Protein 5LTV (pdb70)

Foldseek 3Di:
DVVQVVVLVVQVVLLVQLLVLVVVQLVVQVVLLVVQLPDPDNDDVVNLVSQAPVVQVVNFVKKWWQFDPFQDIHIPVDDDADPPDRCCVDPLFVVQVVVQAWAKDFWDADRRPRAIKIKIKHWHAHPRHTGGMIMTIHGLVVSLCSSAVDCGKFKAFQVQATRHDPPVVSHRPGQCVVPCHDHDDAGWDWEVTWIKHWDWRPDHPPTTMTMIRTD/DVVLVVFVVLLAQLLVLVVVQVVVQVVLLVVCQPDPDNDPVVNLVSQADVVQVVNFVKKWWQFDPFQDIHIPVDDDADPPDRCCVDCLFVVQVVVQAWAKDQWDADRRPRAIKIKIKHWHAHPNHTGGIIIGMHGLVVSCCSSPVPVKFKAFLVAATRHDPPPVSHRPGQCVVDPPDGDHDDAQWVKTKGWAWRPDHPPTTMTMIDIGD/DVQVVVVVVQVVLLVVVLVLVVVVVVVQVVLQAVVLADDPDDLVNNVVSQPPVVNVVFFPKKWWQFDPFQDIDMPVDDDDDPPDRPCVDCLFVVQVVVQAKAKDQWDADPVPRFTKIKIKHWHHHPNHTGGMMMTMGTCVVSLVSQQVPCVVPQKGKFKAFQQAATRHGVPSVRHRPGQCVVQVPDGDHQDAGWDWDDSVIWIWHWAWRPDHPPTTMTMIMID/DVLVVVVVVQVVLLQVVLVLVVVVVVVQVVLLVVVLADDPDDPVVNQVSQPDVVQVPFFVKKWWFFDPFQDIDMPPDDDDDPPDRCCPDCLFVVQVVVQAKDKDFWDADVVPRWTKIKIKHWHHHPNHTGGMIMTMGTCVVSLVSQQVPCVVVFKGKFKAFLVFATRHGVPSVRHRPGQCVVFVVDGDHDDAGWDWDCTNNDIWIWHWAWNPDHPPTTMTMIMIGD/DVQVVVLVVQVVLLVVVQVLVVVVVVVQVVLLVVVLADDPDDPVRNVVSQPDVVQVVFFPKKKWFFDPFQDIDMPVDDDDDPPDRCCPDCLFVVQVVVQGKAKDFWDADPVPRFTKIKIKHWHHHPRHTGGMIMTIGTDVVSLVSQQVPCVVVFWGKFKAFQQFATRHDVPSVRHRPGQCVVFCHDHQDAGWDWDQTNNGIWIWHWDWNPDHPPTTMTIIIIGD/DVQVVVVVVFVVLLQVVLVLVVVVVVVQVVLLVVCLPDPDNDPVVNQVSQPDVVQVVFFVKKWWQFDPFRDIHMPVDDDDPPPDRCCPDCLFVVQVVVQAKAKDFWDDVQTKIKIKHWHAHPNHTGGMIMTMGHCVVSLVSQQVPCVVPFKGKFKAFLVQATRHGVPVVRHRPGQCVVLVPDGDRPDAGWDQDPSNWIWHWAWNPDHPPTTMTMIMIGD/DLVPVLVVFVVLLVVVQVLVVVVLVVQVVLLVVQLVDPDDDDVVNQVSQPDPVQVVAFVKKKWQFDPFQDIDMPPDDDDPPVDRVCPDCLFVVQVVVQAWAWAFDDPFIKIKHFRAYPRHTGGMIMTGHDDVVSLVSQAVCGKFKAFLQQQTRGDPPPVRHRHGQCVVCVVDGDHQDDGDVWHWAWRPDHPPTTMTMIRD

Sequence (1516 aa):
TDTENYLGEEIGTLTASNIQSWLEGRMHLVEGLASQLALLDQPDEANIARQLEQPVFSRNFASVYLGEAASGTFTMRPYDAMPEGYDPRTRAWYKDALAADRLIVTEPFVDAGTGEQILAMSLPVRRHAGQLLGVAAGDMKKLEETLTAILNSLGYAFLVSDAGKKILLHPDSGLVLKTLAEAYPAPNIVPGVHEEVSSQFVSFTPVKKGLPGVTWYVALVLNYLGEIGTLTASNIQSWLEGRMHLVEGLASQLALLDQPDEANIARRQLEQPVFSRNFASVYLGEAASGTFTMRPYDAMPEGYDPRTRAWYKDALAADRLIVTEPFVDAGTGEQILAMSLPVRRHAGQLLGVAAGDMKLEETLTAILNSLYAFLVSDAGKILLHPDSSGLVLKTLAEAYPKGAPNIVPGVSQFVSFTPVKGLPGVTWYVALVLDDTENYLGEIGTLTASNIQSWLEGRMHLVEGLASQLALLDQPDEEANIARQLEQPVFSRNFASVYLGEAASGTFTMRPYDAMPEGYDPRTRRAWYKDALAADRLIVTEPFVDAGTGEQQILAMSLPVRRHAGQLLGVAAGDMKKLETLTAILNSLKFDGAGYAFLVSDAGKILLHPDSGLVLKTLAEAYPKGAPNIVPGVHEVELSSQFVSFTPVKKGLPGVTWYVALVLDTENYLGEIGTLTASNIQSSWLEGRMHLVEGLASQLALLDQPDDEANIARQLEQPVFSSRRNFASVYLGEAASGTFTMMRPYDAMPEGYDPRTRRAWYKDALAADRLIVTEPFVDAGTGEQILAMSLPVRRHAGQLLGVAAGDMKLETLTAILNSLKFDGAGYAFLVSDAGKILLHPDSGLVLKKTLAEAYPKGAPNIVPGVHEVEELDGSSQFVSFTPVKGLPGVTWYVALVLDDTENYLGEIGTLTASNIQSWLEGRMHLVEGLASQLALLDQPDEANIARQLEQPVFSRRNFASVYLGEAASGTFTMRPYDAMPEGYDPRTRAWYKDALAADRLIVTEPFVDAGTGEQILAMSLPVRHAGQQLLGVAAGDMKLETLTAILNSLKFDGAGYAFLVSDAGKILLHPDSGLVLKTLAEAYPAPNIVPGVHEVELDGSSQFVSFTPVKKGLPGVTWYVALVLDDTENYLGEIGTLTASNIQSWLEGRMHLVEGLASQLALLDQPDEANIARRQLEQPVFSRNFASVYLGEAASGTFTMRPYDAMPEEGYDPRTRRAWYKDALAADRLIVTEPFVDEQILAMSLPVRRHAGQLLGVAAGDMKLEETLTAILNSLKFDGAGYAFLVSDAGKILLHPDSGLVLKTLAEAYPKGAPNIVPGVHHEVELSQFVSFTPVKGLPGVTWYVALVLDTENYLGEEIGTLTASNIQSWLEGRMHLVEGLASSQLALLDQPDEANIARQLEQPVFSRRNFASVYLGEAASGTFTMRPYDAMPEGYDPRTRRAWYKDALAADRRLIVTEPFVILAMSLPVRRHAGQLLGVAAGDMKLETLTAILNSGYAFLVSDAGKILLHPDSGLVLKTLAEAYPKKGAPNIVPGVFVSFTPVKGLPGVTWYVALV

Nearest PDB structures (foldseek):
  5ltv-assembly2_B  TM=1.005E+00  e=6.282E-46  Pseudomonas aeruginosa
  5ltv-assembly1_A  TM=9.917E-01  e=1.191E-40  Pseudomonas aeruginosa
  5ltv-assembly4_D  TM=9.246E-01  e=8.955E-38  Pseudomonas aeruginosa
  5ltv-assembly3_C  TM=9.299E-01  e=1.379E-36  Pseudomonas aeruginosa
  5ltv-assembly5_E  TM=9.167E-01  e=3.038E-36  Pseudomonas aeruginosa

Radius of gyration: 39.46 Å; Cα contacts (8 Å, |Δi|>4): 3206; chains: 7; bounding box: 87×90×112 Å

Organism: Pseudomonas aeruginosa (strain ATCC 15692 / DSM 22644 / CIP 104116 / JCM 14847 / LMG 12228 / 1C / PRS 101 / PAO1) (NCBI:txid208964)

Secondary structure (DSSP, 8-state):
--HHHHHHHHHHHHHHHHHHHHHHHHHHHHHHHHHHHT-SS--HHHHHHHHT-HHHHHH-SEEEEEETTT--EEEES-----TT--GGGSHHHHHHHHHTS-EEPPPEE-TTT--EEEEEEEEEEETTEEEEEEEEEEEHHHHHHHHT---EEEEEETTSBEEE-SSGGGTT-BHHHH-------SEEEE----EEEEEEPTT-TT--EEEEEE-/-HHHHHHHHHHHHHHHHHHHHHHHHHHHHHHHHH-SS--HHHHHHHHT-HHHHHHSSEEEEEETTT--EEEES-----TT--GGGSHHHHHHHHHTS-EEPPPEE-TTT--EEEEEEEEEEETTEEEEEEEEEEEHHHHHHHHT---EEEEETTSBEEE-SSGGGTT-BHHHHSTT-PPP-SSB---EEEEEEPPS-TT--EEEEEEE-/-HHHHHHHHHHHHHHHHHHHHHHHHHHHHHHHHHHHH-SS--HHHHHHHHT-HHHHHH-SEEEEEETTT--EEEES--PPPTT--GGGSHHHHHHHHHTS-EEPPPEE-TTT--EEEEEEEEEEETTEEEEEEEEEEE-HHHHHHHHT--GGGT-EEEEEETTSBEEE-SSGGGTT-BHHHHSTT------SEEEEEE--EEEEEEEEPTT-TT--EEEEEE-/-HHHHHHHHHHHHHHHHHHHHHHHHHHHHHHHHHHHTSSS--HHHHHHHHT-HHHHHH-SEEEEEETTT--EEEES--PPPTT--GGGSHHHHHHHHHTS-EEPPPEE-TTT--EEEEEEEEEEETTEEEEEEEEEEE-HHHHHHHHT--GGGTEEEEEEETTSBEEE-SSGGGTT-BHHHH-TT-PPP--SEEEEEE-SSSEEEEEEEE-TT-TT--EEEEEEE-/-HHHHHHHHHHHHHHHHHHHHHHHHHHHHHHHHHHHHSSS--HHHHHHHHT-HHHHHH-SEEEEEETTT--EEEES--PPPTT--GGGSHHHHHHHHHTS-EEPPPEE-TTT--EEEEEEEEEEETTEEEEEEEEEEE-HHHHHHHHT--GGGTEEEEEEETTSBEEE-SSGGGTT-BHHHH-------SEEEEEE-SSSEEEEEEEEPTT-TT--EEEEEEE-/-HHHHHHHHHHHHHHHHHHHHHHHHHHHHHHHHHHHT-SS--HHHHHHHHT-HHHHHH-SEEEEEETTT--EEEES-----TT--GGGSHHHHHHHHHTS-EEPPPEE--EEEEEEEEEEETTEEEEEEEEEEE-HHHHHHHHT--GGGTEEEEEEETTSBEEE-SSGGGTT-BHHHH-TT-PPP--SEEEEE---EEEEEEEPTT-TT--EEEEEEE-/-HHHHHHHHHHHHHHHHHHHHHHHHHHHHHHHHHHH-SS--HHHHHHHHT-HHHHHH-SEEEEEETTT--EEEES--PPPTT--GGGSHHHHHHHHHTS-EEPPP---EEEEEEEEETTEEEEEEEEEE--HHHHHHHH---EEEEETTSBEEE-SSGGGTT-BHHHH-TT-PPP--SB---EEEEPTT-TT--EEEEE-

InterPro domains:
  IPR000727 Target SNARE coiled-coil homology domain [PS50192] (547-609)
  IPR003660 HAMP domain [PF00672] (299-352)
  IPR003660 HAMP domain [PS50885] (301-355)
  IPR003660 HAMP domain [SM00304] (301-355)
  IPR003660 HAMP domain [SM00304] (390-450)
  IPR004089 Methyl-accepting chemotaxis protein (MCP) signalling domain [PF00015] (414-597)
  IPR004089 Methyl-accepting chemotaxis protein (MCP) signalling domain [PS50111] (360-596)
  IPR004089 Methyl-accepting chemotaxis protein (MCP) signalling domain [SM00283] (370-631)
  IPR029151 Periplasmic sensor-like domain superfamily [SSF103190] (93-184)
  IPR033479 Double Cache domain 1 [PF02743] (39-262)

GO terms:
  GO:0016597 amino acid binding (F, IDA)
  GO:0043200 response to amino acid (P, IMP)
  GO:0006935 chemotaxis (P, IMP)

Structure (mmCIF, N/CA/C/O backbone):
data_5LTV
#
_entry.id   5LTV
#
_cell.length_a   209.765
_cell.length_b   209.765
_cell.length_c   68.885
_cell.angle_alpha   90.000
_cell.angle_beta   90.000
_cell.angle_gamma   120.000
#
_symmetry.space_group_name_H-M   'P 64'
#
loop_
_entity.id
_entity.type
_entity.pdbx_description
1 polymer 'Chemotactic transducer PctC'
2 non-polymer 'GAMMA-AMINO-BUTANOIC ACID'
3 non-polymer 'SULFATE ION'
4 non-polymer GLYCEROL
5 non-polymer 'ACETATE ION'
6 water water
#
loop_
_atom_site.group_PDB
_atom_site.id
_atom_site.type_symbol
_atom_site.label_atom_id
_atom_site.label_alt_id
_atom_site.label_comp_id
_atom_site.label_asym_id
_atom_site.label_entity_id
_atom_site.label_seq_id
_atom_site.pdbx_PDB_ins_code
_atom_site.Cartn_x
_atom_site.Cartn_y
_atom_site.Cartn_z
_atom_site.occupancy
_atom_site.B_iso_or_equiv
_atom_site.auth_seq_id
_atom_site.auth_comp_id
_atom_site.auth_asym_id
_atom_site.auth_atom_id
_atom_site.pdbx_PDB_model_num
ATOM 1 N N . THR A 1 32 ? 28.739 76.007 28.676 1.00 77.09 40 THR A N 1
ATOM 2 C CA . THR A 1 32 ? 27.309 76.187 28.948 1.00 74.75 40 THR A CA 1
ATOM 3 C C . THR A 1 32 ? 26.608 74.861 29.280 1.00 70.53 40 THR A C 1
ATOM 4 O O . THR A 1 32 ? 25.584 74.834 29.948 1.00 65.61 40 THR A O 1
ATOM 8 N N . ASP A 1 33 ? 27.173 73.757 28.802 1.00 75.71 41 ASP A N 1
ATOM 9 C CA . ASP A 1 33 ? 26.648 72.435 29.107 1.00 77.94 41 ASP A CA 1
ATOM 10 C C . ASP A 1 33 ? 27.377 71.779 30.275 1.00 79.21 41 ASP A C 1
ATOM 11 O O . ASP A 1 33 ? 26.731 71.373 31.242 1.00 78.33 41 ASP A O 1
ATOM 16 N N . THR A 1 34 ? 28.709 71.672 30.216 1.00 81.50 42 THR A N 1
ATOM 17 C CA . THR A 1 34 ? 29.447 71.166 31.365 1.00 83.78 42 THR A CA 1
ATOM 18 C C . THR A 1 34 ? 29.294 72.103 32.559 1.00 84.91 42 THR A C 1
ATOM 19 O O . THR A 1 34 ? 29.410 71.661 33.712 1.00 87.20 42 THR A O 1
ATOM 23 N N . GLU A 1 35 ? 28.958 73.370 32.313 1.00 80.74 43 GLU A N 1
ATOM 24 C CA . GLU A 1 35 ? 28.588 74.260 33.405 1.00 78.24 43 GLU A CA 1
ATOM 25 C C . GLU A 1 35 ? 27.246 73.872 34.020 1.00 77.61 43 GLU A C 1
ATOM 26 O O . GLU A 1 35 ? 27.089 73.892 35.246 1.00 80.38 43 GLU A O 1
ATOM 32 N N . ASN A 1 36 ? 26.258 73.532 33.188 1.00 74.53 44 ASN A N 1
ATOM 33 C CA . ASN A 1 36 ? 24.972 73.064 33.700 1.00 69.94 44 ASN A CA 1
ATOM 34 C C . ASN A 1 36 ? 25.120 71.795 34.524 1.00 64.22 44 ASN A C 1
ATOM 35 O O . ASN A 1 36 ? 24.409 71.605 35.514 1.00 61.49 44 ASN A O 1
ATOM 40 N N . TYR A 1 37 ? 26.013 70.900 34.103 1.00 62.77 45 TYR A N 1
ATOM 41 C CA . TYR A 1 37 ? 26.151 69.603 34.746 1.00 61.12 45 TYR A CA 1
ATOM 42 C C . TYR A 1 37 ? 26.825 69.733 36.101 1.00 60.86 45 TYR A C 1
ATOM 43 O O . TYR A 1 37 ? 26.397 69.108 37.073 1.00 63.08 45 TYR A O 1
ATOM 52 N N . LEU A 1 38 ? 27.885 70.537 36.186 1.00 59.51 46 LEU A N 1
ATOM 53 C CA . LEU A 1 38 ? 28.514 70.803 37.476 1.00 55.94 46 LEU A CA 1
ATOM 54 C C . LEU A 1 38 ? 27.557 71.560 38.403 1.00 56.10 46 LEU A C 1
ATOM 55 O O . LEU A 1 38 ? 27.549 71.338 39.622 1.00 50.97 46 LEU A O 1
ATOM 60 N N . GLY A 1 39 ? 26.744 72.468 37.837 1.00 56.18 47 GLY A N 1
ATOM 61 C CA . GLY A 1 39 ? 25.756 73.173 38.639 1.00 56.86 47 GLY A CA 1
ATOM 62 C C . GLY A 1 39 ? 24.713 72.246 39.244 1.00 58.89 47 GLY A C 1
ATOM 63 O O . GLY A 1 39 ? 24.229 72.486 40.355 1.00 60.17 47 GLY A O 1
ATOM 64 N N A GLU A 1 40 ? 24.387 71.162 38.544 0.49 58.02 48 GLU A N 1
ATOM 65 N N B GLU A 1 40 ? 24.355 71.179 38.528 0.51 57.99 48 GLU A N 1
ATOM 66 C CA A GLU A 1 40 ? 23.378 70.218 39.002 0.49 57.54 48 GLU A CA 1
ATOM 67 C CA B GLU A 1 40 ? 23.379 70.225 39.035 0.51 57.55 48 GLU A CA 1
ATOM 68 C C A GLU A 1 40 ? 23.944 69.201 39.989 0.49 56.15 48 GLU A C 1
ATOM 69 C C B GLU A 1 40 ? 23.987 69.301 40.081 0.51 56.20 48 GLU A C 1
ATOM 70 O O A GLU A 1 40 ? 23.220 68.735 40.875 0.49 55.70 48 GLU A O 1
ATOM 71 O O B GLU A 1 40 ? 23.338 68.977 41.081 0.51 55.98 48 GLU A O 1
ATOM 82 N N . ILE A 1 41 ? 25.227 68.866 39.866 1.00 54.80 49 ILE A N 1
ATOM 83 C CA . ILE A 1 41 ? 25.876 67.997 40.839 1.00 49.94 49 ILE A CA 1
ATOM 84 C C . ILE A 1 41 ? 26.187 68.756 42.110 1.00 48.16 49 ILE A C 1
ATOM 85 O O . ILE A 1 41 ? 26.061 68.220 43.211 1.00 47.66 49 ILE A O 1
ATOM 90 N N . GLY A 1 42 ? 26.626 70.004 41.979 1.00 50.03 50 GLY A N 1
ATOM 91 C CA . GLY A 1 42 ? 26.872 70.814 43.159 1.00 47.24 50 GLY A CA 1
ATOM 92 C C . GLY A 1 42 ? 25.619 71.030 43.983 1.00 42.48 50 GLY A C 1
ATOM 93 O O . GLY A 1 42 ? 25.663 70.996 45.212 1.00 41.61 50 GLY A O 1
ATOM 94 N N . THR A 1 43 ? 24.487 71.246 43.312 1.00 41.57 51 THR A N 1
ATOM 95 C CA . THR A 1 43 ? 23.223 71.423 44.007 1.00 43.01 51 THR A CA 1
ATOM 96 C C . THR A 1 43 ? 22.842 70.164 44.774 1.00 47.20 51 THR A C 1
ATOM 97 O O . THR A 1 43 ? 22.540 70.221 45.972 1.00 48.28 51 THR A O 1
ATOM 101 N N . LEU A 1 44 ? 22.865 69.017 44.099 1.00 44.11 52 LEU A N 1
ATOM 102 C CA . LEU A 1 44 ? 22.530 67.767 44.760 1.00 42.42 52 LEU A CA 1
ATOM 103 C C . LEU A 1 44 ? 23.551 67.407 45.832 1.00 40.85 52 LEU A C 1
ATOM 104 O O . LEU A 1 44 ? 23.204 66.728 46.801 1.00 35.34 52 LEU A O 1
ATOM 109 N N . THR A 1 45 ? 24.821 67.807 45.655 1.00 40.17 53 THR A N 1
ATOM 110 C CA . THR A 1 45 ? 25.839 67.491 46.661 1.00 36.02 53 THR A CA 1
ATOM 111 C C . THR A 1 45 ? 25.611 68.315 47.915 1.00 35.96 53 THR A C 1
ATOM 112 O O . THR A 1 45 ? 25.705 67.795 49.031 1.00 36.64 53 THR A O 1
ATOM 116 N N . ALA A 1 46 ? 25.224 69.583 47.732 1.00 36.39 54 ALA A N 1
ATOM 117 C CA . ALA A 1 46 ? 24.945 70.465 48.852 1.00 37.70 54 ALA A CA 1
ATOM 118 C C . ALA A 1 46 ? 23.686 70.038 49.588 1.00 37.37 54 ALA A C 1
ATOM 119 O O . ALA A 1 46 ? 23.652 70.031 50.823 1.00 38.51 54 ALA A O 1
ATOM 121 N N . SER A 1 47 ? 22.640 69.688 48.858 1.00 36.59 55 SER A N 1
ATOM 122 C CA . SER A 1 47 ? 21.429 69.327 49.571 1.00 38.21 55 SER A CA 1
ATOM 123 C C . SER A 1 47 ? 21.603 67.992 50.294 1.00 37.08 55 SER A C 1
ATOM 124 O O . SER A 1 47 ? 20.922 67.751 51.296 1.00 37.56 55 SER A O 1
ATOM 127 N N . ASN A 1 48 ? 22.547 67.154 49.853 1.00 35.38 56 ASN A N 1
ATOM 128 C CA . ASN A 1 48 ? 22.831 65.920 50.579 1.00 34.97 56 ASN A CA 1
ATOM 129 C C . ASN A 1 48 ? 23.544 66.207 51.903 1.00 33.45 56 ASN A C 1
ATOM 130 O O . ASN A 1 48 ? 23.091 65.787 52.974 1.00 36.08 56 ASN A O 1
ATOM 135 N N . ILE A 1 49 ? 24.659 66.925 51.856 1.00 30.46 57 ILE A N 1
ATOM 136 C CA . ILE A 1 49 ? 25.327 67.265 53.103 1.00 29.55 57 ILE A CA 1
ATOM 137 C C . ILE A 1 49 ? 24.415 68.116 53.984 1.00 29.71 57 ILE A C 1
ATOM 138 O O . ILE A 1 49 ? 24.450 67.993 55.214 1.00 32.71 57 ILE A O 1
ATOM 143 N N . GLN A 1 50 ? 23.523 68.931 53.390 1.00 30.32 58 GLN A N 1
ATOM 144 C CA . GLN A 1 50 ? 22.554 69.697 54.198 1.00 29.78 58 GLN A CA 1
ATOM 145 C C . GLN A 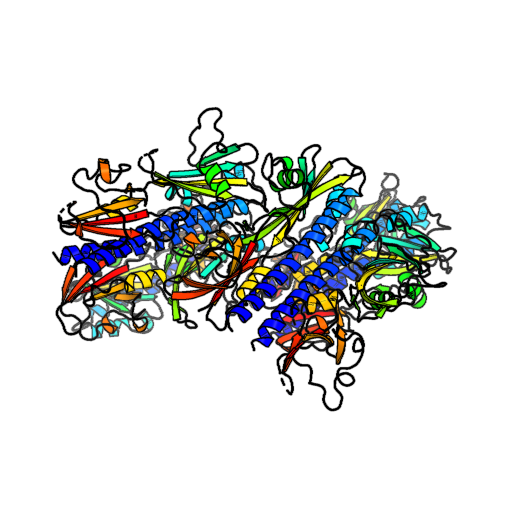1 50 ? 21.633 68.776 54.988 1.00 31.96 58 GLN A C 1
ATOM 146 O O . GLN A 1 50 ? 21.460 68.938 56.211 1.00 36.05 58 GLN A O 1
ATOM 152 N N . SER A 1 51 ? 21.013 67.811 54.300 1.00 32.34 59 SER A N 1
ATOM 153 C CA . SER A 1 51 ? 20.133 66.867 54.990 1.00 32.53 59 SER A CA 1
ATOM 154 C C . SER A 1 51 ? 20.881 66.101 56.070 1.00 30.64 59 SER A C 1
ATOM 155 O O . SER A 1 51 ? 20.367 65.904 57.180 1.00 30.57 59 SER A O 1
ATOM 158 N N . TRP A 1 52 ? 22.095 65.648 55.760 1.00 29.23 60 TRP A N 1
ATOM 159 C CA . TRP A 1 52 ? 22.850 64.878 56.737 1.00 26.92 60 TRP A CA 1
ATOM 160 C C . TRP A 1 52 ? 23.143 65.704 57.981 1.00 27.69 60 TRP A C 1
ATOM 161 O O . TRP A 1 52 ? 22.868 65.260 59.098 1.00 26.30 60 TRP A O 1
ATOM 172 N N . LEU A 1 53 ? 23.722 66.902 57.809 1.00 32.30 61 LEU A N 1
ATOM 173 C CA . LEU A 1 53 ? 23.990 67.809 58.944 1.00 29.20 61 LEU A CA 1
ATOM 174 C C . LEU A 1 53 ? 22.703 68.192 59.689 1.00 29.36 61 LEU A C 1
ATOM 175 O O . LEU A 1 53 ? 22.689 68.252 60.929 1.00 29.99 61 LEU A O 1
ATOM 180 N N . GLU A 1 54 ? 21.608 68.441 58.953 1.00 24.08 62 GLU A N 1
ATOM 181 C CA . GLU A 1 54 ? 20.365 68.842 59.617 1.00 25.80 62 GLU A CA 1
ATOM 182 C C . GLU A 1 54 ? 19.848 67.746 60.545 1.00 27.02 62 GLU A C 1
ATOM 183 O O . GLU A 1 54 ? 19.360 68.041 61.645 1.00 23.42 62 GLU A O 1
ATOM 189 N N . GLY A 1 55 ? 19.967 66.474 60.126 1.00 23.03 63 GLY A N 1
ATOM 190 C CA . GLY A 1 55 ? 19.580 65.371 60.993 1.00 22.46 63 GLY A CA 1
ATOM 191 C C . GLY A 1 55 ? 20.401 65.354 62.271 1.00 28.73 63 GLY A C 1
ATOM 192 O O . GLY A 1 55 ? 19.860 65.193 63.374 1.00 29.66 63 GLY A O 1
ATOM 193 N N . ARG A 1 56 ? 21.717 65.564 62.143 1.00 26.41 64 ARG A N 1
ATOM 194 C CA . ARG A 1 56 ? 22.543 65.657 63.342 1.00 27.34 64 ARG A CA 1
ATOM 195 C C . ARG A 1 56 ? 22.142 66.859 64.204 1.00 27.98 64 ARG A C 1
ATOM 196 O O . ARG A 1 56 ? 22.044 66.752 65.432 1.00 30.51 64 ARG A O 1
ATOM 204 N N . MET A 1 57 ? 21.868 68.001 63.578 1.00 22.23 65 MET A N 1
ATOM 205 C CA . MET A 1 57 ? 21.384 69.158 64.329 1.00 30.74 65 MET A CA 1
ATOM 206 C C . MET A 1 57 ? 20.141 68.811 65.146 1.00 26.45 65 MET A C 1
ATOM 207 O O . MET A 1 57 ? 20.047 69.151 66.332 1.00 27.82 65 MET A O 1
ATOM 212 N N . HIS A 1 58 ? 19.168 68.149 64.515 1.00 23.90 66 HIS A N 1
ATOM 213 C CA . HIS A 1 58 ? 17.926 67.829 65.192 1.00 24.61 66 HIS A CA 1
ATOM 214 C C . HIS A 1 58 ? 18.188 66.980 66.423 1.00 25.56 66 HIS A C 1
ATOM 215 O O . HIS A 1 58 ? 17.552 67.172 67.469 1.00 21.90 66 HIS A O 1
ATOM 222 N N . LEU A 1 59 ? 19.119 66.027 66.311 1.00 21.60 67 LEU A N 1
ATOM 223 C CA . LEU A 1 59 ? 19.411 65.158 67.446 1.00 27.88 67 LEU A CA 1
ATOM 224 C C . LEU A 1 59 ? 19.993 65.964 68.590 1.00 26.32 67 LEU A C 1
ATOM 225 O O . LEU A 1 59 ? 19.667 65.723 69.757 1.00 28.79 67 LEU A O 1
ATOM 230 N N . VAL A 1 60 ? 20.836 66.955 68.265 1.00 28.44 68 VAL A N 1
ATOM 231 C CA . VAL A 1 60 ? 21.453 67.790 69.300 1.00 26.83 68 VAL A CA 1
ATOM 232 C C . VAL A 1 60 ? 20.408 68.707 69.922 1.00 27.59 68 VAL A C 1
ATOM 233 O O . VAL A 1 60 ? 20.334 68.858 71.159 1.00 29.52 68 VAL A O 1
ATOM 237 N N . GLU A 1 61 ? 19.523 69.250 69.083 1.00 22.50 69 GLU A N 1
ATOM 238 C CA . GLU A 1 61 ? 18.383 69.981 69.596 1.00 23.57 69 GLU A CA 1
ATOM 239 C C . GLU A 1 61 ? 17.554 69.112 70.528 1.00 25.53 69 GLU A C 1
ATOM 240 O O . GLU A 1 61 ? 17.078 69.587 71.574 1.00 23.06 69 GLU A O 1
ATOM 246 N N . GLY A 1 62 ? 17.339 67.846 70.160 1.00 21.99 70 GLY A N 1
ATOM 247 C CA . GLY A 1 62 ? 16.490 67.012 71.002 1.00 21.77 70 GLY A CA 1
ATOM 248 C C . GLY A 1 62 ? 17.173 66.619 72.296 1.00 27.80 70 GLY A C 1
ATOM 249 O O . GLY A 1 62 ? 16.507 66.373 73.317 1.00 26.26 70 GLY A O 1
ATOM 250 N N . LEU A 1 63 ? 18.518 66.558 72.278 1.00 26.72 71 LEU A N 1
ATOM 251 C CA . LEU A 1 63 ? 19.280 66.264 73.485 1.00 22.83 71 LEU A CA 1
ATOM 252 C C . LEU A 1 63 ? 19.115 67.395 74.482 1.00 24.15 71 LEU A C 1
ATOM 253 O O . LEU A 1 63 ? 18.896 67.167 75.669 1.00 28.52 71 LEU A O 1
ATOM 258 N N . ALA A 1 64 ? 19.210 68.634 73.996 1.00 28.89 72 ALA A N 1
ATOM 259 C CA . ALA A 1 64 ? 18.975 69.790 74.856 1.00 31.89 72 ALA A CA 1
ATOM 260 C C . ALA A 1 64 ? 17.567 69.796 75.430 1.00 30.50 72 ALA A C 1
ATOM 261 O O . ALA A 1 64 ? 17.388 70.032 76.635 1.00 30.32 72 ALA A O 1
ATOM 263 N N . SER A 1 65 ? 16.545 69.572 74.595 1.00 26.00 73 SER A N 1
ATOM 264 C CA . SER A 1 65 ? 15.186 69.550 75.151 1.00 27.07 73 SER A CA 1
ATOM 265 C C . SER A 1 65 ? 14.999 68.397 76.140 1.00 24.84 73 SER A C 1
ATOM 266 O O . SER A 1 65 ? 14.383 68.583 77.190 1.00 26.86 73 SER A O 1
ATOM 269 N N . GLN A 1 66 ? 15.531 67.208 75.841 1.00 21.78 74 GLN A N 1
ATOM 270 C CA . GLN A 1 66 ? 15.473 66.118 76.816 1.00 29.68 74 GLN A CA 1
ATOM 271 C C . GLN A 1 66 ? 16.061 66.515 78.157 1.00 28.81 74 GLN A C 1
ATOM 272 O O . GLN A 1 66 ? 15.513 66.154 79.203 1.00 28.24 74 GLN A O 1
ATOM 278 N N . LEU A 1 67 ? 17.226 67.185 78.144 1.00 28.14 75 LEU A N 1
ATOM 279 C CA . LEU A 1 67 ? 17.895 67.542 79.398 1.00 27.72 75 LEU A CA 1
ATOM 280 C C . LEU A 1 67 ? 17.146 68.641 80.140 1.00 26.90 75 LEU A C 1
ATOM 281 O O . LEU A 1 67 ? 17.047 68.591 81.371 1.00 26.45 75 LEU A O 1
ATOM 286 N N . ALA A 1 68 ? 16.604 69.641 79.415 1.00 22.88 76 ALA A N 1
ATOM 287 C CA . ALA A 1 68 ? 15.772 70.652 80.069 1.00 24.84 76 ALA A CA 1
ATOM 288 C C . ALA A 1 68 ? 14.537 70.035 80.733 1.00 29.94 76 ALA A C 1
ATOM 289 O O . ALA A 1 68 ? 13.971 70.626 81.663 1.00 32.00 76 ALA A O 1
ATOM 291 N N . LEU A 1 69 ? 14.071 68.887 80.233 1.00 28.84 77 LEU A N 1
ATOM 292 C CA . LEU A 1 69 ? 12.861 68.267 80.762 1.00 29.87 77 LEU A CA 1
ATOM 293 C C . LEU A 1 69 ? 13.108 67.433 82.001 1.00 29.25 77 LEU A C 1
ATOM 294 O O . LEU A 1 69 ? 12.129 67.003 82.616 1.00 32.66 77 LEU A O 1
ATOM 299 N N . LEU A 1 70 ? 14.358 67.125 82.335 1.00 27.55 78 LEU A N 1
ATOM 300 C CA . LEU A 1 70 ? 14.650 66.374 83.570 1.00 32.29 78 LEU A CA 1
ATOM 301 C C . LEU A 1 70 ? 14.128 67.141 84.757 1.00 33.14 78 LEU A C 1
ATOM 302 O O . LEU A 1 70 ? 14.524 68.291 84.974 1.00 38.18 78 LEU A O 1
ATOM 307 N N . ASP A 1 71 ? 13.256 66.510 85.534 1.00 39.07 79 ASP A N 1
ATOM 308 C CA . ASP A 1 71 ? 12.807 67.113 86.786 1.00 40.72 79 ASP A CA 1
ATOM 309 C C . ASP A 1 71 ? 13.940 67.250 87.794 1.00 38.74 79 ASP A C 1
ATOM 310 O O . ASP A 1 71 ? 13.971 68.217 88.559 1.00 40.50 79 ASP A O 1
ATOM 315 N N . GLN A 1 72 ? 14.893 66.323 87.787 1.00 40.01 80 GLN A N 1
ATOM 316 C CA . GLN A 1 72 ? 16.032 66.354 88.698 1.00 42.66 80 GLN A CA 1
ATOM 317 C C . GLN A 1 72 ? 17.283 66.206 87.843 1.00 44.43 80 GLN A C 1
ATOM 318 O O . GLN A 1 72 ? 17.707 65.082 87.521 1.00 46.16 80 GLN A O 1
ATOM 324 N N . PRO A 1 73 ? 17.856 67.220 87.494 1.00 41.91 81 PRO A N 1
ATOM 325 C CA . PRO A 1 73 ? 19.042 67.128 86.624 1.00 38.35 81 PRO A CA 1
ATOM 326 C C . PRO A 1 73 ? 20.344 66.980 87.404 1.00 34.79 81 PRO A C 1
ATOM 327 O O . PRO A 1 73 ? 21.202 67.850 87.366 1.00 35.04 81 PRO A O 1
ATOM 331 N N . ASP A 1 74 ? 20.482 65.867 88.127 1.00 35.22 82 ASP A N 1
ATOM 332 C CA . ASP A 1 74 ? 21.715 65.475 88.787 1.00 33.82 82 ASP A CA 1
ATOM 333 C C . ASP A 1 74 ? 22.573 64.650 87.825 1.00 34.13 82 ASP A C 1
ATOM 334 O O . ASP A 1 74 ? 22.157 64.365 86.701 1.00 38.04 82 ASP A O 1
ATOM 339 N N . GLU A 1 75 ? 23.764 64.221 88.287 1.00 35.89 83 GLU A N 1
ATOM 340 C CA . GLU A 1 75 ? 24.749 63.593 87.410 1.00 37.18 83 GLU A CA 1
ATOM 341 C C . GLU A 1 75 ? 24.261 62.267 86.856 1.00 33.10 83 GLU A C 1
ATOM 342 O O . GLU A 1 75 ? 24.535 61.918 85.696 1.00 34.81 83 GLU A O 1
ATOM 348 N N . ALA A 1 76 ? 23.615 61.476 87.696 1.00 33.35 84 ALA A N 1
ATOM 349 C CA . ALA A 1 76 ? 23.200 60.146 87.283 1.00 33.55 84 ALA A CA 1
ATOM 350 C C . ALA A 1 76 ? 22.095 60.223 86.233 1.00 35.66 84 ALA A C 1
ATOM 351 O O . ALA A 1 76 ? 22.094 59.451 85.270 1.00 44.23 84 ALA A O 1
ATOM 353 N N . ASN A 1 77 ? 21.174 61.179 86.377 1.00 34.19 85 ASN A N 1
ATOM 354 C CA . ASN A 1 77 ? 20.109 61.346 85.394 1.00 31.41 85 ASN A CA 1
ATOM 355 C C . ASN A 1 77 ? 20.629 61.888 84.060 1.00 34.48 85 ASN A C 1
ATOM 356 O O . ASN A 1 77 ? 20.133 61.490 82.992 1.00 33.37 85 ASN A O 1
ATOM 361 N N . ILE A 1 78 ? 21.591 62.818 84.107 1.00 32.15 86 ILE A N 1
ATOM 362 C CA . ILE A 1 78 ? 22.198 63.338 82.889 1.00 33.56 86 ILE A CA 1
ATOM 363 C C . ILE A 1 78 ? 22.928 62.218 82.148 1.00 31.40 86 ILE A C 1
ATOM 364 O O . ILE A 1 78 ? 22.803 62.071 80.925 1.00 29.88 86 ILE A O 1
ATOM 369 N N . ALA A 1 79 ? 23.703 61.413 82.886 1.00 29.55 87 ALA A N 1
ATOM 370 C CA . ALA A 1 79 ? 24.470 60.349 82.247 1.00 29.97 87 ALA A CA 1
ATOM 371 C C . ALA A 1 79 ? 23.541 59.330 81.609 1.00 30.06 87 ALA A C 1
ATOM 372 O O . ALA A 1 79 ? 23.795 58.866 80.495 1.00 30.80 87 ALA A O 1
ATOM 374 N N . ARG A 1 80 ? 22.430 59.025 82.282 1.00 31.05 88 ARG A N 1
ATOM 375 C CA . ARG A 1 80 ? 21.454 58.068 81.766 1.00 32.68 88 ARG A CA 1
ATOM 376 C C . ARG A 1 80 ? 20.882 58.555 80.449 1.00 27.94 88 ARG A C 1
ATOM 377 O O . ARG A 1 80 ? 20.837 57.804 79.474 1.00 29.11 88 ARG A O 1
ATOM 385 N N . GLN A 1 81 ? 20.458 59.825 80.396 1.00 25.34 89 GLN A N 1
ATOM 386 C CA . GLN A 1 81 ? 19.995 60.421 79.137 1.00 26.46 89 GLN A CA 1
ATOM 387 C C . GLN A 1 81 ? 21.069 60.351 78.029 1.00 27.43 89 GLN A C 1
ATOM 388 O O . GLN A 1 81 ? 20.760 60.020 76.880 1.00 23.56 89 GLN A O 1
ATOM 394 N N . LEU A 1 82 ? 22.347 60.601 78.364 1.00 23.70 90 LEU A N 1
ATOM 395 C CA . LEU A 1 82 ? 23.415 60.593 77.359 1.00 24.28 90 LEU A CA 1
ATOM 396 C C . LEU A 1 82 ? 23.775 59.188 76.898 1.00 26.58 90 LEU A C 1
ATOM 397 O O . LEU A 1 82 ? 24.322 59.027 75.797 1.00 27.36 90 LEU A O 1
ATOM 402 N N . GLU A 1 83 ? 23.429 58.169 77.675 1.00 24.83 91 GLU A N 1
ATOM 403 C CA . GLU A 1 83 ? 23.808 56.808 77.327 1.00 25.48 91 GLU A CA 1
ATOM 404 C C . GLU A 1 83 ? 22.899 56.162 76.283 1.00 28.82 91 GLU A C 1
ATOM 405 O O . GLU A 1 83 ? 23.143 55.006 75.919 1.00 29.40 91 GLU A O 1
ATOM 411 N N . GLN A 1 84 ? 21.887 56.869 75.779 1.00 27.29 92 GLN A N 1
ATOM 412 C CA . GLN A 1 84 ? 21.022 56.292 74.748 1.00 27.81 92 GLN A CA 1
ATOM 413 C C . GLN A 1 84 ? 21.810 55.879 73.499 1.00 27.59 92 GLN A C 1
ATOM 414 O O . GLN A 1 84 ? 22.648 56.658 72.999 1.00 27.26 92 GLN A O 1
ATOM 420 N N . PRO A 1 85 ? 21.580 54.679 72.960 1.00 24.86 93 PRO A N 1
ATOM 421 C CA . PRO A 1 85 ? 22.406 54.212 71.840 1.00 22.12 93 PRO A CA 1
ATOM 422 C C . PRO A 1 85 ? 22.255 55.049 70.572 1.00 26.12 93 PRO A C 1
ATOM 423 O O . PRO A 1 85 ? 23.170 55.055 69.733 1.00 23.86 93 PRO A O 1
ATOM 427 N N . VAL A 1 86 ? 21.145 55.775 70.401 1.00 24.66 94 VAL A N 1
ATOM 428 C CA . VAL A 1 86 ? 21.004 56.595 69.194 1.00 23.31 94 VAL A CA 1
ATOM 429 C C . VAL A 1 86 ? 22.128 57.629 69.109 1.00 22.98 94 VAL A C 1
ATOM 430 O O . VAL A 1 86 ? 22.577 57.968 68.013 1.00 22.96 94 VAL A O 1
ATOM 434 N N . PHE A 1 87 ? 22.614 58.119 70.260 1.00 22.09 95 PHE A N 1
ATOM 435 C CA . PHE A 1 87 ? 23.701 59.091 70.276 1.00 21.83 95 PHE A CA 1
ATOM 436 C C . PHE A 1 87 ? 25.031 58.463 69.859 1.00 21.29 95 PHE A C 1
ATOM 437 O O . PHE A 1 87 ? 25.765 59.040 69.056 1.00 24.07 95 PHE A O 1
ATOM 445 N N . SER A 1 88 ? 25.346 57.271 70.352 1.00 19.16 96 SER A N 1
ATOM 446 C CA . SER A 1 88 ? 26.625 56.673 69.980 1.00 26.03 96 SER A CA 1
ATOM 447 C C . SER A 1 88 ? 26.597 56.149 68.544 1.00 25.43 96 SER A C 1
ATOM 448 O O . SER A 1 88 ? 27.626 56.139 67.878 1.00 21.96 96 SER A O 1
ATOM 451 N N . ARG A 1 89 ? 25.427 55.786 68.034 1.00 22.91 97 ARG A N 1
ATOM 452 C CA . ARG A 1 89 ? 25.316 55.390 66.641 1.00 26.37 97 ARG A CA 1
ATOM 453 C C . ARG A 1 89 ? 25.529 56.569 65.686 1.00 28.78 97 ARG A C 1
ATOM 454 O O . ARG A 1 89 ? 25.936 56.366 64.538 1.00 24.39 97 ARG A O 1
ATOM 462 N N . ASN A 1 90 ? 25.224 57.799 66.101 1.00 27.51 98 ASN A N 1
ATOM 463 C CA . ASN A 1 90 ? 25.200 58.857 65.113 1.00 28.78 98 ASN A CA 1
ATOM 464 C C . ASN A 1 90 ? 26.199 59.964 65.379 1.00 26.48 98 ASN A C 1
ATOM 465 O O . ASN A 1 90 ? 26.348 60.840 64.529 1.00 26.29 98 ASN A O 1
ATOM 470 N N . PHE A 1 91 ? 26.875 59.957 66.527 1.00 25.91 99 PHE A N 1
ATOM 471 C CA . PHE A 1 91 ? 27.933 60.908 66.827 1.00 25.30 99 PHE A CA 1
ATOM 472 C C . PHE A 1 91 ? 29.189 60.140 67.198 1.00 27.55 99 PHE A C 1
ATOM 473 O O . PHE A 1 91 ? 29.131 58.957 67.553 1.00 24.95 99 PHE A O 1
ATOM 481 N N . ALA A 1 92 ? 30.337 60.813 67.060 1.00 24.61 100 ALA A N 1
ATOM 482 C CA . ALA A 1 92 ? 31.527 60.333 67.729 1.00 22.86 100 ALA A CA 1
ATOM 483 C C . ALA A 1 92 ? 31.316 60.377 69.240 1.00 24.44 100 ALA A C 1
ATOM 484 O O . ALA A 1 92 ? 31.651 59.436 69.958 1.00 23.95 100 ALA A O 1
ATOM 486 N N . SER A 1 93 ? 30.734 61.460 69.734 1.00 20.57 101 SER A N 1
ATOM 487 C CA . SER A 1 93 ? 30.334 61.516 71.128 1.00 23.31 101 SER A CA 1
ATOM 488 C C . SER A 1 93 ? 29.370 62.676 71.298 1.00 26.96 101 SER A C 1
ATOM 489 O O . SER A 1 93 ? 29.323 63.610 70.474 1.00 22.47 101 SER A O 1
ATOM 492 N N . VAL A 1 94 ? 28.598 62.582 72.387 1.00 24.41 102 VAL A N 1
ATOM 493 C CA . VAL A 1 94 ? 27.708 63.628 72.858 1.00 22.80 102 VAL A CA 1
ATOM 494 C C . VAL A 1 94 ? 28.119 63.940 74.286 1.00 25.42 102 VAL A C 1
ATOM 495 O O . VAL A 1 94 ? 28.734 63.109 74.976 1.00 22.05 102 VAL A O 1
ATOM 499 N N . TYR A 1 95 ? 27.787 65.161 74.728 1.00 25.19 103 TYR A N 1
ATOM 500 C CA . TYR A 1 95 ? 28.329 65.601 76.004 1.00 27.82 103 TYR A CA 1
ATOM 501 C C . TYR A 1 95 ? 27.640 66.864 76.494 1.00 27.06 103 TYR A C 1
ATOM 502 O O . TYR A 1 95 ? 27.053 67.629 75.724 1.00 26.55 103 TYR A O 1
ATOM 511 N N . LEU A 1 96 ? 27.730 67.050 77.808 1.00 25.53 104 LEU A N 1
ATOM 512 C CA . LEU A 1 96 ? 27.214 68.210 78.518 1.00 23.73 104 LEU A CA 1
ATOM 513 C C . LEU A 1 96 ? 28.346 68.779 79.355 1.00 26.18 104 LEU A C 1
ATOM 514 O O . LEU A 1 96 ? 28.875 68.091 80.234 1.00 25.71 104 LEU A O 1
ATOM 519 N N . GLY A 1 97 ? 28.718 70.030 79.088 1.00 28.67 105 GLY A N 1
ATOM 520 C CA . GLY A 1 97 ? 29.629 70.752 79.940 1.00 25.43 105 GLY A CA 1
ATOM 521 C C . GLY A 1 97 ? 28.754 71.614 80.820 1.00 29.06 105 GLY A C 1
ATOM 522 O O . GLY A 1 97 ? 27.928 72.383 80.319 1.00 30.35 105 GLY A O 1
ATOM 523 N N . GLU A 1 98 ? 28.902 71.446 82.141 1.00 29.30 106 GLU A N 1
ATOM 524 C CA . GLU A 1 98 ? 28.048 72.115 83.124 1.00 30.54 106 GLU A CA 1
ATOM 525 C C . GLU A 1 98 ? 28.650 73.438 83.589 1.00 26.28 106 GLU A C 1
ATOM 526 O O . GLU A 1 98 ? 29.852 73.540 83.796 1.00 29.33 106 GLU A O 1
ATOM 532 N N . ALA A 1 99 ? 27.783 74.431 83.806 1.00 25.69 107 ALA A N 1
ATOM 533 C CA . ALA A 1 99 ? 28.222 75.795 84.127 1.00 23.29 107 ALA A CA 1
ATOM 534 C C . ALA A 1 99 ? 28.736 75.915 85.560 1.00 27.20 107 ALA A C 1
ATOM 535 O O . ALA A 1 99 ? 29.702 76.642 85.808 1.00 34.57 107 ALA A O 1
ATOM 537 N N . ALA A 1 100 ? 28.130 75.205 86.522 1.00 26.07 108 ALA A N 1
ATOM 538 C CA . ALA A 1 100 ? 28.464 75.456 87.932 1.00 31.36 108 ALA A CA 1
ATOM 539 C C . ALA A 1 100 ? 29.947 75.202 88.227 1.00 35.80 108 ALA A C 1
ATOM 540 O O . ALA A 1 100 ? 30.609 76.014 88.868 1.00 39.76 108 ALA A O 1
ATOM 542 N N . SER A 1 101 ? 30.482 74.071 87.789 1.00 38.84 109 SER A N 1
ATOM 543 C CA . SER A 1 101 ? 31.868 73.773 88.158 1.00 38.50 109 SER A CA 1
ATOM 544 C C . SER A 1 101 ? 32.630 73.017 87.069 1.00 38.16 109 SER A C 1
ATOM 545 O O . SER A 1 101 ? 33.641 72.377 87.379 1.00 38.44 109 SER A O 1
ATOM 548 N N . GLY A 1 102 ? 32.163 73.042 85.815 1.00 36.96 110 GLY A N 1
ATOM 549 C CA . GLY A 1 102 ? 32.881 72.423 84.720 1.00 34.04 110 GLY A CA 1
ATOM 550 C C . GLY A 1 102 ? 32.733 70.921 84.583 1.00 30.98 110 GLY A C 1
ATOM 551 O O . GLY A 1 102 ? 33.430 70.325 83.756 1.00 31.40 110 GLY A O 1
ATOM 552 N N . THR A 1 103 ? 31.878 70.291 85.383 1.00 29.24 111 THR A N 1
ATOM 553 C CA . THR A 1 103 ? 31.605 68.864 85.273 1.00 27.09 111 THR A CA 1
ATOM 554 C C . THR A 1 103 ? 31.282 68.505 83.829 1.00 28.35 111 THR A C 1
ATOM 555 O O . THR A 1 103 ? 30.479 69.169 83.179 1.00 32.51 111 THR A O 1
ATOM 559 N N . PHE A 1 104 ? 31.949 67.486 83.312 1.00 27.49 112 PHE A N 1
ATOM 560 C CA . PHE A 1 104 ? 31.900 67.146 81.905 1.00 23.88 112 PHE A CA 1
ATOM 561 C C . PHE A 1 104 ? 31.446 65.693 81.806 1.00 29.97 112 PHE A C 1
ATOM 562 O O . PHE A 1 104 ? 32.153 64.786 82.271 1.00 26.28 112 PHE A O 1
ATOM 570 N N . THR A 1 105 ? 30.269 65.466 81.217 1.00 25.68 113 THR A N 1
ATOM 571 C CA . THR A 1 105 ? 29.742 64.116 81.023 1.00 24.89 113 THR A CA 1
ATOM 572 C C . THR A 1 105 ? 29.672 63.832 79.532 1.00 26.15 113 THR A C 1
ATOM 573 O O . THR A 1 105 ? 28.939 64.498 78.805 1.00 25.86 113 THR A O 1
ATOM 577 N N . MET A 1 106 ? 30.427 62.846 79.087 1.00 24.90 114 MET A N 1
ATOM 578 C CA . MET A 1 106 ? 30.550 62.488 77.694 1.00 21.96 114 MET A CA 1
ATOM 579 C C . MET A 1 106 ? 30.204 61.014 77.497 1.00 24.97 114 MET A C 1
ATOM 580 O O . MET A 1 106 ? 30.671 60.166 78.266 1.00 26.25 114 MET A O 1
ATOM 585 N N . ARG A 1 107 ? 29.412 60.717 76.448 1.00 22.20 115 ARG A N 1
ATOM 586 C CA . ARG A 1 107 ? 29.097 59.322 76.086 1.00 24.32 115 ARG A CA 1
ATOM 587 C C . ARG A 1 107 ? 29.218 59.192 74.576 1.00 24.41 115 ARG A C 1
ATOM 588 O O . ARG A 1 107 ? 28.856 60.121 73.884 1.00 22.70 115 ARG A O 1
ATOM 596 N N . PRO A 1 108 ? 29.849 58.083 74.077 1.00 30.31 116 PRO A N 1
ATOM 597 C CA . PRO A 1 108 ? 30.622 57.119 74.879 1.00 28.06 116 PRO A CA 1
ATOM 598 C C . PRO A 1 108 ? 31.777 57.800 75.610 1.00 28.25 116 PRO A C 1
ATOM 599 O O . PRO A 1 108 ? 32.359 58.775 75.085 1.00 29.43 116 PRO A O 1
ATOM 603 N N . TYR A 1 109 ? 32.110 57.278 76.783 1.00 25.27 117 TYR A N 1
ATOM 604 C CA . TYR A 1 109 ? 33.074 57.899 77.667 1.00 25.02 117 TYR A CA 1
ATOM 605 C C . TYR A 1 109 ? 34.506 57.473 77.306 1.00 28.39 117 TYR A C 1
ATOM 606 O O . TYR A 1 109 ? 34.791 56.292 77.114 1.00 26.13 117 TYR A O 1
ATOM 615 N N . ASP A 1 110 ? 35.410 58.441 77.228 1.00 29.64 118 ASP A N 1
ATOM 616 C CA . ASP A 1 110 ? 36.830 58.149 77.279 1.00 29.53 118 ASP A CA 1
ATOM 617 C C . ASP A 1 110 ? 37.483 59.291 78.046 1.00 30.22 118 ASP A C 1
ATOM 618 O O . ASP A 1 110 ? 36.821 60.259 78.422 1.00 29.30 118 ASP A O 1
ATOM 623 N N . ALA A 1 111 ? 38.788 59.167 78.311 1.00 33.58 119 ALA A N 1
ATOM 624 C CA . ALA A 1 111 ? 39.449 60.122 79.199 1.00 36.50 119 ALA A CA 1
ATOM 625 C C . ALA A 1 111 ? 39.677 61.464 78.513 1.00 34.07 119 ALA A C 1
ATOM 626 O O . ALA A 1 111 ? 39.803 61.557 77.288 1.00 31.63 119 ALA A O 1
ATOM 628 N N . MET A 1 112 ? 39.761 62.506 79.324 1.00 34.03 120 MET A N 1
ATOM 629 C CA . MET A 1 112 ? 40.107 63.844 78.872 1.00 32.53 120 MET A CA 1
ATOM 630 C C . MET A 1 112 ? 41.398 64.237 79.563 1.00 32.40 120 MET A C 1
ATOM 631 O O . MET A 1 112 ? 41.786 63.617 80.560 1.00 34.34 120 MET A O 1
ATOM 636 N N . PRO A 1 113 ? 42.084 65.260 79.074 1.00 31.25 121 PRO A N 1
ATOM 637 C CA . PRO A 1 113 ? 43.347 65.653 79.712 1.00 34.41 121 PRO A CA 1
ATOM 638 C C . PRO A 1 113 ? 43.155 66.107 81.149 1.00 39.23 121 PRO A C 1
ATOM 639 O O . PRO A 1 113 ? 42.082 66.566 81.550 1.00 39.66 121 PRO A O 1
ATOM 643 N N . GLU A 1 114 ? 44.218 65.949 81.928 1.00 44.96 122 GLU A N 1
ATOM 644 C CA . GLU A 1 114 ? 44.250 66.471 83.282 1.00 52.58 122 GLU A CA 1
ATOM 645 C C . GLU A 1 114 ? 43.897 67.957 83.265 1.00 45.52 122 GLU A C 1
ATOM 646 O O . GLU A 1 114 ? 44.422 68.726 82.448 1.00 44.78 122 GLU A O 1
ATOM 652 N N . GLY A 1 115 ? 42.988 68.346 84.156 1.00 40.46 123 GLY A N 1
ATOM 653 C CA . GLY A 1 115 ? 42.543 69.723 84.264 1.00 38.46 123 GLY A CA 1
ATOM 654 C C . GLY A 1 115 ? 41.618 70.197 83.163 1.00 39.57 123 GLY A C 1
ATOM 655 O O . GLY A 1 115 ? 41.372 71.409 83.070 1.00 41.58 123 GLY A O 1
ATOM 656 N N . TYR A 1 116 ? 41.122 69.291 82.309 1.00 35.10 124 TYR A N 1
ATOM 657 C CA . TYR A 1 116 ? 40.161 69.673 81.280 1.00 32.13 124 TYR A CA 1
ATOM 658 C C . TYR A 1 116 ? 38.946 70.385 81.887 1.00 30.93 124 TYR A C 1
ATOM 659 O O . TYR A 1 116 ? 38.332 69.901 82.838 1.00 34.25 124 TYR A O 1
ATOM 668 N N . ASP A 1 117 ? 38.598 71.536 81.333 1.00 26.69 125 ASP A N 1
ATOM 669 C CA . ASP A 1 117 ? 37.450 72.307 81.799 1.00 28.22 125 ASP A CA 1
ATOM 670 C C . ASP A 1 117 ? 36.683 72.701 80.545 1.00 31.01 125 ASP A C 1
ATOM 671 O O . ASP A 1 117 ? 37.175 73.543 79.761 1.00 30.19 125 ASP A O 1
ATOM 676 N N . PRO A 1 118 ? 35.511 72.105 80.285 1.00 29.86 126 PRO A N 1
ATOM 677 C CA . PRO A 1 118 ? 34.835 72.377 79.005 1.00 27.37 126 PRO A CA 1
ATOM 678 C C . PRO A 1 118 ? 34.454 73.828 78.865 1.00 27.21 126 PRO A C 1
ATOM 679 O O . PRO A 1 118 ? 34.271 74.298 77.731 1.00 24.48 126 PRO A O 1
ATOM 683 N N . ARG A 1 119 ? 34.320 74.551 79.983 1.00 25.36 127 ARG A N 1
ATOM 684 C CA . ARG A 1 119 ? 33.920 75.953 79.883 1.00 27.94 127 ARG A CA 1
ATOM 685 C C . ARG A 1 119 ? 34.973 76.802 79.189 1.00 29.69 127 ARG A C 1
ATOM 686 O O . ARG A 1 119 ? 34.637 77.875 78.675 1.00 31.40 127 ARG A O 1
ATOM 694 N N . THR A 1 120 ? 36.216 76.325 79.096 1.00 28.80 128 THR A N 1
ATOM 695 C CA . THR A 1 120 ? 37.239 77.124 78.417 1.00 27.57 128 THR A CA 1
ATOM 696 C C . THR A 1 120 ? 37.277 76.890 76.915 1.00 32.47 128 THR A C 1
ATOM 697 O O . THR A 1 120 ? 38.151 77.451 76.247 1.00 38.74 128 THR A O 1
ATOM 701 N N . ARG A 1 121 ? 36.380 76.079 76.357 1.00 26.70 129 ARG A N 1
ATOM 702 C CA . ARG A 1 121 ? 36.542 75.640 74.985 1.00 27.16 129 ARG A CA 1
ATOM 703 C C . ARG A 1 121 ? 35.575 76.372 74.064 1.00 32.36 129 ARG A C 1
ATOM 704 O O . ARG A 1 121 ? 34.461 76.747 74.468 1.00 33.43 129 ARG A O 1
ATOM 712 N N . ALA A 1 122 ? 36.008 76.545 72.801 1.00 33.25 130 ALA A N 1
ATOM 713 C CA . ALA A 1 122 ? 35.247 77.344 71.837 1.00 29.66 130 ALA A CA 1
ATOM 714 C C . ALA A 1 122 ? 33.846 76.805 71.595 1.00 30.32 130 ALA A C 1
ATOM 715 O O . ALA A 1 122 ? 32.927 77.591 71.330 1.00 28.42 130 ALA A O 1
ATOM 717 N N . TRP A 1 123 ? 33.654 75.478 71.631 1.00 30.57 131 TRP A N 1
ATOM 718 C CA . TRP A 1 123 ? 32.308 74.971 71.365 1.00 27.43 131 TRP A CA 1
ATOM 719 C C . TRP A 1 123 ? 31.374 75.331 72.503 1.00 26.18 131 TRP A C 1
ATOM 720 O O . TRP A 1 123 ? 30.157 75.437 72.309 1.00 26.85 131 TRP A O 1
ATOM 731 N N . TYR A 1 124 ? 31.940 75.543 73.688 1.00 28.59 132 TYR A N 1
ATOM 732 C CA . TYR A 1 124 ? 31.165 75.958 74.847 1.00 31.21 132 TYR A CA 1
ATOM 733 C C . TYR A 1 124 ? 30.891 77.465 74.799 1.00 34.13 132 TYR A C 1
ATOM 734 O O . TYR A 1 124 ? 29.730 77.907 74.735 1.00 30.70 132 TYR A O 1
ATOM 743 N N . LYS A 1 125 ? 31.966 78.261 74.786 1.00 31.00 133 LYS A N 1
ATOM 744 C CA . LYS A 1 125 ? 31.831 79.708 74.832 1.00 32.96 133 LYS A CA 1
ATOM 745 C C . LYS A 1 125 ? 31.050 80.246 73.632 1.00 31.41 133 LYS A C 1
ATOM 746 O O . LYS A 1 125 ? 30.273 81.195 73.776 1.00 35.75 133 LYS A O 1
ATOM 752 N N . ASP A 1 126 ? 31.214 79.652 72.446 1.00 29.92 134 ASP A N 1
ATOM 753 C CA . ASP A 1 126 ? 30.425 80.122 71.291 1.00 29.49 134 ASP A CA 1
ATOM 754 C C . ASP A 1 126 ? 28.944 79.738 71.399 1.00 34.05 134 ASP A C 1
ATOM 755 O O . ASP A 1 126 ? 28.077 80.507 70.969 1.00 31.60 134 ASP A O 1
ATOM 760 N N . ALA A 1 127 ? 28.614 78.573 71.968 1.00 34.51 135 ALA A N 1
ATOM 761 C CA . ALA A 1 127 ? 27.194 78.295 72.188 1.00 33.80 135 ALA A CA 1
ATOM 762 C C . ALA A 1 127 ? 26.552 79.351 73.099 1.00 34.11 135 ALA A C 1
ATOM 763 O O . ALA A 1 127 ? 25.413 79.792 72.859 1.00 29.19 135 ALA A O 1
ATOM 765 N N . LEU A 1 128 ? 27.261 79.747 74.166 1.00 32.56 136 LEU A N 1
ATOM 766 C CA . LEU A 1 128 ? 26.692 80.712 75.091 1.00 33.13 136 LEU A CA 1
ATOM 767 C C . LEU A 1 128 ? 26.592 82.086 74.446 1.00 37.21 136 LEU A C 1
ATOM 768 O O . LEU A 1 128 ? 25.586 82.780 74.621 1.00 39.94 136 LEU A O 1
ATOM 773 N N . ALA A 1 129 ? 27.610 82.479 73.672 1.00 35.30 137 ALA A N 1
ATOM 774 C CA . ALA A 1 129 ? 27.587 83.793 73.037 1.00 33.11 137 ALA A CA 1
ATOM 775 C C . ALA A 1 129 ? 26.454 83.889 72.016 1.00 34.83 137 ALA A C 1
ATOM 776 O O . ALA A 1 129 ? 25.736 84.892 71.965 1.00 32.76 137 ALA A O 1
ATOM 778 N N . ALA A 1 130 ? 26.242 82.839 71.226 1.00 35.05 138 ALA A N 1
ATOM 779 C CA . ALA A 1 130 ? 25.159 82.868 70.256 1.00 32.61 138 ALA A CA 1
ATOM 780 C C . ALA A 1 130 ? 23.787 82.596 70.861 1.00 31.00 138 ALA A C 1
ATOM 781 O O . ALA A 1 130 ? 22.792 82.927 70.227 1.00 33.54 138 ALA A O 1
ATOM 783 N N . ASP A 1 131 ? 23.719 82.029 72.066 1.00 36.34 139 ASP A N 1
ATOM 784 C CA . ASP A 1 131 ? 22.475 81.564 72.744 1.00 36.60 139 ASP A CA 1
ATOM 785 C C . ASP A 1 131 ? 21.560 80.744 71.832 1.00 35.65 139 ASP A C 1
ATOM 786 O O . ASP A 1 131 ? 20.340 80.890 71.856 1.00 39.02 139 ASP A O 1
ATOM 791 N N . ARG A 1 132 ? 22.143 79.826 71.070 1.00 32.90 140 ARG A N 1
ATOM 792 C CA . ARG A 1 132 ? 21.393 79.021 70.115 1.00 33.63 140 ARG A CA 1
ATOM 793 C C . ARG A 1 132 ? 22.359 77.984 69.550 1.00 30.48 140 ARG A C 1
ATOM 794 O O . ARG A 1 132 ? 23.576 78.061 69.764 1.00 30.84 140 ARG A O 1
ATOM 802 N N . LEU A 1 133 ? 21.796 77.007 68.832 1.00 27.57 141 LEU A N 1
ATOM 803 C CA . LEU A 1 133 ? 22.611 75.996 68.171 1.00 26.99 141 LEU A CA 1
ATOM 804 C C . LEU A 1 133 ? 23.616 76.676 67.243 1.00 26.99 141 LEU A C 1
ATOM 805 O O . LEU A 1 133 ? 23.262 77.547 66.445 1.00 29.70 141 LEU A O 1
ATOM 810 N N . ILE A 1 134 ? 24.876 76.296 67.365 1.00 28.37 142 ILE A N 1
ATOM 811 C CA . ILE A 1 134 ? 25.888 76.662 66.386 1.00 28.41 142 ILE A CA 1
ATOM 812 C C . ILE A 1 134 ? 26.468 75.384 65.810 1.00 31.27 142 ILE A C 1
ATOM 813 O O . ILE A 1 134 ? 26.360 74.302 66.398 1.00 31.41 142 ILE A O 1
ATOM 818 N N . VAL A 1 135 ? 27.095 75.518 64.646 1.00 30.41 143 VAL A N 1
ATOM 819 C CA . VAL A 1 135 ? 27.941 74.481 64.090 1.00 31.21 143 VAL A CA 1
ATOM 820 C C . VAL A 1 135 ? 29.319 75.105 63.962 1.00 34.21 143 VAL A C 1
ATOM 821 O O . VAL A 1 135 ? 29.454 76.228 63.465 1.00 37.39 143 VAL A O 1
ATOM 825 N N . THR A 1 136 ? 30.310 74.443 64.532 1.00 28.65 144 THR A N 1
ATOM 826 C CA . THR A 1 136 ? 31.656 74.971 64.608 1.00 29.26 144 THR A CA 1
ATOM 827 C C . THR A 1 136 ? 32.432 74.626 63.340 1.00 33.47 144 THR A C 1
ATOM 828 O O . THR A 1 136 ? 32.098 73.691 62.597 1.00 32.19 144 THR A O 1
ATOM 832 N N . GLU A 1 137 ? 33.495 75.387 63.109 1.00 34.17 145 GLU A N 1
ATOM 833 C CA . GLU A 1 137 ? 34.502 74.959 62.153 1.00 35.29 145 GLU A CA 1
ATOM 834 C C . GLU A 1 137 ? 35.319 73.811 62.766 1.00 35.89 145 GLU A C 1
ATOM 835 O O . GLU A 1 137 ? 35.244 73.549 63.975 1.00 34.59 145 GLU A O 1
ATOM 841 N N . PRO A 1 138 ? 36.078 73.082 61.954 1.00 31.71 146 PRO A N 1
ATOM 842 C CA . PRO A 1 138 ? 36.875 71.974 62.514 1.00 27.53 146 PRO A CA 1
ATOM 843 C C . PRO A 1 138 ? 37.809 72.448 63.621 1.00 29.25 146 PRO A C 1
ATOM 844 O O . PRO A 1 138 ? 38.318 73.575 63.616 1.00 28.22 146 PRO A O 1
ATOM 848 N N . PHE A 1 139 ? 37.970 71.593 64.622 1.00 27.79 147 PHE A N 1
ATOM 849 C CA . PHE A 1 139 ? 39.003 71.764 65.620 1.00 27.18 147 PHE A CA 1
ATOM 850 C C . PHE A 1 139 ? 39.503 70.369 65.957 1.00 28.67 147 PHE A C 1
ATOM 851 O O . PHE A 1 139 ? 39.097 69.375 65.332 1.00 27.88 147 PHE A O 1
ATOM 859 N N . VAL A 1 140 ? 40.423 70.309 66.915 1.00 29.28 148 VAL A N 1
ATOM 860 C CA . VAL A 1 140 ? 41.085 69.077 67.328 1.00 28.02 148 VAL A CA 1
ATOM 861 C C . VAL A 1 140 ? 40.458 68.605 68.630 1.00 29.20 148 VAL A C 1
ATOM 862 O O . VAL A 1 140 ? 40.525 69.311 69.650 1.00 33.02 148 VAL A O 1
ATOM 866 N N . ASP A 1 141 ? 39.887 67.402 68.621 1.00 28.71 149 ASP A N 1
ATOM 867 C CA . ASP A 1 141 ? 39.333 66.803 69.846 1.00 27.57 149 ASP A CA 1
ATOM 868 C C . ASP A 1 141 ? 40.380 66.756 70.960 1.00 29.59 149 ASP A C 1
ATOM 869 O O . ASP A 1 141 ? 41.482 66.244 70.760 1.00 29.28 149 ASP A O 1
ATOM 874 N N . ALA A 1 142 ? 40.027 67.277 72.145 1.00 28.96 150 ALA A N 1
ATOM 875 C CA . ALA A 1 142 ? 40.991 67.362 73.235 1.00 28.70 150 ALA A CA 1
ATOM 876 C C . ALA A 1 142 ? 41.360 66.005 73.805 1.00 30.40 150 ALA A C 1
ATOM 877 O O . ALA A 1 142 ? 42.386 65.889 74.476 1.00 30.49 150 ALA A O 1
ATOM 879 N N . GLY A 1 143 ? 40.535 64.993 73.597 1.00 29.91 151 GLY A N 1
ATOM 880 C CA . GLY A 1 143 ? 40.816 63.692 74.154 1.00 27.10 151 GLY A CA 1
ATOM 881 C C . GLY A 1 143 ? 41.570 62.800 73.184 1.00 29.46 151 GLY A C 1
ATOM 882 O O . GLY A 1 143 ? 42.510 62.123 73.600 1.00 27.61 151 GLY A O 1
ATOM 883 N N . THR A 1 144 ? 41.170 62.772 71.898 1.00 30.45 152 THR A N 1
ATOM 884 C CA . THR A 1 144 ? 41.693 61.800 70.934 1.00 32.70 152 THR A CA 1
ATOM 885 C C . THR A 1 144 ? 42.704 62.368 69.945 1.00 32.23 152 THR A C 1
ATOM 886 O O . THR A 1 144 ? 43.352 61.592 69.232 1.00 31.69 152 THR A O 1
ATOM 890 N N . GLY A 1 145 ? 42.813 63.685 69.841 1.00 30.75 153 GLY A N 1
ATOM 891 C CA . GLY A 1 145 ? 43.599 64.320 68.816 1.00 31.53 153 GLY A CA 1
ATOM 892 C C . GLY A 1 145 ? 42.995 64.307 67.431 1.00 32.24 153 GLY A C 1
ATOM 893 O O . GLY A 1 145 ? 43.601 64.860 66.514 1.00 32.22 153 GLY A O 1
ATOM 894 N N . GLU A 1 146 ? 41.835 63.691 67.237 1.00 31.19 154 GLU A N 1
ATOM 895 C CA . GLU A 1 146 ? 41.237 63.661 65.915 1.00 28.55 154 GLU A CA 1
ATOM 896 C C . GLU A 1 146 ? 40.677 65.028 65.560 1.00 29.70 154 GLU A C 1
ATOM 897 O O . GLU A 1 146 ? 40.301 65.814 66.440 1.00 29.91 154 GLU A O 1
ATOM 903 N N . GLN A 1 147 ? 40.584 65.286 64.246 1.00 31.84 155 GLN A N 1
ATOM 904 C CA . GLN A 1 147 ? 39.907 66.468 63.714 1.00 31.61 155 GLN A CA 1
ATOM 905 C C . GLN A 1 147 ? 38.409 66.255 63.694 1.00 28.30 155 GLN A C 1
ATOM 906 O O . GLN A 1 147 ? 37.925 65.350 62.998 1.00 29.35 155 GLN A O 1
ATOM 912 N N . ILE A 1 148 ? 37.669 67.137 64.381 1.00 28.21 156 ILE A N 1
ATOM 913 C CA . ILE A 1 148 ? 36.216 67.034 64.513 1.00 27.15 156 ILE A CA 1
ATOM 914 C C . ILE A 1 148 ? 35.540 68.388 64.302 1.00 31.36 156 ILE A C 1
ATOM 915 O O . ILE A 1 148 ? 36.174 69.448 64.222 1.00 28.80 156 ILE A O 1
ATOM 920 N N . LEU A 1 149 ? 34.221 68.344 64.211 1.00 30.56 157 LEU A N 1
ATOM 921 C CA . LEU A 1 149 ? 33.430 69.547 64.368 1.00 27.87 157 LEU A CA 1
ATOM 922 C C . LEU A 1 149 ? 32.261 69.193 65.282 1.00 27.09 157 LEU A C 1
ATOM 923 O O . LEU A 1 149 ? 31.887 68.021 65.423 1.00 23.89 157 LEU A O 1
ATOM 928 N N . ALA A 1 150 ? 31.714 70.209 65.936 1.00 24.33 158 ALA A N 1
ATOM 929 C CA . ALA A 1 150 ? 30.668 69.987 66.917 1.00 27.19 158 ALA A CA 1
ATOM 930 C C . ALA A 1 150 ? 29.442 70.826 66.579 1.00 27.67 158 ALA A C 1
ATOM 931 O O . ALA A 1 150 ? 29.529 71.860 65.919 1.00 24.72 158 ALA A O 1
ATOM 933 N N . MET A 1 151 ? 28.299 70.363 67.048 1.00 29.22 159 MET A N 1
ATOM 934 C CA . MET A 1 151 ? 27.082 71.141 67.105 1.00 24.08 159 MET A CA 1
ATOM 935 C C . MET A 1 151 ? 26.724 71.305 68.563 1.00 25.21 159 MET A C 1
ATOM 936 O O . MET A 1 151 ? 26.661 70.309 69.291 1.00 27.10 159 MET A O 1
ATOM 941 N N . SER A 1 152 ? 26.522 72.551 69.010 1.00 24.77 160 SER A N 1
ATOM 942 C CA . SER A 1 152 ? 26.376 72.813 70.449 1.00 27.84 160 SER A CA 1
ATOM 943 C C . SER A 1 152 ? 25.333 73.901 70.700 1.00 29.31 160 SER A C 1
ATOM 944 O O . SER A 1 152 ? 25.072 74.753 69.838 1.00 22.82 160 SER A O 1
ATOM 947 N N . LEU A 1 153 ? 24.722 73.849 71.886 1.00 26.51 161 LEU A N 1
ATOM 948 C CA . LEU A 1 153 ? 23.728 74.846 72.242 1.00 28.13 161 LEU A CA 1
ATOM 949 C C . LEU A 1 153 ? 23.543 74.874 73.754 1.00 28.41 161 LEU A C 1
ATOM 950 O O . LEU A 1 153 ? 23.689 73.840 74.417 1.00 27.03 161 LEU A O 1
ATOM 955 N N . PRO A 1 154 ? 23.189 76.037 74.319 1.00 28.58 162 PRO A N 1
ATOM 956 C CA . PRO A 1 154 ? 22.934 76.117 75.762 1.00 26.78 162 PRO A CA 1
ATOM 957 C C . PRO A 1 154 ? 21.750 75.263 76.154 1.00 26.33 162 PRO A C 1
ATOM 958 O O . PRO A 1 154 ? 20.837 75.034 75.364 1.00 33.41 162 PRO A O 1
ATOM 962 N N . VAL A 1 155 ? 21.802 74.756 77.384 1.00 29.75 163 VAL A N 1
ATOM 963 C CA . VAL A 1 155 ? 20.717 74.018 78.042 1.00 28.94 163 VAL A CA 1
ATOM 964 C C . VAL A 1 155 ? 20.352 74.759 79.323 1.00 31.12 163 VAL A C 1
ATOM 965 O O . VAL A 1 155 ? 21.206 74.952 80.203 1.00 31.67 163 VAL A O 1
ATOM 969 N N A ARG A 1 156 ? 19.102 75.183 79.428 0.43 30.87 164 ARG A N 1
ATOM 970 N N B ARG A 1 156 ? 19.104 75.193 79.424 0.57 30.89 164 ARG A N 1
ATOM 971 C CA A ARG A 1 156 ? 18.592 75.789 80.646 0.43 30.65 164 ARG A CA 1
ATOM 972 C CA B ARG A 1 156 ? 18.584 75.798 80.640 0.57 30.67 164 ARG A CA 1
ATOM 973 C C A ARG A 1 156 ? 17.574 74.851 81.281 0.43 31.44 164 ARG A C 1
ATOM 974 C C B ARG A 1 156 ? 17.590 74.834 81.282 0.57 31.58 164 ARG A C 1
ATOM 975 O O A ARG A 1 156 ? 16.913 74.070 80.590 0.43 30.92 164 ARG A O 1
ATOM 976 O O B ARG A 1 156 ? 16.962 74.020 80.599 0.57 31.00 164 ARG A O 1
ATOM 991 N N . HIS A 1 157 ? 17.483 74.896 82.608 1.00 30.91 165 HIS A N 1
ATOM 992 C CA . HIS A 1 157 ? 16.463 74.156 83.332 1.00 32.02 165 HIS A CA 1
ATOM 993 C C . HIS A 1 157 ? 15.694 75.156 84.179 1.00 30.79 165 HIS A C 1
ATOM 994 O O . HIS A 1 157 ? 16.298 75.910 84.949 1.00 31.00 165 HIS A O 1
ATOM 1001 N N . ALA A 1 158 ? 14.374 75.215 83.982 1.00 30.31 166 ALA A N 1
ATOM 1002 C CA . ALA A 1 158 ? 13.538 76.216 84.655 1.00 29.50 166 ALA A CA 1
ATOM 1003 C C . ALA A 1 158 ? 14.118 77.630 84.508 1.00 32.75 166 ALA A C 1
ATOM 1004 O O . ALA A 1 158 ? 14.046 78.450 85.437 1.00 32.81 166 ALA A O 1
ATOM 1006 N N . GLY A 1 159 ? 14.735 77.912 83.345 1.00 31.71 167 GLY A N 1
ATOM 1007 C CA . GLY A 1 159 ? 15.238 79.251 83.062 1.00 32.08 167 GLY A CA 1
ATOM 1008 C C . GLY A 1 159 ? 16.658 79.552 83.528 1.00 31.86 167 GLY A C 1
ATOM 1009 O O . GLY A 1 159 ? 17.173 80.619 83.209 1.00 34.32 167 GLY A O 1
ATOM 1010 N N . GLN A 1 160 ? 17.290 78.644 84.257 1.00 23.35 168 GLN A N 1
ATOM 1011 C CA . GLN A 1 160 ? 18.659 78.767 84.758 1.00 25.29 168 GLN A CA 1
ATOM 1012 C C . GLN A 1 160 ? 19.621 77.866 83.959 1.00 30.67 168 GLN A C 1
ATOM 1013 O O . GLN A 1 160 ? 19.312 76.701 83.667 1.00 28.05 168 GLN A O 1
ATOM 1019 N N . LEU A 1 161 ? 20.792 78.417 83.613 1.00 31.97 169 LEU A N 1
ATOM 1020 C CA . LEU A 1 161 ? 21.762 77.708 82.786 1.00 30.81 169 LEU A CA 1
ATOM 1021 C C . LEU A 1 161 ? 22.244 76.411 83.436 1.00 33.85 169 LEU A C 1
ATOM 1022 O O . LEU A 1 161 ? 22.738 76.403 84.567 1.00 36.05 169 LEU A O 1
ATOM 1027 N N . LEU A 1 162 ? 22.040 75.295 82.728 1.00 33.10 170 LEU A N 1
ATOM 1028 C CA . LEU A 1 162 ? 22.638 74.027 83.107 1.00 28.67 170 LEU A CA 1
ATOM 1029 C C . LEU A 1 162 ? 24.054 73.917 82.531 1.00 25.84 170 LEU A C 1
ATOM 1030 O O . LEU A 1 162 ? 25.009 73.581 83.242 1.00 31.69 170 LEU A O 1
ATOM 1035 N N . GLY A 1 163 ? 24.204 74.203 81.254 1.00 25.24 171 GLY A N 1
ATOM 1036 C CA . GLY A 1 163 ? 25.519 74.214 80.640 1.00 26.47 171 GLY A CA 1
ATOM 1037 C C . GLY A 1 163 ? 25.358 74.293 79.143 1.00 26.84 171 GLY A C 1
ATOM 1038 O O . GLY A 1 163 ? 24.412 74.910 78.644 1.00 24.88 171 GLY A O 1
ATOM 1039 N N . VAL A 1 164 ? 26.276 73.622 78.441 1.00 25.15 172 VAL A N 1
ATOM 1040 C CA . VAL A 1 164 ? 26.215 73.506 76.990 1.00 27.18 172 VAL A CA 1
ATOM 1041 C C . VAL A 1 164 ? 26.210 72.035 76.598 1.00 27.07 172 VAL A C 1
ATOM 1042 O O . VAL A 1 164 ? 27.092 71.271 77.004 1.00 26.30 172 VAL A O 1
ATOM 1046 N N . ALA A 1 165 ? 25.231 71.642 75.787 1.00 25.40 173 ALA A N 1
ATOM 1047 C CA . ALA A 1 165 ? 25.160 70.289 75.265 1.00 24.46 173 ALA A CA 1
ATOM 1048 C C . ALA A 1 165 ? 25.666 70.298 73.831 1.00 27.54 173 ALA A C 1
ATOM 1049 O O . ALA A 1 165 ? 25.479 71.287 73.114 1.00 27.84 173 ALA A O 1
ATOM 1051 N N . ALA A 1 166 ? 26.380 69.234 73.449 1.00 26.73 174 ALA A N 1
ATOM 1052 C CA . ALA A 1 166 ? 26.949 69.127 72.107 1.00 28.27 174 ALA A CA 1
ATOM 1053 C C . ALA A 1 166 ? 26.991 67.673 71.631 1.00 29.94 174 ALA A C 1
ATOM 1054 O O . ALA A 1 166 ? 26.930 66.739 72.423 1.00 28.19 174 ALA A O 1
ATOM 1056 N N . GLY A 1 167 ? 27.093 67.518 70.311 1.00 27.82 175 GLY A N 1
ATOM 1057 C CA . GLY A 1 167 ? 27.646 66.304 69.723 1.00 24.86 175 GLY A CA 1
ATOM 1058 C C . GLY A 1 167 ? 28.699 66.637 68.693 1.00 23.46 175 GLY A C 1
ATOM 1059 O O . GLY A 1 167 ? 28.596 67.634 67.988 1.00 25.25 175 GLY A O 1
ATOM 1060 N N . ASP A 1 168 ? 29.723 65.801 68.606 1.00 26.58 176 ASP A N 1
ATOM 1061 C CA . ASP A 1 168 ? 30.710 66.050 67.574 1.00 27.37 176 ASP A CA 1
ATOM 1062 C C . ASP A 1 168 ? 30.809 64.852 66.621 1.00 29.41 176 ASP A C 1
ATOM 1063 O O . ASP A 1 168 ? 30.355 63.741 66.925 1.00 27.64 176 ASP A O 1
ATOM 1068 N N . MET A 1 169 ? 31.411 65.106 65.456 1.00 27.43 177 MET A N 1
ATOM 1069 C CA . MET A 1 169 ? 31.599 64.103 64.430 1.00 31.86 177 MET A CA 1
ATOM 1070 C C . MET A 1 169 ? 32.957 64.270 63.755 1.00 27.68 177 MET A C 1
ATOM 1071 O O . MET A 1 169 ? 33.433 65.387 63.568 1.00 28.26 177 MET A O 1
ATOM 1076 N N A LYS A 1 170 ? 33.575 63.147 63.411 0.43 28.79 178 LYS A N 1
ATOM 1077 N N B LYS A 1 170 ? 33.575 63.141 63.421 0.57 28.62 178 LYS A N 1
ATOM 1078 C CA A LYS A 1 170 ? 34.869 63.174 62.745 0.43 30.38 178 LYS A CA 1
ATOM 1079 C CA B LYS A 1 170 ? 34.852 63.143 62.713 0.57 30.37 178 LYS A CA 1
ATOM 1080 C C A LYS A 1 170 ? 34.747 63.724 61.329 0.43 31.24 178 LYS A C 1
ATOM 1081 C C B LYS A 1 170 ? 34.721 63.753 61.324 0.57 31.23 178 LYS A C 1
ATOM 1082 O O A LYS A 1 170 ? 33.784 63.441 60.608 0.43 31.98 178 LYS A O 1
ATOM 1083 O O B LYS A 1 170 ? 33.733 63.533 60.612 0.57 32.07 178 LYS A O 1
ATOM 1094 N N . LEU A 1 171 ? 35.736 64.530 60.942 1.00 32.78 179 LEU A N 1
ATOM 1095 C CA . LEU A 1 171 ? 35.751 65.131 59.616 1.00 35.98 179 LEU A CA 1
ATOM 1096 C C . LEU A 1 171 ? 35.767 64.086 58.507 1.00 38.00 179 LEU A C 1
ATOM 1097 O O . LEU A 1 171 ? 35.186 64.319 57.444 1.00 36.40 179 LEU A O 1
ATOM 1102 N N A GLU A 1 172 ? 36.445 62.946 58.723 0.49 40.31 180 GLU A N 1
ATOM 1103 N N B GLU A 1 172 ? 36.428 62.935 58.720 0.51 40.33 180 GLU A N 1
ATOM 1104 C CA A GLU A 1 172 ? 36.471 61.909 57.687 0.49 40.87 180 GLU A CA 1
ATOM 1105 C CA B GLU A 1 172 ? 36.462 61.933 57.650 0.51 40.89 180 GLU A CA 1
ATOM 1106 C C A GLU A 1 172 ? 35.061 61.419 57.379 0.49 39.54 180 GLU A C 1
ATOM 1107 C C B GLU A 1 172 ? 35.070 61.366 57.382 0.51 39.56 180 GLU A C 1
ATOM 1108 O O A GLU A 1 172 ? 34.719 61.181 56.213 0.49 38.86 180 GLU A O 1
ATOM 1109 O O B GLU A 1 172 ? 34.747 61.046 56.231 0.51 39.06 180 GLU A O 1
ATOM 1120 N N . THR A 1 173 ? 34.228 61.276 58.414 1.00 36.66 181 THR A N 1
ATOM 1121 C CA . THR A 1 173 ? 32.841 60.877 58.208 1.00 36.00 181 THR A CA 1
ATOM 1122 C C . THR A 1 173 ? 32.114 61.838 57.277 1.00 37.23 181 THR A C 1
ATOM 1123 O O . THR A 1 173 ? 31.383 61.417 56.366 1.00 39.81 181 THR A O 1
ATOM 1127 N N . LEU A 1 174 ? 32.270 63.144 57.518 1.00 36.54 182 LEU A N 1
ATOM 1128 C CA . LEU A 1 174 ? 31.617 64.135 56.670 1.00 38.93 182 LEU A CA 1
ATOM 1129 C C . LEU A 1 174 ? 32.224 64.143 55.286 1.00 38.48 182 LEU A C 1
ATOM 1130 O O . LEU A 1 174 ? 31.497 64.253 54.281 1.00 39.06 182 LEU A O 1
ATOM 1135 N N . THR A 1 175 ? 33.554 64.012 55.201 1.00 34.11 183 THR A N 1
ATOM 1136 C CA . THR A 1 175 ? 34.192 64.083 53.897 1.00 38.83 183 THR A CA 1
ATOM 1137 C C . THR A 1 175 ? 33.744 62.932 53.011 1.00 40.57 183 THR A C 1
ATOM 1138 O O . THR A 1 175 ? 33.483 63.125 51.815 1.00 43.85 183 THR A O 1
ATOM 1142 N N . ALA A 1 176 ? 33.601 61.741 53.587 1.00 39.51 184 ALA A N 1
ATOM 1143 C CA . ALA A 1 176 ? 33.024 60.603 52.877 1.00 41.30 184 ALA A CA 1
ATOM 1144 C C . ALA A 1 176 ? 31.636 60.915 52.315 1.00 41.11 184 ALA A C 1
ATOM 1145 O O . ALA A 1 176 ? 31.360 60.624 51.146 1.00 39.18 184 ALA A O 1
ATOM 1147 N N . ILE A 1 177 ? 30.730 61.469 53.146 1.00 42.06 185 ILE A N 1
ATOM 1148 C CA . ILE A 1 177 ? 29.399 61.851 52.658 1.00 42.29 185 ILE A CA 1
ATOM 1149 C C . ILE A 1 177 ? 29.518 62.757 51.440 1.00 45.37 185 ILE A C 1
ATOM 1150 O O . ILE A 1 177 ? 28.828 62.564 50.440 1.00 44.75 185 ILE A O 1
ATOM 1155 N N . LEU A 1 178 ? 30.392 63.772 51.528 1.00 47.72 186 LEU A N 1
ATOM 1156 C CA . LEU A 1 178 ? 30.558 64.769 50.470 1.00 46.69 186 LEU A CA 1
ATOM 1157 C C . LEU A 1 178 ? 31.013 64.145 49.158 1.00 50.41 186 LEU A C 1
ATOM 1158 O O . LEU A 1 178 ? 30.527 64.528 48.085 1.00 54.97 186 LEU A O 1
ATOM 1163 N N . ASN A 1 179 ? 31.947 63.191 49.221 1.00 51.13 187 ASN A N 1
ATOM 1164 C CA . ASN A 1 179 ? 32.543 62.538 48.055 1.00 52.09 187 ASN A CA 1
ATOM 1165 C C . ASN A 1 179 ? 31.959 61.156 47.783 1.00 58.49 187 ASN A C 1
ATOM 1166 O O . ASN A 1 179 ? 32.701 60.217 47.448 1.00 56.98 187 ASN A O 1
ATOM 1171 N N . SER A 1 180 ? 30.634 60.997 47.871 1.00 64.10 188 SER A N 1
ATOM 1172 C CA . SER A 1 180 ? 30.072 59.664 47.669 1.00 71.13 188 SER A CA 1
ATOM 1173 C C . SER A 1 180 ? 30.123 59.200 46.213 1.00 72.63 188 SER A C 1
ATOM 1174 O O . SER A 1 180 ? 29.819 58.032 45.950 1.00 72.78 188 SER A O 1
ATOM 1177 N N . LEU A 1 181 ? 30.517 60.059 45.273 1.00 74.55 189 LEU A N 1
ATOM 1178 C CA . LEU A 1 181 ? 30.686 59.645 43.881 1.00 74.71 189 LEU A CA 1
ATOM 1179 C C . LEU A 1 181 ? 32.140 59.547 43.463 1.00 75.29 189 LEU A C 1
ATOM 1180 O O . LEU A 1 181 ? 32.652 60.438 42.794 1.00 76.44 189 LEU A O 1
ATOM 1185 N N . GLY A 1 187 ? 38.174 63.990 39.301 1.00 80.80 195 GLY A N 1
ATOM 1186 C CA . GLY A 1 187 ? 37.593 65.111 40.024 1.00 80.85 195 GLY A CA 1
ATOM 1187 C C . GLY A 1 187 ? 37.213 64.797 41.468 1.00 79.43 195 GLY A C 1
ATOM 1188 O O . GLY A 1 187 ? 37.253 63.639 41.873 1.00 82.45 195 GLY A O 1
ATOM 1189 N N . TYR A 1 188 ? 36.831 65.810 42.246 1.00 73.34 196 TYR A N 1
ATOM 1190 C CA . TYR A 1 188 ? 36.582 65.625 43.672 1.00 64.11 196 TYR A CA 1
ATOM 1191 C C . TYR A 1 188 ? 35.799 66.818 44.220 1.00 57.79 196 TYR A C 1
ATOM 1192 O O . TYR A 1 188 ? 35.540 67.800 43.521 1.00 55.27 196 TYR A O 1
ATOM 1201 N N . ALA A 1 189 ? 35.416 66.721 45.494 1.00 55.32 197 ALA A N 1
ATOM 1202 C CA . ALA A 1 189 ? 34.636 67.771 46.140 1.00 51.45 197 ALA A CA 1
ATOM 1203 C C . ALA A 1 189 ? 35.209 68.112 47.513 1.00 47.09 197 ALA A C 1
ATOM 1204 O O . ALA A 1 189 ? 35.611 67.220 48.262 1.00 46.59 197 ALA A O 1
ATOM 1206 N N . PHE A 1 190 ? 35.249 69.400 47.855 1.00 42.77 198 PHE A N 1
ATOM 1207 C CA . PHE A 1 190 ? 35.615 69.762 49.219 1.00 36.84 198 PHE A CA 1
ATOM 1208 C C . PHE A 1 190 ? 34.634 70.816 49.748 1.00 36.75 198 PHE A C 1
ATOM 1209 O O . PHE A 1 190 ? 33.661 71.197 49.083 1.00 38.45 198 PHE A O 1
ATOM 1217 N N . LEU A 1 191 ? 34.849 71.229 50.990 1.00 34.56 199 LEU A N 1
ATOM 1218 C CA . LEU A 1 191 ? 33.970 72.175 51.656 1.00 33.67 199 LEU A CA 1
ATOM 1219 C C . LEU A 1 191 ? 34.807 73.339 52.162 1.00 34.09 199 LEU A C 1
ATOM 1220 O O . LEU A 1 191 ? 35.876 73.134 52.727 1.00 35.48 199 LEU A O 1
ATOM 1225 N N . VAL A 1 192 ? 34.319 74.556 51.950 1.00 36.52 200 VAL A N 1
ATOM 1226 C CA . VAL A 1 192 ? 35.093 75.763 52.204 1.00 36.39 200 VAL A CA 1
ATOM 1227 C C . VAL A 1 192 ? 34.136 76.849 52.678 1.00 38.05 200 VAL A C 1
ATOM 1228 O O . VAL A 1 192 ? 32.987 76.927 52.224 1.00 39.23 200 VAL A O 1
ATOM 1232 N N . SER A 1 193 ? 34.593 77.665 53.618 1.00 40.28 201 SER A N 1
ATOM 1233 C CA . SER A 1 193 ? 33.752 78.723 54.144 1.00 41.80 201 SER A CA 1
ATOM 1234 C C . SER A 1 193 ? 33.788 79.923 53.205 1.00 47.68 201 SER A C 1
ATOM 1235 O O . SER A 1 193 ? 34.642 80.030 52.317 1.00 47.84 201 SER A O 1
ATOM 1238 N N . ASP A 1 194 ? 32.843 80.840 53.425 1.00 47.34 202 ASP A N 1
ATOM 1239 C CA . ASP A 1 194 ? 32.756 82.047 52.608 1.00 51.06 202 ASP A CA 1
ATOM 1240 C C . ASP A 1 194 ? 34.019 82.891 52.694 1.00 48.54 202 ASP A C 1
ATOM 1241 O O . ASP A 1 194 ? 34.373 83.575 51.726 1.00 51.88 202 ASP A O 1
ATOM 1246 N N . ALA A 1 195 ? 34.713 82.850 53.828 1.00 45.79 203 ALA A N 1
ATOM 1247 C CA . ALA A 1 195 ? 35.956 83.594 53.993 1.00 46.36 203 ALA A CA 1
ATOM 1248 C C . ALA A 1 195 ? 37.156 82.926 53.332 1.00 41.67 203 ALA A C 1
ATOM 1249 O O . ALA A 1 195 ? 38.241 83.511 53.340 1.00 44.70 203 ALA A O 1
ATOM 1251 N N . GLY A 1 196 ? 37.007 81.713 52.808 1.00 42.38 204 GLY A N 1
ATOM 1252 C CA . GLY A 1 196 ? 38.107 80.980 52.200 1.00 41.35 204 GLY A CA 1
ATOM 1253 C C . GLY A 1 196 ? 38.755 79.889 53.022 1.00 42.85 204 GLY A C 1
ATOM 1254 O O . GLY A 1 196 ? 39.779 79.352 52.581 1.00 45.27 204 GLY A O 1
ATOM 1255 N N A LYS A 1 197 ? 38.186 79.536 54.180 0.36 43.64 205 LYS A N 1
ATOM 1256 N N B LYS A 1 197 ? 38.202 79.531 54.190 0.64 43.52 205 LYS A N 1
ATOM 1257 C CA A LYS A 1 197 ? 38.710 78.480 55.046 0.36 44.22 205 LYS A CA 1
ATOM 1258 C CA B LYS A 1 197 ? 38.775 78.493 55.056 0.64 44.24 205 LYS A CA 1
ATOM 1259 C C A LYS A 1 197 ? 38.280 77.105 54.548 0.36 42.13 205 LYS A C 1
ATOM 1260 C C B LYS A 1 197 ? 38.299 77.103 54.633 0.64 42.09 205 LYS A C 1
ATOM 1261 O O A LYS A 1 197 ? 37.080 76.832 54.433 0.36 41.28 205 LYS A O 1
ATOM 1262 O O B LYS A 1 197 ? 37.095 76.825 54.643 0.64 40.89 205 LYS A O 1
ATOM 1273 N N . ILE A 1 198 ? 39.245 76.226 54.294 1.00 39.71 206 ILE A N 1
ATOM 1274 C CA . ILE A 1 198 ? 38.931 74.849 53.924 1.00 38.09 206 ILE A CA 1
ATOM 1275 C C . ILE A 1 198 ? 38.507 74.065 55.167 1.00 35.44 206 ILE A C 1
ATOM 1276 O O . ILE A 1 198 ? 39.271 73.937 56.127 1.00 35.26 206 ILE A O 1
ATOM 1281 N N . LEU A 1 199 ? 37.315 73.474 55.115 1.00 32.06 207 LEU A N 1
ATOM 1282 C CA . LEU A 1 199 ? 36.677 72.791 56.235 1.00 31.36 207 LEU A CA 1
ATOM 1283 C C . LEU A 1 199 ? 36.719 71.284 56.099 1.00 35.11 207 LEU A C 1
ATOM 1284 O O . LEU A 1 199 ? 36.910 70.574 57.085 1.00 34.27 207 LEU A O 1
ATOM 1289 N N . LEU A 1 200 ? 36.479 70.784 54.899 1.00 36.48 208 LEU A N 1
ATOM 1290 C CA . LEU A 1 200 ? 36.601 69.375 54.599 1.00 30.26 208 LEU A CA 1
ATOM 1291 C C . LEU A 1 200 ? 37.334 69.275 53.288 1.00 32.37 208 LEU A C 1
ATOM 1292 O O . LEU A 1 200 ? 37.120 70.110 52.401 1.00 29.78 208 LEU A O 1
ATOM 1297 N N . HIS A 1 201 ? 38.157 68.235 53.144 1.00 33.59 209 HIS A N 1
ATOM 1298 C CA . HIS A 1 201 ? 38.949 68.024 51.929 1.00 37.23 209 HIS A CA 1
ATOM 1299 C C . HIS A 1 201 ? 39.494 66.599 51.884 1.00 38.83 209 HIS A C 1
ATOM 1300 O O . HIS A 1 201 ? 39.961 66.074 52.899 1.00 45.16 209 HIS A O 1
ATOM 1307 N N . PRO A 1 202 ? 39.435 65.933 50.737 1.00 38.65 210 PRO A N 1
ATOM 1308 C CA . PRO A 1 202 ? 39.996 64.573 50.658 1.00 39.71 210 PRO A CA 1
ATOM 1309 C C . PRO A 1 202 ? 41.492 64.520 50.989 1.00 45.17 210 PRO A C 1
ATOM 1310 O O . PRO A 1 202 ? 41.995 63.495 51.475 1.00 45.30 210 PRO A O 1
ATOM 1314 N N . ASP A 1 203 ? 42.213 65.610 50.767 1.00 47.47 211 ASP A N 1
ATOM 1315 C CA . ASP A 1 203 ? 43.566 65.782 51.292 1.00 49.96 211 ASP A CA 1
ATOM 1316 C C . ASP A 1 203 ? 43.479 66.410 52.689 1.00 45.79 211 ASP A C 1
ATOM 1317 O O . ASP A 1 203 ? 43.470 67.643 52.835 1.00 40.98 211 ASP A O 1
ATOM 1322 N N . SER A 1 204 ? 43.473 65.549 53.721 1.00 50.43 212 SER A N 1
ATOM 1323 C CA . SER A 1 204 ? 43.252 65.983 55.099 1.00 49.37 212 SER A CA 1
ATOM 1324 C C . SER A 1 204 ? 44.208 67.092 55.516 1.00 52.10 212 SER A C 1
ATOM 1325 O O . SER A 1 204 ? 43.842 67.947 56.332 1.00 52.85 212 SER A O 1
ATOM 1328 N N . GLY A 1 205 ? 45.435 67.096 54.983 1.00 50.91 213 GLY A N 1
ATOM 1329 C CA . GLY A 1 205 ? 46.371 68.171 55.277 1.00 52.07 213 GLY A CA 1
ATOM 1330 C C . GLY A 1 205 ? 45.876 69.550 54.878 1.00 54.16 213 GLY A C 1
ATOM 1331 O O . GLY A 1 205 ? 46.318 70.552 55.456 1.00 53.43 213 GLY A O 1
ATOM 1332 N N . LEU A 1 206 ? 44.964 69.631 53.904 1.00 52.97 214 LEU A N 1
ATOM 1333 C CA . LEU A 1 206 ? 44.485 70.939 53.480 1.00 50.02 214 LEU A CA 1
ATOM 1334 C C . LEU A 1 206 ? 43.358 71.461 54.361 1.00 45.37 214 LEU A C 1
ATOM 1335 O O . LEU A 1 206 ? 42.958 72.618 54.203 1.00 45.32 214 LEU A O 1
ATOM 1340 N N . VAL A 1 207 ? 42.873 70.651 55.307 1.00 42.77 215 VAL A N 1
ATOM 1341 C CA . VAL A 1 207 ? 41.847 71.117 56.229 1.00 43.11 215 VAL A CA 1
ATOM 1342 C C . VAL A 1 207 ? 42.386 72.255 57.085 1.00 39.44 215 VAL A C 1
ATOM 1343 O O . VAL A 1 207 ? 43.497 72.182 57.615 1.00 38.86 215 VAL A O 1
ATOM 1347 N N . LEU A 1 208 ? 41.587 73.318 57.211 1.00 41.66 216 LEU A N 1
ATOM 1348 C CA . LEU A 1 208 ? 41.865 74.549 57.955 1.00 45.35 216 LEU A CA 1
ATOM 1349 C C . LEU A 1 208 ? 42.923 75.419 57.293 1.00 49.02 216 LEU A C 1
ATOM 1350 O O . LEU A 1 208 ? 43.340 76.424 57.886 1.00 51.70 216 LEU A O 1
ATOM 1355 N N . LYS A 1 209 ? 43.374 75.071 56.093 1.00 49.64 217 LYS A N 1
ATOM 1356 C CA . LYS A 1 209 ? 44.155 76.014 55.320 1.00 51.31 217 LYS A CA 1
ATOM 1357 C C . LYS A 1 209 ? 43.225 76.977 54.583 1.00 50.74 217 LYS A C 1
ATOM 1358 O O . LYS A 1 209 ? 42.054 76.679 54.322 1.00 48.85 217 LYS A O 1
ATOM 1364 N N . THR A 1 210 ? 43.760 78.141 54.229 1.00 51.19 218 THR A N 1
ATOM 1365 C CA . THR A 1 210 ? 43.020 78.991 53.308 1.00 52.42 218 THR A CA 1
ATOM 1366 C C . THR A 1 210 ? 43.165 78.485 51.880 1.00 52.85 218 THR A C 1
ATOM 1367 O O . THR A 1 210 ? 44.056 77.687 51.562 1.00 54.21 218 THR A O 1
ATOM 1371 N N . LEU A 1 211 ? 42.266 78.951 51.008 1.00 54.90 219 LEU A N 1
ATOM 1372 C CA . LEU A 1 211 ? 42.380 78.566 49.606 1.00 59.52 219 LEU A CA 1
ATOM 1373 C C . LEU A 1 211 ? 43.666 79.089 49.001 1.00 64.94 219 LEU A C 1
ATOM 1374 O O . LEU A 1 211 ? 44.271 78.421 48.154 1.00 65.93 219 LEU A O 1
ATOM 1379 N N . ALA A 1 212 ? 44.109 80.272 49.436 1.00 68.19 220 ALA A N 1
ATOM 1380 C CA . ALA A 1 212 ? 45.375 80.816 48.959 1.00 70.91 220 ALA A CA 1
ATOM 1381 C C . ALA A 1 212 ? 46.550 79.945 49.388 1.00 72.73 220 ALA A C 1
ATOM 1382 O O . ALA A 1 212 ? 47.546 79.849 48.659 1.00 71.83 220 ALA A O 1
ATOM 1384 N N . GLU A 1 213 ? 46.452 79.299 50.559 1.00 76.71 221 GLU A N 1
ATOM 1385 C CA . GLU A 1 213 ? 47.474 78.345 50.985 1.00 81.74 221 GLU A CA 1
ATOM 1386 C C . GLU A 1 213 ? 47.401 77.038 50.195 1.00 86.07 221 GLU A C 1
ATOM 1387 O O . GLU A 1 213 ? 48.432 76.441 49.877 1.00 87.86 221 GLU A O 1
ATOM 1393 N N . ALA A 1 214 ? 46.189 76.580 49.885 1.00 88.75 222 ALA A N 1
ATOM 1394 C CA . ALA A 1 214 ? 46.034 75.300 49.201 1.00 90.30 222 ALA A CA 1
ATOM 1395 C C . ALA A 1 214 ? 46.433 75.386 47.730 1.00 91.47 222 ALA A C 1
ATOM 1396 O O . ALA A 1 214 ? 46.993 74.429 47.188 1.00 93.31 222 ALA A O 1
ATOM 1398 N N . TYR A 1 215 ? 46.140 76.509 47.063 1.00 91.50 223 TYR A N 1
ATOM 1399 C CA . TYR A 1 215 ? 46.387 76.674 45.626 1.00 92.02 223 TYR A CA 1
ATOM 1400 C C . TYR A 1 215 ? 47.152 77.965 45.365 1.00 89.84 223 TYR A C 1
ATOM 1401 O O . TYR A 1 215 ? 46.579 78.965 44.906 1.00 90.17 223 TYR A O 1
ATOM 1410 N N . PRO A 1 216 ? 48.470 77.968 45.615 1.00 86.91 224 PRO A N 1
ATOM 1411 C CA . PRO A 1 216 ? 49.337 79.147 45.479 1.00 85.90 224 PRO A CA 1
ATOM 1412 C C . PRO A 1 216 ? 49.504 79.629 44.035 1.00 83.88 224 PRO A C 1
ATOM 1413 O O . PRO A 1 216 ? 49.086 78.964 43.082 1.00 82.44 224 PRO A O 1
ATOM 1417 N N . ALA A 1 219 ? 44.487 80.956 43.396 1.00 95.03 227 ALA A N 1
ATOM 1418 C CA . ALA A 1 219 ? 43.247 80.515 44.033 1.00 92.53 227 ALA A CA 1
ATOM 1419 C C . ALA A 1 219 ? 42.024 81.093 43.336 1.00 90.69 227 ALA A C 1
ATOM 1420 O O . ALA A 1 219 ? 42.057 82.240 42.900 1.00 92.33 227 ALA A O 1
ATOM 1422 N N . PRO A 1 220 ? 40.952 80.305 43.233 1.00 88.85 228 PRO A N 1
ATOM 1423 C CA . PRO A 1 220 ? 39.705 80.819 42.657 1.00 88.83 228 PRO A CA 1
ATOM 1424 C C . PRO A 1 220 ? 38.937 81.658 43.660 1.00 92.59 228 PRO A C 1
ATOM 1425 O O . PRO A 1 220 ? 39.046 81.481 44.875 1.00 93.39 228 PRO A O 1
ATOM 1429 N N . ASN A 1 221 ? 38.159 82.593 43.134 1.00 94.46 229 ASN A N 1
ATOM 1430 C CA . ASN A 1 221 ? 37.373 83.479 43.974 1.00 95.48 229 ASN A CA 1
ATOM 1431 C C . ASN A 1 221 ? 36.037 82.810 44.265 1.00 88.25 229 ASN A C 1
ATOM 1432 O O . ASN A 1 221 ? 35.415 82.232 43.370 1.00 86.13 229 ASN A O 1
ATOM 1437 N N . ILE A 1 222 ? 35.607 82.870 45.518 1.00 82.47 230 ILE A N 1
ATOM 1438 C CA . ILE A 1 222 ? 34.397 82.158 45.898 1.00 76.28 230 ILE A CA 1
ATOM 1439 C C . ILE A 1 222 ? 33.172 82.933 45.432 1.00 77.24 230 ILE A C 1
ATOM 1440 O O . ILE A 1 222 ? 32.642 83.781 46.164 1.00 78.61 230 ILE A O 1
ATOM 1445 N N . VAL A 1 223 ? 32.711 82.641 44.221 1.00 76.87 231 VAL A N 1
ATOM 1446 C CA . VAL A 1 223 ? 31.440 83.135 43.701 1.00 76.16 231 VAL A CA 1
ATOM 1447 C C . VAL A 1 223 ? 30.588 81.940 43.298 1.00 78.44 231 VAL A C 1
ATOM 1448 O O . VAL A 1 223 ? 31.068 81.076 42.559 1.00 76.98 231 VAL A O 1
ATOM 1452 N N . PRO A 1 224 ? 29.300 81.852 43.758 1.00 80.75 232 PRO A N 1
ATOM 1453 C CA . PRO A 1 224 ? 28.394 80.798 43.258 1.00 81.13 232 PRO A CA 1
ATOM 1454 C C . PRO A 1 224 ? 28.410 80.684 41.731 1.00 82.19 232 PRO A C 1
ATOM 1455 O O . PRO A 1 224 ? 28.258 81.689 41.016 1.00 81.67 232 PRO A O 1
ATOM 1459 N N . GLY A 1 225 ? 28.639 79.458 41.223 1.00 84.16 233 GLY A N 1
ATOM 1460 C CA . GLY A 1 225 ? 28.703 79.172 39.805 1.00 87.04 233 GLY A CA 1
ATOM 1461 C C . GLY A 1 225 ? 30.003 78.484 39.416 1.00 87.91 233 GLY A C 1
ATOM 1462 O O . GLY A 1 225 ? 30.756 77.984 40.261 1.00 87.50 233 GLY A O 1
ATOM 1463 N N . VAL A 1 226 ? 30.272 78.458 38.108 1.00 85.42 234 VAL A N 1
ATOM 1464 C CA . VAL A 1 226 ? 31.316 77.616 37.536 1.00 85.19 234 VAL A CA 1
ATOM 1465 C C . VAL A 1 226 ? 32.328 78.496 36.831 1.00 87.05 234 VAL A C 1
ATOM 1466 O O . VAL A 1 226 ? 31.951 79.475 36.177 1.00 88.07 234 VAL A O 1
ATOM 1470 N N . HIS A 1 227 ? 33.613 78.156 36.975 1.00 87.62 235 HIS A N 1
ATOM 1471 C CA . HIS A 1 227 ? 34.668 79.005 36.441 1.00 91.34 235 HIS A CA 1
ATOM 1472 C C . HIS A 1 227 ? 35.928 78.196 36.138 1.00 90.04 235 HIS A C 1
ATOM 1473 O O . HIS A 1 227 ? 36.304 77.307 36.903 1.00 87.96 235 HIS A O 1
ATOM 1480 N N A GLU A 1 228 ? 36.569 78.521 35.018 0.57 91.38 236 GLU A N 1
ATOM 1481 N N B GLU A 1 228 ? 36.566 78.518 35.013 0.43 91.32 236 GLU A N 1
ATOM 1482 C CA A GLU A 1 228 ? 37.834 77.901 34.644 0.57 90.69 236 GLU A CA 1
ATOM 1483 C CA B GLU A 1 228 ? 37.829 77.894 34.635 0.43 90.69 236 GLU A CA 1
ATOM 1484 C C A GLU A 1 228 ? 38.964 78.523 35.454 0.57 90.86 236 GLU A C 1
ATOM 1485 C C B GLU A 1 228 ? 38.968 78.519 35.434 0.43 90.89 236 GLU A C 1
ATOM 1486 O O A GLU A 1 228 ? 39.026 79.743 35.622 0.57 92.72 236 GLU A O 1
ATOM 1487 O O B GLU A 1 228 ? 39.041 79.744 35.568 0.43 92.65 236 GLU A O 1
ATOM 1498 N N . VAL A 1 229 ? 39.850 77.678 35.970 1.00 88.09 237 VAL A N 1
ATOM 1499 C CA . VAL A 1 229 ? 40.963 78.160 36.791 1.00 87.12 237 VAL A CA 1
ATOM 1500 C C . VAL A 1 229 ? 42.284 77.471 36.448 1.00 86.49 237 VAL A C 1
ATOM 1501 O O . VAL A 1 229 ? 42.329 76.273 36.156 1.00 84.33 237 VAL A O 1
ATOM 1505 N N . SER A 1 234 ? 48.248 71.826 35.461 1.00 82.10 242 SER A N 1
ATOM 1506 C CA . SER A 1 234 ? 46.935 71.514 34.881 1.00 82.98 242 SER A CA 1
ATOM 1507 C C . SER A 1 234 ? 45.821 72.519 35.248 1.00 81.75 242 SER A C 1
ATOM 1508 O O . SER A 1 234 ? 45.736 72.971 36.396 1.00 81.80 242 SER A O 1
ATOM 1511 N N . SER A 1 235 ? 44.962 72.853 34.284 1.00 78.93 243 SER A N 1
ATOM 1512 C CA . SER A 1 235 ? 43.861 73.777 34.524 1.00 78.11 243 SER A CA 1
ATOM 1513 C C . SER A 1 235 ? 42.551 73.000 34.641 1.00 73.69 243 SER A C 1
ATOM 1514 O O . SER A 1 235 ? 42.365 71.952 34.008 1.00 71.65 243 SER A O 1
ATOM 1517 N N . GLN A 1 236 ? 41.651 73.510 35.483 1.00 69.40 244 GLN A N 1
ATOM 1518 C CA . GLN A 1 236 ? 40.463 72.766 35.875 1.00 65.85 244 GLN A CA 1
ATOM 1519 C C . GLN A 1 236 ? 39.255 73.681 36.007 1.00 63.23 244 GLN A C 1
ATOM 1520 O O . GLN A 1 236 ? 39.373 74.908 36.078 1.00 64.76 244 GLN A O 1
ATOM 1526 N N . PHE A 1 237 ? 38.083 73.051 36.017 1.00 62.34 245 PHE A N 1
ATOM 1527 C CA . PHE A 1 237 ? 36.830 73.709 36.356 1.00 63.47 245 PHE A CA 1
ATOM 1528 C C . PHE A 1 237 ? 36.614 73.602 37.856 1.00 62.50 245 PHE A C 1
ATOM 1529 O O . PHE A 1 237 ? 36.873 72.549 38.446 1.00 62.12 245 PHE A O 1
ATOM 1537 N N . VAL A 1 238 ? 36.132 74.682 38.472 1.00 60.73 246 VAL A N 1
ATOM 1538 C CA . VAL A 1 238 ? 35.798 74.648 39.885 1.00 60.70 246 VAL A CA 1
ATOM 1539 C C . VAL A 1 238 ? 34.498 75.405 40.113 1.00 61.65 246 VAL A C 1
ATOM 1540 O O . VAL A 1 238 ? 34.363 76.565 39.703 1.00 63.25 246 VAL A O 1
ATOM 1544 N N . SER A 1 239 ? 33.543 74.737 40.762 1.00 57.81 247 SER A N 1
ATOM 1545 C CA . SER A 1 239 ? 32.185 75.206 40.972 1.00 57.64 247 SER A CA 1
ATOM 1546 C C . SER A 1 239 ? 31.917 75.372 42.462 1.00 54.60 247 SER A C 1
ATOM 1547 O O . SER A 1 239 ? 32.282 74.506 43.261 1.00 52.59 247 SER A O 1
ATOM 1550 N N . PHE A 1 240 ? 31.268 76.478 42.834 1.00 53.41 248 PHE A N 1
ATOM 1551 C CA . PHE A 1 240 ? 30.852 76.722 44.214 1.00 51.73 248 PHE A CA 1
ATOM 1552 C C . PHE A 1 240 ? 29.332 76.720 44.317 1.00 53.55 248 PHE A C 1
ATOM 1553 O O . PHE A 1 240 ? 28.650 77.428 43.564 1.00 56.33 248 PHE A O 1
ATOM 1561 N N . THR A 1 241 ? 28.820 75.934 45.266 1.00 52.40 249 THR A N 1
ATOM 1562 C CA . THR A 1 241 ? 27.394 75.820 45.558 1.00 49.16 249 THR A CA 1
ATOM 1563 C C . THR A 1 241 ? 27.171 75.996 47.052 1.00 48.01 249 THR A C 1
ATOM 1564 O O . THR A 1 241 ? 27.728 75.218 47.853 1.00 47.73 249 THR A O 1
ATOM 1568 N N . PRO A 1 242 ? 26.367 76.962 47.473 1.00 48.46 250 PRO A N 1
ATOM 1569 C CA . PRO A 1 242 ? 26.129 77.145 48.908 1.00 46.96 250 PRO A CA 1
ATOM 1570 C C . PRO A 1 242 ? 25.366 75.983 49.521 1.00 42.74 250 PRO A C 1
ATOM 1571 O O . PRO A 1 242 ? 24.539 75.336 48.878 1.00 42.11 250 PRO A O 1
ATOM 1575 N N . VAL A 1 243 ? 25.687 75.700 50.777 1.00 44.03 251 VAL A N 1
ATOM 1576 C CA . VAL A 1 243 ? 24.909 74.766 51.579 1.00 41.45 251 VAL A CA 1
ATOM 1577 C C . VAL A 1 243 ? 23.836 75.553 52.308 1.00 45.79 251 VAL A C 1
ATOM 1578 O O . VAL A 1 243 ? 24.135 76.490 53.059 1.00 49.66 251 VAL A O 1
ATOM 1582 N N A LYS A 1 244 ? 22.585 75.189 52.077 0.48 45.21 252 LYS A N 1
ATOM 1583 N N B LYS A 1 244 ? 22.582 75.188 52.069 0.52 45.20 252 LYS A N 1
ATOM 1584 C CA A LYS A 1 244 ? 21.477 75.861 52.726 0.48 44.81 252 LYS A CA 1
ATOM 1585 C CA B LYS A 1 244 ? 21.463 75.844 52.714 0.52 44.76 252 LYS A CA 1
ATOM 1586 C C A LYS A 1 244 ? 21.210 75.221 54.080 0.48 43.92 252 LYS A C 1
ATOM 1587 C C B LYS A 1 244 ? 21.224 75.223 54.085 0.52 43.91 252 LYS A C 1
ATOM 1588 O O A LYS A 1 244 ? 21.592 74.076 54.338 0.48 43.34 252 LYS A O 1
ATOM 1589 O O B LYS A 1 244 ? 21.630 74.088 54.358 0.52 43.38 252 LYS A O 1
ATOM 1600 N N . GLY A 1 245 ? 20.567 75.991 54.956 1.00 43.59 253 GLY A N 1
ATOM 1601 C CA . GLY A 1 245 ? 20.085 75.496 56.228 1.00 43.35 253 GLY A CA 1
ATOM 1602 C C . GLY A 1 245 ? 21.077 75.481 57.372 1.00 46.46 253 GLY A C 1
ATOM 1603 O O . GLY A 1 245 ? 20.720 75.016 58.461 1.00 51.31 253 GLY A O 1
ATOM 1604 N N . LEU A 1 246 ? 22.298 75.972 57.177 1.00 43.28 254 LEU A N 1
ATOM 1605 C CA . LEU A 1 246 ? 23.254 75.853 58.273 1.00 40.35 254 LEU A CA 1
ATOM 1606 C C . LEU A 1 246 ? 23.266 77.108 59.120 1.00 45.83 254 LEU A C 1
ATOM 1607 O O . LEU A 1 246 ? 23.373 78.209 58.574 1.00 47.34 254 LEU A O 1
ATOM 1612 N N . PRO A 1 247 ? 23.189 76.987 60.451 1.00 45.14 255 PRO A N 1
ATOM 1613 C CA . PRO A 1 247 ? 23.004 78.183 61.284 1.00 44.79 255 PRO A CA 1
ATOM 1614 C C . PRO A 1 247 ? 24.309 78.943 61.451 1.00 48.27 255 PRO A C 1
ATOM 1615 O O . PRO A 1 247 ? 25.333 78.365 61.817 1.00 49.75 255 PRO A O 1
ATOM 1619 N N . GLY A 1 248 ? 24.257 80.248 61.197 1.00 48.06 256 GLY A N 1
ATOM 1620 C CA . GLY A 1 248 ? 25.363 81.125 61.512 1.00 49.64 256 GLY A CA 1
ATOM 1621 C C . GLY A 1 248 ? 26.551 81.070 60.580 1.00 49.76 256 GLY A C 1
ATOM 1622 O O . GLY A 1 248 ? 27.558 81.722 60.855 1.00 54.17 256 GLY A O 1
ATOM 1623 N N . VAL A 1 249 ? 26.488 80.310 59.490 1.00 45.53 257 VAL A N 1
ATOM 1624 C CA . VAL A 1 249 ? 27.635 80.140 58.602 1.00 44.05 257 VAL A CA 1
ATOM 1625 C C . VAL A 1 249 ? 27.156 80.192 57.161 1.00 47.50 257 VAL A C 1
ATOM 1626 O O . VAL A 1 249 ? 25.981 79.962 56.859 1.00 50.10 257 VAL A O 1
ATOM 1630 N N . THR A 1 250 ? 28.093 80.495 56.269 1.00 45.09 258 THR A N 1
ATOM 1631 C CA . THR A 1 250 ? 27.881 80.361 54.831 1.00 46.19 258 THR A CA 1
ATOM 1632 C C . THR A 1 250 ? 29.007 79.458 54.334 1.00 45.67 258 THR A C 1
ATOM 1633 O O . THR A 1 250 ? 30.166 79.871 54.273 1.00 46.90 258 THR A O 1
ATOM 1637 N N . TRP A 1 251 ? 28.676 78.226 54.011 1.00 41.74 259 TRP A N 1
ATOM 1638 C CA . TRP A 1 251 ? 29.664 77.270 53.588 1.00 38.87 259 TRP A CA 1
ATOM 1639 C C . TRP A 1 251 ? 29.290 76.759 52.212 1.00 40.20 259 TRP A C 1
ATOM 1640 O O . TRP A 1 251 ? 28.112 76.687 51.859 1.00 41.40 259 TRP A O 1
ATOM 1651 N N . TYR A 1 252 ? 30.311 76.442 51.429 1.00 33.36 260 TYR A N 1
ATOM 1652 C CA . TYR A 1 252 ? 30.105 76.073 50.042 1.00 36.33 260 TYR A CA 1
ATOM 1653 C C . TYR A 1 252 ? 30.662 74.688 49.791 1.00 40.24 260 TYR A C 1
ATOM 1654 O O . TYR A 1 252 ? 31.697 74.308 50.369 1.00 37.97 260 TYR A O 1
ATOM 1663 N N . VAL A 1 253 ? 29.943 73.945 48.951 1.00 38.44 261 VAL A N 1
ATOM 1664 C CA . VAL A 1 253 ? 30.478 72.772 48.277 1.00 37.87 261 VAL A CA 1
ATOM 1665 C C . VAL A 1 253 ? 31.304 73.243 47.092 1.00 43.00 261 VAL A C 1
ATOM 1666 O O . VAL A 1 253 ? 30.808 73.977 46.222 1.00 45.10 261 VAL A O 1
ATOM 1670 N N . ALA A 1 254 ? 32.569 72.846 47.061 1.00 43.89 262 ALA A N 1
ATOM 1671 C CA . ALA A 1 254 ? 33.440 73.116 45.920 1.00 46.13 262 ALA A CA 1
ATOM 1672 C C . ALA A 1 254 ? 33.621 71.823 45.143 1.00 44.74 262 ALA A C 1
ATOM 1673 O O . ALA A 1 254 ? 33.979 70.798 45.739 1.00 42.88 262 ALA A O 1
ATOM 1675 N N . LEU A 1 255 ? 33.349 71.863 43.834 1.00 41.52 263 LEU A N 1
ATOM 1676 C CA . LEU A 1 255 ? 33.586 70.738 42.938 1.00 44.25 263 LEU A CA 1
ATOM 1677 C C . LEU A 1 255 ? 34.757 71.063 42.024 1.00 48.05 263 LEU A C 1
ATOM 1678 O O . LEU A 1 255 ? 34.792 72.139 41.413 1.00 49.89 263 LEU A O 1
ATOM 1683 N N . VAL A 1 256 ? 35.692 70.123 41.902 1.00 45.70 264 VAL A N 1
ATOM 1684 C CA . VAL A 1 256 ? 36.870 70.299 41.070 1.00 48.68 264 VAL A CA 1
ATOM 1685 C C . VAL A 1 256 ? 36.816 69.237 39.982 1.00 52.81 264 VAL A C 1
ATOM 1686 O O . VAL A 1 256 ? 36.772 68.042 40.287 1.00 55.06 264 VAL A O 1
ATOM 1690 N N . LEU A 1 257 ? 36.812 69.662 38.724 1.00 51.98 265 LEU A N 1
ATOM 1691 C CA . LEU A 1 257 ? 36.860 68.709 37.625 1.00 54.86 265 LEU A CA 1
ATOM 1692 C C . LEU A 1 257 ? 37.984 69.019 36.631 1.00 52.39 265 LEU A C 1
ATOM 1693 O O . LEU A 1 257 ? 38.293 70.184 36.375 1.00 54.13 265 LEU A O 1
ATOM 1698 N N . ASN B 1 36 ? -14.994 54.807 8.920 1.00 98.12 44 ASN B N 1
ATOM 1699 C CA . ASN B 1 36 ? -14.754 54.913 10.355 1.00 97.11 44 ASN B CA 1
ATOM 1700 C C . ASN B 1 36 ? -15.612 56.013 10.948 1.00 93.07 44 ASN B C 1
ATOM 1701 O O . ASN B 1 36 ? -15.192 56.814 11.794 1.00 91.05 44 ASN B O 1
ATOM 1706 N N . TYR B 1 37 ? -16.841 56.031 10.449 1.00 90.35 45 TYR B N 1
ATOM 1707 C CA . TYR B 1 37 ? -17.913 56.713 11.142 1.00 88.00 45 TYR B CA 1
ATOM 1708 C C . TYR B 1 37 ? -18.143 56.100 12.524 1.00 83.86 45 TYR B C 1
ATOM 1709 O O . TYR B 1 37 ? -18.498 56.809 13.469 1.00 82.86 45 TYR B O 1
ATOM 1718 N N . LEU B 1 38 ? -17.934 54.789 12.657 1.00 79.43 46 LEU B N 1
ATOM 1719 C CA . LEU B 1 38 ? -17.977 54.158 13.972 1.00 76.09 46 LEU B CA 1
ATOM 1720 C C . LEU B 1 38 ? -16.806 54.580 14.856 1.00 71.61 46 LEU B C 1
ATOM 1721 O O . LEU B 1 38 ? -16.951 54.626 16.079 1.00 70.63 46 LEU B O 1
ATOM 1726 N N . GLY B 1 39 ? -15.639 54.863 14.275 1.00 67.93 47 GLY B N 1
ATOM 1727 C CA . GLY B 1 39 ? -14.518 55.295 15.093 1.00 67.58 47 GLY B CA 1
ATOM 1728 C C . GLY B 1 39 ? -14.751 56.665 15.703 1.00 68.15 47 GLY B C 1
ATOM 1729 O O . GLY B 1 39 ? -14.283 56.950 16.807 1.00 66.75 47 GLY B O 1
ATOM 1730 N N . GLU B 1 40 ? -15.472 57.530 14.982 1.00 69.49 48 GLU B N 1
ATOM 1731 C CA . GLU B 1 40 ? -15.885 58.827 15.509 1.00 71.65 48 GLU B CA 1
ATOM 1732 C C . GLU B 1 40 ? -16.882 58.665 16.648 1.00 65.85 48 GLU B C 1
ATOM 1733 O O . GLU B 1 40 ? -16.736 59.277 17.714 1.00 65.08 48 GLU B O 1
ATOM 1739 N N . ILE B 1 41 ? -17.918 57.855 16.428 1.00 58.81 49 ILE B N 1
ATOM 1740 C CA . ILE B 1 41 ? -18.923 57.638 17.458 1.00 54.58 49 ILE B CA 1
ATOM 1741 C C . ILE B 1 41 ? -18.295 57.007 18.697 1.00 47.89 49 ILE B C 1
ATOM 1742 O O . ILE B 1 41 ? -18.616 57.390 19.830 1.00 45.75 49 ILE B O 1
ATOM 1747 N N . GLY B 1 42 ? -17.398 56.034 18.500 1.00 47.14 50 GLY B N 1
ATOM 1748 C CA . GLY B 1 42 ? -16.808 55.329 19.632 1.00 45.66 50 GLY B CA 1
ATOM 1749 C C . GLY B 1 42 ? -15.913 56.234 20.455 1.00 45.43 50 GLY B C 1
ATOM 1750 O O . GLY B 1 42 ? -15.970 56.231 21.690 1.00 45.73 50 GLY B O 1
ATOM 1751 N N . THR B 1 43 ? -15.125 57.068 19.779 1.00 43.10 51 THR B N 1
ATOM 1752 C CA . THR B 1 43 ? -14.310 58.057 20.470 1.00 44.85 51 THR B CA 1
ATOM 1753 C C . THR B 1 43 ? -15.161 59.004 21.307 1.00 42.78 51 THR B C 1
ATOM 1754 O O . THR B 1 43 ? -14.865 59.252 22.486 1.00 44.51 51 THR B O 1
ATOM 1758 N N . LEU B 1 44 ? -16.217 59.555 20.714 1.00 41.99 52 LEU B N 1
ATOM 1759 C CA . LEU B 1 44 ? -17.056 60.492 21.454 1.00 41.71 52 LEU B CA 1
ATOM 1760 C C . LEU B 1 44 ? -17.835 59.786 22.554 1.00 40.94 52 LEU B C 1
ATOM 1761 O O . LEU B 1 44 ? -18.081 60.381 23.614 1.00 41.11 52 LEU B O 1
ATOM 1766 N N . THR B 1 45 ? -18.180 58.511 22.337 1.00 39.13 53 THR B N 1
ATOM 1767 C CA . THR B 1 45 ? -18.875 57.724 23.350 1.00 37.25 53 THR B CA 1
ATOM 1768 C C . THR B 1 45 ? -17.958 57.404 24.526 1.00 33.86 53 THR B C 1
ATOM 1769 O O . THR B 1 45 ? -18.345 57.576 25.688 1.00 35.75 53 THR B O 1
ATOM 1773 N N . ALA B 1 46 ? -16.721 56.991 24.240 1.00 31.45 54 ALA B N 1
ATOM 1774 C CA . ALA B 1 46 ? -15.748 56.805 25.301 1.00 29.67 54 ALA B CA 1
ATOM 1775 C C . ALA B 1 46 ? -15.442 58.121 26.045 1.00 32.13 54 ALA B C 1
ATOM 1776 O O . ALA B 1 46 ? -15.289 58.134 27.270 1.00 32.70 54 ALA B O 1
ATOM 1778 N N . SER B 1 47 ? -15.338 59.243 25.350 1.00 33.38 55 SER B N 1
ATOM 1779 C CA . SER B 1 47 ? -14.932 60.426 26.097 1.00 31.82 55 SER B CA 1
ATOM 1780 C C . SER B 1 47 ? -16.064 60.948 26.988 1.00 30.44 55 SER B C 1
ATOM 1781 O O . SER B 1 47 ? -15.808 61.596 28.013 1.00 28.98 55 SER B O 1
ATOM 1784 N N . ASN B 1 48 ? -17.311 60.669 26.626 1.00 29.62 56 ASN B N 1
ATOM 1785 C CA . ASN B 1 48 ? -18.438 61.084 27.454 1.00 27.50 56 ASN B CA 1
ATOM 1786 C C . ASN B 1 48 ? -18.543 60.246 28.735 1.00 31.66 56 ASN B C 1
ATOM 1787 O O . ASN B 1 48 ? -18.716 60.795 29.833 1.00 31.75 56 ASN B O 1
ATOM 1792 N N . ILE B 1 49 ? -18.472 58.909 28.612 1.00 31.49 57 ILE B N 1
ATOM 1793 C CA . ILE B 1 49 ? -18.511 58.068 29.798 1.00 34.87 57 ILE B CA 1
ATOM 1794 C C . ILE B 1 49 ? -17.285 58.345 30.659 1.00 34.92 57 ILE B C 1
ATOM 1795 O O . ILE B 1 49 ? -17.348 58.248 31.891 1.00 37.16 57 ILE B O 1
ATOM 1800 N N . GLN B 1 50 ? -16.177 58.768 30.043 1.00 36.03 58 GLN B N 1
ATOM 1801 C CA . GLN B 1 50 ? -15.000 59.111 30.831 1.00 34.46 58 GLN B CA 1
ATOM 1802 C C . GLN B 1 50 ? -15.285 60.324 31.709 1.00 33.29 58 GLN B C 1
ATOM 1803 O O . GLN B 1 50 ? -15.069 60.291 32.928 1.00 34.95 58 GLN B O 1
ATOM 1809 N N . SER B 1 51 ? -15.768 61.409 31.097 1.00 28.37 59 SER B N 1
ATOM 1810 C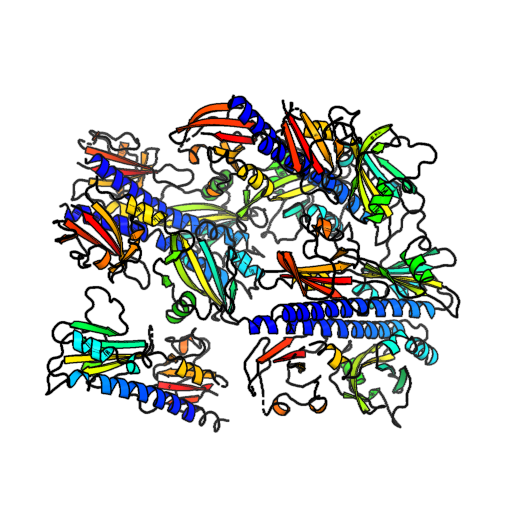 CA . SER B 1 51 ? -16.096 62.601 31.865 1.00 29.47 59 SER B CA 1
ATOM 1811 C C . SER B 1 51 ? -17.110 62.286 32.948 1.00 29.49 59 SER B C 1
ATOM 1812 O O . SER B 1 51 ? -16.926 62.676 34.102 1.00 27.61 59 SER B O 1
ATOM 1815 N N . TRP B 1 52 ? -18.166 61.554 32.593 1.00 26.19 60 TRP B N 1
ATOM 1816 C CA . TRP B 1 52 ? -19.174 61.178 33.567 1.00 29.46 60 TRP B CA 1
ATOM 1817 C C . TRP B 1 52 ? -18.553 60.418 34.735 1.00 28.63 60 TRP B C 1
ATOM 1818 O O . TRP B 1 52 ? -18.830 60.709 35.909 1.00 26.92 60 TRP B O 1
ATOM 1829 N N . LEU B 1 53 ? -17.688 59.454 34.436 1.00 27.94 61 LEU B N 1
ATOM 1830 C CA . LEU B 1 53 ? -17.172 58.618 35.515 1.00 27.03 61 LEU B CA 1
ATOM 1831 C C . LEU B 1 53 ? -16.153 59.388 36.347 1.00 28.97 61 LEU B C 1
ATOM 1832 O O . LEU B 1 53 ? -16.107 59.250 37.572 1.00 27.49 61 LEU B O 1
ATOM 1837 N N . GLU B 1 54 ? -15.334 60.218 35.692 1.00 28.73 62 GLU B N 1
ATOM 1838 C CA . GLU B 1 54 ? -14.381 61.028 36.417 1.00 26.14 62 GLU B CA 1
ATOM 1839 C C . GLU B 1 54 ? -15.096 62.030 37.315 1.00 29.14 62 GLU B C 1
ATOM 1840 O O . GLU B 1 54 ? -14.595 62.357 38.397 1.00 27.75 62 GLU B O 1
ATOM 1846 N N . GLY B 1 55 ? -16.265 62.522 36.894 1.00 28.38 63 GLY B N 1
ATOM 1847 C CA . GLY B 1 55 ? -17.018 63.434 37.742 1.00 24.82 63 GLY B CA 1
ATOM 1848 C C . GLY B 1 55 ? -17.436 62.790 39.051 1.00 24.40 63 GLY B C 1
ATOM 1849 O O . GLY B 1 55 ? -17.251 63.371 40.124 1.00 29.13 63 GLY B O 1
ATOM 1850 N N . ARG B 1 56 ? -18.015 61.576 38.982 1.00 23.76 64 ARG B N 1
ATOM 1851 C CA . ARG B 1 56 ? -18.287 60.795 40.190 1.00 27.99 64 ARG B CA 1
ATOM 1852 C C . ARG B 1 56 ? -17.011 60.449 40.960 1.00 21.69 64 ARG B C 1
ATOM 1853 O O . ARG B 1 56 ? -17.018 60.441 42.198 1.00 22.19 64 ARG B O 1
ATOM 1861 N N . MET B 1 57 ? -15.906 60.196 40.263 1.00 23.90 65 MET B N 1
ATOM 1862 C CA . MET B 1 57 ? -14.656 59.898 40.963 1.00 27.48 65 MET B CA 1
ATOM 1863 C C . MET B 1 57 ? -14.200 61.089 41.803 1.00 24.84 65 MET B C 1
ATOM 1864 O O . MET B 1 57 ? -13.686 60.913 42.915 1.00 26.09 65 MET B O 1
ATOM 1869 N N . HIS B 1 58 ? -14.363 62.305 41.288 1.00 23.72 66 HIS B N 1
ATOM 1870 C CA . HIS B 1 58 ? -13.950 63.487 42.052 1.00 29.84 66 HIS B CA 1
ATOM 1871 C C . HIS B 1 58 ? -14.810 63.672 43.307 1.00 27.05 66 HIS B C 1
ATOM 1872 O O . HIS B 1 58 ? -14.291 64.001 44.378 1.00 28.55 66 HIS B O 1
ATOM 1879 N N . LEU B 1 59 ? -16.108 63.404 43.201 1.00 23.12 67 LEU B N 1
ATOM 1880 C CA . LEU B 1 59 ? -16.994 63.507 44.353 1.00 26.95 67 LEU B CA 1
ATOM 1881 C C . LEU B 1 59 ? -16.620 62.509 45.436 1.00 27.38 67 LEU B C 1
ATOM 1882 O O . LEU B 1 59 ? -16.648 62.835 46.631 1.00 29.72 67 LEU B O 1
ATOM 1887 N N . VAL B 1 60 ? -16.269 61.284 45.037 1.00 29.64 68 VAL B N 1
ATOM 1888 C CA . VAL B 1 60 ? -15.823 60.289 46.007 1.00 25.50 68 VAL B CA 1
ATOM 1889 C C . VAL B 1 60 ? -14.499 60.712 46.616 1.00 23.49 68 VAL B C 1
ATOM 1890 O O . VAL B 1 60 ? -14.329 60.636 47.839 1.00 21.39 68 VAL B O 1
ATOM 1894 N N . GLU B 1 61 ? -13.570 61.236 45.797 1.00 26.00 69 GLU B N 1
ATOM 1895 C CA . GLU B 1 61 ? -12.323 61.767 46.372 1.00 30.87 69 GLU B CA 1
ATOM 1896 C C . GLU B 1 61 ? -12.623 62.882 47.351 1.00 31.91 69 GLU B C 1
ATOM 1897 O O . GLU B 1 61 ? -12.022 62.954 48.437 1.00 33.91 69 GLU B O 1
ATOM 1903 N N . GLY B 1 62 ? -13.588 63.738 47.006 1.00 29.46 70 GLY B N 1
ATOM 1904 C CA . GLY B 1 62 ? -13.915 64.848 47.886 1.00 25.47 70 GLY B CA 1
ATOM 1905 C C . GLY B 1 62 ? -14.574 64.414 49.180 1.00 26.53 70 GLY B C 1
ATOM 1906 O O . GLY B 1 62 ? -14.388 65.059 50.214 1.00 28.98 70 GLY B O 1
ATOM 1907 N N . LEU B 1 63 ? -15.368 63.331 49.143 1.00 26.26 71 LEU B N 1
ATOM 1908 C CA . LEU B 1 63 ? -15.942 62.801 50.379 1.00 27.28 71 LEU B CA 1
ATOM 1909 C C . LEU B 1 63 ? -14.838 62.318 51.312 1.00 29.02 71 LEU B C 1
ATOM 1910 O O . LEU B 1 63 ? -14.861 62.586 52.523 1.00 29.10 71 LEU B O 1
ATOM 1915 N N . ALA B 1 64 ? -13.856 61.601 50.759 1.00 27.31 72 ALA B N 1
ATOM 1916 C CA . ALA B 1 64 ? -12.791 61.073 51.585 1.00 29.65 72 ALA B CA 1
ATOM 1917 C C . ALA B 1 64 ? -12.013 62.209 52.232 1.00 31.63 72 ALA B C 1
ATOM 1918 O O . ALA B 1 64 ? -11.608 62.107 53.391 1.00 32.43 72 ALA B O 1
ATOM 1920 N N . SER B 1 65 ? -11.789 63.302 51.484 1.00 30.53 73 SER B N 1
ATOM 1921 C CA . SER B 1 65 ? -11.120 64.469 52.050 1.00 32.70 73 SER B CA 1
ATOM 1922 C C . SER B 1 65 ? -11.905 65.026 53.211 1.00 32.23 73 SER B C 1
ATOM 1923 O O . SER B 1 65 ? -11.340 65.293 54.274 1.00 34.25 73 SER B O 1
ATOM 1926 N N . GLN B 1 66 ? -13.221 65.192 53.023 1.00 30.05 74 GLN B N 1
ATOM 1927 C CA . GLN B 1 66 ? -14.081 65.703 54.089 1.00 30.70 74 GLN B CA 1
ATOM 1928 C C . GLN B 1 66 ? -14.042 64.812 55.324 1.00 30.97 74 GLN B C 1
ATOM 1929 O O . GLN B 1 66 ? -13.948 65.299 56.461 1.00 33.50 74 GLN B O 1
ATOM 1935 N N . LEU B 1 67 ? -14.153 63.497 55.127 1.00 29.41 75 LEU B N 1
ATOM 1936 C CA . LEU B 1 67 ? -14.120 62.592 56.271 1.00 30.95 75 LEU B CA 1
ATOM 1937 C C . LEU B 1 67 ? -12.754 62.607 56.960 1.00 34.05 75 LEU B C 1
ATOM 1938 O O . LEU B 1 67 ? -12.670 62.391 58.170 1.00 33.73 75 LEU B O 1
ATOM 1943 N N . ALA B 1 68 ? -11.676 62.888 56.222 1.00 30.30 76 ALA B N 1
ATOM 1944 C CA . ALA B 1 68 ? -10.371 62.913 56.857 1.00 30.52 76 ALA B CA 1
ATOM 1945 C C . ALA B 1 68 ? -10.199 64.163 57.710 1.00 35.05 76 ALA B C 1
ATOM 1946 O O . ALA B 1 68 ? -9.326 64.187 58.591 1.00 31.45 76 ALA B O 1
ATOM 1948 N N . LEU B 1 69 ? -11.009 65.200 57.457 1.00 34.85 77 LEU B N 1
ATOM 1949 C CA . LEU B 1 69 ? -10.849 66.484 58.122 1.00 34.11 77 LEU B CA 1
ATOM 1950 C C . LEU B 1 69 ? -11.751 66.654 59.342 1.00 34.80 77 LEU B C 1
ATOM 1951 O O . LEU B 1 69 ? -11.597 67.638 60.065 1.00 37.70 77 LEU B O 1
ATOM 1956 N N . LEU B 1 70 ? -12.698 65.740 59.570 1.00 38.02 78 LEU B N 1
ATOM 1957 C CA . LEU B 1 70 ? -13.568 65.805 60.734 1.00 38.55 78 LEU B CA 1
ATOM 1958 C C . LEU B 1 70 ? -12.750 65.842 62.020 1.00 40.63 78 LEU B C 1
ATOM 1959 O O . LEU B 1 70 ? -11.958 64.933 62.273 1.00 43.62 78 LEU B O 1
ATOM 1964 N N . ASP B 1 71 ? -12.951 66.890 62.827 1.00 44.01 79 ASP B N 1
ATOM 1965 C CA . ASP B 1 71 ? -12.248 67.001 64.102 1.00 51.49 79 ASP B CA 1
ATOM 1966 C C . ASP B 1 71 ? -12.587 65.833 65.011 1.00 50.34 79 ASP B C 1
ATOM 1967 O O . ASP B 1 71 ? -11.712 65.277 65.684 1.00 48.42 79 ASP B O 1
ATOM 1972 N N . GLN B 1 72 ? -13.855 65.441 65.041 1.00 51.05 80 GLN B N 1
ATOM 1973 C CA . GLN B 1 72 ? -14.313 64.336 65.875 1.00 52.25 80 GLN B CA 1
ATOM 1974 C C . GLN B 1 72 ? -15.018 63.321 64.978 1.00 50.72 80 GLN B C 1
ATOM 1975 O O . GLN B 1 72 ? -16.200 63.499 64.631 1.00 51.88 80 GLN B O 1
ATOM 1981 N N . PRO B 1 73 ? -14.316 62.223 64.547 1.00 47.72 81 PRO B N 1
ATOM 1982 C CA . PRO B 1 73 ? -14.927 61.292 63.576 1.00 43.34 81 PRO B CA 1
ATOM 1983 C C . PRO B 1 73 ? -15.772 60.207 64.243 1.00 37.42 81 PRO B C 1
ATOM 1984 O O . PRO B 1 73 ? -15.557 59.011 64.058 1.00 36.09 81 PRO B O 1
ATOM 1988 N N . ASP B 1 74 ? -16.751 60.632 65.027 1.00 36.25 82 ASP B N 1
ATOM 1989 C CA . ASP B 1 74 ? -17.726 59.709 65.568 1.00 38.11 82 ASP B CA 1
ATOM 1990 C C . ASP B 1 74 ? -18.847 59.476 64.539 1.00 36.59 82 ASP B C 1
ATOM 1991 O O . ASP B 1 74 ? -18.942 60.149 63.502 1.00 34.45 82 ASP B O 1
ATOM 1996 N N . GLU B 1 75 ? -19.721 58.517 64.856 1.00 37.76 83 GLU B N 1
ATOM 1997 C CA . GLU B 1 75 ? -20.719 58.092 63.891 1.00 40.41 83 GLU B CA 1
ATOM 1998 C C . GLU B 1 75 ? -21.691 59.222 63.549 1.00 36.75 83 GLU B C 1
ATOM 1999 O O . GLU B 1 75 ? -22.068 59.376 62.379 1.00 38.19 83 GLU B O 1
ATOM 2005 N N . ALA B 1 76 ? -22.096 60.027 64.540 1.00 32.66 84 ALA B N 1
ATOM 2006 C CA . ALA B 1 76 ? -23.019 61.130 64.255 1.00 31.75 84 ALA B CA 1
ATOM 2007 C C . ALA B 1 76 ? -22.430 62.101 63.233 1.00 30.15 84 ALA B C 1
ATOM 2008 O O . ALA B 1 76 ? -23.125 62.541 62.311 1.00 34.27 84 ALA B O 1
ATOM 2010 N N . ASN B 1 77 ? -21.149 62.439 63.371 1.00 34.95 85 ASN B N 1
ATOM 2011 C CA . ASN B 1 77 ? -20.508 63.380 62.460 1.00 27.90 85 ASN B CA 1
ATOM 2012 C C . ASN B 1 77 ? -20.220 62.753 61.102 1.00 31.94 85 ASN B C 1
ATOM 2013 O O . ASN B 1 77 ? -20.252 63.457 60.080 1.00 33.46 85 ASN B O 1
ATOM 2018 N N . ILE B 1 78 ? -19.959 61.443 61.056 1.00 31.11 86 ILE B N 1
ATOM 2019 C CA . ILE B 1 78 ? -19.810 60.787 59.766 1.00 31.99 86 ILE B CA 1
ATOM 2020 C C . ILE B 1 78 ? -21.141 60.783 59.032 1.00 28.04 86 ILE B C 1
ATOM 2021 O O . ILE B 1 78 ? -21.231 61.178 57.866 1.00 26.84 86 ILE B O 1
ATOM 2026 N N . ALA B 1 79 ? -22.202 60.387 59.732 1.00 27.31 87 ALA B N 1
ATOM 2027 C CA . ALA B 1 79 ? -23.545 60.409 59.158 1.00 28.97 87 ALA B CA 1
ATOM 2028 C C . ALA B 1 79 ? -23.922 61.805 58.661 1.00 29.64 87 ALA B C 1
ATOM 2029 O O . ALA B 1 79 ? -24.478 61.944 57.562 1.00 30.59 87 ALA B O 1
ATOM 2031 N N A ARG B 1 80 ? -23.615 62.842 59.461 0.63 30.21 88 ARG B N 1
ATOM 2032 N N B ARG B 1 80 ? -23.641 62.857 59.449 0.37 30.62 88 ARG B N 1
ATOM 2033 C CA A ARG B 1 80 ? -23.986 64.206 59.094 0.63 32.08 88 ARG B CA 1
ATOM 2034 C CA B ARG B 1 80 ? -24.049 64.198 59.019 0.37 31.89 88 ARG B CA 1
ATOM 2035 C C A ARG B 1 80 ? -23.294 64.621 57.812 0.63 29.83 88 ARG B C 1
ATOM 2036 C C B ARG B 1 80 ? -23.302 64.612 57.765 0.37 29.97 88 ARG B C 1
ATOM 2037 O O A ARG B 1 80 ? -23.906 65.249 56.939 0.63 29.67 88 ARG B O 1
ATOM 2038 O O B ARG B 1 80 ? -23.871 65.260 56.876 0.37 29.55 88 ARG B O 1
ATOM 2053 N N . GLN B 1 81 ? -22.030 64.221 57.666 1.00 28.48 89 GLN B N 1
ATOM 2054 C CA . GLN B 1 81 ? -21.251 64.465 56.460 1.00 23.96 89 GLN B CA 1
ATOM 2055 C C . GLN B 1 81 ? -21.791 63.675 55.260 1.00 27.79 89 GLN B C 1
ATOM 2056 O O . GLN B 1 81 ? -21.863 64.205 54.137 1.00 30.00 89 GLN B O 1
ATOM 2062 N N . LEU B 1 82 ? -22.160 62.401 55.461 1.00 23.32 90 LEU B N 1
ATOM 2063 C CA . LEU B 1 82 ? -22.726 61.615 54.366 1.00 26.58 90 LEU B CA 1
ATOM 2064 C C . LEU B 1 82 ? -24.140 62.058 53.973 1.00 28.40 90 LEU B C 1
ATOM 2065 O O . LEU B 1 82 ? -24.610 61.677 52.896 1.00 25.10 90 LEU B O 1
ATOM 2070 N N . GLU B 1 83 ? -24.822 62.857 54.795 1.00 25.87 91 GLU B N 1
ATOM 2071 C CA . GLU B 1 83 ? -26.195 63.218 54.498 1.00 29.54 91 GLU B CA 1
ATOM 2072 C C . GLU B 1 83 ? -26.334 64.468 53.643 1.00 31.32 91 GLU B C 1
ATOM 2073 O O . GLU B 1 83 ? -27.443 64.983 53.523 1.00 40.87 91 GLU B O 1
ATOM 2079 N N . GLN B 1 84 ? -25.259 64.967 53.042 1.00 30.25 92 GLN B N 1
ATOM 2080 C CA . GLN B 1 84 ? -25.389 66.097 52.127 1.00 31.69 92 GLN B CA 1
ATOM 2081 C C . GLN B 1 84 ? -26.142 65.684 50.866 1.00 31.14 92 GLN B C 1
ATOM 2082 O O . GLN B 1 84 ? -25.868 64.623 50.296 1.00 27.70 92 GLN B O 1
ATOM 2088 N N . PRO B 1 85 ? -27.112 66.494 50.437 1.00 34.73 93 PRO B N 1
ATOM 2089 C CA . PRO B 1 85 ? -27.895 66.176 49.229 1.00 31.43 93 PRO B CA 1
ATOM 2090 C C . PRO B 1 85 ? -27.085 65.928 47.964 1.00 29.29 93 PRO B C 1
ATOM 2091 O O . PRO B 1 85 ? -27.540 65.140 47.122 1.00 30.76 93 PRO B O 1
ATOM 2095 N N . VAL B 1 86 ? -25.917 66.566 47.797 1.00 27.93 94 VAL B N 1
ATOM 2096 C CA . VAL B 1 86 ? -25.105 66.396 46.588 1.00 26.52 94 VAL B CA 1
ATOM 2097 C C . VAL B 1 86 ? -24.703 64.943 46.411 1.00 27.07 94 VAL B C 1
ATOM 2098 O O . VAL B 1 86 ? -24.502 64.475 45.276 1.00 30.89 94 VAL B O 1
ATOM 2102 N N . PHE B 1 87 ? -24.567 64.202 47.513 1.00 23.94 95 PHE B N 1
ATOM 2103 C CA . PHE B 1 87 ? -24.188 62.800 47.388 1.00 25.75 95 PHE B CA 1
ATOM 2104 C C . PHE B 1 87 ? -25.372 61.928 46.967 1.00 26.22 95 PHE B C 1
ATOM 2105 O O . PHE B 1 87 ? -25.210 61.059 46.100 1.00 25.05 95 PHE B O 1
ATOM 2113 N N . SER B 1 88 ? -26.568 62.169 47.538 1.00 25.51 96 SER B N 1
ATOM 2114 C CA . SER B 1 88 ? -27.750 61.405 47.135 1.00 31.32 96 SER B CA 1
ATOM 2115 C C . SER B 1 88 ? -28.211 61.771 45.729 1.00 26.07 96 SER B C 1
ATOM 2116 O O . SER B 1 88 ? -28.820 60.940 45.048 1.00 28.46 96 SER B O 1
ATOM 2119 N N . ARG B 1 89 ? -27.931 62.994 45.268 1.00 23.81 97 ARG B N 1
ATOM 2120 C CA . ARG B 1 89 ? -28.270 63.364 43.892 1.00 25.82 97 ARG B CA 1
ATOM 2121 C C . ARG B 1 89 ? -27.366 62.694 42.846 1.00 26.96 97 ARG B C 1
ATOM 2122 O O . ARG B 1 89 ? -27.759 62.595 41.697 1.00 24.64 97 ARG B O 1
ATOM 2130 N N . ASN B 1 90 ? -26.161 62.228 43.201 1.00 28.70 98 ASN B N 1
ATOM 2131 C CA . ASN B 1 90 ? -25.210 61.812 42.185 1.00 21.65 98 ASN B CA 1
ATOM 2132 C C . ASN B 1 90 ? -24.774 60.361 42.315 1.00 29.79 98 ASN B C 1
ATOM 2133 O O . ASN B 1 90 ? -24.092 59.840 41.409 1.00 27.78 98 ASN B O 1
ATOM 2138 N N . PHE B 1 91 ? -25.223 59.661 43.354 1.00 21.21 99 PHE B N 1
ATOM 2139 C CA . PHE B 1 91 ? -24.958 58.257 43.549 1.00 23.58 99 PHE B CA 1
ATOM 2140 C C . PHE B 1 91 ? -26.238 57.586 44.012 1.00 24.06 99 PHE B C 1
ATOM 2141 O O . PHE B 1 91 ? -27.097 58.213 44.634 1.00 29.12 99 PHE B O 1
ATOM 2149 N N . ALA B 1 92 ? -26.332 56.285 43.761 1.00 24.10 100 ALA B N 1
ATOM 2150 C CA . ALA B 1 92 ? -27.318 55.467 44.455 1.00 24.93 100 ALA B CA 1
ATOM 2151 C C . ALA B 1 92 ? -27.127 55.580 45.975 1.00 26.66 100 ALA B C 1
ATOM 2152 O O . ALA B 1 92 ? -28.078 55.854 46.712 1.00 33.71 100 ALA B O 1
ATOM 2154 N N . SER B 1 93 ? -25.893 55.444 46.459 1.00 22.53 101 SER B N 1
ATOM 2155 C CA . SER B 1 93 ? -25.603 55.648 47.884 1.00 20.20 101 SER B CA 1
ATOM 2156 C C . SER B 1 93 ? -24.112 55.917 48.057 1.00 19.88 101 SER B C 1
ATOM 2157 O O . SER B 1 93 ? -23.296 55.624 47.168 1.00 19.78 101 SER B O 1
ATOM 2160 N N . VAL B 1 94 ? -23.787 56.562 49.179 1.00 21.15 102 VAL B N 1
ATOM 2161 C CA . VAL B 1 94 ? -22.418 56.786 49.628 1.00 24.47 102 VAL B CA 1
ATOM 2162 C C . VAL B 1 94 ? -22.303 56.199 51.026 1.00 22.67 102 VAL B C 1
ATOM 2163 O O . VAL B 1 94 ? -23.289 56.147 51.766 1.00 21.48 102 VAL B O 1
ATOM 2167 N N . TYR B 1 95 ? -21.107 55.727 51.380 1.00 22.62 103 TYR B N 1
ATOM 2168 C CA . TYR B 1 95 ? -20.981 54.968 52.613 1.00 24.43 103 TYR B CA 1
ATOM 2169 C C . TYR B 1 95 ? -19.534 54.857 53.077 1.00 26.62 103 TYR B C 1
ATOM 2170 O O . TYR B 1 95 ? -18.578 54.934 52.293 1.00 24.34 103 TYR B O 1
ATOM 2179 N N . LEU B 1 96 ? -19.404 54.612 54.374 1.00 22.79 104 LEU B N 1
ATOM 2180 C CA . LEU B 1 96 ? -18.124 54.371 55.012 1.00 23.84 104 LEU B CA 1
ATOM 2181 C C . LEU B 1 96 ? -18.216 53.037 55.746 1.00 28.99 104 LEU B C 1
ATOM 2182 O O . LEU B 1 96 ? -19.135 52.846 56.553 1.00 30.59 104 LEU B O 1
ATOM 2187 N N . GLY B 1 97 ? -17.297 52.119 55.446 1.00 27.11 105 GLY B N 1
ATOM 2188 C CA . GLY B 1 97 ? -17.090 50.938 56.251 1.00 30.09 105 GLY B CA 1
ATOM 2189 C C . GLY B 1 97 ? -15.897 51.185 57.152 1.00 36.07 105 GLY B C 1
ATOM 2190 O O . GLY B 1 97 ? -14.791 51.427 56.665 1.00 36.88 105 GLY B O 1
ATOM 2191 N N . GLU B 1 98 ? -16.131 51.174 58.475 1.00 32.79 106 GLU B N 1
ATOM 2192 C CA . GLU B 1 98 ? -15.067 51.510 59.417 1.00 33.22 106 GLU B CA 1
ATOM 2193 C C . GLU B 1 98 ? -14.232 50.282 59.772 1.00 33.89 106 GLU B C 1
ATOM 2194 O O . GLU B 1 98 ? -14.770 49.188 59.930 1.00 36.62 106 GLU B O 1
ATOM 2200 N N . ALA B 1 99 ? -12.908 50.484 59.916 1.00 39.70 107 ALA B N 1
ATOM 2201 C CA . ALA B 1 99 ? -11.977 49.383 60.150 1.00 34.19 107 ALA B CA 1
ATOM 2202 C C . ALA B 1 99 ? -12.062 48.817 61.570 1.00 34.07 107 ALA B C 1
ATOM 2203 O O . ALA B 1 99 ? -11.836 47.611 61.766 1.00 35.48 107 ALA B O 1
ATOM 2205 N N . ALA B 1 100 ? -12.378 49.643 62.569 1.00 33.26 108 ALA B N 1
ATOM 2206 C CA . ALA B 1 100 ? -12.152 49.202 63.942 1.00 36.75 108 ALA B CA 1
ATOM 2207 C C . ALA B 1 100 ? -13.109 48.076 64.320 1.00 41.16 108 ALA B C 1
ATOM 2208 O O . ALA B 1 100 ? -12.700 47.080 64.929 1.00 42.86 108 ALA B O 1
ATOM 2210 N N . SER B 1 101 ? -14.381 48.194 63.945 1.00 41.54 109 SER B N 1
ATOM 2211 C CA . SER B 1 101 ? -15.302 47.106 64.246 1.00 46.51 109 SER B CA 1
ATOM 2212 C C . SER B 1 101 ? -16.294 46.816 63.129 1.00 43.33 109 SER B C 1
ATOM 2213 O O . SER B 1 101 ? -17.281 46.106 63.372 1.00 44.29 109 SER B O 1
ATOM 2216 N N . GLY B 1 102 ? -16.089 47.353 61.933 1.00 37.75 110 GLY B N 1
ATOM 2217 C CA . GLY B 1 102 ? -17.001 47.080 60.836 1.00 34.31 110 GLY B CA 1
ATOM 2218 C C . GLY B 1 102 ? -18.269 47.911 60.825 1.00 35.28 110 GLY B C 1
ATOM 2219 O O . GLY B 1 102 ? -19.229 47.531 60.148 1.00 36.13 110 GLY B O 1
ATOM 2220 N N . THR B 1 103 ? -18.321 49.014 61.574 1.00 32.21 111 THR B N 1
ATOM 2221 C CA . THR B 1 103 ? -19.475 49.891 61.490 1.00 34.24 111 THR B CA 1
ATOM 2222 C C . THR B 1 103 ? -19.659 50.375 60.055 1.00 33.26 111 THR B C 1
ATOM 2223 O O . THR B 1 103 ? -18.705 50.795 59.395 1.00 31.09 111 THR B O 1
ATOM 2227 N N . PHE B 1 104 ? -20.901 50.316 59.583 1.00 29.87 112 PHE B N 1
ATOM 2228 C CA . PHE B 1 104 ? -21.252 50.650 58.213 1.00 27.42 112 PHE B CA 1
ATOM 2229 C C . PHE B 1 104 ? -22.262 51.791 58.230 1.00 27.48 112 PHE B C 1
ATOM 2230 O O . PHE B 1 104 ? -23.384 51.632 58.734 1.00 27.56 112 PHE B O 1
ATOM 2238 N N . THR B 1 105 ? -21.879 52.936 57.684 1.00 22.87 113 THR B N 1
ATOM 2239 C CA . THR B 1 105 ? -22.752 54.113 57.656 1.00 23.83 113 THR B CA 1
ATOM 2240 C C . THR B 1 105 ? -23.025 54.469 56.198 1.00 27.96 113 THR B C 1
ATOM 2241 O O . THR B 1 105 ? -22.114 54.899 55.480 1.00 27.79 113 THR B O 1
ATOM 2245 N N . MET B 1 106 ? -24.276 54.321 55.779 1.00 25.61 114 MET B N 1
ATOM 2246 C CA . MET B 1 106 ? -24.689 54.481 54.395 1.00 21.55 114 MET B CA 1
ATOM 2247 C C . MET B 1 106 ? -25.818 55.498 54.311 1.00 21.28 114 MET B C 1
ATOM 2248 O O . MET B 1 106 ? -26.781 55.436 55.094 1.00 21.53 114 MET B O 1
ATOM 2253 N N . ARG B 1 107 ? -25.704 56.413 53.356 1.00 24.52 115 ARG B N 1
ATOM 2254 C CA . ARG B 1 107 ? -26.761 57.392 53.077 1.00 25.18 115 ARG B CA 1
ATOM 2255 C C . ARG B 1 107 ? -26.983 57.480 51.566 1.00 24.01 115 ARG B C 1
ATOM 2256 O O . ARG B 1 107 ? -26.012 57.392 50.822 1.00 24.46 115 ARG B O 1
ATOM 2264 N N . PRO B 1 108 ? -28.258 57.561 51.109 1.00 22.46 116 PRO B N 1
ATOM 2265 C CA . PRO B 1 108 ? -29.481 57.386 51.905 1.00 23.22 116 PRO B CA 1
ATOM 2266 C C . PRO B 1 108 ? -29.479 56.008 52.600 1.00 25.48 116 PRO B C 1
ATOM 2267 O O . PRO B 1 108 ? -28.835 55.079 52.124 1.00 26.06 116 PRO B O 1
ATOM 2271 N N . TYR B 1 109 ? -30.128 55.884 53.738 1.00 24.04 117 TYR B N 1
ATOM 2272 C CA . TYR B 1 109 ? -29.947 54.694 54.544 1.00 23.99 117 TYR B CA 1
ATOM 2273 C C . TYR B 1 109 ? -31.022 53.675 54.183 1.00 28.33 117 TYR B C 1
ATOM 2274 O O . TYR B 1 109 ? -32.203 54.014 54.051 1.00 26.02 117 TYR B O 1
ATOM 2283 N N . ASP B 1 110 ? -30.614 52.420 54.047 1.00 30.71 118 ASP B N 1
ATOM 2284 C CA . ASP B 1 110 ? -31.579 51.333 54.066 1.00 28.33 118 ASP B CA 1
ATOM 2285 C C . ASP B 1 110 ? -30.898 50.116 54.694 1.00 30.70 118 ASP B C 1
ATOM 2286 O O . ASP B 1 110 ? -29.693 50.135 54.989 1.00 27.07 118 ASP B O 1
ATOM 2291 N N . ALA B 1 111 ? -31.679 49.055 54.916 1.00 30.35 119 ALA B N 1
ATOM 2292 C CA . ALA B 1 111 ? -31.214 47.960 55.756 1.00 32.72 119 ALA B CA 1
ATOM 2293 C C . ALA B 1 111 ? -30.200 47.101 55.012 1.00 33.99 119 ALA B C 1
ATOM 2294 O O . ALA B 1 111 ? -30.295 46.913 53.793 1.00 37.05 119 ALA B O 1
ATOM 2296 N N . MET B 1 112 ? -29.213 46.593 55.749 1.00 31.35 120 MET B N 1
ATOM 2297 C CA . MET B 1 112 ? -28.275 45.598 55.236 1.00 32.30 120 MET B CA 1
ATOM 2298 C C . MET B 1 112 ? -28.577 44.229 55.864 1.00 37.70 120 MET B C 1
ATOM 2299 O O . MET B 1 112 ? -29.225 44.149 56.912 1.00 34.58 120 MET B O 1
ATOM 2304 N N . PRO B 1 113 ? -28.143 43.127 55.239 1.00 37.67 121 PRO B N 1
ATOM 2305 C CA . PRO B 1 113 ? -28.455 41.812 55.810 1.00 39.79 121 PRO B CA 1
ATOM 2306 C C . PRO B 1 113 ? -27.879 41.679 57.204 1.00 42.86 121 PRO B C 1
ATOM 2307 O O . PRO B 1 113 ? -26.912 42.353 57.566 1.00 44.52 121 PRO B O 1
ATOM 2311 N N . GLU B 1 114 ? -28.524 40.821 57.993 1.00 46.66 122 GLU B N 1
ATOM 2312 C CA . GLU B 1 114 ? -28.039 40.456 59.321 1.00 50.46 122 GLU B CA 1
ATOM 2313 C C . GLU B 1 114 ? -26.599 39.938 59.253 1.00 44.87 122 GLU B C 1
ATOM 2314 O O . GLU B 1 114 ? -26.254 39.123 58.393 1.00 42.37 122 GLU B O 1
ATOM 2320 N N . GLY B 1 115 ? -25.754 40.444 60.147 1.00 43.26 123 GLY B N 1
ATOM 2321 C CA . GLY B 1 115 ? -24.352 40.082 60.146 1.00 43.07 123 GLY B CA 1
ATOM 2322 C C . GLY B 1 115 ? -23.485 40.750 59.097 1.00 38.85 123 GLY B C 1
ATOM 2323 O O . GLY B 1 115 ? -22.313 40.398 58.986 1.00 39.87 123 GLY B O 1
ATOM 2324 N N . TYR B 1 116 ? -24.018 41.673 58.301 1.00 38.20 124 TYR B N 1
ATOM 2325 C CA . TYR B 1 116 ? -23.203 42.313 57.271 1.00 34.83 124 TYR B CA 1
ATOM 2326 C C . TYR B 1 116 ? -21.962 42.942 57.894 1.00 34.37 124 TYR B C 1
ATOM 2327 O O . TYR B 1 116 ? -22.055 43.679 58.878 1.00 31.04 124 TYR B O 1
ATOM 2336 N N . ASP B 1 117 ? -20.806 42.609 57.334 1.00 36.20 125 ASP B N 1
ATOM 2337 C CA . ASP B 1 117 ? -19.544 43.231 57.706 1.00 37.21 125 ASP B CA 1
ATOM 2338 C C . ASP B 1 117 ? -18.959 43.802 56.436 1.00 36.55 125 ASP B C 1
ATOM 2339 O O . ASP B 1 117 ? -18.583 43.024 55.544 1.00 41.17 125 ASP B O 1
ATOM 2344 N N . PRO B 1 118 ? -18.866 45.132 56.290 1.00 34.62 126 PRO B N 1
ATOM 2345 C CA . PRO B 1 118 ? -18.341 45.691 55.025 1.00 30.08 126 PRO B CA 1
ATOM 2346 C C . PRO B 1 118 ? -16.908 45.286 54.765 1.00 33.78 126 PRO B C 1
ATOM 2347 O O . PRO B 1 118 ? -16.469 45.257 53.601 1.00 33.13 126 PRO B O 1
ATOM 2351 N N . ARG B 1 119 ? -16.159 44.989 55.837 1.00 29.86 127 ARG B N 1
ATOM 2352 C CA . ARG B 1 119 ? -14.758 44.659 55.688 1.00 29.00 127 ARG B CA 1
ATOM 2353 C C . ARG B 1 119 ? -14.559 43.358 54.924 1.00 36.12 127 ARG B C 1
ATOM 2354 O O . ARG B 1 119 ? -13.464 43.135 54.380 1.00 41.38 127 ARG B O 1
ATOM 2362 N N . THR B 1 120 ? -15.577 42.496 54.863 1.00 30.73 128 THR B N 1
ATOM 2363 C CA . THR B 1 120 ? -15.441 41.266 54.100 1.00 29.33 128 THR B CA 1
ATOM 2364 C C . THR B 1 120 ? -15.734 41.440 52.625 1.00 34.70 128 THR B C 1
ATOM 2365 O O . THR B 1 120 ? -15.652 40.443 51.900 1.00 37.83 128 THR B O 1
ATOM 2369 N N . ARG B 1 121 ? -16.099 42.654 52.161 1.00 30.49 129 ARG B N 1
ATOM 2370 C CA . ARG B 1 121 ? -16.564 42.889 50.791 1.00 28.78 129 ARG B CA 1
ATOM 2371 C C . ARG B 1 121 ? -15.437 43.404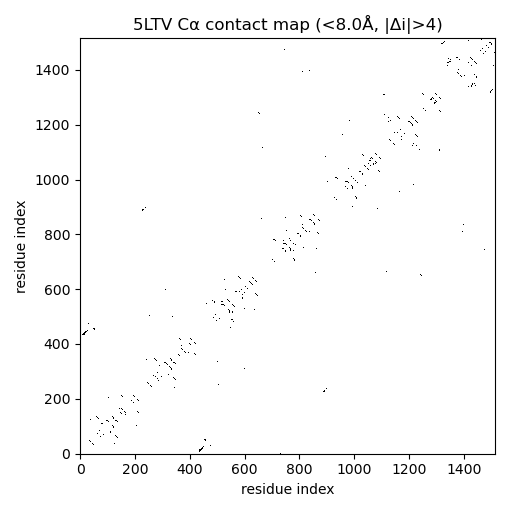 49.887 1.00 33.78 129 ARG B C 1
ATOM 2372 O O . ARG B 1 121 ? -14.587 44.205 50.301 1.00 36.87 129 ARG B O 1
ATOM 2380 N N . ALA B 1 122 ? -15.477 42.972 48.625 1.00 30.18 130 ALA B N 1
ATOM 2381 C CA . ALA B 1 122 ? -14.387 43.235 47.680 1.00 30.59 130 ALA B CA 1
ATOM 2382 C C . ALA B 1 122 ? -14.120 44.729 47.488 1.00 30.89 130 ALA B C 1
ATOM 2383 O O . ALA B 1 122 ? -12.956 45.131 47.329 1.00 30.42 130 ALA B O 1
ATOM 2385 N N . TRP B 1 123 ? -15.182 45.564 47.451 1.00 27.81 131 TRP B N 1
ATOM 2386 C CA . TRP B 1 123 ? -14.980 47.010 47.338 1.00 29.18 131 TRP B CA 1
ATOM 2387 C C . TRP B 1 123 ? -14.128 47.556 48.481 1.00 31.60 131 TRP B C 1
ATOM 2388 O O . TRP B 1 123 ? -13.317 48.463 48.261 1.00 32.19 131 TRP B O 1
ATOM 2399 N N . TYR B 1 124 ? -14.291 47.011 49.696 1.00 32.33 132 TYR B N 1
ATOM 2400 C CA . TYR B 1 124 ? -13.481 47.428 50.836 1.00 29.93 132 TYR B CA 1
ATOM 2401 C C . TYR B 1 124 ? -12.056 46.887 50.732 1.00 33.92 132 TYR B C 1
ATOM 2402 O O . TYR B 1 124 ? -11.074 47.638 50.852 1.00 34.06 132 TYR B O 1
ATOM 2411 N N . LYS B 1 125 ? -11.934 45.576 50.521 1.00 30.75 133 LYS B N 1
ATOM 2412 C CA . LYS B 1 125 ? -10.639 44.905 50.518 1.00 30.98 133 LYS B CA 1
ATOM 2413 C C . LYS B 1 125 ? -9.775 45.338 49.334 1.00 33.64 133 LYS B C 1
ATOM 2414 O O . LYS B 1 125 ? -8.561 45.556 49.498 1.00 35.15 133 LYS B O 1
ATOM 2420 N N . ASP B 1 126 ? -10.370 45.476 48.135 1.00 28.98 134 ASP B N 1
ATOM 2421 C CA . ASP B 1 126 ? -9.557 45.885 46.996 1.00 31.06 134 ASP B CA 1
ATOM 2422 C C . ASP B 1 126 ? -9.060 47.327 47.144 1.00 35.65 134 ASP B C 1
ATOM 2423 O O . ASP B 1 126 ? -7.950 47.655 46.689 1.00 33.98 134 ASP B O 1
ATOM 2428 N N . ALA B 1 127 ? -9.847 48.182 47.802 1.00 35.10 135 ALA B N 1
ATOM 2429 C CA . ALA B 1 127 ? -9.419 49.554 48.075 1.00 34.63 135 ALA B CA 1
ATOM 2430 C C . ALA B 1 127 ? -8.257 49.576 49.046 1.00 32.08 135 ALA B C 1
ATOM 2431 O O . ALA B 1 127 ? -7.299 50.334 48.847 1.00 34.16 135 ALA B O 1
ATOM 2433 N N . LEU B 1 128 ? -8.316 48.753 50.101 1.00 32.84 136 LEU B N 1
ATOM 2434 C CA . LEU B 1 128 ? -7.184 48.661 51.023 1.00 38.13 136 LEU B CA 1
ATOM 2435 C C . LEU B 1 128 ? -5.922 48.137 50.331 1.00 38.91 136 LEU B C 1
ATOM 2436 O O . LEU B 1 12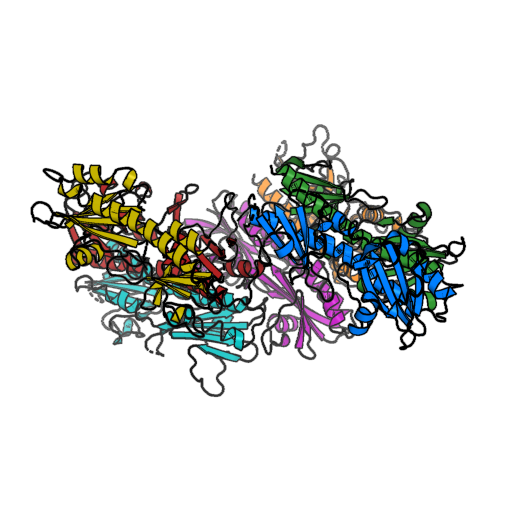8 ? -4.826 48.661 50.549 1.00 39.05 136 LEU B O 1
ATOM 2441 N N . ALA B 1 129 ? -6.046 47.077 49.528 1.00 40.46 137 ALA B N 1
ATOM 2442 C CA . ALA B 1 129 ? -4.864 46.497 48.886 1.00 41.66 137 ALA B CA 1
ATOM 2443 C C . ALA B 1 129 ? -4.233 47.470 47.887 1.00 44.40 137 ALA B C 1
ATOM 2444 O O . ALA B 1 129 ? -3.010 47.495 47.720 1.00 49.13 137 ALA B O 1
ATOM 2446 N N . ALA B 1 130 ? -5.052 48.282 47.221 1.00 39.39 138 ALA B N 1
ATOM 2447 C CA . ALA B 1 130 ? -4.534 49.264 46.301 1.00 35.02 138 ALA B CA 1
ATOM 2448 C C . ALA B 1 130 ? -4.010 50.498 47.017 1.00 37.19 138 ALA B C 1
ATOM 2449 O O . ALA B 1 130 ? -3.084 51.155 46.513 1.00 35.78 138 ALA B O 1
ATOM 2451 N N . ASP B 1 131 ? -4.597 50.829 48.170 1.00 44.74 139 ASP B N 1
ATOM 2452 C CA . ASP B 1 131 ? -4.340 52.083 48.894 1.00 47.06 139 ASP B CA 1
ATOM 2453 C C . ASP B 1 131 ? -4.554 53.332 48.028 1.00 42.22 139 ASP B C 1
ATOM 2454 O O . ASP B 1 131 ? -3.821 54.323 48.159 1.00 41.20 139 ASP B O 1
ATOM 2459 N N . ARG B 1 132 ? -5.580 53.303 47.164 1.00 35.34 140 ARG B N 1
ATOM 2460 C CA . ARG B 1 132 ? -5.920 54.430 46.296 1.00 36.93 140 ARG B CA 1
ATOM 2461 C C . ARG B 1 132 ? -7.354 54.229 45.792 1.00 35.40 140 ARG B C 1
ATOM 2462 O O . ARG B 1 132 ? -7.978 53.194 46.047 1.00 34.90 140 ARG B O 1
ATOM 2470 N N . LEU B 1 133 ? -7.882 55.217 45.073 1.00 32.33 141 LEU B N 1
ATOM 2471 C CA . LEU B 1 133 ? -9.240 55.050 44.549 1.00 32.25 141 LEU B CA 1
ATOM 2472 C C . LEU B 1 133 ? -9.234 53.926 43.530 1.00 35.14 141 LEU B C 1
ATOM 2473 O O . LEU B 1 133 ? -8.316 53.819 42.713 1.00 42.91 141 LEU B O 1
ATOM 2478 N N . ILE B 1 134 ? -10.232 53.061 43.609 1.00 30.39 142 ILE B N 1
ATOM 2479 C CA . ILE B 1 134 ? -10.439 52.040 42.602 1.00 30.18 142 ILE B CA 1
ATOM 2480 C C . ILE B 1 134 ? -11.848 52.223 42.050 1.00 34.57 142 ILE B C 1
ATOM 2481 O O . ILE B 1 134 ? -12.723 52.806 42.702 1.00 27.65 142 ILE B O 1
ATOM 2486 N N . VAL B 1 135 ? -12.048 51.715 40.831 1.00 32.58 143 VAL B N 1
ATOM 2487 C CA . VAL B 1 135 ? -13.352 51.540 40.201 1.00 31.59 143 VAL B CA 1
ATOM 2488 C C . VAL B 1 135 ? -13.535 50.039 40.046 1.00 34.98 143 VAL B C 1
ATOM 2489 O O . VAL B 1 135 ? -12.668 49.372 39.472 1.00 38.16 143 VAL B O 1
ATOM 2493 N N . THR B 1 136 ? -14.634 49.493 40.564 1.00 32.26 144 THR B N 1
ATOM 2494 C CA . THR B 1 136 ? -14.774 48.049 40.589 1.00 30.70 144 THR B CA 1
ATOM 2495 C C . THR B 1 136 ? -15.458 47.564 39.322 1.00 36.19 144 THR B C 1
ATOM 2496 O O . THR B 1 136 ? -16.253 48.274 38.691 1.00 31.72 144 THR B O 1
ATOM 2500 N N . GLU B 1 137 ? -15.200 46.312 38.986 1.00 38.29 145 GLU B N 1
ATOM 2501 C CA . GLU B 1 137 ? -16.104 45.677 38.055 1.00 42.14 145 GLU B CA 1
ATOM 2502 C C . GLU B 1 137 ? -17.453 45.495 38.757 1.00 39.68 145 GLU B C 1
ATOM 2503 O O . GLU B 1 137 ? -17.538 45.611 39.984 1.00 39.50 145 GLU B O 1
ATOM 2509 N N . PRO B 1 138 ? -18.528 45.287 37.997 1.00 39.55 146 PRO B N 1
ATOM 2510 C CA . PRO B 1 138 ? -19.873 45.257 38.594 1.00 37.63 146 PRO B CA 1
ATOM 2511 C C . PRO B 1 138 ? -20.049 44.153 39.628 1.00 37.43 146 PRO B C 1
ATOM 2512 O O . PRO B 1 138 ? -19.416 43.097 39.547 1.00 37.35 146 PRO B O 1
ATOM 2516 N N . PHE B 1 139 ? -20.952 44.390 40.589 1.00 32.99 147 PHE B N 1
ATOM 2517 C CA . PHE B 1 139 ? -21.278 43.356 41.567 1.00 33.01 147 PHE B CA 1
ATOM 2518 C C . PHE B 1 139 ? -22.717 43.537 42.047 1.00 34.18 147 PHE B C 1
ATOM 2519 O O . PHE B 1 139 ? -23.460 44.382 41.547 1.00 31.69 147 PHE B O 1
ATOM 2527 N N . VAL B 1 140 ? -23.145 42.677 42.968 1.00 33.73 148 VAL B N 1
ATOM 2528 C CA . VAL B 1 140 ? -24.533 42.668 43.429 1.00 34.08 148 VAL B CA 1
ATOM 2529 C C . VAL B 1 140 ? -24.586 43.398 44.761 1.00 32.41 148 VAL B C 1
ATOM 2530 O O . VAL B 1 140 ? -23.916 42.992 45.717 1.00 32.16 148 VAL B O 1
ATOM 2534 N N . ASP B 1 141 ? -25.413 44.440 44.835 1.00 31.51 149 ASP B N 1
ATOM 2535 C CA . ASP B 1 141 ? -25.545 45.242 46.049 1.00 31.33 149 ASP B CA 1
ATOM 2536 C C . ASP B 1 141 ? -26.098 44.355 47.176 1.00 34.30 149 ASP B C 1
ATOM 2537 O O . ASP B 1 141 ? -27.125 43.712 47.008 1.00 30.69 149 ASP B O 1
ATOM 2542 N N . ALA B 1 142 ? -25.419 44.326 48.328 1.00 37.28 150 ALA B N 1
ATOM 2543 C CA . ALA B 1 142 ? -25.800 43.375 49.371 1.00 33.34 150 ALA B CA 1
ATOM 2544 C C . ALA B 1 142 ? -27.148 43.722 50.005 1.00 33.49 150 ALA B C 1
ATOM 2545 O O . ALA B 1 142 ? -27.788 42.847 50.596 1.00 36.27 150 ALA B O 1
ATOM 2547 N N . GLY B 1 143 ? -27.588 44.971 49.930 1.00 30.57 151 GLY B N 1
ATOM 2548 C CA . GLY B 1 143 ? -28.834 45.362 50.561 1.00 31.30 151 GLY B CA 1
ATOM 2549 C C . GLY B 1 143 ? -30.052 45.306 49.650 1.00 36.93 151 GLY B C 1
ATOM 2550 O O . GLY B 1 143 ? -31.163 45.027 50.113 1.00 41.53 151 GLY B O 1
ATOM 2551 N N . THR B 1 144 ? -29.867 45.582 48.360 1.00 35.58 152 THR B N 1
ATOM 2552 C CA . THR B 1 144 ? -30.965 45.686 47.402 1.00 35.17 152 THR B CA 1
ATOM 2553 C C . THR B 1 144 ? -30.967 44.628 46.313 1.00 36.16 152 THR B C 1
ATOM 2554 O O . THR B 1 144 ? -31.968 44.527 45.591 1.00 34.29 152 THR B O 1
ATOM 2558 N N . GLY B 1 145 ? -29.892 43.864 46.139 1.00 27.93 153 GLY B N 1
ATOM 2559 C CA . GLY B 1 145 ? -29.875 42.894 45.068 1.00 30.46 153 GLY B CA 1
ATOM 2560 C C . GLY B 1 145 ? -29.710 43.475 43.677 1.00 35.76 153 GLY B C 1
ATOM 2561 O O . GLY B 1 145 ? -29.775 42.723 42.708 1.00 36.92 153 GLY B O 1
ATOM 2562 N N . GLU B 1 146 ? -29.481 44.780 43.549 1.00 29.21 154 GLU B N 1
ATOM 2563 C CA . GLU B 1 146 ? -29.211 45.404 42.263 1.00 32.13 154 GLU B CA 1
ATOM 2564 C C . GLU B 1 146 ? -27.780 45.166 41.778 1.00 33.02 154 GLU B C 1
ATOM 2565 O O . GLU B 1 146 ? -26.849 44.960 42.562 1.00 33.35 154 GLU B O 1
ATOM 2571 N N . GLN B 1 147 ? -27.610 45.213 40.462 1.00 34.75 155 GLN B N 1
ATOM 2572 C CA . GLN B 1 147 ? -26.278 45.220 39.860 1.00 35.64 155 GLN B CA 1
ATOM 2573 C C . GLN B 1 147 ? -25.705 46.635 39.904 1.00 37.13 155 GLN B C 1
ATOM 2574 O O . GLN B 1 147 ? -26.280 47.572 39.338 1.00 27.66 155 GLN B O 1
ATOM 2580 N N . ILE B 1 148 ? -24.564 46.798 40.557 1.00 27.34 156 ILE B N 1
ATOM 2581 C CA . ILE B 1 148 ? -23.997 48.123 40.743 1.00 29.61 156 ILE B CA 1
ATOM 2582 C C . ILE B 1 148 ? -22.514 48.078 40.419 1.00 28.56 156 ILE B C 1
ATOM 2583 O O . ILE B 1 148 ? -21.936 47.011 40.204 1.00 27.37 156 ILE B O 1
ATOM 2588 N N . LEU B 1 149 ? -21.902 49.263 40.382 1.00 24.73 157 LEU B N 1
ATOM 2589 C CA . LEU B 1 149 ? -20.461 49.339 40.544 1.00 30.94 157 LEU B CA 1
ATOM 2590 C C . LEU B 1 149 ? -20.117 50.487 41.497 1.00 28.35 157 LEU B C 1
ATOM 2591 O O . LEU B 1 149 ? -20.892 51.442 41.658 1.00 22.67 157 LEU B O 1
ATOM 2596 N N . ALA B 1 150 ? -18.946 50.366 42.141 1.00 26.07 158 ALA B N 1
ATOM 2597 C CA . ALA B 1 150 ? -18.518 51.268 43.201 1.00 26.27 158 ALA B CA 1
ATOM 2598 C C . ALA B 1 150 ? -17.184 51.936 42.867 1.00 29.54 158 ALA B C 1
ATOM 2599 O O . ALA B 1 150 ? -16.374 51.415 42.082 1.00 31.97 158 ALA B O 1
ATOM 2601 N N . MET B 1 151 ? -16.977 53.125 43.457 1.00 27.28 159 MET B N 1
ATOM 2602 C CA . MET B 1 151 ? -15.670 53.752 43.538 1.00 24.16 159 MET B CA 1
ATOM 2603 C C . MET B 1 151 ? -15.343 53.882 45.016 1.00 26.93 159 MET B C 1
ATOM 2604 O O . MET B 1 151 ? -16.141 54.438 45.790 1.00 24.01 159 MET B O 1
ATOM 2609 N N . SER B 1 152 ? -14.209 53.319 45.420 1.00 25.23 160 SER B N 1
ATOM 2610 C CA . SER B 1 152 ? -13.907 53.184 46.818 1.00 26.18 160 SER B CA 1
ATOM 2611 C C . SER B 1 152 ? -12.436 53.497 46.995 1.00 29.85 160 SER B C 1
ATOM 2612 O O . SER B 1 152 ? -11.647 53.409 46.048 1.00 27.57 160 SER B O 1
ATOM 2615 N N . LEU B 1 153 ? -12.086 53.895 48.223 1.00 29.47 161 LEU B N 1
ATOM 2616 C CA . LEU B 1 153 ? -10.752 54.360 48.550 1.00 29.50 161 LEU B CA 1
ATOM 2617 C C . LEU B 1 153 ? -10.587 54.373 50.060 1.00 28.97 161 LEU B C 1
ATOM 2618 O O . LEU B 1 153 ? -11.563 54.573 50.787 1.00 26.13 161 LEU B O 1
ATOM 2623 N N . PRO B 1 154 ? -9.381 54.117 50.559 1.00 34.69 162 PRO B N 1
ATOM 2624 C CA . PRO B 1 154 ? -9.151 54.178 52.002 1.00 34.31 162 PRO B CA 1
ATOM 2625 C C . PRO B 1 154 ? -9.269 55.617 52.474 1.00 31.88 162 PRO B C 1
ATOM 2626 O O . PRO B 1 154 ? -9.019 56.557 51.716 1.00 35.53 162 PRO B O 1
ATOM 2630 N N . VAL B 1 155 ? -9.653 55.780 53.737 1.00 27.90 163 VAL B N 1
ATOM 2631 C CA . VAL B 1 155 ? -9.743 57.079 54.391 1.00 26.76 163 VAL B CA 1
ATOM 2632 C C . VAL B 1 155 ? -8.953 56.980 55.672 1.00 30.43 163 VAL B C 1
ATOM 2633 O O . VAL B 1 155 ? -9.241 56.123 56.516 1.00 34.31 163 VAL B O 1
ATOM 2637 N N A ARG B 1 156 ? -7.967 57.856 55.828 0.51 29.44 164 ARG B N 1
ATOM 2638 N N B ARG B 1 156 ? -7.970 57.859 55.827 0.49 29.51 164 ARG B N 1
ATOM 2639 C CA A ARG B 1 156 ? -7.209 57.969 57.065 0.51 31.03 164 ARG B CA 1
ATOM 2640 C CA B ARG B 1 156 ? -7.213 57.980 57.062 0.49 31.00 164 ARG B CA 1
ATOM 2641 C C A ARG B 1 156 ? -7.531 59.296 57.742 0.51 30.58 164 ARG B C 1
ATOM 2642 C C B ARG B 1 156 ? -7.553 59.298 57.743 0.49 30.57 164 ARG B C 1
ATOM 2643 O O A ARG B 1 156 ? -7.796 60.302 57.071 0.51 29.57 164 ARG B O 1
ATOM 2644 O O B ARG B 1 156 ? -7.846 60.299 57.078 0.49 29.43 164 ARG B O 1
ATOM 2659 N N . HIS B 1 157 ? -7.537 59.281 59.074 1.00 31.53 165 HIS B N 1
ATOM 2660 C CA . HIS B 1 157 ? -7.735 60.472 59.890 1.00 25.26 165 HIS B CA 1
ATOM 2661 C C . HIS B 1 157 ? -6.505 60.649 60.769 1.00 28.49 165 HIS B C 1
ATOM 2662 O O . HIS B 1 157 ? -6.172 59.763 61.567 1.00 30.42 165 HIS B O 1
ATOM 2669 N N . ALA B 1 158 ? -5.837 61.787 60.622 1.00 28.45 166 ALA B N 1
ATOM 2670 C CA . ALA B 1 158 ? -4.580 62.045 61.312 1.00 30.92 166 ALA B CA 1
ATOM 2671 C C . ALA B 1 158 ? -3.609 60.862 61.192 1.00 32.92 166 ALA B C 1
ATOM 2672 O O . ALA B 1 158 ? -2.924 60.491 62.153 1.00 33.07 166 ALA B O 1
ATOM 2674 N N . GLY B 1 159 ? -3.544 60.271 59.988 1.00 32.67 167 GLY B N 1
ATOM 2675 C CA . GLY B 1 159 ? -2.623 59.195 59.678 1.00 29.10 167 GLY B CA 1
ATOM 2676 C C . GLY B 1 159 ? -3.115 57.807 60.015 1.00 29.93 167 GLY B C 1
ATOM 2677 O O . GLY B 1 159 ? -2.476 56.816 59.603 1.00 30.23 167 GLY B O 1
ATOM 2678 N N . GLN B 1 160 ? -4.214 57.686 60.761 1.00 30.41 168 GLN B N 1
ATOM 2679 C CA . GLN B 1 160 ? -4.733 56.384 61.183 1.00 27.45 168 GLN B CA 1
ATOM 2680 C C . GLN B 1 160 ? -5.949 55.972 60.354 1.00 29.12 168 GLN B C 1
ATOM 2681 O O . GLN B 1 160 ? -6.843 56.791 60.109 1.00 30.62 168 GLN B O 1
ATOM 2687 N N . LEU B 1 161 ? -5.945 54.709 59.880 1.00 29.82 169 LEU B N 1
ATOM 2688 C CA . LEU B 1 161 ? -6.999 54.190 58.994 1.00 28.81 169 LEU B CA 1
ATOM 2689 C C . LEU B 1 161 ? -8.370 54.316 59.640 1.00 31.06 169 LEU B C 1
ATOM 2690 O O . LEU B 1 161 ? -8.625 53.740 60.701 1.00 32.48 169 LEU B O 1
ATOM 2695 N N . LEU B 1 162 ? -9.249 55.079 59.001 1.00 32.50 170 LEU B N 1
ATOM 2696 C CA . LEU B 1 162 ? -10.635 55.167 59.445 1.00 33.73 170 LEU B CA 1
ATOM 2697 C C . LEU B 1 162 ? -11.461 54.018 58.858 1.00 33.26 170 LEU B C 1
ATOM 2698 O O . LEU B 1 162 ? -12.203 53.358 59.591 1.00 33.29 170 LEU B O 1
ATOM 2703 N N . GLY B 1 163 ? -11.288 53.742 57.561 1.00 32.25 171 GLY B N 1
ATOM 2704 C CA . GLY B 1 163 ? -11.920 52.645 56.836 1.00 30.83 171 GLY B CA 1
ATOM 2705 C C . GLY B 1 163 ? -11.870 52.940 55.346 1.00 30.07 171 GLY B C 1
ATOM 2706 O O . GLY B 1 163 ? -11.006 53.682 54.885 1.00 31.02 171 GLY B O 1
ATOM 2707 N N . VAL B 1 164 ? -12.852 52.401 54.610 1.00 28.40 172 VAL B N 1
ATOM 2708 C CA . VAL B 1 164 ? -12.995 52.655 53.180 1.00 29.31 172 VAL B CA 1
ATOM 2709 C C . VAL B 1 164 ? -14.313 53.398 52.914 1.00 30.75 172 VAL B C 1
ATOM 2710 O O . VAL B 1 164 ? -15.392 52.945 53.324 1.00 32.59 172 VAL B O 1
ATOM 2714 N N . ALA B 1 165 ? -14.226 54.536 52.235 1.00 27.39 173 ALA B N 1
ATOM 2715 C CA . ALA B 1 165 ? -15.387 55.270 51.755 1.00 23.75 173 ALA B CA 1
ATOM 2716 C C . ALA B 1 165 ? -15.649 54.942 50.281 1.00 25.63 173 ALA B C 1
ATOM 2717 O O . ALA B 1 165 ? -14.733 54.602 49.521 1.00 24.96 173 ALA B O 1
ATOM 2719 N N . ALA B 1 166 ? -16.919 55.035 49.888 1.00 25.58 174 ALA B N 1
ATOM 2720 C CA . ALA B 1 166 ? -17.330 54.681 48.536 1.00 24.08 174 ALA B CA 1
ATOM 2721 C C . ALA B 1 166 ? -18.593 55.417 48.165 1.00 23.96 174 ALA B C 1
ATOM 2722 O O . ALA B 1 166 ? -19.356 55.843 49.042 1.00 22.20 174 ALA B O 1
ATOM 2724 N N . GLY B 1 167 ? -18.788 55.584 46.852 1.00 24.37 175 GLY B N 1
ATOM 2725 C CA . GLY B 1 167 ? -20.108 55.728 46.278 1.00 23.32 175 GLY B CA 1
ATOM 2726 C C . GLY B 1 167 ? -20.368 54.634 45.259 1.00 23.68 175 GLY B C 1
ATOM 2727 O O . GLY B 1 167 ? -19.443 54.152 44.604 1.00 25.25 175 GLY B O 1
ATOM 2728 N N . ASP B 1 168 ? -21.646 54.254 45.099 1.00 24.17 176 ASP B N 1
ATOM 2729 C CA . ASP B 1 168 ? -21.951 53.292 44.060 1.00 24.98 176 ASP B CA 1
ATOM 2730 C C . ASP B 1 168 ? -23.068 53.786 43.149 1.00 25.45 176 ASP B C 1
ATOM 2731 O O . ASP B 1 168 ? -23.756 54.770 43.420 1.00 25.68 176 ASP B O 1
ATOM 2736 N N . MET B 1 169 ? -23.225 53.083 42.030 1.00 26.32 177 MET B N 1
ATOM 2737 C CA . MET B 1 169 ? -24.142 53.523 40.995 1.00 30.75 177 MET B CA 1
ATOM 2738 C C . MET B 1 169 ? -24.663 52.288 40.275 1.00 32.53 177 MET B C 1
ATOM 2739 O O . MET B 1 169 ? -23.965 51.269 40.174 1.00 29.40 177 MET B O 1
ATOM 2744 N N . LYS B 1 170 ? -25.921 52.370 39.831 1.00 35.39 178 LYS B N 1
ATOM 2745 C CA . LYS B 1 170 ? -26.570 51.236 39.179 1.00 32.71 178 LYS B CA 1
ATOM 2746 C C . LYS B 1 170 ? -26.048 51.059 37.755 1.00 35.05 178 LYS B C 1
ATOM 2747 O O . LYS B 1 170 ? -25.806 52.030 37.041 1.00 34.24 178 LYS B O 1
ATOM 2753 N N . LEU B 1 171 ? -25.896 49.810 37.330 1.00 33.34 179 LEU B N 1
ATOM 2754 C CA . LEU B 1 171 ? -25.456 49.580 35.965 1.00 33.28 179 LEU B CA 1
ATOM 2755 C C . LEU B 1 171 ? -26.393 50.225 34.955 1.00 36.86 179 LEU B C 1
ATOM 2756 O O . LEU B 1 171 ? -25.935 50.679 33.897 1.00 31.74 179 LEU B O 1
ATOM 2761 N N A GLU B 1 172 ? -27.696 50.295 35.248 0.55 41.83 180 GLU B N 1
ATOM 2762 N N B GLU B 1 172 ? -27.704 50.249 35.258 0.45 41.80 180 GLU B N 1
ATOM 2763 C CA A GLU B 1 172 ? -28.609 50.810 34.231 0.55 43.69 180 GLU B CA 1
ATOM 2764 C CA B GLU B 1 172 ? -28.684 50.827 34.339 0.45 43.69 180 GLU B CA 1
ATOM 2765 C C A GLU B 1 172 ? -28.420 52.305 34.026 0.55 42.45 180 GLU B C 1
ATOM 2766 C C B GLU B 1 172 ? -28.338 52.267 34.024 0.45 42.51 180 GLU B C 1
ATOM 2767 O O A GLU B 1 172 ? -28.699 52.809 32.934 0.55 44.27 180 GLU B O 1
ATOM 2768 O O B GLU B 1 172 ? -28.440 52.700 32.871 0.45 44.06 180 GLU B O 1
ATOM 2779 N N . THR B 1 173 ? -27.939 53.023 35.049 1.00 40.54 181 THR B N 1
ATOM 2780 C CA . THR B 1 173 ? -27.557 54.420 34.871 1.00 37.61 181 THR B CA 1
ATOM 2781 C C . THR B 1 173 ? -26.404 54.547 33.889 1.00 39.97 181 THR B C 1
ATOM 2782 O O . THR B 1 173 ? -26.412 55.411 33.006 1.00 44.23 181 THR B O 1
ATOM 2786 N N . LEU B 1 174 ? -25.373 53.729 34.069 1.00 39.22 182 LEU B N 1
ATOM 2787 C CA . LEU B 1 174 ? -24.203 53.801 33.192 1.00 40.64 182 LEU B CA 1
ATOM 2788 C C . LEU B 1 174 ? -24.546 53.347 31.775 1.00 42.01 182 LEU B C 1
ATOM 2789 O O . LEU B 1 174 ? -24.208 54.027 30.802 1.00 46.61 182 LEU B O 1
ATOM 2794 N N . THR B 1 175 ? -25.239 52.208 31.646 1.00 40.77 183 THR B N 1
ATOM 2795 C CA . THR B 1 175 ? -25.630 51.686 30.335 1.00 44.44 183 THR B CA 1
ATOM 2796 C C . THR B 1 175 ? -26.472 52.702 29.561 1.00 44.84 183 THR B C 1
ATOM 2797 O O . THR B 1 175 ? -26.340 52.840 28.334 1.00 41.94 183 THR B O 1
ATOM 2801 N N . ALA B 1 176 ? -27.326 53.443 30.265 1.00 44.97 184 ALA B N 1
ATOM 2802 C CA . ALA B 1 176 ? -28.107 54.467 29.589 1.00 42.68 184 ALA B CA 1
ATOM 2803 C C . ALA B 1 176 ? -27.239 55.641 29.156 1.00 45.87 184 ALA B C 1
ATOM 2804 O O . ALA B 1 176 ? -27.518 56.251 28.125 1.00 47.14 184 ALA B O 1
ATOM 2806 N N . ILE B 1 177 ? -26.169 55.962 29.893 1.00 49.48 185 ILE B N 1
ATOM 2807 C CA . ILE B 1 177 ? -25.240 56.986 29.407 1.00 50.61 185 ILE B CA 1
ATOM 2808 C C . ILE B 1 177 ? -24.566 56.511 28.126 1.00 49.94 185 ILE B C 1
ATOM 2809 O O . ILE B 1 177 ? -24.377 57.278 27.177 1.00 50.33 185 ILE B O 1
ATOM 2814 N N . LEU B 1 178 ? -24.190 55.231 28.091 1.00 49.38 186 LEU B N 1
ATOM 2815 C CA . LEU B 1 178 ? -23.459 54.667 26.968 1.00 47.06 186 LEU B CA 1
ATOM 2816 C C . LEU B 1 178 ? -24.319 54.591 25.721 1.00 46.04 186 LEU B C 1
ATOM 2817 O O . LEU B 1 178 ? -23.802 54.720 24.603 1.00 46.05 186 LEU B O 1
ATOM 2822 N N . ASN B 1 179 ? -25.619 54.371 25.882 1.00 55.71 187 ASN B N 1
ATOM 2823 C CA . ASN B 1 179 ? -26.513 54.149 24.753 1.00 54.62 187 ASN B CA 1
ATOM 2824 C C . ASN B 1 179 ? -27.478 55.308 24.537 1.00 56.34 187 ASN B C 1
ATOM 2825 O O . ASN B 1 179 ? -28.582 55.099 24.035 1.00 59.80 187 ASN B O 1
ATOM 2830 N N . SER B 1 180 ? -27.084 56.538 24.891 1.00 57.70 188 SER B N 1
ATOM 2831 C CA . SER B 1 180 ? -28.002 57.664 24.737 1.00 64.93 188 SER B CA 1
ATOM 2832 C C . SER B 1 180 ? -28.214 57.966 23.294 1.00 70.05 188 SER B C 1
ATOM 2833 O O . SER B 1 180 ? -28.922 58.918 22.910 1.00 69.24 188 SER B O 1
ATOM 2836 N N . LEU B 1 181 ? -27.634 57.109 22.469 1.00 75.86 189 LEU B N 1
ATOM 2837 C CA . LEU B 1 181 ? -28.192 57.047 21.131 1.00 78.14 189 LEU B CA 1
ATOM 2838 C C . LEU B 1 181 ? -28.550 55.741 20.473 1.00 80.34 189 LEU B C 1
ATOM 2839 O O . LEU B 1 181 ? -29.165 55.879 19.395 1.00 80.40 189 LEU B O 1
ATOM 2844 N N . TYR B 1 188 ? -26.152 49.012 18.700 1.00 60.45 196 TYR B N 1
ATOM 2845 C CA . TYR B 1 188 ? -26.043 49.331 20.127 1.00 59.94 196 TYR B CA 1
ATOM 2846 C C . TYR B 1 188 ? -24.588 49.465 20.644 1.00 56.03 196 TYR B C 1
ATOM 2847 O O . TYR B 1 188 ? -23.632 49.244 19.898 1.00 56.64 196 TYR B O 1
ATOM 2856 N N . ALA B 1 189 ? -24.442 49.837 21.928 1.00 51.02 197 ALA B N 1
ATOM 2857 C CA . ALA B 1 189 ? -23.152 49.947 22.611 1.00 43.76 197 ALA B CA 1
ATOM 2858 C C . ALA B 1 189 ? -23.112 49.075 23.868 1.00 44.64 197 ALA B C 1
ATOM 2859 O O . ALA B 1 189 ? -24.112 48.932 24.581 1.00 46.13 197 ALA B O 1
ATOM 2861 N N . PHE B 1 190 ? -21.957 48.481 24.141 1.00 40.90 198 PHE B N 1
ATOM 2862 C CA . PHE B 1 190 ? -21.735 47.849 25.436 1.00 40.54 198 PHE B CA 1
ATOM 2863 C C . PHE B 1 190 ? -20.305 48.166 25.868 1.00 40.18 198 PHE B C 1
ATOM 2864 O O . PHE B 1 190 ? -19.549 48.841 25.147 1.00 38.08 198 PHE B O 1
ATOM 2872 N N . LEU B 1 191 ? -19.960 47.742 27.086 1.00 39.48 199 LEU B N 1
ATOM 2873 C CA . LEU B 1 191 ? -18.665 48.030 27.705 1.00 35.61 199 LEU B CA 1
ATOM 2874 C C . LEU B 1 191 ? -18.024 46.701 28.093 1.00 36.37 199 LEU B C 1
ATOM 2875 O O . LEU B 1 191 ? -18.682 45.854 28.717 1.00 38.45 199 LEU B O 1
ATOM 2880 N N . VAL B 1 192 ? -16.756 46.507 27.715 1.00 34.08 200 VAL B N 1
ATOM 2881 C CA . VAL B 1 192 ? -16.057 45.255 27.979 1.00 37.81 200 VAL B CA 1
ATOM 2882 C C . VAL B 1 192 ? -14.648 45.554 28.488 1.00 42.53 200 VAL B C 1
ATOM 2883 O O . VAL B 1 192 ? -14.013 46.528 28.064 1.00 45.52 200 VAL B O 1
ATOM 2887 N N . SER B 1 193 ? -14.164 44.724 29.417 1.00 42.77 201 SER B N 1
ATOM 2888 C CA . SER B 1 193 ? -12.796 44.844 29.894 1.00 47.25 201 SER B CA 1
ATOM 2889 C C . SER B 1 193 ? -11.814 44.313 28.852 1.00 51.20 201 SER B C 1
ATOM 2890 O O . SER B 1 193 ? -12.184 43.622 27.903 1.00 51.72 201 SER B O 1
ATOM 2893 N N . ASP B 1 194 ? -10.535 44.638 29.057 1.00 55.02 202 ASP B N 1
ATOM 2894 C CA . ASP B 1 194 ? -9.478 44.160 28.166 1.00 60.24 202 ASP B CA 1
ATOM 2895 C C . ASP B 1 194 ? -9.374 42.641 28.175 1.00 58.96 202 ASP B C 1
ATOM 2896 O O . ASP B 1 194 ? -9.034 42.043 27.150 1.00 59.24 202 ASP B O 1
ATOM 2901 N N . ALA B 1 195 ? -9.672 42.004 29.313 1.00 59.79 203 ALA B N 1
ATOM 2902 C CA . ALA B 1 195 ? -9.668 40.549 29.445 1.00 59.53 203 ALA B CA 1
ATOM 2903 C C . ALA B 1 195 ? -10.872 39.880 28.790 1.00 59.04 203 ALA B C 1
ATOM 2904 O O . ALA B 1 195 ? -10.916 38.646 28.731 1.00 59.85 203 ALA B O 1
ATOM 2906 N N . GLY B 1 196 ? -11.849 40.654 28.322 1.00 59.06 204 GLY B N 1
ATOM 2907 C CA . GLY B 1 196 ? -13.030 40.117 27.675 1.00 59.14 204 GLY B CA 1
ATOM 2908 C C . GLY B 1 196 ? -14.266 39.956 28.542 1.00 58.56 204 GLY B C 1
ATOM 2909 O O . GLY B 1 196 ? -15.207 39.279 28.117 1.00 59.18 204 GLY B O 1
ATOM 2910 N N . LYS B 1 197 ? -14.303 40.542 29.736 1.00 55.32 205 LYS B N 1
ATOM 2911 C CA . LYS B 1 197 ? -15.492 40.451 30.574 1.00 57.72 205 LYS B CA 1
ATOM 2912 C C . LYS B 1 197 ? -16.414 41.630 30.284 1.00 56.14 205 LYS B C 1
ATOM 2913 O O . LYS B 1 197 ? -16.009 42.794 30.402 1.00 56.78 205 LYS B O 1
ATOM 2919 N N . ILE B 1 198 ? -17.652 41.320 29.901 1.00 52.20 206 ILE B N 1
ATOM 2920 C CA . ILE B 1 198 ? -18.670 42.338 29.657 1.00 46.80 206 ILE B CA 1
ATOM 2921 C C . ILE B 1 198 ? -19.059 42.982 30.979 1.00 45.06 206 ILE B C 1
ATOM 2922 O O . ILE B 1 198 ? -19.479 42.298 31.915 1.00 41.47 206 ILE B O 1
ATOM 2927 N N . LEU B 1 199 ? -18.929 44.303 31.053 1.00 43.95 207 LEU B N 1
ATOM 2928 C CA . LEU B 1 199 ? -19.242 45.047 32.256 1.00 38.60 207 LEU B CA 1
ATOM 2929 C C . LEU B 1 199 ? -20.595 45.726 32.178 1.00 38.25 207 LEU B C 1
ATOM 2930 O O . LEU B 1 199 ? -21.324 45.765 33.164 1.00 38.96 207 LEU B O 1
ATOM 2935 N N . LEU B 1 200 ? -20.928 46.299 31.033 1.00 40.99 208 LEU B N 1
ATOM 2936 C CA . LEU B 1 200 ? -22.226 46.922 30.790 1.00 43.24 208 LEU B CA 1
ATOM 2937 C C . LEU B 1 200 ? -22.787 46.363 29.490 1.00 45.30 208 LEU B C 1
ATOM 2938 O O . LEU B 1 200 ? -22.044 46.148 28.535 1.00 47.34 208 LEU B O 1
ATOM 2943 N N . HIS B 1 201 ? -24.097 46.143 29.446 1.00 48.88 209 HIS B N 1
ATOM 2944 C CA . HIS B 1 201 ? -24.705 45.602 28.237 1.00 51.65 209 HIS B CA 1
ATOM 2945 C C . HIS B 1 201 ? -26.192 45.902 28.256 1.00 51.19 209 HIS B C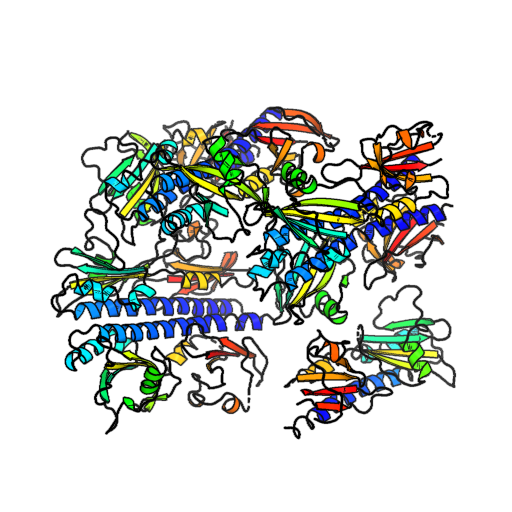 1
ATOM 2946 O O . HIS B 1 201 ? -26.818 45.780 29.317 1.00 53.14 209 HIS B O 1
ATOM 2953 N N . PRO B 1 202 ? -26.785 46.308 27.129 1.00 52.42 210 PRO B N 1
ATOM 2954 C CA . PRO B 1 202 ? -28.247 46.503 27.103 1.00 54.33 210 PRO B CA 1
ATOM 2955 C C . PRO B 1 202 ? -29.027 45.244 27.427 1.00 57.59 210 PRO B C 1
ATOM 2956 O O . PRO B 1 202 ? -30.098 45.330 28.039 1.00 59.53 210 PRO B O 1
ATOM 2960 N N . ASP B 1 203 ? -28.514 44.081 27.034 1.00 57.76 211 ASP B N 1
ATOM 2961 C CA . ASP B 1 203 ? -28.968 42.785 27.535 1.00 58.01 211 ASP B CA 1
ATOM 2962 C C . ASP B 1 203 ? -28.297 42.539 28.882 1.00 59.62 211 ASP B C 1
ATOM 2963 O O . ASP B 1 203 ? -27.131 42.131 28.937 1.00 55.99 211 ASP B O 1
ATOM 2968 N N A SER B 1 204 ? -29.032 42.771 29.977 0.41 61.40 212 SER B N 1
ATOM 2969 N N B SER B 1 204 ? -29.047 42.776 29.972 0.59 61.42 212 SER B N 1
ATOM 2970 C CA A SER B 1 204 ? -28.444 42.646 31.310 0.41 61.40 212 SER B CA 1
ATOM 2971 C CA B SER B 1 204 ? -28.508 42.638 31.327 0.59 61.37 212 SER B CA 1
ATOM 2972 C C A SER B 1 204 ? -28.026 41.221 31.638 0.41 62.09 212 SER B C 1
ATOM 2973 C C B SER B 1 204 ? -28.014 41.231 31.616 0.59 62.12 212 SER B C 1
ATOM 2974 O O A SER B 1 204 ? -27.242 41.018 32.573 0.41 62.19 212 SER B O 1
ATOM 2975 O O B SER B 1 204 ? -27.161 41.052 32.495 0.59 62.26 212 SER B O 1
ATOM 2980 N N . GLY B 1 205 ? -28.531 40.229 30.903 1.00 61.60 213 GLY B N 1
ATOM 2981 C CA . GLY B 1 205 ? -28.113 38.863 31.150 1.00 59.75 213 GLY B CA 1
ATOM 2982 C C . GLY B 1 205 ? -26.661 38.614 30.793 1.00 59.27 213 GLY B C 1
ATOM 2983 O O . GLY B 1 205 ? -26.023 37.720 31.364 1.00 58.84 213 GLY B O 1
ATOM 2984 N N . LEU B 1 206 ? -26.123 39.386 29.849 1.00 58.31 214 LEU B N 1
ATOM 2985 C CA . LEU B 1 206 ? -24.740 39.245 29.411 1.00 56.41 214 LEU B CA 1
ATOM 2986 C C . LEU B 1 206 ? -23.751 39.991 30.296 1.00 54.04 214 LEU B C 1
ATOM 2987 O O . LEU B 1 206 ? -22.536 39.823 30.116 1.00 53.96 214 LEU B O 1
ATOM 2992 N N . VAL B 1 207 ? -24.229 40.805 31.240 1.00 51.55 215 VAL B N 1
ATOM 2993 C CA . VAL B 1 207 ? -23.322 41.448 32.182 1.00 52.01 215 VAL B CA 1
ATOM 2994 C C . VAL B 1 207 ? -22.570 40.385 32.970 1.00 54.87 215 VAL B C 1
ATOM 2995 O O . VAL B 1 207 ? -23.153 39.389 33.416 1.00 56.27 215 VAL B O 1
ATOM 2999 N N . LEU B 1 208 ? -21.255 40.585 33.108 1.00 53.76 216 LEU B N 1
ATOM 3000 C CA . LEU B 1 208 ? -20.288 39.733 33.800 1.00 53.21 216 LEU B CA 1
ATOM 3001 C C . LEU B 1 208 ? -20.025 38.401 33.094 1.00 56.01 216 LEU B C 1
ATOM 3002 O O . LEU B 1 208 ? -19.297 37.558 33.635 1.00 54.79 216 LEU B O 1
ATOM 3007 N N . LYS B 1 209 ? -20.537 38.196 31.885 1.00 57.80 217 LYS B N 1
ATOM 3008 C CA . LYS B 1 209 ? -20.129 37.031 31.113 1.00 62.73 217 LYS B CA 1
ATOM 3009 C C . LYS B 1 209 ? -18.971 37.388 30.177 1.00 64.34 217 LYS B C 1
ATOM 3010 O O . LYS B 1 209 ? -18.647 38.560 29.960 1.00 63.50 217 LYS B O 1
ATOM 3016 N N . THR B 1 210 ? -18.336 36.356 29.621 1.00 65.33 218 THR B N 1
ATOM 3017 C CA . THR B 1 210 ? -17.241 36.555 28.676 1.00 66.89 218 THR B CA 1
ATOM 3018 C C . THR B 1 210 ? -17.762 36.935 27.293 1.00 65.84 218 THR B C 1
ATOM 3019 O O . THR B 1 210 ? -18.929 36.699 26.946 1.00 64.58 218 THR B O 1
ATOM 3023 N N . LEU B 1 211 ? -16.870 37.534 26.492 1.00 64.86 219 LEU B N 1
ATOM 3024 C CA . LEU B 1 211 ? -17.161 37.718 25.074 1.00 66.40 219 LEU B CA 1
ATOM 3025 C C . LEU B 1 211 ? -17.390 36.379 24.391 1.00 70.81 219 LEU B C 1
ATOM 3026 O O . LEU B 1 211 ? -18.265 36.259 23.523 1.00 72.87 219 LEU B O 1
ATOM 3031 N N . ALA B 1 212 ? -16.609 35.360 24.776 1.00 73.14 220 ALA B N 1
ATOM 3032 C CA . ALA B 1 212 ? -16.780 34.018 24.230 1.00 73.58 220 ALA B CA 1
ATOM 3033 C C . ALA B 1 212 ? -18.160 33.452 24.559 1.00 77.35 220 ALA B C 1
ATOM 3034 O O . ALA B 1 212 ? -18.791 32.812 23.709 1.00 79.41 220 ALA B O 1
ATOM 3036 N N . GLU B 1 213 ? -18.643 33.670 25.790 1.00 77.68 221 GLU B N 1
ATOM 3037 C CA . GLU B 1 213 ? -19.998 33.254 26.147 1.00 78.16 221 GLU B CA 1
ATOM 3038 C C . GLU B 1 213 ? -21.049 34.097 25.427 1.00 77.82 221 GLU B C 1
ATOM 3039 O O . GLU B 1 213 ? -22.122 33.591 25.085 1.00 76.95 221 GLU B O 1
ATOM 3045 N N . ALA B 1 214 ? -20.766 35.379 25.202 1.00 79.47 222 ALA B N 1
ATOM 3046 C CA . ALA B 1 214 ? -21.702 36.239 24.493 1.00 81.14 222 ALA B CA 1
ATOM 3047 C C . ALA B 1 214 ? -21.684 35.970 23.000 1.00 80.52 222 ALA B C 1
ATOM 3048 O O . ALA B 1 214 ? -22.697 36.160 22.318 1.00 81.38 222 ALA B O 1
ATOM 3050 N N . TYR B 1 215 ? -20.537 35.554 22.474 1.00 107.27 223 TYR B N 1
ATOM 3051 C CA . TYR B 1 215 ? -20.422 35.165 21.074 1.00 104.95 223 TYR B CA 1
ATOM 3052 C C . TYR B 1 215 ? -19.941 33.728 20.986 1.00 106.54 223 TYR B C 1
ATOM 3053 O O . TYR B 1 215 ? -18.749 33.449 20.807 1.00 107.00 223 TYR B O 1
ATOM 3062 N N . PRO B 1 216 ? -20.867 32.804 21.070 1.00 106.58 224 PRO B N 1
ATOM 3063 C CA . PRO B 1 216 ? -20.588 31.422 20.646 1.00 107.12 224 PRO B CA 1
ATOM 3064 C C . PRO B 1 216 ? -19.825 31.365 19.332 1.00 107.67 224 PRO B C 1
ATOM 3065 O O . PRO B 1 216 ? -20.006 32.266 18.502 1.00 106.25 224 PRO B O 1
ATOM 3069 N N . LYS B 1 217 ? -18.997 30.355 19.156 1.00 109.26 225 LYS B N 1
ATOM 3070 C CA . LYS B 1 217 ? -18.472 30.024 17.808 1.00 111.24 225 LYS B CA 1
ATOM 3071 C C . LYS B 1 217 ? -17.926 31.265 17.096 1.00 109.31 225 LYS B C 1
ATOM 3072 O O . LYS B 1 217 ? -18.212 31.504 15.922 1.00 110.49 225 LYS B O 1
ATOM 3078 N N . GLY B 1 218 ? -17.142 32.076 17.821 1.00 105.56 226 GLY B N 1
ATOM 3079 C CA . GLY B 1 218 ? -16.514 33.238 17.210 1.00 101.56 226 GLY B CA 1
ATOM 3080 C C . GLY B 1 218 ? -16.672 34.563 17.930 1.00 97.65 226 GLY B C 1
ATOM 3081 O O . GLY B 1 218 ? -17.638 35.296 17.697 1.00 96.69 226 GLY B O 1
ATOM 3082 N N . ALA B 1 219 ? -15.706 34.894 18.817 1.00 94.21 227 ALA B N 1
ATOM 3083 C CA . ALA B 1 219 ? -15.640 36.163 19.534 1.00 90.86 227 ALA B CA 1
ATOM 3084 C C . ALA B 1 219 ? -14.616 37.095 18.890 1.00 86.12 227 ALA B C 1
ATOM 3085 O O . ALA B 1 219 ? -13.486 36.676 18.611 1.00 83.95 227 ALA B O 1
ATOM 3087 N N . PRO B 1 220 ? -14.971 38.365 18.671 1.00 84.17 228 PRO B N 1
ATOM 3088 C CA . PRO B 1 220 ? -14.035 39.282 18.013 1.00 82.03 228 PRO B CA 1
ATOM 3089 C C . PRO B 1 220 ? -12.886 39.620 18.939 1.00 80.33 228 PRO B C 1
ATOM 3090 O O . PRO B 1 220 ? -13.076 39.866 20.131 1.00 78.51 228 PRO B O 1
ATOM 3094 N N . ASN B 1 221 ? -11.687 39.638 18.381 1.00 81.19 229 ASN B N 1
ATOM 3095 C CA . ASN B 1 221 ? -10.514 39.968 19.172 1.00 82.98 229 ASN B CA 1
ATOM 3096 C C . ASN B 1 221 ? -10.578 41.438 19.613 1.00 83.40 229 ASN B C 1
ATOM 3097 O O . ASN B 1 221 ? -10.876 42.321 18.802 1.00 82.67 229 ASN B O 1
ATOM 3102 N N . ILE B 1 222 ? -10.297 41.694 20.891 1.00 83.29 230 ILE B N 1
ATOM 3103 C CA . ILE B 1 222 ? -10.410 43.047 21.443 1.00 80.93 230 ILE B CA 1
ATOM 3104 C C . ILE B 1 222 ? -9.085 43.759 21.235 1.00 84.21 230 ILE B C 1
ATOM 3105 O O . ILE B 1 222 ? -8.125 43.567 21.979 1.00 85.15 230 ILE B O 1
ATOM 3110 N N . VAL B 1 223 ? -9.043 44.622 20.233 1.00 86.72 231 VAL B N 1
ATOM 3111 C CA . VAL B 1 223 ? -7.988 45.611 20.059 1.00 88.04 231 VAL B CA 1
ATOM 3112 C C . VAL B 1 223 ? -8.703 46.841 19.518 1.00 87.15 231 VAL B C 1
ATOM 3113 O O . VAL B 1 223 ? -9.791 46.705 18.938 1.00 87.98 231 VAL B O 1
ATOM 3117 N N . PRO B 1 224 ? -8.165 48.050 19.704 1.00 84.88 232 PRO B N 1
ATOM 3118 C CA . PRO B 1 224 ? -8.765 49.230 19.063 1.00 83.16 232 PRO B CA 1
ATOM 3119 C C . PRO B 1 224 ? -8.990 49.015 17.568 1.00 83.96 232 PRO B C 1
ATOM 3120 O O . PRO B 1 224 ? -8.271 48.248 16.911 1.00 83.28 232 PRO B O 1
ATOM 3124 N N . GLY B 1 225 ? -10.013 49.706 17.042 1.00 82.88 233 GLY B N 1
ATOM 3125 C CA . GLY B 1 225 ? -10.412 49.610 15.650 1.00 83.35 233 GLY B CA 1
ATOM 3126 C C . GLY B 1 225 ? -11.511 48.582 15.395 1.00 84.35 233 GLY B C 1
ATOM 3127 O O . GLY B 1 225 ? -11.931 47.823 16.275 1.00 87.83 233 GLY B O 1
ATOM 3128 N N . VAL B 1 226 ? -11.987 48.566 14.151 1.00 82.36 234 VAL B N 1
ATOM 3129 C CA . VAL B 1 226 ? -12.925 47.531 13.703 1.00 79.83 234 VAL B CA 1
ATOM 3130 C C . VAL B 1 226 ? -12.156 46.264 13.326 1.00 82.79 234 VAL B C 1
ATOM 3131 O O . VAL B 1 226 ? -12.674 45.148 13.438 1.00 84.86 234 VAL B O 1
ATOM 3135 N N . SER B 1 235 ? -21.569 39.025 10.251 1.00 118.68 243 SER B N 1
ATOM 3136 C CA . SER B 1 235 ? -22.714 39.767 9.730 1.00 118.04 243 SER B CA 1
ATOM 3137 C C . SER B 1 235 ? -22.701 41.228 10.211 1.00 116.28 243 SER B C 1
ATOM 3138 O O . SER B 1 235 ? -23.399 42.088 9.660 1.00 116.32 243 SER B O 1
ATOM 3141 N N . GLN B 1 236 ? -21.884 41.505 11.226 1.00 113.90 244 GLN B N 1
ATOM 3142 C CA . GLN B 1 236 ? -21.906 42.790 11.912 1.00 110.52 244 GLN B CA 1
ATOM 3143 C C . GLN B 1 236 ? -20.525 43.427 11.974 1.00 110.37 244 GLN B C 1
ATOM 3144 O O . GLN B 1 236 ? -19.496 42.743 11.944 1.00 111.53 244 GLN B O 1
ATOM 3150 N N . PHE B 1 237 ? -20.525 44.754 12.060 1.00 82.69 245 PHE B N 1
ATOM 3151 C CA . PHE B 1 237 ? -19.341 45.525 12.406 1.00 85.44 245 PHE B CA 1
ATOM 3152 C C . PHE B 1 237 ? -19.263 45.646 13.926 1.00 81.23 245 PHE B C 1
ATOM 3153 O O . PHE B 1 237 ? -20.284 45.841 14.592 1.00 81.25 245 PHE B O 1
ATOM 3161 N N . VAL B 1 238 ? -18.054 45.524 14.478 1.00 75.00 246 VAL B N 1
ATOM 3162 C CA . VAL B 1 238 ? -17.835 45.732 15.908 1.00 66.17 246 VAL B CA 1
ATOM 3163 C C . VAL B 1 238 ? -16.545 46.520 16.125 1.00 66.08 246 VAL B C 1
ATOM 3164 O O . VAL B 1 238 ? -15.476 46.127 15.648 1.00 67.79 246 VAL B O 1
ATOM 3168 N N . SER B 1 239 ? -16.644 47.613 16.880 1.00 64.14 247 SER B N 1
ATOM 3169 C CA . SER B 1 239 ? -15.586 48.592 17.058 1.00 61.42 247 SER B CA 1
ATOM 3170 C C . SER B 1 239 ? -15.261 48.716 18.540 1.00 59.38 247 SER B C 1
ATOM 3171 O O . SER B 1 239 ? -16.166 48.726 19.380 1.00 58.45 247 SER B O 1
ATOM 3174 N N . PHE B 1 240 ? -13.973 48.797 18.872 1.00 56.73 248 PHE B N 1
ATOM 3175 C CA . PHE B 1 240 ? -13.544 48.902 20.261 1.00 54.86 248 PHE B CA 1
ATOM 3176 C C . PHE B 1 240 ? -12.790 50.205 20.431 1.00 56.95 248 PHE B C 1
ATOM 3177 O O . PHE B 1 240 ? -11.813 50.456 19.720 1.00 61.27 248 PHE B O 1
ATOM 3185 N N . THR B 1 241 ? -13.249 51.027 21.370 1.00 53.53 249 THR B N 1
ATOM 3186 C CA . THR B 1 241 ? -12.587 52.272 21.719 1.00 49.41 249 THR B CA 1
ATOM 3187 C C . THR B 1 241 ? -12.208 52.216 23.194 1.00 48.45 249 THR B C 1
ATOM 3188 O O . THR B 1 241 ? -13.094 52.055 24.054 1.00 49.16 249 THR B O 1
ATOM 3192 N N . PRO B 1 242 ? -10.936 52.369 23.540 1.00 46.10 250 PRO B N 1
ATOM 3193 C CA . PRO B 1 242 ? -10.568 52.406 24.954 1.00 44.64 250 PRO B CA 1
ATOM 3194 C C . PRO B 1 242 ? -11.101 53.667 25.627 1.00 45.65 250 PRO B C 1
ATOM 3195 O O . PRO B 1 242 ? -11.165 54.744 25.023 1.00 45.91 250 PRO B O 1
ATOM 3199 N N . VAL B 1 243 ? -11.523 53.516 26.876 1.00 44.18 251 VAL B N 1
ATOM 3200 C CA . VAL B 1 243 ? -11.911 54.650 27.701 1.00 42.26 251 VAL B CA 1
ATOM 3201 C C . VAL B 1 243 ? -10.681 55.131 28.454 1.00 45.60 251 VAL B C 1
ATOM 3202 O O . VAL B 1 243 ? -10.059 54.369 29.201 1.00 47.37 251 VAL B O 1
ATOM 3206 N N . LYS B 1 244 ? -10.341 56.398 28.276 1.00 46.07 252 LYS B N 1
ATOM 3207 C CA . LYS B 1 244 ? -9.193 56.960 28.955 1.00 44.37 252 LYS B CA 1
ATOM 3208 C C . LYS B 1 244 ? -9.544 57.382 30.374 1.00 45.63 252 LYS B C 1
ATOM 3209 O O . LYS B 1 244 ? -10.716 57.535 30.744 1.00 45.95 252 LYS B O 1
ATOM 3215 N N . GLY B 1 245 ? -8.494 57.558 31.178 1.00 47.02 253 GLY B N 1
ATOM 3216 C CA . GLY B 1 245 ? -8.610 58.158 32.497 1.00 44.29 253 GLY B CA 1
ATOM 3217 C C . GLY B 1 245 ? -9.282 57.325 33.577 1.00 43.26 253 GLY B C 1
ATOM 3218 O O . GLY B 1 245 ? -9.732 57.887 34.579 1.00 46.35 253 GLY B O 1
ATOM 3219 N N . LEU B 1 246 ? -9.376 55.991 33.410 1.00 36.77 254 LEU B N 1
ATOM 3220 C CA . LEU B 1 246 ? -9.931 55.247 34.542 1.00 40.18 254 LEU B CA 1
ATOM 3221 C C . LEU B 1 246 ? -8.818 54.596 35.336 1.00 41.65 254 LEU B C 1
ATOM 3222 O O . LEU B 1 246 ? -7.926 53.991 34.735 1.00 45.01 254 LEU B O 1
ATOM 3227 N N . PRO B 1 247 ? -8.835 54.671 36.669 1.00 42.80 255 PRO B N 1
ATOM 3228 C CA . PRO B 1 247 ? -7.691 54.169 37.448 1.00 44.09 255 PRO B CA 1
ATOM 3229 C C . PRO B 1 247 ? -7.709 52.649 37.555 1.00 47.42 255 PRO B C 1
ATOM 3230 O O . PRO B 1 247 ? -8.701 52.055 37.985 1.00 48.24 255 PRO B O 1
ATOM 3234 N N . GLY B 1 248 ? -6.614 52.023 37.129 1.00 49.24 256 GLY B N 1
ATOM 3235 C CA . GLY B 1 248 ? -6.359 50.630 37.417 1.00 49.50 256 GLY B CA 1
ATOM 3236 C C . GLY B 1 248 ? -6.956 49.646 36.449 1.00 50.54 256 GLY B C 1
ATOM 3237 O O . GLY B 1 248 ? -6.758 48.437 36.627 1.00 51.65 256 GLY B O 1
ATOM 3238 N N . VAL B 1 249 ? -7.663 50.117 35.421 1.00 48.36 257 VAL B N 1
ATOM 3239 C CA . VAL B 1 249 ? -8.417 49.251 34.528 1.00 46.69 257 VAL B CA 1
ATOM 3240 C C . VAL B 1 249 ? -8.206 49.711 33.094 1.00 49.45 257 VAL B C 1
ATOM 3241 O O . VAL B 1 249 ? -7.794 50.843 32.821 1.00 50.24 257 VAL B O 1
ATOM 3245 N N . THR B 1 250 ? -8.503 48.804 32.172 1.00 49.66 258 THR B N 1
ATOM 3246 C CA . THR B 1 250 ? -8.498 49.089 30.743 1.00 48.54 258 THR B CA 1
ATOM 3247 C C . THR B 1 250 ? -9.848 48.643 30.208 1.00 46.60 258 THR B C 1
ATOM 3248 O O . THR B 1 250 ? -10.056 47.453 29.951 1.00 48.03 258 THR B O 1
ATOM 3252 N N . TRP B 1 251 ? -10.759 49.588 30.039 1.00 45.26 259 TRP B N 1
ATOM 3253 C CA . TRP B 1 251 ? -12.096 49.263 29.572 1.00 47.09 259 TRP B CA 1
ATOM 3254 C C . TRP B 1 251 ? -12.334 49.861 28.194 1.00 47.65 259 TRP B C 1
ATOM 3255 O O . TRP B 1 251 ? -11.823 50.940 27.870 1.00 49.89 259 TRP B O 1
ATOM 3266 N N . TYR B 1 252 ? -13.151 49.179 27.398 1.00 47.28 260 TYR B N 1
ATOM 3267 C CA . TYR B 1 252 ? -13.422 49.577 26.026 1.00 45.96 260 TYR B CA 1
ATOM 3268 C C . TYR B 1 252 ? -14.918 49.763 25.817 1.00 45.15 260 TYR B C 1
ATOM 3269 O O . TYR B 1 252 ? -15.722 48.974 26.310 1.00 44.87 260 TYR B O 1
ATOM 3278 N N . VAL B 1 253 ? -15.278 50.795 25.061 1.00 44.24 261 VAL B N 1
ATOM 3279 C CA . VAL B 1 253 ? -16.616 50.932 24.510 1.00 43.58 261 VAL B CA 1
ATOM 3280 C C . VAL B 1 253 ? -16.703 50.059 23.267 1.00 45.23 261 VAL B C 1
ATOM 3281 O O . VAL B 1 253 ? -15.900 50.201 22.340 1.00 48.74 261 VAL B O 1
ATOM 3285 N N . ALA B 1 254 ? -17.677 49.157 23.235 1.00 41.67 262 ALA B N 1
ATOM 3286 C CA . ALA B 1 254 ? -17.873 48.316 22.056 1.00 43.30 262 ALA B CA 1
ATOM 3287 C C . ALA B 1 254 ? -19.164 48.727 21.352 1.00 43.20 262 ALA B C 1
ATOM 3288 O O . ALA B 1 254 ? -20.240 48.706 21.955 1.00 46.31 262 ALA B O 1
ATOM 3290 N N . LEU B 1 255 ? -19.044 49.147 20.099 1.00 44.65 263 LEU B N 1
ATOM 3291 C CA . LEU B 1 255 ? -20.178 49.473 19.247 1.00 50.22 263 LEU B CA 1
ATOM 3292 C C . LEU B 1 255 ? -20.467 48.322 18.294 1.00 51.10 263 LEU B C 1
ATOM 3293 O O . LEU B 1 255 ? -19.541 47.744 17.718 1.00 49.78 263 LEU B O 1
ATOM 3298 N N . VAL B 1 256 ? -21.759 48.026 18.107 1.00 54.73 264 VAL B N 1
ATOM 3299 C CA . VAL B 1 256 ? -22.246 46.933 17.264 1.00 56.35 264 VAL B CA 1
ATOM 3300 C C . VAL B 1 256 ? -23.187 47.503 16.221 1.00 61.86 264 VAL B C 1
ATOM 3301 O O . VAL B 1 256 ? -24.113 48.243 16.562 1.00 61.02 264 VAL B O 1
ATOM 3305 N N . LEU B 1 257 ? -22.994 47.108 14.965 1.00 72.97 265 LEU B N 1
ATOM 3306 C CA . LEU B 1 257 ? -23.749 47.675 13.852 1.00 81.48 265 LEU B CA 1
ATOM 3307 C C . LEU B 1 257 ? -23.894 46.637 12.748 1.00 87.79 265 LEU B C 1
ATOM 3308 O O . LEU B 1 257 ? -22.942 45.914 12.443 1.00 88.61 265 LEU B O 1
ATOM 3313 N N . ASP B 1 258 ? -25.078 46.583 12.143 1.00 94.29 266 ASP B N 1
ATOM 3314 C CA . ASP B 1 258 ? -25.333 45.686 11.009 1.00 100.55 266 ASP B CA 1
ATOM 3315 C C . ASP B 1 258 ? -24.644 46.144 9.719 1.00 103.76 266 ASP B C 1
ATOM 3316 O O . ASP B 1 258 ? -24.490 45.366 8.769 1.00 105.73 266 ASP B O 1
ATOM 3321 N N . ASP C 1 33 ? 29.589 59.814 28.066 1.00 107.15 41 ASP C N 1
ATOM 3322 C CA . ASP C 1 33 ? 28.552 58.795 27.922 1.00 106.50 41 ASP C CA 1
ATOM 3323 C C . ASP C 1 33 ? 27.355 59.117 28.825 1.00 104.31 41 ASP C C 1
ATOM 3324 O O . ASP C 1 33 ? 27.519 59.411 30.008 1.00 104.18 41 ASP C O 1
ATOM 3329 N N . THR C 1 34 ? 26.149 59.062 28.253 1.00 101.91 42 THR C N 1
ATOM 3330 C CA . THR C 1 34 ? 24.956 59.459 28.997 1.00 99.51 42 THR C CA 1
ATOM 3331 C C . THR C 1 34 ? 24.649 58.486 30.128 1.00 101.00 42 THR C C 1
ATOM 3332 O O . THR C 1 34 ? 24.028 58.870 31.124 1.00 100.37 42 THR C O 1
ATOM 3336 N N . GLU C 1 35 ? 25.084 57.234 30.002 1.00 103.12 43 GLU C N 1
ATOM 3337 C CA . GLU C 1 35 ? 24.717 56.226 30.988 1.00 103.86 43 GLU C CA 1
ATOM 3338 C C . GLU C 1 35 ? 25.488 56.401 32.289 1.00 99.65 43 GLU C C 1
ATOM 3339 O O . GLU C 1 35 ? 24.962 56.089 33.362 1.00 98.97 43 GLU C O 1
ATOM 3345 N N . ASN C 1 36 ? 26.722 56.898 32.223 1.00 95.27 44 ASN C N 1
ATOM 3346 C CA . ASN C 1 36 ? 27.384 57.270 33.463 1.00 92.19 44 ASN C CA 1
ATOM 3347 C C . ASN C 1 36 ? 26.837 58.581 34.008 1.00 86.72 44 ASN C C 1
ATOM 3348 O O . ASN C 1 36 ? 26.920 58.821 35.213 1.00 86.11 44 ASN C O 1
ATOM 3353 N N . TYR C 1 37 ? 26.277 59.434 33.150 1.00 83.82 45 TYR C N 1
ATOM 3354 C CA . TYR C 1 37 ? 25.691 60.686 33.616 1.00 81.77 45 TYR C CA 1
ATOM 3355 C C . TYR C 1 37 ? 24.407 60.441 34.407 1.00 75.21 45 TYR C C 1
ATOM 3356 O O . TYR C 1 37 ? 24.180 61.059 35.454 1.00 74.29 45 TYR C O 1
ATOM 3365 N N . LEU C 1 38 ? 23.536 59.571 33.896 1.00 67.56 46 LEU C N 1
ATOM 3366 C CA . LEU C 1 38 ? 22.335 59.206 34.629 1.00 59.86 46 LEU C CA 1
ATOM 3367 C C . LEU C 1 38 ? 22.664 58.379 35.866 1.00 56.80 46 LEU C C 1
ATOM 3368 O O . LEU C 1 38 ? 22.022 58.544 36.908 1.00 56.61 46 LEU C O 1
ATOM 3373 N N . GLY C 1 39 ? 23.636 57.467 35.760 1.00 53.61 47 GLY C N 1
ATOM 3374 C CA . GLY C 1 39 ? 24.106 56.749 36.931 1.00 50.17 47 GLY C CA 1
ATOM 3375 C C . GLY C 1 39 ? 24.506 57.683 38.056 1.00 51.61 47 GLY C C 1
ATOM 3376 O O . GLY C 1 39 ? 24.164 57.448 39.219 1.00 50.66 47 GLY C O 1
ATOM 3377 N N . GLU C 1 40 ? 25.220 58.763 37.719 1.00 53.29 48 GLU C N 1
ATOM 3378 C CA . GLU C 1 40 ? 25.685 59.706 38.729 1.00 55.05 48 GLU C CA 1
ATOM 3379 C C . GLU C 1 40 ? 24.517 60.458 39.361 1.00 51.00 48 GLU C C 1
ATOM 3380 O O . GLU C 1 40 ? 24.454 60.605 40.586 1.00 47.64 48 GLU C O 1
ATOM 3386 N N . ILE C 1 41 ? 23.580 60.931 38.538 1.00 49.80 49 ILE C N 1
ATOM 3387 C CA . ILE C 1 41 ? 22.421 61.659 39.046 1.00 49.61 49 ILE C CA 1
ATOM 3388 C C . ILE C 1 41 ? 21.536 60.757 39.904 1.00 46.25 49 ILE C C 1
ATOM 3389 O O . ILE C 1 41 ? 21.112 61.152 40.993 1.00 46.23 49 ILE C O 1
ATOM 3394 N N . GLY C 1 42 ? 21.221 59.552 39.409 1.00 44.08 50 GLY C N 1
ATOM 3395 C CA . GLY C 1 42 ? 20.543 58.557 40.216 1.00 43.07 50 GLY C CA 1
ATOM 3396 C C . GLY C 1 42 ? 21.206 58.309 41.566 1.00 47.63 50 GLY C C 1
ATOM 3397 O O . GLY C 1 42 ? 20.524 58.251 42.589 1.00 48.20 50 GLY C O 1
ATOM 3398 N N . THR C 1 43 ? 22.543 58.161 41.592 1.00 45.16 51 THR C N 1
ATOM 3399 C CA . THR C 1 43 ? 23.232 57.855 42.854 1.00 42.20 51 THR C CA 1
ATOM 3400 C C . THR C 1 43 ? 23.128 59.005 43.847 1.00 42.15 51 THR C C 1
ATOM 3401 O O . THR C 1 43 ? 22.970 58.776 45.059 1.00 38.99 51 THR C O 1
ATOM 3405 N N . LEU C 1 44 ? 23.257 60.247 43.361 1.00 41.99 52 LEU C N 1
ATOM 3406 C CA . LEU C 1 44 ? 23.180 61.400 44.248 1.00 40.82 52 LEU C CA 1
ATOM 3407 C C . LEU C 1 44 ? 21.759 61.662 44.694 1.00 42.40 52 LEU C C 1
ATOM 3408 O O . LEU C 1 44 ? 21.544 62.216 45.774 1.00 44.92 52 LEU C O 1
ATOM 3413 N N . THR C 1 45 ? 20.784 61.309 43.859 1.00 40.34 53 THR C N 1
ATOM 3414 C CA . THR C 1 45 ? 19.390 61.518 44.215 1.00 35.95 53 THR C CA 1
ATOM 3415 C C . THR C 1 45 ? 18.958 60.469 45.223 1.00 37.17 53 THR C C 1
ATOM 3416 O O . THR C 1 45 ? 18.218 60.766 46.175 1.00 37.36 53 THR C O 1
ATOM 3420 N N . ALA C 1 46 ? 19.465 59.246 45.057 1.00 39.09 54 ALA C N 1
ATOM 3421 C CA . ALA C 1 46 ? 19.157 58.187 46.003 1.00 40.15 54 ALA C CA 1
ATOM 3422 C C . ALA C 1 46 ? 19.732 58.514 47.369 1.00 36.03 54 ALA C C 1
ATOM 3423 O O . ALA C 1 46 ? 19.079 58.295 48.388 1.00 30.91 54 ALA C O 1
ATOM 3425 N N . SER C 1 47 ? 20.946 59.064 47.404 1.00 39.46 55 SER C N 1
ATOM 3426 C CA . SER C 1 47 ? 21.579 59.333 48.686 1.00 42.03 55 SER C CA 1
ATOM 3427 C C . SER C 1 47 ? 20.955 60.555 49.353 1.00 39.74 55 SER C C 1
ATOM 3428 O O . SER C 1 47 ? 20.912 60.628 50.588 1.00 43.30 55 SER C O 1
ATOM 3431 N N . ASN C 1 48 ? 20.419 61.484 48.559 1.00 35.88 56 ASN C N 1
ATOM 3432 C CA . ASN C 1 48 ? 19.616 62.575 49.105 1.00 34.51 56 ASN C CA 1
ATOM 3433 C C . ASN C 1 48 ? 18.420 62.052 49.893 1.00 33.24 56 ASN C C 1
ATOM 3434 O O . ASN C 1 48 ? 18.144 62.516 51.001 1.00 34.74 56 ASN C O 1
ATOM 3439 N N . ILE C 1 49 ? 17.705 61.087 49.323 1.00 32.83 57 ILE C N 1
ATOM 3440 C CA . ILE C 1 49 ? 16.531 60.511 49.944 1.00 30.46 57 ILE C CA 1
ATOM 3441 C C . ILE C 1 49 ? 16.936 59.710 51.162 1.00 36.91 57 ILE C C 1
ATOM 3442 O O . ILE C 1 49 ? 16.283 59.778 52.225 1.00 34.94 57 ILE C O 1
ATOM 3447 N N . GLN C 1 50 ? 18.047 58.969 51.039 1.00 35.67 58 GLN C N 1
ATOM 3448 C CA . GLN C 1 50 ? 18.550 58.188 52.157 1.00 32.04 58 GLN C CA 1
ATOM 3449 C C . GLN C 1 50 ? 18.940 59.093 53.325 1.00 28.80 58 GLN C C 1
ATOM 3450 O O . GLN C 1 50 ? 18.581 58.828 54.477 1.00 25.11 58 GLN C O 1
ATOM 3456 N N . SER C 1 51 ? 19.683 60.169 53.047 1.00 28.39 59 SER C N 1
ATOM 3457 C CA . SER C 1 51 ? 20.102 61.066 54.123 1.00 27.71 59 SER C CA 1
ATOM 3458 C C . SER C 1 51 ? 18.909 61.651 54.859 1.00 31.00 59 SER C C 1
ATOM 3459 O O . SER C 1 51 ? 18.904 61.721 56.098 1.00 32.22 59 SER C O 1
ATOM 3462 N N . TRP C 1 52 ? 17.880 62.061 54.106 1.00 29.38 60 TRP C N 1
ATOM 3463 C CA . TRP C 1 52 ? 16.726 62.701 54.718 1.00 30.09 60 TRP C CA 1
ATOM 3464 C C . TRP C 1 52 ? 15.913 61.693 55.532 1.00 29.08 60 TRP C C 1
ATOM 3465 O O . TRP C 1 52 ? 15.612 61.931 56.705 1.00 31.60 60 TRP C O 1
ATOM 3476 N N . LEU C 1 53 ? 15.602 60.533 54.949 1.00 32.86 61 LEU C N 1
ATOM 3477 C CA . LEU C 1 53 ? 14.802 59.540 55.670 1.00 32.24 61 LEU C CA 1
ATOM 3478 C C . LEU C 1 53 ? 15.548 58.993 56.888 1.00 30.61 61 LEU C C 1
ATOM 3479 O O . LEU C 1 53 ? 14.943 58.816 57.960 1.00 30.88 61 LEU C O 1
ATOM 3484 N N . GLU C 1 54 ? 16.861 58.760 56.762 1.00 27.46 62 GLU C N 1
ATOM 3485 C CA . GLU C 1 54 ? 17.629 58.306 57.930 1.00 30.55 62 GLU C CA 1
ATOM 3486 C C . GLU C 1 54 ? 17.608 59.331 59.070 1.00 28.81 62 GLU C C 1
ATOM 3487 O O . GLU C 1 54 ? 17.542 58.963 60.257 1.00 27.89 62 GLU C O 1
ATOM 3493 N N . GLY C 1 55 ? 17.688 60.618 58.732 1.00 27.72 63 GLY C N 1
ATOM 3494 C CA . GLY C 1 55 ? 17.596 61.641 59.751 1.00 29.06 63 GLY C CA 1
ATOM 3495 C C . GLY C 1 55 ? 16.303 61.556 60.538 1.00 29.22 63 GLY C C 1
ATOM 3496 O O . GLY C 1 55 ? 16.314 61.704 61.756 1.00 33.44 63 GLY C O 1
ATOM 3497 N N . ARG C 1 56 ? 15.175 61.283 59.853 1.00 28.10 64 ARG C N 1
ATOM 3498 C CA . ARG C 1 56 ? 13.915 61.075 60.570 1.00 23.39 64 ARG C CA 1
ATOM 3499 C C . ARG C 1 56 ? 13.924 59.747 61.324 1.00 25.37 64 ARG C C 1
ATOM 3500 O O . ARG C 1 56 ? 13.397 59.670 62.439 1.00 25.31 64 ARG C O 1
ATOM 3508 N N . MET C 1 57 ? 14.529 58.694 60.741 1.00 29.05 65 MET C N 1
ATOM 3509 C CA . MET C 1 57 ? 14.667 57.422 61.461 1.00 29.71 65 MET C CA 1
ATOM 3510 C C . MET C 1 57 ? 15.335 57.620 62.829 1.00 26.90 65 MET C C 1
ATOM 3511 O O . MET C 1 57 ? 14.857 57.106 63.854 1.00 26.55 65 MET C O 1
ATOM 3516 N N . HIS C 1 58 ? 16.463 58.337 62.860 1.00 23.13 66 HIS C N 1
ATOM 3517 C CA . HIS C 1 58 ? 17.190 58.470 64.118 1.00 21.09 66 HIS C CA 1
ATOM 3518 C C . HIS C 1 58 ? 16.334 59.187 65.157 1.00 23.77 66 HIS C C 1
ATOM 3519 O O . HIS C 1 58 ? 16.340 58.809 66.336 1.00 23.06 66 HIS C O 1
ATOM 3526 N N . LEU C 1 59 ? 15.527 60.170 64.712 1.00 23.60 67 LEU C N 1
ATOM 3527 C CA . LEU C 1 59 ? 14.632 60.882 65.616 1.00 22.60 67 LEU C CA 1
ATOM 3528 C C . LEU C 1 59 ? 13.595 59.949 66.217 1.00 24.87 67 LEU C C 1
ATOM 3529 O O . LEU C 1 59 ? 13.359 59.967 67.439 1.00 23.54 67 LEU C O 1
ATOM 3534 N N . VAL C 1 60 ? 12.973 59.105 65.382 1.00 21.36 68 VAL C N 1
ATOM 3535 C CA . VAL C 1 60 ? 12.002 58.168 65.930 1.00 20.87 68 VAL C CA 1
ATOM 3536 C C . VAL C 1 60 ? 12.685 57.142 66.847 1.00 22.89 68 VAL C C 1
ATOM 3537 O O . VAL C 1 60 ? 12.135 56.774 67.889 1.00 25.06 68 VAL C O 1
ATOM 3541 N N . GLU C 1 61 ? 13.875 56.644 66.467 1.00 25.40 69 GLU C N 1
ATOM 3542 C CA . GLU C 1 61 ? 14.637 55.780 67.368 1.00 25.50 69 GLU C CA 1
ATOM 3543 C C . GLU C 1 61 ? 14.887 56.464 68.714 1.00 29.71 69 GLU C C 1
ATOM 3544 O O . GLU C 1 61 ? 14.800 55.815 69.769 1.00 30.53 69 GLU C O 1
ATOM 3550 N N . GLY C 1 62 ? 15.232 57.765 68.698 1.00 23.96 70 GLY C N 1
ATOM 3551 C CA . GLY C 1 62 ? 15.455 58.477 69.949 1.00 22.96 70 GLY C CA 1
ATOM 3552 C C . GLY C 1 62 ? 14.183 58.714 70.750 1.00 24.94 70 GLY C C 1
ATOM 3553 O O . GLY C 1 62 ? 14.215 58.798 72.004 1.00 22.79 70 GLY C O 1
ATOM 3554 N N . LEU C 1 63 ? 13.040 58.827 70.060 1.00 25.34 71 LEU C N 1
ATOM 3555 C CA . LEU C 1 63 ? 11.771 58.941 70.801 1.00 29.56 71 LEU C CA 1
ATOM 3556 C C . LEU C 1 63 ? 11.485 57.657 71.566 1.00 27.41 71 LEU C C 1
ATOM 3557 O O . LEU C 1 63 ? 11.107 57.683 72.737 1.00 28.34 71 LEU C O 1
ATOM 3562 N N . ALA C 1 64 ? 11.747 56.518 70.946 1.00 27.59 72 ALA C N 1
ATOM 3563 C CA . ALA C 1 64 ? 11.468 55.260 71.617 1.00 27.30 72 ALA C CA 1
ATOM 3564 C C . ALA C 1 64 ? 12.381 55.049 72.832 1.00 25.67 72 ALA C C 1
ATOM 3565 O O . ALA C 1 64 ? 11.918 54.612 73.907 1.00 27.57 72 ALA C O 1
ATOM 3567 N N . SER C 1 65 ? 13.677 55.355 72.706 1.00 20.67 73 SER C N 1
ATOM 3568 C CA . SER C 1 65 ? 14.536 55.156 73.878 1.00 26.70 73 SER C CA 1
ATOM 3569 C C . SER C 1 65 ? 14.242 56.190 74.967 1.00 26.54 73 SER C C 1
ATOM 3570 O O . SER C 1 65 ? 14.325 55.877 76.158 1.00 25.89 73 SER C O 1
ATOM 3573 N N . GLN C 1 66 ? 13.913 57.429 74.582 1.00 28.66 74 GLN C N 1
ATOM 3574 C CA . GLN C 1 66 ? 13.442 58.410 75.563 1.00 31.26 74 GLN C CA 1
ATOM 3575 C C . GLN C 1 66 ? 12.265 57.879 76.350 1.00 28.00 74 GLN C C 1
ATOM 3576 O O . GLN C 1 66 ? 12.214 58.015 77.576 1.00 27.04 74 GLN C O 1
ATOM 3582 N N . LEU C 1 67 ? 11.283 57.299 75.653 1.00 25.51 75 LEU C N 1
ATOM 3583 C CA . LEU C 1 67 ? 10.096 56.797 76.354 1.00 27.64 75 LEU C CA 1
ATOM 3584 C C . LEU C 1 67 ? 10.443 55.600 77.236 1.00 28.08 75 LEU C C 1
ATOM 3585 O O . LEU C 1 67 ? 9.868 55.431 78.324 1.00 29.14 75 LEU C O 1
ATOM 3590 N N . ALA C 1 68 ? 11.389 54.766 76.781 1.00 30.20 76 ALA C N 1
ATOM 3591 C CA . ALA C 1 68 ? 11.808 53.596 77.555 1.00 34.41 76 ALA C CA 1
ATOM 3592 C C . ALA C 1 68 ? 12.442 53.992 78.874 1.00 36.24 76 ALA C C 1
ATOM 3593 O O . ALA C 1 68 ? 12.402 53.211 79.826 1.00 36.20 76 ALA C O 1
ATOM 3595 N N . LEU C 1 69 ? 13.036 55.190 78.957 1.00 36.59 77 LEU C N 1
ATOM 3596 C CA . LEU C 1 69 ? 13.645 55.634 80.220 1.00 36.00 77 LEU C CA 1
ATOM 3597 C C . LEU C 1 69 ? 12.616 56.053 81.264 1.00 42.42 77 LEU C C 1
ATOM 3598 O O . LEU C 1 69 ? 12.942 56.078 82.454 1.00 43.56 77 LEU C O 1
ATOM 3603 N N . LEU C 1 70 ? 11.384 56.363 80.854 1.00 44.15 78 LEU C N 1
ATOM 3604 C CA . LEU C 1 70 ? 10.409 56.935 81.776 1.00 42.87 78 LEU C CA 1
ATOM 3605 C C . LEU C 1 70 ? 9.909 55.896 82.781 1.00 48.93 78 LEU C C 1
ATOM 3606 O O . LEU C 1 70 ? 9.575 54.758 82.432 1.00 46.88 78 LEU C O 1
ATOM 3611 N N . ASP C 1 71 ? 9.838 56.300 84.039 1.00 57.99 79 ASP C N 1
ATOM 3612 C CA . ASP C 1 71 ? 9.488 55.378 85.097 1.00 67.48 79 ASP C CA 1
ATOM 3613 C C . ASP C 1 71 ? 7.989 55.465 85.359 1.00 69.42 79 ASP C C 1
ATOM 3614 O O . ASP C 1 71 ? 7.481 56.531 85.718 1.00 68.81 79 ASP C O 1
ATOM 3619 N N . GLN C 1 72 ? 7.281 54.356 85.141 1.00 72.88 80 GLN C N 1
ATOM 3620 C CA . GLN C 1 72 ? 5.827 54.276 85.251 1.00 77.86 80 GLN C CA 1
ATOM 3621 C C . GLN C 1 72 ? 5.183 55.545 84.664 1.00 75.38 80 GLN C C 1
ATOM 3622 O O . GLN C 1 72 ? 4.534 56.302 85.386 1.00 78.83 80 GLN C O 1
ATOM 3628 N N . PRO C 1 73 ? 5.379 55.810 83.350 1.00 69.35 81 PRO C N 1
ATOM 3629 C CA . PRO C 1 73 ? 4.927 57.089 82.774 1.00 63.54 81 PRO C CA 1
ATOM 3630 C C . PRO C 1 73 ? 3.409 57.263 82.686 1.00 61.02 81 PRO C C 1
ATOM 3631 O O . PRO C 1 73 ? 2.707 56.572 81.930 1.00 53.88 81 PRO C O 1
ATOM 3635 N N . ASP C 1 74 ? 2.891 58.223 83.446 1.00 62.07 82 ASP C N 1
ATOM 3636 C CA . ASP C 1 74 ? 1.500 58.606 83.280 1.00 62.74 82 ASP C CA 1
ATOM 3637 C C . ASP C 1 74 ? 1.263 59.124 81.855 1.00 60.06 82 ASP C C 1
ATOM 3638 O O . ASP C 1 74 ? 2.191 59.301 81.058 1.00 59.19 82 ASP C O 1
ATOM 3643 N N A GLU C 1 75 ? -0.011 59.379 81.539 0.58 57.75 83 GLU C N 1
ATOM 3644 N N B GLU C 1 75 ? -0.003 59.393 81.548 0.42 57.84 83 GLU C N 1
ATOM 3645 C CA A GLU C 1 75 ? -0.324 59.973 80.243 0.58 56.87 83 GLU C CA 1
ATOM 3646 C CA B GLU C 1 75 ? -0.307 59.968 80.246 0.42 56.81 83 GLU C CA 1
ATOM 3647 C C A GLU C 1 75 ? 0.203 61.399 80.134 0.58 55.11 83 GLU C C 1
ATOM 3648 C C B GLU C 1 75 ? 0.198 61.401 80.132 0.42 55.14 83 GLU C C 1
ATOM 3649 O O A GLU C 1 75 ? 0.541 61.849 79.033 0.58 55.23 83 GLU C O 1
ATOM 3650 O O B GLU C 1 75 ? 0.527 61.853 79.030 0.42 55.25 83 GLU C O 1
ATOM 3661 N N . ALA C 1 76 ? 0.276 62.128 81.246 1.00 51.72 84 ALA C N 1
ATOM 3662 C CA . ALA C 1 76 ? 0.819 63.481 81.191 1.00 46.85 84 ALA C CA 1
ATOM 3663 C C . ALA C 1 76 ? 2.324 63.499 80.918 1.00 42.62 84 ALA C C 1
ATOM 3664 O O . ALA C 1 76 ? 2.808 64.439 80.290 1.00 40.94 84 ALA C O 1
ATOM 3666 N N . ASN C 1 77 ? 3.080 62.500 81.399 1.00 43.97 85 ASN C N 1
ATOM 3667 C CA . ASN C 1 77 ? 4.515 62.471 81.137 1.00 47.99 85 ASN C CA 1
ATOM 3668 C C . ASN C 1 77 ? 4.775 62.105 79.692 1.00 41.35 85 ASN C C 1
ATOM 3669 O O . ASN C 1 77 ? 5.672 62.666 79.054 1.00 41.12 85 ASN C O 1
ATOM 3674 N N . ILE C 1 78 ? 4.015 61.153 79.167 1.00 37.61 86 ILE C N 1
ATOM 3675 C CA . ILE C 1 78 ? 4.156 60.813 77.756 1.00 35.33 86 ILE C CA 1
ATOM 3676 C C . ILE C 1 78 ? 3.950 62.060 76.914 1.00 32.56 86 ILE C C 1
ATOM 3677 O O . ILE C 1 78 ? 4.818 62.456 76.131 1.00 28.34 86 ILE C O 1
ATOM 3682 N N . ALA C 1 79 ? 2.851 62.773 77.166 1.00 37.58 87 ALA C N 1
ATOM 3683 C CA . ALA C 1 79 ? 2.519 63.926 76.336 1.00 33.24 87 ALA C CA 1
ATOM 3684 C C . ALA C 1 79 ? 3.652 64.950 76.327 1.00 32.74 87 ALA C C 1
ATOM 3685 O O . ALA C 1 79 ? 4.008 65.477 75.266 1.00 33.00 87 ALA C O 1
ATOM 3687 N N . ARG C 1 80 ? 4.249 65.247 77.484 1.00 33.20 88 ARG C N 1
ATOM 3688 C CA . ARG C 1 80 ? 5.214 66.344 77.430 1.00 38.24 88 ARG C CA 1
ATOM 3689 C C . ARG C 1 80 ? 6.531 65.917 76.774 1.00 40.63 88 ARG C C 1
ATOM 3690 O O . ARG C 1 80 ? 7.264 66.766 76.254 1.00 39.80 88 ARG C O 1
ATOM 3698 N N . GLN C 1 81 ? 6.810 64.613 76.739 1.00 35.59 89 GLN C N 1
ATOM 3699 C CA . GLN C 1 81 ? 7.892 64.095 75.923 1.00 34.65 89 GLN C CA 1
ATOM 3700 C C . GLN C 1 81 ? 7.576 64.243 74.424 1.00 35.64 89 GLN C C 1
ATOM 3701 O O . GLN C 1 81 ? 8.429 64.687 73.644 1.00 32.84 89 GLN C O 1
ATOM 3707 N N . LEU C 1 82 ? 6.343 63.907 74.010 1.00 29.59 90 LEU C N 1
ATOM 3708 C CA . LEU C 1 82 ? 5.946 63.989 72.608 1.00 27.28 90 LEU C CA 1
ATOM 3709 C C . LEU C 1 82 ? 5.848 65.421 72.095 1.00 32.19 90 LEU C C 1
ATOM 3710 O O . LEU C 1 82 ? 5.997 65.631 70.889 1.00 31.00 90 LEU C O 1
ATOM 3715 N N . GLU C 1 83 ? 5.624 66.408 72.970 1.00 30.84 91 GLU C N 1
ATOM 3716 C CA . GLU C 1 83 ? 5.426 67.797 72.565 1.00 28.79 91 GLU C CA 1
ATOM 3717 C C . GLU C 1 83 ? 6.732 68.587 72.450 1.00 25.96 91 GLU C C 1
ATOM 3718 O O . GLU C 1 83 ? 6.681 69.798 72.251 1.00 35.57 91 GLU C O 1
ATOM 3724 N N . GLN C 1 84 ? 7.882 67.959 72.606 1.00 24.93 92 GLN C N 1
ATOM 3725 C CA . GLN C 1 84 ? 9.140 68.659 72.414 1.00 24.45 92 GLN C CA 1
ATOM 3726 C C . GLN C 1 84 ? 9.219 69.266 71.014 1.00 27.97 92 GLN C C 1
ATOM 3727 O O . GLN C 1 84 ? 8.750 68.656 70.032 1.00 26.96 92 GLN C O 1
ATOM 3733 N N . PRO C 1 85 ? 9.746 70.485 70.893 1.00 28.58 93 PRO C N 1
ATOM 3734 C CA . PRO C 1 85 ? 9.796 71.148 69.574 1.00 30.65 93 PRO C CA 1
ATOM 3735 C C . PRO C 1 85 ? 10.467 70.338 68.468 1.00 28.98 93 PRO C C 1
ATOM 3736 O O . PRO C 1 85 ? 10.007 70.388 67.312 1.00 29.84 93 PRO C O 1
ATOM 3740 N N . VAL C 1 86 ? 11.513 69.577 68.771 1.00 23.64 94 VAL C N 1
ATOM 3741 C CA . VAL C 1 86 ? 12.116 68.794 67.698 1.00 26.13 94 VAL C CA 1
ATOM 3742 C C . VAL C 1 86 ? 11.081 67.856 67.062 1.00 26.00 94 VAL C C 1
ATOM 3743 O O . VAL C 1 86 ? 11.151 67.571 65.844 1.00 23.98 94 VAL C O 1
ATOM 3747 N N . PHE C 1 87 ? 10.066 67.405 67.836 1.00 21.80 95 PHE C N 1
ATOM 3748 C CA . PHE C 1 87 ? 9.066 66.532 67.201 1.00 26.73 95 PHE C CA 1
ATOM 3749 C C . PHE C 1 87 ? 7.972 67.325 66.478 1.00 28.44 95 PHE C C 1
ATOM 3750 O O . PHE C 1 87 ? 7.503 66.889 65.414 1.00 27.59 95 PHE C O 1
ATOM 3758 N N . SER C 1 88 ? 7.573 68.491 67.020 1.00 26.48 96 SER C N 1
ATOM 3759 C CA . SER C 1 88 ? 6.616 69.360 66.325 1.00 28.92 96 SER C CA 1
ATOM 3760 C C . SER C 1 88 ? 7.102 69.757 64.945 1.00 29.00 96 SER C C 1
ATOM 3761 O O . SER C 1 88 ? 6.317 69.782 63.995 1.00 28.31 96 SER C O 1
ATOM 3764 N N . ARG C 1 89 ? 8.375 70.144 64.835 1.00 32.64 97 ARG C N 1
ATOM 3765 C CA . ARG C 1 89 ? 8.870 70.715 63.582 1.00 34.00 97 ARG C CA 1
ATOM 3766 C C . ARG C 1 89 ? 9.140 69.652 62.526 1.00 35.68 97 ARG C C 1
ATOM 3767 O O . ARG C 1 89 ? 9.066 69.953 61.331 1.00 38.24 97 ARG C O 1
ATOM 3775 N N . ASN C 1 90 ? 9.506 68.425 62.926 1.00 35.67 98 ASN C N 1
ATOM 3776 C CA . ASN C 1 90 ? 10.019 67.454 61.956 1.00 33.69 98 ASN C CA 1
ATOM 3777 C C . ASN C 1 90 ? 9.042 66.325 61.635 1.00 31.72 98 ASN C C 1
ATOM 3778 O O . ASN C 1 90 ? 9.348 65.496 60.771 1.00 29.61 98 ASN C O 1
ATOM 3783 N N . PHE C 1 91 ? 7.864 66.294 62.267 1.00 29.35 99 PHE C N 1
ATOM 3784 C CA . PHE C 1 91 ? 6.864 65.262 62.040 1.00 25.05 99 PHE C CA 1
ATOM 3785 C C . PHE C 1 91 ? 5.489 65.910 61.987 1.00 28.50 99 PHE C C 1
ATOM 3786 O O . PHE C 1 91 ? 5.268 66.963 62.593 1.00 33.32 99 PHE C O 1
ATOM 3794 N N . ALA C 1 92 ? 4.588 65.322 61.183 1.00 24.71 100 ALA C N 1
ATOM 3795 C CA . ALA C 1 92 ? 3.183 65.710 61.257 1.00 27.57 100 ALA C CA 1
ATOM 3796 C C . ALA C 1 92 ? 2.618 65.319 62.619 1.00 32.44 100 ALA C C 1
ATOM 3797 O O . ALA C 1 92 ? 1.911 66.111 63.242 1.00 36.27 100 ALA C O 1
ATOM 3799 N N . SER C 1 93 ? 2.969 64.127 63.117 1.00 29.37 101 SER C N 1
ATOM 3800 C CA . SER C 1 93 ? 2.671 63.760 64.491 1.00 30.64 101 SER C CA 1
ATOM 3801 C C . SER C 1 93 ? 3.626 62.662 64.971 1.00 29.58 101 SER C C 1
ATOM 3802 O O . SER C 1 93 ? 4.248 61.955 64.174 1.00 29.01 101 SER C O 1
ATOM 3805 N N . VAL C 1 94 ? 3.734 62.534 66.300 1.00 24.50 102 VAL C N 1
ATOM 3806 C CA . VAL C 1 94 ? 4.401 61.413 66.951 1.00 22.81 102 VAL C CA 1
ATOM 3807 C C . VAL C 1 94 ? 3.413 60.791 67.934 1.00 30.01 102 VAL C C 1
ATOM 3808 O O . VAL C 1 94 ? 2.525 61.464 68.478 1.00 29.34 102 VAL C O 1
ATOM 3812 N N . TYR C 1 95 ? 3.514 59.481 68.122 1.00 27.83 103 TYR C N 1
ATOM 3813 C CA . TYR C 1 95 ? 2.516 58.836 68.959 1.00 27.25 103 TYR C CA 1
ATOM 3814 C C . TYR C 1 95 ? 3.077 57.548 69.580 1.00 28.16 103 TYR C C 1
ATOM 3815 O O . TYR C 1 95 ? 4.146 57.030 69.210 1.00 27.47 103 TYR C O 1
ATOM 3824 N N . LEU C 1 96 ? 2.327 57.041 70.541 1.00 28.67 104 LEU C N 1
ATOM 3825 C CA . LEU C 1 96 ? 2.675 55.840 71.282 1.00 29.00 104 LEU C CA 1
ATOM 3826 C C . LEU C 1 96 ? 1.416 54.996 71.485 1.00 30.49 104 LEU C C 1
ATOM 3827 O O . LEU C 1 96 ? 0.399 55.498 71.969 1.00 29.55 104 LEU C O 1
ATOM 3832 N N . GLY C 1 97 ? 1.470 53.734 71.062 1.00 33.15 105 GLY C N 1
ATOM 3833 C CA . GLY C 1 97 ? 0.470 52.752 71.412 1.00 34.71 105 GLY C CA 1
ATOM 3834 C C . GLY C 1 97 ? 0.986 51.856 72.520 1.00 39.37 105 GLY C C 1
ATOM 3835 O O . GLY C 1 97 ? 2.034 51.212 72.371 1.00 37.64 105 GLY C O 1
ATOM 3836 N N . GLU C 1 98 ? 0.263 51.828 73.641 1.00 39.97 106 GLU C N 1
ATOM 3837 C CA . GLU C 1 98 ? 0.672 51.061 74.819 1.00 44.11 106 GLU C CA 1
ATOM 3838 C C . GLU C 1 98 ? 0.060 49.662 74.832 1.00 40.66 106 GLU C C 1
ATOM 3839 O O . GLU C 1 98 ? -1.124 49.476 74.521 1.00 38.33 106 GLU C O 1
ATOM 3845 N N . ALA C 1 99 ? 0.888 48.684 75.202 1.00 40.94 107 ALA C N 1
ATOM 3846 C CA . ALA C 1 99 ? 0.513 47.274 75.089 1.00 43.94 107 ALA C CA 1
ATOM 3847 C C . ALA C 1 99 ? -0.483 46.853 76.164 1.00 46.16 107 ALA C C 1
ATOM 3848 O O . ALA C 1 99 ? -1.344 46.005 75.907 1.00 51.99 107 ALA C O 1
ATOM 3850 N N . ALA C 1 100 ? -0.368 47.418 77.373 1.00 46.98 108 ALA C N 1
ATOM 3851 C CA . ALA C 1 100 ? -1.158 46.946 78.512 1.00 51.32 108 ALA C CA 1
ATOM 3852 C C . ALA C 1 100 ? -2.644 46.994 78.207 1.00 56.14 108 ALA C C 1
ATOM 3853 O O . ALA C 1 100 ? -3.361 46.004 78.403 1.00 58.41 108 ALA C O 1
ATOM 3855 N N . SER C 1 101 ? -3.131 48.142 77.708 1.00 55.97 109 SER C N 1
ATOM 3856 C CA . SER C 1 101 ? -4.557 48.244 77.422 1.00 57.13 109 SER C CA 1
ATOM 3857 C C . SER C 1 101 ? -4.839 49.044 76.154 1.00 54.13 109 SER C C 1
ATOM 3858 O O . SER C 1 101 ? -5.976 49.462 75.939 1.00 55.06 109 SER C O 1
ATOM 3861 N N . GLY C 1 102 ? -3.843 49.257 75.302 1.00 52.38 110 GLY C N 1
ATOM 3862 C CA . GLY C 1 102 ? -4.095 49.947 74.060 1.00 47.30 110 GLY C CA 1
ATOM 3863 C C . GLY C 1 102 ? -4.228 51.443 74.177 1.00 42.94 110 GLY C C 1
ATOM 3864 O O . GLY C 1 102 ? -4.661 52.066 73.211 1.00 41.29 110 GLY C O 1
ATOM 3865 N N . THR C 1 103 ? -3.867 52.039 75.324 1.00 41.66 111 THR C N 1
ATOM 3866 C CA . THR C 1 103 ? -3.812 53.497 75.467 1.00 39.05 111 THR C CA 1
ATOM 3867 C C . THR C 1 103 ? -2.980 54.136 74.355 1.00 39.37 111 THR C C 1
ATOM 3868 O O . THR C 1 103 ? -1.855 53.699 74.079 1.00 39.12 111 THR C O 1
ATOM 3872 N N . PHE C 1 104 ? -3.520 55.205 73.750 1.00 37.54 112 PHE C N 1
ATOM 3873 C CA . PHE C 1 104 ? -2.936 55.851 72.567 1.00 34.53 112 PHE C CA 1
ATOM 3874 C C . PHE C 1 104 ? -2.751 57.348 72.816 1.00 32.55 112 PHE C C 1
ATOM 3875 O O . PHE C 1 104 ? -3.728 58.072 73.021 1.00 37.83 112 PHE C O 1
ATOM 3883 N N . THR C 1 105 ? -1.507 57.816 72.791 1.00 30.64 113 THR C N 1
ATOM 3884 C CA . THR C 1 105 ? -1.202 59.240 72.947 1.00 29.48 113 THR C CA 1
ATOM 3885 C C . THR C 1 105 ? -0.503 59.752 71.692 1.00 28.91 113 THR C C 1
ATOM 3886 O O . THR C 1 105 ? 0.596 59.294 71.346 1.00 33.03 113 THR C O 1
ATOM 3890 N N . MET C 1 106 ? -1.137 60.708 71.034 1.00 25.54 114 MET C N 1
ATOM 3891 C CA . MET C 1 106 ? -0.655 61.372 69.833 1.00 27.81 114 MET C CA 1
ATOM 3892 C C . MET C 1 106 ? -0.476 62.862 70.122 1.00 29.76 114 MET C C 1
ATOM 3893 O O . MET C 1 106 ? -1.299 63.470 70.816 1.00 28.67 114 MET C O 1
ATOM 3898 N N . ARG C 1 107 ? 0.605 63.437 69.596 1.00 28.33 115 ARG C N 1
ATOM 3899 C CA . ARG C 1 107 ? 0.798 64.890 69.543 1.00 28.43 115 ARG C CA 1
ATOM 3900 C C . ARG C 1 107 ? 1.315 65.338 68.181 1.00 31.54 115 ARG C C 1
ATOM 3901 O O . ARG C 1 107 ? 2.197 64.690 67.611 1.00 32.45 115 ARG C O 1
ATOM 3909 N N . PRO C 1 108 ? 0.759 66.440 67.627 1.00 30.39 116 PRO C N 1
ATOM 3910 C CA . PRO C 1 108 ? -0.401 67.216 68.103 1.00 28.66 116 PRO C CA 1
ATOM 3911 C C . PRO C 1 108 ? -1.647 66.336 68.170 1.00 32.15 116 PRO C C 1
ATOM 3912 O O . PRO C 1 108 ? -1.758 65.422 67.343 1.00 33.16 116 PRO C O 1
ATOM 3916 N N . TYR C 1 109 ? -2.525 66.600 69.147 1.00 29.83 117 TYR C N 1
ATOM 3917 C CA . TYR C 1 109 ? -3.676 65.746 69.419 1.00 32.33 117 TYR C CA 1
ATOM 3918 C C . TYR C 1 109 ? -4.704 65.697 68.275 1.00 34.85 117 TYR C C 1
ATOM 3919 O O . TYR C 1 109 ? -5.025 66.701 67.627 1.00 34.48 117 TYR C O 1
ATOM 3928 N N . ASP C 1 110 ? -5.246 64.513 68.052 1.00 37.26 118 ASP C N 1
ATOM 3929 C CA . ASP C 1 110 ? -6.393 64.356 67.177 1.00 37.64 118 ASP C CA 1
ATOM 3930 C C . ASP C 1 110 ? -7.231 63.229 67.753 1.00 39.34 118 ASP C C 1
ATOM 3931 O O . ASP C 1 110 ? -6.698 62.283 68.324 1.00 42.09 118 ASP C O 1
ATOM 3936 N N . ALA C 1 111 ? -8.541 63.361 67.655 1.00 40.53 119 ALA C N 1
ATOM 3937 C CA . ALA C 1 111 ? -9.418 62.307 68.118 1.00 36.33 119 ALA C CA 1
ATOM 3938 C C . ALA C 1 111 ? -9.380 61.126 67.148 1.00 38.87 119 ALA C C 1
ATOM 3939 O O . ALA C 1 111 ? -9.305 61.300 65.924 1.00 36.76 119 ALA C O 1
ATOM 3941 N N . MET C 1 112 ? -9.389 59.900 67.706 1.00 35.17 120 MET C N 1
ATOM 3942 C CA . MET C 1 112 ? -9.435 58.686 66.902 1.00 33.75 120 MET C CA 1
ATOM 3943 C C . MET C 1 112 ? -10.874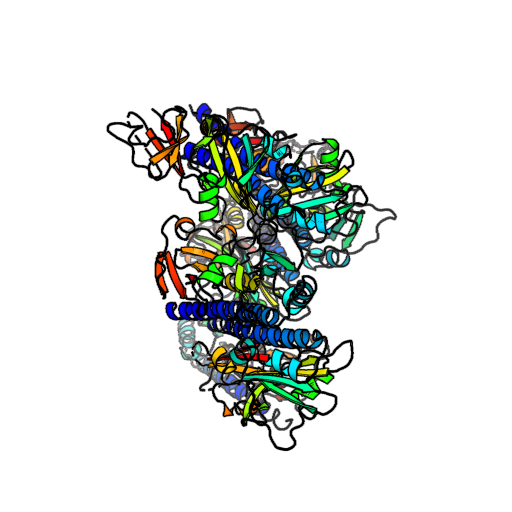 58.159 66.798 1.00 39.22 120 MET C C 1
ATOM 3944 O O . MET C 1 112 ? -11.726 58.482 67.637 1.00 39.48 120 MET C O 1
ATOM 3949 N N . PRO C 1 113 ? -11.171 57.316 65.797 1.00 36.93 121 PRO C N 1
ATOM 3950 C CA . PRO C 1 113 ? -12.538 56.795 65.634 1.00 38.57 121 PRO C CA 1
ATOM 3951 C C . PRO C 1 113 ? -12.950 55.867 66.775 1.00 37.87 121 PRO C C 1
ATOM 3952 O O . PRO C 1 113 ? -12.122 55.288 67.487 1.00 38.10 121 PRO C O 1
ATOM 3956 N N . GLU C 1 114 ? -14.259 55.686 66.895 1.00 39.09 122 GLU C N 1
ATOM 3957 C CA . GLU C 1 114 ? -14.805 54.776 67.887 1.00 43.47 122 GLU C CA 1
ATOM 3958 C C . GLU C 1 114 ? -14.190 53.380 67.751 1.00 39.01 122 GLU C C 1
ATOM 3959 O O . GLU C 1 114 ? -14.050 52.841 66.644 1.00 35.50 122 GLU C O 1
ATOM 3965 N N . GLY C 1 115 ? -13.765 52.819 68.884 1.00 37.29 123 GLY C N 1
ATOM 3966 C CA . GLY C 1 115 ? -13.206 51.488 68.871 1.00 38.43 123 GLY C CA 1
ATOM 3967 C C . GLY C 1 115 ? -11.753 51.404 68.466 1.00 41.85 123 GLY C C 1
ATOM 3968 O O . GLY C 1 115 ? -11.219 50.290 68.387 1.00 42.26 123 GLY C O 1
ATOM 3969 N N . TYR C 1 116 ? -11.097 52.540 68.197 1.00 41.09 124 TYR C N 1
ATOM 3970 C CA . TYR C 1 116 ? -9.697 52.509 67.786 1.00 42.29 124 TYR C CA 1
ATOM 3971 C C . TYR C 1 116 ? -8.839 51.820 68.827 1.00 41.55 124 TYR C C 1
ATOM 3972 O O . TYR C 1 116 ? -8.871 52.172 70.010 1.00 42.88 124 TYR C O 1
ATOM 3981 N N . ASP C 1 117 ? -8.078 50.837 68.367 1.00 40.96 125 ASP C N 1
ATOM 3982 C CA . ASP C 1 117 ? -7.134 50.105 69.198 1.00 38.90 125 ASP C CA 1
ATOM 3983 C C . ASP C 1 117 ? -5.835 50.066 68.412 1.00 38.35 125 ASP C C 1
ATOM 3984 O O . ASP C 1 117 ? -5.763 49.337 67.398 1.00 38.79 125 ASP C O 1
ATOM 3989 N N . PRO C 1 118 ? -4.789 50.780 68.854 1.00 34.32 126 PRO C N 1
ATOM 3990 C CA . PRO C 1 118 ? -3.552 50.815 68.073 1.00 31.16 126 PRO C CA 1
ATOM 3991 C C . PRO C 1 118 ? -2.902 49.459 67.944 1.00 33.71 126 PRO C C 1
ATOM 3992 O O . PRO C 1 118 ? -2.179 49.247 66.968 1.00 34.05 126 PRO C O 1
ATOM 3996 N N . ARG C 1 119 ? -3.132 48.527 68.885 1.0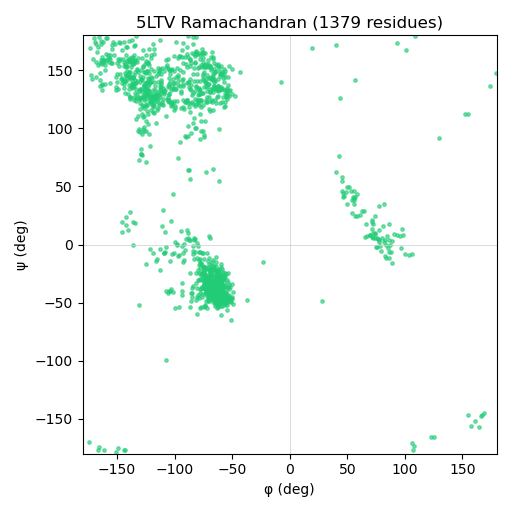0 31.54 127 ARG C N 1
ATOM 3997 C CA . ARG C 1 119 ? -2.528 47.198 68.759 1.00 34.46 127 ARG C CA 1
ATOM 3998 C C . ARG C 1 119 ? -3.045 46.424 67.546 1.00 38.86 127 ARG C C 1
ATOM 3999 O O . ARG C 1 119 ? -2.348 45.535 67.053 1.00 42.10 127 ARG C O 1
ATOM 4007 N N . THR C 1 120 ? -4.210 46.761 67.010 1.00 40.02 128 THR C N 1
ATOM 4008 C CA . THR C 1 120 ? -4.711 46.012 65.860 1.00 41.64 128 THR C CA 1
ATOM 4009 C C . THR C 1 120 ? -4.181 46.526 64.536 1.00 42.41 128 THR C C 1
ATOM 4010 O O . THR C 1 120 ? -4.513 45.951 63.501 1.00 41.48 128 THR C O 1
ATOM 4014 N N A ARG C 1 121 ? -3.374 47.585 64.540 0.54 43.96 129 ARG C N 1
ATOM 4015 N N B ARG C 1 121 ? -3.359 47.569 64.541 0.46 43.97 129 ARG C N 1
ATOM 4016 C CA A ARG C 1 121 ? -2.919 48.237 63.322 0.54 44.28 129 ARG C CA 1
ATOM 4017 C CA B ARG C 1 121 ? -2.919 48.222 63.320 0.46 44.35 129 ARG C CA 1
ATOM 4018 C C A ARG C 1 121 ? -1.538 47.725 62.923 0.54 43.69 129 ARG C C 1
ATOM 4019 C C B ARG C 1 121 ? -1.529 47.735 62.924 0.46 43.66 129 ARG C C 1
ATOM 4020 O O A ARG C 1 121 ? -0.779 47.212 63.749 0.54 43.95 129 ARG C O 1
ATOM 4021 O O B ARG C 1 121 ? -0.756 47.247 63.753 0.46 43.84 129 ARG C O 1
ATOM 4036 N N . ALA C 1 122 ? -1.223 47.858 61.627 1.00 41.81 130 ALA C N 1
ATOM 4037 C CA . ALA C 1 122 ? -0.017 47.217 61.083 1.00 41.22 130 ALA C CA 1
ATOM 4038 C C . ALA C 1 122 ? 1.267 47.859 61.582 1.00 41.42 130 ALA C C 1
ATOM 4039 O O . ALA C 1 122 ? 2.273 47.167 61.755 1.00 38.55 130 ALA C O 1
ATOM 4041 N N . TRP C 1 123 ? 1.280 49.182 61.761 1.00 41.81 131 TRP C N 1
ATOM 4042 C CA . TRP C 1 123 ? 2.500 49.821 62.234 1.00 35.32 131 TRP C CA 1
ATOM 4043 C C . TRP C 1 123 ? 2.865 49.307 63.622 1.00 38.45 131 TRP C C 1
ATOM 4044 O O . TRP C 1 123 ? 4.050 49.188 63.960 1.00 39.56 131 TRP C O 1
ATOM 4055 N N . TYR C 1 124 ? 1.861 48.956 64.422 1.00 40.14 132 TYR C N 1
ATOM 4056 C CA . TYR C 1 124 ? 2.103 48.360 65.728 1.00 40.55 132 TYR C CA 1
ATOM 4057 C C . TYR C 1 124 ? 2.569 46.914 65.595 1.00 44.45 132 TYR C C 1
ATOM 4058 O O . TYR C 1 124 ? 3.628 46.529 66.134 1.00 42.52 132 TYR C O 1
ATOM 4067 N N . LYS C 1 125 ? 1.795 46.104 64.860 1.00 43.68 133 LYS C N 1
ATOM 4068 C CA . LYS C 1 125 ? 2.061 44.669 64.812 1.00 44.95 133 LYS C CA 1
ATOM 4069 C C . LYS C 1 125 ? 3.343 44.361 64.043 1.00 43.91 133 LYS C C 1
ATOM 4070 O O . LYS C 1 125 ? 4.123 43.499 64.462 1.00 44.59 133 LYS C O 1
ATOM 4076 N N . ASP C 1 126 ? 3.586 45.048 62.914 1.00 40.81 134 ASP C N 1
ATOM 4077 C CA . ASP C 1 126 ? 4.819 44.767 62.171 1.00 41.61 134 ASP C CA 1
ATOM 4078 C C . ASP C 1 126 ? 6.058 45.165 62.969 1.00 43.11 134 ASP C C 1
ATOM 4079 O O . ASP C 1 126 ? 7.081 44.485 62.878 1.00 45.37 134 ASP C O 1
ATOM 4084 N N . ALA C 1 127 ? 5.981 46.231 63.775 1.00 42.14 135 ALA C N 1
ATOM 4085 C CA . ALA C 1 127 ? 7.122 46.627 64.604 1.00 36.17 135 ALA C CA 1
ATOM 4086 C C . ALA C 1 127 ? 7.468 45.551 65.626 1.00 39.36 135 ALA C C 1
ATOM 4087 O O . ALA C 1 127 ? 8.637 45.179 65.772 1.00 42.06 135 ALA C O 1
ATOM 4089 N N . LEU C 1 128 ? 6.465 45.047 66.355 1.00 43.07 136 LEU C N 1
ATOM 4090 C CA . LEU C 1 128 ? 6.690 43.920 67.266 1.00 46.38 136 LEU C CA 1
ATOM 4091 C C . LEU C 1 128 ? 7.194 42.688 66.529 1.00 50.46 136 LEU C C 1
ATOM 4092 O O . LEU C 1 128 ? 8.112 42.013 67.006 1.00 50.64 136 LEU C O 1
ATOM 4097 N N . ALA C 1 129 ? 6.578 42.349 65.388 1.00 49.05 137 ALA C N 1
ATOM 4098 C CA . ALA C 1 129 ? 6.943 41.105 64.721 1.00 48.24 137 ALA C CA 1
ATOM 4099 C C . ALA C 1 129 ? 8.381 41.162 64.216 1.00 48.92 137 ALA C C 1
ATOM 4100 O O . ALA C 1 129 ? 9.136 40.200 64.383 1.00 53.03 137 ALA C O 1
ATOM 4102 N N . ALA C 1 130 ? 8.789 42.292 63.628 1.00 46.28 138 ALA C N 1
ATOM 4103 C CA . ALA C 1 130 ? 10.172 42.480 63.203 1.00 43.23 138 ALA C CA 1
ATOM 4104 C C . ALA C 1 130 ? 11.107 42.805 64.368 1.00 46.28 138 ALA C C 1
ATOM 4105 O O . ALA C 1 130 ? 12.299 42.508 64.280 1.00 48.81 138 ALA C O 1
ATOM 4107 N N . ASP C 1 131 ? 10.589 43.387 65.449 1.00 51.21 139 ASP C N 1
ATOM 4108 C CA . ASP C 1 131 ? 11.380 43.891 66.573 1.00 52.16 139 ASP C CA 1
ATOM 4109 C C . ASP C 1 131 ? 12.503 44.821 66.117 1.00 51.36 139 ASP C C 1
ATOM 4110 O O . ASP C 1 131 ? 13.656 44.705 66.538 1.00 52.21 139 ASP C O 1
ATOM 4115 N N . ARG C 1 132 ? 12.149 45.786 65.282 1.00 48.06 140 ARG C N 1
ATOM 4116 C CA . ARG C 1 132 ? 13.094 46.796 64.826 1.00 45.67 140 ARG C CA 1
ATOM 4117 C C . ARG C 1 132 ? 12.258 47.904 64.193 1.00 38.26 140 ARG C C 1
ATOM 4118 O O . ARG C 1 132 ? 11.033 47.795 64.114 1.00 36.60 140 ARG C O 1
ATOM 4126 N N . LEU C 1 133 ? 12.919 48.960 63.727 1.00 35.24 141 LEU C N 1
ATOM 4127 C CA . LEU C 1 133 ? 12.197 50.046 63.089 1.00 39.44 141 LEU C CA 1
ATOM 4128 C C . LEU C 1 133 ? 11.708 49.615 61.703 1.00 41.07 141 LEU C C 1
ATOM 4129 O O . LEU C 1 133 ? 12.436 48.995 60.931 1.00 41.42 141 LEU C O 1
ATOM 4134 N N . ILE C 1 134 ? 10.466 49.945 61.383 1.00 37.62 142 ILE C N 1
ATOM 4135 C CA . ILE C 1 134 ? 9.893 49.613 60.088 1.00 40.27 142 ILE C CA 1
ATOM 4136 C C . ILE C 1 134 ? 9.456 50.901 59.415 1.00 37.09 142 ILE C C 1
ATOM 4137 O O . ILE C 1 134 ? 8.938 51.810 60.070 1.00 34.30 142 ILE C O 1
ATOM 4142 N N . VAL C 1 135 ? 9.690 50.984 58.106 1.00 40.17 143 VAL C N 1
ATOM 4143 C CA . VAL C 1 135 ? 9.261 52.094 57.262 1.00 38.49 143 VAL C CA 1
ATOM 4144 C C . VAL C 1 135 ? 8.080 51.624 56.433 1.00 40.83 143 VAL C C 1
ATOM 4145 O O . VAL C 1 135 ? 8.153 50.565 55.804 1.00 46.60 143 VAL C O 1
ATOM 4149 N N . THR C 1 136 ? 6.997 52.393 56.434 1.00 40.47 144 THR C N 1
ATOM 4150 C CA . THR C 1 136 ? 5.892 52.117 55.534 1.00 40.57 144 THR C CA 1
ATOM 4151 C C . THR C 1 136 ? 6.053 52.914 54.240 1.00 38.26 144 THR C C 1
ATOM 4152 O O . THR C 1 136 ? 6.708 53.965 54.212 1.00 37.99 144 THR C O 1
ATOM 4156 N N . GLU C 1 137 ? 5.430 52.407 53.163 1.00 33.23 145 GLU C N 1
ATOM 4157 C CA . GLU C 1 137 ? 5.308 53.170 51.914 1.00 32.89 145 GLU C CA 1
ATOM 4158 C C . GLU C 1 137 ? 4.463 54.421 52.156 1.00 33.42 145 GLU C C 1
ATOM 4159 O O . GLU C 1 137 ? 3.655 54.453 53.080 1.00 35.23 145 GLU C O 1
ATOM 4165 N N . PRO C 1 138 ? 4.632 55.480 51.372 1.00 31.57 146 PRO C N 1
ATOM 4166 C CA . PRO C 1 138 ? 3.818 56.676 51.632 1.00 32.86 146 PRO C CA 1
ATOM 4167 C C . PRO C 1 138 ? 2.357 56.430 51.281 1.00 32.32 146 PRO C C 1
ATOM 4168 O O . PRO C 1 138 ? 2.030 55.558 50.471 1.00 37.34 146 PRO C O 1
ATOM 4172 N N . PHE C 1 139 ? 1.482 57.173 51.942 1.00 31.83 147 PHE C N 1
ATOM 4173 C CA . PHE C 1 139 ? 0.099 57.400 51.524 1.00 36.23 147 PHE C CA 1
ATOM 4174 C C . PHE C 1 139 ? -0.041 58.893 51.270 1.00 38.86 147 PHE C C 1
ATOM 4175 O O . PHE C 1 139 ? 0.857 59.677 51.593 1.00 41.67 147 PHE C O 1
ATOM 4183 N N . VAL C 1 140 ? -1.141 59.299 50.649 1.00 42.82 148 VAL C N 1
ATOM 4184 C CA . VAL C 1 140 ? -1.414 60.716 50.458 1.00 42.22 148 VAL C CA 1
ATOM 4185 C C . VAL C 1 140 ? -2.496 61.096 51.441 1.00 40.47 148 VAL C C 1
ATOM 4186 O O . VAL C 1 140 ? -3.425 60.317 51.694 1.00 39.69 148 VAL C O 1
ATOM 4190 N N . ASP C 1 141 ? -2.298 62.226 52.098 1.00 43.29 149 ASP C N 1
ATOM 4191 C CA . ASP C 1 141 ? -3.262 62.750 53.045 1.00 44.79 149 ASP C CA 1
ATOM 4192 C C . ASP C 1 141 ? -4.456 63.275 52.261 1.00 41.22 149 ASP C C 1
ATOM 4193 O O . ASP C 1 141 ? -4.291 64.133 51.385 1.00 40.34 149 ASP C O 1
ATOM 4198 N N . ALA C 1 142 ? -5.657 62.762 52.554 1.00 38.45 150 ALA C N 1
ATOM 4199 C CA . ALA C 1 142 ? -6.794 63.155 51.728 1.00 35.89 150 ALA C CA 1
ATOM 4200 C C . ALA C 1 142 ? -7.183 64.607 51.986 1.00 33.20 150 ALA C C 1
ATOM 4201 O O . ALA C 1 142 ? -7.686 65.288 51.089 1.00 34.64 150 ALA C O 1
ATOM 4203 N N . GLY C 1 143 ? -6.919 65.116 53.181 1.00 33.90 151 GLY C N 1
ATOM 4204 C CA . GLY C 1 143 ? -7.312 66.481 53.484 1.00 38.26 151 GLY C CA 1
ATOM 4205 C C . GLY C 1 143 ? -6.440 67.531 52.824 1.00 43.47 151 GLY C C 1
ATOM 4206 O O . GLY C 1 143 ? -6.937 68.595 52.412 1.00 38.79 151 GLY C O 1
ATOM 4207 N N . THR C 1 144 ? -5.142 67.246 52.699 1.00 40.00 152 THR C N 1
ATOM 4208 C CA . THR C 1 144 ? -4.172 68.202 52.211 1.00 36.96 152 THR C CA 1
ATOM 4209 C C . THR C 1 144 ? -3.524 67.791 50.900 1.00 38.55 152 THR C C 1
ATOM 4210 O O . THR C 1 144 ? -2.890 68.635 50.268 1.00 43.26 152 THR C O 1
ATOM 4214 N N . GLY C 1 145 ? -3.648 66.531 50.472 1.00 37.31 153 GLY C N 1
ATOM 4215 C CA . GLY C 1 145 ? -2.897 66.044 49.320 1.00 37.52 153 GLY C CA 1
ATOM 4216 C C . GLY C 1 145 ? -1.409 65.747 49.547 1.00 40.22 153 GLY C C 1
ATOM 4217 O O . GLY C 1 145 ? -0.741 65.287 48.613 1.00 43.13 153 GLY C O 1
ATOM 4218 N N . GLU C 1 146 ? -0.872 65.977 50.742 1.00 40.90 154 GLU C N 1
ATOM 4219 C CA . GLU C 1 146 ? 0.541 65.721 50.991 1.00 46.48 154 GLU C CA 1
ATOM 4220 C C . GLU C 1 146 ? 0.863 64.227 51.091 1.00 43.66 154 GLU C C 1
ATOM 4221 O O . GLU C 1 146 ? 0.059 63.417 51.558 1.00 41.90 154 GLU C O 1
ATOM 4227 N N A GLN C 1 147 ? 2.070 63.872 50.653 0.33 42.70 155 GLN C N 1
ATOM 4228 N N B GLN C 1 147 ? 2.064 63.862 50.637 0.67 42.54 155 GLN C N 1
ATOM 4229 C CA A GLN C 1 147 ? 2.590 62.522 50.807 0.33 42.39 155 GLN C CA 1
ATOM 4230 C CA B GLN C 1 147 ? 2.564 62.504 50.802 0.67 42.43 155 GLN C CA 1
ATOM 4231 C C A GLN C 1 147 ? 3.153 62.342 52.214 0.33 39.54 155 GLN C C 1
ATOM 4232 C C B GLN C 1 147 ? 3.159 62.329 52.196 0.67 39.60 155 GLN C C 1
ATOM 4233 O O A GLN C 1 147 ? 3.983 63.138 52.662 0.33 38.86 155 GLN C O 1
ATOM 4234 O O B GLN C 1 147 ? 4.015 63.114 52.615 0.67 38.80 155 GLN C O 1
ATOM 4245 N N . ILE C 1 148 ? 2.707 61.292 52.903 1.00 35.10 156 ILE C N 1
ATOM 4246 C CA . ILE C 1 148 ? 3.057 61.037 54.300 1.00 29.70 156 ILE C CA 1
ATOM 4247 C C . ILE C 1 148 ? 3.580 59.619 54.379 1.00 30.84 156 ILE C C 1
ATOM 4248 O O . ILE C 1 148 ? 3.025 58.714 53.743 1.00 32.69 156 ILE C O 1
ATOM 4253 N N . LEU C 1 149 ? 4.610 59.405 55.192 1.00 29.67 157 LEU C N 1
ATOM 4254 C CA . LEU C 1 149 ? 4.963 58.057 55.577 1.00 26.15 157 LEU C CA 1
ATOM 4255 C C . LEU C 1 149 ? 5.233 57.976 57.075 1.00 26.35 157 LEU C C 1
ATOM 4256 O O . LEU C 1 149 ? 5.618 58.946 57.730 1.00 24.40 157 LEU C O 1
ATOM 4261 N N . ALA C 1 150 ? 5.108 56.760 57.573 1.00 23.85 158 ALA C N 1
ATOM 4262 C CA . ALA C 1 150 ? 5.241 56.411 58.979 1.00 31.51 158 ALA C CA 1
ATOM 4263 C C . ALA C 1 150 ? 6.461 55.530 59.229 1.00 27.44 158 ALA C C 1
ATOM 4264 O O . ALA C 1 150 ? 6.853 54.706 58.389 1.00 27.21 158 ALA C O 1
ATOM 4266 N N . MET C 1 151 ? 7.025 55.695 60.432 1.00 24.79 159 MET C N 1
ATOM 4267 C CA . MET C 1 151 ? 8.087 54.862 60.969 1.00 26.12 159 MET C CA 1
ATOM 4268 C C . MET C 1 151 ? 7.661 54.440 62.364 1.00 27.92 159 MET C C 1
ATOM 4269 O O . MET C 1 151 ? 7.112 55.254 63.109 1.00 29.58 159 MET C O 1
ATOM 4274 N N . SER C 1 152 ? 7.922 53.185 62.732 1.00 28.70 160 SER C N 1
ATOM 4275 C CA . SER C 1 152 ? 7.516 52.741 64.053 1.00 30.94 160 SER C CA 1
ATOM 4276 C C . SER C 1 152 ? 8.505 51.698 64.580 1.00 33.30 160 SER C C 1
ATOM 4277 O O . SER C 1 152 ? 9.248 51.073 63.816 1.00 36.52 160 SER C O 1
ATOM 4280 N N . LEU C 1 153 ? 8.537 51.543 65.901 1.00 29.45 161 LEU C N 1
ATOM 4281 C CA . LEU C 1 153 ? 9.474 50.623 66.528 1.00 34.22 161 LEU C CA 1
ATOM 4282 C C . LEU C 1 153 ? 9.074 50.383 67.993 1.00 35.52 161 LEU C C 1
ATOM 4283 O O . LEU C 1 153 ? 8.462 51.259 68.620 1.00 34.73 161 LEU C O 1
ATOM 4288 N N . PRO C 1 154 ? 9.446 49.240 68.570 1.00 32.21 162 PRO C N 1
ATOM 4289 C CA . PRO C 1 154 ? 9.013 48.908 69.938 1.00 29.86 162 PRO C CA 1
ATOM 4290 C C . PRO C 1 154 ? 9.685 49.764 71.009 1.00 29.91 162 PRO C C 1
ATOM 4291 O O . PRO C 1 154 ? 10.768 50.335 70.833 1.00 28.86 162 PRO C O 1
ATOM 4295 N N . VAL C 1 155 ? 8.990 49.863 72.136 1.00 31.80 163 VAL C N 1
ATOM 4296 C CA . VAL C 1 155 ? 9.474 50.561 73.326 1.00 35.45 163 VAL C CA 1
ATOM 4297 C C . VAL C 1 155 ? 9.472 49.547 74.472 1.00 43.63 163 VAL C C 1
ATOM 4298 O O . VAL C 1 155 ? 8.408 49.053 74.862 1.00 45.36 163 VAL C O 1
ATOM 4302 N N A ARG C 1 156 ? 10.659 49.227 74.992 0.64 48.83 164 ARG C N 1
ATOM 4303 N N B ARG C 1 156 ? 10.654 49.231 74.998 0.36 48.83 164 ARG C N 1
ATOM 4304 C CA A ARG C 1 156 ? 10.821 48.323 76.131 0.64 50.95 164 ARG C CA 1
ATOM 4305 C CA B ARG C 1 156 ? 10.799 48.332 76.137 0.36 50.92 164 ARG C CA 1
ATOM 4306 C C A ARG C 1 156 ? 11.516 49.026 77.288 0.64 52.87 164 ARG C C 1
ATOM 4307 C C B ARG C 1 156 ? 11.504 49.037 77.288 0.36 52.87 164 ARG C C 1
ATOM 4308 O O A ARG C 1 156 ? 12.575 49.632 77.100 0.64 51.20 164 ARG C O 1
ATOM 4309 O O B ARG C 1 156 ? 12.545 49.671 77.096 0.36 51.55 164 ARG C O 1
ATOM 4324 N N . HIS C 1 157 ? 10.938 48.895 78.487 1.00 59.97 165 HIS C N 1
ATOM 4325 C CA . HIS C 1 157 ? 11.444 49.506 79.718 1.00 71.59 165 HIS C CA 1
ATOM 4326 C C . HIS C 1 157 ? 11.883 48.393 80.666 1.00 80.80 165 HIS C C 1
ATOM 4327 O O . HIS C 1 157 ? 11.041 47.643 81.183 1.00 82.65 165 HIS C O 1
ATOM 4334 N N . ALA C 1 158 ? 13.198 48.281 80.891 1.00 85.63 166 ALA C N 1
ATOM 4335 C CA . ALA C 1 158 ? 13.771 47.217 81.735 1.00 89.06 166 ALA C CA 1
ATOM 4336 C C . ALA C 1 158 ? 13.377 45.824 81.234 1.00 87.09 166 ALA C C 1
ATOM 4337 O O . ALA C 1 158 ? 13.071 44.926 82.014 1.00 87.41 166 ALA C O 1
ATOM 4339 N N . GLY C 1 159 ? 13.389 45.640 79.912 1.00 82.77 167 GLY C N 1
ATOM 4340 C CA . GLY C 1 159 ? 13.036 44.374 79.312 1.00 78.63 167 GLY C CA 1
ATOM 4341 C C . GLY C 1 159 ? 11.552 44.111 79.129 1.00 73.33 167 GLY C C 1
ATOM 4342 O O . GLY C 1 159 ? 11.193 43.135 78.457 1.00 72.91 167 GLY C O 1
ATOM 4343 N N . GLN C 1 160 ? 10.677 44.934 79.699 1.00 68.03 168 GLN C N 1
ATOM 4344 C CA . GLN C 1 160 ? 9.235 44.762 79.559 1.00 64.71 168 GLN C CA 1
ATOM 4345 C C . GLN C 1 160 ? 8.693 45.712 78.490 1.00 53.48 168 GLN C C 1
ATOM 4346 O O . GLN C 1 160 ? 9.006 46.907 78.485 1.00 48.98 168 GLN C O 1
ATOM 4352 N N . LEU C 1 161 ? 7.861 45.169 77.608 1.00 48.71 169 LEU C N 1
ATOM 4353 C CA . LEU C 1 161 ? 7.310 45.913 76.485 1.00 42.81 169 LEU C CA 1
ATOM 4354 C C . LEU C 1 161 ? 6.360 47.014 76.975 1.00 38.02 169 LEU C C 1
ATOM 4355 O O . LEU C 1 161 ? 5.343 46.725 77.615 1.00 35.20 169 LEU C O 1
ATOM 4360 N N . LEU C 1 162 ? 6.714 48.285 76.728 1.00 32.26 170 LEU C N 1
ATOM 4361 C CA . LEU C 1 162 ? 5.747 49.355 76.952 1.00 33.31 170 LEU C CA 1
ATOM 4362 C C . LEU C 1 162 ? 4.757 49.454 75.792 1.00 33.50 170 LEU C C 1
ATOM 4363 O O . LEU C 1 162 ? 3.551 49.588 76.016 1.00 34.12 170 LEU C O 1
ATOM 4368 N N . GLY C 1 163 ? 5.235 49.370 74.556 1.00 33.93 171 GLY C N 1
ATOM 4369 C CA . GLY C 1 163 ? 4.353 49.550 73.401 1.00 32.93 171 GLY C CA 1
ATOM 4370 C C . GLY C 1 163 ? 5.158 49.755 72.125 1.00 34.49 171 GLY C C 1
ATOM 4371 O O . GLY C 1 163 ? 6.260 49.214 71.971 1.00 34.80 171 GLY C O 1
ATOM 4372 N N . VAL C 1 164 ? 4.590 50.547 71.217 1.00 31.88 172 VAL C N 1
ATOM 4373 C CA . VAL C 1 164 ? 5.252 50.883 69.967 1.00 29.73 172 VAL C CA 1
ATOM 4374 C C . VAL C 1 164 ? 5.111 52.376 69.732 1.00 34.48 172 VAL C C 1
ATOM 4375 O O . VAL C 1 164 ? 4.009 52.933 69.845 1.00 33.46 172 VAL C O 1
ATOM 4379 N N . ALA C 1 165 ? 6.228 53.025 69.433 1.00 30.51 173 ALA C N 1
ATOM 4380 C CA . ALA C 1 165 ? 6.242 54.451 69.164 1.00 27.28 173 ALA C CA 1
ATOM 4381 C C . ALA C 1 165 ? 6.438 54.701 67.673 1.00 28.39 173 ALA C C 1
ATOM 4382 O O . ALA C 1 165 ? 7.011 53.874 66.953 1.00 31.45 173 ALA C O 1
ATOM 4384 N N . ALA C 1 166 ? 5.959 55.857 67.212 1.00 23.73 174 ALA C N 1
ATOM 4385 C CA . ALA C 1 166 ? 5.967 56.093 65.782 1.00 22.54 174 ALA C CA 1
ATOM 4386 C C . ALA C 1 166 ? 5.917 57.581 65.485 1.00 26.50 174 ALA C C 1
ATOM 4387 O O . ALA C 1 166 ? 5.554 58.400 66.328 1.00 27.24 174 ALA C O 1
ATOM 4389 N N . GLY C 1 167 ? 6.272 57.906 64.254 1.00 25.43 175 GLY C N 1
ATOM 4390 C CA . GLY C 1 167 ? 6.159 59.261 63.765 1.00 22.07 175 GLY C CA 1
ATOM 4391 C C . GLY C 1 167 ? 5.739 59.212 62.321 1.00 26.33 175 GLY C C 1
ATOM 4392 O O . GLY C 1 167 ? 6.046 58.257 61.598 1.00 25.03 175 GLY C O 1
ATOM 4393 N N . ASP C 1 168 ? 4.966 60.237 61.921 1.00 27.27 176 ASP C N 1
ATOM 4394 C CA . ASP C 1 168 ? 4.561 60.488 60.533 1.00 24.52 176 ASP C CA 1
ATOM 4395 C C . ASP C 1 168 ? 5.236 61.762 60.035 1.00 26.33 176 ASP C C 1
ATOM 4396 O O . ASP C 1 168 ? 5.302 62.771 60.756 1.00 32.80 176 ASP C O 1
ATOM 4401 N N . MET C 1 169 ? 5.677 61.745 58.799 1.00 24.75 177 MET C N 1
ATOM 4402 C CA . MET C 1 169 ? 6.399 62.871 58.231 1.00 28.02 177 MET C CA 1
ATOM 4403 C C . MET C 1 169 ? 5.920 63.157 56.820 1.00 27.51 177 MET C C 1
ATOM 4404 O O . MET C 1 169 ? 5.645 62.237 56.043 1.00 27.17 177 MET C O 1
ATOM 4409 N N A LYS C 1 170 ? 5.835 64.445 56.509 0.43 29.71 178 LYS C N 1
ATOM 4410 N N B LYS C 1 170 ? 5.780 64.441 56.509 0.57 29.57 178 LYS C N 1
ATOM 4411 C CA A LYS C 1 170 ? 5.566 64.918 55.159 0.43 31.39 178 LYS C CA 1
ATOM 4412 C CA B LYS C 1 170 ? 5.525 64.875 55.141 0.57 31.36 178 LYS C CA 1
ATOM 4413 C C A LYS C 1 170 ? 6.800 64.747 54.275 0.43 32.10 178 LYS C C 1
ATOM 4414 C C B LYS C 1 170 ? 6.781 64.709 54.289 0.57 32.17 178 LYS C C 1
ATOM 4415 O O A LYS C 1 170 ? 7.934 64.970 54.717 0.43 31.01 178 LYS C O 1
ATOM 4416 O O B LYS C 1 170 ? 7.910 64.905 54.760 0.57 30.85 178 LYS C O 1
ATOM 4427 N N . LEU C 1 171 ? 6.572 64.357 53.013 1.00 33.04 179 LEU C N 1
ATOM 4428 C CA . LEU C 1 171 ? 7.647 64.070 52.070 1.00 31.50 179 LEU C CA 1
ATOM 4429 C C . LEU C 1 171 ? 7.842 65.163 51.025 1.00 32.89 179 LEU C C 1
ATOM 4430 O O . LEU C 1 171 ? 8.436 64.890 49.971 1.00 31.23 179 LEU C O 1
ATOM 4435 N N . GLU C 1 172 ? 7.375 66.387 51.315 1.00 34.61 180 GLU C N 1
ATOM 4436 C CA . GLU C 1 172 ? 7.490 67.539 50.410 1.00 38.49 180 GLU C CA 1
ATOM 4437 C C . GLU C 1 172 ? 8.918 67.766 49.907 1.00 37.44 180 GLU C C 1
ATOM 4438 O O . GLU C 1 172 ? 9.141 67.985 48.708 1.00 43.28 180 GLU C O 1
ATOM 4444 N N . THR C 1 173 ? 9.881 67.788 50.831 1.00 33.75 181 THR C N 1
ATOM 4445 C CA . THR C 1 173 ? 11.291 67.984 50.505 1.00 34.19 181 THR C CA 1
ATOM 4446 C C . THR C 1 173 ? 11.800 66.946 49.514 1.00 38.28 181 THR C C 1
ATOM 4447 O O . THR C 1 173 ? 12.602 67.272 48.635 1.00 47.04 181 THR C O 1
ATOM 4451 N N . LEU C 1 174 ? 11.345 65.692 49.621 1.00 37.55 182 LEU C N 1
ATOM 4452 C CA . LEU C 1 174 ? 11.816 64.671 48.677 1.00 37.23 182 LEU C CA 1
ATOM 4453 C C . LEU C 1 174 ? 11.158 64.813 47.308 1.00 39.92 182 LEU C C 1
ATOM 4454 O O . LEU C 1 174 ? 11.825 64.672 46.273 1.00 40.88 182 LEU C O 1
ATOM 4459 N N . THR C 1 175 ? 9.851 65.074 47.275 1.00 39.53 183 THR C N 1
ATOM 4460 C CA . THR C 1 175 ? 9.208 65.308 45.989 1.00 44.87 183 THR C CA 1
ATOM 4461 C C . THR C 1 175 ? 9.776 66.560 45.305 1.00 45.26 183 THR C C 1
ATOM 4462 O O . THR C 1 175 ? 9.913 66.585 44.078 1.00 41.10 183 THR C O 1
ATOM 4466 N N . ALA C 1 176 ? 10.175 67.576 46.083 1.00 44.00 184 ALA C N 1
ATOM 4467 C CA . ALA C 1 176 ? 10.801 68.768 45.506 1.00 41.12 184 ALA C CA 1
ATOM 4468 C C . ALA C 1 176 ? 12.154 68.446 44.859 1.00 43.82 184 ALA C C 1
ATOM 4469 O O . ALA C 1 176 ? 12.487 68.996 43.797 1.00 42.47 184 ALA C O 1
ATOM 4471 N N . ILE C 1 177 ? 12.965 67.584 45.497 1.00 40.01 185 ILE C N 1
ATOM 4472 C CA . ILE C 1 177 ? 14.211 67.133 44.870 1.00 37.99 185 ILE C CA 1
ATOM 4473 C C . ILE C 1 177 ? 13.917 66.388 43.572 1.00 40.08 185 ILE C C 1
ATOM 4474 O O . ILE C 1 177 ? 14.495 66.689 42.518 1.00 43.31 185 ILE C O 1
ATOM 4479 N N . LEU C 1 178 ? 12.993 65.421 43.614 1.00 40.99 186 LEU C N 1
ATOM 4480 C CA . LEU C 1 178 ? 12.657 64.698 42.396 1.00 41.91 186 LEU C CA 1
ATOM 4481 C C . LEU C 1 178 ? 12.125 65.635 41.320 1.00 49.26 186 LEU C C 1
ATOM 4482 O O . LEU C 1 178 ? 12.400 65.438 40.131 1.00 55.77 186 LEU C O 1
ATOM 4487 N N . ASN C 1 179 ? 11.390 66.674 41.713 1.00 54.76 187 ASN C N 1
ATOM 4488 C CA . ASN C 1 179 ? 10.809 67.575 40.733 1.00 56.39 187 ASN C CA 1
ATOM 4489 C C . ASN C 1 179 ? 11.848 68.489 40.097 1.00 52.61 187 ASN C C 1
ATOM 4490 O O . ASN C 1 179 ? 11.604 69.014 39.008 1.00 54.92 187 ASN C O 1
ATOM 4495 N N . SER C 1 180 ? 12.991 68.688 40.737 1.00 49.88 188 SER C N 1
ATOM 4496 C CA . SER C 1 180 ? 13.991 69.580 40.181 1.00 53.70 188 SER C CA 1
ATOM 4497 C C . SER C 1 180 ? 14.790 68.944 39.046 1.00 56.80 188 SER C C 1
ATOM 4498 O O . SER C 1 180 ? 15.575 69.641 38.398 1.00 58.21 188 SER C O 1
ATOM 4501 N N . LEU C 1 181 ? 14.596 67.651 38.785 1.00 58.70 189 LEU C N 1
ATOM 4502 C CA . LEU C 1 181 ? 15.391 66.891 37.823 1.00 58.01 189 LEU C CA 1
ATOM 4503 C C . LEU C 1 181 ? 14.642 66.840 36.492 1.00 63.19 189 LEU C C 1
ATOM 4504 O O . LEU C 1 181 ? 14.080 65.818 36.087 1.00 62.40 189 LEU C O 1
ATOM 4509 N N . LYS C 1 182 ? 14.661 67.970 35.790 1.00 68.47 190 LYS C N 1
ATOM 4510 C CA . LYS C 1 182 ? 13.988 68.064 34.506 1.00 73.09 190 LYS C CA 1
ATOM 4511 C C . LYS C 1 182 ? 14.894 67.743 33.320 1.00 78.03 190 LYS C C 1
ATOM 4512 O O . LYS C 1 182 ? 14.378 67.481 32.224 1.00 79.25 190 LYS C O 1
ATOM 4518 N N . PHE C 1 183 ? 16.217 67.725 33.513 1.00 81.44 191 PHE C N 1
ATOM 4519 C CA . PHE C 1 183 ? 17.166 67.359 32.453 1.00 86.72 191 PHE C CA 1
ATOM 4520 C C . PHE C 1 183 ? 17.031 68.273 31.231 1.00 91.77 191 PHE C C 1
ATOM 4521 O O . PHE C 1 183 ? 17.019 67.813 30.086 1.00 92.42 191 PHE C O 1
ATOM 4529 N N . ASP C 1 184 ? 16.911 69.578 31.479 1.00 93.60 192 ASP C N 1
ATOM 4530 C CA . ASP C 1 184 ? 16.708 70.589 30.445 1.00 95.90 192 ASP C CA 1
ATOM 4531 C C . ASP C 1 184 ? 15.441 70.345 29.618 1.00 93.62 192 ASP C C 1
ATOM 4532 O O . ASP C 1 184 ? 15.344 70.807 28.484 1.00 96.49 192 ASP C O 1
ATOM 4537 N N . GLY C 1 185 ? 14.445 69.646 30.160 1.00 88.66 193 GLY C N 1
ATOM 4538 C CA . GLY C 1 185 ? 13.196 69.424 29.465 1.00 84.35 193 GLY C CA 1
ATOM 4539 C C . GLY C 1 185 ? 13.030 68.044 28.867 1.00 82.13 193 GLY C C 1
ATOM 4540 O O . GLY C 1 185 ? 11.921 67.708 28.430 1.00 81.72 193 GLY C O 1
ATOM 4541 N N . ALA C 1 186 ? 14.083 67.226 28.866 1.00 80.27 194 ALA C N 1
ATOM 4542 C CA . ALA C 1 186 ? 14.094 65.946 28.163 1.00 78.96 194 ALA C CA 1
ATOM 4543 C C . ALA C 1 186 ? 13.833 64.733 29.057 1.00 77.06 194 ALA C C 1
ATOM 4544 O O . ALA C 1 186 ? 13.879 63.599 28.556 1.00 76.98 194 ALA C O 1
ATOM 4546 N N . GLY C 1 187 ? 13.576 64.931 30.351 1.00 73.23 195 GLY C N 1
ATOM 4547 C CA . GLY C 1 187 ? 13.427 63.810 31.265 1.00 70.97 195 GLY C CA 1
ATOM 4548 C C . GLY C 1 187 ? 12.898 64.235 32.621 1.00 67.28 195 GLY C C 1
ATOM 4549 O O . GLY C 1 187 ? 12.673 65.422 32.882 1.00 66.87 195 GLY C O 1
ATOM 4550 N N . TYR C 1 188 ? 12.703 63.234 33.489 1.00 64.70 196 TYR C N 1
ATOM 4551 C CA . TYR C 1 188 ? 12.058 63.421 34.792 1.00 59.33 196 TYR C CA 1
ATOM 4552 C C . TYR C 1 188 ? 12.453 62.257 35.700 1.00 56.08 196 TYR C C 1
ATOM 4553 O O . TYR C 1 188 ? 13.131 61.317 35.274 1.00 56.76 196 TYR C O 1
ATOM 4562 N N . ALA C 1 189 ? 11.986 62.310 36.951 1.00 51.01 197 ALA C N 1
ATOM 4563 C CA . ALA C 1 189 ? 12.502 61.481 38.033 1.00 45.25 197 ALA C CA 1
ATOM 4564 C C . ALA C 1 189 ? 11.383 61.102 38.995 1.00 47.41 197 ALA C C 1
ATOM 4565 O O . ALA C 1 189 ? 10.544 61.942 39.336 1.00 50.86 197 ALA C O 1
ATOM 4567 N N . PHE C 1 190 ? 11.368 59.852 39.458 1.00 45.00 198 PHE C N 1
ATOM 4568 C CA . PHE C 1 190 ? 10.370 59.480 40.453 1.00 40.14 198 PHE C CA 1
ATOM 4569 C C . PHE C 1 190 ? 10.921 58.354 41.322 1.00 41.32 198 PHE C C 1
ATOM 4570 O O . PHE C 1 190 ? 12.007 57.829 41.067 1.00 41.84 198 PHE C O 1
ATOM 4578 N N . LEU C 1 191 ? 10.177 58.018 42.385 1.00 41.55 199 LEU C N 1
ATOM 4579 C CA . LEU C 1 191 ? 10.543 56.969 43.343 1.00 39.30 199 LEU C CA 1
ATOM 4580 C C . LEU C 1 191 ? 9.552 55.808 43.225 1.00 37.96 199 LEU C C 1
ATOM 4581 O O . LEU C 1 191 ? 8.340 56.035 43.178 1.00 37.64 199 LEU C O 1
ATOM 4586 N N . VAL C 1 192 ? 10.059 54.570 43.175 1.00 35.31 200 VAL C N 1
ATOM 4587 C CA . VAL C 1 192 ? 9.214 53.417 42.906 1.00 36.89 200 VAL C CA 1
ATOM 4588 C C . VAL C 1 192 ? 9.724 52.221 43.704 1.00 42.18 200 VAL C C 1
ATOM 4589 O O . VAL C 1 192 ? 10.938 52.036 43.877 1.00 44.17 200 VAL C O 1
ATOM 4593 N N . SER C 1 193 ? 8.787 51.418 44.219 1.00 41.02 201 SER C N 1
ATOM 4594 C CA . SER C 1 193 ? 9.153 50.200 44.925 1.00 41.62 201 SER C CA 1
ATOM 4595 C C . SER C 1 193 ? 9.567 49.107 43.941 1.00 44.10 201 SER C C 1
ATOM 4596 O O . SER C 1 193 ? 9.303 49.168 42.730 1.00 44.00 201 SER C O 1
ATOM 4599 N N . ASP C 1 194 ? 10.212 48.083 44.507 1.00 44.14 202 ASP C N 1
ATOM 4600 C CA . ASP C 1 194 ? 10.672 46.935 43.734 1.00 49.00 202 ASP C CA 1
ATOM 4601 C C . ASP C 1 194 ? 9.512 46.183 43.088 1.00 52.47 202 ASP C C 1
ATOM 4602 O O . ASP C 1 194 ? 9.700 45.532 42.057 1.00 54.23 202 ASP C O 1
ATOM 4607 N N . ALA C 1 195 ? 8.311 46.255 43.674 1.00 49.18 203 ALA C N 1
ATOM 4608 C CA . ALA C 1 195 ? 7.137 45.633 43.089 1.00 48.79 203 ALA C CA 1
ATOM 4609 C C . ALA C 1 195 ? 6.490 46.509 42.038 1.00 49.35 203 ALA C C 1
ATOM 4610 O O . ALA C 1 195 ? 5.422 46.153 41.520 1.00 53.91 203 ALA C O 1
ATOM 4612 N N . GLY C 1 196 ? 7.089 47.651 41.734 1.00 48.89 204 GLY C N 1
ATOM 4613 C CA . GLY C 1 196 ? 6.573 48.520 40.698 1.00 49.25 204 GLY C CA 1
ATOM 4614 C C . GLY C 1 196 ? 5.576 49.575 41.123 1.00 48.74 204 GLY C C 1
ATOM 4615 O O . GLY C 1 196 ? 5.001 50.234 40.251 1.00 47.86 204 GLY C O 1
ATOM 4616 N N . LYS C 1 197 ? 5.361 49.784 42.421 1.00 50.81 205 LYS C N 1
ATOM 4617 C CA . LYS C 1 197 ? 4.447 50.833 42.862 1.00 52.10 205 LYS C CA 1
ATOM 4618 C C . LYS C 1 197 ? 5.165 52.185 42.917 1.00 50.63 205 LYS C C 1
ATOM 4619 O O . LYS C 1 197 ? 6.244 52.311 43.508 1.00 52.07 205 LYS C O 1
ATOM 4625 N N . ILE C 1 198 ? 4.559 53.198 42.314 1.00 45.38 206 ILE C N 1
ATOM 4626 C CA . ILE C 1 198 ? 5.114 54.550 42.317 1.00 44.18 206 ILE C CA 1
ATOM 4627 C C . ILE C 1 198 ? 4.849 55.184 43.689 1.00 44.22 206 ILE C C 1
ATOM 4628 O O . ILE C 1 198 ? 3.698 55.317 44.116 1.00 42.78 206 ILE C O 1
ATOM 4633 N N . LEU C 1 199 ? 5.923 55.532 44.403 1.00 43.13 207 LEU C N 1
ATOM 4634 C CA . LEU C 1 199 ? 5.806 56.077 45.754 1.00 40.83 207 LEU C CA 1
ATOM 4635 C C . LEU C 1 199 ? 5.777 57.599 45.772 1.00 37.54 207 LEU C C 1
ATOM 4636 O O . LEU C 1 199 ? 5.033 58.193 46.555 1.00 36.44 207 LEU C O 1
ATOM 4641 N N . LEU C 1 200 ? 6.588 58.229 44.937 1.00 36.37 208 LEU C N 1
ATOM 4642 C CA . LEU C 1 200 ? 6.614 59.673 44.796 1.00 39.62 208 LEU C CA 1
ATOM 4643 C C . LEU C 1 200 ? 6.823 60.013 43.332 1.00 40.91 208 LEU C C 1
ATOM 4644 O O . LEU C 1 200 ? 7.540 59.319 42.625 1.00 40.95 208 LEU C O 1
ATOM 4649 N N . HIS C 1 201 ? 6.207 61.108 42.896 1.00 43.45 209 HIS C N 1
ATOM 4650 C CA . HIS C 1 201 ? 6.230 61.421 41.473 1.00 48.29 209 HIS C CA 1
ATOM 4651 C C . HIS C 1 201 ? 5.845 62.879 41.302 1.00 47.55 209 HIS C C 1
ATOM 4652 O O . HIS C 1 201 ? 4.919 63.342 41.983 1.00 40.13 209 HIS C O 1
ATOM 4659 N N . PRO C 1 202 ? 6.540 63.632 40.438 1.00 54.30 210 PRO C N 1
ATOM 4660 C CA . PRO C 1 202 ? 6.184 65.051 40.231 1.00 56.01 210 PRO C CA 1
ATOM 4661 C C . PRO C 1 202 ? 4.765 65.261 39.727 1.00 56.52 210 PRO C C 1
ATOM 4662 O O . PRO C 1 202 ? 4.146 66.296 40.028 1.00 55.41 210 PRO C O 1
ATOM 4666 N N . ASP C 1 203 ? 4.245 64.305 38.967 1.00 56.89 211 ASP C N 1
ATOM 4667 C CA . ASP C 1 203 ? 2.831 64.232 38.620 1.00 57.03 211 ASP C CA 1
ATOM 4668 C C . ASP C 1 203 ? 2.094 63.540 39.763 1.00 56.22 211 ASP C C 1
ATOM 4669 O O . ASP C 1 203 ? 2.157 62.316 39.909 1.00 55.67 211 ASP C O 1
ATOM 4674 N N . SER C 1 204 ? 1.371 64.319 40.568 1.00 56.23 212 SER C N 1
ATOM 4675 C CA . SER C 1 204 ? 0.665 63.741 41.710 1.00 56.82 212 SER C CA 1
ATOM 4676 C C . SER C 1 204 ? -0.426 62.749 41.291 1.00 55.59 212 SER C C 1
ATOM 4677 O O . SER C 1 204 ? -0.885 61.959 42.123 1.00 55.62 212 SER C O 1
ATOM 4680 N N . GLY C 1 205 ? -0.826 62.745 40.018 1.00 57.39 213 GLY C N 1
ATOM 4681 C CA . GLY C 1 205 ? -1.820 61.800 39.527 1.00 56.41 213 GLY C CA 1
ATOM 4682 C C . GLY C 1 205 ? -1.317 60.381 39.346 1.00 58.17 213 GLY C C 1
ATOM 4683 O O . GLY C 1 205 ? -2.141 59.475 39.167 1.00 57.92 213 GLY C O 1
ATOM 4684 N N . LEU C 1 206 ? 0.007 60.170 39.389 1.00 57.88 214 LEU C N 1
ATOM 4685 C CA . LEU C 1 206 ? 0.607 58.848 39.247 1.00 57.61 214 LEU C CA 1
ATOM 4686 C C . LEU C 1 206 ? 1.061 58.238 40.574 1.00 53.98 214 LEU C C 1
ATOM 4687 O O . LEU C 1 206 ? 1.435 57.066 40.600 1.00 55.72 214 LEU C O 1
ATOM 4692 N N . VAL C 1 207 ? 1.036 58.996 41.670 1.00 51.01 215 VAL C N 1
ATOM 4693 C CA . VAL C 1 207 ? 1.426 58.454 42.966 1.00 49.78 215 VAL C CA 1
ATOM 4694 C C . VAL C 1 207 ? 0.511 57.296 43.346 1.00 48.98 215 VAL C C 1
ATOM 4695 O O . VAL C 1 207 ? -0.714 57.383 43.223 1.00 49.37 215 VAL C O 1
ATOM 4699 N N . LEU C 1 208 ? 1.112 56.192 43.790 1.00 49.60 216 LEU C N 1
ATOM 4700 C CA . LEU C 1 208 ? 0.457 54.955 44.199 1.00 46.61 216 LEU C CA 1
ATOM 4701 C C . LEU C 1 208 ? -0.166 54.192 43.031 1.00 49.04 216 LEU C C 1
ATOM 4702 O O . LEU C 1 208 ? -0.859 53.192 43.245 1.00 50.85 216 LEU C O 1
ATOM 4707 N N . LYS C 1 209 ? 0.077 54.615 41.801 1.00 48.08 217 LYS C N 1
ATOM 4708 C CA . LYS C 1 209 ? -0.226 53.789 40.648 1.00 54.01 217 LYS C CA 1
ATOM 4709 C C . LYS C 1 209 ? 0.977 52.914 40.330 1.00 58.37 217 LYS C C 1
ATOM 4710 O O . LYS C 1 209 ? 2.117 53.274 40.625 1.00 58.18 217 LYS C O 1
ATOM 4716 N N . THR C 1 210 ? 0.719 51.756 39.727 1.00 63.36 218 THR C N 1
ATOM 4717 C CA . THR C 1 210 ? 1.801 50.860 39.361 1.00 65.87 218 THR C CA 1
ATOM 4718 C C . THR C 1 210 ? 2.520 51.387 38.116 1.00 67.95 218 THR C C 1
ATOM 4719 O O . THR C 1 210 ? 2.052 52.307 37.436 1.00 68.09 218 THR C O 1
ATOM 4723 N N . LEU C 1 211 ? 3.678 50.782 37.820 1.00 67.73 219 LEU C N 1
ATOM 4724 C CA . LEU C 1 211 ? 4.407 51.117 36.602 1.00 69.24 219 LEU C CA 1
ATOM 4725 C C . LEU C 1 211 ? 3.625 50.739 35.355 1.00 72.72 219 LEU C C 1
ATOM 4726 O O . LEU C 1 211 ? 3.712 51.439 34.337 1.00 72.32 219 LEU C O 1
ATOM 4731 N N . ALA C 1 212 ? 2.873 49.632 35.412 1.00 74.95 220 ALA C N 1
ATOM 4732 C CA . ALA C 1 212 ? 2.072 49.219 34.263 1.00 79.74 220 ALA C CA 1
ATOM 4733 C C . ALA C 1 212 ? 1.027 50.270 33.895 1.00 79.26 220 ALA C C 1
ATOM 4734 O O . ALA C 1 212 ? 0.734 50.471 32.714 1.00 81.76 220 ALA C O 1
ATOM 4736 N N . GLU C 1 213 ? 0.455 50.958 34.880 1.00 78.06 221 GLU C N 1
ATOM 4737 C CA . GLU C 1 213 ? -0.578 51.932 34.547 1.00 77.84 221 GLU C CA 1
ATOM 4738 C C . GLU C 1 213 ? -0.004 53.296 34.218 1.00 74.60 221 GLU C C 1
ATOM 4739 O O . GLU C 1 213 ? -0.643 54.083 33.502 1.00 72.01 221 GLU C O 1
ATOM 4745 N N . ALA C 1 214 ? 1.190 53.593 34.732 1.00 73.95 222 ALA C N 1
ATOM 4746 C CA . ALA C 1 214 ? 1.855 54.831 34.347 1.00 74.83 222 ALA C CA 1
ATOM 4747 C C . ALA C 1 214 ? 2.291 54.775 32.894 1.00 76.75 222 ALA C C 1
ATOM 4748 O O . ALA C 1 214 ? 2.335 55.806 32.209 1.00 75.46 222 ALA C O 1
ATOM 4750 N N . TYR C 1 215 ? 2.597 53.572 32.417 1.00 79.13 223 TYR C N 1
ATOM 4751 C CA . TYR C 1 215 ? 3.067 53.324 31.057 1.00 80.55 223 TYR C CA 1
ATOM 4752 C C . TYR C 1 215 ? 2.202 52.219 30.462 1.00 83.37 223 TYR C C 1
ATOM 4753 O O . TYR C 1 215 ? 2.583 51.037 30.470 1.00 79.34 223 TYR C O 1
ATOM 4762 N N . PRO C 1 216 ? 1.018 52.567 29.942 1.00 91.08 224 PRO C N 1
ATOM 4763 C CA . PRO C 1 216 ? 0.094 51.517 29.489 1.00 97.09 224 PRO C CA 1
ATOM 4764 C C . PRO C 1 216 ? 0.607 50.806 28.265 1.00 103.75 224 PRO C C 1
ATOM 4765 O O . PRO C 1 216 ? 0.257 49.635 28.052 1.00 101.56 224 PRO C O 1
ATOM 4769 N N . LYS C 1 217 ? 1.449 51.489 27.473 1.00 113.74 225 LYS C N 1
ATOM 4770 C CA . LYS C 1 217 ? 2.058 50.918 26.282 1.00 123.92 225 LYS C CA 1
ATOM 4771 C C . LYS C 1 217 ? 3.004 49.778 26.628 1.00 129.79 225 LYS C C 1
ATOM 4772 O O . LYS C 1 217 ? 3.087 48.788 25.901 1.00 131.22 225 LYS C O 1
ATOM 4778 N N . GLY C 1 218 ? 3.741 49.936 27.708 1.00 138.58 226 GLY C N 1
ATOM 4779 C CA . GLY C 1 218 ? 4.780 49.005 28.088 1.00 132.55 226 GLY C CA 1
ATOM 4780 C C . GLY C 1 218 ? 5.527 49.546 29.282 1.00 125.37 226 GLY C C 1
ATOM 4781 O O . GLY C 1 218 ? 5.847 50.735 29.337 1.00 128.61 226 GLY C O 1
ATOM 4782 N N . ALA C 1 219 ? 5.798 48.683 30.242 1.00 112.49 227 ALA C N 1
ATOM 4783 C CA . ALA C 1 219 ? 6.395 49.101 31.490 1.00 101.21 227 ALA C CA 1
ATOM 4784 C C . ALA C 1 219 ? 7.829 48.615 31.579 1.00 89.50 227 ALA C C 1
ATOM 4785 O O . ALA C 1 219 ? 8.086 47.419 31.388 1.00 86.20 227 ALA C O 1
ATOM 4787 N N . PRO C 1 220 ? 8.775 49.493 31.895 1.00 81.93 228 PRO C N 1
ATOM 4788 C CA . PRO C 1 220 ? 10.176 49.070 31.946 1.00 78.42 228 PRO C CA 1
ATOM 4789 C C . PRO C 1 220 ? 10.415 48.114 33.104 1.00 76.51 228 PRO C C 1
ATOM 4790 O O . PRO C 1 220 ? 9.840 48.255 34.184 1.00 76.26 228 PRO C O 1
ATOM 4794 N N . ASN C 1 221 ? 11.257 47.124 32.864 1.00 78.00 229 ASN C N 1
ATOM 4795 C CA . ASN C 1 221 ? 11.638 46.204 33.925 1.00 78.31 229 ASN C CA 1
ATOM 4796 C C . ASN C 1 221 ? 12.504 46.904 34.959 1.00 75.64 229 ASN C C 1
ATOM 4797 O O . ASN C 1 221 ? 13.453 47.616 34.621 1.00 76.37 229 ASN C O 1
ATOM 4802 N N . ILE C 1 222 ? 12.183 46.685 36.231 1.00 71.62 230 ILE C N 1
ATOM 4803 C CA . ILE C 1 222 ? 12.974 47.246 37.320 1.00 67.33 230 ILE C CA 1
ATOM 4804 C C . ILE C 1 222 ? 14.253 46.418 37.423 1.00 67.04 230 ILE C C 1
ATOM 4805 O O . ILE C 1 222 ? 14.260 45.332 38.007 1.00 67.51 230 ILE C O 1
ATOM 4810 N N . VAL C 1 223 ? 15.329 46.923 36.820 1.00 65.68 231 VAL C N 1
ATOM 4811 C CA . VAL C 1 223 ? 16.666 46.342 36.913 1.00 65.80 231 VAL C CA 1
ATOM 4812 C C . VAL C 1 223 ? 17.644 47.471 37.227 1.00 62.64 231 VAL C C 1
ATOM 4813 O O . VAL C 1 223 ? 17.618 48.518 36.564 1.00 57.94 231 VAL C O 1
ATOM 4817 N N . PRO C 1 224 ? 18.500 47.328 38.238 1.00 67.60 232 PRO C N 1
ATOM 4818 C CA . PRO C 1 224 ? 19.482 48.386 38.524 1.00 68.58 232 PRO C CA 1
ATOM 4819 C C . PRO C 1 224 ? 20.415 48.621 37.343 1.00 69.17 232 PRO C C 1
ATOM 4820 O O . PRO C 1 224 ? 20.730 47.708 36.578 1.00 71.73 232 PRO C O 1
ATOM 4824 N N . GLY C 1 225 ? 20.828 49.871 37.179 1.00 70.12 233 GLY C N 1
ATOM 4825 C CA . GLY C 1 225 ? 21.611 50.291 36.031 1.00 72.03 233 GLY C CA 1
ATOM 4826 C C . GLY C 1 225 ? 20.794 51.131 35.060 1.00 72.97 233 GLY C C 1
ATOM 4827 O O . GLY C 1 225 ? 19.625 51.457 35.290 1.00 71.07 233 GLY C O 1
ATOM 4828 N N . VAL C 1 226 ? 21.454 51.477 33.950 1.00 76.03 234 VAL C N 1
ATOM 4829 C CA . VAL C 1 226 ? 20.874 52.285 32.875 1.00 77.77 234 VAL C CA 1
ATOM 4830 C C . VAL C 1 226 ? 20.713 51.411 31.638 1.00 82.04 234 VAL C C 1
ATOM 4831 O O . VAL C 1 226 ? 21.645 50.693 31.254 1.00 83.72 234 VAL C O 1
ATOM 4835 N N . HIS C 1 227 ? 19.538 51.472 31.011 1.00 84.11 235 HIS C N 1
ATOM 4836 C CA . HIS C 1 227 ? 19.264 50.649 29.841 1.00 87.90 235 HIS C CA 1
ATOM 4837 C C . HIS C 1 227 ? 18.337 51.383 28.880 1.00 90.74 235 HIS C C 1
ATOM 4838 O O . HIS C 1 227 ? 17.449 52.136 29.299 1.00 89.56 235 HIS C O 1
ATOM 4845 N N . GLU C 1 228 ? 18.545 51.138 27.579 1.00 92.37 236 GLU C N 1
ATOM 4846 C CA . GLU C 1 228 ? 17.641 51.640 26.550 1.00 93.48 236 GLU C CA 1
ATOM 4847 C C . GLU C 1 228 ? 16.406 50.755 26.479 1.00 91.75 236 GLU C C 1
ATOM 4848 O O . GLU C 1 228 ? 16.511 49.530 26.489 1.00 89.66 236 GLU C O 1
ATOM 4854 N N . VAL C 1 229 ? 15.229 51.380 26.420 1.00 94.30 237 VAL C N 1
ATOM 4855 C CA . VAL C 1 229 ? 13.973 50.654 26.298 1.00 98.11 237 VAL C CA 1
ATOM 4856 C C . VAL C 1 229 ? 13.017 51.431 25.416 1.00 100.08 237 VAL C C 1
ATOM 4857 O O . VAL C 1 229 ? 13.117 52.650 25.261 1.00 98.67 237 VAL C O 1
ATOM 4861 N N . GLU C 1 230 ? 12.076 50.697 24.846 1.00 103.89 238 GLU C N 1
ATOM 4862 C CA . GLU C 1 230 ? 10.914 51.320 24.237 1.00 109.61 238 GLU C CA 1
ATOM 4863 C C . GLU C 1 230 ? 9.964 51.711 25.344 1.00 107.69 238 GLU C C 1
ATOM 4864 O O . GLU C 1 230 ? 9.406 50.827 26.024 1.00 107.05 238 GLU C O 1
ATOM 4870 N N . LEU C 1 231 ? 9.781 53.007 25.553 1.00 105.14 239 LEU C N 1
ATOM 4871 C CA . LEU C 1 231 ? 8.996 53.487 26.677 1.00 101.96 239 LEU C CA 1
ATOM 4872 C C . LEU C 1 231 ? 8.050 54.617 26.270 1.00 102.21 239 LEU C C 1
ATOM 4873 O O . LEU C 1 231 ? 8.479 55.651 25.740 1.00 102.23 239 LEU C O 1
ATOM 4878 N N . SER C 1 234 ? 8.374 55.621 22.131 1.00 104.04 242 SER C N 1
ATOM 4879 C CA . SER C 1 234 ? 9.581 56.434 21.995 1.00 105.17 242 SER C CA 1
ATOM 4880 C C . SER C 1 234 ? 10.752 55.847 22.803 1.00 107.17 242 SER C C 1
ATOM 4881 O O . SER C 1 234 ? 10.636 55.618 24.007 1.00 110.78 242 SER C O 1
ATOM 4884 N N . SER C 1 235 ? 11.883 55.616 22.138 1.00 105.38 243 SER C N 1
ATOM 4885 C CA . SER C 1 235 ? 13.029 54.971 22.777 1.00 102.68 243 SER C CA 1
ATOM 4886 C C . SER C 1 235 ? 13.707 55.919 23.767 1.00 99.58 243 SER C C 1
ATOM 4887 O O . SER C 1 235 ? 14.125 57.024 23.397 1.00 99.78 243 SER C O 1
ATOM 4890 N N . GLN C 1 236 ? 13.842 55.477 25.019 1.00 95.98 244 GLN C N 1
ATOM 4891 C CA . GLN C 1 236 ? 14.375 56.323 26.079 1.00 91.68 244 GLN C CA 1
ATOM 4892 C C . GLN C 1 236 ? 15.385 55.561 26.933 1.00 86.89 244 GLN C C 1
ATOM 4893 O O . GLN C 1 236 ? 15.469 54.331 26.902 1.00 86.56 244 GLN C O 1
ATOM 4899 N N . PHE C 1 237 ? 16.167 56.326 27.687 1.00 82.46 245 PHE C N 1
ATOM 4900 C CA . PHE C 1 237 ? 17.011 55.780 28.737 1.00 79.90 245 PHE C CA 1
ATOM 4901 C C . PHE C 1 237 ? 16.224 55.673 30.031 1.00 73.64 245 PHE C C 1
ATOM 4902 O O . PHE C 1 237 ? 15.504 56.605 30.417 1.00 70.10 245 PHE C O 1
ATOM 4910 N N . VAL C 1 238 ? 16.345 54.521 30.687 1.00 70.07 246 VAL C N 1
ATOM 4911 C CA . VAL C 1 238 ? 15.710 54.290 31.974 1.00 67.66 246 VAL C CA 1
ATOM 4912 C C . VAL C 1 238 ? 16.753 53.814 32.970 1.00 62.10 246 VAL C C 1
ATOM 4913 O O . VAL C 1 238 ? 17.455 52.825 32.726 1.00 62.52 246 VAL C O 1
ATOM 4917 N N . SER C 1 239 ? 16.826 54.516 34.100 1.00 55.67 247 SER C N 1
ATOM 4918 C CA . SER C 1 239 ? 17.800 54.264 35.158 1.00 52.54 247 SER C CA 1
ATOM 4919 C C . SER C 1 239 ? 17.071 53.965 36.464 1.00 51.14 247 SER C C 1
ATOM 4920 O O . SER C 1 239 ? 16.230 54.764 36.901 1.00 50.39 247 SER C O 1
ATOM 4923 N N . PHE C 1 240 ? 17.396 52.828 37.087 1.00 49.28 248 PHE C N 1
ATOM 4924 C CA . PHE C 1 240 ? 16.903 52.496 38.421 1.00 52.77 248 PHE C CA 1
ATOM 4925 C C . PHE C 1 240 ? 18.076 52.429 39.398 1.00 53.29 248 PHE C C 1
ATOM 4926 O O . PHE C 1 240 ? 18.994 51.624 39.208 1.00 53.47 248 PHE C O 1
ATOM 4934 N N . THR C 1 241 ? 18.012 53.230 40.469 1.00 48.87 249 THR C N 1
ATOM 4935 C CA . THR C 1 241 ? 19.039 53.259 41.508 1.00 45.05 249 THR C CA 1
ATOM 4936 C C . THR C 1 241 ? 18.439 52.898 42.858 1.00 44.98 249 THR C C 1
ATOM 4937 O O . THR C 1 241 ? 17.528 53.595 43.334 1.00 40.86 249 THR C O 1
ATOM 4941 N N . PRO C 1 242 ? 18.916 51.848 43.522 1.00 45.60 250 PRO C N 1
ATOM 4942 C CA . PRO C 1 242 ? 18.351 51.502 44.827 1.00 44.18 250 PRO C CA 1
ATOM 4943 C C . PRO C 1 242 ? 18.699 52.564 45.854 1.00 44.44 250 PRO C C 1
ATOM 4944 O O . PRO C 1 242 ? 19.778 53.168 45.810 1.00 45.60 250 PRO C O 1
ATOM 4948 N N . VAL C 1 243 ? 17.752 52.815 46.757 1.00 37.58 251 VAL C N 1
ATOM 4949 C CA . VAL C 1 243 ? 17.960 53.729 47.874 1.00 37.47 251 VAL C CA 1
ATOM 4950 C C . VAL C 1 243 ? 18.540 52.905 49.002 1.00 39.61 251 VAL C C 1
ATOM 4951 O O . VAL C 1 243 ? 17.908 51.956 49.480 1.00 38.84 251 VAL C O 1
ATOM 4955 N N A LYS C 1 244 ? 19.757 53.235 49.413 0.45 41.93 252 LYS C N 1
ATOM 4956 N N B LYS C 1 244 ? 19.753 53.245 49.417 0.55 41.99 252 LYS C N 1
ATOM 4957 C CA A LYS C 1 244 ? 20.381 52.442 50.457 0.45 42.42 252 LYS C CA 1
ATOM 4958 C CA B LYS C 1 244 ? 20.384 52.472 50.472 0.55 42.37 252 LYS C CA 1
ATOM 4959 C C A LYS C 1 244 ? 19.864 52.876 51.832 0.45 41.14 252 LYS C C 1
ATOM 4960 C C B LYS C 1 244 ? 19.826 52.872 51.838 0.55 41.15 252 LYS C C 1
ATOM 4961 O O A LYS C 1 244 ? 19.302 53.963 52.006 0.45 39.53 252 LYS C O 1
ATOM 4962 O O B LYS C 1 244 ? 19.218 53.935 52.016 0.55 39.31 252 LYS C O 1
ATOM 4973 N N . GLY C 1 245 ? 20.024 51.988 52.808 1.00 41.63 253 GLY C N 1
ATOM 4974 C CA . GLY C 1 245 ? 19.790 52.341 54.189 1.00 43.70 253 GLY C CA 1
ATOM 4975 C C . GLY C 1 245 ? 18.356 52.342 54.664 1.00 45.04 253 GLY C C 1
ATOM 4976 O O . GLY C 1 245 ? 18.079 52.890 55.736 1.00 44.00 253 GLY C O 1
ATOM 4977 N N . LEU C 1 246 ? 17.436 51.742 53.925 1.00 43.72 254 LEU C N 1
ATOM 4978 C CA . LEU C 1 246 ? 16.058 51.676 54.411 1.00 44.27 254 LEU C CA 1
ATOM 4979 C C . LEU C 1 246 ? 15.714 50.266 54.871 1.00 43.05 254 LEU C C 1
ATOM 4980 O O . LEU C 1 246 ? 15.838 49.304 54.104 1.00 46.96 254 LEU C O 1
ATOM 4985 N N . PRO C 1 247 ? 15.255 50.093 56.097 1.00 41.99 255 PRO C N 1
ATOM 4986 C CA . PRO C 1 247 ? 15.075 48.733 56.623 1.00 46.46 255 PRO C CA 1
ATOM 4987 C C . PRO C 1 247 ? 13.831 48.066 56.045 1.00 47.78 255 PRO C C 1
ATOM 4988 O O . PRO C 1 247 ? 12.739 48.634 56.046 1.00 49.90 255 PRO C O 1
ATOM 4992 N N . GLY C 1 248 ? 13.999 46.846 55.560 1.00 45.88 256 GLY C N 1
ATOM 4993 C CA . GLY C 1 248 ? 12.846 46.077 55.176 1.00 46.16 256 GLY C CA 1
ATOM 4994 C C . GLY C 1 248 ? 12.241 46.417 53.833 1.00 45.11 256 GLY C C 1
ATOM 4995 O O . GLY C 1 248 ? 11.322 45.721 53.407 1.00 46.48 256 GLY C O 1
ATOM 4996 N N . VAL C 1 249 ? 12.711 47.453 53.139 1.00 42.18 257 VAL C N 1
ATOM 4997 C CA . VAL C 1 249 ? 12.135 47.789 51.843 1.00 44.56 257 VAL C CA 1
ATOM 4998 C C . VAL C 1 249 ? 13.225 47.916 50.790 1.00 47.34 257 VAL C C 1
ATOM 4999 O O . VAL C 1 249 ? 14.403 48.124 51.087 1.00 50.31 257 VAL C O 1
ATOM 5003 N N . THR C 1 250 ? 12.798 47.811 49.540 1.00 46.53 258 THR C N 1
ATOM 5004 C CA . THR C 1 250 ? 13.668 48.012 48.392 1.00 48.43 258 THR C CA 1
ATOM 5005 C C . THR C 1 250 ? 12.989 49.032 47.500 1.00 46.41 258 THR C C 1
ATOM 5006 O O . THR C 1 250 ? 11.937 48.742 46.915 1.00 47.71 258 THR C O 1
ATOM 5010 N N . TRP C 1 251 ? 13.570 50.230 47.435 1.00 43.05 259 TRP C N 1
ATOM 5011 C CA . TRP C 1 251 ? 13.026 51.356 46.700 1.00 36.05 259 TRP C CA 1
ATOM 5012 C C . TRP C 1 251 ? 14.069 51.893 45.733 1.00 39.77 259 TRP C C 1
ATOM 5013 O O . TRP C 1 251 ? 15.275 51.840 45.990 1.00 41.60 259 TRP C O 1
ATOM 5024 N N . TYR C 1 252 ? 13.590 52.408 44.612 1.00 40.18 260 TYR C N 1
ATOM 5025 C CA . TYR C 1 252 ? 14.457 52.830 43.524 1.00 41.14 260 TYR C CA 1
ATOM 5026 C C . TYR C 1 252 ? 14.157 54.268 43.128 1.00 41.25 260 TYR C C 1
ATOM 5027 O O . TYR C 1 252 ? 12.992 54.668 43.008 1.00 37.97 260 TYR C O 1
ATOM 5036 N N . VAL C 1 253 ? 15.217 55.034 42.899 1.00 41.69 261 VAL C N 1
ATOM 5037 C CA . VAL C 1 253 ? 15.076 56.251 42.119 1.00 44.79 261 VAL C CA 1
ATOM 5038 C C . VAL C 1 253 ? 15.017 55.873 40.646 1.00 47.27 261 VAL C C 1
ATOM 5039 O O . VAL C 1 253 ? 15.843 55.095 40.149 1.00 46.25 261 VAL C O 1
ATOM 5043 N N . ALA C 1 254 ? 14.011 56.384 39.951 1.00 49.22 262 ALA C N 1
ATOM 5044 C CA . ALA C 1 254 ? 13.791 56.091 38.543 1.00 50.46 262 ALA C CA 1
ATOM 5045 C C . ALA C 1 254 ? 14.003 57.377 37.756 1.00 50.21 262 ALA C C 1
ATOM 5046 O O . ALA C 1 254 ? 13.333 58.387 38.014 1.00 49.89 262 ALA C O 1
ATOM 5048 N N . LEU C 1 255 ? 14.964 57.352 36.835 1.00 47.76 263 LEU C N 1
ATOM 5049 C CA . LEU C 1 255 ? 15.221 58.453 35.910 1.00 46.73 263 LEU C CA 1
ATOM 5050 C C . LEU C 1 255 ? 14.852 58.011 34.495 1.00 51.18 263 LEU C C 1
ATOM 5051 O O . LEU C 1 255 ? 15.042 56.855 34.118 1.00 52.32 263 LEU C O 1
ATOM 5056 N N . VAL C 1 256 ? 14.271 58.906 33.723 1.00 54.84 264 VAL C N 1
ATOM 5057 C CA . VAL C 1 256 ? 13.891 58.596 32.355 1.00 57.80 264 VAL C CA 1
ATOM 5058 C C . VAL C 1 256 ? 14.309 59.763 31.479 1.00 62.68 264 VAL C C 1
ATOM 5059 O O . VAL C 1 256 ? 13.939 60.912 31.751 1.00 66.05 264 VAL C O 1
ATOM 5063 N N . LEU C 1 257 ? 15.100 59.488 30.458 1.00 62.92 265 LEU C N 1
ATOM 5064 C CA . LEU C 1 257 ? 15.643 60.558 29.639 1.00 66.31 265 LEU C CA 1
ATOM 5065 C C . LEU C 1 257 ? 15.329 60.322 28.173 1.00 68.70 265 LEU C C 1
ATOM 5066 O O . LEU C 1 257 ? 15.297 59.182 27.726 1.00 70.33 265 LEU C O 1
ATOM 5071 N N . ASP D 1 33 ? 3.468 109.845 -15.866 1.00 100.30 41 ASP D N 1
ATOM 5072 C CA . ASP D 1 33 ? 2.102 109.459 -15.543 1.00 102.03 41 ASP D CA 1
ATOM 5073 C C . ASP D 1 33 ? 2.100 108.044 -14.948 1.00 99.45 41 ASP D C 1
ATOM 5074 O O . ASP D 1 33 ? 1.808 107.869 -13.765 1.00 99.86 41 ASP D O 1
ATOM 5079 N N . THR D 1 34 ? 2.385 107.034 -15.769 1.00 95.72 42 THR D N 1
ATOM 5080 C CA . THR D 1 34 ? 2.540 105.694 -15.207 1.00 92.76 42 THR D CA 1
ATOM 5081 C C . THR D 1 34 ? 3.690 105.650 -14.204 1.00 88.52 42 THR D C 1
ATOM 5082 O O . THR D 1 34 ? 3.720 104.765 -13.344 1.00 86.16 42 THR D O 1
ATOM 5086 N N . GLU D 1 35 ? 4.622 106.606 -14.283 1.00 87.56 43 GLU D N 1
ATOM 5087 C CA . GLU D 1 35 ? 5.656 106.719 -13.265 1.00 88.40 43 GLU D CA 1
ATOM 5088 C C . GLU D 1 35 ? 5.071 107.209 -11.953 1.00 83.02 43 GLU D C 1
ATOM 5089 O O . GLU D 1 35 ? 5.503 106.783 -10.877 1.00 81.30 43 GLU D O 1
ATOM 5095 N N . ASN D 1 36 ? 4.074 108.091 -12.016 1.00 79.88 44 ASN D N 1
ATOM 5096 C CA . ASN D 1 36 ? 3.416 108.505 -10.781 1.00 77.43 44 ASN D CA 1
ATOM 5097 C C . ASN D 1 36 ? 2.513 107.401 -10.226 1.00 68.61 44 ASN D C 1
ATOM 5098 O O . ASN D 1 36 ? 2.360 107.289 -9.005 1.00 65.19 44 ASN D O 1
ATOM 5103 N N . TYR D 1 37 ? 1.932 106.570 -11.100 1.00 65.51 45 TYR D N 1
ATOM 5104 C CA . TYR D 1 37 ? 1.124 105.436 -10.656 1.00 62.87 45 TYR D CA 1
ATOM 5105 C C . TYR D 1 37 ? 1.970 104.408 -9.897 1.00 52.94 45 TYR D C 1
ATOM 5106 O O . TYR D 1 37 ? 1.604 103.984 -8.797 1.00 50.87 45 TYR D O 1
ATOM 5115 N N . LEU D 1 38 ? 3.095 103.987 -10.486 1.00 47.97 46 LEU D N 1
ATOM 5116 C CA . LEU D 1 38 ? 3.991 103.045 -9.837 1.00 46.82 46 LEU D CA 1
ATOM 5117 C C . LEU D 1 38 ? 4.565 103.612 -8.548 1.00 43.56 46 LEU D C 1
ATOM 5118 O O . LEU D 1 38 ? 4.700 102.883 -7.555 1.00 44.16 46 LEU D O 1
ATOM 5123 N N . GLY D 1 39 ? 4.893 104.910 -8.548 1.00 39.56 47 GLY D N 1
ATOM 5124 C CA . GLY D 1 39 ? 5.379 105.572 -7.344 1.00 37.43 47 GLY D CA 1
ATOM 5125 C C . GLY D 1 39 ? 4.414 105.474 -6.175 1.00 38.91 47 GLY D C 1
ATOM 5126 O O . GLY D 1 39 ? 4.823 105.165 -5.050 1.00 41.33 47 GLY D O 1
ATOM 5127 N N . GLU D 1 40 ? 3.121 105.738 -6.422 1.00 38.95 48 GLU D N 1
ATOM 5128 C CA . GLU D 1 40 ? 2.118 105.620 -5.361 1.00 43.29 48 GLU D CA 1
ATOM 5129 C C . GLU D 1 40 ? 1.992 104.171 -4.878 1.00 42.80 48 GLU D C 1
ATOM 5130 O O . GLU D 1 40 ? 1.906 103.913 -3.670 1.00 42.58 48 GLU D O 1
ATOM 5136 N N . ILE D 1 41 ? 2.018 103.209 -5.800 1.00 38.45 49 ILE D N 1
ATOM 5137 C CA . ILE D 1 41 ? 1.903 101.813 -5.391 1.00 37.35 49 ILE D CA 1
ATOM 5138 C C . ILE D 1 41 ? 3.098 101.402 -4.534 1.00 34.48 49 ILE D C 1
ATOM 5139 O O . ILE D 1 41 ? 2.941 100.764 -3.482 1.00 33.82 49 ILE D O 1
ATOM 5144 N N . GLY D 1 42 ? 4.308 101.732 -4.987 1.00 29.91 50 GLY D N 1
ATOM 5145 C CA . GLY D 1 42 ? 5.489 101.405 -4.207 1.00 30.60 50 GLY D CA 1
ATOM 5146 C C . GLY D 1 42 ? 5.458 102.032 -2.820 1.00 32.52 50 GLY D C 1
ATOM 5147 O O . GLY D 1 42 ? 5.883 101.414 -1.829 1.00 32.95 50 GLY D O 1
ATOM 5148 N N . THR D 1 43 ? 4.929 103.255 -2.724 1.00 30.01 51 THR D N 1
ATOM 5149 C CA . THR D 1 43 ? 4.905 103.936 -1.424 1.00 34.08 51 THR D CA 1
ATOM 5150 C C . THR D 1 43 ? 3.902 103.282 -0.469 1.00 30.83 51 THR D C 1
ATOM 5151 O O . THR D 1 43 ? 4.236 102.996 0.683 1.00 34.07 51 THR D O 1
ATOM 5155 N N . LEU D 1 44 ? 2.690 103.005 -0.945 1.00 28.99 52 LEU D N 1
ATOM 5156 C CA . LEU D 1 44 ? 1.702 102.328 -0.128 1.00 34.08 52 LEU D CA 1
ATOM 5157 C C . LEU D 1 44 ? 2.168 100.936 0.280 1.00 31.05 52 LEU D C 1
ATOM 5158 O O . LEU D 1 44 ? 1.890 100.482 1.404 1.00 32.56 52 LEU D O 1
ATOM 5163 N N . THR D 1 45 ? 2.807 100.230 -0.649 1.00 25.44 53 THR D N 1
ATOM 5164 C CA . THR D 1 45 ? 3.289 98.880 -0.389 1.00 25.58 53 THR D CA 1
ATOM 5165 C C . THR D 1 45 ? 4.416 98.912 0.627 1.00 29.07 53 THR D C 1
ATOM 5166 O O . THR D 1 45 ? 4.435 98.121 1.580 1.00 27.27 53 THR D O 1
ATOM 5170 N N . ALA D 1 46 ? 5.304 99.890 0.502 1.00 28.45 54 ALA D N 1
ATOM 5171 C CA . ALA D 1 46 ? 6.367 99.986 1.472 1.00 27.85 54 ALA D CA 1
ATOM 5172 C C . ALA D 1 46 ? 5.812 100.366 2.842 1.00 28.39 54 ALA D C 1
ATOM 5173 O O . ALA D 1 46 ? 6.228 99.804 3.863 1.00 25.86 54 ALA D O 1
ATOM 5175 N N . SER D 1 47 ? 4.819 101.251 2.893 1.00 28.63 55 SER D N 1
ATOM 5176 C CA . SER D 1 47 ? 4.377 101.674 4.219 1.00 31.56 55 SER D CA 1
ATOM 5177 C C . SER D 1 47 ? 3.540 100.586 4.894 1.00 35.21 55 SER D C 1
ATOM 5178 O O . SER D 1 47 ? 3.527 100.491 6.134 1.00 30.21 55 SER D O 1
ATOM 5181 N N . ASN D 1 48 ? 2.886 99.725 4.096 1.00 33.91 56 ASN D N 1
ATOM 5182 C CA . ASN D 1 48 ? 2.219 98.557 4.667 1.00 32.57 56 ASN D CA 1
ATOM 5183 C C . ASN D 1 48 ? 3.220 97.599 5.320 1.00 31.91 56 ASN D C 1
ATOM 5184 O O . ASN D 1 48 ? 2.943 97.007 6.386 1.00 33.98 56 ASN D O 1
ATOM 5189 N N . ILE D 1 49 ? 4.387 97.440 4.696 1.00 24.70 57 ILE D N 1
ATOM 5190 C CA . ILE D 1 49 ? 5.418 96.566 5.240 1.00 25.73 57 ILE D CA 1
ATOM 5191 C C . ILE D 1 49 ? 6.059 97.216 6.458 1.00 29.61 57 ILE D C 1
ATOM 5192 O O . ILE D 1 49 ? 6.392 96.542 7.435 1.00 32.47 57 ILE D O 1
ATOM 5197 N N . GLN D 1 50 ? 6.235 98.540 6.414 1.00 28.67 58 GLN D N 1
ATOM 5198 C CA . GLN D 1 50 ? 6.796 99.260 7.544 1.00 28.12 58 GLN D CA 1
ATOM 5199 C C . GLN D 1 50 ? 5.871 99.197 8.779 1.00 25.92 58 GLN D C 1
ATOM 5200 O O . GLN D 1 50 ? 6.325 98.923 9.895 1.00 27.75 58 GLN D O 1
ATOM 5206 N N A SER D 1 51 ? 4.570 99.454 8.596 0.79 25.14 59 SER D N 1
ATOM 5207 N N B SER D 1 51 ? 4.572 99.430 8.586 0.21 25.74 59 SER D N 1
ATOM 5208 C CA A SER D 1 51 ? 3.649 99.383 9.738 0.79 26.79 59 SER D CA 1
ATOM 5209 C CA B SER D 1 51 ? 3.661 99.395 9.728 0.21 26.42 59 SER D CA 1
ATOM 5210 C C A SER D 1 51 ? 3.605 97.988 10.348 0.79 27.48 59 SER D C 1
ATOM 5211 C C B SER D 1 51 ? 3.584 98.000 10.342 0.21 27.25 59 SER D C 1
ATOM 5212 O O A SER D 1 51 ? 3.575 97.842 11.575 0.79 28.84 59 SER D O 1
ATOM 5213 O O B SER D 1 51 ? 3.533 97.865 11.570 0.21 27.90 59 SER D O 1
ATOM 5218 N N . TRP D 1 52 ? 3.583 96.952 9.513 1.00 26.42 60 TRP D N 1
ATOM 5219 C CA . TRP D 1 52 ? 3.511 95.607 10.054 1.00 29.04 60 TRP D CA 1
ATOM 5220 C C . TRP D 1 52 ? 4.778 95.266 10.832 1.00 30.64 60 TRP D C 1
ATOM 5221 O O . TRP D 1 52 ? 4.702 94.720 11.940 1.00 31.71 60 TRP D O 1
ATOM 5232 N N . LEU D 1 53 ? 5.947 95.647 10.301 1.00 26.37 61 LEU D N 1
ATOM 5233 C CA . LEU D 1 53 ? 7.209 95.358 10.978 1.00 25.03 61 LEU D CA 1
ATOM 5234 C C . LEU D 1 53 ? 7.414 96.232 12.210 1.00 26.91 61 LEU D C 1
ATOM 5235 O O . LEU D 1 53 ? 7.972 95.764 13.220 1.00 24.23 61 LEU D O 1
ATOM 5240 N N . GLU D 1 54 ? 6.980 97.506 12.144 1.00 20.42 62 GLU D N 1
ATOM 5241 C CA . GLU D 1 54 ? 7.085 98.387 13.293 1.00 23.24 62 GLU D CA 1
ATOM 5242 C C . GLU D 1 54 ? 6.181 97.905 14.429 1.00 25.55 62 GLU D C 1
ATOM 5243 O O . GLU D 1 54 ? 6.527 98.045 15.616 1.00 27.77 62 GLU D O 1
ATOM 5249 N N . GLY D 1 55 ? 5.033 97.304 14.093 1.00 26.62 63 GLY D N 1
ATOM 5250 C CA . GLY D 1 55 ? 4.188 96.711 15.128 1.00 21.00 63 GLY D CA 1
ATOM 5251 C C . GLY D 1 55 ? 4.920 95.638 15.915 1.00 24.23 63 GLY D C 1
ATOM 5252 O O . GLY D 1 55 ? 4.924 95.647 17.144 1.00 27.38 63 GLY D O 1
ATOM 5253 N N . ARG D 1 56 ? 5.600 94.731 15.207 1.00 24.94 64 ARG D N 1
ATOM 5254 C CA . ARG D 1 56 ? 6.359 93.687 15.883 1.00 20.08 64 ARG D CA 1
ATOM 5255 C C . ARG D 1 56 ? 7.552 94.273 16.632 1.00 20.13 64 ARG D C 1
ATOM 5256 O O . ARG D 1 56 ? 7.829 93.858 17.751 1.00 27.72 64 ARG D O 1
ATOM 5264 N N . MET D 1 57 ? 8.232 95.273 16.059 1.00 25.18 65 MET D N 1
ATOM 5265 C CA . MET D 1 57 ? 9.277 95.960 16.826 1.00 24.92 65 MET D CA 1
ATOM 5266 C C . MET D 1 57 ? 8.746 96.454 18.171 1.00 22.54 65 MET D C 1
ATOM 5267 O O . MET D 1 57 ? 9.390 96.270 19.219 1.00 20.77 65 MET D O 1
ATOM 5272 N N . HIS D 1 58 ? 7.556 97.059 18.169 1.00 21.96 66 HIS D N 1
ATOM 5273 C CA . HIS D 1 58 ? 7.048 97.617 19.423 1.00 21.42 66 HIS D CA 1
ATOM 5274 C C . HIS D 1 58 ? 6.808 96.520 20.441 1.00 25.26 66 HIS D C 1
ATOM 5275 O O . HIS D 1 58 ? 7.112 96.692 21.626 1.00 21.58 66 HIS D O 1
ATOM 5282 N N . LEU D 1 59 ? 6.286 95.371 19.980 1.00 21.08 67 LEU D N 1
ATOM 5283 C CA . LEU D 1 59 ? 6.100 94.227 20.859 1.00 21.68 67 LEU D CA 1
ATOM 5284 C C . LEU D 1 59 ? 7.418 93.724 21.398 1.00 25.40 67 LEU D C 1
ATOM 5285 O O . LEU D 1 59 ? 7.503 93.374 22.579 1.00 22.73 67 LEU D O 1
ATOM 5290 N N . VAL D 1 60 ? 8.464 93.703 20.563 1.00 25.70 68 VAL D N 1
ATOM 5291 C CA . VAL D 1 60 ? 9.751 93.206 21.051 1.00 27.09 68 VAL D CA 1
ATOM 5292 C C . VAL D 1 60 ? 10.348 94.188 22.051 1.00 25.83 68 VAL D C 1
ATOM 5293 O O . VAL D 1 60 ? 10.868 93.780 23.106 1.00 26.19 68 VAL D O 1
ATOM 5297 N N . GLU D 1 61 ? 10.258 95.505 21.764 1.00 25.35 69 GLU D N 1
ATOM 5298 C CA . GLU D 1 61 ? 10.684 96.505 22.758 1.00 27.28 69 GLU D CA 1
ATOM 5299 C C . GLU D 1 61 ? 9.914 96.387 24.081 1.00 32.01 69 GLU D C 1
ATOM 5300 O O . GLU D 1 61 ? 10.488 96.587 25.159 1.00 29.51 69 GLU D O 1
ATOM 5306 N N . GLY D 1 62 ? 8.603 96.086 24.024 1.00 28.48 70 GLY D N 1
ATOM 5307 C CA . GLY D 1 62 ? 7.836 95.907 25.248 1.00 24.96 70 GLY D CA 1
ATOM 5308 C C . GLY D 1 62 ? 8.208 94.641 25.994 1.00 27.26 70 GLY D C 1
ATOM 5309 O O . GLY D 1 62 ? 8.133 94.602 27.224 1.00 30.24 70 GLY D O 1
ATOM 5310 N N . LEU D 1 63 ? 8.630 93.595 25.277 1.00 26.74 71 LEU D N 1
ATOM 5311 C CA . LEU D 1 63 ? 9.133 92.398 25.947 1.00 27.22 71 LEU D CA 1
ATOM 5312 C C . LEU D 1 63 ? 10.397 92.716 26.743 1.00 28.75 71 LEU D C 1
ATOM 5313 O O . LEU D 1 63 ? 10.493 92.401 27.937 1.00 27.41 71 LEU D O 1
ATOM 5318 N N . ALA D 1 64 ? 11.365 93.378 26.102 1.00 21.28 72 ALA D N 1
ATOM 5319 C CA . ALA D 1 64 ? 12.569 93.776 26.810 1.00 21.44 72 ALA D CA 1
ATOM 5320 C C . ALA D 1 64 ? 12.221 94.691 27.979 1.00 25.39 72 ALA D C 1
ATOM 5321 O O . ALA D 1 64 ? 12.755 94.552 29.085 1.00 26.07 72 ALA D O 1
ATOM 5323 N N . SER D 1 65 ? 11.303 95.618 27.759 1.00 26.04 73 SER D N 1
ATOM 5324 C CA . SER D 1 65 ? 10.959 96.567 28.796 1.00 29.05 73 SER D CA 1
ATOM 5325 C C . SER D 1 65 ? 10.246 95.882 29.979 1.00 31.00 73 SER D C 1
ATOM 5326 O O . SER D 1 65 ? 10.485 96.243 31.140 1.00 31.79 73 SER D O 1
ATOM 5329 N N . GLN D 1 66 ? 9.343 94.918 29.713 1.00 30.06 74 GLN D N 1
ATOM 5330 C CA . GLN D 1 66 ? 8.667 94.202 30.807 1.00 29.77 74 GLN D CA 1
ATOM 5331 C C . GLN D 1 66 ? 9.652 93.377 31.620 1.00 27.33 74 GLN D C 1
ATOM 5332 O O . GLN D 1 66 ? 9.524 93.262 32.847 1.00 29.64 74 GLN D O 1
ATOM 5338 N N . LEU D 1 67 ? 10.591 92.718 30.933 1.00 24.06 75 LEU D N 1
ATOM 5339 C CA . LEU D 1 67 ? 11.543 91.869 31.624 1.00 25.59 75 LEU D CA 1
ATOM 5340 C C . LEU D 1 67 ? 12.483 92.704 32.465 1.00 29.74 75 LEU D C 1
ATOM 5341 O O . LEU D 1 67 ? 12.899 92.271 33.549 1.00 31.88 75 LEU D O 1
ATOM 5346 N N . ALA D 1 68 ? 12.828 93.897 31.972 1.00 30.60 76 ALA D N 1
ATOM 5347 C CA . ALA D 1 68 ? 13.695 94.797 32.714 1.00 32.72 76 ALA D CA 1
ATOM 5348 C C . ALA D 1 68 ? 13.088 95.226 34.036 1.00 32.99 76 ALA D C 1
ATOM 5349 O O . ALA D 1 68 ? 13.827 95.683 34.905 1.00 30.27 76 ALA D O 1
ATOM 5351 N N . LEU D 1 69 ? 11.759 95.142 34.190 1.00 37.18 77 LEU D N 1
ATOM 5352 C CA . LEU D 1 69 ? 11.101 95.611 35.409 1.00 37.30 77 LEU D CA 1
ATOM 5353 C C . LEU D 1 69 ? 10.954 94.519 36.446 1.00 41.52 77 LEU D C 1
ATOM 5354 O O . LEU D 1 69 ? 10.619 94.829 37.596 1.00 47.09 77 LEU D O 1
ATOM 5359 N N . LEU D 1 70 ? 11.160 93.259 36.055 1.00 41.59 78 LEU D N 1
ATOM 5360 C CA . LEU D 1 70 ? 11.133 92.161 37.004 1.00 43.68 78 LEU D CA 1
ATOM 5361 C C . LEU D 1 70 ? 12.251 92.325 38.033 1.00 49.25 78 LEU D C 1
ATOM 5362 O O . LEU D 1 70 ? 13.401 92.630 37.694 1.00 45.91 78 LEU D O 1
ATOM 5367 N N . ASP D 1 71 ? 11.910 92.164 39.306 1.00 60.54 79 ASP D N 1
ATOM 5368 C CA . ASP D 1 71 ? 12.915 92.259 40.348 1.00 71.53 79 ASP D CA 1
ATOM 5369 C C . ASP D 1 71 ? 13.452 90.860 40.596 1.00 72.45 79 ASP D C 1
ATOM 5370 O O . ASP D 1 71 ? 12.692 89.958 40.965 1.00 71.33 79 ASP D O 1
ATOM 5375 N N . GLN D 1 72 ? 14.744 90.675 40.327 1.00 76.23 80 GLN D N 1
ATOM 5376 C CA . GLN D 1 72 ? 15.425 89.389 40.408 1.00 80.85 80 GLN D CA 1
ATOM 5377 C C . GLN D 1 72 ? 14.549 88.289 39.812 1.00 76.00 80 GLN D C 1
ATOM 5378 O O . GLN D 1 72 ? 13.937 87.509 40.550 1.00 76.68 80 GLN D O 1
ATOM 5384 N N . PRO D 1 73 ? 14.453 88.207 38.484 1.00 71.51 81 PRO D N 1
ATOM 5385 C CA . PRO D 1 73 ? 13.538 87.248 37.847 1.00 67.84 81 PRO D CA 1
ATOM 5386 C C . PRO D 1 73 ? 14.153 85.856 37.739 1.00 64.98 81 PRO D C 1
ATOM 5387 O O . PRO D 1 73 ? 15.155 85.655 37.049 1.00 64.94 81 PRO D O 1
ATOM 5391 N N A ASP D 1 74 ? 13.540 84.890 38.412 0.34 63.35 82 ASP D N 1
ATOM 5392 N N B ASP D 1 74 ? 13.537 84.889 38.411 0.66 63.10 82 ASP D N 1
ATOM 5393 C CA A ASP D 1 74 ? 13.928 83.503 38.222 0.34 62.42 82 ASP D CA 1
ATOM 5394 C CA B ASP D 1 74 ? 13.912 83.498 38.222 0.66 62.29 82 ASP D CA 1
ATOM 5395 C C A ASP D 1 74 ? 13.331 82.971 36.922 0.34 59.52 82 ASP D C 1
ATOM 5396 C C B ASP D 1 74 ? 13.293 82.957 36.939 0.66 59.36 82 ASP D C 1
ATOM 5397 O O A ASP D 1 74 ? 12.593 83.662 36.215 0.34 59.23 82 ASP D O 1
ATOM 5398 O O B ASP D 1 74 ? 12.501 83.624 36.269 0.66 58.95 82 ASP D O 1
ATOM 5407 N N . GLU D 1 75 ? 13.643 81.708 36.617 1.00 56.76 83 GLU D N 1
ATOM 5408 C CA . GLU D 1 75 ? 13.261 81.138 35.330 1.00 53.71 83 GLU D CA 1
ATOM 5409 C C . GLU D 1 75 ? 11.765 80.928 35.203 1.00 49.45 83 GLU D C 1
ATOM 5410 O O . GLU D 1 75 ? 11.215 81.080 34.103 1.00 48.15 83 GLU D O 1
ATOM 5416 N N . ALA D 1 76 ? 11.091 80.597 36.304 1.00 47.43 84 ALA D N 1
ATOM 5417 C CA . ALA D 1 76 ? 9.640 80.467 36.275 1.00 44.61 84 ALA D CA 1
ATOM 5418 C C . ALA D 1 76 ? 8.965 81.786 35.901 1.00 40.74 84 ALA D C 1
ATOM 5419 O O . ALA D 1 76 ? 7.980 81.787 35.153 1.00 39.96 84 ALA D O 1
ATOM 5421 N N . ASN D 1 77 ? 9.466 82.918 36.416 1.00 37.09 85 ASN D N 1
ATOM 5422 C CA . ASN D 1 77 ? 8.803 84.177 36.092 1.00 41.33 85 ASN D CA 1
ATOM 5423 C C . ASN D 1 77 ? 9.094 84.605 34.647 1.00 36.34 85 ASN D C 1
ATOM 5424 O O . ASN D 1 77 ? 8.185 85.034 33.935 1.00 38.11 85 ASN D O 1
ATOM 5429 N N . ILE D 1 78 ? 10.334 84.464 34.190 1.00 33.13 86 ILE D N 1
ATOM 5430 C CA . ILE D 1 78 ? 10.665 84.760 32.793 1.00 34.26 86 ILE D CA 1
ATOM 5431 C C . ILE D 1 78 ? 9.751 83.983 31.846 1.00 33.95 86 ILE D C 1
ATOM 5432 O O . ILE D 1 78 ? 9.147 84.550 30.928 1.00 32.45 86 ILE D O 1
ATOM 5437 N N . ALA D 1 79 ? 9.554 82.696 32.129 1.00 34.49 87 ALA D N 1
ATOM 5438 C CA . ALA D 1 79 ? 8.770 81.853 31.231 1.00 34.03 87 ALA D CA 1
ATOM 5439 C C . ALA D 1 79 ? 7.314 82.319 31.198 1.00 38.51 87 ALA D C 1
ATOM 5440 O O . ALA D 1 79 ? 6.721 82.479 30.122 1.00 36.41 87 ALA D O 1
ATOM 5442 N N . ARG D 1 80 ? 6.743 82.576 32.380 1.00 38.21 88 ARG D N 1
ATOM 5443 C CA . ARG D 1 80 ? 5.420 83.176 32.487 1.00 40.34 88 ARG D CA 1
ATOM 5444 C C . ARG D 1 80 ? 5.311 84.430 31.619 1.00 34.21 88 ARG D C 1
ATOM 5445 O O . ARG D 1 80 ? 4.341 84.601 30.872 1.00 33.40 88 ARG D O 1
ATOM 5453 N N . GLN D 1 81 ? 6.308 85.311 31.696 1.00 29.93 89 GLN D N 1
ATOM 5454 C CA . GLN D 1 81 ? 6.332 86.509 30.859 1.00 28.83 89 GLN D CA 1
ATOM 5455 C C . GLN D 1 81 ? 6.341 86.162 29.363 1.00 27.00 89 GLN D C 1
ATOM 5456 O O . GLN D 1 81 ? 5.607 86.772 28.562 1.00 26.02 89 GLN D O 1
ATOM 5462 N N . LEU D 1 82 ? 7.152 85.172 28.958 1.00 26.05 90 LEU D N 1
ATOM 5463 C CA . LEU D 1 82 ? 7.199 84.822 27.525 1.00 27.81 90 LEU D CA 1
ATOM 5464 C C . LEU D 1 82 ? 5.910 84.159 27.034 1.00 27.10 90 LEU D C 1
ATOM 5465 O O . LEU D 1 82 ? 5.631 84.205 25.838 1.00 25.83 90 LEU D O 1
ATOM 5470 N N . GLU D 1 83 ? 5.101 83.570 27.921 1.00 30.92 91 GLU D N 1
ATOM 5471 C CA . GLU D 1 83 ? 3.924 82.794 27.509 1.00 32.46 91 GLU D CA 1
ATOM 5472 C C . GLU D 1 83 ? 2.659 83.633 27.330 1.00 32.03 91 GLU D C 1
ATOM 5473 O O . GLU D 1 83 ? 1.606 83.078 27.000 1.00 36.26 91 GLU D O 1
ATOM 5479 N N . GLN D 1 84 ? 2.742 84.948 27.477 1.00 31.20 92 GLN D N 1
ATOM 5480 C CA . GLN D 1 84 ? 1.569 85.798 27.282 1.00 34.88 92 GLN D CA 1
ATOM 5481 C C . GLN D 1 84 ? 0.991 85.619 25.878 1.00 32.37 92 GLN D C 1
ATOM 5482 O O . GLN D 1 84 ? 1.737 85.465 24.906 1.00 30.08 92 GLN D O 1
ATOM 5488 N N . PRO D 1 85 ? -0.332 85.661 25.740 1.00 30.50 93 PRO D N 1
ATOM 5489 C CA . PRO D 1 85 ? -0.940 85.389 24.441 1.00 31.93 93 PRO D CA 1
ATOM 5490 C C . PRO D 1 85 ? -0.493 86.348 23.380 1.00 32.76 93 PRO D C 1
ATOM 5491 O O . PRO D 1 85 ? -0.465 85.964 22.202 1.00 32.55 93 PRO D O 1
ATOM 5495 N N . VAL D 1 86 ? -0.182 87.601 23.740 1.00 30.96 94 VAL D N 1
ATOM 5496 C CA . VAL D 1 86 ? 0.203 88.545 22.698 1.00 30.93 94 VAL D CA 1
ATOM 5497 C C . VAL D 1 86 ? 1.493 88.061 22.024 1.00 29.48 94 VAL D C 1
ATOM 5498 O O . VAL D 1 86 ? 1.718 88.304 20.838 1.00 29.81 94 VAL D O 1
ATOM 5502 N N . PHE D 1 87 ? 2.316 87.311 22.734 1.00 26.65 95 PHE D N 1
ATOM 5503 C CA . PHE D 1 87 ? 3.527 86.807 22.124 1.00 26.60 95 PHE D CA 1
ATOM 5504 C C . PHE D 1 87 ? 3.266 85.512 21.343 1.00 30.02 95 PHE D C 1
ATOM 5505 O O . PHE D 1 87 ? 3.827 85.330 20.252 1.00 31.18 95 PHE D O 1
ATOM 5513 N N A SER D 1 88 ? 2.414 84.621 21.875 0.51 27.77 96 SER D N 1
ATOM 5514 N N B SER D 1 88 ? 2.427 84.614 21.875 0.49 27.80 96 SER D N 1
ATOM 5515 C CA A SER D 1 88 ? 2.061 83.403 21.142 0.51 28.55 96 SER D CA 1
ATOM 5516 C CA B SER D 1 88 ? 2.176 83.366 21.159 0.49 28.62 96 SER D CA 1
ATOM 5517 C C A SER D 1 88 ? 1.359 83.723 19.830 0.51 29.89 96 SER D C 1
ATOM 5518 C C B SER D 1 88 ? 1.385 83.594 19.878 0.49 29.89 96 SER D C 1
ATOM 5519 O O A SER D 1 88 ? 1.581 83.041 18.823 0.51 30.70 96 SER D O 1
ATOM 5520 O O B SER D 1 88 ? 1.505 82.800 18.943 0.49 30.24 96 SER D O 1
ATOM 5525 N N A ARG D 1 89 ? 0.509 84.751 19.819 0.51 31.37 97 ARG D N 1
ATOM 5526 N N B ARG D 1 89 ? 0.598 84.670 19.802 0.49 31.39 97 ARG D N 1
ATOM 5527 C CA A ARG D 1 89 ? -0.281 85.054 18.636 0.51 34.11 97 ARG D CA 1
ATOM 5528 C CA B ARG D 1 89 ? -0.177 84.935 18.593 0.49 34.16 97 ARG D CA 1
ATOM 5529 C C A ARG D 1 89 ? 0.515 85.777 17.553 0.51 31.41 97 ARG D C 1
ATOM 5530 C C B ARG D 1 89 ? 0.641 85.663 17.528 0.49 31.41 97 ARG D C 1
ATOM 5531 O O A ARG D 1 89 ? 0.231 85.589 16.376 0.51 31.71 97 ARG D O 1
ATOM 5532 O O B ARG D 1 89 ? 0.502 85.369 16.346 0.49 31.76 97 ARG D O 1
ATOM 5547 N N . ASN D 1 90 ? 1.492 86.612 17.923 1.00 28.72 98 ASN D N 1
ATOM 5548 C CA . ASN D 1 90 ? 2.174 87.477 16.961 1.00 27.11 98 ASN D CA 1
ATOM 5549 C C . ASN D 1 90 ? 3.625 87.092 16.651 1.00 27.67 98 ASN D C 1
ATOM 5550 O O . ASN D 1 90 ? 4.236 87.721 15.778 1.00 25.27 98 ASN D O 1
ATOM 5555 N N . PHE D 1 91 ? 4.166 86.047 17.273 1.00 26.99 99 PHE D N 1
ATOM 5556 C CA . PHE D 1 91 ? 5.513 85.568 17.013 1.00 20.39 99 PHE D CA 1
ATOM 5557 C C . PHE D 1 91 ? 5.451 84.060 16.835 1.00 22.10 99 PHE D C 1
ATOM 5558 O O . PHE D 1 91 ? 4.551 83.404 17.365 1.00 22.59 99 PHE D O 1
ATOM 5566 N N . ALA D 1 92 ? 6.359 83.523 16.020 1.00 23.58 100 ALA D N 1
ATOM 5567 C CA . ALA D 1 92 ? 6.567 82.079 16.047 1.00 26.80 100 ALA D CA 1
ATOM 5568 C C . ALA D 1 92 ? 7.125 81.662 17.396 1.00 31.18 100 ALA D C 1
ATOM 5569 O O . ALA D 1 92 ? 6.709 80.645 17.960 1.00 33.83 100 ALA D O 1
ATOM 5571 N N . SER D 1 93 ? 8.033 82.459 17.949 1.00 29.93 101 SER D N 1
ATOM 5572 C CA . SER D 1 93 ? 8.572 82.181 19.273 1.00 27.27 101 SER D CA 1
ATOM 5573 C C . SER D 1 93 ? 9.183 83.462 19.819 1.00 25.38 101 SER D C 1
ATOM 5574 O O . SER D 1 93 ? 9.517 84.380 19.059 1.00 23.80 101 SER D O 1
ATOM 5577 N N . VAL D 1 94 ? 9.242 83.549 21.139 1.00 21.29 102 VAL D N 1
ATOM 5578 C CA . VAL D 1 94 ? 9.988 84.603 21.794 1.00 24.18 102 VAL D CA 1
ATOM 5579 C C . VAL D 1 94 ? 10.979 83.893 22.708 1.00 24.73 102 VAL D C 1
ATOM 5580 O O . VAL D 1 94 ? 10.795 82.724 23.050 1.00 21.77 102 VAL D O 1
ATOM 5584 N N . TYR D 1 95 ? 12.069 84.579 23.043 1.00 24.21 103 TYR D N 1
ATOM 5585 C CA . TYR D 1 95 ? 13.102 83.938 23.843 1.00 25.25 103 TYR D CA 1
ATOM 5586 C C . TYR D 1 95 ? 14.038 84.972 24.461 1.00 27.96 103 TYR D C 1
ATOM 5587 O O . TYR D 1 95 ? 14.131 86.128 24.022 1.00 30.21 103 TYR D O 1
ATOM 5596 N N . LEU D 1 96 ? 14.745 84.519 25.485 1.00 25.56 104 LEU D N 1
ATOM 5597 C CA . LEU D 1 96 ? 15.696 85.345 26.188 1.00 27.47 104 LEU D CA 1
ATOM 5598 C C . LEU D 1 96 ? 16.958 84.532 26.424 1.00 29.50 104 LEU D C 1
ATOM 5599 O O . LEU D 1 96 ? 16.896 83.358 26.850 1.00 24.44 104 LEU D O 1
ATOM 5604 N N . GLY D 1 97 ? 18.102 85.159 26.175 1.00 27.43 105 GLY D N 1
ATOM 5605 C CA . GLY D 1 97 ? 19.379 84.598 26.541 1.00 29.06 105 GLY D CA 1
ATOM 5606 C C . GLY D 1 97 ? 20.023 85.476 27.599 1.00 32.18 105 GLY D C 1
ATOM 5607 O O . GLY D 1 97 ? 20.087 86.704 27.451 1.00 35.22 105 GLY D O 1
ATOM 5608 N N . GLU D 1 98 ? 20.484 84.841 28.656 1.00 25.75 106 GLU D N 1
ATOM 5609 C CA . GLU D 1 98 ? 20.941 85.580 29.821 1.00 29.86 106 GLU D CA 1
ATOM 5610 C C . GLU D 1 98 ? 22.464 85.672 29.849 1.00 33.51 106 GLU D C 1
ATOM 5611 O O . GLU D 1 98 ? 23.164 84.706 29.530 1.00 35.84 106 GLU D O 1
ATOM 5617 N N . ALA D 1 99 ? 22.974 86.850 30.210 1.00 37.17 107 ALA D N 1
ATOM 5618 C CA . ALA D 1 99 ? 24.416 87.082 30.171 1.00 36.88 107 ALA D CA 1
ATOM 5619 C C . ALA D 1 99 ? 25.168 86.294 31.243 1.00 40.04 107 ALA D C 1
ATOM 5620 O O . ALA D 1 99 ? 26.303 85.869 31.001 1.00 44.28 107 ALA D O 1
ATOM 5622 N N . ALA D 1 100 ? 24.558 86.080 32.412 1.00 41.01 108 ALA D N 1
ATOM 5623 C CA . ALA D 1 100 ? 25.314 85.608 33.572 1.00 46.61 108 ALA D CA 1
ATOM 5624 C C . ALA D 1 100 ? 25.931 84.234 33.317 1.00 53.34 108 ALA D C 1
ATOM 5625 O O . ALA D 1 100 ? 27.146 84.049 33.456 1.00 54.12 108 ALA D O 1
ATOM 5627 N N . SER D 1 101 ? 25.115 83.260 32.912 1.00 57.68 109 SER D N 1
ATOM 5628 C CA . SER D 1 101 ? 25.651 81.946 32.574 1.00 55.30 109 SER D CA 1
ATOM 5629 C C . SER D 1 101 ? 25.086 81.381 31.273 1.00 51.26 109 SER D C 1
ATOM 5630 O O . SER D 1 101 ? 25.122 80.158 31.078 1.00 52.80 109 SER D O 1
ATOM 5633 N N . GLY D 1 102 ? 24.512 82.218 30.415 1.00 45.67 110 GLY D N 1
ATOM 5634 C CA . GLY D 1 102 ? 23.942 81.734 29.174 1.00 43.19 110 GLY D CA 1
ATOM 5635 C C . GLY D 1 102 ? 22.625 80.994 29.289 1.00 38.76 110 GLY D C 1
ATOM 5636 O O . GLY D 1 102 ? 22.313 80.182 28.425 1.00 40.33 110 GLY D O 1
ATOM 5637 N N . THR D 1 103 ? 21.843 81.226 30.328 1.00 35.84 111 THR D N 1
ATOM 5638 C CA . THR D 1 103 ? 20.580 80.513 30.413 1.00 34.46 111 THR D CA 1
ATOM 5639 C C . THR D 1 103 ? 19.643 80.941 29.279 1.00 34.57 111 THR D C 1
ATOM 5640 O O . THR D 1 103 ? 19.527 82.128 28.963 1.00 38.43 111 THR D O 1
ATOM 5644 N N . PHE D 1 104 ? 18.976 79.971 28.656 1.00 31.12 112 PHE D N 1
ATOM 5645 C CA . PHE D 1 104 ? 18.163 80.221 27.470 1.00 26.87 112 PHE D CA 1
ATOM 5646 C C . PHE D 1 104 ? 16.738 79.726 27.674 1.00 26.46 112 PHE D C 1
ATOM 5647 O O . PHE D 1 104 ? 16.521 78.532 27.892 1.00 31.11 112 PHE D O 1
ATOM 5655 N N . THR D 1 105 ? 15.769 80.628 27.574 1.00 26.52 113 THR D N 1
ATOM 5656 C CA . THR D 1 105 ? 14.343 80.290 27.703 1.00 27.10 113 THR D CA 1
ATOM 5657 C C . THR D 1 105 ? 13.634 80.662 26.417 1.00 24.35 113 THR D C 1
ATOM 5658 O O . THR D 1 105 ? 13.703 81.808 25.999 1.00 24.51 113 THR D O 1
ATOM 5662 N N A MET D 1 106 ? 12.919 79.715 25.821 0.24 25.65 114 MET D N 1
ATOM 5663 N N B MET D 1 106 ? 12.914 79.712 25.823 0.76 24.99 114 MET D N 1
ATOM 5664 C CA A MET D 1 106 ? 12.175 79.993 24.603 0.24 27.12 114 MET D CA 1
ATOM 5665 C CA B MET D 1 106 ? 12.183 79.950 24.589 0.76 27.48 114 MET D CA 1
ATOM 5666 C C A MET D 1 106 ? 10.747 79.483 24.744 0.24 27.17 114 MET D C 1
ATOM 5667 C C B MET D 1 106 ? 10.739 79.493 24.771 0.76 27.44 114 MET D C 1
ATOM 5668 O O A MET D 1 106 ? 10.511 78.428 25.336 0.24 27.01 114 MET D O 1
ATOM 5669 O O B MET D 1 106 ? 10.483 78.479 25.414 0.76 27.15 114 MET D O 1
ATOM 5678 N N . ARG D 1 107 ? 9.799 80.241 24.202 1.00 26.63 115 ARG D N 1
ATOM 5679 C CA . ARG D 1 107 ? 8.400 79.840 24.216 1.00 27.70 115 ARG D CA 1
ATOM 5680 C C . ARG D 1 107 ? 7.794 80.103 22.858 1.00 26.67 115 ARG D C 1
ATOM 5681 O O . ARG D 1 107 ? 7.986 81.198 22.295 1.00 33.00 115 ARG D O 1
ATOM 5689 N N . PRO D 1 108 ? 7.103 79.119 22.290 1.00 27.21 116 PRO D N 1
ATOM 5690 C CA . PRO D 1 108 ? 6.990 77.733 22.749 1.00 31.76 116 PRO D CA 1
ATOM 5691 C C . PRO D 1 108 ? 8.326 77.017 22.765 1.00 36.08 116 PRO D C 1
ATOM 5692 O O . PRO D 1 108 ? 9.275 77.373 22.034 1.00 36.17 116 PRO D O 1
ATOM 5696 N N . TYR D 1 109 ? 8.383 76.001 23.617 1.00 33.37 117 TYR D N 1
ATOM 5697 C CA . TYR D 1 109 ? 9.635 75.331 23.910 1.00 28.86 117 TYR D CA 1
ATOM 5698 C C . TYR D 1 109 ? 10.103 74.464 22.738 1.00 28.69 117 TYR D C 1
ATOM 5699 O O . TYR D 1 109 ? 9.305 73.806 22.067 1.00 32.07 117 TYR D O 1
ATOM 5708 N N . ASP D 1 110 ? 11.403 74.502 22.477 1.00 29.41 118 ASP D N 1
ATOM 5709 C CA . ASP D 1 110 ? 12.091 73.541 21.630 1.00 32.35 118 ASP D CA 1
ATOM 5710 C C . ASP D 1 110 ? 13.452 73.250 22.253 1.00 32.41 118 ASP D C 1
ATOM 5711 O O . ASP D 1 110 ? 14.025 74.093 22.935 1.00 33.22 118 ASP D O 1
ATOM 5716 N N . ALA D 1 111 ? 13.937 72.036 22.048 1.00 32.93 119 ALA D N 1
ATOM 5717 C CA . ALA D 1 111 ? 15.259 71.639 22.505 1.00 35.81 119 ALA D CA 1
ATOM 5718 C C . ALA D 1 111 ? 16.318 72.200 21.570 1.00 37.13 119 ALA D C 1
ATOM 5719 O O . ALA D 1 111 ? 16.136 72.226 20.350 1.00 40.67 119 ALA D O 1
ATOM 5721 N N . MET D 1 112 ? 17.414 72.636 22.140 1.00 36.67 120 MET D N 1
ATOM 5722 C CA . MET D 1 112 ? 18.541 73.241 21.454 1.00 34.41 120 MET D CA 1
ATOM 5723 C C . MET D 1 112 ? 19.660 72.223 21.273 1.00 34.90 120 MET D C 1
ATOM 5724 O O . MET D 1 112 ? 19.676 71.182 21.919 1.00 32.90 120 MET D O 1
ATOM 5729 N N . PRO D 1 113 ? 20.598 72.476 20.371 1.00 39.95 121 PRO D N 1
ATOM 5730 C CA . PRO D 1 113 ? 21.714 71.545 20.173 1.00 40.92 121 PRO D CA 1
ATOM 5731 C C . PRO D 1 113 ? 22.621 71.477 21.387 1.00 39.59 121 PRO D C 1
ATOM 5732 O O . PRO D 1 113 ? 22.680 72.401 22.199 1.00 38.08 121 PRO D O 1
ATOM 5736 N N . GLU D 1 114 ? 23.379 70.375 21.460 1.00 40.13 122 GLU D N 1
ATOM 5737 C CA . GLU D 1 114 ? 24.420 70.204 22.475 1.00 41.69 122 GLU D CA 1
ATOM 5738 C C . GLU D 1 114 ? 25.428 71.348 22.452 1.00 41.67 122 GLU D C 1
ATOM 5739 O O . GLU D 1 114 ? 25.933 71.728 21.393 1.00 43.48 122 GLU D O 1
ATOM 5745 N N . GLY D 1 115 ? 25.732 71.890 23.630 1.00 39.46 123 GLY D N 1
ATOM 5746 C CA . GLY D 1 115 ? 26.655 73.000 23.751 1.00 34.02 123 GLY D CA 1
ATOM 5747 C C . GLY D 1 115 ? 26.095 74.353 23.385 1.00 32.38 123 GLY D C 1
ATOM 5748 O O . GLY D 1 115 ? 26.841 75.338 23.412 1.00 32.67 123 GLY D O 1
ATOM 5749 N N . TYR D 1 116 ? 24.810 74.440 23.034 1.00 33.17 124 TYR D N 1
ATOM 5750 C CA . TYR D 1 116 ? 24.194 75.724 22.685 1.00 31.14 124 TYR D CA 1
ATOM 5751 C C . TYR D 1 116 ? 24.388 76.754 23.799 1.00 31.53 124 TYR D C 1
ATOM 5752 O O . TYR D 1 116 ? 24.022 76.518 24.962 1.00 30.21 124 TYR D O 1
ATOM 5761 N N . ASP D 1 117 ? 24.952 77.906 23.432 1.00 32.54 125 ASP D N 1
ATOM 5762 C CA . ASP D 1 117 ? 25.046 79.075 24.310 1.00 30.65 125 ASP D CA 1
ATOM 5763 C C . ASP D 1 117 ? 24.521 80.271 23.521 1.00 31.42 125 ASP D C 1
ATOM 5764 O O . ASP D 1 117 ? 25.104 80.623 22.464 1.00 30.67 125 ASP D O 1
ATOM 5769 N N . PRO D 1 118 ? 23.416 80.900 23.955 1.00 30.33 126 PRO D N 1
ATOM 5770 C CA . PRO D 1 118 ? 22.883 82.053 23.212 1.00 26.80 126 PRO D CA 1
ATOM 5771 C C . PRO D 1 118 ? 23.875 83.191 23.093 1.00 29.45 126 PRO D C 1
ATOM 5772 O O . PRO D 1 118 ? 23.854 83.946 22.112 1.00 33.51 126 PRO D O 1
ATOM 5776 N N . ARG D 1 119 ? 24.770 83.331 24.056 1.00 27.92 127 ARG D N 1
ATOM 5777 C CA . ARG D 1 119 ? 25.697 84.459 24.030 1.00 32.48 127 ARG D CA 1
ATOM 5778 C C . ARG D 1 119 ? 26.649 84.429 22.842 1.00 33.87 127 ARG D C 1
ATOM 5779 O O . ARG D 1 119 ? 27.226 85.466 22.511 1.00 40.16 127 ARG D O 1
ATOM 5787 N N . THR D 1 120 ? 26.818 83.284 22.192 1.00 32.17 128 THR D N 1
ATOM 5788 C CA . THR D 1 120 ? 27.694 83.165 21.039 1.00 33.74 128 THR D CA 1
ATOM 5789 C C . THR D 1 120 ? 26.981 83.434 19.711 1.00 36.45 128 THR D C 1
ATOM 5790 O O . THR D 1 120 ? 27.640 83.453 18.669 1.00 35.17 128 THR D O 1
ATOM 5794 N N A ARG D 1 121 ? 25.662 83.635 19.715 0.79 38.60 129 ARG D N 1
ATOM 5795 N N B ARG D 1 121 ? 25.672 83.661 19.729 0.21 38.76 129 ARG D N 1
ATOM 5796 C CA A ARG D 1 121 ? 24.908 83.795 18.476 0.79 39.49 129 ARG D CA 1
ATOM 5797 C CA B ARG D 1 121 ? 24.899 83.831 18.509 0.21 39.76 129 ARG D CA 1
ATOM 5798 C C A ARG D 1 121 ? 24.782 85.272 18.104 0.79 39.42 129 ARG D C 1
ATOM 5799 C C B ARG D 1 121 ? 24.828 85.298 18.099 0.21 39.31 129 ARG D C 1
ATOM 5800 O O A ARG D 1 121 ? 24.860 86.163 18.960 0.79 40.91 129 ARG D O 1
ATOM 5801 O O B ARG D 1 121 ? 24.970 86.211 18.921 0.21 40.22 129 ARG D O 1
ATOM 5816 N N . ALA D 1 122 ? 24.598 85.517 16.799 1.00 36.30 130 ALA D N 1
ATOM 5817 C CA . ALA D 1 122 ? 24.636 86.880 16.263 1.00 36.02 130 ALA D CA 1
ATOM 5818 C C . ALA D 1 122 ? 23.442 87.718 16.714 1.00 36.29 130 ALA D C 1
ATOM 5819 O O . ALA D 1 122 ? 23.590 88.921 16.966 1.00 38.20 130 ALA D O 1
ATOM 5821 N N . TRP D 1 123 ? 22.242 87.123 16.813 1.00 33.95 131 TRP D N 1
ATOM 5822 C CA . TRP D 1 123 ? 21.129 87.903 17.371 1.00 33.31 131 TRP D CA 1
ATOM 5823 C C . TRP D 1 123 ? 21.469 88.427 18.760 1.00 33.58 131 TRP D C 1
ATOM 5824 O O . TRP D 1 123 ? 21.083 89.549 19.117 1.00 32.93 131 TRP D O 1
ATOM 5835 N N . TYR D 1 124 ? 22.221 87.662 19.546 1.00 28.65 132 TYR D N 1
ATOM 5836 C CA . TYR D 1 124 ? 22.576 88.186 20.858 1.00 31.70 132 TYR D CA 1
ATOM 5837 C C . TYR D 1 124 ? 23.713 89.214 20.753 1.00 32.62 132 TYR D C 1
ATOM 5838 O O . TYR D 1 124 ? 23.575 90.369 21.192 1.00 31.10 132 TYR D O 1
ATOM 5847 N N . LYS D 1 125 ? 24.833 88.817 20.139 1.00 36.04 133 LYS D N 1
ATOM 5848 C CA . LYS D 1 125 ? 26.013 89.687 20.085 1.00 38.56 133 LYS D CA 1
ATOM 5849 C C . LYS D 1 125 ? 25.752 90.973 19.299 1.00 40.86 133 LYS D C 1
ATOM 5850 O O . LYS D 1 125 ? 26.204 92.057 19.701 1.00 41.65 133 LYS D O 1
ATOM 5856 N N . ASP D 1 126 ? 25.011 90.883 18.185 1.00 40.87 134 ASP D N 1
ATOM 5857 C CA . ASP D 1 126 ? 24.767 92.086 17.394 1.00 42.33 134 ASP D CA 1
ATOM 5858 C C . ASP D 1 126 ? 23.920 93.084 18.162 1.00 38.58 134 ASP D C 1
ATOM 5859 O O . ASP D 1 126 ? 24.154 94.295 18.069 1.00 38.26 134 ASP D O 1
ATOM 5864 N N . ALA D 1 127 ? 22.931 92.606 18.925 1.00 35.25 135 ALA D N 1
ATOM 5865 C CA . ALA D 1 127 ? 22.108 93.551 19.682 1.00 31.86 135 ALA D CA 1
ATOM 5866 C C . ALA D 1 127 ? 22.910 94.211 20.807 1.00 33.81 135 ALA D C 1
ATOM 5867 O O . ALA D 1 127 ? 22.758 95.413 21.051 1.00 41.49 135 ALA D O 1
ATOM 5869 N N . LEU D 1 128 ? 23.799 93.465 21.475 1.00 35.49 136 LEU D N 1
ATOM 5870 C CA . LEU D 1 128 ? 24.686 94.076 22.470 1.00 42.27 136 LEU D CA 1
ATOM 5871 C C . LEU D 1 128 ? 25.673 95.059 21.848 1.00 47.13 136 LEU D C 1
ATOM 5872 O O . LEU D 1 128 ? 25.915 96.132 22.406 1.00 51.32 136 LEU D O 1
ATOM 5877 N N . ALA D 1 129 ? 26.321 94.673 20.741 1.00 49.56 137 ALA D N 1
ATOM 5878 C CA . ALA D 1 129 ? 27.282 95.566 20.092 1.00 46.41 137 ALA D CA 1
ATOM 5879 C C . ALA D 1 129 ? 26.625 96.875 19.677 1.00 46.18 137 ALA D C 1
ATOM 5880 O O . ALA D 1 129 ? 27.111 97.961 20.015 1.00 50.23 137 ALA D O 1
ATOM 5882 N N . ALA D 1 130 ? 25.522 96.800 18.929 1.00 42.33 138 ALA D N 1
ATOM 5883 C CA . ALA D 1 130 ? 24.885 98.040 18.504 1.00 37.84 138 ALA D CA 1
ATOM 5884 C C . ALA D 1 130 ? 24.094 98.683 19.634 1.00 38.46 138 ALA D C 1
ATOM 5885 O O . ALA D 1 130 ? 23.787 99.873 19.554 1.00 37.14 138 ALA D O 1
ATOM 5887 N N . ASP D 1 131 ? 23.805 97.942 20.700 1.00 40.74 139 ASP D N 1
ATOM 5888 C CA . ASP D 1 131 ? 22.932 98.415 21.765 1.00 40.09 139 ASP D CA 1
ATOM 5889 C C . ASP D 1 131 ? 21.670 99.072 21.190 1.00 38.75 139 ASP D C 1
ATOM 5890 O O . ASP D 1 131 ? 21.354 100.225 21.486 1.00 37.68 139 ASP D O 1
ATOM 5895 N N . ARG D 1 132 ? 20.964 98.323 20.333 1.00 34.31 140 ARG D N 1
ATOM 5896 C CA . ARG D 1 132 ? 19.648 98.699 19.831 1.00 32.00 140 ARG D CA 1
ATOM 5897 C C . ARG D 1 132 ? 18.965 97.456 19.279 1.00 30.49 140 ARG D C 1
ATOM 5898 O O . ARG D 1 132 ? 19.495 96.344 19.346 1.00 27.75 140 ARG D O 1
ATOM 5906 N N . LEU D 1 133 ? 17.778 97.660 18.723 1.00 28.10 141 LEU D N 1
ATOM 5907 C CA . LEU D 1 133 ? 17.017 96.583 18.118 1.00 28.65 141 LEU D CA 1
ATOM 5908 C C . LEU D 1 133 ? 17.633 96.212 16.774 1.00 27.05 141 LEU D C 1
ATOM 5909 O O . LEU D 1 133 ? 17.999 97.090 15.986 1.00 24.69 141 LEU D O 1
ATOM 5914 N N . ILE D 1 134 ? 17.759 94.905 16.545 1.00 26.53 142 ILE D N 1
ATOM 5915 C CA . ILE D 1 134 ? 18.292 94.296 15.335 1.00 26.92 142 ILE D CA 1
ATOM 5916 C C . ILE D 1 134 ? 17.146 93.626 14.613 1.00 27.95 142 ILE D C 1
ATOM 5917 O O . ILE D 1 134 ? 16.363 92.901 15.242 1.00 31.58 142 ILE D O 1
ATOM 5922 N N . VAL D 1 135 ? 17.033 93.881 13.309 1.00 25.45 143 VAL D N 1
ATOM 5923 C CA . VAL D 1 135 ? 16.133 93.155 12.420 1.00 27.91 143 VAL D CA 1
ATOM 5924 C C . VAL D 1 135 ? 17.003 92.357 11.466 1.00 32.03 143 VAL D C 1
ATOM 5925 O O . VAL D 1 135 ? 17.915 92.911 10.840 1.00 33.57 143 VAL D O 1
ATOM 5929 N N . THR D 1 136 ? 16.750 91.071 11.372 1.00 30.69 144 THR D N 1
ATOM 5930 C CA . THR D 1 136 ? 17.503 90.219 10.466 1.00 28.54 144 THR D CA 1
ATOM 5931 C C . THR D 1 136 ? 16.784 90.091 9.137 1.00 28.69 144 THR D C 1
ATOM 5932 O O . THR D 1 136 ? 15.561 90.315 9.036 1.00 30.64 144 THR D O 1
ATOM 5936 N N . GLU D 1 137 ? 17.540 89.670 8.123 1.00 24.57 145 GLU D N 1
ATOM 5937 C CA . GLU D 1 137 ? 16.916 89.293 6.861 1.00 23.62 145 GLU D CA 1
ATOM 5938 C C . GLU D 1 137 ? 16.158 87.989 7.065 1.00 22.87 145 GLU D C 1
ATOM 5939 O O . GLU D 1 137 ? 16.494 87.211 7.957 1.00 23.12 145 GLU D O 1
ATOM 5945 N N . PRO D 1 138 ? 15.112 87.759 6.282 1.00 25.23 146 PRO D N 1
ATOM 5946 C CA . PRO D 1 138 ? 14.377 86.492 6.388 1.00 25.06 146 PRO D CA 1
ATOM 5947 C C . PRO D 1 138 ? 15.285 85.307 6.131 1.00 25.59 146 PRO D C 1
ATOM 5948 O O . PRO D 1 138 ? 16.253 85.386 5.378 1.00 25.62 146 PRO D O 1
ATOM 5952 N N . PHE D 1 139 ? 14.998 84.219 6.825 1.00 25.86 147 PHE D N 1
ATOM 5953 C CA . PHE D 1 139 ? 15.569 82.922 6.516 1.00 29.73 147 PHE D CA 1
ATOM 5954 C C . PHE D 1 139 ? 14.391 81.995 6.270 1.00 33.24 147 PHE D C 1
ATOM 5955 O O . PHE D 1 139 ? 13.232 82.357 6.522 1.00 33.46 147 PHE D O 1
ATOM 5963 N N . VAL D 1 140 ? 14.684 80.817 5.729 1.00 33.55 148 VAL D N 1
ATOM 5964 C CA . VAL D 1 140 ? 13.664 79.864 5.321 1.00 32.75 148 VAL D CA 1
ATOM 5965 C C . VAL D 1 140 ? 13.825 78.677 6.248 1.00 36.69 148 VAL D C 1
ATOM 5966 O O . VAL D 1 140 ? 14.922 78.126 6.360 1.00 42.66 148 VAL D O 1
ATOM 5970 N N . ASP D 1 141 ? 12.768 78.335 6.975 1.00 37.31 149 ASP D N 1
ATOM 5971 C CA . ASP D 1 141 ? 12.806 77.168 7.847 1.00 37.76 149 ASP D CA 1
ATOM 5972 C C . ASP D 1 141 ? 12.832 75.895 7.011 1.00 33.90 149 ASP D C 1
ATOM 5973 O O . ASP D 1 141 ? 11.865 75.596 6.305 1.00 36.36 149 ASP D O 1
ATOM 5978 N N . ALA D 1 142 ? 13.922 75.129 7.111 1.00 30.56 150 ALA D N 1
ATOM 5979 C CA . ALA D 1 142 ? 14.147 74.028 6.181 1.00 31.09 150 ALA D CA 1
ATOM 5980 C C . ALA D 1 142 ? 13.056 72.961 6.258 1.00 30.77 150 ALA D C 1
ATOM 5981 O O . ALA D 1 142 ? 12.794 72.281 5.267 1.00 30.38 150 ALA D O 1
ATOM 5983 N N . GLY D 1 143 ? 12.436 72.775 7.422 1.00 31.24 151 GLY D N 1
ATOM 5984 C CA . GLY D 1 143 ? 11.504 71.675 7.582 1.00 33.75 151 GLY D CA 1
ATOM 5985 C C . GLY D 1 143 ? 10.134 71.930 6.990 1.00 39.40 151 GLY D C 1
ATOM 5986 O O . GLY D 1 143 ? 9.433 70.977 6.637 1.00 41.24 151 GLY D O 1
ATOM 5987 N N . THR D 1 144 ? 9.738 73.208 6.853 1.00 36.57 152 THR D N 1
ATOM 5988 C CA . THR D 1 144 ? 8.405 73.575 6.416 1.00 34.84 152 THR D CA 1
ATOM 5989 C C . THR D 1 144 ? 8.415 74.497 5.209 1.00 35.53 152 THR D C 1
ATOM 5990 O O . THR D 1 144 ? 7.387 74.606 4.532 1.00 37.10 152 THR D O 1
ATOM 5994 N N . GLY D 1 145 ? 9.543 75.137 4.899 1.00 36.36 153 GLY D N 1
ATOM 5995 C CA . GLY D 1 145 ? 9.607 76.132 3.850 1.00 30.98 153 GLY D CA 1
ATOM 5996 C C . GLY D 1 145 ? 9.176 77.517 4.263 1.00 33.99 153 GLY D C 1
ATOM 5997 O O . GLY D 1 145 ? 9.234 78.435 3.444 1.00 37.16 153 GLY D O 1
ATOM 5998 N N . GLU D 1 146 ? 8.766 77.726 5.505 1.00 37.61 154 GLU D N 1
ATOM 5999 C CA . GLU D 1 146 ? 8.266 79.045 5.873 1.00 40.90 154 GLU D CA 1
ATOM 6000 C C . GLU D 1 146 ? 9.374 80.106 5.943 1.00 37.19 154 GLU D C 1
ATOM 6001 O O . GLU D 1 146 ? 10.557 79.824 6.187 1.00 33.49 154 GLU D O 1
ATOM 6007 N N . GLN D 1 147 ? 8.975 81.351 5.730 1.00 33.78 155 GLN D N 1
ATOM 6008 C CA . GLN D 1 147 ? 9.915 82.459 5.737 1.00 33.11 155 GLN D CA 1
ATOM 6009 C C . GLN D 1 147 ? 9.722 83.214 7.042 1.00 33.08 155 GLN D C 1
ATOM 6010 O O . GLN D 1 147 ? 8.592 83.601 7.374 1.00 30.91 155 GLN D O 1
ATOM 6016 N N . ILE D 1 148 ? 10.816 83.362 7.805 1.00 28.86 156 ILE D N 1
ATOM 6017 C CA . ILE D 1 148 ? 10.787 83.861 9.176 1.00 24.77 156 ILE D CA 1
ATOM 6018 C C . ILE D 1 148 ? 11.862 84.939 9.306 1.00 24.82 156 ILE D C 1
ATOM 6019 O O . ILE D 1 148 ? 12.883 84.902 8.614 1.00 26.24 156 ILE D O 1
ATOM 6024 N N . LEU D 1 149 ? 11.618 85.935 10.157 1.00 23.24 157 LEU D N 1
ATOM 6025 C CA . LEU D 1 149 ? 12.705 86.834 10.551 1.00 24.36 157 LEU D CA 1
ATOM 6026 C C . LEU D 1 149 ? 12.700 87.061 12.057 1.00 23.66 157 LEU D C 1
ATOM 6027 O O . LEU D 1 149 ? 11.704 86.846 12.754 1.00 27.91 157 LEU D O 1
ATOM 6032 N N . ALA D 1 150 ? 13.850 87.466 12.552 1.00 22.83 158 ALA D N 1
ATOM 6033 C CA . ALA D 1 150 ? 14.071 87.655 13.983 1.00 25.63 158 ALA D CA 1
ATOM 6034 C C . ALA D 1 150 ? 14.326 89.133 14.282 1.00 26.34 158 ALA D C 1
ATOM 6035 O O . ALA D 1 150 ? 14.905 89.857 13.447 1.00 23.53 158 ALA D O 1
ATOM 6037 N N . MET D 1 151 ? 13.880 89.579 15.472 1.00 20.90 159 MET D N 1
ATOM 6038 C CA . MET D 1 151 ? 14.250 90.879 15.999 1.00 21.14 159 MET D CA 1
ATOM 6039 C C . MET D 1 151 ? 14.759 90.679 17.411 1.00 25.39 159 MET D C 1
ATOM 6040 O O . MET D 1 151 ? 14.228 89.841 18.146 1.00 27.86 159 MET D O 1
ATOM 6045 N N . SER D 1 152 ? 15.782 91.442 17.798 1.00 25.39 160 SER D N 1
ATOM 6046 C CA . SER D 1 152 ? 16.374 91.245 19.117 1.00 27.19 160 SER D CA 1
ATOM 6047 C C . SER D 1 152 ? 16.827 92.577 19.696 1.00 29.84 160 SER D C 1
ATOM 6048 O O . SER D 1 152 ? 17.110 93.528 18.971 1.00 29.40 160 SER D O 1
ATOM 6051 N N . LEU D 1 153 ? 16.980 92.606 21.018 1.00 27.69 161 LEU D N 1
ATOM 6052 C CA . LEU D 1 153 ? 17.161 93.847 21.746 1.00 28.55 161 LEU D CA 1
ATOM 6053 C C . LEU D 1 153 ? 17.678 93.571 23.158 1.00 26.64 161 LEU D C 1
ATOM 6054 O O . LEU D 1 153 ? 17.232 92.621 23.799 1.00 27.73 161 LEU D O 1
ATOM 6059 N N . PRO D 1 154 ? 18.585 94.390 23.690 1.00 28.87 162 PRO D N 1
ATOM 6060 C CA . PRO D 1 154 ? 19.144 94.110 25.029 1.00 29.68 162 PRO D CA 1
ATOM 6061 C C . PRO D 1 154 ? 18.165 94.397 26.155 1.00 29.37 162 PRO D C 1
ATOM 6062 O O . PRO D 1 154 ? 17.261 95.223 26.033 1.00 32.01 162 PRO D O 1
ATOM 6066 N N . VAL D 1 155 ? 18.346 93.684 27.264 1.00 32.98 163 VAL D N 1
ATOM 6067 C CA . VAL D 1 155 ? 17.526 93.856 28.461 1.00 33.36 163 VAL D CA 1
ATOM 6068 C C . VAL D 1 155 ? 18.446 94.275 29.597 1.00 39.32 163 VAL D C 1
ATOM 6069 O O . VAL D 1 155 ? 19.406 93.566 29.900 1.00 37.54 163 VAL D O 1
ATOM 6073 N N A ARG D 1 156 ? 18.153 95.419 30.222 0.49 45.37 164 ARG D N 1
ATOM 6074 N N B ARG D 1 156 ? 18.145 95.416 30.229 0.51 45.34 164 ARG D N 1
ATOM 6075 C CA A ARG D 1 156 ? 18.921 95.918 31.360 0.49 50.16 164 ARG D CA 1
ATOM 6076 C CA B ARG D 1 156 ? 18.919 95.921 31.362 0.51 50.17 164 ARG D CA 1
ATOM 6077 C C A ARG D 1 156 ? 18.011 96.181 32.547 0.49 54.02 164 ARG D C 1
ATOM 6078 C C B ARG D 1 156 ? 18.015 96.191 32.550 0.51 54.03 164 ARG D C 1
ATOM 6079 O O A ARG D 1 156 ? 16.942 96.773 32.399 0.49 53.47 164 ARG D O 1
ATOM 6080 O O B ARG D 1 156 ? 16.953 96.797 32.404 0.51 53.45 164 ARG D O 1
ATOM 6095 N N . HIS D 1 157 ? 18.460 95.755 33.724 1.00 61.58 165 HIS D N 1
ATOM 6096 C CA . HIS D 1 157 ? 17.703 95.869 34.969 1.00 74.48 165 HIS D CA 1
ATOM 6097 C C . HIS D 1 157 ? 18.489 96.779 35.909 1.00 80.98 165 HIS D C 1
ATOM 6098 O O . HIS D 1 157 ? 19.531 96.377 36.450 1.00 81.36 165 HIS D O 1
ATOM 6105 N N . ALA D 1 158 ? 18.003 98.010 36.076 1.00 84.15 166 ALA D N 1
ATOM 6106 C CA . ALA D 1 158 ? 18.663 99.000 36.922 1.00 88.07 166 ALA D CA 1
ATOM 6107 C C . ALA D 1 158 ? 20.108 99.217 36.485 1.00 89.88 166 ALA D C 1
ATOM 6108 O O . ALA D 1 158 ? 21.011 99.360 37.310 1.00 92.34 166 ALA D O 1
ATOM 6110 N N . GLY D 1 159 ? 20.338 99.219 35.173 1.00 87.02 167 GLY D N 1
ATOM 6111 C CA . GLY D 1 159 ? 21.661 99.446 34.635 1.00 84.39 167 GLY D CA 1
ATOM 6112 C C . GLY D 1 159 ? 22.526 98.204 34.450 1.00 80.36 167 GLY D C 1
ATOM 6113 O O . GLY D 1 159 ? 23.531 98.277 33.733 1.00 80.72 167 GLY D O 1
ATOM 6114 N N . GLN D 1 160 ? 22.170 97.070 35.063 1.00 74.12 168 GLN D N 1
ATOM 6115 C CA . GLN D 1 160 ? 22.896 95.818 34.867 1.00 68.59 168 GLN D CA 1
ATOM 6116 C C . GLN D 1 160 ? 22.233 94.948 33.782 1.00 57.22 168 GLN D C 1
ATOM 6117 O O . GLN D 1 160 ? 21.012 94.790 33.737 1.00 54.75 168 GLN D O 1
ATOM 6123 N N . LEU D 1 161 ? 23.070 94.376 32.925 1.00 50.70 169 LEU D N 1
ATOM 6124 C CA . LEU D 1 161 ? 22.580 93.640 31.768 1.00 46.59 169 LEU D CA 1
ATOM 6125 C C . LEU D 1 161 ? 22.022 92.274 32.194 1.00 44.44 169 LEU D C 1
ATOM 6126 O O . LEU D 1 161 ? 22.721 91.462 32.799 1.00 46.20 169 LEU D O 1
ATOM 6131 N N . LEU D 1 162 ? 20.733 92.055 31.909 1.00 38.71 170 LEU D N 1
ATOM 6132 C CA . LEU D 1 162 ? 20.142 90.745 32.107 1.00 36.43 170 LEU D CA 1
ATOM 6133 C C . LEU D 1 162 ? 20.491 89.829 30.939 1.00 37.21 170 LEU D C 1
ATOM 6134 O O . LEU D 1 162 ? 20.901 88.682 31.150 1.00 38.98 170 LEU D O 1
ATOM 6139 N N . GLY D 1 163 ? 20.375 90.326 29.709 1.00 33.15 171 GLY D N 1
ATOM 6140 C CA . GLY D 1 163 ? 20.567 89.497 28.538 1.00 30.76 171 GLY D CA 1
ATOM 6141 C C . GLY D 1 163 ? 20.021 90.194 27.305 1.00 31.21 171 GLY D C 1
ATOM 6142 O O . GLY D 1 163 ? 19.884 91.422 27.275 1.00 34.06 171 GLY D O 1
ATOM 6143 N N . VAL D 1 164 ? 19.698 89.377 26.300 1.00 28.26 172 VAL D N 1
ATOM 6144 C CA . VAL D 1 164 ? 19.081 89.848 25.069 1.00 30.26 172 VAL D CA 1
ATOM 6145 C C . VAL D 1 164 ? 17.765 89.085 24.901 1.00 29.90 172 VAL D C 1
ATOM 6146 O O . VAL D 1 164 ? 17.721 87.866 25.108 1.00 29.12 172 VAL D O 1
ATOM 6150 N N . ALA D 1 165 ? 16.692 89.815 24.582 1.00 28.46 173 ALA D N 1
ATOM 6151 C CA . ALA D 1 165 ? 15.363 89.276 24.303 1.00 21.03 173 ALA D CA 1
ATOM 6152 C C . ALA D 1 165 ? 15.096 89.388 22.807 1.00 25.20 173 ALA D C 1
ATOM 6153 O O . ALA D 1 165 ? 15.635 90.275 22.136 1.00 26.58 173 ALA D O 1
ATOM 6155 N N . ALA D 1 166 ? 14.252 88.494 22.285 1.00 25.47 174 ALA D N 1
ATOM 6156 C CA . ALA D 1 166 ? 14.057 88.390 20.846 1.00 22.61 174 ALA D CA 1
ATOM 6157 C C . ALA D 1 166 ? 12.757 87.655 20.543 1.00 26.15 174 ALA D C 1
ATOM 6158 O O . ALA D 1 166 ? 12.216 86.922 21.379 1.00 27.14 174 ALA D O 1
ATOM 6160 N N . GLY D 1 167 ? 12.262 87.881 19.323 1.00 25.81 175 GLY D N 1
ATOM 6161 C CA . GLY D 1 167 ? 11.134 87.166 18.770 1.00 26.72 175 GLY D CA 1
ATOM 6162 C C . GLY D 1 167 ? 11.331 86.805 17.302 1.00 27.68 175 GLY D C 1
ATOM 6163 O O . GLY D 1 167 ? 11.917 87.574 16.540 1.00 26.65 175 GLY D O 1
ATOM 6164 N N . ASP D 1 168 ? 10.836 85.641 16.895 1.00 25.17 176 ASP D N 1
ATOM 6165 C CA . ASP D 1 168 ? 10.777 85.228 15.492 1.00 26.66 176 ASP D CA 1
ATOM 6166 C C . ASP D 1 168 ? 9.335 85.344 14.991 1.00 26.98 176 ASP D C 1
ATOM 6167 O O . ASP D 1 168 ? 8.388 85.029 15.711 1.00 29.08 176 ASP D O 1
ATOM 6172 N N . MET D 1 169 ? 9.156 85.744 13.743 1.00 29.57 177 MET D N 1
ATOM 6173 C CA . MET D 1 169 ? 7.814 85.891 13.200 1.00 29.07 177 MET D CA 1
ATOM 6174 C C . MET D 1 169 ? 7.788 85.316 11.789 1.00 28.17 177 MET D C 1
ATOM 6175 O O . MET D 1 169 ? 8.736 85.505 11.021 1.00 29.59 177 MET D O 1
ATOM 6180 N N . LYS D 1 170 ? 6.710 84.610 11.452 1.00 31.50 178 LYS D N 1
ATOM 6181 C CA . LYS D 1 170 ? 6.455 84.220 10.055 1.00 33.27 178 LYS D CA 1
ATOM 6182 C C . LYS D 1 170 ? 5.986 85.413 9.227 1.00 30.07 178 LYS D C 1
ATOM 6183 O O . LYS D 1 170 ? 5.290 86.316 9.722 1.00 27.65 178 LYS D O 1
ATOM 6189 N N . LEU D 1 171 ? 6.343 85.385 7.942 1.00 25.89 179 LEU D N 1
ATOM 6190 C CA . LEU D 1 171 ? 6.213 86.519 7.046 1.00 26.89 179 LEU D CA 1
ATOM 6191 C C . LEU D 1 171 ? 5.144 86.332 5.977 1.00 28.39 179 LEU D C 1
ATOM 6192 O O . LEU D 1 171 ? 5.095 87.113 5.015 1.00 32.56 179 LEU D O 1
ATOM 6197 N N . GLU D 1 172 ? 4.243 85.365 6.133 1.00 31.04 180 GLU D N 1
ATOM 6198 C CA . GLU D 1 172 ? 3.320 85.120 5.027 1.00 34.35 180 GLU D CA 1
ATOM 6199 C C . GLU D 1 172 ? 2.334 86.268 4.813 1.00 30.10 180 GLU D C 1
ATOM 6200 O O . GLU D 1 172 ? 1.881 86.453 3.682 1.00 35.55 180 GLU D O 1
ATOM 6206 N N . THR D 1 173 ? 1.990 87.053 5.854 1.00 29.63 181 THR D N 1
ATOM 6207 C CA . THR D 1 173 ? 1.139 88.242 5.656 1.00 29.14 181 THR D CA 1
ATOM 6208 C C . THR D 1 173 ? 1.787 89.229 4.694 1.00 31.20 181 THR D C 1
ATOM 6209 O O . THR D 1 173 ? 1.125 89.742 3.791 1.00 31.06 181 THR D O 1
ATOM 6213 N N . LEU D 1 174 ? 3.087 89.515 4.887 1.00 31.27 182 LEU D N 1
ATOM 6214 C CA . LEU D 1 174 ? 3.807 90.405 3.983 1.00 28.16 182 LEU D CA 1
ATOM 6215 C C . LEU D 1 174 ? 3.912 89.815 2.579 1.00 29.29 182 LEU D C 1
ATOM 6216 O O . LEU D 1 174 ? 3.826 90.542 1.590 1.00 32.55 182 LEU D O 1
ATOM 6221 N N . THR D 1 175 ? 4.140 88.506 2.469 1.00 31.42 183 THR D N 1
ATOM 6222 C CA . THR D 1 175 ? 4.187 87.890 1.146 1.00 31.15 183 THR D CA 1
ATOM 6223 C C . THR D 1 175 ? 2.833 88.017 0.456 1.00 30.54 183 THR D C 1
ATOM 6224 O O . THR D 1 175 ? 2.758 88.329 -0.743 1.00 33.81 183 THR D O 1
ATOM 6228 N N . ALA D 1 176 ? 1.746 87.826 1.216 1.00 25.04 184 ALA D N 1
ATOM 6229 C CA . ALA D 1 176 ? 0.407 87.947 0.637 1.00 26.38 184 ALA D CA 1
ATOM 6230 C C . ALA D 1 176 ? 0.170 89.347 0.083 1.00 27.96 184 ALA D C 1
ATOM 6231 O O . ALA D 1 176 ? -0.431 89.501 -0.991 1.00 31.74 184 ALA D O 1
ATOM 6233 N N . ILE D 1 177 ? 0.652 90.381 0.792 1.00 27.06 185 ILE D N 1
ATOM 6234 C CA . ILE D 1 177 ? 0.575 91.737 0.259 1.00 32.04 185 ILE D CA 1
ATOM 6235 C C . ILE D 1 177 ? 1.299 91.836 -1.081 1.00 33.05 185 ILE D C 1
ATOM 6236 O O . ILE D 1 177 ? 0.784 92.405 -2.051 1.00 37.08 185 ILE D O 1
ATOM 6241 N N . LEU D 1 178 ? 2.516 91.321 -1.155 1.00 32.63 186 LEU D N 1
ATOM 6242 C CA . LEU D 1 178 ? 3.245 91.428 -2.424 1.00 31.98 186 LEU D CA 1
ATOM 6243 C C . LEU D 1 178 ? 2.590 90.599 -3.527 1.00 33.64 186 LEU D C 1
ATOM 6244 O O . LEU D 1 178 ? 2.532 91.022 -4.695 1.00 30.14 186 LEU D O 1
ATOM 6249 N N . ASN D 1 179 ? 2.083 89.423 -3.184 1.00 37.46 187 ASN D N 1
ATOM 6250 C CA . ASN D 1 179 ? 1.455 88.579 -4.191 1.00 39.02 187 ASN D CA 1
ATOM 6251 C C . ASN D 1 179 ? 0.164 89.177 -4.753 1.00 40.45 187 ASN D C 1
ATOM 6252 O O . ASN D 1 179 ? -0.238 88.813 -5.866 1.00 41.54 187 ASN D O 1
ATOM 6257 N N . SER D 1 180 ? -0.477 90.097 -4.027 1.00 37.51 188 SER D N 1
ATOM 6258 C CA . SER D 1 180 ? -1.741 90.680 -4.476 1.00 38.26 188 SER D CA 1
ATOM 6259 C C . SER D 1 180 ? -1.567 91.760 -5.539 1.00 41.36 188 SER D C 1
ATOM 6260 O O . SER D 1 180 ? -2.556 92.156 -6.159 1.00 42.45 188 SER D O 1
ATOM 6263 N N . LEU D 1 181 ? -0.348 92.262 -5.752 1.00 42.03 189 LEU D N 1
ATOM 6264 C CA . LEU D 1 181 ? -0.079 93.264 -6.786 1.00 42.05 189 LEU D CA 1
ATOM 6265 C C . LEU D 1 181 ? 0.280 92.525 -8.061 1.00 44.39 189 LEU D C 1
ATOM 6266 O O . LEU D 1 181 ? 1.437 92.185 -8.303 1.00 42.98 189 LEU D O 1
ATOM 6271 N N . LYS D 1 182 ? -0.725 92.264 -8.885 1.00 46.31 190 LYS D N 1
ATOM 6272 C CA . LYS D 1 182 ? -0.510 91.577 -10.145 1.00 50.74 190 LYS D CA 1
ATOM 6273 C C . LYS D 1 182 ? -0.675 92.486 -11.350 1.00 52.43 190 LYS D C 1
ATOM 6274 O O . LYS D 1 182 ? -0.359 92.058 -12.469 1.00 54.81 190 LYS D O 1
ATOM 6280 N N . PHE D 1 183 ? -1.125 93.731 -11.140 1.00 54.45 191 PHE D N 1
ATOM 6281 C CA . PHE D 1 183 ? -1.168 94.782 -12.168 1.00 59.23 191 PHE D CA 1
ATOM 6282 C C . PHE D 1 183 ? -1.950 94.324 -13.393 1.00 63.78 191 PHE D C 1
ATOM 6283 O O . PHE D 1 183 ? -1.505 94.488 -14.536 1.00 63.80 191 PHE D O 1
ATOM 6291 N N . ASP D 1 184 ? -3.118 93.719 -13.135 1.00 64.95 192 ASP D N 1
ATOM 6292 C CA . ASP D 1 184 ? -3.998 93.178 -14.166 1.00 68.38 192 ASP D CA 1
ATOM 6293 C C . ASP D 1 184 ? -3.265 92.195 -15.079 1.00 67.99 192 ASP D C 1
ATOM 6294 O O . ASP D 1 184 ? -3.637 92.012 -16.245 1.00 69.29 192 ASP D O 1
ATOM 6299 N N . GLY D 1 185 ? -2.225 91.542 -14.558 1.00 63.44 193 GLY D N 1
ATOM 6300 C CA . GLY D 1 185 ? -1.506 90.526 -15.301 1.00 57.29 193 GLY D CA 1
ATOM 6301 C C . GLY D 1 185 ? -0.254 90.998 -15.990 1.00 54.28 193 GLY D C 1
ATOM 6302 O O . GLY D 1 185 ? 0.453 90.172 -16.575 1.00 54.54 193 GLY D O 1
ATOM 6303 N N . ALA D 1 186 ? 0.058 92.289 -15.910 1.00 51.97 194 ALA D N 1
ATOM 6304 C CA . ALA D 1 186 ? 1.240 92.881 -16.541 1.00 53.02 194 ALA D CA 1
ATOM 6305 C C . ALA D 1 186 ? 2.452 93.064 -15.613 1.00 53.41 194 ALA D C 1
ATOM 6306 O O . ALA D 1 186 ? 3.495 93.563 -16.082 1.00 51.87 194 ALA D O 1
ATOM 6308 N N . GLY D 1 187 ? 2.361 92.704 -14.329 1.00 52.57 195 GLY D N 1
ATOM 6309 C CA . GLY D 1 187 ? 3.497 92.964 -13.457 1.00 51.40 195 GLY D CA 1
ATOM 6310 C C . GLY D 1 187 ? 3.427 92.239 -12.128 1.00 51.04 195 GLY D C 1
ATOM 6311 O O . GLY D 1 187 ? 2.508 91.464 -11.867 1.00 53.43 195 GLY D O 1
ATOM 6312 N N . TYR D 1 188 ? 4.420 92.510 -11.278 1.00 49.45 196 TYR D N 1
ATOM 6313 C CA . TYR D 1 188 ? 4.534 91.848 -9.978 1.00 44.63 196 TYR D CA 1
ATOM 6314 C C . TYR D 1 188 ? 5.406 92.688 -9.046 1.00 40.57 196 TYR D C 1
ATOM 6315 O O . TYR D 1 188 ? 5.963 93.723 -9.432 1.00 44.28 196 TYR D O 1
ATOM 6324 N N . ALA D 1 189 ? 5.538 92.211 -7.812 1.00 32.88 197 ALA D N 1
ATOM 6325 C CA . ALA D 1 189 ? 6.175 92.954 -6.738 1.00 30.02 197 ALA D CA 1
ATOM 6326 C C . ALA D 1 189 ? 6.944 91.996 -5.846 1.00 29.40 197 ALA D C 1
ATOM 6327 O O . ALA D 1 189 ? 6.603 90.814 -5.733 1.00 33.70 197 ALA D O 1
ATOM 6329 N N . PHE D 1 190 ? 7.966 92.529 -5.192 1.00 26.05 198 PHE D N 1
ATOM 6330 C CA . PHE D 1 190 ? 8.783 91.724 -4.308 1.00 27.21 198 PHE D CA 1
ATOM 6331 C C . PHE D 1 190 ? 9.647 92.672 -3.494 1.00 27.28 198 PHE D C 1
ATOM 6332 O O . PHE D 1 190 ? 9.730 93.853 -3.806 1.00 26.06 198 PHE D O 1
ATOM 6340 N N . LEU D 1 191 ? 10.251 92.132 -2.429 1.00 26.70 199 LEU D N 1
ATOM 6341 C CA . LEU D 1 191 ? 11.109 92.837 -1.476 1.00 26.67 199 LEU D CA 1
ATOM 6342 C C . LEU D 1 191 ? 12.558 92.414 -1.684 1.00 24.52 199 LEU D C 1
ATOM 6343 O O . LEU D 1 191 ? 12.847 91.210 -1.760 1.00 26.92 199 LEU D O 1
ATOM 6348 N N . VAL D 1 192 ? 13.468 93.387 -1.736 1.00 23.93 200 VAL D N 1
ATOM 6349 C CA . VAL D 1 192 ? 14.865 93.138 -2.106 1.00 23.56 200 VAL D CA 1
ATOM 6350 C C . VAL D 1 192 ? 15.759 94.031 -1.264 1.00 24.78 200 VAL D C 1
ATOM 6351 O O . VAL D 1 192 ? 15.415 95.187 -0.992 1.00 29.37 200 VAL D O 1
ATOM 6355 N N . SER D 1 193 ? 16.902 93.501 -0.831 1.00 25.17 201 SER D N 1
ATOM 6356 C CA . SER D 1 193 ? 17.784 94.361 -0.043 1.00 25.47 201 SER D CA 1
ATOM 6357 C C . SER D 1 193 ? 18.561 95.303 -0.970 1.00 25.12 201 SER D C 1
ATOM 6358 O O . SER D 1 193 ? 18.631 95.105 -2.193 1.00 22.92 201 SER D O 1
ATOM 6361 N N . ASP D 1 194 ? 19.152 96.336 -0.373 1.00 27.99 202 ASP D N 1
ATOM 6362 C CA . ASP D 1 194 ? 19.985 97.265 -1.128 1.00 30.84 202 ASP D CA 1
ATOM 6363 C C . ASP D 1 194 ? 21.187 96.586 -1.799 1.00 32.95 202 ASP D C 1
ATOM 6364 O O . ASP D 1 194 ? 21.787 97.175 -2.707 1.00 34.67 202 ASP D O 1
ATOM 6369 N N . ALA D 1 195 ? 21.561 95.366 -1.390 1.00 32.38 203 ALA D N 1
ATOM 6370 C CA . ALA D 1 195 ? 22.668 94.662 -2.041 1.00 33.55 203 ALA D CA 1
ATOM 6371 C C . ALA D 1 195 ? 22.209 93.723 -3.147 1.00 34.80 203 ALA D C 1
ATOM 6372 O O . ALA D 1 195 ? 23.053 93.083 -3.791 1.00 35.73 203 ALA D O 1
ATOM 6374 N N . GLY D 1 196 ? 20.906 93.621 -3.383 1.00 33.13 204 GLY D N 1
ATOM 6375 C CA . GLY D 1 196 ? 20.380 92.784 -4.434 1.00 29.77 204 GLY D CA 1
ATOM 6376 C C . GLY D 1 196 ? 19.882 91.417 -4.005 1.00 30.48 204 GLY D C 1
ATOM 6377 O O . GLY D 1 196 ? 19.576 90.600 -4.872 1.00 34.15 204 GLY D O 1
ATOM 6378 N N . LYS D 1 197 ? 19.798 91.137 -2.704 1.00 29.22 205 LYS D N 1
ATOM 6379 C CA . LYS D 1 197 ? 19.292 89.861 -2.208 1.00 29.79 205 LYS D CA 1
ATOM 6380 C C . LYS D 1 197 ? 17.767 89.910 -2.088 1.00 29.07 205 LYS D C 1
ATOM 6381 O O . LYS D 1 197 ? 17.211 90.742 -1.363 1.00 31.47 205 LYS D O 1
ATOM 6387 N N . ILE D 1 198 ? 17.095 89.013 -2.774 1.00 28.39 206 ILE D N 1
ATOM 6388 C CA . ILE D 1 198 ? 15.640 88.961 -2.714 1.00 32.65 206 ILE D CA 1
ATOM 6389 C C . ILE D 1 198 ? 15.217 88.417 -1.347 1.00 31.67 206 ILE D C 1
ATOM 6390 O O . ILE D 1 198 ? 15.682 87.353 -0.918 1.00 29.96 206 ILE D O 1
ATOM 6395 N N . LEU D 1 199 ? 14.350 89.155 -0.648 1.00 31.38 207 LEU D N 1
ATOM 6396 C CA . LEU D 1 199 ? 13.991 88.833 0.732 1.00 32.73 207 LEU D CA 1
ATOM 6397 C C . LEU D 1 199 ? 12.609 88.196 0.867 1.00 34.25 207 LEU D C 1
ATOM 6398 O O . LEU D 1 199 ? 12.416 87.285 1.687 1.00 30.47 207 LEU D O 1
ATOM 6403 N N . LEU D 1 200 ? 11.643 88.697 0.106 1.00 32.08 208 LEU D N 1
ATOM 6404 C CA . LEU D 1 200 ? 10.350 88.070 -0.083 1.00 31.31 208 LEU D CA 1
ATOM 6405 C C . LEU D 1 200 ? 9.960 88.212 -1.559 1.00 30.99 208 LEU D C 1
ATOM 6406 O O . LEU D 1 200 ? 10.324 89.187 -2.227 1.00 25.04 208 LEU D O 1
ATOM 6411 N N . HIS D 1 201 ? 9.223 87.215 -2.056 1.00 27.24 209 HIS D N 1
ATOM 6412 C CA . HIS D 1 201 ? 8.926 87.114 -3.482 1.00 31.12 209 HIS D CA 1
ATOM 6413 C C . HIS D 1 201 ? 7.767 86.152 -3.652 1.00 32.81 209 HIS D C 1
ATOM 6414 O O . HIS D 1 201 ? 7.805 85.064 -3.062 1.00 29.15 209 HIS D O 1
ATOM 6421 N N . PRO D 1 202 ? 6.747 86.495 -4.453 1.00 36.93 210 PRO D N 1
ATOM 6422 C CA . PRO D 1 202 ? 5.648 85.541 -4.727 1.00 36.63 210 PRO D CA 1
ATOM 6423 C C . PRO D 1 202 ? 6.117 84.168 -5.196 1.00 35.81 210 PRO D C 1
ATOM 6424 O O . PRO D 1 202 ? 5.516 83.150 -4.826 1.00 40.99 210 PRO D O 1
ATOM 6428 N N . ASP D 1 203 ? 7.181 84.117 -5.984 1.00 36.05 211 ASP D N 1
ATOM 6429 C CA . ASP D 1 203 ? 7.873 82.885 -6.352 1.00 38.60 211 ASP D CA 1
ATOM 6430 C C . ASP D 1 203 ? 8.826 82.476 -5.224 1.00 41.31 211 ASP D C 1
ATOM 6431 O O . ASP D 1 203 ? 9.941 82.998 -5.121 1.00 41.97 211 ASP D O 1
ATOM 6436 N N . SER D 1 204 ? 8.409 81.518 -4.384 1.00 41.62 212 SER D N 1
ATOM 6437 C CA . SER D 1 204 ? 9.248 81.127 -3.248 1.00 39.66 212 SER D CA 1
ATOM 6438 C C . SER D 1 204 ? 10.602 80.605 -3.698 1.00 37.07 212 SER D C 1
ATOM 6439 O O . SER D 1 204 ? 11.539 80.606 -2.903 1.00 35.75 212 SER D O 1
ATOM 6442 N N . GLY D 1 205 ? 10.731 80.185 -4.963 1.00 37.18 213 GLY D N 1
ATOM 6443 C CA . GLY D 1 205 ? 12.012 79.728 -5.455 1.00 36.38 213 GLY D CA 1
ATOM 6444 C C . GLY D 1 205 ? 13.041 80.830 -5.581 1.00 39.55 213 GLY D C 1
ATOM 6445 O O . GLY D 1 205 ? 14.242 80.550 -5.669 1.00 43.33 213 GLY D O 1
ATOM 6446 N N . LEU D 1 206 ? 12.608 82.078 -5.592 1.00 37.04 214 LEU D N 1
ATOM 6447 C CA . LEU D 1 206 ? 13.569 83.159 -5.745 1.00 35.78 214 LEU D CA 1
ATOM 6448 C C . LEU D 1 206 ? 13.993 83.787 -4.423 1.00 31.41 214 LEU D C 1
ATOM 6449 O O . LEU D 1 206 ? 14.942 84.570 -4.412 1.00 33.30 214 LEU D O 1
ATOM 6454 N N . VAL D 1 207 ? 13.325 83.452 -3.316 1.00 30.53 215 VAL D N 1
ATOM 6455 C CA . VAL D 1 207 ? 13.698 84.016 -2.033 1.00 33.92 215 VAL D CA 1
ATOM 6456 C C . VAL D 1 207 ? 15.145 83.650 -1.702 1.00 32.86 215 VAL D C 1
ATOM 6457 O O . VAL D 1 207 ? 15.587 82.518 -1.908 1.00 35.56 215 VAL D O 1
ATOM 6461 N N . LEU D 1 208 ? 15.893 84.637 -1.217 1.00 29.81 216 LEU D N 1
ATOM 6462 C CA . LEU D 1 208 ? 17.319 84.611 -0.873 1.00 35.18 216 LEU D CA 1
ATOM 6463 C C . LEU D 1 208 ? 18.264 84.500 -2.068 1.00 35.18 216 LEU D C 1
ATOM 6464 O O . LEU D 1 208 ? 19.477 84.579 -1.878 1.00 34.52 216 LEU D O 1
ATOM 6469 N N A LYS D 1 209 ? 17.731 84.348 -3.280 0.27 36.53 217 LYS D N 1
ATOM 6470 N N B LYS D 1 209 ? 17.745 84.329 -3.284 0.73 36.24 217 LYS D N 1
ATOM 6471 C CA A LYS D 1 209 ? 18.544 84.478 -4.481 0.27 38.67 217 LYS D CA 1
ATOM 6472 C CA B LYS D 1 209 ? 18.593 84.454 -4.459 0.73 38.49 217 LYS D CA 1
ATOM 6473 C C A LYS D 1 209 ? 18.859 85.951 -4.743 0.27 38.14 217 LYS D C 1
ATOM 6474 C C B LYS D 1 209 ? 18.838 85.930 -4.771 0.73 38.25 217 LYS D C 1
ATOM 6475 O O A LYS D 1 209 ? 18.195 86.857 -4.231 0.27 37.35 217 LYS D O 1
ATOM 6476 O O B LYS D 1 209 ? 18.108 86.817 -4.316 0.73 38.13 217 LYS D O 1
ATOM 6487 N N . THR D 1 210 ? 19.881 86.183 -5.561 1.00 38.13 218 THR D N 1
ATOM 6488 C CA . THR D 1 210 ? 20.283 87.539 -5.919 1.00 37.09 218 THR D CA 1
ATOM 6489 C C . THR D 1 210 ? 19.507 88.023 -7.141 1.00 34.83 218 THR D C 1
ATOM 6490 O O . THR D 1 210 ? 18.882 87.240 -7.858 1.00 37.34 218 THR D O 1
ATOM 6494 N N . LEU D 1 211 ? 19.552 89.334 -7.382 1.00 29.64 219 LEU D N 1
ATOM 6495 C CA . LEU D 1 211 ? 18.896 89.852 -8.574 1.00 31.43 219 LEU D CA 1
ATOM 6496 C C . LEU D 1 211 ? 19.513 89.247 -9.842 1.00 36.11 219 LEU D C 1
ATOM 6497 O O . LEU D 1 211 ? 18.800 88.970 -10.816 1.00 37.65 219 LEU D O 1
ATOM 6502 N N . ALA D 1 212 ? 20.829 89.000 -9.825 1.00 33.71 220 ALA D N 1
ATOM 6503 C CA . ALA D 1 212 ? 21.523 88.426 -10.979 1.00 37.57 220 ALA D CA 1
ATOM 6504 C C . ALA D 1 212 ? 21.075 87.005 -11.252 1.00 40.70 220 ALA D C 1
ATOM 6505 O O . ALA D 1 212 ? 21.039 86.581 -12.412 1.00 44.09 220 ALA D O 1
ATOM 6507 N N . GLU D 1 213 ? 20.735 86.253 -10.209 1.00 41.88 221 GLU D N 1
ATOM 6508 C CA . GLU D 1 213 ? 20.175 84.923 -10.436 1.00 48.69 221 GLU D CA 1
ATOM 6509 C C . GLU D 1 213 ? 18.737 84.984 -10.965 1.00 47.87 221 GLU D C 1
ATOM 6510 O O . GLU D 1 213 ? 18.332 84.141 -11.775 1.00 47.01 221 GLU D O 1
ATOM 6516 N N . ALA D 1 214 ? 17.951 85.957 -10.510 1.00 48.79 222 ALA D N 1
ATOM 6517 C CA . ALA D 1 214 ? 16.567 86.079 -10.937 1.00 44.80 222 ALA D CA 1
ATOM 6518 C C . ALA D 1 214 ? 16.431 86.640 -12.348 1.00 47.90 222 ALA D C 1
ATOM 6519 O O . ALA D 1 214 ? 15.399 86.431 -13.012 1.00 47.60 222 ALA D O 1
ATOM 6521 N N . TYR D 1 215 ? 17.418 87.399 -12.801 1.00 49.17 223 TYR D N 1
ATOM 6522 C CA . TYR D 1 215 ? 17.409 87.982 -14.138 1.00 50.06 223 TYR D CA 1
ATOM 6523 C C . TYR D 1 215 ? 18.754 87.684 -14.799 1.00 53.71 223 TYR D C 1
ATOM 6524 O O . TYR D 1 215 ? 19.605 88.572 -14.957 1.00 55.09 223 TYR D O 1
ATOM 6533 N N . PRO D 1 216 ? 18.979 86.432 -15.197 1.00 53.25 224 PRO D N 1
ATOM 6534 C CA . PRO D 1 216 ? 20.291 86.083 -15.777 1.00 57.39 224 PRO D CA 1
ATOM 6535 C C . PRO D 1 216 ? 20.636 86.862 -17.045 1.00 56.85 224 PRO D C 1
ATOM 6536 O O . PRO D 1 216 ? 21.819 87.085 -17.304 1.00 59.37 224 PRO D O 1
ATOM 6540 N N . LYS D 1 217 ? 19.657 87.305 -17.826 1.00 58.96 225 LYS D N 1
ATOM 6541 C CA . LYS D 1 217 ? 19.973 88.069 -19.026 1.00 64.72 225 LYS D CA 1
ATOM 6542 C C . LYS D 1 217 ? 20.340 89.511 -18.720 1.00 65.23 225 LYS D C 1
ATOM 6543 O O . LYS D 1 217 ? 20.875 90.197 -19.602 1.00 68.07 225 LYS D O 1
ATOM 6549 N N . GLY D 1 218 ? 20.087 89.975 -17.498 1.00 62.25 226 GLY D N 1
ATOM 6550 C CA . GLY D 1 218 ? 20.496 91.302 -17.081 1.00 60.24 226 GLY D CA 1
ATOM 6551 C C . GLY D 1 218 ? 19.652 91.865 -15.958 1.00 56.83 226 GLY D C 1
ATOM 6552 O O . GLY D 1 218 ? 18.465 92.154 -16.148 1.00 56.43 226 GLY D O 1
ATOM 6553 N N . ALA D 1 219 ? 20.243 92.027 -14.800 1.00 52.45 227 ALA D N 1
ATOM 6554 C CA . ALA D 1 219 ? 19.482 92.491 -13.646 1.00 49.27 227 ALA D CA 1
ATOM 6555 C C . ALA D 1 219 ? 19.385 94.011 -13.649 1.00 48.61 227 ALA D C 1
ATOM 6556 O O . ALA D 1 219 ? 20.301 94.696 -14.093 1.00 48.33 227 ALA D O 1
ATOM 6558 N N . PRO D 1 220 ? 18.296 94.590 -13.170 1.00 47.70 228 PRO D N 1
ATOM 6559 C CA . PRO D 1 220 ? 18.234 96.050 -13.078 1.00 47.17 228 PRO D CA 1
ATOM 6560 C C . PRO D 1 220 ? 19.047 96.541 -11.891 1.00 49.24 228 PRO D C 1
ATOM 6561 O O . PRO D 1 220 ? 19.247 95.830 -10.904 1.00 49.78 228 PRO D O 1
ATOM 6565 N N . ASN D 1 221 ? 19.531 97.772 -11.995 1.00 50.51 229 ASN D N 1
ATOM 6566 C CA . ASN D 1 221 ? 20.262 98.369 -10.887 1.00 48.97 229 ASN D CA 1
ATOM 6567 C C . ASN D 1 221 ? 19.289 98.955 -9.883 1.00 45.34 229 ASN D C 1
ATOM 6568 O O . ASN D 1 221 ? 18.270 99.551 -10.250 1.00 44.62 229 ASN D O 1
ATOM 6573 N N . ILE D 1 222 ? 19.607 98.789 -8.603 1.00 45.00 230 ILE D N 1
ATOM 6574 C CA . ILE D 1 222 ? 18.729 99.304 -7.563 1.00 45.58 230 ILE D CA 1
ATOM 6575 C C . ILE D 1 222 ? 18.973 100.806 -7.483 1.00 48.60 230 ILE D C 1
ATOM 6576 O O . ILE D 1 222 ? 20.020 101.248 -7.023 1.00 49.71 230 ILE D O 1
ATOM 6581 N N . VAL D 1 223 ? 18.025 101.592 -7.990 1.00 51.82 231 VAL D N 1
ATOM 6582 C CA . VAL D 1 223 ? 18.020 103.048 -7.820 1.00 54.78 231 VAL D CA 1
ATOM 6583 C C . VAL D 1 223 ? 16.606 103.453 -7.416 1.00 53.31 231 VAL D C 1
ATOM 6584 O O . VAL D 1 223 ? 15.623 102.959 -7.999 1.00 54.08 231 VAL D O 1
ATOM 6588 N N . PRO D 1 224 ? 16.447 104.300 -6.399 1.00 48.59 232 PRO D N 1
ATOM 6589 C CA . PRO D 1 224 ? 15.095 104.699 -5.999 1.00 46.54 232 PRO D CA 1
ATOM 6590 C C . PRO D 1 224 ? 14.388 105.402 -7.143 1.00 48.59 232 PRO D C 1
ATOM 6591 O O . PRO D 1 224 ? 15.018 106.065 -7.971 1.00 54.43 232 PRO D O 1
ATOM 6595 N N . GLY D 1 225 ? 13.086 105.186 -7.233 1.00 43.18 233 GLY D N 1
ATOM 6596 C CA . GLY D 1 225 ? 12.270 105.797 -8.264 1.00 46.13 233 GLY D CA 1
ATOM 6597 C C . GLY D 1 225 ? 11.852 104.813 -9.349 1.00 51.12 233 GLY D C 1
ATOM 6598 O O . GLY D 1 225 ? 12.038 103.591 -9.251 1.00 52.54 233 GLY D O 1
ATOM 6599 N N . VAL D 1 226 ? 11.274 105.381 -10.407 1.00 51.14 234 VAL D N 1
ATOM 6600 C CA . VAL D 1 226 ? 10.737 104.625 -11.532 1.00 53.54 234 VAL D CA 1
ATOM 6601 C C . VAL D 1 226 ? 11.635 104.861 -12.742 1.00 61.14 234 VAL D C 1
ATOM 6602 O O . VAL D 1 226 ? 12.055 105.997 -12.997 1.00 62.59 234 VAL D O 1
ATOM 6606 N N . HIS D 1 227 ? 11.969 103.783 -13.454 1.00 63.06 235 HIS D N 1
ATOM 6607 C CA . HIS D 1 227 ? 12.805 103.859 -14.642 1.00 66.93 235 HIS D CA 1
ATOM 6608 C C . HIS D 1 227 ? 12.398 102.757 -15.617 1.00 63.95 235 HIS D C 1
ATOM 6609 O O . HIS D 1 227 ? 11.848 101.724 -15.223 1.00 59.61 235 HIS D O 1
ATOM 6616 N N . GLU D 1 228 ? 12.652 103.006 -16.902 1.00 66.23 236 GLU D N 1
ATOM 6617 C CA . GLU D 1 228 ? 12.472 101.999 -17.942 1.00 69.20 236 GLU D CA 1
ATOM 6618 C C . GLU D 1 228 ? 13.791 101.302 -18.188 1.00 64.69 236 GLU D C 1
ATOM 6619 O O . GLU D 1 228 ? 14.805 101.963 -18.385 1.00 66.49 236 GLU D O 1
ATOM 6625 N N . VAL D 1 229 ? 13.777 99.971 -18.198 1.00 61.91 237 VAL D N 1
ATOM 6626 C CA . VAL D 1 229 ? 15.004 99.208 -18.374 1.00 61.27 237 VAL D CA 1
ATOM 6627 C C . VAL D 1 229 ? 14.748 98.006 -19.263 1.00 63.53 237 VAL D C 1
ATOM 6628 O O . VAL D 1 229 ? 13.616 97.537 -19.415 1.00 65.27 237 VAL D O 1
ATOM 6632 N N A GLU D 1 230 ? 15.820 97.505 -19.865 0.47 63.87 238 GLU D N 1
ATOM 6633 N N B GLU D 1 230 ? 15.836 97.508 -19.839 0.53 63.85 238 GLU D N 1
ATOM 6634 C CA A GLU D 1 230 ? 15.742 96.241 -20.582 0.47 64.34 238 GLU D CA 1
ATOM 6635 C CA B GLU D 1 230 ? 15.852 96.232 -20.538 0.53 64.32 238 GLU D CA 1
ATOM 6636 C C A GLU D 1 230 ? 15.860 95.115 -19.567 0.47 64.37 238 GLU D C 1
ATOM 6637 C C B GLU D 1 230 ? 15.861 95.123 -19.497 0.53 64.32 238 GLU D C 1
ATOM 6638 O O A GLU D 1 230 ? 16.873 95.002 -18.871 0.47 64.02 238 GLU D O 1
ATOM 6639 O O B GLU D 1 230 ? 16.804 95.024 -18.709 0.53 64.19 238 GLU D O 1
ATOM 6650 N N . LEU D 1 231 ? 14.819 94.293 -19.476 1.00 65.70 239 LEU D N 1
ATOM 6651 C CA . LEU D 1 231 ? 14.676 93.333 -18.389 1.00 68.89 239 LEU D CA 1
ATOM 6652 C C . LEU D 1 231 ? 13.905 92.103 -18.849 1.00 76.34 239 LEU D C 1
ATOM 6653 O O . LEU D 1 231 ? 12.779 92.221 -19.340 1.00 75.64 239 LEU D O 1
ATOM 6658 N N . ASP D 1 232 ? 14.507 90.923 -18.676 1.00 83.79 240 ASP D N 1
ATOM 6659 C CA . ASP D 1 232 ? 13.844 89.640 -18.937 1.00 91.20 240 ASP D CA 1
ATOM 6660 C C . ASP D 1 232 ? 13.460 89.493 -20.407 1.00 94.60 240 ASP D C 1
ATOM 6661 O O . ASP D 1 232 ? 12.489 88.810 -20.743 1.00 95.70 240 ASP D O 1
ATOM 6666 N N . GLY D 1 233 ? 14.216 90.140 -21.294 1.00 97.08 241 GLY D N 1
ATOM 6667 C CA . GLY D 1 233 ? 13.947 90.066 -22.716 1.00 98.17 241 GLY D CA 1
ATOM 6668 C C . GLY D 1 233 ? 12.874 91.001 -23.224 1.00 97.60 241 GLY D C 1
ATOM 6669 O O . GLY D 1 233 ? 12.155 90.648 -24.167 1.00 98.94 241 GLY D O 1
ATOM 6670 N N . SER D 1 234 ? 12.760 92.196 -22.651 1.00 94.19 242 SER D N 1
ATOM 6671 C CA . SER D 1 234 ? 11.639 93.092 -22.905 1.00 88.43 242 SER D CA 1
ATOM 6672 C C . SER D 1 234 ? 11.950 94.441 -22.264 1.00 83.48 242 SER D C 1
ATOM 6673 O O . SER D 1 234 ? 12.794 94.544 -21.369 1.00 83.69 242 SER D O 1
ATOM 6676 N N . SER D 1 235 ? 11.267 95.475 -22.739 1.00 78.16 243 SER D N 1
ATOM 6677 C CA . SER D 1 235 ? 11.348 96.802 -22.139 1.00 72.70 243 SER D CA 1
ATOM 6678 C C . SER D 1 235 ? 10.285 96.925 -21.050 1.00 67.12 243 SER D C 1
ATOM 6679 O O . SER D 1 235 ? 9.099 96.727 -21.320 1.00 67.61 243 SER D O 1
ATOM 6682 N N . GLN D 1 236 ? 10.699 97.260 -19.826 1.00 60.91 244 GLN D N 1
ATOM 6683 C CA . GLN D 1 236 ? 9.788 97.216 -18.686 1.00 55.99 244 GLN D CA 1
ATOM 6684 C C . GLN D 1 236 ? 10.028 98.382 -17.739 1.00 48.29 244 GLN D C 1
ATOM 6685 O O . GLN D 1 236 ? 11.128 98.927 -17.669 1.00 48.22 244 GLN D O 1
ATOM 6691 N N . PHE D 1 237 ? 8.985 98.765 -17.006 1.00 47.49 245 PHE D N 1
ATOM 6692 C CA . PHE D 1 237 ? 9.160 99.698 -15.887 1.00 48.57 245 PHE D CA 1
ATOM 6693 C C . PHE D 1 237 ? 9.656 98.951 -14.650 1.00 43.80 245 PHE D C 1
ATOM 6694 O O . PHE D 1 237 ? 9.174 97.859 -14.329 1.00 46.46 245 PHE D O 1
ATOM 6702 N N . VAL D 1 238 ? 10.640 99.532 -13.970 1.00 39.60 246 VAL D N 1
ATOM 6703 C CA . VAL D 1 238 ? 11.081 99.034 -12.670 1.00 39.90 246 VAL D CA 1
ATOM 6704 C C . VAL D 1 238 ? 11.034 100.176 -11.638 1.00 40.79 246 VAL D C 1
ATOM 6705 O O . VAL D 1 238 ? 11.533 101.291 -11.886 1.00 38.99 246 VAL D O 1
ATOM 6709 N N . SER D 1 239 ? 10.438 99.889 -10.477 1.00 34.96 247 SER D N 1
ATOM 6710 C CA . SER D 1 239 ? 10.326 100.862 -9.408 1.00 35.50 247 SER D CA 1
ATOM 6711 C C . SER D 1 239 ? 10.895 100.246 -8.135 1.00 36.80 247 SER D C 1
ATOM 6712 O O . SER D 1 239 ? 10.680 99.056 -7.859 1.00 31.44 247 SER D O 1
ATOM 6715 N N . PHE D 1 240 ? 11.686 101.054 -7.409 1.00 39.51 248 PHE D N 1
ATOM 6716 C CA . PHE D 1 240 ? 12.287 100.699 -6.128 1.00 31.35 248 PHE D CA 1
ATOM 6717 C C . PHE D 1 240 ? 11.887 101.754 -5.109 1.00 35.45 248 PHE D C 1
ATOM 6718 O O . PHE D 1 240 ? 12.239 102.926 -5.260 1.00 34.67 248 PHE D O 1
ATOM 6726 N N . THR D 1 241 ? 11.189 101.324 -4.055 1.00 33.92 249 THR D N 1
ATOM 6727 C CA . THR D 1 241 ? 10.737 102.195 -2.990 1.00 29.52 249 THR D CA 1
ATOM 6728 C C . THR D 1 241 ? 11.314 101.721 -1.662 1.00 32.51 249 THR D C 1
ATOM 6729 O O . THR D 1 241 ? 11.024 100.592 -1.230 1.00 29.05 249 THR D O 1
ATOM 6733 N N . PRO D 1 242 ? 12.051 102.565 -0.951 1.00 31.34 250 PRO D N 1
ATOM 6734 C CA . PRO D 1 242 ? 12.611 102.149 0.340 1.00 29.94 250 PRO D CA 1
ATOM 6735 C C . PRO D 1 242 ? 11.532 101.989 1.388 1.00 30.80 250 PRO D C 1
ATOM 6736 O O . PRO D 1 242 ? 10.551 102.745 1.420 1.00 31.68 250 PRO D O 1
ATOM 6740 N N . VAL D 1 243 ? 11.716 100.984 2.245 1.00 29.42 251 VAL D N 1
ATOM 6741 C CA . VAL D 1 243 ? 10.858 100.757 3.407 1.00 31.34 251 VAL D CA 1
ATOM 6742 C C . VAL D 1 243 ? 11.410 101.591 4.566 1.00 32.83 251 VAL D C 1
ATOM 6743 O O . VAL D 1 243 ? 12.522 101.350 5.041 1.00 35.35 251 VAL D O 1
ATOM 6747 N N . LYS D 1 244 ? 10.650 102.590 5.013 1.00 31.71 252 LYS D N 1
ATOM 6748 C CA . LYS D 1 244 ? 11.165 103.468 6.068 1.00 31.20 252 LYS D CA 1
ATOM 6749 C C . LYS D 1 244 ? 11.139 102.774 7.419 1.00 28.85 252 LYS D C 1
ATOM 6750 O O . LYS D 1 244 ? 10.368 101.848 7.653 1.00 34.25 252 LYS D O 1
ATOM 6756 N N . GLY D 1 245 ? 11.975 103.248 8.321 1.00 28.09 253 GLY D N 1
ATOM 6757 C CA . GLY D 1 245 ? 11.752 102.987 9.729 1.00 27.66 253 GLY D CA 1
ATOM 6758 C C . GLY D 1 245 ? 12.389 101.722 10.237 1.00 31.16 253 GLY D C 1
ATOM 6759 O O . GLY D 1 245 ? 12.215 101.394 11.423 1.00 30.78 253 GLY D O 1
ATOM 6760 N N . LEU D 1 246 ? 13.130 101.014 9.385 1.00 28.73 254 LEU D N 1
ATOM 6761 C CA . LEU D 1 246 ? 13.797 99.772 9.781 1.00 28.52 254 LEU D CA 1
ATOM 6762 C C . LEU D 1 246 ? 15.226 100.060 10.251 1.00 27.70 254 LEU D C 1
ATOM 6763 O O . LEU D 1 246 ? 16.013 100.667 9.500 1.00 25.39 254 LEU D O 1
ATOM 6768 N N . PRO D 1 247 ? 15.598 99.658 11.457 1.00 26.79 255 PRO D N 1
ATOM 6769 C CA . PRO D 1 247 ? 16.932 99.987 11.979 1.00 30.47 255 PRO D CA 1
ATOM 6770 C C . PRO D 1 247 ? 18.002 99.069 11.406 1.00 35.32 255 PRO D C 1
ATOM 6771 O O . PRO D 1 247 ? 17.848 97.840 11.364 1.00 35.51 255 PRO D O 1
ATOM 6775 N N . GLY D 1 248 ? 19.090 99.693 10.956 1.00 37.27 256 GLY D N 1
ATOM 6776 C CA . GLY D 1 248 ? 20.250 99.014 10.439 1.00 31.81 256 GLY D CA 1
ATOM 6777 C C . GLY D 1 248 ? 20.131 98.360 9.073 1.00 33.64 256 GLY D C 1
ATOM 6778 O O . GLY D 1 248 ? 21.078 97.689 8.681 1.00 32.27 256 GLY D O 1
ATOM 6779 N N . VAL D 1 249 ? 19.028 98.511 8.325 1.00 33.29 257 VAL D N 1
ATOM 6780 C CA . VAL D 1 249 ? 18.888 97.858 7.015 1.00 33.41 257 VAL D CA 1
ATOM 6781 C C . VAL D 1 249 ? 18.270 98.819 6.001 1.00 32.08 257 VAL D C 1
ATOM 6782 O O . VAL D 1 249 ? 17.500 99.716 6.339 1.00 32.70 257 VAL D O 1
ATOM 6786 N N . THR D 1 250 ? 18.577 98.609 4.735 1.00 32.41 258 THR D N 1
ATOM 6787 C CA . THR D 1 250 ? 17.908 99.349 3.671 1.00 31.12 258 THR D CA 1
ATOM 6788 C C . THR D 1 250 ? 17.290 98.309 2.749 1.00 27.35 258 THR D C 1
ATOM 6789 O O . THR D 1 250 ? 17.997 97.645 1.999 1.00 28.17 258 THR D O 1
ATOM 6793 N N . TRP D 1 251 ? 15.986 98.136 2.851 1.00 24.51 259 TRP D N 1
ATOM 6794 C CA . TRP D 1 251 ? 15.225 97.237 2.008 1.00 24.29 259 TRP D CA 1
ATOM 6795 C C . TRP D 1 251 ? 14.325 98.053 1.085 1.00 28.86 259 TRP D C 1
ATOM 6796 O O . TRP D 1 251 ? 13.913 99.166 1.437 1.00 24.56 259 TRP D O 1
ATOM 6807 N N . TYR D 1 252 ? 14.022 97.487 -0.098 1.00 26.38 260 TYR D N 1
ATOM 6808 C CA . TYR D 1 252 ? 13.186 98.127 -1.102 1.00 26.83 260 TYR D CA 1
ATOM 6809 C C . TYR D 1 252 ? 12.055 97.213 -1.559 1.00 27.74 260 TYR D C 1
ATOM 6810 O O . TYR D 1 252 ? 12.239 96.006 -1.762 1.00 30.26 260 TYR D O 1
ATOM 6819 N N . VAL D 1 253 ? 10.895 97.826 -1.777 1.00 28.66 261 VAL D N 1
ATOM 6820 C CA . VAL D 1 253 ? 9.842 97.209 -2.566 1.00 28.22 261 VAL D CA 1
ATOM 6821 C C . VAL D 1 253 ? 10.200 97.394 -4.034 1.00 28.51 261 VAL D C 1
ATOM 6822 O O . VAL D 1 253 ? 10.441 98.531 -4.486 1.00 23.75 261 VAL D O 1
ATOM 6826 N N . ALA D 1 254 ? 10.265 96.274 -4.775 1.00 27.95 262 ALA D N 1
ATOM 6827 C CA . ALA D 1 254 ? 10.512 96.266 -6.210 1.00 26.77 262 ALA D CA 1
ATOM 6828 C C . ALA D 1 254 ? 9.212 95.974 -6.953 1.00 31.02 262 ALA D C 1
ATOM 6829 O O . ALA D 1 254 ? 8.564 94.952 -6.699 1.00 34.78 262 ALA D O 1
ATOM 6831 N N . LEU D 1 255 ? 8.817 96.880 -7.845 1.00 31.00 263 LEU D N 1
ATOM 6832 C CA . LEU D 1 255 ? 7.690 96.669 -8.744 1.00 31.42 263 LEU D CA 1
ATOM 6833 C C . LEU D 1 255 ? 8.193 96.551 -10.174 1.00 36.01 263 LEU D C 1
ATOM 6834 O O . LEU D 1 255 ? 9.062 97.319 -10.605 1.00 35.94 263 LEU D O 1
ATOM 6839 N N . VAL D 1 256 ? 7.624 95.605 -10.916 1.00 34.70 264 VAL D N 1
ATOM 6840 C CA . VAL D 1 256 ? 7.997 95.388 -12.305 1.00 35.04 264 VAL D CA 1
ATOM 6841 C C . VAL D 1 256 ? 6.729 95.428 -13.150 1.00 40.31 264 VAL D C 1
ATOM 6842 O O . VAL D 1 256 ? 5.747 94.754 -12.834 1.00 43.19 264 VAL D O 1
ATOM 6846 N N . LEU D 1 257 ? 6.733 96.229 -14.204 1.00 38.96 265 LEU D N 1
ATOM 6847 C CA . LEU D 1 257 ? 5.507 96.383 -14.978 1.00 44.77 265 LEU D CA 1
ATOM 6848 C C . LEU D 1 257 ? 5.852 96.426 -16.456 1.00 45.29 265 LEU D C 1
ATOM 6849 O O . LEU D 1 257 ? 6.740 97.183 -16.858 1.00 43.43 265 LEU D O 1
ATOM 6854 N N . ASP D 1 258 ? 5.159 95.610 -17.251 1.00 54.58 266 ASP D N 1
ATOM 6855 C CA . ASP D 1 258 ? 5.268 95.656 -18.732 1.00 60.34 266 ASP D CA 1
ATOM 6856 C C . ASP D 1 258 ? 4.415 96.766 -19.406 1.00 51.37 266 ASP D C 1
ATOM 6857 O O . ASP D 1 258 ? 3.185 96.706 -19.476 1.00 48.35 266 ASP D O 1
ATOM 6862 N N . ASP E 1 33 ? -27.970 59.409 5.107 1.00 100.79 41 ASP E N 1
ATOM 6863 C CA . ASP E 1 33 ? -28.201 60.839 4.949 1.00 99.14 41 ASP E CA 1
ATOM 6864 C C . ASP E 1 33 ? -27.244 61.615 5.854 1.00 98.10 41 ASP E C 1
ATOM 6865 O O . ASP E 1 33 ? -27.064 61.267 7.022 1.00 98.83 41 ASP E O 1
ATOM 6870 N N . THR E 1 34 ? -26.618 62.659 5.303 1.00 96.02 42 THR E N 1
ATOM 6871 C CA . THR E 1 34 ? -25.673 63.457 6.078 1.00 92.96 42 THR E CA 1
ATOM 6872 C C . THR E 1 34 ? -26.355 64.260 7.183 1.00 89.64 42 THR E C 1
ATOM 6873 O O . THR E 1 34 ? -25.703 64.606 8.171 1.00 84.84 42 THR E O 1
ATOM 6877 N N . GLU E 1 35 ? -27.650 64.557 7.040 1.00 92.51 43 GLU E N 1
ATOM 6878 C CA . GLU E 1 35 ? -28.364 65.275 8.088 1.00 93.34 43 GLU E CA 1
ATOM 6879 C C . GLU E 1 35 ? -28.529 64.407 9.332 1.00 87.30 43 GLU E C 1
ATOM 6880 O O . GLU E 1 35 ? -28.431 64.902 10.461 1.00 85.71 43 GLU E O 1
ATOM 6886 N N . ASN E 1 36 ? -28.776 63.111 9.146 1.00 83.54 44 ASN E N 1
ATOM 6887 C CA . ASN E 1 36 ? -28.766 62.199 10.277 1.00 79.93 44 ASN E CA 1
ATOM 6888 C C . ASN E 1 36 ? -27.386 62.142 10.925 1.00 76.61 44 ASN E C 1
ATOM 6889 O O . ASN E 1 36 ? -27.265 62.117 12.156 1.00 75.28 44 ASN E O 1
ATOM 6894 N N . TYR E 1 37 ? -26.335 62.146 10.113 1.00 71.19 45 TYR E N 1
ATOM 6895 C CA . TYR E 1 37 ? -24.991 61.951 10.637 1.00 66.38 45 TYR E CA 1
ATOM 6896 C C . TYR E 1 37 ? -24.538 63.147 11.466 1.00 62.57 45 TYR E C 1
ATOM 6897 O O . TYR E 1 37 ? -23.947 62.982 12.536 1.00 60.18 45 TYR E O 1
ATOM 6906 N N . LEU E 1 38 ? -24.789 64.361 10.980 1.00 57.84 46 LEU E N 1
ATOM 6907 C CA . LEU E 1 38 ? -24.407 65.534 11.742 1.00 55.20 46 LEU E CA 1
ATOM 6908 C C . LEU E 1 38 ? -25.253 65.697 12.997 1.00 55.33 46 LEU E C 1
ATOM 6909 O O . LEU E 1 38 ? -24.751 66.211 14.007 1.00 55.05 46 LEU E O 1
ATOM 6914 N N . GLY E 1 39 ? -26.525 65.290 12.958 1.00 53.86 47 GLY E N 1
ATOM 6915 C CA . GLY E 1 39 ? -27.352 65.419 14.145 1.00 54.76 47 GLY E CA 1
ATOM 6916 C C . GLY E 1 39 ? -26.842 64.503 15.224 1.00 53.31 47 GLY E C 1
ATOM 6917 O O . GLY E 1 39 ? -26.792 64.849 16.414 1.00 48.57 47 GLY E O 1
ATOM 6918 N N . GLU E 1 40 ? -26.380 63.330 14.807 1.00 57.05 48 GLU E N 1
ATOM 6919 C CA . GLU E 1 40 ? -25.775 62.371 15.704 1.00 61.79 48 GLU E CA 1
ATOM 6920 C C . GLU E 1 40 ? -24.506 62.940 16.337 1.00 54.19 48 GLU E C 1
ATOM 6921 O O . GLU E 1 40 ? -24.359 62.948 17.557 1.00 53.59 48 GLU E O 1
ATOM 6927 N N . ILE E 1 41 ? -23.596 63.439 15.516 1.00 49.86 49 ILE E N 1
ATOM 6928 C CA . ILE E 1 41 ? -22.351 64.025 16.036 1.00 48.91 49 ILE E CA 1
ATOM 6929 C C . ILE E 1 41 ? -22.637 65.241 16.932 1.00 47.02 49 ILE E C 1
ATOM 6930 O O . ILE E 1 41 ? -22.003 65.431 17.988 1.00 46.49 49 ILE E O 1
ATOM 6935 N N . GLY E 1 42 ? -23.550 66.110 16.508 1.00 44.64 50 GLY E N 1
ATOM 6936 C CA . GLY E 1 42 ? -23.923 67.238 17.342 1.00 46.54 50 GLY E CA 1
ATOM 6937 C C . GLY E 1 42 ? -24.464 66.818 18.698 1.00 43.92 50 GLY E C 1
ATOM 6938 O O . GLY E 1 42 ? -24.102 67.396 19.725 1.00 41.73 50 GLY E O 1
ATOM 6939 N N . THR E 1 43 ? -25.314 65.790 18.719 1.00 41.44 51 THR E N 1
ATOM 6940 C CA . THR E 1 43 ? -25.906 65.335 19.967 1.00 43.22 51 THR E CA 1
ATOM 6941 C C . THR E 1 43 ? -24.845 64.793 20.909 1.00 42.20 51 THR E C 1
ATOM 6942 O O . THR E 1 43 ? -24.845 65.106 22.103 1.00 37.79 51 THR E O 1
ATOM 6946 N N . LEU E 1 44 ? -23.932 63.981 20.380 1.00 43.76 52 LEU E N 1
ATOM 6947 C CA . LEU E 1 44 ? -22.896 63.390 21.211 1.00 44.88 52 LEU E CA 1
ATOM 6948 C C . LEU E 1 44 ? -21.897 64.440 21.688 1.00 40.57 52 LEU E C 1
ATOM 6949 O O . LEU E 1 44 ? -21.438 64.394 22.833 1.00 37.11 52 LEU E O 1
ATOM 6954 N N . THR E 1 45 ? -21.523 65.371 20.815 1.00 40.20 53 THR E N 1
ATOM 6955 C CA . THR E 1 45 ? -20.606 66.437 21.210 1.00 36.11 53 THR E CA 1
ATOM 6956 C C . THR E 1 45 ? -21.203 67.298 22.326 1.00 35.35 53 THR E C 1
ATOM 6957 O O . THR E 1 45 ? -20.507 67.660 23.283 1.00 37.82 53 THR E O 1
ATOM 6961 N N . ALA E 1 46 ? -22.484 67.658 22.202 1.00 30.55 54 ALA E N 1
ATOM 6962 C CA . ALA E 1 46 ? -23.150 68.405 23.263 1.00 32.88 54 ALA E CA 1
ATOM 6963 C C . ALA E 1 46 ? -23.215 67.600 24.561 1.00 30.86 54 ALA E C 1
ATOM 6964 O O . ALA E 1 46 ? -23.086 68.170 25.653 1.00 27.07 54 ALA E O 1
ATOM 6966 N N . SER E 1 47 ? -23.396 66.275 24.469 1.00 28.08 55 SER E N 1
ATOM 6967 C CA . SER E 1 47 ? -23.412 65.465 25.688 1.00 31.84 55 SER E CA 1
ATOM 6968 C C . SER E 1 47 ? -22.070 65.504 26.397 1.00 32.92 55 SER E C 1
ATOM 6969 O O . SER E 1 47 ? -22.015 65.567 27.632 1.00 35.97 55 SER E O 1
ATOM 6972 N N . ASN E 1 48 ? -20.985 65.421 25.620 1.00 28.64 56 ASN E N 1
ATOM 6973 C CA . ASN E 1 48 ? -19.629 65.503 26.139 1.00 31.96 56 ASN E CA 1
ATOM 6974 C C . ASN E 1 48 ? -19.427 66.782 26.935 1.00 29.17 56 ASN E C 1
ATOM 6975 O O . ASN E 1 48 ? -18.876 66.755 28.031 1.00 33.05 56 ASN E O 1
ATOM 6980 N N . ILE E 1 49 ? -19.876 67.912 26.381 1.00 26.93 57 ILE E N 1
ATOM 6981 C CA . ILE E 1 49 ? -19.791 69.194 27.064 1.00 31.62 57 ILE E CA 1
ATOM 6982 C C . ILE E 1 49 ? -20.688 69.199 28.293 1.00 33.11 57 ILE E C 1
ATOM 6983 O O . ILE E 1 49 ? -20.315 69.737 29.341 1.00 33.54 57 ILE E O 1
ATOM 6988 N N . GLN E 1 50 ? -21.874 68.582 28.191 1.00 32.41 58 GLN E N 1
ATOM 6989 C CA . GLN E 1 50 ? -22.790 68.542 29.323 1.00 32.03 58 GLN E CA 1
ATOM 6990 C C . GLN E 1 50 ? -22.215 67.734 30.480 1.00 30.79 58 GLN E C 1
ATOM 6991 O O . GLN E 1 50 ? -22.239 68.178 31.639 1.00 32.94 58 GLN E O 1
ATOM 6997 N N . SER E 1 51 ? -21.722 66.530 30.191 1.00 28.62 59 SER E N 1
ATOM 6998 C CA . SER E 1 51 ? -21.142 65.698 31.236 1.00 27.65 59 SER E CA 1
ATOM 6999 C C . SER E 1 51 ? -19.956 66.386 31.894 1.00 30.78 59 SER E C 1
ATOM 7000 O O . SER E 1 51 ? -19.794 66.320 33.121 1.00 31.87 59 SER E O 1
ATOM 7003 N N . TRP E 1 52 ? -19.087 67.017 31.092 1.00 24.64 60 TRP E N 1
ATOM 7004 C CA . TRP E 1 52 ? -17.874 67.572 31.682 1.00 26.92 60 TRP E CA 1
ATOM 7005 C C . TRP E 1 52 ? -18.200 68.756 32.588 1.00 28.54 60 TRP E C 1
ATOM 7006 O O . TRP E 1 52 ? -17.629 68.882 33.675 1.00 30.22 60 TRP E O 1
ATOM 7017 N N . LEU E 1 53 ? -19.144 69.610 32.170 1.00 25.28 61 LEU E N 1
ATOM 7018 C CA . LEU E 1 53 ? -19.522 70.789 32.951 1.00 25.79 61 LEU E CA 1
ATOM 7019 C C . LEU E 1 53 ? -20.363 70.410 34.170 1.00 27.98 61 LEU E C 1
ATOM 7020 O O . LEU E 1 53 ? -20.182 70.981 35.257 1.00 31.03 61 LEU E O 1
ATOM 7025 N N . GLU E 1 54 ? -21.253 69.417 34.032 1.00 28.05 62 GLU E N 1
ATOM 7026 C CA . GLU E 1 54 ? -22.034 68.973 35.198 1.00 30.32 62 GLU E CA 1
ATOM 7027 C C . GLU E 1 54 ? -21.119 68.373 36.258 1.00 30.29 62 GLU E C 1
ATOM 7028 O O . GLU E 1 54 ? -21.323 68.594 37.461 1.00 27.32 62 GLU E O 1
ATOM 7034 N N . GLY E 1 55 ? -20.106 67.607 35.823 1.00 29.06 63 GLY E N 1
ATOM 7035 C CA . GLY E 1 55 ? -19.083 67.151 36.752 1.00 28.39 63 GLY E CA 1
ATOM 7036 C C . GLY E 1 55 ? -18.524 68.278 37.603 1.00 29.66 63 GLY E C 1
ATOM 7037 O O . GLY E 1 55 ? -18.481 68.179 38.834 1.00 31.72 63 GLY E O 1
ATOM 7038 N N . ARG E 1 56 ? -18.099 69.381 36.960 1.00 25.71 64 ARG E N 1
ATOM 7039 C CA . ARG E 1 56 ? -17.554 70.509 37.717 1.00 25.41 64 ARG E CA 1
ATOM 7040 C C . ARG E 1 56 ? -18.649 71.183 38.554 1.00 27.26 64 ARG E C 1
ATOM 7041 O O . ARG E 1 56 ? -18.398 71.611 39.694 1.00 29.11 64 ARG E O 1
ATOM 7049 N N . MET E 1 57 ? -19.878 71.258 38.011 1.00 24.01 65 MET E N 1
ATOM 7050 C CA . MET E 1 57 ? -21.007 71.805 38.765 1.00 23.40 65 MET E CA 1
ATOM 7051 C C . MET E 1 57 ? -21.226 71.064 40.080 1.00 21.60 65 MET E C 1
ATOM 7052 O O . MET E 1 57 ? -21.546 71.689 41.094 1.00 22.46 65 MET E O 1
ATOM 7057 N N . HIS E 1 58 ? -21.121 69.722 40.082 1.00 23.99 66 HIS E N 1
ATOM 7058 C CA . HIS E 1 58 ? -21.429 68.986 41.322 1.00 25.36 66 HIS E CA 1
ATOM 7059 C C . HIS E 1 58 ? -20.361 69.241 42.374 1.00 24.82 66 HIS E C 1
ATOM 7060 O O . HIS E 1 58 ? -20.656 69.318 43.582 1.00 24.39 66 HIS E O 1
ATOM 7067 N N . LEU E 1 59 ? -19.102 69.365 41.921 1.00 26.52 67 LEU E N 1
ATOM 7068 C CA . LEU E 1 59 ? -18.012 69.718 42.829 1.00 25.19 67 LEU E CA 1
ATOM 7069 C C . LEU E 1 59 ? -18.258 71.079 43.457 1.00 27.89 67 LEU E C 1
ATOM 7070 O O . LEU E 1 59 ? -18.023 71.271 44.658 1.00 30.87 67 LEU E O 1
ATOM 7075 N N . VAL E 1 60 ? -18.771 72.036 42.681 1.00 25.81 68 VAL E N 1
ATOM 7076 C CA . VAL E 1 60 ? -18.960 73.360 43.275 1.00 23.81 68 VAL E CA 1
ATOM 7077 C C . VAL E 1 60 ? -20.140 73.332 44.248 1.00 24.33 68 VAL E C 1
ATOM 7078 O O . VAL E 1 60 ? -20.064 73.875 45.365 1.00 24.65 68 VAL E O 1
ATOM 7082 N N . GLU E 1 61 ? -21.205 72.610 43.891 1.00 20.64 69 GLU E N 1
ATOM 7083 C CA . GLU E 1 61 ? -22.292 72.394 44.842 1.00 24.47 69 GLU E CA 1
ATOM 7084 C C . GLU E 1 61 ? -21.782 71.738 46.106 1.00 27.48 69 GLU E C 1
ATOM 7085 O O . GLU E 1 61 ? -22.170 72.137 47.209 1.00 25.66 69 GLU E O 1
ATOM 7091 N N . GLY E 1 62 ? -20.933 70.704 45.967 1.00 27.80 70 GLY E N 1
ATOM 7092 C CA . GLY E 1 62 ? -20.342 70.084 47.143 1.00 21.47 70 GLY E CA 1
ATOM 7093 C C . GLY E 1 62 ? -19.440 71.009 47.945 1.00 24.95 70 GLY E C 1
ATOM 7094 O O . GLY E 1 62 ? -19.334 70.873 49.171 1.00 24.48 70 GLY E O 1
ATOM 7095 N N . LEU E 1 63 ? -18.801 71.983 47.292 1.00 26.92 71 LEU E N 1
ATOM 7096 C CA . LEU E 1 63 ? -18.016 72.962 48.044 1.00 23.94 71 LEU E CA 1
ATOM 7097 C C . LEU E 1 63 ? -18.922 73.845 48.904 1.00 26.67 71 LEU E C 1
ATOM 7098 O O . LEU E 1 63 ? -18.612 74.130 50.070 1.00 30.04 71 LEU E O 1
ATOM 7103 N N . ALA E 1 64 ? -20.033 74.315 48.336 1.00 27.19 72 ALA E N 1
ATOM 7104 C CA . ALA E 1 64 ? -20.938 75.147 49.100 1.00 27.16 72 ALA E CA 1
ATOM 7105 C C . ALA E 1 64 ? -21.611 74.336 50.197 1.00 27.63 72 ALA E C 1
ATOM 7106 O O . ALA E 1 64 ? -21.861 74.837 51.309 1.00 27.80 72 ALA E O 1
ATOM 7108 N N . SER E 1 65 ? -21.831 73.063 49.932 1.00 22.98 73 SER E N 1
ATOM 7109 C CA . SER E 1 65 ? -22.521 72.238 50.910 1.00 26.60 73 SER E CA 1
ATOM 7110 C C . SER E 1 65 ? -21.613 71.892 52.096 1.00 26.72 73 SER E C 1
ATOM 7111 O O . SER E 1 65 ? -22.080 71.842 53.244 1.00 24.85 73 SER E O 1
ATOM 7114 N N . GLN E 1 66 ? -20.319 71.647 51.842 1.00 26.72 74 GLN E N 1
ATOM 7115 C CA . GLN E 1 66 ? -19.344 71.476 52.927 1.00 25.90 74 GLN E CA 1
ATOM 7116 C C . GLN E 1 66 ? -19.221 72.719 53.769 1.00 21.34 74 GLN E C 1
ATOM 7117 O O . GLN E 1 66 ? -19.035 72.627 54.982 1.00 21.02 74 GLN E O 1
ATOM 7123 N N . LEU E 1 67 ? -19.118 73.885 53.103 1.00 22.97 75 LEU E N 1
ATOM 7124 C CA . LEU E 1 67 ? -18.993 75.139 53.843 1.00 25.13 75 LEU E CA 1
ATOM 7125 C C . LEU E 1 67 ? -20.255 75.385 54.653 1.00 24.35 75 LEU E C 1
ATOM 7126 O O . LEU E 1 67 ? -20.178 75.890 55.772 1.00 28.06 75 LEU E O 1
ATOM 7131 N N . ALA E 1 68 ? -21.423 75.012 54.108 1.00 24.17 76 ALA E N 1
ATOM 7132 C CA . ALA E 1 68 ? -22.686 75.304 54.794 1.00 26.75 76 ALA E CA 1
ATOM 7133 C C . ALA E 1 68 ? -22.824 74.514 56.076 1.00 26.96 76 ALA E C 1
ATOM 7134 O O . ALA E 1 68 ? -23.592 74.918 56.928 1.00 23.52 76 ALA E O 1
ATOM 7136 N N . LEU E 1 69 ? -22.108 73.396 56.204 1.00 32.94 77 LEU E N 1
ATOM 7137 C CA . LEU E 1 69 ? -22.147 72.574 57.397 1.00 33.17 77 LEU E CA 1
ATOM 7138 C C . LEU E 1 69 ? -21.275 73.117 58.536 1.00 33.02 77 LEU E C 1
ATOM 7139 O O . LEU E 1 69 ? -21.498 72.736 59.679 1.00 31.79 77 LEU E O 1
ATOM 7144 N N . LEU E 1 70 ? -20.274 73.952 58.257 1.00 40.73 78 LEU E N 1
ATOM 7145 C CA . LEU E 1 70 ? -19.454 74.507 59.328 1.00 41.97 78 LEU E CA 1
ATOM 7146 C C . LEU E 1 70 ? -20.273 75.524 60.104 1.00 45.84 78 LEU E C 1
ATOM 7147 O O . LEU E 1 70 ? -21.092 76.239 59.533 1.00 43.13 78 LEU E O 1
ATOM 7152 N N . ASP E 1 71 ? -20.084 75.588 61.410 1.00 56.03 79 ASP E N 1
ATOM 7153 C CA . ASP E 1 71 ? -20.812 76.586 62.176 1.00 66.60 79 ASP E CA 1
ATOM 7154 C C . ASP E 1 71 ? -19.853 77.727 62.517 1.00 67.41 79 ASP E C 1
ATOM 7155 O O . ASP E 1 71 ? -18.826 77.517 63.171 1.00 71.19 79 ASP E O 1
ATOM 7160 N N . GLN E 1 72 ? -20.194 78.925 62.041 1.00 66.89 80 GLN E N 1
ATOM 7161 C CA . GLN E 1 72 ? -19.377 80.124 62.196 1.00 66.95 80 GLN E CA 1
ATOM 7162 C C . GLN E 1 72 ? -17.897 79.855 61.880 1.00 60.31 80 GLN E C 1
ATOM 7163 O O . GLN E 1 72 ? -17.028 80.088 62.723 1.00 61.01 80 GLN E O 1
ATOM 7169 N N . PRO E 1 73 ? -17.590 79.389 60.674 1.00 50.98 81 PRO E N 1
ATOM 7170 C CA . PRO E 1 73 ? -16.198 79.051 60.359 1.00 50.90 81 PRO E CA 1
ATOM 7171 C C . PRO E 1 73 ? -15.312 80.287 60.365 1.00 52.41 81 PRO E C 1
ATOM 7172 O O . PRO E 1 73 ? -15.707 81.366 59.918 1.00 55.02 81 PRO E O 1
ATOM 7176 N N . ASP E 1 74 ? -14.121 80.129 60.910 1.00 52.25 82 ASP E N 1
ATOM 7177 C CA . ASP E 1 74 ? -13.113 81.171 60.822 1.00 49.47 82 ASP E CA 1
ATOM 7178 C C . ASP E 1 74 ? -12.237 80.931 59.596 1.00 39.69 82 ASP E C 1
ATOM 7179 O O . ASP E 1 74 ? -12.337 79.908 58.932 1.00 37.30 82 ASP E O 1
ATOM 7184 N N . GLU E 1 75 ? -11.357 81.888 59.323 1.00 37.20 83 GLU E N 1
ATOM 7185 C CA . GLU E 1 75 ? -10.643 81.908 58.060 1.00 38.36 83 GLU E CA 1
ATOM 7186 C C . GLU E 1 75 ? -9.807 80.651 57.869 1.00 41.22 83 GLU E C 1
ATOM 7187 O O . GLU E 1 75 ? -9.735 80.115 56.756 1.00 46.43 83 GLU E O 1
ATOM 7193 N N . ALA E 1 76 ? -9.183 80.161 58.941 1.00 36.82 84 ALA E N 1
ATOM 7194 C CA . ALA E 1 76 ? -8.346 78.983 58.837 1.00 34.68 84 ALA E CA 1
ATOM 7195 C C . ALA E 1 76 ? -9.175 77.766 58.478 1.00 36.37 84 ALA E C 1
ATOM 7196 O O . ALA E 1 76 ? -8.733 76.914 57.697 1.00 42.16 84 ALA E O 1
ATOM 7198 N N . ASN E 1 77 ? -10.397 77.691 58.998 1.00 32.76 85 ASN E N 1
ATOM 7199 C CA . ASN E 1 77 ? -11.286 76.589 58.658 1.00 35.58 85 ASN E CA 1
ATOM 7200 C C . ASN E 1 77 ? -11.765 76.675 57.201 1.00 35.61 85 ASN E C 1
ATOM 7201 O O . ASN E 1 77 ? -11.874 75.655 56.516 1.00 37.25 85 ASN E O 1
ATOM 7206 N N . ILE E 1 78 ? -12.066 77.876 56.707 1.00 34.97 86 ILE E N 1
ATOM 7207 C CA . ILE E 1 78 ? -12.437 78.032 55.297 1.00 33.74 86 ILE E CA 1
ATOM 7208 C C . ILE E 1 78 ? -11.285 77.622 54.379 1.00 32.00 86 ILE E C 1
ATOM 7209 O O . ILE E 1 78 ? -11.484 76.870 53.416 1.00 29.08 86 ILE E O 1
ATOM 7214 N N . ALA E 1 79 ? -10.054 78.095 54.676 1.00 27.97 87 ALA E N 1
ATOM 7215 C CA . ALA E 1 79 ? -8.894 77.782 53.832 1.00 30.03 87 ALA E CA 1
ATOM 7216 C C . ALA E 1 79 ? -8.626 76.280 53.804 1.00 33.58 87 ALA E C 1
ATOM 7217 O O . ALA E 1 79 ? -8.254 75.714 52.763 1.00 31.18 87 ALA E O 1
ATOM 7219 N N . ARG E 1 80 ? -8.788 75.622 54.951 1.00 36.65 88 ARG E N 1
ATOM 7220 C CA . ARG E 1 80 ? -8.550 74.195 55.012 1.00 42.26 88 ARG E CA 1
ATOM 7221 C C . ARG E 1 80 ? -9.612 73.447 54.207 1.00 42.27 88 ARG E C 1
ATOM 7222 O O . ARG E 1 80 ? -9.385 72.321 53.744 1.00 40.01 88 ARG E O 1
ATOM 7230 N N . GLN E 1 81 ? -10.758 74.082 53.995 1.00 35.64 89 GLN E N 1
ATOM 7231 C CA . GLN E 1 81 ? -11.773 73.537 53.108 1.00 32.30 89 GLN E CA 1
ATOM 7232 C C . GLN E 1 81 ? -11.382 73.745 51.640 1.00 32.53 89 GLN E C 1
ATOM 7233 O O . GLN E 1 81 ? -11.453 72.820 50.811 1.00 32.37 89 GLN E O 1
ATOM 7239 N N . LEU E 1 82 ? -10.920 74.946 51.312 1.00 28.49 90 LEU E N 1
ATOM 7240 C CA . LEU E 1 82 ? -10.610 75.297 49.940 1.00 28.43 90 LEU E CA 1
ATOM 7241 C C . LEU E 1 82 ? -9.297 74.713 49.450 1.00 28.75 90 LEU E C 1
ATOM 7242 O O . LEU E 1 82 ? -9.067 74.718 48.244 1.00 22.88 90 LEU E O 1
ATOM 7247 N N . GLU E 1 83 ? -8.417 74.251 50.339 1.00 28.03 91 GLU E N 1
ATOM 7248 C CA . GLU E 1 83 ? -7.151 73.677 49.905 1.00 25.30 91 GLU E CA 1
ATOM 7249 C C . GLU E 1 83 ? -7.231 72.185 49.668 1.00 24.91 91 GLU E C 1
ATOM 7250 O O . GLU E 1 83 ? -6.200 71.579 49.374 1.00 29.63 91 GLU E O 1
ATOM 7256 N N . GLN E 1 84 ? -8.410 71.566 49.770 1.00 26.31 92 GLN E N 1
ATOM 7257 C CA . GLN E 1 84 ? -8.471 70.134 49.502 1.00 31.42 92 GLN E CA 1
ATOM 7258 C C . GLN E 1 84 ? -8.032 69.826 48.063 1.00 27.85 92 GLN E C 1
ATOM 7259 O O . GLN E 1 84 ? -8.323 70.588 47.145 1.00 26.84 92 GLN E O 1
ATOM 7265 N N . PRO E 1 85 ? -7.419 68.649 47.848 1.00 30.35 93 PRO E N 1
ATOM 7266 C CA . PRO E 1 85 ? -6.841 68.330 46.523 1.00 26.60 93 PRO E CA 1
ATOM 7267 C C . PRO E 1 85 ? -7.845 68.220 45.402 1.00 28.39 93 PRO E C 1
ATOM 7268 O O . PRO E 1 85 ? -7.543 68.656 44.277 1.00 28.23 93 PRO E O 1
ATOM 7272 N N . VAL E 1 86 ? -9.030 67.657 45.650 1.00 28.37 94 VAL E N 1
ATOM 7273 C CA . VAL E 1 86 ? -10.039 67.673 44.590 1.00 28.20 94 VAL E CA 1
ATOM 7274 C C . VAL E 1 86 ? -10.239 69.095 44.001 1.00 31.26 94 VAL E C 1
ATOM 7275 O O . VAL E 1 86 ? -10.469 69.240 42.794 1.00 32.07 94 VAL E O 1
ATOM 7279 N N . PHE E 1 87 ? -10.117 70.165 44.810 1.00 26.31 95 PHE E N 1
ATOM 7280 C CA . PHE E 1 87 ? -10.319 71.491 44.212 1.00 29.72 95 PHE E CA 1
ATOM 7281 C C . PHE E 1 87 ? -9.066 71.995 43.489 1.00 30.80 95 PHE E C 1
ATOM 7282 O O . PHE E 1 87 ? -9.172 72.654 42.444 1.00 31.74 95 PHE E O 1
ATOM 7290 N N . SER E 1 88 ? -7.880 71.635 43.987 1.00 32.67 96 SER E N 1
ATOM 7291 C CA . SER E 1 88 ? -6.631 72.018 43.333 1.00 33.29 96 SER E CA 1
ATOM 7292 C C . SER E 1 88 ? -6.488 71.398 41.959 1.00 34.44 96 SER E C 1
ATOM 7293 O O . SER E 1 88 ? -6.027 72.063 41.033 1.00 38.68 96 SER E O 1
ATOM 7296 N N A ARG E 1 89 ? -6.845 70.114 41.826 0.49 35.13 97 ARG E N 1
ATOM 7297 N N B ARG E 1 89 ? -6.833 70.116 41.793 0.51 35.16 97 ARG E N 1
ATOM 7298 C CA A ARG E 1 89 ? -6.646 69.385 40.579 0.49 36.82 97 ARG E CA 1
ATOM 7299 C CA B ARG E 1 89 ? -6.563 69.515 40.488 0.51 36.87 97 ARG E CA 1
ATOM 7300 C C A ARG E 1 89 ? -7.645 69.771 39.498 0.49 34.75 97 ARG E C 1
ATOM 7301 C C B ARG E 1 89 ? -7.663 69.747 39.459 0.51 34.74 97 ARG E C 1
ATOM 7302 O O A ARG E 1 89 ? -7.289 69.793 38.315 0.49 36.92 97 ARG E O 1
ATOM 7303 O O B ARG E 1 89 ? -7.389 69.651 38.258 0.51 37.28 97 ARG E O 1
ATOM 7318 N N . ASN E 1 90 ? -8.880 70.082 39.877 1.00 29.56 98 ASN E N 1
ATOM 7319 C CA . ASN E 1 90 ? -9.982 70.220 38.935 1.00 26.18 98 ASN E CA 1
ATOM 7320 C C . ASN E 1 90 ? -10.373 71.662 38.635 1.00 22.57 98 ASN E C 1
ATOM 7321 O O . ASN E 1 90 ? -11.279 71.905 37.822 1.00 22.31 98 ASN E O 1
ATOM 7326 N N . PHE E 1 91 ? -9.722 72.618 39.262 1.00 27.36 99 PHE E N 1
ATOM 7327 C CA . PHE E 1 91 ? -10.107 74.020 39.175 1.00 28.16 99 PHE E CA 1
ATOM 7328 C C . PHE E 1 91 ? -8.839 74.852 39.137 1.00 29.42 99 PHE E C 1
ATOM 7329 O O . PHE E 1 91 ? -7.872 74.528 39.823 1.00 33.70 99 PHE E O 1
ATOM 7337 N N . ALA E 1 92 ? -8.835 75.902 38.316 1.00 28.66 100 ALA E N 1
ATOM 7338 C CA . ALA E 1 92 ? -7.746 76.873 38.366 1.00 22.99 100 ALA E CA 1
ATOM 7339 C C . ALA E 1 92 ? -7.718 77.581 39.707 1.00 26.27 100 ALA E C 1
ATOM 7340 O O . ALA E 1 92 ? -6.646 77.829 40.250 1.00 29.49 100 ALA E O 1
ATOM 7342 N N . SER E 1 93 ? -8.886 77.953 40.233 1.00 28.24 101 SER E N 1
ATOM 7343 C CA . SER E 1 93 ? -9.004 78.424 41.606 1.00 29.83 101 SER E CA 1
ATOM 7344 C C . SER E 1 93 ? -10.448 78.237 42.108 1.00 30.11 101 SER E C 1
ATOM 7345 O O . SER E 1 93 ? -11.404 78.122 41.321 1.00 28.67 101 SER E O 1
ATOM 7348 N N . VAL E 1 94 ? -10.576 78.169 43.431 1.00 24.36 102 VAL E N 1
ATOM 7349 C CA . VAL E 1 94 ? -11.852 78.130 44.137 1.00 22.15 102 VAL E CA 1
ATOM 7350 C C . VAL E 1 94 ? -11.776 79.242 45.149 1.00 21.27 102 VAL E C 1
ATOM 7351 O O . VAL E 1 94 ? -10.685 79.554 45.637 1.00 22.54 102 VAL E O 1
ATOM 7355 N N . TYR E 1 95 ? -12.921 79.850 45.456 1.00 25.32 103 TYR E N 1
ATOM 7356 C CA . TYR E 1 95 ? -12.903 81.000 46.346 1.00 24.41 103 TYR E CA 1
ATOM 7357 C C . TYR E 1 95 ? -14.254 81.176 47.022 1.00 25.97 103 TYR E C 1
ATOM 7358 O O . TYR E 1 95 ? -15.278 80.684 46.547 1.00 25.02 103 TYR E O 1
ATOM 7367 N N . LEU E 1 96 ? -14.227 81.907 48.136 1.00 23.79 104 LEU E N 1
ATOM 7368 C CA . LEU E 1 96 ? -15.403 82.263 48.905 1.00 24.44 104 LEU E CA 1
ATOM 7369 C C . LEU E 1 96 ? -15.356 83.762 49.207 1.00 25.46 104 LEU E C 1
ATOM 7370 O O . LEU E 1 96 ? -14.356 84.263 49.742 1.00 26.63 104 LEU E O 1
ATOM 7375 N N . GLY E 1 97 ? -16.428 84.478 48.865 1.00 23.44 105 GLY E N 1
ATOM 7376 C CA . GLY E 1 97 ? -16.654 85.825 49.358 1.00 25.06 105 GLY E CA 1
ATOM 7377 C C . GLY E 1 97 ? -17.731 85.813 50.434 1.00 28.42 105 GLY E C 1
ATOM 7378 O O . GLY E 1 97 ? -18.823 85.257 50.235 1.00 30.93 105 GLY E O 1
ATOM 7379 N N . GLU E 1 98 ? -17.417 86.432 51.568 1.00 27.32 106 GLU E N 1
ATOM 7380 C CA . GLU E 1 98 ? -18.306 86.380 52.722 1.00 29.26 106 GLU E CA 1
ATOM 7381 C C . GLU E 1 98 ? -19.170 87.631 52.779 1.00 28.04 106 GLU E C 1
ATOM 7382 O O . GLU E 1 98 ? -18.700 88.747 52.500 1.00 28.16 106 GLU E O 1
ATOM 7388 N N . ALA E 1 99 ? -20.436 87.420 53.154 1.00 26.75 107 ALA E N 1
ATOM 7389 C CA . ALA E 1 99 ? -21.454 88.483 53.205 1.00 28.92 107 ALA E CA 1
ATOM 7390 C C . ALA E 1 99 ? -21.159 89.513 54.294 1.00 32.92 107 ALA E C 1
ATOM 7391 O O . ALA E 1 99 ? -21.397 90.715 54.110 1.00 33.46 107 ALA E O 1
ATOM 7393 N N . ALA E 1 100 ? -20.663 89.052 55.443 1.00 36.01 108 ALA E N 1
ATOM 7394 C CA . ALA E 1 100 ? -20.653 89.876 56.648 1.00 39.37 108 ALA E CA 1
ATOM 7395 C C . ALA E 1 100 ? -19.797 91.124 56.468 1.00 46.82 108 ALA E C 1
ATOM 7396 O O . ALA E 1 100 ? -20.247 92.245 56.754 1.00 49.00 108 ALA E O 1
ATOM 7398 N N . SER E 1 101 ? -18.551 90.953 55.991 1.00 46.55 109 SER E N 1
ATOM 7399 C CA . SER E 1 101 ? -17.680 92.103 55.773 1.00 44.79 109 SER E CA 1
ATOM 7400 C C . SER E 1 101 ? -16.820 91.961 54.526 1.00 41.93 109 SER E C 1
ATOM 7401 O O . SER E 1 101 ? -15.759 92.593 54.443 1.00 45.53 109 SER E O 1
ATOM 7404 N N . GLY E 1 102 ? -17.239 91.152 53.563 1.00 38.74 110 GLY E N 1
ATOM 7405 C CA . GLY E 1 102 ? -16.520 91.063 52.312 1.00 32.04 110 GLY E CA 1
ATOM 7406 C C . GLY E 1 102 ? -15.204 90.343 52.413 1.00 26.91 110 GLY E C 1
ATOM 7407 O O . GLY E 1 102 ? -14.363 90.493 51.545 1.00 26.61 110 GLY E O 1
ATOM 7408 N N . THR E 1 103 ? -14.987 89.576 53.463 1.00 28.45 111 THR E N 1
ATOM 7409 C CA . THR E 1 103 ? -13.757 88.806 53.532 1.00 29.82 111 THR E CA 1
ATOM 7410 C C . THR E 1 103 ? -13.713 87.819 52.363 1.00 30.18 111 THR E C 1
ATOM 7411 O O . THR E 1 103 ? -14.717 87.165 52.032 1.00 28.05 111 THR E O 1
ATOM 7415 N N . PHE E 1 104 ? -12.539 87.729 51.743 1.00 25.89 112 PHE E N 1
ATOM 7416 C CA . PHE E 1 104 ? -12.319 86.977 50.525 1.00 27.39 112 PHE E CA 1
ATOM 7417 C C . PHE E 1 104 ? -11.227 85.933 50.747 1.00 28.63 112 PHE E C 1
ATOM 7418 O O . PHE E 1 104 ? -10.155 86.253 51.245 1.00 31.48 112 PHE E O 1
ATOM 7426 N N . THR E 1 105 ? -11.470 84.694 50.343 1.00 28.09 113 THR E N 1
ATOM 7427 C CA . THR E 1 105 ? -10.440 83.667 50.429 1.00 28.37 113 THR E CA 1
ATOM 7428 C C . THR E 1 105 ? -10.409 82.929 49.113 1.00 27.72 113 THR E C 1
ATOM 7429 O O . THR E 1 105 ? -11.432 82.398 48.677 1.00 23.29 113 THR E O 1
ATOM 7433 N N . MET E 1 106 ? -9.242 82.910 48.479 1.00 29.76 114 MET E N 1
ATOM 7434 C CA . MET E 1 106 ? -9.072 82.202 47.225 1.00 27.51 114 MET E CA 1
ATOM 7435 C C . MET E 1 106 ? -7.893 81.249 47.350 1.00 28.49 114 MET E C 1
ATOM 7436 O O . MET E 1 106 ? -6.861 81.603 47.936 1.00 28.11 114 MET E O 1
ATOM 7441 N N . ARG E 1 107 ? -8.078 80.022 46.850 1.00 26.62 115 ARG E N 1
ATOM 7442 C CA . ARG E 1 107 ? -6.991 79.045 46.736 1.00 27.38 115 ARG E CA 1
ATOM 7443 C C . ARG E 1 107 ? -6.896 78.460 45.320 1.00 29.35 115 ARG E C 1
ATOM 7444 O O . ARG E 1 107 ? -7.914 78.034 44.744 1.00 28.33 115 ARG E O 1
ATOM 7452 N N . PRO E 1 108 ? -5.674 78.443 44.747 1.00 28.03 116 PRO E N 1
ATOM 7453 C CA . PRO E 1 108 ? -4.413 78.932 45.326 1.00 29.73 116 PRO E CA 1
ATOM 7454 C C . PRO E 1 108 ? -4.378 80.465 45.470 1.00 29.43 116 PRO E C 1
ATOM 7455 O O . PRO E 1 108 ? -4.991 81.204 44.695 1.00 26.38 116 PRO E O 1
ATOM 7459 N N . TYR E 1 109 ? -3.637 80.935 46.466 1.00 32.62 117 TYR E N 1
ATOM 7460 C CA . TYR E 1 109 ? -3.696 82.344 46.833 1.00 35.62 117 TYR E CA 1
ATOM 7461 C C . TYR E 1 109 ? -3.143 83.280 45.739 1.00 39.09 117 TYR E C 1
ATOM 7462 O O . TYR E 1 109 ? -2.156 82.977 45.059 1.00 38.94 117 TYR E O 1
ATOM 7471 N N . ASP E 1 110 ? -3.804 84.427 45.576 1.00 39.53 118 ASP E N 1
ATOM 7472 C CA . ASP E 1 110 ? -3.411 85.501 44.676 1.00 39.33 118 ASP E CA 1
ATOM 7473 C C . ASP E 1 110 ? -3.889 86.792 45.301 1.00 36.83 118 ASP E C 1
ATOM 7474 O O . ASP E 1 110 ? -5.004 86.843 45.825 1.00 39.15 118 ASP E O 1
ATOM 7479 N N . ALA E 1 111 ? -3.010 87.797 45.327 1.00 33.92 119 ALA E N 1
ATOM 7480 C CA . ALA E 1 111 ? -3.362 89.096 45.889 1.00 34.72 119 ALA E CA 1
ATOM 7481 C C . ALA E 1 111 ? -4.372 89.810 44.992 1.00 36.15 119 ALA E C 1
ATOM 7482 O O . ALA E 1 111 ? -4.264 89.782 43.772 1.00 37.03 119 ALA E O 1
ATOM 7484 N N . MET E 1 112 ? -5.342 90.416 45.587 1.00 37.78 120 MET E N 1
ATOM 7485 C CA . MET E 1 112 ? -6.391 91.141 44.905 1.00 35.77 120 MET E CA 1
ATOM 7486 C C . MET E 1 112 ? -6.048 92.623 44.860 1.00 35.25 120 MET E C 1
ATOM 7487 O O . MET E 1 112 ? -5.217 93.091 45.634 1.00 38.29 120 MET E O 1
ATOM 7492 N N . PRO E 1 113 ? -6.681 93.405 43.988 1.00 32.69 121 PRO E N 1
ATOM 7493 C CA . PRO E 1 113 ? -6.403 94.849 43.955 1.00 35.11 121 PRO E CA 1
ATOM 7494 C C . PRO E 1 113 ? -6.901 95.552 45.216 1.00 36.82 121 PRO E C 1
ATOM 7495 O O . PRO E 1 113 ? -7.680 95.009 46.014 1.00 34.71 121 PRO E O 1
ATOM 7499 N N . GLU E 1 114 ? -6.417 96.791 45.390 1.00 37.64 122 GLU E N 1
ATOM 7500 C CA . GLU E 1 114 ? -6.797 97.601 46.543 1.00 40.89 122 GLU E CA 1
ATOM 7501 C C . GLU E 1 114 ? -8.297 97.892 46.536 1.00 34.70 122 GLU E C 1
ATOM 7502 O O . GLU E 1 114 ? -8.880 98.186 45.486 1.00 34.99 122 GLU E O 1
ATOM 7508 N N . GLY E 1 115 ? -8.936 97.708 47.700 1.00 29.53 123 GLY E N 1
ATOM 7509 C CA . GLY E 1 115 ? -10.368 97.899 47.833 1.00 27.14 123 GLY E CA 1
ATOM 7510 C C . GLY E 1 115 ? -11.249 96.808 47.254 1.00 29.18 123 GLY E C 1
ATOM 7511 O O . GLY E 1 115 ? -12.476 96.972 47.226 1.00 33.17 123 GLY E O 1
ATOM 7512 N N . TYR E 1 116 ? -10.681 95.706 46.767 1.00 28.77 124 TYR E N 1
ATOM 7513 C CA . TYR E 1 116 ? -11.505 94.616 46.238 1.00 26.51 124 TYR E CA 1
ATOM 7514 C C . TYR E 1 116 ? -12.568 94.192 47.256 1.00 29.77 124 TYR E C 1
ATOM 7515 O O . TYR E 1 116 ? -12.263 93.917 48.412 1.00 29.60 124 TYR E O 1
ATOM 7524 N N . ASP E 1 117 ? -13.824 94.147 46.834 1.00 32.98 125 ASP E N 1
ATOM 7525 C CA . ASP E 1 117 ? -14.901 93.617 47.668 1.00 30.77 125 ASP E CA 1
ATOM 7526 C C . ASP E 1 117 ? -15.620 92.584 46.819 1.00 29.73 125 ASP E C 1
ATOM 7527 O O . ASP E 1 117 ? -16.270 92.969 45.824 1.00 26.07 125 ASP E O 1
ATOM 7532 N N . PRO E 1 118 ? -15.554 91.291 47.158 1.00 32.32 126 PRO E N 1
ATOM 7533 C CA . PRO E 1 118 ? -16.255 90.278 46.326 1.00 29.74 126 PRO E CA 1
ATOM 7534 C C . PRO E 1 118 ? -17.741 90.544 46.181 1.00 31.13 126 PRO E C 1
ATOM 7535 O O . PRO E 1 118 ? -18.348 90.179 45.166 1.00 33.28 126 PRO E O 1
ATOM 7539 N N . ARG E 1 119 ? -18.351 91.163 47.188 1.00 32.98 127 ARG E N 1
ATOM 7540 C CA . ARG E 1 119 ? -19.797 91.360 47.198 1.00 33.39 127 ARG E CA 1
ATOM 7541 C C . ARG E 1 119 ? -20.273 92.257 46.078 1.00 32.25 127 ARG E C 1
ATOM 7542 O O . ARG E 1 119 ? -21.442 92.180 45.701 1.00 33.68 127 ARG E O 1
ATOM 7550 N N . THR E 1 120 ? -19.403 93.114 45.559 1.00 31.21 128 THR E N 1
ATOM 7551 C CA . THR E 1 120 ? -19.740 93.978 44.442 1.00 31.60 128 THR E CA 1
ATOM 7552 C C . THR E 1 120 ? -19.611 93.286 43.095 1.00 28.59 128 THR E C 1
ATOM 7553 O O . THR E 1 120 ? -19.781 93.963 42.087 1.00 27.70 128 THR E O 1
ATOM 7557 N N . ARG E 1 121 ? -19.304 91.982 43.033 1.00 29.33 129 ARG E N 1
ATOM 7558 C CA . ARG E 1 121 ? -18.914 91.349 41.766 1.00 29.33 129 ARG E CA 1
ATOM 7559 C C . ARG E 1 121 ? -20.030 90.465 41.207 1.00 29.65 129 ARG E C 1
ATOM 7560 O O . ARG E 1 121 ? -20.850 89.925 41.953 1.00 26.70 129 ARG E O 1
ATOM 7568 N N . ALA E 1 122 ? -20.054 90.321 39.870 1.00 30.13 130 ALA E N 1
ATOM 7569 C CA . ALA E 1 122 ? -21.219 89.717 39.233 1.00 31.04 130 ALA E CA 1
ATOM 7570 C C . ALA E 1 122 ? -21.385 88.258 39.631 1.00 30.07 130 ALA E C 1
ATOM 7571 O O . ALA E 1 122 ? -22.516 87.801 39.791 1.00 29.54 130 ALA E O 1
ATOM 7573 N N . TRP E 1 123 ? -20.284 87.512 39.786 1.00 27.56 131 TRP E N 1
ATOM 7574 C CA . TRP E 1 123 ? -20.412 86.122 40.235 1.00 28.21 131 TRP E CA 1
ATOM 7575 C C . TRP E 1 123 ? -21.071 86.036 41.602 1.00 26.34 131 TRP E C 1
ATOM 7576 O O . TRP E 1 123 ? -21.775 85.056 41.892 1.00 27.01 131 TRP E O 1
ATOM 7587 N N . TYR E 1 124 ? -20.832 87.028 42.459 1.00 24.85 132 TYR E N 1
ATOM 7588 C CA . TYR E 1 124 ? -21.452 87.049 43.777 1.00 26.30 132 TYR E CA 1
ATOM 7589 C C . TYR E 1 124 ? -22.939 87.434 43.673 1.00 31.81 132 TYR E C 1
ATOM 7590 O O . TYR E 1 124 ? -23.814 86.708 44.164 1.00 34.57 132 TYR E O 1
ATOM 7599 N N . LYS E 1 125 ? -23.244 88.571 43.030 1.00 32.90 133 LYS E N 1
ATOM 7600 C CA . LYS E 1 125 ? -24.618 89.071 43.002 1.00 34.91 133 LYS E CA 1
ATOM 7601 C C . LYS E 1 125 ? -25.523 88.186 42.136 1.00 31.10 133 LYS E C 1
ATOM 7602 O O . LYS E 1 125 ? -26.700 87.981 42.458 1.00 32.30 133 LYS E O 1
ATOM 7608 N N . ASP E 1 126 ? -25.013 87.679 41.018 1.00 26.34 134 ASP E N 1
ATOM 7609 C CA . ASP E 1 126 ? -25.866 86.876 40.153 1.00 25.61 134 ASP E CA 1
ATOM 7610 C C . ASP E 1 126 ? -26.248 85.570 40.827 1.00 26.99 134 ASP E C 1
ATOM 7611 O O . ASP E 1 126 ? -27.377 85.090 40.643 1.00 28.24 134 ASP E O 1
ATOM 7616 N N . ALA E 1 127 ? -25.338 85.000 41.636 1.00 25.06 135 ALA E N 1
ATOM 7617 C CA . ALA E 1 127 ? -25.655 83.762 42.349 1.00 29.55 135 ALA E CA 1
ATOM 7618 C C . ALA E 1 127 ? -26.775 83.998 43.355 1.00 30.21 135 ALA E C 1
ATOM 7619 O O . ALA E 1 127 ? -27.689 83.168 43.477 1.00 28.24 135 ALA E O 1
ATOM 7621 N N . LEU E 1 128 ? -26.726 85.130 44.076 1.00 28.10 136 LEU E N 1
ATOM 7622 C CA . LEU E 1 128 ? -27.810 85.438 44.999 1.00 31.42 136 LEU E CA 1
ATOM 7623 C C . LEU E 1 128 ? -29.088 85.751 44.239 1.00 33.56 136 LEU E C 1
ATOM 7624 O O . LEU E 1 128 ? -30.180 85.348 44.669 1.00 33.60 136 LEU E O 1
ATOM 7629 N N . ALA E 1 129 ? -28.963 86.445 43.095 1.00 29.24 137 ALA E N 1
ATOM 7630 C CA . ALA E 1 129 ? -30.133 86.814 42.306 1.00 25.40 137 ALA E CA 1
ATOM 7631 C C . ALA E 1 129 ? -30.901 85.586 41.862 1.00 28.48 137 ALA E C 1
ATOM 7632 O O . ALA E 1 129 ? -32.134 85.525 41.993 1.00 29.40 137 ALA E O 1
ATOM 7634 N N . ALA E 1 130 ? -30.184 84.607 41.299 1.00 29.07 138 ALA E N 1
ATOM 7635 C CA . ALA E 1 130 ? -30.786 83.360 40.863 1.00 31.46 138 ALA E CA 1
ATOM 7636 C C . ALA E 1 130 ? -31.079 82.410 42.018 1.00 32.93 138 ALA E C 1
ATOM 7637 O O . ALA E 1 130 ? -31.958 81.560 41.877 1.00 35.73 138 ALA E O 1
ATOM 7639 N N . ASP E 1 131 ? -30.365 82.529 43.137 1.00 41.64 139 ASP E N 1
ATOM 7640 C CA . ASP E 1 131 ? -30.415 81.572 44.257 1.00 38.99 139 ASP E CA 1
ATOM 7641 C C . ASP E 1 131 ? -30.238 80.120 43.792 1.00 38.70 139 ASP E C 1
ATOM 7642 O O . ASP E 1 131 ? -30.986 79.219 44.188 1.00 40.90 139 ASP E O 1
ATOM 7647 N N . ARG E 1 132 ? -29.204 79.897 42.976 1.00 36.60 140 ARG E N 1
ATOM 7648 C CA . ARG E 1 132 ? -28.808 78.579 42.477 1.00 36.82 140 ARG E CA 1
ATOM 7649 C C . ARG E 1 132 ? -27.440 78.729 41.818 1.00 39.37 140 ARG E C 1
ATOM 7650 O O . ARG E 1 132 ? -26.923 79.841 41.678 1.00 39.71 140 ARG E O 1
ATOM 7658 N N . LEU E 1 133 ? -26.855 77.598 41.408 1.00 34.01 141 LEU E N 1
ATOM 7659 C CA . LEU E 1 133 ? -25.577 77.621 40.717 1.00 32.74 141 LEU E CA 1
ATOM 7660 C C . LEU E 1 133 ? -25.731 78.320 39.366 1.00 38.83 141 LEU E C 1
ATOM 7661 O O . LEU E 1 133 ? -26.699 78.106 38.642 1.00 41.50 141 LEU E O 1
ATOM 7666 N N . ILE E 1 134 ? -24.783 79.177 39.049 1.00 29.21 142 ILE E N 1
ATOM 7667 C CA . ILE E 1 134 ? -24.771 79.866 37.774 1.00 37.20 142 ILE E CA 1
ATOM 7668 C C . ILE E 1 134 ? -23.439 79.565 37.107 1.00 35.38 142 ILE E C 1
ATOM 7669 O O . ILE E 1 134 ? -22.418 79.295 37.762 1.00 33.58 142 ILE E O 1
ATOM 7674 N N . VAL E 1 135 ? -23.479 79.540 35.784 1.00 33.41 143 VAL E N 1
ATOM 7675 C CA . VAL E 1 135 ? -22.321 79.276 34.942 1.00 38.60 143 VAL E CA 1
ATOM 7676 C C . VAL E 1 135 ? -22.158 80.483 34.045 1.00 37.36 143 VAL E C 1
ATOM 7677 O O . VAL E 1 135 ? -23.137 80.929 33.451 1.00 36.75 143 VAL E O 1
ATOM 7681 N N . THR E 1 136 ? -20.953 81.022 33.966 1.00 34.83 144 THR E N 1
ATOM 7682 C CA . THR E 1 136 ? -20.750 82.196 33.147 1.00 36.68 144 THR E CA 1
ATOM 7683 C C . THR E 1 136 ? -20.256 81.782 31.762 1.00 40.29 144 THR E C 1
ATOM 7684 O O . THR E 1 136 ? -19.732 80.672 31.564 1.00 37.05 144 THR E O 1
ATOM 7688 N N . GLU E 1 137 ? -20.378 82.707 30.805 1.00 36.90 145 GLU E N 1
ATOM 7689 C CA . GLU E 1 137 ? -19.694 82.469 29.539 1.00 38.10 145 GLU E CA 1
ATOM 7690 C C . GLU E 1 137 ? -18.183 82.486 29.753 1.00 34.55 145 GLU E C 1
ATOM 7691 O O . GLU E 1 137 ? -17.683 83.203 30.620 1.00 33.94 145 GLU E O 1
ATOM 7697 N N . PRO E 1 138 ? -17.437 81.694 28.984 1.00 35.17 146 PRO E N 1
ATOM 7698 C CA . PRO E 1 138 ? -15.968 81.726 29.082 1.00 32.27 146 PRO E CA 1
ATOM 7699 C C . PRO E 1 138 ? -15.397 83.120 28.856 1.00 35.52 146 PRO E C 1
ATOM 7700 O O . PRO E 1 138 ? -15.940 83.928 28.098 1.00 36.38 146 PRO E O 1
ATOM 7704 N N . PHE E 1 139 ? -14.273 83.377 29.507 1.00 32.57 147 PHE E N 1
ATOM 7705 C CA . PHE E 1 139 ? -13.375 84.477 29.214 1.00 31.73 147 PHE E CA 1
ATOM 7706 C C . PHE E 1 139 ? -11.982 83.891 28.970 1.00 37.05 147 PHE E C 1
ATOM 7707 O O . PHE E 1 139 ? -11.698 82.729 29.299 1.00 36.42 147 PHE E O 1
ATOM 7715 N N . VAL E 1 140 ? -11.127 84.698 28.348 1.00 34.82 148 VAL E N 1
ATOM 7716 C CA . VAL E 1 140 ? -9.750 84.329 28.058 1.00 33.77 148 VAL E CA 1
ATOM 7717 C C . VAL E 1 140 ? -8.878 84.970 29.124 1.00 35.16 148 VAL E C 1
ATOM 7718 O O . VAL E 1 140 ? -8.879 86.195 29.275 1.00 34.05 148 VAL E O 1
ATOM 7722 N N . ASP E 1 141 ? -8.154 84.162 29.892 1.00 37.78 149 ASP E N 1
ATOM 7723 C CA . ASP E 1 141 ? -7.224 84.754 30.833 1.00 40.28 149 ASP E CA 1
ATOM 7724 C C . ASP E 1 141 ? -6.123 85.520 30.091 1.00 39.82 149 ASP E C 1
ATOM 7725 O O . ASP E 1 141 ? -5.390 84.938 29.279 1.00 38.47 149 ASP E O 1
ATOM 7730 N N . ALA E 1 142 ? -5.994 86.832 30.379 1.00 35.69 150 ALA E N 1
ATOM 7731 C CA . ALA E 1 142 ? -5.086 87.658 29.588 1.00 35.52 150 ALA E CA 1
ATOM 7732 C C . ALA E 1 142 ? -3.621 87.327 29.847 1.00 32.19 150 ALA E C 1
ATOM 7733 O O . ALA E 1 142 ? -2.780 87.640 29.003 1.00 31.27 150 ALA E O 1
ATOM 7735 N N . GLY E 1 143 ? -3.307 86.706 30.984 1.00 32.17 151 GLY E N 1
ATOM 7736 C CA . GLY E 1 143 ? -1.951 86.351 31.336 1.00 33.66 151 GLY E CA 1
ATOM 7737 C C . GLY E 1 143 ? -1.501 85.079 30.663 1.00 33.03 151 GLY E C 1
ATOM 7738 O O . GLY E 1 143 ? -0.365 84.987 30.188 1.00 31.13 151 GLY E O 1
ATOM 7739 N N . THR E 1 144 ? -2.411 84.111 30.543 1.00 35.23 152 THR E N 1
ATOM 7740 C CA . THR E 1 144 ? -2.055 82.817 29.988 1.00 34.85 152 THR E CA 1
ATOM 7741 C C . THR E 1 144 ? -2.691 82.504 28.647 1.00 35.54 152 THR E C 1
ATOM 7742 O O . THR E 1 144 ? -2.167 81.646 27.934 1.00 36.66 152 THR E O 1
ATOM 7746 N N . GLY E 1 145 ? -3.806 83.145 28.298 1.00 37.07 153 GLY E N 1
ATOM 7747 C CA . GLY E 1 145 ? -4.506 82.848 27.060 1.00 36.96 153 GLY E CA 1
ATOM 7748 C C . GLY E 1 145 ? -5.496 81.696 27.124 1.00 39.70 153 GLY E C 1
ATOM 7749 O O . GLY E 1 145 ? -6.174 81.415 26.120 1.00 37.27 153 GLY E O 1
ATOM 7750 N N . GLU E 1 146 ? -5.612 81.013 28.256 1.00 42.23 154 GLU E N 1
ATOM 7751 C CA . GLU E 1 146 ? -6.497 79.860 28.269 1.00 46.99 154 GLU E CA 1
ATOM 7752 C C . GLU E 1 146 ? -7.938 80.309 28.506 1.00 40.07 154 GLU E C 1
ATOM 7753 O O . GLU E 1 146 ? -8.194 81.378 29.061 1.00 38.46 154 GLU E O 1
ATOM 7759 N N . GLN E 1 147 ? -8.878 79.528 27.989 1.00 40.03 155 GLN E N 1
ATOM 7760 C CA . GLN E 1 147 ? -10.295 79.796 28.212 1.00 41.16 155 GLN E CA 1
ATOM 7761 C C . GLN E 1 147 ? -10.692 79.324 29.607 1.00 41.89 155 GLN E C 1
ATOM 7762 O O . GLN E 1 147 ? -10.331 78.220 30.007 1.00 42.07 155 GLN E O 1
ATOM 7768 N N . ILE E 1 148 ? -11.415 80.176 30.347 1.00 33.53 156 ILE E N 1
ATOM 7769 C CA . ILE E 1 148 ? -11.806 79.951 31.735 1.00 32.31 156 ILE E CA 1
ATOM 7770 C C . ILE E 1 148 ? -13.291 80.265 31.883 1.00 30.59 156 ILE E C 1
ATOM 7771 O O . ILE E 1 148 ? -13.781 81.250 31.321 1.00 28.90 156 ILE E O 1
ATOM 7776 N N . LEU E 1 149 ? -14.006 79.458 32.674 1.00 27.35 157 LEU E N 1
ATOM 7777 C CA . LEU E 1 149 ? -15.326 79.870 33.102 1.00 26.94 157 LEU E CA 1
ATOM 7778 C C . LEU E 1 149 ? -15.505 79.654 34.603 1.00 28.25 157 LEU E C 1
ATOM 7779 O O . LEU E 1 149 ? -14.837 78.836 35.245 1.00 32.86 157 LEU E O 1
ATOM 7784 N N . ALA E 1 150 ? -16.441 80.415 35.144 1.00 19.43 158 ALA E N 1
ATOM 7785 C CA . ALA E 1 150 ? -16.713 80.495 36.561 1.00 23.77 158 ALA E CA 1
ATOM 7786 C C . ALA E 1 150 ? -18.101 79.938 36.830 1.00 23.01 158 ALA E C 1
ATOM 7787 O O . ALA E 1 150 ? -19.015 80.161 36.042 1.00 25.07 158 ALA E O 1
ATOM 7789 N N . MET E 1 151 ? -18.233 79.190 37.924 1.00 21.63 159 MET E N 1
ATOM 7790 C CA . MET E 1 151 ? -19.498 78.749 38.489 1.00 22.50 159 MET E CA 1
ATOM 7791 C C . MET E 1 151 ? -19.567 79.219 39.929 1.00 23.13 159 MET E C 1
ATOM 7792 O O . MET E 1 151 ? -18.571 79.146 40.653 1.00 23.87 159 MET E O 1
ATOM 7797 N N . SER E 1 152 ? -20.741 79.678 40.358 1.00 21.41 160 SER E N 1
ATOM 7798 C CA . SER E 1 152 ? -20.851 80.171 41.731 1.00 23.57 160 SER E CA 1
ATOM 7799 C C . SER E 1 152 ? -22.270 79.941 42.239 1.00 26.06 160 SER E C 1
ATOM 7800 O O . SER E 1 152 ? -23.215 79.817 41.437 1.00 21.93 160 SER E O 1
ATOM 7803 N N . LEU E 1 153 ? -22.411 79.875 43.560 1.00 25.24 161 LEU E N 1
ATOM 7804 C CA . LEU E 1 153 ? -23.702 79.690 44.175 1.00 28.03 161 LEU E CA 1
ATOM 7805 C C . LEU E 1 153 ? -23.611 80.077 45.623 1.00 25.01 161 LEU E C 1
ATOM 7806 O O . LEU E 1 153 ? -22.521 80.006 46.243 1.00 23.38 161 LEU E O 1
ATOM 7811 N N . PRO E 1 154 ? -24.753 80.392 46.242 1.00 25.76 162 PRO E N 1
ATOM 7812 C CA . PRO E 1 154 ? -24.757 80.816 47.645 1.00 25.46 162 PRO E CA 1
ATOM 7813 C C . PRO E 1 154 ? -24.448 79.710 48.632 1.00 28.58 162 PRO E C 1
ATOM 7814 O O . PRO E 1 154 ? -24.614 78.517 48.356 1.00 27.79 162 PRO E O 1
ATOM 7818 N N . VAL E 1 155 ? -24.011 80.150 49.825 1.00 25.49 163 VAL E N 1
ATOM 7819 C CA . VAL E 1 155 ? -23.707 79.277 50.965 1.00 26.46 163 VAL E CA 1
ATOM 7820 C C . VAL E 1 155 ? -24.484 79.784 52.176 1.00 25.95 163 VAL E C 1
ATOM 7821 O O . VAL E 1 155 ? -24.160 80.843 52.726 1.00 30.85 163 VAL E O 1
ATOM 7825 N N . ARG E 1 156 ? -25.482 79.005 52.593 1.00 32.72 164 ARG E N 1
ATOM 7826 C CA . ARG E 1 156 ? -26.334 79.307 53.754 1.00 45.22 164 ARG E CA 1
ATOM 7827 C C . ARG E 1 156 ? -26.194 78.267 54.855 1.00 54.51 164 ARG E C 1
ATOM 7828 O O . ARG E 1 156 ? -26.404 77.082 54.603 1.00 57.02 164 ARG E O 1
ATOM 7836 N N . HIS E 1 157 ? -25.886 78.728 56.078 1.00 59.33 165 HIS E N 1
ATOM 7837 C CA . HIS E 1 157 ? -25.740 77.879 57.263 1.00 65.46 165 HIS E CA 1
ATOM 7838 C C . HIS E 1 157 ? -26.945 78.106 58.165 1.00 67.07 165 HIS E C 1
ATOM 7839 O O . HIS E 1 157 ? -27.083 79.183 58.764 1.00 64.60 165 HIS E O 1
ATOM 7846 N N . ALA E 1 158 ? -27.810 77.092 58.265 1.00 69.01 166 ALA E N 1
ATOM 7847 C CA . ALA E 1 158 ? -29.007 77.183 59.104 1.00 72.73 166 ALA E CA 1
ATOM 7848 C C . ALA E 1 158 ? -29.878 78.399 58.736 1.00 71.15 166 ALA E C 1
ATOM 7849 O O . ALA E 1 158 ? -30.416 79.087 59.609 1.00 71.20 166 ALA E O 1
ATOM 7851 N N . GLY E 1 159 ? -30.016 78.692 57.437 1.00 63.97 167 GLY E N 1
ATOM 7852 C CA . GLY E 1 159 ? -30.868 79.796 57.007 1.00 58.60 167 GLY E CA 1
ATOM 7853 C C . GLY E 1 159 ? -30.212 81.179 56.922 1.00 54.44 167 GLY E C 1
ATOM 7854 O O . GLY E 1 159 ? -30.880 82.149 56.509 1.00 51.13 167 GLY E O 1
ATOM 7855 N N A GLN E 1 160 ? -28.945 81.313 57.312 0.51 48.27 168 GLN E N 1
ATOM 7856 N N B GLN E 1 160 ? -28.933 81.300 57.267 0.49 48.37 168 GLN E N 1
ATOM 7857 C CA A GLN E 1 160 ? -28.244 82.586 57.270 0.51 46.00 168 GLN E CA 1
ATOM 7858 C CA B GLN E 1 160 ? -28.238 82.576 57.263 0.49 46.01 168 GLN E CA 1
ATOM 7859 C C A GLN E 1 160 ? -27.103 82.527 56.255 0.51 43.23 168 GLN E C 1
ATOM 7860 C C B GLN E 1 160 ? -27.080 82.538 56.271 0.49 43.24 168 GLN E C 1
ATOM 7861 O O A GLN E 1 160 ? -26.357 81.543 56.200 0.51 42.80 168 GLN E O 1
ATOM 7862 O O B GLN E 1 160 ? -26.303 81.576 56.252 0.49 42.73 168 GLN E O 1
ATOM 7873 N N . LEU E 1 161 ? -26.954 83.595 55.465 1.00 40.18 169 LEU E N 1
ATOM 7874 C CA . LEU E 1 161 ? -25.988 83.592 54.360 1.00 35.65 169 LEU E CA 1
ATOM 7875 C C . LEU E 1 161 ? -24.555 83.737 54.869 1.00 35.12 169 LEU E C 1
ATOM 7876 O O . LEU E 1 161 ? -24.219 84.725 55.522 1.00 34.44 169 LEU E O 1
ATOM 7881 N N . LEU E 1 162 ? -23.699 82.768 54.534 1.00 30.56 170 LEU E N 1
ATOM 7882 C CA . LEU E 1 162 ? -22.274 82.926 54.792 1.00 26.68 170 LEU E CA 1
ATOM 7883 C C . LEU E 1 162 ? -21.586 83.690 53.667 1.00 26.95 170 LEU E C 1
ATOM 7884 O O . LEU E 1 162 ? -20.704 84.517 53.928 1.00 28.74 170 LEU E O 1
ATOM 7889 N N . GLY E 1 163 ? -22.003 83.440 52.431 1.00 20.18 171 GLY E N 1
ATOM 7890 C CA . GLY E 1 163 ? -21.490 84.140 51.278 1.00 20.94 171 GLY E CA 1
ATOM 7891 C C . GLY E 1 163 ? -21.712 83.296 50.025 1.00 27.79 171 GLY E C 1
ATOM 7892 O O . GLY E 1 163 ? -22.617 82.450 49.975 1.00 26.42 171 GLY E O 1
ATOM 7893 N N . VAL E 1 164 ? -20.872 83.565 49.020 1.00 27.44 172 VAL E N 1
ATOM 7894 C CA . VAL E 1 164 ? -20.930 82.909 47.723 1.00 27.64 172 VAL E CA 1
ATOM 7895 C C . VAL E 1 164 ? -19.619 82.182 47.501 1.00 27.30 172 VAL E C 1
ATOM 7896 O O . VAL E 1 164 ? -18.541 82.781 47.624 1.00 24.77 172 VAL E O 1
ATOM 7900 N N . ALA E 1 165 ? -19.711 80.894 47.178 1.00 26.71 173 ALA E N 1
ATOM 7901 C CA . ALA E 1 165 ? -18.558 80.072 46.828 1.00 22.99 173 ALA E CA 1
ATOM 7902 C C . ALA E 1 165 ? -18.537 79.857 45.321 1.00 27.46 173 ALA E C 1
ATOM 7903 O O . ALA E 1 165 ? -19.587 79.841 44.674 1.00 28.73 173 ALA E O 1
ATOM 7905 N N . ALA E 1 166 ? -17.335 79.699 44.767 1.00 25.82 174 ALA E N 1
ATOM 7906 C CA . ALA E 1 166 ? -17.168 79.687 43.326 1.00 19.65 174 ALA E CA 1
ATOM 7907 C C . ALA E 1 166 ? -15.923 78.909 42.931 1.00 27.21 174 ALA E C 1
ATOM 7908 O O . ALA E 1 166 ? -14.968 78.783 43.702 1.00 25.26 174 ALA E O 1
ATOM 7910 N N . GLY E 1 167 ? -15.936 78.422 41.681 1.00 25.00 175 GLY E N 1
ATOM 7911 C CA . GLY E 1 167 ? -14.791 77.762 41.089 1.00 23.14 175 GLY E CA 1
ATOM 7912 C C . GLY E 1 167 ? -14.592 78.264 39.662 1.00 26.09 175 GLY E C 1
ATOM 7913 O O . GLY E 1 167 ? -15.570 78.455 38.916 1.00 23.67 175 GLY E O 1
ATOM 7914 N N . ASP E 1 168 ? -13.321 78.488 39.291 1.00 25.10 176 ASP E N 1
ATOM 7915 C CA . ASP E 1 168 ? -12.870 78.744 37.926 1.00 22.68 176 ASP E CA 1
ATOM 7916 C C . ASP E 1 168 ? -12.199 77.494 37.346 1.00 23.32 176 ASP E C 1
ATOM 7917 O O . ASP E 1 168 ? -11.416 76.824 38.023 1.00 27.18 176 ASP E O 1
ATOM 7922 N N . MET E 1 169 ? -12.458 77.199 36.076 1.00 27.34 177 MET E N 1
ATOM 7923 C CA . MET E 1 169 ? -11.944 75.974 35.470 1.00 31.75 177 MET E CA 1
ATOM 7924 C C . MET E 1 169 ? -11.472 76.288 34.057 1.00 31.82 177 MET E C 1
ATOM 7925 O O . MET E 1 169 ? -12.110 77.077 33.345 1.00 27.97 177 MET E O 1
ATOM 7930 N N . LYS E 1 170 ? -10.311 75.730 33.696 1.00 35.05 178 LYS E N 1
ATOM 7931 C CA . LYS E 1 170 ? -9.847 75.782 32.311 1.00 37.63 178 LYS E CA 1
ATOM 7932 C C . LYS E 1 170 ? -10.691 74.867 31.434 1.00 33.97 178 LYS E C 1
ATOM 7933 O O . LYS E 1 170 ? -11.088 73.770 31.838 1.00 30.87 178 LYS E O 1
ATOM 7939 N N . LEU E 1 171 ? -10.891 75.306 30.196 1.00 30.19 179 LEU E N 1
ATOM 7940 C CA . LEU E 1 171 ? -11.725 74.603 29.241 1.00 30.61 179 LEU E CA 1
ATOM 7941 C C . LEU E 1 171 ? -10.943 73.829 28.190 1.00 33.13 179 LEU E C 1
ATOM 7942 O O . LEU E 1 171 ? -11.529 73.436 27.169 1.00 30.77 179 LEU E O 1
ATOM 7947 N N . GLU E 1 172 ? -9.670 73.511 28.457 1.00 35.06 180 GLU E N 1
ATOM 7948 C CA . GLU E 1 172 ? -8.838 72.871 27.427 1.00 39.28 180 GLU E CA 1
ATOM 7949 C C . GLU E 1 172 ? -9.451 71.573 26.903 1.00 35.95 180 GLU E C 1
ATOM 7950 O O . GLU E 1 172 ? -9.467 71.330 25.693 1.00 38.36 180 GLU E O 1
ATOM 7956 N N . THR E 1 173 ? -9.964 70.736 27.800 1.00 33.05 181 THR E N 1
ATOM 7957 C CA . THR E 1 173 ? -10.566 69.462 27.411 1.00 36.10 181 THR E CA 1
ATOM 7958 C C . THR E 1 173 ? -11.737 69.623 26.434 1.00 37.55 181 THR E C 1
ATOM 7959 O O . THR E 1 173 ? -11.900 68.795 25.532 1.00 39.03 181 THR E O 1
ATOM 7963 N N . LEU E 1 174 ? -12.588 70.653 26.609 1.00 35.48 182 LEU E N 1
ATOM 7964 C CA . LEU E 1 174 ? -13.738 70.814 25.706 1.00 33.58 182 LEU E CA 1
ATOM 7965 C C . LEU E 1 174 ? -13.296 71.379 24.357 1.00 36.14 182 LEU E C 1
ATOM 7966 O O . LEU E 1 174 ? -13.849 71.030 23.313 1.00 36.40 182 LEU E O 1
ATOM 7971 N N . THR E 1 175 ? -12.316 72.275 24.371 1.00 37.46 183 THR E N 1
ATOM 7972 C CA . THR E 1 175 ? -11.725 72.760 23.133 1.00 37.79 183 THR E CA 1
ATOM 7973 C C . THR E 1 175 ? -11.053 71.624 22.372 1.00 34.07 183 THR E C 1
ATOM 7974 O O . THR E 1 175 ? -11.223 71.501 21.153 1.00 33.24 183 THR E O 1
ATOM 7978 N N . ALA E 1 176 ? -10.329 70.755 23.081 1.00 31.32 184 ALA E N 1
ATOM 7979 C CA . ALA E 1 176 ? -9.753 69.576 22.441 1.00 34.44 184 ALA E CA 1
ATOM 7980 C C . ALA E 1 176 ? -10.823 68.743 21.741 1.00 36.82 184 ALA E C 1
ATOM 7981 O O . ALA E 1 176 ? -10.614 68.295 20.609 1.00 39.17 184 ALA E O 1
ATOM 7983 N N . ILE E 1 177 ? -11.969 68.516 22.404 1.00 38.55 185 ILE E N 1
ATOM 7984 C CA . ILE E 1 177 ? -13.035 67.715 21.798 1.00 39.34 185 ILE E CA 1
ATOM 7985 C C . ILE E 1 177 ? -13.533 68.394 20.531 1.00 43.27 185 ILE E C 1
ATOM 7986 O O . ILE E 1 177 ? -13.602 67.783 19.459 1.00 46.25 185 ILE E O 1
ATOM 7991 N N . LEU E 1 178 ? -13.826 69.689 20.623 1.00 43.43 186 LEU E N 1
ATOM 7992 C CA . LEU E 1 178 ? -14.291 70.420 19.453 1.00 44.14 186 LEU E CA 1
ATOM 7993 C C . LEU E 1 178 ? -13.249 70.394 18.333 1.00 49.62 186 LEU E C 1
ATOM 7994 O O . LEU E 1 178 ? -13.599 70.263 17.149 1.00 47.31 186 LEU E O 1
ATOM 7999 N N . ASN E 1 179 ? -11.960 70.475 18.691 1.00 51.68 187 ASN E N 1
ATOM 8000 C CA . ASN E 1 179 ? -10.898 70.490 17.689 1.00 52.71 187 ASN E CA 1
ATOM 8001 C C . ASN E 1 179 ? -10.683 69.118 17.046 1.00 52.28 187 ASN E C 1
ATOM 8002 O O . ASN E 1 179 ? -10.208 69.038 15.906 1.00 51.50 187 ASN E O 1
ATOM 8007 N N . SER E 1 180 ? -11.024 68.034 17.745 1.00 51.02 188 SER E N 1
ATOM 8008 C CA . SER E 1 180 ? -10.921 66.701 17.154 1.00 50.40 188 SER E CA 1
ATOM 8009 C C . SER E 1 180 ? -11.896 66.465 16.003 1.00 50.48 188 SER E C 1
ATOM 8010 O O . SER E 1 180 ? -11.747 65.469 15.294 1.00 50.63 188 SER E O 1
ATOM 8013 N N . LEU E 1 181 ? -12.895 67.325 15.808 1.00 53.96 189 LEU E N 1
ATOM 8014 C CA . LEU E 1 181 ? -13.933 67.111 14.793 1.00 55.38 189 LEU E CA 1
ATOM 8015 C C . LEU E 1 181 ? -13.541 67.873 13.530 1.00 57.40 189 LEU E C 1
ATOM 8016 O O . LEU E 1 181 ? -13.920 69.025 13.333 1.00 57.23 189 LEU E O 1
ATOM 8021 N N . LYS E 1 182 ? -12.776 67.221 12.654 1.00 60.55 190 LYS E N 1
ATOM 8022 C CA . LYS E 1 182 ? -12.341 67.851 11.413 1.00 62.72 190 LYS E CA 1
ATOM 8023 C C . LYS E 1 182 ? -13.032 67.301 10.173 1.00 67.06 190 LYS E C 1
ATOM 8024 O O . LYS E 1 182 ? -12.819 67.845 9.086 1.00 67.08 190 LYS E O 1
ATOM 8030 N N . PHE E 1 183 ? -13.842 66.247 10.312 1.00 70.69 191 PHE E N 1
ATOM 8031 C CA . PHE E 1 183 ? -14.669 65.708 9.232 1.00 74.07 191 PHE E CA 1
ATOM 8032 C C . PHE E 1 183 ? -13.825 65.409 7.996 1.00 78.57 191 PHE E C 1
ATOM 8033 O O . PHE E 1 183 ? -14.180 65.744 6.863 1.00 78.33 191 PHE E O 1
ATOM 8041 N N . ASP E 1 184 ? -12.686 64.760 8.231 1.00 82.47 192 ASP E N 1
ATOM 8042 C CA . ASP E 1 184 ? -11.724 64.406 7.189 1.00 87.25 192 ASP E CA 1
ATOM 8043 C C . ASP E 1 184 ? -11.240 65.630 6.411 1.00 83.89 192 ASP E C 1
ATOM 8044 O O . ASP E 1 184 ? -10.794 65.503 5.267 1.00 84.36 192 ASP E O 1
ATOM 8049 N N . GLY E 1 185 ? -11.312 66.817 7.025 1.00 79.01 193 GLY E N 1
ATOM 8050 C CA . GLY E 1 185 ? -10.902 68.062 6.410 1.00 75.24 193 GLY E CA 1
ATOM 8051 C C . GLY E 1 185 ? -12.027 68.912 5.849 1.00 70.05 193 GLY E C 1
ATOM 8052 O O . GLY E 1 185 ? -11.774 70.054 5.453 1.00 69.12 193 GLY E O 1
ATOM 8053 N N . ALA E 1 186 ? -13.256 68.401 5.814 1.00 66.65 194 ALA E N 1
ATOM 8054 C CA . ALA E 1 186 ? -14.385 69.064 5.164 1.00 64.17 194 ALA E CA 1
ATOM 8055 C C . ALA E 1 186 ? -15.195 69.970 6.085 1.00 61.67 194 ALA E C 1
ATOM 8056 O O . ALA E 1 186 ? -16.187 70.550 5.627 1.00 55.20 194 ALA E O 1
ATOM 8058 N N . GLY E 1 187 ? -14.823 70.097 7.356 1.00 62.33 195 GLY E N 1
ATOM 8059 C CA . GLY E 1 187 ? -15.622 70.909 8.253 1.00 58.81 195 GLY E CA 1
ATOM 8060 C C . GLY E 1 187 ? -14.998 71.067 9.623 1.00 55.14 195 GLY E C 1
ATOM 8061 O O . GLY E 1 187 ? -13.846 70.691 9.847 1.00 53.30 195 GLY E O 1
ATOM 8062 N N . TYR E 1 188 ? -15.792 71.631 10.543 1.00 54.04 196 TYR E N 1
ATOM 8063 C CA . TYR E 1 188 ? -15.307 71.957 11.880 1.00 54.72 196 TYR E CA 1
ATOM 8064 C C . TYR E 1 188 ? -16.477 72.217 12.829 1.00 52.27 196 TYR E C 1
ATOM 8065 O O . TYR E 1 188 ? -17.638 72.322 12.416 1.00 51.43 196 TYR E O 1
ATOM 8074 N N . ALA E 1 189 ? -16.133 72.370 14.110 1.00 46.74 197 ALA E N 1
ATOM 8075 C CA . ALA E 1 189 ? -17.080 72.455 15.212 1.00 42.44 197 ALA E CA 1
ATOM 8076 C C . ALA E 1 189 ? -16.667 73.580 16.155 1.00 46.90 197 ALA E C 1
ATOM 8077 O O . ALA E 1 189 ? -15.476 73.795 16.388 1.00 47.66 197 ALA E O 1
ATOM 8079 N N . PHE E 1 190 ? -17.654 74.291 16.707 1.00 43.15 198 PHE E N 1
ATOM 8080 C CA . PHE E 1 190 ? -17.384 75.237 17.774 1.00 38.17 198 PHE E CA 1
ATOM 8081 C C . PHE E 1 190 ? -18.593 75.326 18.689 1.00 38.08 198 PHE E C 1
ATOM 8082 O O . PHE E 1 190 ? -19.572 74.589 18.533 1.00 41.14 198 PHE E O 1
ATOM 8090 N N . LEU E 1 191 ? -18.512 76.249 19.655 1.00 35.44 199 LEU E N 1
ATOM 8091 C CA . LEU E 1 191 ? -19.532 76.423 20.678 1.00 32.98 199 LEU E CA 1
ATOM 8092 C C . LEU E 1 191 ? -19.951 77.883 20.707 1.00 35.80 199 LEU E C 1
ATOM 8093 O O . LEU E 1 191 ? -19.107 78.765 20.864 1.00 36.46 199 LEU E O 1
ATOM 8098 N N . VAL E 1 192 ? -21.255 78.137 20.609 1.00 38.00 200 VAL E N 1
ATOM 8099 C CA . VAL E 1 192 ? -21.777 79.485 20.388 1.00 38.51 200 VAL E CA 1
ATOM 8100 C C . VAL E 1 192 ? -23.018 79.683 21.257 1.00 40.68 200 VAL E C 1
ATOM 8101 O O . VAL E 1 192 ? -23.804 78.745 21.470 1.00 40.51 200 VAL E O 1
ATOM 8105 N N . SER E 1 193 ? -23.184 80.903 21.773 1.00 36.58 201 SER E N 1
ATOM 8106 C CA . SER E 1 193 ? -24.356 81.194 22.573 1.00 36.71 201 SER E CA 1
ATOM 8107 C C . SER E 1 193 ? -25.536 81.541 21.678 1.00 40.89 201 SER E C 1
ATOM 8108 O O . SER E 1 193 ? -25.376 81.923 20.504 1.00 37.16 201 SER E O 1
ATOM 8111 N N . ASP E 1 194 ? -26.727 81.483 22.293 1.00 42.22 202 ASP E N 1
ATOM 8112 C CA . ASP E 1 194 ? -27.979 81.774 21.587 1.00 43.69 202 ASP E CA 1
ATOM 8113 C C . ASP E 1 194 ? -27.993 83.166 20.977 1.00 41.07 202 ASP E C 1
ATOM 8114 O O . ASP E 1 194 ? -28.664 83.385 19.972 1.00 41.40 202 ASP E O 1
ATOM 8119 N N . ALA E 1 195 ? -27.257 84.110 21.548 1.00 42.47 203 ALA E N 1
ATOM 8120 C CA . ALA E 1 195 ? -27.156 85.453 20.982 1.00 41.16 203 ALA E CA 1
ATOM 8121 C C . ALA E 1 195 ? -26.031 85.585 19.963 1.00 45.51 203 ALA E C 1
ATOM 8122 O O . ALA E 1 195 ? -25.712 86.705 19.552 1.00 48.57 203 ALA E O 1
ATOM 8124 N N . GLY E 1 196 ? -25.418 84.474 19.551 1.00 49.18 204 GLY E N 1
ATOM 8125 C CA . GLY E 1 196 ? -24.392 84.506 18.523 1.00 48.36 204 GLY E CA 1
ATOM 8126 C C . GLY E 1 196 ? -22.978 84.784 18.990 1.00 47.85 204 GLY E C 1
ATOM 8127 O O . GLY E 1 196 ? -22.131 85.133 18.160 1.00 51.85 204 GLY E O 1
ATOM 8128 N N . LYS E 1 197 ? -22.683 84.634 20.279 1.00 42.90 205 LYS E N 1
ATOM 8129 C CA . LYS E 1 197 ? -21.323 84.817 20.786 1.00 43.60 205 LYS E CA 1
ATOM 8130 C C . LYS E 1 197 ? -20.566 83.495 20.709 1.00 40.37 205 LYS E C 1
ATOM 8131 O O . LYS E 1 197 ? -21.011 82.491 21.274 1.00 40.19 205 LYS E O 1
ATOM 8137 N N . ILE E 1 198 ? -19.447 83.485 19.988 1.00 36.72 206 ILE E N 1
ATOM 8138 C CA . ILE E 1 198 ? -18.586 82.305 19.912 1.00 36.12 206 ILE E CA 1
ATOM 8139 C C . ILE E 1 198 ? -17.859 82.138 21.244 1.00 35.30 206 ILE E C 1
ATOM 8140 O O . ILE E 1 198 ? -17.149 83.045 21.700 1.00 32.92 206 ILE E O 1
ATOM 8145 N N . LEU E 1 199 ? -18.030 80.976 21.871 1.00 35.03 207 LEU E N 1
ATOM 8146 C CA . LEU E 1 199 ? -17.566 80.759 23.236 1.00 36.20 207 LEU E CA 1
ATOM 8147 C C . LEU E 1 199 ? -16.312 79.898 23.305 1.00 37.37 207 LEU E C 1
ATOM 8148 O O . LEU E 1 199 ? -15.429 80.155 24.135 1.00 38.98 207 LEU E O 1
ATOM 8153 N N . LEU E 1 200 ? -16.255 78.868 22.473 1.00 33.47 208 LEU E N 1
ATOM 8154 C CA . LEU E 1 200 ? -15.086 78.047 22.237 1.00 37.20 208 LEU E CA 1
ATOM 8155 C C . LEU E 1 200 ? -14.982 77.838 20.736 1.00 39.90 208 LEU E C 1
ATOM 8156 O O . LEU E 1 200 ? -16.008 77.704 20.055 1.00 38.10 208 LEU E O 1
ATOM 8161 N N . HIS E 1 201 ? -13.732 77.804 20.232 1.00 40.26 209 HIS E N 1
ATOM 8162 C CA . HIS E 1 201 ? -13.431 77.636 18.810 1.00 41.50 209 HIS E CA 1
ATOM 8163 C C . HIS E 1 201 ? -12.036 77.059 18.624 1.00 44.80 209 HIS E C 1
ATOM 8164 O O . HIS E 1 201 ? -11.113 77.468 19.337 1.00 43.23 209 HIS E O 1
ATOM 8171 N N . PRO E 1 202 ? -11.838 76.125 17.696 1.00 50.30 210 PRO E N 1
ATOM 8172 C CA . PRO E 1 202 ? -10.458 75.689 17.384 1.00 53.82 210 PRO E CA 1
ATOM 8173 C C . PRO E 1 202 ? -9.544 76.834 16.989 1.00 54.43 210 PRO E C 1
ATOM 8174 O O . PRO E 1 202 ? -8.387 76.877 17.422 1.00 55.27 210 PRO E O 1
ATOM 8178 N N . ASP E 1 203 ? -10.043 77.775 16.194 1.00 55.93 211 ASP E N 1
ATOM 8179 C CA . ASP E 1 203 ? -9.365 79.043 15.937 1.00 59.85 211 ASP E CA 1
ATOM 8180 C C . ASP E 1 203 ? -9.552 79.958 17.145 1.00 59.12 211 ASP E C 1
ATOM 8181 O O . ASP E 1 203 ? -10.567 80.658 17.259 1.00 57.30 211 ASP E O 1
ATOM 8186 N N . SER E 1 204 ? -8.545 79.987 18.027 1.00 60.03 212 SER E N 1
ATOM 8187 C CA . SER E 1 204 ? -8.569 80.874 19.186 1.00 61.65 212 SER E CA 1
ATOM 8188 C C . SER E 1 204 ? -8.815 82.336 18.820 1.00 64.12 212 SER E C 1
ATOM 8189 O O . SER E 1 204 ? -9.324 83.091 19.659 1.00 61.63 212 SER E O 1
ATOM 8192 N N . GLY E 1 205 ? -8.491 82.750 17.586 1.00 67.26 213 GLY E N 1
ATOM 8193 C CA . GLY E 1 205 ? -8.721 84.131 17.189 1.00 67.34 213 GLY E CA 1
ATOM 8194 C C . GLY E 1 205 ? -10.184 84.531 17.155 1.00 69.11 213 GLY E C 1
ATOM 8195 O O . GLY E 1 205 ? -10.510 85.708 17.327 1.00 72.35 213 GLY E O 1
ATOM 8196 N N . LEU E 1 206 ? -11.082 83.572 16.940 1.00 68.07 214 LEU E N 1
ATOM 8197 C CA . LEU E 1 206 ? -12.513 83.846 16.825 1.00 62.99 214 LEU E CA 1
ATOM 8198 C C . LEU E 1 206 ? -13.262 83.769 18.146 1.00 58.29 214 LEU E C 1
ATOM 8199 O O . LEU E 1 206 ? -14.462 84.056 18.161 1.00 57.57 214 LEU E O 1
ATOM 8204 N N . VAL E 1 207 ? -12.587 83.382 19.237 1.00 57.26 215 VAL E N 1
ATOM 8205 C CA . VAL E 1 207 ? -13.243 83.234 20.538 1.00 57.76 215 VAL E CA 1
ATOM 8206 C C . VAL E 1 207 ? -13.692 84.596 21.045 1.00 59.86 215 VAL E C 1
ATOM 8207 O O . VAL E 1 207 ? -12.910 85.555 21.058 1.00 64.81 215 VAL E O 1
ATOM 8211 N N . LEU E 1 208 ? -14.953 84.675 21.474 1.00 58.14 216 LEU E N 1
ATOM 8212 C CA . LEU E 1 208 ? -15.630 85.883 21.934 1.00 57.48 216 LEU E CA 1
ATOM 8213 C C . LEU E 1 208 ? -16.003 86.833 20.798 1.00 57.66 216 LEU E C 1
ATOM 8214 O O . LEU E 1 208 ? -16.457 87.950 21.057 1.00 57.82 216 LEU E O 1
ATOM 8219 N N . LYS E 1 209 ? -15.859 86.419 19.548 1.00 61.09 217 LYS E N 1
ATOM 8220 C CA . LYS E 1 209 ? -16.397 87.189 18.431 1.00 63.25 217 LYS E CA 1
ATOM 8221 C C . LYS E 1 209 ? -17.826 86.750 18.158 1.00 60.15 217 LYS E C 1
ATOM 8222 O O . LYS E 1 209 ? -18.277 85.722 18.658 1.00 58.28 217 LYS E O 1
ATOM 8228 N N . THR E 1 210 ? -18.561 87.562 17.404 1.00 62.92 218 THR E N 1
ATOM 8229 C CA . THR E 1 210 ? -19.920 87.153 17.063 1.00 65.01 218 THR E CA 1
ATOM 8230 C C . THR E 1 210 ? -19.885 86.335 15.776 1.00 61.17 218 THR E C 1
ATOM 8231 O O . THR E 1 210 ? -18.849 86.232 15.112 1.00 61.30 218 THR E O 1
ATOM 8235 N N . LEU E 1 211 ? -21.025 85.711 15.454 1.00 57.07 219 LEU E N 1
ATOM 8236 C CA . LEU E 1 211 ? -21.130 84.996 14.193 1.00 60.33 219 LEU E CA 1
ATOM 8237 C C . LEU E 1 211 ? -20.997 85.958 13.026 1.00 65.69 219 LEU E C 1
ATOM 8238 O O . LEU E 1 211 ? -20.396 85.628 11.993 1.00 64.67 219 LEU E O 1
ATOM 8243 N N . ALA E 1 212 ? -21.532 87.172 13.191 1.00 68.14 220 ALA E N 1
ATOM 8244 C CA . ALA E 1 212 ? -21.463 88.172 12.134 1.00 70.33 220 ALA E CA 1
ATOM 8245 C C . ALA E 1 212 ? -20.024 88.565 11.816 1.00 73.35 220 ALA E C 1
ATOM 8246 O O . ALA E 1 212 ? -19.686 88.786 10.649 1.00 74.60 220 ALA E O 1
ATOM 8248 N N . GLU E 1 213 ? -19.163 88.651 12.828 1.00 73.76 221 GLU E N 1
ATOM 8249 C CA . GLU E 1 213 ? -17.754 88.926 12.548 1.00 74.00 221 GLU E CA 1
ATOM 8250 C C . GLU E 1 213 ? -17.005 87.689 12.069 1.00 73.82 221 GLU E C 1
ATOM 8251 O O . GLU E 1 213 ? -16.048 87.813 11.291 1.00 75.94 221 GLU E O 1
ATOM 8257 N N . ALA E 1 214 ? -17.402 86.496 12.515 1.00 69.98 222 ALA E N 1
ATOM 8258 C CA . ALA E 1 214 ? -16.741 85.294 12.027 1.00 67.94 222 ALA E CA 1
ATOM 8259 C C . ALA E 1 214 ? -17.078 85.038 10.566 1.00 71.02 222 ALA E C 1
ATOM 8260 O O . ALA E 1 214 ? -16.245 84.503 9.819 1.00 71.85 222 ALA E O 1
ATOM 8262 N N . TYR E 1 215 ? -18.284 85.422 10.137 1.00 70.28 223 TYR E N 1
ATOM 8263 C CA . TYR E 1 215 ? -18.761 85.173 8.774 1.00 70.04 223 TYR E CA 1
ATOM 8264 C C . TYR E 1 215 ? -19.252 86.491 8.176 1.00 71.89 223 TYR E C 1
ATOM 8265 O O . TYR E 1 215 ? -20.464 86.747 8.090 1.00 71.60 223 TYR E O 1
ATOM 8274 N N . PRO E 1 216 ? -18.328 87.363 7.744 1.00 73.75 224 PRO E N 1
ATOM 8275 C CA . PRO E 1 216 ? -18.741 88.587 7.044 1.00 76.19 224 PRO E CA 1
ATOM 8276 C C . PRO E 1 216 ? -19.238 88.280 5.629 1.00 74.56 224 PRO E C 1
ATOM 8277 O O . PRO E 1 216 ? -20.371 88.627 5.313 1.00 75.58 224 PRO E O 1
ATOM 8281 N N . ALA E 1 219 ? -23.428 85.207 7.900 1.00 67.05 227 ALA E N 1
ATOM 8282 C CA . ALA E 1 219 ? -23.598 84.369 9.092 1.00 67.40 227 ALA E CA 1
ATOM 8283 C C . ALA E 1 219 ? -24.888 83.547 9.025 1.00 67.32 227 ALA E C 1
ATOM 8284 O O . ALA E 1 219 ? -25.907 84.015 8.501 1.00 67.37 227 ALA E O 1
ATOM 8286 N N . PRO E 1 220 ? -24.844 82.324 9.551 1.00 64.01 228 PRO E N 1
ATOM 8287 C CA . PRO E 1 220 ? -26.047 81.491 9.581 1.00 63.70 228 PRO E CA 1
ATOM 8288 C C . PRO E 1 220 ? -26.928 81.848 10.758 1.00 65.42 228 PRO E C 1
ATOM 8289 O O . PRO E 1 220 ? -26.466 82.380 11.767 1.00 66.15 228 PRO E O 1
ATOM 8293 N N . ASN E 1 221 ? -28.211 81.543 10.617 1.00 68.49 229 ASN E N 1
ATOM 8294 C CA . ASN E 1 221 ? -29.174 81.757 11.682 1.00 73.84 229 ASN E CA 1
ATOM 8295 C C . ASN E 1 221 ? -29.095 80.585 12.653 1.00 71.15 229 ASN E C 1
ATOM 8296 O O . ASN E 1 221 ? -29.082 79.411 12.240 1.00 69.40 229 ASN E O 1
ATOM 8301 N N . ILE E 1 222 ? -29.028 80.896 13.944 1.00 67.85 230 ILE E N 1
ATOM 8302 C CA . ILE E 1 222 ? -28.992 79.860 14.957 1.00 65.53 230 ILE E CA 1
ATOM 8303 C C . ILE E 1 222 ? -30.374 79.254 15.076 1.00 62.67 230 ILE E C 1
ATOM 8304 O O . ILE E 1 222 ? -31.299 79.867 15.616 1.00 63.24 230 ILE E O 1
ATOM 8309 N N . VAL E 1 223 ? -30.524 78.045 14.571 1.00 58.27 231 VAL E N 1
ATOM 8310 C CA . VAL E 1 223 ? -31.809 77.368 14.612 1.00 57.32 231 VAL E CA 1
ATOM 8311 C C . VAL E 1 223 ? -31.490 75.903 14.841 1.00 53.54 231 VAL E C 1
ATOM 8312 O O . VAL E 1 223 ? -30.597 75.357 14.188 1.00 55.16 231 VAL E O 1
ATOM 8316 N N . PRO E 1 224 ? -32.184 75.234 15.735 1.00 54.33 232 PRO E N 1
ATOM 8317 C CA . PRO E 1 224 ? -31.871 73.829 16.006 1.00 56.24 232 PRO E CA 1
ATOM 8318 C C . PRO E 1 224 ? -32.089 72.984 14.765 1.00 59.97 232 PRO E C 1
ATOM 8319 O O . PRO E 1 224 ? -33.009 73.232 13.984 1.00 61.77 232 PRO E O 1
ATOM 8323 N N . GLY E 1 225 ? -31.207 72.004 14.572 1.00 60.44 233 GLY E N 1
ATOM 8324 C CA . GLY E 1 225 ? -31.264 71.087 13.448 1.00 60.13 233 GLY E CA 1
ATOM 8325 C C . GLY E 1 225 ? -30.163 71.361 12.440 1.00 61.08 233 GLY E C 1
ATOM 8326 O O . GLY E 1 225 ? -29.268 72.186 12.649 1.00 61.17 233 GLY E O 1
ATOM 8327 N N . VAL E 1 226 ? -30.251 70.649 11.320 1.00 61.93 234 VAL E N 1
ATOM 8328 C CA . VAL E 1 226 ? -29.253 70.726 10.260 1.00 63.93 234 VAL E CA 1
ATOM 8329 C C . VAL E 1 226 ? -29.855 71.353 9.016 1.00 69.60 234 VAL E C 1
ATOM 8330 O O . VAL E 1 226 ? -30.985 71.044 8.616 1.00 68.46 234 VAL E O 1
ATOM 8334 N N . HIS E 1 227 ? -29.081 72.253 8.415 1.00 77.36 235 HIS E N 1
ATOM 8335 C CA . HIS E 1 227 ? -29.560 73.174 7.382 1.00 83.73 235 HIS E CA 1
ATOM 8336 C C . HIS E 1 227 ? -28.561 73.301 6.277 1.00 85.70 235 HIS E C 1
ATOM 8337 O O . HIS E 1 227 ? -27.351 73.338 6.542 1.00 84.99 235 HIS E O 1
ATOM 8344 N N . GLU E 1 228 ? -29.062 73.397 5.048 1.00 86.76 236 GLU E N 1
ATOM 8345 C CA . GLU E 1 228 ? -28.271 73.890 3.944 1.00 85.45 236 GLU E CA 1
ATOM 8346 C C . GLU E 1 228 ? -28.494 75.382 3.803 1.00 84.56 236 GLU E C 1
ATOM 8347 O O . GLU E 1 228 ? -29.634 75.829 3.640 1.00 83.46 236 GLU E O 1
ATOM 8353 N N . VAL E 1 229 ? -27.424 76.136 3.957 1.00 86.81 237 VAL E N 1
ATOM 8354 C CA . VAL E 1 229 ? -27.310 77.489 3.466 1.00 91.03 237 VAL E CA 1
ATOM 8355 C C . VAL E 1 229 ? -25.926 77.626 2.855 1.00 93.64 237 VAL E C 1
ATOM 8356 O O . VAL E 1 229 ? -25.100 76.705 2.881 1.00 92.01 237 VAL E O 1
ATOM 8360 N N . GLU E 1 230 ? -25.684 78.798 2.281 1.00 98.81 238 GLU E N 1
ATOM 8361 C CA . GLU E 1 230 ? -24.431 79.104 1.614 1.00 104.16 238 GLU E CA 1
ATOM 8362 C C . GLU E 1 230 ? -23.668 80.146 2.422 1.00 102.44 238 GLU E C 1
ATOM 8363 O O . GLU E 1 230 ? -24.190 81.210 2.744 1.00 103.92 238 GLU E O 1
ATOM 8369 N N . LEU E 1 231 ? -22.463 79.758 2.835 1.00 99.56 239 LEU E N 1
ATOM 8370 C CA . LEU E 1 231 ? -21.785 80.419 3.943 1.00 95.83 239 LEU E CA 1
ATOM 8371 C C . LEU E 1 231 ? -20.284 80.503 3.681 1.00 95.46 239 LEU E C 1
ATOM 8372 O O . LEU E 1 231 ? -19.673 79.489 3.343 1.00 93.60 239 LEU E O 1
ATOM 8377 N N . ASP E 1 232 ? -19.688 81.701 3.836 1.00 96.95 240 ASP E N 1
ATOM 8378 C CA . ASP E 1 232 ? -18.257 81.890 3.564 1.00 99.30 240 ASP E CA 1
ATOM 8379 C C . ASP E 1 232 ? -17.948 81.669 2.078 1.00 100.39 240 ASP E C 1
ATOM 8380 O O . ASP E 1 232 ? -16.850 81.241 1.708 1.00 98.31 240 ASP E O 1
ATOM 8385 N N . GLY E 1 233 ? -18.933 81.935 1.221 1.00 103.15 241 GLY E N 1
ATOM 8386 C CA . GLY E 1 233 ? -18.780 81.792 -0.220 1.00 106.02 241 GLY E CA 1
ATOM 8387 C C . GLY E 1 233 ? -18.832 80.379 -0.774 1.00 106.08 241 GLY E C 1
ATOM 8388 O O . GLY E 1 233 ? -18.175 80.093 -1.785 1.00 107.88 241 GLY E O 1
ATOM 8389 N N . SER E 1 234 ? -19.625 79.499 -0.156 1.00 104.35 242 SER E N 1
ATOM 8390 C CA . SER E 1 234 ? -19.702 78.078 -0.491 1.00 99.54 242 SER E CA 1
ATOM 8391 C C . SER E 1 234 ? -20.829 77.394 0.264 1.00 97.95 242 SER E C 1
ATOM 8392 O O . SER E 1 234 ? -21.150 77.758 1.399 1.00 101.42 242 SER E O 1
ATOM 8395 N N . SER E 1 235 ? -21.449 76.407 -0.402 1.00 93.14 243 SER E N 1
ATOM 8396 C CA . SER E 1 235 ? -22.677 75.788 0.111 1.00 89.51 243 SER E CA 1
ATOM 8397 C C . SER E 1 235 ? -22.311 74.736 1.146 1.00 86.02 243 SER E C 1
ATOM 8398 O O . SER E 1 235 ? -21.530 73.815 0.865 1.00 86.12 243 SER E O 1
ATOM 8401 N N . GLN E 1 236 ? -22.887 74.874 2.331 1.00 81.68 244 GLN E N 1
ATOM 8402 C CA . GLN E 1 236 ? -22.448 74.081 3.472 1.00 77.12 244 GLN E CA 1
ATOM 8403 C C . GLN E 1 236 ? -23.635 73.685 4.329 1.00 73.34 244 GLN E C 1
ATOM 8404 O O . GLN E 1 236 ? -24.668 74.367 4.369 1.00 73.67 244 GLN E O 1
ATOM 8410 N N . PHE E 1 237 ? -23.465 72.562 5.007 1.00 68.70 245 PHE E N 1
ATOM 8411 C CA . PHE E 1 237 ? -24.384 72.144 6.051 1.00 66.74 245 PHE E CA 1
ATOM 8412 C C . PHE E 1 237 ? -23.990 72.794 7.375 1.00 61.90 245 PHE E C 1
ATOM 8413 O O . PHE E 1 237 ? -22.799 72.875 7.717 1.00 57.38 245 PHE E O 1
ATOM 8421 N N . VAL E 1 238 ? -25.003 73.265 8.111 1.00 58.24 246 VAL E N 1
ATOM 8422 C CA . VAL E 1 238 ? -24.824 73.905 9.406 1.00 55.75 246 VAL E CA 1
ATOM 8423 C C . VAL E 1 238 ? -25.777 73.255 10.392 1.00 53.75 246 VAL E C 1
ATOM 8424 O O . VAL E 1 238 ? -26.986 73.206 10.146 1.00 54.38 246 VAL E O 1
ATOM 8428 N N . SER E 1 239 ? -25.237 72.776 11.514 1.00 52.62 247 SER E N 1
ATOM 8429 C CA . SER E 1 239 ? -26.001 72.070 12.543 1.00 49.66 247 SER E CA 1
ATOM 8430 C C . SER E 1 239 ? -25.788 72.755 13.885 1.00 48.13 247 SER E C 1
ATOM 8431 O O . SER E 1 239 ? -24.642 72.974 14.302 1.00 45.37 247 SER E O 1
ATOM 8434 N N . PHE E 1 240 ? -26.893 73.077 14.554 1.00 46.46 248 PHE E N 1
ATOM 8435 C CA . PHE E 1 240 ? -26.887 73.652 15.891 1.00 43.39 248 PHE E CA 1
ATOM 8436 C C . PHE E 1 240 ? -27.588 72.695 16.845 1.00 43.90 248 PHE E C 1
ATOM 8437 O O . PHE E 1 240 ? -28.778 72.415 16.675 1.00 44.82 248 PHE E O 1
ATOM 8445 N N . THR E 1 241 ? -26.853 72.213 17.856 1.00 44.42 249 THR E N 1
ATOM 8446 C CA . THR E 1 241 ? -27.358 71.272 18.852 1.00 39.54 249 THR E CA 1
ATOM 8447 C C . THR E 1 241 ? -27.291 71.900 20.232 1.00 41.21 249 THR E C 1
ATOM 8448 O O . THR E 1 241 ? -26.187 72.226 20.698 1.00 43.39 249 THR E O 1
ATOM 8452 N N . PRO E 1 242 ? -28.407 72.057 20.939 1.00 43.92 250 PRO E N 1
ATOM 8453 C CA . PRO E 1 242 ? -28.341 72.643 22.287 1.00 42.18 250 PRO E CA 1
ATOM 8454 C C . PRO E 1 242 ? -27.623 71.721 23.253 1.00 39.32 250 PRO E C 1
ATOM 8455 O O . PRO E 1 242 ? -27.788 70.503 23.201 1.00 42.00 250 PRO E O 1
ATOM 8459 N N . VAL E 1 243 ? -26.847 72.319 24.152 1.00 37.56 251 VAL E N 1
ATOM 8460 C CA . VAL E 1 243 ? -26.208 71.610 25.253 1.00 35.45 251 VAL E CA 1
ATOM 8461 C C . VAL E 1 243 ? -27.199 71.570 26.417 1.00 37.87 251 VAL E C 1
ATOM 8462 O O . VAL E 1 243 ? -27.636 72.621 26.910 1.00 38.55 251 VAL E O 1
ATOM 8466 N N A LYS E 1 244 ? -27.520 70.363 26.887 0.63 36.69 252 LYS E N 1
ATOM 8467 N N B LYS E 1 244 ? -27.535 70.364 26.875 0.37 36.85 252 LYS E N 1
ATOM 8468 C CA A LYS E 1 244 ? -28.553 70.231 27.904 0.63 36.79 252 LYS E CA 1
ATOM 8469 C CA B LYS E 1 244 ? -28.562 70.202 27.897 0.37 36.83 252 LYS E CA 1
ATOM 8470 C C A LYS E 1 244 ? -27.976 70.391 29.315 0.63 34.65 252 LYS E C 1
ATOM 8471 C C B LYS E 1 244 ? -27.982 70.371 29.307 0.37 34.89 252 LYS E C 1
ATOM 8472 O O A LYS E 1 244 ? -26.768 70.326 29.543 0.63 33.77 252 LYS E O 1
ATOM 8473 O O B LYS E 1 244 ? -26.774 70.284 29.528 0.37 34.07 252 LYS E O 1
ATOM 8484 N N . GLY E 1 245 ? -28.866 70.646 30.266 1.00 34.99 253 GLY E N 1
ATOM 8485 C CA . GLY E 1 245 ? -28.499 70.611 31.677 1.00 33.26 253 GLY E CA 1
ATOM 8486 C C . GLY E 1 245 ? -27.660 71.750 32.200 1.00 37.22 253 GLY E C 1
ATOM 8487 O O . GLY E 1 245 ? -27.114 71.631 33.304 1.00 38.45 253 GLY E O 1
ATOM 8488 N N . LEU E 1 246 ? -27.531 72.845 31.449 1.00 35.70 254 LEU E N 1
ATOM 8489 C CA . LEU E 1 246 ? -26.769 74.002 31.897 1.00 37.36 254 LEU E CA 1
ATOM 8490 C C . LEU E 1 246 ? -27.704 75.073 32.425 1.00 40.53 254 LEU E C 1
ATOM 8491 O O . LEU E 1 246 ? -28.459 75.664 31.645 1.00 41.12 254 LEU E O 1
ATOM 8496 N N . PRO E 1 247 ? -27.629 75.409 33.703 1.00 40.43 255 PRO E N 1
ATOM 8497 C CA . PRO E 1 247 ? -28.613 76.328 34.298 1.00 42.67 255 PRO E CA 1
ATOM 8498 C C . PRO E 1 247 ? -28.487 77.748 33.752 1.00 42.87 255 PRO E C 1
ATOM 8499 O O . PRO E 1 247 ? -27.425 78.359 33.822 1.00 43.82 255 PRO E O 1
ATOM 8503 N N . GLY E 1 248 ? -29.576 78.275 33.213 1.00 43.04 256 GLY E N 1
ATOM 8504 C CA . GLY E 1 248 ? -29.643 79.700 32.947 1.00 44.65 256 GLY E CA 1
ATOM 8505 C C . GLY E 1 248 ? -29.080 80.170 31.620 1.00 45.02 256 GLY E C 1
ATOM 8506 O O . GLY E 1 248 ? -29.049 81.383 31.379 1.00 47.48 256 GLY E O 1
ATOM 8507 N N . VAL E 1 249 ? -28.643 79.266 30.747 1.00 39.37 257 VAL E N 1
ATOM 8508 C CA . VAL E 1 249 ? -27.968 79.648 29.519 1.00 37.48 257 VAL E CA 1
ATOM 8509 C C . VAL E 1 249 ? -28.462 78.722 28.420 1.00 35.65 257 VAL E C 1
ATOM 8510 O O . VAL E 1 249 ? -28.972 77.630 28.680 1.00 38.34 257 VAL E O 1
ATOM 8514 N N . THR E 1 250 ? -28.290 79.169 27.182 1.00 30.91 258 THR E N 1
ATOM 8515 C CA . THR E 1 250 ? -28.644 78.406 26.005 1.00 34.55 258 THR E CA 1
ATOM 8516 C C . THR E 1 250 ? -27.422 78.474 25.109 1.00 40.74 258 THR E C 1
ATOM 8517 O O . THR E 1 250 ? -27.219 79.471 24.401 1.00 45.68 258 THR E O 1
ATOM 8521 N N . TRP E 1 251 ? -26.619 77.419 25.138 1.00 39.11 259 TRP E N 1
ATOM 8522 C CA . TRP E 1 251 ? -25.459 77.276 24.268 1.00 34.99 259 TRP E CA 1
ATOM 8523 C C . TRP E 1 251 ? -25.679 76.139 23.282 1.00 33.14 259 TRP E C 1
ATOM 8524 O O . TRP E 1 251 ? -26.343 75.148 23.603 1.00 34.95 259 TRP E O 1
ATOM 8535 N N . TYR E 1 252 ? -25.049 76.266 22.098 1.00 33.09 260 TYR E N 1
ATOM 8536 C CA . TYR E 1 252 ? -25.201 75.343 20.975 1.00 33.70 260 TYR E CA 1
ATOM 8537 C C . TYR E 1 252 ? -23.860 74.800 20.511 1.00 35.45 260 TYR E C 1
ATOM 8538 O O . TYR E 1 252 ? -22.877 75.547 20.432 1.00 35.72 260 TYR E O 1
ATOM 8547 N N . VAL E 1 253 ? -23.832 73.503 20.194 1.00 34.95 261 VAL E N 1
ATOM 8548 C CA . VAL E 1 253 ? -22.726 72.928 19.441 1.00 38.73 261 VAL E CA 1
ATOM 8549 C C . VAL E 1 253 ? -22.988 73.202 17.966 1.00 41.88 261 VAL E C 1
ATOM 8550 O O . VAL E 1 253 ? -24.002 72.760 17.410 1.00 41.79 261 VAL E O 1
ATOM 8554 N N . ALA E 1 254 ? -22.079 73.937 17.330 1.00 41.32 262 ALA E N 1
ATOM 8555 C CA . ALA E 1 254 ? -22.215 74.315 15.929 1.00 39.68 262 ALA E CA 1
ATOM 8556 C C . ALA E 1 254 ? -21.297 73.442 15.067 1.00 42.15 262 ALA E C 1
ATOM 8557 O O . ALA E 1 254 ? -20.082 73.412 15.296 1.00 42.63 262 ALA E O 1
ATOM 8559 N N . LEU E 1 255 ? -21.880 72.716 14.097 1.00 44.01 263 LEU E N 1
ATOM 8560 C CA . LEU E 1 255 ? -21.134 71.924 13.119 1.00 40.78 263 LEU E CA 1
ATOM 8561 C C . LEU E 1 255 ? -21.280 72.539 11.737 1.00 44.57 263 LEU E C 1
ATOM 8562 O O . LEU E 1 255 ? -22.400 72.812 11.292 1.00 45.79 263 LEU E O 1
ATOM 8567 N N . VAL E 1 256 ? -20.148 72.721 11.053 1.00 47.62 264 VAL E N 1
ATOM 8568 C CA . VAL E 1 256 ? -20.089 73.268 9.695 1.00 47.74 264 VAL E CA 1
ATOM 8569 C C . VAL E 1 256 ? -19.445 72.217 8.803 1.00 51.16 264 VAL E C 1
ATOM 8570 O O . VAL E 1 256 ? -18.359 71.721 9.112 1.00 53.77 264 VAL E O 1
ATOM 8574 N N . LEU E 1 257 ? -20.112 71.873 7.706 1.00 55.32 265 LEU E N 1
ATOM 8575 C CA . LEU E 1 257 ? -19.619 70.812 6.839 1.00 60.46 265 LEU E CA 1
ATOM 8576 C C . LEU E 1 257 ? -19.753 71.208 5.372 1.00 64.27 265 LEU E C 1
ATOM 8577 O O . LEU E 1 257 ? -20.801 71.723 4.960 1.00 61.98 265 LEU E O 1
ATOM 8582 N N . ASP E 1 258 ? -18.694 70.968 4.592 1.00 70.07 266 ASP E N 1
ATOM 8583 C CA . ASP E 1 258 ? -18.754 71.115 3.125 1.00 78.04 266 ASP E CA 1
ATOM 8584 C C . ASP E 1 258 ? -19.265 69.884 2.384 1.00 78.21 266 ASP E C 1
ATOM 8585 O O . ASP E 1 258 ? -20.139 70.005 1.522 1.00 78.91 266 ASP E O 1
ATOM 8590 N N . ASP F 1 33 ? -8.372 97.387 -16.895 1.00 96.38 41 ASP F N 1
ATOM 8591 C CA . ASP F 1 33 ? -9.669 97.843 -16.411 1.00 94.68 41 ASP F CA 1
ATOM 8592 C C . ASP F 1 33 ? -9.507 98.665 -15.138 1.00 95.29 41 ASP F C 1
ATOM 8593 O O . ASP F 1 33 ? -8.870 98.237 -14.176 1.00 94.89 41 ASP F O 1
ATOM 8598 N N . THR F 1 34 ? -10.099 99.858 -15.136 1.00 95.49 42 THR F N 1
ATOM 8599 C CA . THR F 1 34 ? -9.954 100.758 -14.000 1.00 94.74 42 THR F CA 1
ATOM 8600 C C . THR F 1 34 ? -10.623 100.216 -12.738 1.00 94.12 42 THR F C 1
ATOM 8601 O O . THR F 1 34 ? -10.293 100.672 -11.637 1.00 93.31 42 THR F O 1
ATOM 8605 N N . GLU F 1 35 ? -11.543 99.255 -12.867 1.00 93.00 43 GLU F N 1
ATOM 8606 C CA . GLU F 1 35 ? -12.141 98.643 -11.682 1.00 91.96 43 GLU F CA 1
ATOM 8607 C C . GLU F 1 35 ? -11.141 97.758 -10.940 1.00 88.98 43 GLU F C 1
ATOM 8608 O O . GLU F 1 35 ? -11.024 97.841 -9.710 1.00 88.98 43 GLU F O 1
ATOM 8614 N N . ASN F 1 36 ? -10.446 96.867 -11.663 1.00 83.97 44 ASN F N 1
ATOM 8615 C CA . ASN F 1 36 ? -9.352 96.107 -11.061 1.00 79.02 44 ASN F CA 1
ATOM 8616 C C . ASN F 1 36 ? -8.345 97.045 -10.425 1.00 72.66 44 ASN F C 1
ATOM 8617 O O . ASN F 1 36 ? -7.788 96.762 -9.359 1.00 67.90 44 ASN F O 1
ATOM 8622 N N . TYR F 1 37 ? -8.110 98.175 -11.076 1.00 72.72 45 TYR F N 1
ATOM 8623 C CA . TYR F 1 37 ? -7.139 99.139 -10.604 1.00 71.19 45 TYR F CA 1
ATOM 8624 C C . TYR F 1 37 ? -7.548 99.702 -9.243 1.00 64.04 45 TYR F C 1
ATOM 8625 O O . TYR F 1 37 ? -6.790 99.628 -8.276 1.00 57.88 45 TYR F O 1
ATOM 8634 N N . LEU F 1 38 ? -8.758 100.235 -9.135 1.00 62.95 46 LEU F N 1
ATOM 8635 C CA . LEU F 1 38 ? -9.183 100.788 -7.857 1.00 59.19 46 LEU F CA 1
ATOM 8636 C C . LEU F 1 38 ? -9.354 99.702 -6.796 1.00 53.29 46 LEU F C 1
ATOM 8637 O O . LEU F 1 38 ? -9.113 99.971 -5.621 1.00 53.41 46 LEU F O 1
ATOM 8642 N N . GLY F 1 39 ? -9.763 98.487 -7.187 1.00 45.74 47 GLY F N 1
ATOM 8643 C CA . GLY F 1 39 ? -9.853 97.390 -6.235 1.00 43.08 47 GLY F CA 1
ATOM 8644 C C . GLY F 1 39 ? -8.526 97.077 -5.556 1.00 46.33 47 GLY F C 1
ATOM 8645 O O . GLY F 1 39 ? -8.457 96.976 -4.332 1.00 51.85 47 GLY F O 1
ATOM 8646 N N . GLU F 1 40 ? -7.453 96.936 -6.346 1.00 45.07 48 GLU F N 1
ATOM 8647 C CA . GLU F 1 40 ? -6.116 96.698 -5.808 1.00 45.47 48 GLU F CA 1
ATOM 8648 C C . GLU F 1 40 ? -5.682 97.805 -4.844 1.00 43.02 48 GLU F C 1
ATOM 8649 O O . GLU F 1 40 ? -5.125 97.525 -3.774 1.00 40.11 48 GLU F O 1
ATOM 8655 N N . ILE F 1 41 ? -5.860 99.073 -5.237 1.00 42.45 49 ILE F N 1
ATOM 8656 C CA . ILE F 1 41 ? -5.448 100.169 -4.374 1.00 43.27 49 ILE F CA 1
ATOM 8657 C C . ILE F 1 41 ? -6.322 100.228 -3.133 1.00 42.17 49 ILE F C 1
ATOM 8658 O O . ILE F 1 41 ? -5.833 100.464 -2.030 1.00 41.34 49 ILE F O 1
ATOM 8663 N N . GLY F 1 42 ? -7.620 100.009 -3.301 1.00 39.40 50 GLY F N 1
ATOM 8664 C CA . GLY F 1 42 ? -8.507 99.959 -2.154 1.00 34.39 50 GLY F CA 1
ATOM 8665 C C . GLY F 1 42 ? -8.051 98.959 -1.117 1.00 35.15 50 GLY F C 1
ATOM 8666 O O . GLY F 1 42 ? -7.885 99.300 0.062 1.00 35.38 50 GLY F O 1
ATOM 8667 N N . THR F 1 43 ? -7.793 97.718 -1.545 1.00 35.79 51 THR F N 1
ATOM 8668 C CA . THR F 1 43 ? -7.432 96.695 -0.583 1.00 39.31 51 THR F CA 1
ATOM 8669 C C . THR F 1 43 ? -6.062 96.967 0.030 1.00 39.31 51 THR F C 1
ATOM 8670 O O . THR F 1 43 ? -5.837 96.642 1.202 1.00 39.07 51 THR F O 1
ATOM 8674 N N . LEU F 1 44 ? -5.158 97.588 -0.733 1.00 36.86 52 LEU F N 1
ATOM 8675 C CA . LEU F 1 44 ? -3.830 97.893 -0.223 1.00 37.23 52 LEU F CA 1
ATOM 8676 C C . LEU F 1 44 ? -3.881 98.996 0.825 1.00 35.23 52 LEU F C 1
ATOM 8677 O O . LEU F 1 44 ? -3.223 98.888 1.867 1.00 32.27 52 LEU F O 1
ATOM 8682 N N . THR F 1 45 ? -4.612 100.085 0.534 1.00 30.30 53 THR F N 1
ATOM 8683 C CA . THR F 1 45 ? -4.834 101.149 1.504 1.00 30.35 53 THR F CA 1
ATOM 8684 C C . THR F 1 45 ? -5.564 100.628 2.734 1.00 31.97 53 THR F C 1
ATOM 8685 O O . THR F 1 45 ? -5.240 101.007 3.860 1.00 31.71 53 THR F O 1
ATOM 8689 N N . ALA F 1 46 ? -6.555 99.760 2.536 1.00 35.22 54 ALA F N 1
ATOM 8690 C CA . ALA F 1 46 ? -7.266 99.177 3.663 1.00 33.07 54 ALA F CA 1
ATOM 8691 C C . ALA F 1 46 ? -6.334 98.333 4.517 1.00 32.27 54 ALA F C 1
ATOM 8692 O O . ALA F 1 46 ? -6.382 98.398 5.756 1.00 27.51 54 ALA F O 1
ATOM 8694 N N . SER F 1 47 ? -5.483 97.522 3.883 1.00 30.65 55 SER F N 1
ATOM 8695 C CA . SER F 1 47 ? -4.594 96.712 4.706 1.00 34.51 55 SER F CA 1
ATOM 8696 C C . SER F 1 47 ? -3.549 97.576 5.407 1.00 31.80 55 SER F C 1
ATOM 8697 O O . SER F 1 47 ? -3.091 97.220 6.494 1.00 28.97 55 SER F O 1
ATOM 8700 N N . ASN F 1 48 ? -3.187 98.736 4.853 1.00 30.59 56 ASN F N 1
ATOM 8701 C CA . ASN F 1 48 ? -2.222 99.551 5.597 1.00 34.11 56 ASN F CA 1
ATOM 8702 C C . ASN F 1 48 ? -2.866 100.142 6.843 1.00 30.69 56 ASN F C 1
ATOM 8703 O O . ASN F 1 48 ? -2.213 100.266 7.885 1.00 33.51 56 ASN F O 1
ATOM 8708 N N . ILE F 1 49 ? -4.161 100.461 6.765 1.00 26.54 57 ILE F N 1
ATOM 8709 C CA . ILE F 1 49 ? -4.881 100.932 7.931 1.00 22.60 57 ILE F CA 1
ATOM 8710 C C . ILE F 1 49 ? -5.071 99.798 8.933 1.00 22.87 57 ILE F C 1
ATOM 8711 O O . ILE F 1 49 ? -4.986 99.993 10.146 1.00 21.51 57 ILE F O 1
ATOM 8716 N N . GLN F 1 50 ? -5.384 98.607 8.446 1.00 27.39 58 GLN F N 1
ATOM 8717 C CA . GLN F 1 50 ? -5.615 97.491 9.347 1.00 28.50 58 GLN F CA 1
ATOM 8718 C C . GLN F 1 50 ? -4.336 97.148 10.091 1.00 28.03 58 GLN F C 1
ATOM 8719 O O . GLN F 1 50 ? -4.333 96.949 11.317 1.00 29.70 58 GLN F O 1
ATOM 8725 N N . SER F 1 51 ? -3.233 97.094 9.347 1.00 26.13 59 SER F N 1
ATOM 8726 C CA . SER F 1 51 ? -1.924 96.778 9.906 1.00 32.08 59 SER F CA 1
ATOM 8727 C C . SER F 1 51 ? -1.543 97.753 11.021 1.00 28.96 59 SER F C 1
ATOM 8728 O O . SER F 1 51 ? -1.173 97.348 12.130 1.00 25.73 59 SER F O 1
ATOM 8731 N N . TRP F 1 52 ? -1.657 99.052 10.738 1.00 27.93 60 TRP F N 1
ATOM 8732 C CA . TRP F 1 52 ? -1.274 100.058 11.722 1.00 24.02 60 TRP F CA 1
ATOM 8733 C C . TRP F 1 52 ? -2.151 99.962 12.960 1.00 23.75 60 TRP F C 1
ATOM 8734 O O . TRP F 1 52 ? -1.641 99.993 14.085 1.00 22.97 60 TRP F O 1
ATOM 8745 N N . LEU F 1 53 ? -3.481 99.852 12.777 1.00 24.66 61 LEU F N 1
ATOM 8746 C CA . LEU F 1 53 ? -4.386 99.791 13.922 1.00 22.88 61 LEU F CA 1
ATOM 8747 C C . LEU F 1 53 ? -4.189 98.503 14.723 1.00 26.41 61 LEU F C 1
ATOM 8748 O O . LEU F 1 53 ? -4.281 98.513 15.965 1.00 28.38 61 LEU F O 1
ATOM 8753 N N . GLU F 1 54 ? -3.927 97.379 14.024 1.00 24.41 62 GLU F N 1
ATOM 8754 C CA . GLU F 1 54 ? -3.654 96.121 14.731 1.00 27.43 62 GLU F CA 1
ATOM 8755 C C . GLU F 1 54 ? -2.370 96.196 15.540 1.00 26.53 62 GLU F C 1
ATOM 8756 O O . GLU F 1 54 ? -2.295 95.609 16.631 1.00 26.51 62 GLU F O 1
ATOM 8762 N N . GLY F 1 55 ? -1.366 96.932 15.039 1.00 25.27 63 GLY F N 1
ATOM 8763 C CA . GLY F 1 55 ? -0.199 97.203 15.848 1.00 21.97 63 GLY F CA 1
ATOM 8764 C C . GLY F 1 55 ? -0.575 97.767 17.208 1.00 28.98 63 GLY F C 1
ATOM 8765 O O . GLY F 1 55 ? -0.132 97.271 18.244 1.00 29.25 63 GLY F O 1
ATOM 8766 N N . ARG F 1 56 ? -1.456 98.779 17.228 1.00 25.86 64 ARG F N 1
ATOM 8767 C CA . ARG F 1 56 ? -1.780 99.418 18.491 1.00 26.49 64 ARG F CA 1
ATOM 8768 C C . ARG F 1 56 ? -2.674 98.510 19.329 1.00 26.54 64 ARG F C 1
ATOM 8769 O O . ARG F 1 56 ? -2.506 98.425 20.556 1.00 26.92 64 ARG F O 1
ATOM 8777 N N . MET F 1 57 ? -3.579 97.769 18.670 1.00 25.49 65 MET F N 1
ATOM 8778 C CA . MET F 1 57 ? -4.411 96.783 19.380 1.00 28.97 65 MET F CA 1
ATOM 8779 C C . MET F 1 57 ? -3.553 95.774 20.154 1.00 28.42 65 MET F C 1
ATOM 8780 O O . MET F 1 57 ? -3.843 95.477 21.316 1.00 21.84 65 MET F O 1
ATOM 8785 N N . HIS F 1 58 ? -2.487 95.254 19.531 1.00 21.58 66 HIS F N 1
ATOM 8786 C CA . HIS F 1 58 ? -1.592 94.316 20.207 1.00 21.75 66 HIS F CA 1
ATOM 8787 C C . HIS F 1 58 ? -0.885 94.946 21.403 1.00 30.28 66 HIS F C 1
ATOM 8788 O O . HIS F 1 58 ? -0.708 94.280 22.435 1.00 30.23 66 HIS F O 1
ATOM 8795 N N . LEU F 1 59 ? -0.487 96.234 21.309 1.00 29.78 67 LEU F N 1
ATOM 8796 C CA . LEU F 1 59 ? 0.110 96.900 22.480 1.00 27.76 67 LEU F CA 1
ATOM 8797 C C . LEU F 1 59 ? -0.903 97.045 23.619 1.00 27.52 67 LEU F C 1
ATOM 8798 O O . LEU F 1 59 ? -0.580 96.807 24.787 1.00 29.64 67 LEU F O 1
ATOM 8803 N N . VAL F 1 60 ? -2.133 97.434 23.296 1.00 27.58 68 VAL F N 1
ATOM 8804 C CA . VAL F 1 60 ? -3.173 97.551 24.314 1.00 28.73 68 VAL F CA 1
ATOM 8805 C C . VAL F 1 60 ? -3.468 96.185 24.936 1.00 25.30 68 VAL F C 1
ATOM 8806 O O . VAL F 1 60 ? -3.588 96.046 26.166 1.00 25.76 68 VAL F O 1
ATOM 8810 N N . GLU F 1 61 ? -3.593 95.152 24.095 1.00 25.53 69 GLU F N 1
ATOM 8811 C CA . GLU F 1 61 ? -3.755 93.796 24.627 1.00 26.71 69 GLU F CA 1
ATOM 8812 C C . GLU F 1 61 ? -2.578 93.413 25.510 1.00 22.25 69 GLU F C 1
ATOM 8813 O O . GLU F 1 61 ? -2.764 92.837 26.586 1.00 27.55 69 GLU F O 1
ATOM 8819 N N . GLY F 1 62 ? -1.356 93.748 25.086 1.00 23.14 70 GLY F N 1
ATOM 8820 C CA . GLY F 1 62 ? -0.194 93.404 25.888 1.00 22.24 70 GLY F CA 1
ATOM 8821 C C . GLY F 1 62 ? -0.131 94.208 27.174 1.00 28.37 70 GLY F C 1
ATOM 8822 O O . GLY F 1 62 ? 0.482 93.769 28.159 1.00 27.62 70 GLY F O 1
ATOM 8823 N N . LEU F 1 63 ? -0.793 95.376 27.204 1.00 24.22 71 LEU F N 1
ATOM 8824 C CA . LEU F 1 63 ? -0.852 96.138 28.443 1.00 22.81 71 LEU F CA 1
ATOM 8825 C C . LEU F 1 63 ? -1.755 95.433 29.444 1.00 24.52 71 LEU F C 1
ATOM 8826 O O . LEU F 1 63 ? -1.402 95.280 30.617 1.00 24.03 71 LEU F O 1
ATOM 8831 N N . ALA F 1 64 ? -2.919 94.980 28.981 1.00 26.74 72 ALA F N 1
ATOM 8832 C CA . ALA F 1 64 ? -3.822 94.226 29.827 1.00 28.29 72 ALA F CA 1
ATOM 8833 C C . ALA F 1 64 ? -3.151 92.964 30.334 1.00 27.61 72 ALA F C 1
ATOM 8834 O O . ALA F 1 64 ? -3.304 92.590 31.513 1.00 31.61 72 ALA F O 1
ATOM 8836 N N . SER F 1 65 ? -2.394 92.299 29.465 1.00 24.68 73 SER F N 1
ATOM 8837 C CA . SER F 1 65 ? -1.712 91.071 29.877 1.00 24.16 73 SER F CA 1
ATOM 8838 C C . SER F 1 65 ? -0.749 91.345 31.009 1.00 24.05 73 SER F C 1
ATOM 8839 O O . SER F 1 65 ? -0.714 90.602 31.991 1.00 30.41 73 SER F O 1
ATOM 8842 N N . GLN F 1 66 ? 0.057 92.398 30.873 1.00 24.93 74 GLN F N 1
ATOM 8843 C CA . GLN F 1 66 ? 1.085 92.690 31.878 1.00 29.15 74 GLN F CA 1
ATOM 8844 C C . GLN F 1 66 ? 0.458 93.031 33.209 1.00 27.07 74 GLN F C 1
ATOM 8845 O O . GLN F 1 66 ? 1.018 92.716 34.275 1.00 24.85 74 GLN F O 1
ATOM 8851 N N . LEU F 1 67 ? -0.655 93.785 33.169 1.00 26.47 75 LEU F N 1
ATOM 8852 C CA . LEU F 1 67 ? -1.375 94.106 34.408 1.00 26.82 75 LEU F CA 1
ATOM 8853 C C . LEU F 1 67 ? -1.953 92.851 35.038 1.00 27.89 75 LEU F C 1
ATOM 8854 O O . LEU F 1 67 ? -1.774 92.617 36.232 1.00 32.48 75 LEU F O 1
ATOM 8859 N N . ALA F 1 68 ? -2.561 91.976 34.229 1.00 27.31 76 ALA F N 1
ATOM 8860 C CA . ALA F 1 68 ? -3.074 90.709 34.741 1.00 29.61 76 ALA F CA 1
ATOM 8861 C C . ALA F 1 68 ? -2.003 89.875 35.443 1.00 37.93 76 ALA F C 1
ATOM 8862 O O . ALA F 1 68 ? -2.330 89.072 36.338 1.00 41.43 76 ALA F O 1
ATOM 8864 N N . LEU F 1 69 ? -0.725 90.031 35.055 1.00 34.65 77 LEU F N 1
ATOM 8865 C CA . LEU F 1 69 ? 0.366 89.231 35.596 1.00 32.00 77 LEU F CA 1
ATOM 8866 C C . LEU F 1 69 ? 1.070 89.858 36.799 1.00 34.63 77 LEU F C 1
ATOM 8867 O O . LEU F 1 69 ? 1.925 89.193 37.402 1.00 35.47 77 LEU F O 1
ATOM 8872 N N . LEU F 1 70 ? 0.751 91.099 37.161 1.00 37.37 78 LEU F N 1
ATOM 8873 C CA . LEU F 1 70 ? 1.277 91.690 38.393 1.00 42.11 78 LEU F CA 1
ATOM 8874 C C . LEU F 1 70 ? 0.936 90.835 39.619 1.00 48.59 78 LEU F C 1
ATOM 8875 O O . LEU F 1 70 ? -0.238 90.653 39.948 1.00 47.16 78 LEU F O 1
ATOM 8880 N N . ASP F 1 71 ? 1.969 90.352 40.322 1.00 53.97 79 ASP F N 1
ATOM 8881 C CA . ASP F 1 71 ? 1.744 89.645 41.581 1.00 58.24 79 ASP F CA 1
ATOM 8882 C C . ASP F 1 71 ? 1.093 90.544 42.627 1.00 50.25 79 ASP F C 1
ATOM 8883 O O . ASP F 1 71 ? 0.231 90.091 43.380 1.00 51.08 79 ASP F O 1
ATOM 8888 N N . GLN F 1 72 ? 1.481 91.815 42.696 1.00 47.46 80 GLN F N 1
ATOM 8889 C CA . GLN F 1 72 ? 0.845 92.762 43.618 1.00 47.58 80 GLN F CA 1
ATOM 8890 C C . GLN F 1 72 ? 0.292 93.946 42.824 1.00 44.17 80 GLN F C 1
ATOM 8891 O O . GLN F 1 72 ? 1.035 94.900 42.510 1.00 40.42 80 GLN F O 1
ATOM 8897 N N . PRO F 1 73 ? -0.916 93.928 42.467 1.00 43.65 81 PRO F N 1
ATOM 8898 C CA . PRO F 1 73 ? -1.430 95.026 41.621 1.00 42.97 81 PRO F CA 1
ATOM 8899 C C . PRO F 1 73 ? -1.933 96.198 42.451 1.00 42.78 81 PRO F C 1
ATOM 8900 O O . PRO F 1 73 ? -3.136 96.516 42.449 1.00 41.06 81 PRO F O 1
ATOM 8904 N N . ASP F 1 74 ? -1.011 96.837 43.186 1.00 44.45 82 ASP F N 1
ATOM 8905 C CA . ASP F 1 74 ? -1.291 98.096 43.870 1.00 43.61 82 ASP F CA 1
ATOM 8906 C C . ASP F 1 74 ? -1.098 99.259 42.887 1.00 44.56 82 ASP F C 1
ATOM 8907 O O . ASP F 1 74 ? -0.722 99.054 41.728 1.00 42.92 82 ASP F O 1
ATOM 8912 N N . GLU F 1 75 ? -1.339 100.497 43.351 1.00 47.31 83 GLU F N 1
ATOM 8913 C CA . GLU F 1 75 ? -1.260 101.654 42.457 1.00 49.41 83 GLU F CA 1
ATOM 8914 C C . GLU F 1 75 ? 0.163 101.923 41.986 1.00 46.65 83 GLU F C 1
ATOM 8915 O O . GLU F 1 75 ? 0.376 102.236 40.812 1.00 52.75 83 GLU F O 1
ATOM 8921 N N . ALA F 1 76 ? 1.142 101.855 42.888 1.00 41.84 84 ALA F N 1
ATOM 8922 C CA . ALA F 1 76 ? 2.520 102.141 42.506 1.00 38.76 84 ALA F CA 1
ATOM 8923 C C . ALA F 1 76 ? 3.022 101.172 41.438 1.00 38.50 84 ALA F C 1
ATOM 8924 O O . ALA F 1 76 ? 3.822 101.554 40.571 1.00 41.09 84 ALA F O 1
ATOM 8926 N N . ASN F 1 77 ? 2.577 99.908 41.494 1.00 34.49 85 ASN F N 1
ATOM 8927 C CA . ASN F 1 77 ? 2.989 98.929 40.493 1.00 35.42 85 ASN F CA 1
ATOM 8928 C C . ASN F 1 77 ? 2.256 99.110 39.164 1.00 29.80 85 ASN F C 1
ATOM 8929 O O . ASN F 1 77 ? 2.856 98.902 38.113 1.00 27.99 85 ASN F O 1
ATOM 8934 N N . ILE F 1 78 ? 0.963 99.443 39.210 1.00 24.55 86 ILE F N 1
ATOM 8935 C CA . ILE F 1 78 ? 0.206 99.757 38.013 1.00 27.89 86 ILE F CA 1
ATOM 8936 C C . ILE F 1 78 ? 0.811 100.969 37.323 1.00 29.10 86 ILE F C 1
ATOM 8937 O O . ILE F 1 78 ? 0.995 100.986 36.101 1.00 30.22 86 ILE F O 1
ATOM 8942 N N . ALA F 1 79 ? 1.113 102.011 38.099 1.00 27.06 87 ALA F N 1
ATOM 8943 C CA . ALA F 1 79 ? 1.699 103.208 37.512 1.00 26.12 87 ALA F CA 1
ATOM 8944 C C . ALA F 1 79 ? 3.002 102.873 36.807 1.00 30.67 87 ALA F C 1
ATOM 8945 O O . ALA F 1 79 ? 3.226 103.300 35.672 1.00 34.41 87 ALA F O 1
ATOM 8947 N N A ARG F 1 80 ? 3.883 102.102 37.453 0.41 31.47 88 ARG F N 1
ATOM 8948 N N B ARG F 1 80 ? 3.871 102.116 37.493 0.59 31.52 88 ARG F N 1
ATOM 8949 C CA A ARG F 1 80 ? 5.199 101.901 36.854 0.41 31.80 88 ARG F CA 1
ATOM 8950 C CA B ARG F 1 80 ? 5.185 101.772 36.969 0.59 31.58 88 ARG F CA 1
ATOM 8951 C C A ARG F 1 80 ? 5.113 100.999 35.625 0.41 31.53 88 ARG F C 1
ATOM 8952 C C B ARG F 1 80 ? 5.048 101.059 35.636 0.59 31.50 88 ARG F C 1
ATOM 8953 O O A ARG F 1 80 ? 5.924 101.133 34.702 0.41 32.08 88 ARG F O 1
ATOM 8954 O O B ARG F 1 80 ? 5.724 101.402 34.658 0.59 31.31 88 ARG F O 1
ATOM 8969 N N . GLN F 1 81 ? 4.107 100.121 35.566 1.00 31.31 89 GLN F N 1
ATOM 8970 C CA . GLN F 1 81 ? 3.833 99.374 34.354 1.00 27.63 89 GLN F CA 1
ATOM 8971 C C . GLN F 1 81 ? 3.346 100.292 33.236 1.00 29.66 89 GLN F C 1
ATOM 8972 O O . GLN F 1 81 ? 3.693 100.080 32.072 1.00 32.87 89 GLN F O 1
ATOM 8978 N N . LEU F 1 82 ? 2.609 101.358 33.569 1.00 30.78 90 LEU F N 1
ATOM 8979 C CA . LEU F 1 82 ? 2.088 102.298 32.573 1.00 28.53 90 LEU F CA 1
ATOM 8980 C C . LEU F 1 82 ? 3.135 103.281 32.061 1.00 29.06 90 LEU F C 1
ATOM 8981 O O . LEU F 1 82 ? 2.935 103.900 31.003 1.00 30.49 90 LEU F O 1
ATOM 8986 N N . GLU F 1 83 ? 4.249 103.414 32.742 1.00 27.54 91 GLU F N 1
ATOM 8987 C CA . GLU F 1 83 ? 5.208 104.451 32.416 1.00 26.66 91 GLU F CA 1
ATOM 8988 C C . GLU F 1 83 ? 6.307 103.968 31.491 1.00 27.58 91 GLU F C 1
ATOM 8989 O O . GLU F 1 83 ? 7.311 104.673 31.324 1.00 31.90 91 GLU F O 1
ATOM 8995 N N . GLN F 1 84 ? 6.162 102.779 30.896 1.00 32.81 92 GLN F N 1
ATOM 8996 C CA . GLN F 1 84 ? 7.213 102.301 30.001 1.00 29.69 92 GLN F CA 1
ATOM 8997 C C . GLN F 1 84 ? 7.301 103.161 28.744 1.00 27.46 92 GLN F C 1
ATOM 8998 O O . GLN F 1 84 ? 6.275 103.600 28.214 1.00 25.51 92 GLN F O 1
ATOM 9004 N N . PRO F 1 85 ? 8.502 103.397 28.216 1.00 30.40 93 PRO F N 1
ATOM 9005 C CA . PRO F 1 85 ? 8.637 104.264 27.030 1.00 31.29 93 PRO F CA 1
ATOM 9006 C C . PRO F 1 85 ? 7.836 103.810 25.802 1.00 31.81 93 PRO F C 1
ATOM 9007 O O . PRO F 1 85 ? 7.320 104.654 25.057 1.00 35.97 93 PRO F O 1
ATOM 9011 N N . VAL F 1 86 ? 7.702 102.507 25.571 1.00 31.81 94 VAL F N 1
ATOM 9012 C CA . VAL F 1 86 ? 6.932 102.014 24.426 1.00 27.45 94 VAL F CA 1
ATOM 9013 C C . VAL F 1 86 ? 5.491 102.531 24.461 1.00 26.83 94 VAL F C 1
ATOM 9014 O O . VAL F 1 86 ? 4.866 102.717 23.407 1.00 25.40 94 VAL F O 1
ATOM 9018 N N . PHE F 1 87 ? 4.952 102.825 25.650 1.00 26.18 95 PHE F N 1
ATOM 9019 C CA . PHE F 1 87 ? 3.611 103.409 25.702 1.00 25.52 95 PHE F CA 1
ATOM 9020 C C . PHE F 1 87 ? 3.619 104.919 25.442 1.00 28.15 95 PHE F C 1
ATOM 9021 O O . PHE F 1 87 ? 2.815 105.415 24.631 1.00 27.07 95 PHE F O 1
ATOM 9029 N N . SER F 1 88 ? 4.521 105.666 26.112 1.00 28.17 96 SER F N 1
ATOM 9030 C CA . SER F 1 88 ? 4.747 107.086 25.780 1.00 29.09 96 SER F CA 1
ATOM 9031 C C . SER F 1 88 ? 4.953 107.313 24.294 1.00 26.73 96 SER F C 1
ATOM 9032 O O . SER F 1 88 ? 4.499 108.313 23.762 1.00 30.27 96 SER F O 1
ATOM 9035 N N . ARG F 1 89 ? 5.694 106.433 23.618 1.00 26.83 97 ARG F N 1
ATOM 9036 C CA . ARG F 1 89 ? 6.066 106.720 22.241 1.00 26.57 97 ARG F CA 1
ATOM 9037 C C . ARG F 1 89 ? 4.950 106.388 21.262 1.00 27.01 97 ARG F C 1
ATOM 9038 O O . ARG F 1 89 ? 4.918 106.923 20.156 1.00 31.53 97 ARG F O 1
ATOM 9046 N N . ASN F 1 90 ? 4.054 105.484 21.608 1.00 26.96 98 ASN F N 1
ATOM 9047 C CA . ASN F 1 90 ? 3.074 105.058 20.623 1.00 26.34 98 ASN F CA 1
ATOM 9048 C C . ASN F 1 90 ? 1.669 105.481 20.943 1.00 28.69 98 ASN F C 1
ATOM 9049 O O . ASN F 1 90 ? 0.779 105.304 20.083 1.00 27.14 98 ASN F O 1
ATOM 9054 N N . PHE F 1 91 ? 1.457 106.115 22.096 1.00 27.31 99 PHE F N 1
ATOM 9055 C CA . PHE F 1 91 ? 0.124 106.543 22.480 1.00 30.45 99 PHE F CA 1
ATOM 9056 C C . PHE F 1 91 ? 0.232 107.982 22.939 1.00 30.67 99 PHE F C 1
ATOM 9057 O O . PHE F 1 91 ? 1.301 108.416 23.359 1.00 34.96 99 PHE F O 1
ATOM 9065 N N . ALA F 1 92 ? -0.852 108.739 22.766 1.00 27.13 100 ALA F N 1
ATOM 9066 C CA . ALA F 1 92 ? -0.921 110.054 23.381 1.00 29.47 100 ALA F CA 1
ATOM 9067 C C . ALA F 1 92 ? -1.134 109.920 24.888 1.00 28.70 100 ALA F C 1
ATOM 9068 O O . ALA F 1 92 ? -0.540 110.661 25.671 1.00 29.67 100 ALA F O 1
ATOM 9070 N N . SER F 1 93 ? -1.948 108.956 25.318 1.00 28.09 101 SER F N 1
ATOM 9071 C CA . SER F 1 93 ? -1.881 108.504 26.709 1.00 31.29 101 SER F CA 1
ATOM 9072 C C . SER F 1 93 ? -2.338 107.052 26.816 1.00 29.61 101 SER F C 1
ATOM 9073 O O . SER F 1 93 ? -2.955 106.503 25.896 1.00 28.19 101 SER F O 1
ATOM 9076 N N . VAL F 1 94 ? -1.993 106.434 27.941 1.00 21.99 102 VAL F N 1
ATOM 9077 C CA . VAL F 1 94 ? -2.512 105.137 28.351 1.00 24.76 102 VAL F CA 1
ATOM 9078 C C . VAL F 1 94 ? -3.050 105.302 29.754 1.00 30.04 102 VAL F C 1
ATOM 9079 O O . VAL F 1 94 ? -2.608 106.190 30.495 1.00 33.60 102 VAL F O 1
ATOM 9083 N N . TYR F 1 95 ? -4.038 104.474 30.110 1.00 28.44 103 TYR F N 1
ATOM 9084 C CA . TYR F 1 95 ? -4.693 104.700 31.388 1.00 28.07 103 TYR F CA 1
ATOM 9085 C C . TYR F 1 95 ? -5.470 103.470 31.839 1.00 28.47 103 TYR F C 1
ATOM 9086 O O . TYR F 1 95 ? -5.863 102.618 31.040 1.00 29.26 103 TYR F O 1
ATOM 9095 N N . LEU F 1 96 ? -5.686 103.399 33.148 1.00 31.20 104 LEU F N 1
ATOM 9096 C CA . LEU F 1 96 ? -6.415 102.306 33.770 1.00 28.23 104 LEU F CA 1
ATOM 9097 C C . LEU F 1 96 ? -7.480 102.885 34.685 1.00 27.23 104 LEU F C 1
ATOM 9098 O O . LEU F 1 96 ? -7.162 103.669 35.582 1.00 26.12 104 LEU F O 1
ATOM 9103 N N . GLY F 1 97 ? -8.732 102.480 34.483 1.00 27.29 105 GLY F N 1
ATOM 9104 C CA . GLY F 1 97 ? -9.757 102.719 35.491 1.00 28.38 105 GLY F CA 1
ATOM 9105 C C . GLY F 1 97 ? -10.092 101.467 36.286 1.00 30.43 105 GLY F C 1
ATOM 9106 O O . GLY F 1 97 ? -10.482 100.449 35.699 1.00 31.92 105 GLY F O 1
ATOM 9107 N N . GLU F 1 98 ? -9.955 101.514 37.611 1.00 30.81 106 GLU F N 1
ATOM 9108 C CA . GLU F 1 98 ? -10.133 100.325 38.450 1.00 32.55 106 GLU F CA 1
ATOM 9109 C C . GLU F 1 98 ? -11.588 100.124 38.894 1.00 36.46 106 GLU F C 1
ATOM 9110 O O . GLU F 1 98 ? -12.304 101.078 39.242 1.00 39.03 106 GLU F O 1
ATOM 9116 N N . ALA F 1 99 ? -12.015 98.864 38.886 1.00 35.08 107 ALA F N 1
ATOM 9117 C CA . ALA F 1 99 ? -13.391 98.555 39.231 1.00 35.56 107 ALA F CA 1
ATOM 9118 C C . ALA F 1 99 ? -13.688 98.813 40.714 1.00 40.82 107 ALA F C 1
ATOM 9119 O O . ALA F 1 99 ? -14.766 99.333 41.051 1.00 39.63 107 ALA F O 1
ATOM 9121 N N . ALA F 1 100 ? -12.747 98.471 41.610 1.00 39.25 108 ALA F N 1
ATOM 9122 C CA . ALA F 1 100 ? -13.029 98.491 43.053 1.00 43.24 108 ALA F CA 1
ATOM 9123 C C . ALA F 1 100 ? -13.556 99.839 43.528 1.00 49.12 108 ALA F C 1
ATOM 9124 O O . ALA F 1 100 ? -14.636 99.928 44.120 1.00 53.06 108 ALA F O 1
ATOM 9126 N N . SER F 1 101 ? -12.810 100.898 43.292 1.00 52.89 109 SER F N 1
ATOM 9127 C CA . SER F 1 101 ? -13.287 102.184 43.781 1.00 55.59 109 SER F CA 1
ATOM 9128 C C . SER F 1 101 ? -13.070 103.297 42.763 1.00 50.33 109 SER F C 1
ATOM 9129 O O . SER F 1 101 ? -12.924 104.461 43.144 1.00 49.22 109 SER F O 1
ATOM 9132 N N . GLY F 1 102 ? -13.057 102.958 41.472 1.00 47.78 110 GLY F N 1
ATOM 9133 C CA . GLY F 1 102 ? -12.852 103.939 40.422 1.00 43.97 110 GLY F CA 1
ATOM 9134 C C . GLY F 1 102 ? -11.538 104.691 40.456 1.00 41.85 110 GLY F C 1
ATOM 9135 O O . GLY F 1 102 ? -11.476 105.815 39.949 1.00 42.56 110 GLY F O 1
ATOM 9136 N N . THR F 1 103 ? -10.487 104.122 41.053 1.00 39.96 111 THR F N 1
ATOM 9137 C CA . THR F 1 103 ? -9.163 104.740 40.998 1.00 39.70 111 THR F CA 1
ATOM 9138 C C . THR F 1 103 ? -8.704 104.884 39.546 1.00 40.11 111 THR F C 1
ATOM 9139 O O . THR F 1 103 ? -8.802 103.935 38.761 1.00 40.18 111 THR F O 1
ATOM 9143 N N . PHE F 1 104 ? -8.186 106.062 39.183 1.00 41.04 112 PHE F N 1
ATOM 9144 C CA . PHE F 1 104 ? -7.822 106.351 37.794 1.00 40.19 112 PHE F CA 1
ATOM 9145 C C . PHE F 1 104 ? -6.341 106.712 37.695 1.00 39.80 112 PHE F C 1
ATOM 9146 O O . PHE F 1 104 ? -5.882 107.659 38.339 1.00 44.11 112 PHE F O 1
ATOM 9154 N N . THR F 1 105 ? -5.610 105.978 36.864 1.00 34.10 113 THR F N 1
ATOM 9155 C CA . THR F 1 105 ? -4.187 106.195 36.624 1.00 35.00 113 THR F CA 1
ATOM 9156 C C . THR F 1 105 ? -3.975 106.408 35.128 1.00 34.03 113 THR F C 1
ATOM 9157 O O . THR F 1 105 ? -4.280 105.526 34.318 1.00 36.24 113 THR F O 1
ATOM 9161 N N . MET F 1 106 ? -3.441 107.570 34.774 1.00 30.24 114 MET F N 1
ATOM 9162 C CA . MET F 1 106 ? -3.175 107.951 33.409 1.00 34.54 114 MET F CA 1
ATOM 9163 C C . MET F 1 106 ? -1.738 108.445 33.264 1.00 35.50 114 MET F C 1
ATOM 9164 O O . MET F 1 106 ? -1.250 109.223 34.087 1.00 37.82 114 MET F O 1
ATOM 9169 N N . ARG F 1 107 ? -1.055 107.975 32.227 1.00 34.60 115 ARG F N 1
ATOM 9170 C CA . ARG F 1 107 ? 0.261 108.513 31.827 1.00 30.39 115 ARG F CA 1
ATOM 9171 C C . ARG F 1 107 ? 0.250 108.933 30.362 1.00 35.41 115 ARG F C 1
ATOM 9172 O O . ARG F 1 107 ? -0.225 108.193 29.504 1.00 33.41 115 ARG F O 1
ATOM 9180 N N . PRO F 1 108 ? 0.763 110.130 30.059 1.00 37.91 116 PRO F N 1
ATOM 9181 C CA . PRO F 1 108 ? 1.293 111.117 31.013 1.00 37.90 116 PRO F CA 1
ATOM 9182 C C . PRO F 1 108 ? 0.214 111.679 31.919 1.00 42.65 116 PRO F C 1
ATOM 9183 O O . PRO F 1 108 ? -0.991 111.634 31.640 1.00 41.32 116 PRO F O 1
ATOM 9187 N N . TYR F 1 109 ? 0.621 112.162 33.077 1.00 48.66 117 TYR F N 1
ATOM 9188 C CA . TYR F 1 109 ? -0.390 112.504 34.062 1.00 53.95 117 TYR F CA 1
ATOM 9189 C C . TYR F 1 109 ? -0.980 113.880 33.774 1.00 50.01 117 TYR F C 1
ATOM 9190 O O . TYR F 1 109 ? -0.269 114.828 33.432 1.00 47.40 117 TYR F O 1
ATOM 9199 N N . ASP F 1 110 ? -2.295 113.963 33.881 1.00 53.20 118 ASP F N 1
ATOM 9200 C CA . ASP F 1 110 ? -3.035 115.192 33.703 1.00 60.76 118 ASP F CA 1
ATOM 9201 C C . ASP F 1 110 ? -4.173 115.130 34.697 1.00 61.22 118 ASP F C 1
ATOM 9202 O O . ASP F 1 110 ? -4.762 114.066 34.891 1.00 61.20 118 ASP F O 1
ATOM 9207 N N . ALA F 1 111 ? -4.446 116.256 35.354 1.00 61.56 119 ALA F N 1
ATOM 9208 C CA . ALA F 1 111 ? -5.465 116.287 36.392 1.00 63.64 119 ALA F CA 1
ATOM 9209 C C . ALA F 1 111 ? -6.842 116.059 35.785 1.00 65.14 119 ALA F C 1
ATOM 9210 O O . ALA F 1 111 ? -7.120 116.468 34.653 1.00 66.19 119 ALA F O 1
ATOM 9212 N N . MET F 1 112 ? -7.685 115.358 36.517 1.00 65.03 120 MET F N 1
ATOM 9213 C CA . MET F 1 112 ? -9.031 115.096 36.049 1.00 67.39 120 MET F CA 1
ATOM 9214 C C . MET F 1 112 ? -9.984 115.962 36.833 1.00 72.71 120 MET F C 1
ATOM 9215 O O . MET F 1 112 ? -9.643 116.419 37.929 1.00 72.50 120 MET F O 1
ATOM 9220 N N . PRO F 1 113 ? -11.194 116.208 36.321 1.00 77.75 121 PRO F N 1
ATOM 9221 C CA . PRO F 1 113 ? -12.165 116.988 37.099 1.00 83.66 121 PRO F CA 1
ATOM 9222 C C . PRO F 1 113 ? -12.446 116.347 38.451 1.00 91.20 121 PRO F C 1
ATOM 9223 O O . PRO F 1 113 ? -12.333 115.130 38.625 1.00 92.61 121 PRO F O 1
ATOM 9227 N N A GLU F 1 114 ? -12.812 117.194 39.413 0.44 94.19 122 GLU F N 1
ATOM 9228 N N B GLU F 1 114 ? -12.789 117.187 39.427 0.56 94.19 122 GLU F N 1
ATOM 9229 C CA A GLU F 1 114 ? -13.166 116.720 40.745 0.44 95.32 122 GLU F CA 1
ATOM 9230 C CA B GLU F 1 114 ? -13.097 116.684 40.760 0.56 95.27 122 GLU F CA 1
ATOM 9231 C C A GLU F 1 114 ? -14.346 115.760 40.667 0.44 94.65 122 GLU F C 1
ATOM 9232 C C B GLU F 1 114 ? -14.331 115.788 40.716 0.56 94.66 122 GLU F C 1
ATOM 9233 O O A GLU F 1 114 ? -15.344 116.034 39.992 0.44 94.67 122 GLU F O 1
ATOM 9234 O O B GLU F 1 114 ? -15.347 116.133 40.104 0.56 94.68 122 GLU F O 1
ATOM 9245 N N . GLY F 1 115 ? -14.228 114.626 41.356 1.00 93.30 123 GLY F N 1
ATOM 9246 C CA . GLY F 1 115 ? -15.277 113.629 41.328 1.00 90.21 123 GLY F CA 1
ATOM 9247 C C . GLY F 1 115 ? -15.301 112.762 40.090 1.00 85.66 123 GLY F C 1
ATOM 9248 O O . GLY F 1 115 ? -16.302 112.070 39.860 1.00 86.57 123 GLY F O 1
ATOM 9249 N N . TYR F 1 116 ? -14.245 112.788 39.275 1.00 78.59 124 TYR F N 1
ATOM 9250 C CA . TYR F 1 116 ? -14.223 111.971 38.071 1.00 70.15 124 TYR F CA 1
ATOM 9251 C C . TYR F 1 116 ? -14.226 110.502 38.447 1.00 64.56 124 TYR F C 1
ATOM 9252 O O . TYR F 1 116 ? -13.374 110.045 39.213 1.00 65.44 124 TYR F O 1
ATOM 9261 N N . ASP F 1 117 ? -15.196 109.768 37.919 1.00 61.90 125 ASP F N 1
ATOM 9262 C CA . ASP F 1 117 ? -15.229 108.310 38.042 1.00 57.39 125 ASP F CA 1
ATOM 9263 C C . ASP F 1 117 ? -15.087 107.704 36.645 1.00 56.10 125 ASP F C 1
ATOM 9264 O O . ASP F 1 117 ? -15.973 107.907 35.790 1.00 57.70 125 ASP F O 1
ATOM 9269 N N . PRO F 1 118 ? -14.006 106.970 36.356 1.00 49.78 126 PRO F N 1
ATOM 9270 C CA . PRO F 1 118 ? -13.913 106.301 35.054 1.00 48.04 126 PRO F CA 1
ATOM 9271 C C . PRO F 1 118 ? -15.006 105.281 34.827 1.00 45.89 126 PRO F C 1
ATOM 9272 O O . PRO F 1 118 ? -15.347 104.999 33.670 1.00 44.17 126 PRO F O 1
ATOM 9276 N N . ARG F 1 119 ? -15.585 104.723 35.887 1.00 47.30 127 ARG F N 1
ATOM 9277 C CA . ARG F 1 119 ? -16.578 103.678 35.693 1.00 50.54 127 ARG F CA 1
ATOM 9278 C C . ARG F 1 119 ? -17.854 104.197 35.048 1.00 55.65 127 ARG F C 1
ATOM 9279 O O . ARG F 1 119 ? -18.644 103.396 34.544 1.00 58.40 127 ARG F O 1
ATOM 9287 N N . THR F 1 120 ? -18.062 105.510 35.022 1.00 58.95 128 THR F N 1
ATOM 9288 C CA . THR F 1 120 ? -19.223 106.125 34.391 1.00 59.30 128 THR F CA 1
ATOM 9289 C C . THR F 1 120 ? -18.951 106.554 32.963 1.00 59.41 128 THR F C 1
ATOM 9290 O O . THR F 1 120 ? -19.774 107.251 32.377 1.00 61.03 128 THR F O 1
ATOM 9294 N N A ARG F 1 121 ? -17.806 106.195 32.403 0.59 59.07 129 ARG F N 1
ATOM 9295 N N B ARG F 1 121 ? -17.815 106.177 32.397 0.41 59.06 129 ARG F N 1
ATOM 9296 C CA A ARG F 1 121 ? -17.451 106.618 31.061 0.59 58.57 129 ARG F CA 1
ATOM 9297 C CA B ARG F 1 121 ? -17.446 106.617 31.063 0.41 58.57 129 ARG F CA 1
ATOM 9298 C C A ARG F 1 121 ? -17.688 105.489 30.059 0.59 57.66 129 ARG F C 1
ATOM 9299 C C B ARG F 1 121 ? -17.661 105.492 30.054 0.41 57.51 129 ARG F C 1
ATOM 9300 O O A ARG F 1 121 ? -17.703 104.302 30.407 0.59 58.14 129 ARG F O 1
ATOM 9301 O O B ARG F 1 121 ? -17.632 104.305 30.399 0.41 57.75 129 ARG F O 1
ATOM 9316 N N . ALA F 1 122 ? -17.904 105.884 28.801 1.00 52.95 130 ALA F N 1
ATOM 9317 C CA . ALA F 1 122 ? -18.263 104.911 27.774 1.00 48.04 130 ALA F CA 1
ATOM 9318 C C . ALA F 1 122 ? -17.128 103.948 27.492 1.00 47.03 130 ALA F C 1
ATOM 9319 O O . ALA F 1 122 ? -17.361 102.741 27.354 1.00 48.84 130 ALA F O 1
ATOM 9321 N N . TRP F 1 123 ? -15.895 104.469 27.377 1.00 45.15 131 TRP F N 1
ATOM 9322 C CA . TRP F 1 123 ? -14.752 103.603 27.120 1.00 44.01 131 TRP F CA 1
ATOM 9323 C C . TRP F 1 123 ? -14.648 102.512 28.164 1.00 45.93 131 TRP F C 1
ATOM 9324 O O . TRP F 1 123 ? -14.056 101.463 27.898 1.00 49.12 131 TRP F O 1
ATOM 9335 N N . TYR F 1 124 ? -15.190 102.752 29.361 1.00 46.40 132 TYR F N 1
ATOM 9336 C CA . TYR F 1 124 ? -15.153 101.752 30.422 1.00 44.74 132 TYR F CA 1
ATOM 9337 C C . TYR F 1 124 ? -16.339 100.802 30.307 1.00 45.66 132 TYR F C 1
ATOM 9338 O O . TYR F 1 124 ? -16.164 99.583 30.211 1.00 45.49 132 TYR F O 1
ATOM 9347 N N . LYS F 1 125 ? -17.553 101.356 30.254 1.00 45.98 133 LYS F N 1
ATOM 9348 C CA . LYS F 1 125 ? -18.748 100.520 30.232 1.00 43.91 133 LYS F CA 1
ATOM 9349 C C . LYS F 1 125 ? -18.855 99.706 28.963 1.00 43.62 133 LYS F C 1
ATOM 9350 O O . LYS F 1 125 ? -19.248 98.537 29.013 1.00 47.11 133 LYS F O 1
ATOM 9356 N N . ASP F 1 126 ? -18.540 100.304 27.809 1.00 47.48 134 ASP F N 1
ATOM 9357 C CA . ASP F 1 126 ? -18.632 99.567 26.547 1.00 45.84 134 ASP F CA 1
ATOM 9358 C C . ASP F 1 126 ? -17.621 98.431 26.502 1.00 46.02 134 ASP F C 1
ATOM 9359 O O . ASP F 1 126 ? -17.905 97.363 25.939 1.00 48.64 134 ASP F O 1
ATOM 9364 N N . ALA F 1 127 ? -16.439 98.636 27.097 1.00 39.60 135 ALA F N 1
ATOM 9365 C CA . ALA F 1 127 ? -15.462 97.556 27.146 1.00 37.90 135 ALA F CA 1
ATOM 9366 C C . ALA F 1 127 ? -15.994 96.398 27.978 1.00 39.29 135 ALA F C 1
ATOM 9367 O O . ALA F 1 127 ? -15.858 95.233 27.593 1.00 36.82 135 ALA F O 1
ATOM 9369 N N . LEU F 1 128 ? -16.609 96.708 29.127 1.00 44.80 136 LEU F N 1
ATOM 9370 C CA . LEU F 1 128 ? -17.130 95.658 29.998 1.00 48.45 136 LEU F CA 1
ATOM 9371 C C . LEU F 1 128 ? -18.307 94.944 29.363 1.00 49.07 136 LEU F C 1
ATOM 9372 O O . LEU F 1 128 ? -18.380 93.710 29.407 1.00 51.62 136 LEU F O 1
ATOM 9377 N N . ALA F 1 129 ? -19.236 95.705 28.767 1.00 46.63 137 ALA F N 1
ATOM 9378 C CA . ALA F 1 129 ? -20.359 95.104 28.042 1.00 43.87 137 ALA F CA 1
ATOM 9379 C C . ALA F 1 129 ? -19.864 94.162 26.955 1.00 44.48 137 ALA F C 1
ATOM 9380 O O . ALA F 1 129 ? -20.250 92.990 26.913 1.00 45.23 137 ALA F O 1
ATOM 9382 N N . ALA F 1 130 ? -18.958 94.630 26.094 1.00 44.05 138 ALA F N 1
ATOM 9383 C CA . ALA F 1 130 ? -18.485 93.726 25.058 1.00 43.24 138 ALA F CA 1
ATOM 9384 C C . ALA F 1 130 ? -17.576 92.615 25.606 1.00 45.01 138 ALA F C 1
ATOM 9385 O O . ALA F 1 130 ? -17.401 91.595 24.935 1.00 46.64 138 ALA F O 1
ATOM 9387 N N . ASP F 1 131 ? -16.992 92.780 26.796 1.00 54.92 139 ASP F N 1
ATOM 9388 C CA . ASP F 1 131 ? -15.922 91.890 27.296 1.00 55.11 139 ASP F CA 1
ATOM 9389 C C . ASP F 1 131 ? -14.855 91.605 26.222 1.00 50.26 139 ASP F C 1
ATOM 9390 O O . ASP F 1 131 ? -14.431 90.465 26.009 1.00 52.71 139 ASP F O 1
ATOM 9395 N N . ARG F 1 132 ? -14.412 92.657 25.538 1.00 44.49 140 ARG F N 1
ATOM 9396 C CA . ARG F 1 132 ? -13.338 92.537 24.553 1.00 40.08 140 ARG F CA 1
ATOM 9397 C C . ARG F 1 132 ? -12.852 93.945 24.212 1.00 36.35 140 ARG F C 1
ATOM 9398 O O . ARG F 1 132 ? -13.452 94.942 24.616 1.00 32.36 140 ARG F O 1
ATOM 9406 N N . LEU F 1 133 ? -11.745 94.012 23.482 1.00 31.88 141 LEU F N 1
ATOM 9407 C CA . LEU F 1 133 ? -11.210 95.280 23.036 1.00 29.37 141 LEU F CA 1
ATOM 9408 C C . LEU F 1 133 ? -12.207 95.984 22.116 1.00 30.96 141 LEU F C 1
ATOM 9409 O O . LEU F 1 133 ? -12.728 95.387 21.180 1.00 35.84 141 LEU F O 1
ATOM 9414 N N . ILE F 1 134 ? -12.449 97.270 22.364 1.00 31.96 142 ILE F N 1
ATOM 9415 C CA . ILE F 1 134 ? -13.334 98.069 21.531 1.00 36.16 142 ILE F CA 1
ATOM 9416 C C . ILE F 1 134 ? -12.520 99.220 20.960 1.00 35.04 142 ILE F C 1
ATOM 9417 O O . ILE F 1 134 ? -11.619 99.763 21.627 1.00 36.07 142 ILE F O 1
ATOM 9422 N N . VAL F 1 135 ? -12.817 99.579 19.720 1.00 32.43 143 VAL F N 1
ATOM 9423 C CA . VAL F 1 135 ? -12.190 100.712 19.042 1.00 35.31 143 VAL F CA 1
ATOM 9424 C C . VAL F 1 135 ? -13.255 101.768 18.777 1.00 38.40 143 VAL F C 1
ATOM 9425 O O . VAL F 1 135 ? -14.305 101.455 18.203 1.00 30.42 143 VAL F O 1
ATOM 9429 N N . THR F 1 136 ? -12.962 103.018 19.157 1.00 33.49 144 THR F N 1
ATOM 9430 C CA . THR F 1 136 ? -13.843 104.143 18.907 1.00 33.26 144 THR F CA 1
ATOM 9431 C C . THR F 1 136 ? -13.592 104.734 17.531 1.00 34.78 144 THR F C 1
ATOM 9432 O O . THR F 1 136 ? -12.522 104.590 16.938 1.00 30.02 144 THR F O 1
ATOM 9436 N N . GLU F 1 137 ? -14.593 105.448 17.050 1.00 36.29 145 GLU F N 1
ATOM 9437 C CA . GLU F 1 137 ? -14.384 106.327 15.925 1.00 36.44 145 GLU F CA 1
ATOM 9438 C C . GLU F 1 137 ? -13.505 107.504 16.367 1.00 38.34 145 GLU F C 1
ATOM 9439 O O . GLU F 1 137 ? -13.470 107.853 17.552 1.00 39.48 145 GLU F O 1
ATOM 9445 N N . PRO F 1 138 ? -12.768 108.116 15.438 1.00 36.20 146 PRO F N 1
ATOM 9446 C CA . PRO F 1 138 ? -12.018 109.337 15.768 1.00 36.55 146 PRO F CA 1
ATOM 9447 C C . PRO F 1 138 ? -12.912 110.400 16.382 1.00 36.82 146 PRO F C 1
ATOM 9448 O O . PRO F 1 138 ? -14.087 110.526 16.057 1.00 37.72 146 PRO F O 1
ATOM 9452 N N . PHE F 1 139 ? -12.344 111.125 17.324 1.00 42.13 147 PHE F N 1
ATOM 9453 C CA . PHE F 1 139 ? -12.974 112.265 17.954 1.00 47.20 147 PHE F CA 1
ATOM 9454 C C . PHE F 1 139 ? -11.870 113.280 18.227 1.00 55.09 147 PHE F C 1
ATOM 9455 O O . PHE F 1 139 ? -10.702 113.078 17.858 1.00 52.03 147 PHE F O 1
ATOM 9463 N N . VAL F 1 140 ? -12.249 114.376 18.878 1.00 67.22 148 VAL F N 1
ATOM 9464 C CA . VAL F 1 140 ? -11.367 115.515 19.127 1.00 73.77 148 VAL F CA 1
ATOM 9465 C C . VAL F 1 140 ? -10.933 115.505 20.587 1.00 80.73 148 VAL F C 1
ATOM 9466 O O . VAL F 1 140 ? -11.743 115.244 21.485 1.00 80.09 148 VAL F O 1
ATOM 9470 N N . ASP F 1 141 ? -9.658 115.788 20.822 1.00 88.22 149 ASP F N 1
ATOM 9471 C CA . ASP F 1 141 ? -9.139 115.880 22.180 1.00 95.48 149 ASP F CA 1
ATOM 9472 C C . ASP F 1 141 ? -9.036 117.334 22.605 1.00 96.89 149 ASP F C 1
ATOM 9473 O O . ASP F 1 141 ? -9.698 117.753 23.551 1.00 98.22 149 ASP F O 1
ATOM 9478 N N . GLU F 1 146 ? -6.570 117.752 18.795 1.00 76.03 154 GLU F N 1
ATOM 9479 C CA . GLU F 1 146 ? -6.262 116.940 17.619 1.00 76.53 154 GLU F CA 1
ATOM 9480 C C . GLU F 1 146 ? -7.292 115.806 17.411 1.00 68.01 154 GLU F C 1
ATOM 9481 O O . GLU F 1 146 ? -8.125 115.554 18.281 1.00 67.88 154 GLU F O 1
ATOM 9487 N N . GLN F 1 147 ? -7.244 115.146 16.254 1.00 59.32 155 GLN F N 1
ATOM 9488 C CA . GLN F 1 147 ? -8.020 113.927 16.017 1.00 54.61 155 GLN F CA 1
ATOM 9489 C C . GLN F 1 147 ? -7.351 112.730 16.705 1.00 49.75 155 GLN F C 1
ATOM 9490 O O . GLN F 1 147 ? -6.176 112.424 16.447 1.00 42.28 155 GLN F O 1
ATOM 9496 N N . ILE F 1 148 ? -8.095 112.036 17.568 1.00 37.86 156 ILE F N 1
ATOM 9497 C CA . ILE F 1 148 ? -7.563 110.857 18.226 1.00 34.35 156 ILE F CA 1
ATOM 9498 C C . ILE F 1 148 ? -8.618 109.767 18.208 1.00 31.46 156 ILE F C 1
ATOM 9499 O O . ILE F 1 148 ? -9.814 110.025 18.071 1.00 32.97 156 ILE F O 1
ATOM 9504 N N . LEU F 1 149 ? -8.172 108.534 18.398 1.00 27.91 157 LEU F N 1
ATOM 9505 C CA . LEU F 1 149 ? -9.109 107.505 18.793 1.00 26.20 157 LEU F CA 1
ATOM 9506 C C . LEU F 1 149 ? -8.574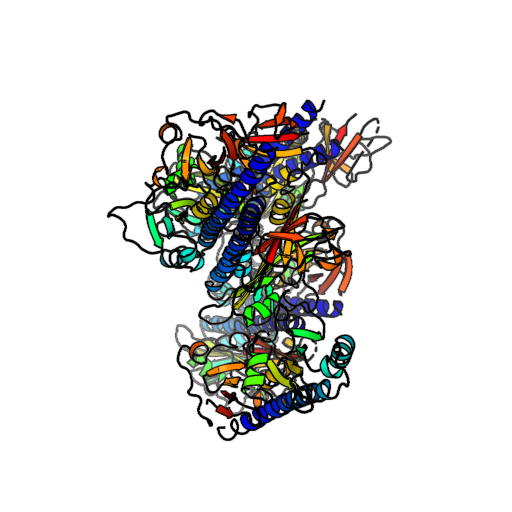 106.713 19.983 1.00 28.79 157 LEU F C 1
ATOM 9507 O O . LEU F 1 149 ? -7.372 106.701 20.281 1.00 26.28 157 LEU F O 1
ATOM 9512 N N . ALA F 1 150 ? -9.501 106.036 20.657 1.00 22.55 158 ALA F N 1
ATOM 9513 C CA . ALA F 1 150 ? -9.211 105.263 21.856 1.00 27.51 158 ALA F CA 1
ATOM 9514 C C . ALA F 1 150 ? -9.466 103.772 21.636 1.00 27.21 158 ALA F C 1
ATOM 9515 O O . ALA F 1 150 ? -10.389 103.364 20.899 1.00 25.73 158 ALA F O 1
ATOM 9517 N N . MET F 1 151 ? -8.632 102.956 22.276 1.00 25.16 159 MET F N 1
ATOM 9518 C CA . MET F 1 151 ? -8.902 101.526 22.382 1.00 27.95 159 MET F CA 1
ATOM 9519 C C . MET F 1 151 ? -8.929 101.128 23.851 1.00 30.94 159 MET F C 1
ATOM 9520 O O . MET F 1 151 ? -8.038 101.502 24.626 1.00 29.49 159 MET F O 1
ATOM 9525 N N . SER F 1 152 ? -9.910 100.310 24.209 1.00 22.74 160 SER F N 1
ATOM 9526 C CA . SER F 1 152 ? -10.053 99.884 25.585 1.00 29.14 160 SER F CA 1
ATOM 9527 C C . SER F 1 152 ? -10.486 98.418 25.639 1.00 28.05 160 SER F C 1
ATOM 9528 O O . SER F 1 152 ? -11.009 97.857 24.666 1.00 27.31 160 SER F O 1
ATOM 9531 N N . LEU F 1 153 ? -10.216 97.789 26.780 1.00 28.80 161 LEU F N 1
ATOM 9532 C CA . LEU F 1 153 ? -10.571 96.391 26.995 1.00 30.88 161 LEU F CA 1
ATOM 9533 C C . LEU F 1 153 ? -10.482 96.085 28.483 1.00 31.80 161 LEU F C 1
ATOM 9534 O O . LEU F 1 153 ? -9.728 96.752 29.209 1.00 30.45 161 LEU F O 1
ATOM 9539 N N . PRO F 1 154 ? -11.214 95.062 28.958 1.00 30.58 162 PRO F N 1
ATOM 9540 C CA . PRO F 1 154 ? -11.218 94.752 30.389 1.00 32.02 162 PRO F CA 1
ATOM 9541 C C . PRO F 1 154 ? -9.945 94.057 30.815 1.00 31.74 162 PRO F C 1
ATOM 9542 O O . PRO F 1 154 ? -9.266 93.393 30.024 1.00 31.92 162 PRO F O 1
ATOM 9546 N N . VAL F 1 155 ? -9.618 94.230 32.089 1.00 30.93 163 VAL F N 1
ATOM 9547 C CA . VAL F 1 155 ? -8.407 93.664 32.670 1.00 33.53 163 VAL F CA 1
ATOM 9548 C C . VAL F 1 155 ? -8.832 92.829 33.869 1.00 36.83 163 VAL F C 1
ATOM 9549 O O . VAL F 1 155 ? -9.411 93.365 34.830 1.00 35.75 163 VAL F O 1
ATOM 9553 N N A ARG F 1 156 ? -8.545 91.530 33.824 0.67 35.87 164 ARG F N 1
ATOM 9554 N N B ARG F 1 156 ? -8.531 91.538 33.830 0.33 36.08 164 ARG F N 1
ATOM 9555 C CA A ARG F 1 156 ? -8.754 90.650 34.963 0.67 35.78 164 ARG F CA 1
ATOM 9556 C CA B ARG F 1 156 ? -8.744 90.674 34.977 0.33 36.06 164 ARG F CA 1
ATOM 9557 C C A ARG F 1 156 ? -7.416 90.234 35.567 0.67 37.60 164 ARG F C 1
ATOM 9558 C C B ARG F 1 156 ? -7.406 90.256 35.574 0.33 37.11 164 ARG F C 1
ATOM 9559 O O A ARG F 1 156 ? -6.425 90.059 34.849 0.67 36.46 164 ARG F O 1
ATOM 9560 O O B ARG F 1 156 ? -6.404 90.118 34.866 0.33 36.17 164 ARG F O 1
ATOM 9575 N N . HIS F 1 157 ? -7.395 90.098 36.897 1.00 37.81 165 HIS F N 1
ATOM 9576 C CA . HIS F 1 157 ? -6.256 89.568 37.626 1.00 36.22 165 HIS F CA 1
ATOM 9577 C C . HIS F 1 157 ? -6.731 88.348 38.397 1.00 36.92 165 HIS F C 1
ATOM 9578 O O . HIS F 1 157 ? -7.690 88.444 39.184 1.00 32.02 165 HIS F O 1
ATOM 9585 N N . ALA F 1 158 ? -6.062 87.202 38.165 1.00 34.50 166 ALA F N 1
ATOM 9586 C CA . ALA F 1 158 ? -6.465 85.928 38.768 1.00 34.79 166 ALA F CA 1
ATOM 9587 C C . ALA F 1 158 ? -7.980 85.703 38.636 1.00 33.61 166 ALA F C 1
ATOM 9588 O O . ALA F 1 158 ? -8.661 85.214 39.560 1.00 34.13 166 ALA F O 1
ATOM 9590 N N . GLY F 1 159 ? -8.518 86.051 37.467 1.00 28.93 167 GLY F N 1
ATOM 9591 C CA . GLY F 1 159 ? -9.929 85.837 37.202 1.00 33.57 167 GLY F CA 1
ATOM 9592 C C . GLY F 1 159 ? -10.865 86.921 37.725 1.00 33.79 167 GLY F C 1
ATOM 9593 O O . GLY F 1 159 ? -12.035 86.920 37.357 1.00 35.25 167 GLY F O 1
ATOM 9594 N N . GLN F 1 160 ? -10.392 87.845 38.570 1.00 33.13 168 GLN F N 1
ATOM 9595 C CA . GLN F 1 160 ? -11.223 88.938 39.074 1.00 31.34 168 GLN F CA 1
ATOM 9596 C C . GLN F 1 160 ? -11.005 90.219 38.255 1.00 32.15 168 GLN F C 1
ATOM 9597 O O . GLN F 1 160 ? -9.917 90.468 37.747 1.00 31.46 168 GLN F O 1
ATOM 9603 N N . LEU F 1 161 ? -12.059 91.001 38.086 1.00 34.52 169 LEU F N 1
ATOM 9604 C CA . LEU F 1 161 ? -11.964 92.231 37.309 1.00 32.56 169 LEU F CA 1
ATOM 9605 C C . LEU F 1 161 ? -11.082 93.248 38.033 1.00 36.77 169 LEU F C 1
ATOM 9606 O O . LEU F 1 161 ? -11.332 93.591 39.199 1.00 34.99 169 LEU F O 1
ATOM 9611 N N . LEU F 1 162 ? -10.025 93.698 37.348 1.00 31.69 170 LEU F N 1
ATOM 9612 C CA . LEU F 1 162 ? -9.251 94.832 37.815 1.00 31.74 170 LEU F CA 1
ATOM 9613 C C . LEU F 1 162 ? -9.881 96.135 37.339 1.00 30.13 170 LEU F C 1
ATOM 9614 O O . LEU F 1 162 ? -10.006 97.100 38.106 1.00 32.46 170 LEU F O 1
ATOM 9619 N N . GLY F 1 163 ? -10.326 96.163 36.110 1.00 27.52 171 GLY F N 1
ATOM 9620 C CA . GLY F 1 163 ? -10.931 97.340 35.559 1.00 27.70 171 GLY F CA 1
ATOM 9621 C C . GLY F 1 163 ? -10.783 97.327 34.050 1.00 28.64 171 GLY F C 1
ATOM 9622 O O . GLY F 1 163 ? -10.784 96.269 33.421 1.00 33.11 171 GLY F O 1
ATOM 9623 N N . VAL F 1 164 ? -10.634 98.510 33.492 1.00 25.59 172 VAL F N 1
ATOM 9624 C CA . VAL F 1 164 ? -10.506 98.656 32.055 1.00 28.97 172 VAL F CA 1
ATOM 9625 C C . VAL F 1 164 ? -9.243 99.452 31.773 1.00 29.29 172 VAL F C 1
ATOM 9626 O O . VAL F 1 164 ? -9.073 100.553 32.309 1.00 29.10 172 VAL F O 1
ATOM 9630 N N . ALA F 1 165 ? -8.353 98.876 30.953 1.00 27.88 173 ALA F N 1
ATOM 9631 C CA . ALA F 1 165 ? -7.173 99.541 30.420 1.00 29.85 173 ALA F CA 1
ATOM 9632 C C . ALA F 1 165 ? -7.481 100.103 29.044 1.00 29.64 173 ALA F C 1
ATOM 9633 O O . ALA F 1 165 ? -8.260 99.520 28.285 1.00 26.19 173 ALA F O 1
ATOM 9635 N N . ALA F 1 166 ? -6.806 101.199 28.696 1.00 23.01 174 ALA F N 1
ATOM 9636 C CA . ALA F 1 166 ? -7.063 101.853 27.423 1.00 22.91 174 ALA F CA 1
ATOM 9637 C C . ALA F 1 166 ? -5.854 102.671 26.958 1.00 22.80 174 ALA F C 1
ATOM 9638 O O . ALA F 1 166 ? -4.965 103.002 27.734 1.00 26.37 174 ALA F O 1
ATOM 9640 N N . GLY F 1 167 ? -5.844 103.006 25.679 1.00 25.19 175 GLY F N 1
ATOM 9641 C CA . GLY F 1 167 ? -4.823 103.888 25.139 1.00 26.09 175 GLY F CA 1
ATOM 9642 C C . GLY F 1 167 ? -5.451 104.764 24.092 1.00 26.95 175 GLY F C 1
ATOM 9643 O O . GLY F 1 167 ? -6.319 104.275 23.373 1.00 29.74 175 GLY F O 1
ATOM 9644 N N . ASP F 1 168 ? -5.068 106.050 24.037 1.00 27.21 176 ASP F N 1
ATOM 9645 C CA . ASP F 1 168 ? -5.440 107.022 23.009 1.00 30.19 176 ASP F CA 1
ATOM 9646 C C . ASP F 1 168 ? -4.290 107.225 22.038 1.00 27.20 176 ASP F C 1
ATOM 9647 O O . ASP F 1 168 ? -3.121 107.185 22.423 1.00 26.43 176 ASP F O 1
ATOM 9652 N N . MET F 1 169 ? -4.624 107.570 20.801 1.00 26.20 177 MET F N 1
ATOM 9653 C CA . MET F 1 169 ? -3.562 107.751 19.812 1.00 28.36 177 MET F CA 1
ATOM 9654 C C . MET F 1 169 ? -3.979 108.768 18.764 1.00 28.98 177 MET F C 1
ATOM 9655 O O . MET F 1 169 ? -5.148 108.840 18.377 1.00 29.92 177 MET F O 1
ATOM 9660 N N . LYS F 1 170 ? -3.012 109.547 18.312 1.00 32.56 178 LYS F N 1
ATOM 9661 C CA . LYS F 1 170 ? -3.220 110.438 17.186 1.00 33.33 178 LYS F CA 1
ATOM 9662 C C . LYS F 1 170 ? -3.243 109.659 15.875 1.00 31.27 178 LYS F C 1
ATOM 9663 O O . LYS F 1 170 ? -2.735 108.541 15.765 1.00 28.50 178 LYS F O 1
ATOM 9669 N N . LEU F 1 171 ? -3.810 110.292 14.853 1.00 31.24 179 LEU F N 1
ATOM 9670 C CA . LEU F 1 171 ? -4.092 109.613 13.596 1.00 33.03 179 LEU F CA 1
ATOM 9671 C C . LEU F 1 171 ? -3.362 110.212 12.408 1.00 33.40 179 LEU F C 1
ATOM 9672 O O . LEU F 1 171 ? -3.737 109.927 11.263 1.00 32.45 179 LEU F O 1
ATOM 9677 N N A GLU F 1 172 ? -2.327 111.026 12.637 0.53 35.68 180 GLU F N 1
ATOM 9678 N N B GLU F 1 172 ? -2.326 111.021 12.650 0.47 35.63 180 GLU F N 1
ATOM 9679 C CA A GLU F 1 172 ? -1.665 111.695 11.514 0.53 36.94 180 GLU F CA 1
ATOM 9680 C CA B GLU F 1 172 ? -1.636 111.696 11.550 0.47 36.95 180 GLU F CA 1
ATOM 9681 C C A GLU F 1 172 ? -1.069 110.692 10.538 0.53 35.00 180 GLU F C 1
ATOM 9682 C C B GLU F 1 172 ? -1.067 110.700 10.553 0.47 35.07 180 GLU F C 1
ATOM 9683 O O A GLU F 1 172 ? -1.088 110.915 9.326 0.53 35.41 180 GLU F O 1
ATOM 9684 O O B GLU F 1 172 ? -1.103 110.934 9.344 0.47 35.43 180 GLU F O 1
ATOM 9695 N N . THR F 1 173 ? -0.545 109.575 11.042 1.00 33.40 181 THR F N 1
ATOM 9696 C CA . THR F 1 173 ? 0.104 108.609 10.160 1.00 31.08 181 THR F CA 1
ATOM 9697 C C . THR F 1 173 ? -0.892 108.010 9.169 1.00 32.35 181 THR F C 1
ATOM 9698 O O . THR F 1 173 ? -0.576 107.818 7.988 1.00 32.88 181 THR F O 1
ATOM 9702 N N . LEU F 1 174 ? -2.084 107.646 9.655 1.00 33.18 182 LEU F N 1
ATOM 9703 C CA . LEU F 1 174 ? -3.122 107.164 8.758 1.00 32.12 182 LEU F CA 1
ATOM 9704 C C . LEU F 1 174 ? -3.621 108.288 7.845 1.00 32.70 182 LEU F C 1
ATOM 9705 O O . LEU F 1 174 ? -3.869 108.060 6.656 1.00 34.51 182 LEU F O 1
ATOM 9710 N N . THR F 1 175 ? -3.734 109.522 8.361 1.00 28.83 183 THR F N 1
ATOM 9711 C CA . THR F 1 175 ? -4.164 110.613 7.487 1.00 31.04 183 THR F CA 1
ATOM 9712 C C . THR F 1 175 ? -3.169 110.834 6.359 1.00 26.71 183 THR F C 1
ATOM 9713 O O . THR F 1 175 ? -3.571 111.022 5.207 1.00 26.76 183 THR F O 1
ATOM 9717 N N . ALA F 1 176 ? -1.861 110.820 6.670 1.00 26.17 184 ALA F N 1
ATOM 9718 C CA . ALA F 1 176 ? -0.845 110.977 5.619 1.00 27.19 184 ALA F CA 1
ATOM 9719 C C . ALA F 1 176 ? -0.904 109.868 4.577 1.00 28.69 184 ALA F C 1
ATOM 9720 O O . ALA F 1 176 ? -0.621 110.113 3.401 1.00 32.20 184 ALA F O 1
ATOM 9722 N N . ILE F 1 177 ? -1.207 108.634 4.985 1.00 32.52 185 ILE F N 1
ATOM 9723 C CA . ILE F 1 177 ? -1.356 107.561 3.997 1.00 36.50 185 ILE F CA 1
ATOM 9724 C C . ILE F 1 177 ? -2.466 107.894 3.014 1.00 34.57 185 ILE F C 1
ATOM 9725 O O . ILE F 1 177 ? -2.272 107.822 1.796 1.00 40.52 185 ILE F O 1
ATOM 9730 N N . LEU F 1 178 ? -3.639 108.277 3.528 1.00 32.26 186 LEU F N 1
ATOM 9731 C CA . LEU F 1 178 ? -4.777 108.601 2.668 1.00 32.41 186 LEU F CA 1
ATOM 9732 C C . LEU F 1 178 ? -4.494 109.825 1.795 1.00 37.41 186 LEU F C 1
ATOM 9733 O O . LEU F 1 178 ? -4.979 109.910 0.653 1.00 38.54 186 LEU F O 1
ATOM 9738 N N . ASN F 1 179 ? -3.720 110.786 2.303 1.00 42.16 187 ASN F N 1
ATOM 9739 C CA . ASN F 1 179 ? -3.504 111.973 1.490 1.00 49.43 187 ASN F CA 1
ATOM 9740 C C . ASN F 1 179 ? -2.518 111.708 0.358 1.00 51.19 187 ASN F C 1
ATOM 9741 O O . ASN F 1 179 ? -2.585 112.384 -0.677 1.00 50.02 187 ASN F O 1
ATOM 9746 N N . SER F 1 180 ? -1.643 110.709 0.498 1.00 50.47 188 SER F N 1
ATOM 9747 C CA . SER F 1 180 ? -0.663 110.444 -0.538 1.00 46.33 188 SER F CA 1
ATOM 9748 C C . SER F 1 180 ? -1.276 109.869 -1.825 1.00 52.23 188 SER F C 1
ATOM 9749 O O . SER F 1 180 ? -0.581 109.806 -2.833 1.00 59.54 188 SER F O 1
ATOM 9752 N N . LEU F 1 181 ? -2.545 109.444 -1.813 1.00 52.16 189 LEU F N 1
ATOM 9753 C CA . LEU F 1 181 ? -3.218 108.924 -3.009 1.00 53.40 189 LEU F CA 1
ATOM 9754 C C . LEU F 1 181 ? -3.931 110.066 -3.733 1.00 55.28 189 LEU F C 1
ATOM 9755 O O . LEU F 1 181 ? -5.074 110.392 -3.445 1.00 55.43 189 LEU F O 1
ATOM 9760 N N . LYS F 1 182 ? -3.231 110.657 -4.700 1.00 58.03 190 LYS F N 1
ATOM 9761 C CA . LYS F 1 182 ? -3.775 111.755 -5.480 1.00 59.42 190 LYS F CA 1
ATOM 9762 C C . LYS F 1 182 ? -4.088 111.357 -6.913 1.00 58.02 190 LYS F C 1
ATOM 9763 O O . LYS F 1 182 ? -4.738 112.140 -7.621 1.00 54.80 190 LYS F O 1
ATOM 9769 N N . PHE F 1 183 ? -3.711 110.140 -7.325 1.00 62.78 191 PHE F N 1
ATOM 9770 C CA . PHE F 1 183 ? -4.093 109.561 -8.616 1.00 68.24 191 PHE F CA 1
ATOM 9771 C C . PHE F 1 183 ? -3.714 110.484 -9.765 1.00 71.81 191 PHE F C 1
ATOM 9772 O O . PHE F 1 183 ? -4.484 110.672 -10.709 1.00 71.67 191 PHE F O 1
ATOM 9780 N N . ASP F 1 184 ? -2.528 111.089 -9.667 1.00 76.51 192 ASP F N 1
ATOM 9781 C CA . ASP F 1 184 ? -2.003 112.006 -10.679 1.00 81.66 192 ASP F CA 1
ATOM 9782 C C . ASP F 1 184 ? -2.818 113.291 -10.781 1.00 84.14 192 ASP F C 1
ATOM 9783 O O . ASP F 1 184 ? -2.708 114.014 -11.771 1.00 88.04 192 ASP F O 1
ATOM 9788 N N . GLY F 1 185 ? -3.632 113.602 -9.770 1.00 82.76 193 GLY F N 1
ATOM 9789 C CA . GLY F 1 185 ? -4.465 114.788 -9.767 1.00 81.91 193 GLY F CA 1
ATOM 9790 C C . GLY F 1 185 ? -5.939 114.526 -10.002 1.00 81.60 193 GLY F C 1
ATOM 9791 O O . GLY F 1 185 ? -6.747 115.453 -9.839 1.00 81.39 193 GLY F O 1
ATOM 9792 N N . ALA F 1 186 ? -6.323 113.298 -10.352 1.00 79.88 194 ALA F N 1
ATOM 9793 C CA . ALA F 1 186 ? -7.698 112.983 -10.719 1.00 79.51 194 ALA F CA 1
ATOM 9794 C C . ALA F 1 186 ? -8.521 112.372 -9.587 1.00 74.41 194 ALA F C 1
ATOM 9795 O O . ALA F 1 186 ? -9.700 112.060 -9.798 1.00 75.26 194 ALA F O 1
ATOM 9797 N N . GLY F 1 187 ? -7.956 112.195 -8.400 1.00 68.05 195 GLY F N 1
ATOM 9798 C CA . GLY F 1 187 ? -8.719 111.508 -7.379 1.00 62.37 195 GLY F CA 1
ATOM 9799 C C . GLY F 1 187 ? -8.145 111.660 -5.989 1.00 53.43 195 GLY F C 1
ATOM 9800 O O . GLY F 1 187 ? -7.184 112.395 -5.762 1.00 51.86 195 GLY F O 1
ATOM 9801 N N . TYR F 1 188 ? -8.758 110.940 -5.054 1.00 49.44 196 TYR F N 1
ATOM 9802 C CA . TYR F 1 188 ? -8.405 111.076 -3.647 1.00 48.31 196 TYR F CA 1
ATOM 9803 C C . TYR F 1 188 ? -9.053 109.936 -2.864 1.00 44.47 196 TYR F C 1
ATOM 9804 O O . TYR F 1 188 ? -9.867 109.168 -3.393 1.00 45.02 196 TYR F O 1
ATOM 9813 N N . ALA F 1 189 ? -8.683 109.847 -1.589 1.00 33.93 197 ALA F N 1
ATOM 9814 C CA . ALA F 1 189 ? -9.046 108.734 -0.724 1.00 31.97 197 ALA F CA 1
ATOM 9815 C C . ALA F 1 189 ? -9.397 109.269 0.663 1.00 33.31 197 ALA F C 1
ATOM 9816 O O . ALA F 1 189 ? -8.821 110.264 1.118 1.00 32.56 197 ALA F O 1
ATOM 9818 N N . PHE F 1 190 ? -10.351 108.602 1.321 1.00 27.20 198 PHE F N 1
ATOM 9819 C CA . PHE F 1 190 ? -10.735 108.942 2.682 1.00 29.05 198 PHE F CA 1
ATOM 9820 C C . PHE F 1 190 ? -11.286 107.686 3.348 1.00 24.56 198 PHE F C 1
ATOM 9821 O O . PHE F 1 190 ? -11.409 106.633 2.721 1.00 29.55 198 PHE F O 1
ATOM 9829 N N . LEU F 1 191 ? -11.569 107.797 4.641 1.00 24.19 199 LEU F N 1
ATOM 9830 C CA . LEU F 1 191 ? -12.098 106.710 5.468 1.00 29.82 199 LEU F CA 1
ATOM 9831 C C . LEU F 1 191 ? -13.498 107.048 5.975 1.00 30.34 199 LEU F C 1
ATOM 9832 O O . LEU F 1 191 ? -13.706 108.118 6.572 1.00 29.44 199 LEU F O 1
ATOM 9837 N N . VAL F 1 192 ? -14.444 106.127 5.796 1.00 27.91 200 VAL F N 1
ATOM 9838 C CA . VAL F 1 192 ? -15.839 106.368 6.162 1.00 28.02 200 VAL F CA 1
ATOM 9839 C C . VAL F 1 192 ? -16.445 105.137 6.869 1.00 28.01 200 VAL F C 1
ATOM 9840 O O . VAL F 1 192 ? -16.154 103.980 6.520 1.00 30.09 200 VAL F O 1
ATOM 9844 N N . SER F 1 193 ? -17.301 105.382 7.864 1.00 25.44 201 SER F N 1
ATOM 9845 C CA . SER F 1 193 ? -18.018 104.287 8.521 1.00 30.08 201 SER F CA 1
ATOM 9846 C C . SER F 1 193 ? -19.156 103.745 7.635 1.00 27.68 201 SER F C 1
ATOM 9847 O O . SER F 1 193 ? -19.578 104.356 6.651 1.00 25.88 201 SER F O 1
ATOM 9850 N N . ASP F 1 194 ? -19.640 102.558 7.992 1.00 26.53 202 ASP F N 1
ATOM 9851 C CA . ASP F 1 194 ? -20.808 102.002 7.323 1.00 26.69 202 ASP F CA 1
ATOM 9852 C C . ASP F 1 194 ? -22.046 102.888 7.523 1.00 25.25 202 ASP F C 1
ATOM 9853 O O . ASP F 1 194 ? -22.977 102.873 6.696 1.00 28.52 202 ASP F O 1
ATOM 9858 N N . ALA F 1 195 ? -22.078 103.677 8.583 1.00 25.39 203 ALA F N 1
ATOM 9859 C CA . ALA F 1 195 ? -23.178 104.627 8.756 1.00 27.81 203 ALA F CA 1
ATOM 9860 C C . ALA F 1 195 ? -23.009 105.893 7.926 1.00 30.53 203 ALA F C 1
ATOM 9861 O O . ALA F 1 195 ? -23.901 106.740 7.961 1.00 30.86 203 ALA F O 1
ATOM 9863 N N . GLY F 1 196 ? -21.920 106.046 7.162 1.00 29.97 204 GLY F N 1
ATOM 9864 C CA . GLY F 1 196 ? -21.766 107.230 6.332 1.00 29.58 204 GLY F CA 1
ATOM 9865 C C . GLY F 1 196 ? -20.999 108.385 6.951 1.00 30.91 204 GLY F C 1
ATOM 9866 O O . GLY F 1 196 ? -20.953 109.467 6.351 1.00 32.96 204 GLY F O 1
ATOM 9867 N N . LYS F 1 197 ? -20.387 108.194 8.116 1.00 28.35 205 LYS F N 1
ATOM 9868 C CA . LYS F 1 197 ? -19.644 109.259 8.768 1.00 29.95 205 LYS F CA 1
ATOM 9869 C C . LYS F 1 197 ? -18.188 109.229 8.274 1.00 27.35 205 LYS F C 1
ATOM 9870 O O . LYS F 1 197 ? -17.518 108.198 8.342 1.00 26.58 205 LYS F O 1
ATOM 9876 N N . ILE F 1 198 ? -17.721 110.348 7.743 1.00 25.36 206 ILE F N 1
ATOM 9877 C CA . ILE F 1 198 ? -16.316 110.446 7.359 1.00 26.04 206 ILE F CA 1
ATOM 9878 C C . ILE F 1 198 ? -15.488 110.487 8.627 1.00 24.98 206 ILE F C 1
ATOM 9879 O O . ILE F 1 198 ? -15.754 111.295 9.527 1.00 28.35 206 ILE F O 1
ATOM 9884 N N . LEU F 1 199 ? -14.509 109.597 8.720 1.00 23.58 207 LEU F N 1
ATOM 9885 C CA . LEU F 1 199 ? -13.642 109.446 9.872 1.00 28.41 207 LEU F CA 1
ATOM 9886 C C . LEU F 1 199 ? -12.268 110.054 9.654 1.00 27.74 207 LEU F C 1
ATOM 9887 O O . LEU F 1 199 ? -11.687 110.635 10.569 1.00 24.60 207 LEU F O 1
ATOM 9892 N N . LEU F 1 200 ? -11.731 109.913 8.459 1.00 31.94 208 LEU F N 1
ATOM 9893 C CA . LEU F 1 200 ? -10.475 110.541 8.092 1.00 33.70 208 LEU F CA 1
ATOM 9894 C C . LEU F 1 200 ? -10.631 111.029 6.669 1.00 32.35 208 LEU F C 1
ATOM 9895 O O . LEU F 1 200 ? -11.335 110.404 5.869 1.00 34.84 208 LEU F O 1
ATOM 9900 N N . HIS F 1 201 ? -10.014 112.169 6.372 1.00 27.00 209 HIS F N 1
ATOM 9901 C CA . HIS F 1 201 ? -10.176 112.813 5.085 1.00 27.53 209 HIS F CA 1
ATOM 9902 C C . HIS F 1 201 ? -9.048 113.827 4.905 1.00 37.55 209 HIS F C 1
ATOM 9903 O O . HIS F 1 201 ? -8.694 114.527 5.867 1.00 37.40 209 HIS F O 1
ATOM 9910 N N . PRO F 1 202 ? -8.451 113.918 3.720 1.00 43.64 210 PRO F N 1
ATOM 9911 C CA . PRO F 1 202 ? -7.423 114.947 3.501 1.00 47.54 210 PRO F CA 1
ATOM 9912 C C . PRO F 1 202 ? -7.931 116.365 3.664 1.00 45.36 210 PRO F C 1
ATOM 9913 O O . PRO F 1 202 ? -7.154 117.239 4.062 1.00 47.23 210 PRO F O 1
ATOM 9917 N N . ASP F 1 203 ? -9.202 116.628 3.365 1.00 41.74 211 ASP F N 1
ATOM 9918 C CA . ASP F 1 203 ? -9.847 117.895 3.716 1.00 37.33 211 ASP F CA 1
ATOM 9919 C C . ASP F 1 203 ? -10.382 117.785 5.146 1.00 34.61 211 ASP F C 1
ATOM 9920 O O . ASP F 1 203 ? -11.498 117.302 5.371 1.00 31.33 211 ASP F O 1
ATOM 9925 N N . SER F 1 204 ? -9.596 118.278 6.119 1.00 33.64 212 SER F N 1
ATOM 9926 C CA . SER F 1 204 ? -9.970 118.196 7.525 1.00 31.13 212 SER F CA 1
ATOM 9927 C C . SER F 1 204 ? -11.329 118.827 7.815 1.00 36.91 212 SER F C 1
ATOM 9928 O O . SER F 1 204 ? -11.979 118.420 8.777 1.00 42.80 212 SER F O 1
ATOM 9931 N N . GLY F 1 205 ? -11.796 119.779 6.997 1.00 37.67 213 GLY F N 1
ATOM 9932 C CA . GLY F 1 205 ? -13.149 120.335 7.123 1.00 33.83 213 GLY F CA 1
ATOM 9933 C C . GLY F 1 205 ? -14.281 119.310 6.995 1.00 36.77 213 GLY F C 1
ATOM 9934 O O . GLY F 1 205 ? -15.397 119.570 7.463 1.00 37.01 213 GLY F O 1
ATOM 9935 N N . LEU F 1 206 ? -14.027 118.155 6.376 1.00 37.03 214 LEU F N 1
ATOM 9936 C CA . LEU F 1 206 ? -15.068 117.154 6.207 1.00 35.51 214 LEU F CA 1
ATOM 9937 C C . LEU F 1 206 ? -14.965 116.027 7.228 1.00 32.27 214 LEU F C 1
ATOM 9938 O O . LEU F 1 206 ? -15.872 115.193 7.291 1.00 33.46 214 LEU F O 1
ATOM 9943 N N . VAL F 1 207 ? -13.897 115.996 8.029 1.00 32.73 215 VAL F N 1
ATOM 9944 C CA . VAL F 1 207 ? -13.796 115.021 9.114 1.00 30.37 215 VAL F CA 1
ATOM 9945 C C . VAL F 1 207 ? -15.016 115.133 10.018 1.00 30.81 215 VAL F C 1
ATOM 9946 O O . VAL F 1 207 ? -15.347 116.221 10.497 1.00 38.41 215 VAL F O 1
ATOM 9950 N N . LEU F 1 208 ? -15.681 113.998 10.248 1.00 28.30 216 LEU F N 1
ATOM 9951 C CA . LEU F 1 208 ? -16.877 113.791 11.058 1.00 29.55 216 LEU F CA 1
ATOM 9952 C C . LEU F 1 208 ? -18.121 114.375 10.417 1.00 31.14 216 LEU F C 1
ATOM 9953 O O . LEU F 1 208 ? -19.152 114.497 11.076 1.00 34.52 216 LEU F O 1
ATOM 9958 N N . LYS F 1 209 ? -18.062 114.739 9.151 1.00 32.54 217 LYS F N 1
ATOM 9959 C CA . LYS F 1 209 ? -19.286 115.068 8.452 1.00 34.87 217 LYS F CA 1
ATOM 9960 C C . LYS F 1 209 ? -19.846 113.786 7.843 1.00 34.51 217 LYS F C 1
ATOM 9961 O O . LYS F 1 209 ? -19.144 112.772 7.720 1.00 32.58 217 LYS F O 1
ATOM 9967 N N . THR F 1 210 ? -21.132 113.818 7.510 1.00 33.34 218 THR F N 1
ATOM 9968 C CA . THR F 1 210 ? -21.749 112.692 6.821 1.00 35.20 218 THR F CA 1
ATOM 9969 C C . THR F 1 210 ? -21.527 112.857 5.324 1.00 34.04 218 THR F C 1
ATOM 9970 O O . THR F 1 210 ? -21.307 113.967 4.829 1.00 32.68 218 THR F O 1
ATOM 9974 N N . LEU F 1 211 ? -21.580 111.726 4.608 1.00 33.95 219 LEU F N 1
ATOM 9975 C CA . LEU F 1 211 ? -21.432 111.749 3.151 1.00 35.01 219 LEU F CA 1
ATOM 9976 C C . LEU F 1 211 ? -22.389 112.733 2.480 1.00 36.56 219 LEU F C 1
ATOM 9977 O O . LEU F 1 211 ? -22.013 113.390 1.499 1.00 35.81 219 LEU F O 1
ATOM 9982 N N . ALA F 1 212 ? -23.628 112.832 2.987 1.00 32.66 220 ALA F N 1
ATOM 9983 C CA . ALA F 1 212 ? -24.625 113.705 2.386 1.00 35.66 220 ALA F CA 1
ATOM 9984 C C . ALA F 1 212 ? -24.290 115.178 2.594 1.00 37.03 220 ALA F C 1
ATOM 9985 O O . ALA F 1 212 ? -24.552 115.990 1.711 1.00 40.17 220 ALA F O 1
ATOM 9987 N N . GLU F 1 213 ? -23.735 115.549 3.749 1.00 40.05 221 GLU F N 1
ATOM 9988 C CA . GLU F 1 213 ? -23.250 116.926 3.925 1.00 47.82 221 GLU F CA 1
ATOM 9989 C C . GLU F 1 213 ? -22.051 117.219 3.040 1.00 49.15 221 GLU F C 1
ATOM 9990 O O . GLU F 1 213 ? -21.937 118.317 2.483 1.00 49.48 221 GLU F O 1
ATOM 9996 N N . ALA F 1 214 ? -21.116 116.278 2.939 1.00 46.47 222 ALA F N 1
ATOM 9997 C CA . ALA F 1 214 ? -19.936 116.551 2.139 1.00 42.68 222 ALA F CA 1
ATOM 9998 C C . ALA F 1 214 ? -20.265 116.546 0.657 1.00 42.01 222 ALA F C 1
ATOM 9999 O O . ALA F 1 214 ? -19.607 117.253 -0.111 1.00 51.54 222 ALA F O 1
ATOM 10001 N N . TYR F 1 215 ? -21.275 115.782 0.233 1.00 57.37 223 TYR F N 1
ATOM 10002 C CA . TYR F 1 215 ? -21.652 115.676 -1.184 1.00 58.45 223 TYR F CA 1
ATOM 10003 C C . TYR F 1 215 ? -23.122 116.027 -1.399 1.00 56.25 223 TYR F C 1
ATOM 10004 O O . TYR F 1 215 ? -23.940 115.160 -1.736 1.00 59.47 223 TYR F O 1
ATOM 10013 N N . PRO F 1 216 ? -23.484 117.306 -1.260 1.00 54.16 224 PRO F N 1
ATOM 10014 C CA . PRO F 1 216 ? -24.887 117.698 -1.498 1.00 47.73 224 PRO F CA 1
ATOM 10015 C C . PRO F 1 216 ? -25.373 117.453 -2.929 1.00 48.75 224 PRO F C 1
ATOM 10016 O O . PRO F 1 216 ? -26.584 117.359 -3.139 1.00 49.28 224 PRO F O 1
ATOM 10020 N N . LYS F 1 217 ? -24.476 117.383 -3.922 1.00 49.04 225 LYS F N 1
ATOM 10021 C CA . LYS F 1 217 ? -24.852 117.147 -5.313 1.00 51.25 225 LYS F CA 1
ATOM 10022 C C . LYS F 1 217 ? -25.067 115.677 -5.644 1.00 51.62 225 LYS F C 1
ATOM 10023 O O . LYS F 1 217 ? -25.504 115.369 -6.752 1.00 54.66 225 LYS F O 1
ATOM 10029 N N . GLY F 1 218 ? -24.779 114.766 -4.734 1.00 52.98 226 GLY F N 1
ATOM 10030 C CA . GLY F 1 218 ? -25.108 113.381 -4.977 1.00 50.46 226 GLY F CA 1
ATOM 10031 C C . GLY F 1 218 ? -24.165 112.474 -4.229 1.00 54.05 226 GLY F C 1
ATOM 10032 O O . GLY F 1 218 ? -22.978 112.424 -4.541 1.00 51.62 226 GLY F O 1
ATOM 10033 N N . ALA F 1 219 ? -24.642 111.803 -3.282 1.00 54.89 227 ALA F N 1
ATOM 10034 C CA . ALA F 1 219 ? -23.650 111.037 -2.558 1.00 55.38 227 ALA F CA 1
ATOM 10035 C C . ALA F 1 219 ? -23.730 109.569 -2.958 1.00 57.48 227 ALA F C 1
ATOM 10036 O O . ALA F 1 219 ? -24.801 109.075 -3.292 1.00 56.49 227 ALA F O 1
ATOM 10038 N N . PRO F 1 220 ? -22.634 108.821 -2.924 1.00 60.18 228 PRO F N 1
ATOM 10039 C CA . PRO F 1 220 ? -22.697 107.401 -3.309 1.00 61.37 228 PRO F CA 1
ATOM 10040 C C . PRO F 1 220 ? -23.216 106.478 -2.207 1.00 59.15 228 PRO F C 1
ATOM 10041 O O . PRO F 1 220 ? -23.002 106.692 -1.009 1.00 57.30 228 PRO F O 1
ATOM 10045 N N . ASN F 1 221 ? -23.914 105.429 -2.636 1.00 59.05 229 ASN F N 1
ATOM 10046 C CA . ASN F 1 221 ? -24.327 104.372 -1.711 1.00 61.83 229 ASN F CA 1
ATOM 10047 C C . ASN F 1 221 ? -23.113 103.582 -1.250 1.00 59.80 229 ASN F C 1
ATOM 10048 O O . ASN F 1 221 ? -22.289 103.161 -2.066 1.00 58.49 229 ASN F O 1
ATOM 10053 N N . ILE F 1 222 ? -22.995 103.387 0.059 1.00 60.88 230 ILE F N 1
ATOM 10054 C CA . ILE F 1 222 ? -21.867 102.622 0.579 1.00 62.53 230 ILE F CA 1
ATOM 10055 C C . ILE F 1 222 ? -22.102 101.142 0.285 1.00 66.85 230 ILE F C 1
ATOM 10056 O O . ILE F 1 222 ? -22.777 100.442 1.049 1.00 68.76 230 ILE F O 1
ATOM 10061 N N . VAL F 1 223 ? -21.581 100.670 -0.845 1.00 65.38 231 VAL F N 1
ATOM 10062 C CA . VAL F 1 223 ? -21.593 99.249 -1.170 1.00 64.72 231 VAL F CA 1
ATOM 10063 C C . VAL F 1 223 ? -20.176 98.864 -1.578 1.00 59.92 231 VAL F C 1
ATOM 10064 O O . VAL F 1 223 ? -19.519 99.605 -2.330 1.00 55.84 231 VAL F O 1
ATOM 10068 N N . PRO F 1 224 ? -19.650 97.748 -1.060 1.00 60.44 232 PRO F N 1
ATOM 10069 C CA . PRO F 1 224 ? -18.310 97.306 -1.463 1.00 60.33 232 PRO F CA 1
ATOM 10070 C C . PRO F 1 224 ? -18.240 97.116 -2.967 1.00 60.14 232 PRO F C 1
ATOM 10071 O O . PRO F 1 224 ? -19.221 96.754 -3.611 1.00 63.14 232 PRO F O 1
ATOM 10075 N N . GLY F 1 225 ? -17.077 97.399 -3.527 1.00 62.08 233 GLY F N 1
ATOM 10076 C CA . GLY F 1 225 ? -16.852 97.304 -4.956 1.00 63.50 233 GLY F CA 1
ATOM 10077 C C . GLY F 1 225 ? -16.709 98.678 -5.590 1.00 64.95 233 GLY F C 1
ATOM 10078 O O . GLY F 1 225 ? -16.794 99.717 -4.931 1.00 64.07 233 GLY F O 1
ATOM 10079 N N . VAL F 1 226 ? -16.480 98.656 -6.901 1.00 67.12 234 VAL F N 1
ATOM 10080 C CA . VAL F 1 226 ? -16.280 99.860 -7.699 1.00 69.61 234 VAL F CA 1
ATOM 10081 C C . VAL F 1 226 ? -17.491 100.046 -8.598 1.00 74.21 234 VAL F C 1
ATOM 10082 O O . VAL F 1 226 ? -17.892 99.116 -9.307 1.00 75.32 234 VAL F O 1
ATOM 10086 N N A HIS F 1 227 ? -18.085 101.237 -8.554 0.43 76.23 235 HIS F N 1
ATOM 10087 N N B HIS F 1 227 ? -18.056 101.252 -8.591 0.57 76.26 235 HIS F N 1
ATOM 10088 C CA A HIS F 1 227 ? -19.271 101.531 -9.344 0.43 77.66 235 HIS F CA 1
ATOM 10089 C CA B HIS F 1 227 ? -19.276 101.522 -9.338 0.57 77.66 235 HIS F CA 1
ATOM 10090 C C A HIS F 1 227 ? -19.243 102.983 -9.803 0.43 79.21 235 HIS F C 1
ATOM 10091 C C B HIS F 1 227 ? -19.306 102.984 -9.777 0.57 79.21 235 HIS F C 1
ATOM 10092 O O A HIS F 1 227 ? -18.747 103.868 -9.102 0.43 78.22 235 HIS F O 1
ATOM 10093 O O B HIS F 1 227 ? -18.911 103.878 -9.024 0.57 78.27 235 HIS F O 1
ATOM 10106 N N . GLU F 1 228 ? -19.772 103.212 -11.004 1.00 83.95 236 GLU F N 1
ATOM 10107 C CA . GLU F 1 228 ? -19.864 104.558 -11.554 1.00 91.17 236 GLU F CA 1
ATOM 10108 C C . GLU F 1 228 ? -21.016 105.303 -10.897 1.00 91.06 236 GLU F C 1
ATOM 10109 O O . GLU F 1 228 ? -22.109 104.755 -10.758 1.00 92.46 236 GLU F O 1
ATOM 10115 N N . VAL F 1 229 ? -20.776 106.548 -10.485 1.00 92.21 237 VAL F N 1
ATOM 10116 C CA . VAL F 1 229 ? -21.799 107.367 -9.849 1.00 95.92 237 VAL F CA 1
ATOM 10117 C C . VAL F 1 229 ? -21.706 108.795 -10.385 1.00 100.68 237 VAL F C 1
ATOM 10118 O O . VAL F 1 229 ? -20.692 109.217 -10.945 1.00 97.51 237 VAL F O 1
ATOM 10122 N N . GLU F 1 230 ? -22.802 109.536 -10.210 1.00 110.50 238 GLU F N 1
ATOM 10123 C CA . GLU F 1 230 ? -22.916 110.892 -10.730 1.00 121.81 238 GLU F CA 1
ATOM 10124 C C . GLU F 1 230 ? -22.098 111.891 -9.919 1.00 132.12 238 GLU F C 1
ATOM 10125 O O . GLU F 1 230 ? -21.580 112.859 -10.490 1.00 154.19 238 GLU F O 1
ATOM 10131 N N . LEU F 1 231 ? -21.980 111.671 -8.608 1.00 121.73 239 LEU F N 1
ATOM 10132 C CA . LEU F 1 231 ? -21.182 112.481 -7.672 1.00 113.46 239 LEU F CA 1
ATOM 10133 C C . LEU F 1 231 ? -20.977 113.955 -8.042 1.00 110.84 239 LEU F C 1
ATOM 10134 O O . LEU F 1 231 ? -19.884 114.361 -8.432 1.00 109.79 239 LEU F O 1
ATOM 10139 N N . SER F 1 235 ? -19.564 112.887 -12.759 1.00 81.34 243 SER F N 1
ATOM 10140 C CA . SER F 1 235 ? -19.410 111.520 -13.242 1.00 82.81 243 SER F CA 1
ATOM 10141 C C . SER F 1 235 ? -18.043 110.919 -12.875 1.00 86.48 243 SER F C 1
ATOM 10142 O O . SER F 1 235 ? -17.011 111.293 -13.433 1.00 87.31 243 SER F O 1
ATOM 10145 N N . GLN F 1 236 ? -18.047 109.971 -11.936 1.00 68.16 244 GLN F N 1
ATOM 10146 C CA . GLN F 1 236 ? -16.812 109.501 -11.324 1.00 67.73 244 GLN F CA 1
ATOM 10147 C C . GLN F 1 236 ? -16.912 108.014 -11.002 1.00 66.02 244 GLN F C 1
ATOM 10148 O O . GLN F 1 236 ? -17.981 107.400 -11.068 1.00 66.29 244 GLN F O 1
ATOM 10154 N N . PHE F 1 237 ? -15.766 107.436 -10.680 1.00 64.32 245 PHE F N 1
ATOM 10155 C CA . PHE F 1 237 ? -15.691 106.116 -10.077 1.00 63.97 245 PHE F CA 1
ATOM 10156 C C . PHE F 1 237 ? -15.560 106.258 -8.561 1.00 57.63 245 PHE F C 1
ATOM 10157 O O . PHE F 1 237 ? -14.830 107.122 -8.065 1.00 58.15 245 PHE F O 1
ATOM 10165 N N . VAL F 1 238 ? -16.293 105.425 -7.832 1.00 52.10 246 VAL F N 1
ATOM 10166 C CA . VAL F 1 238 ? -16.224 105.365 -6.382 1.00 52.75 246 VAL F CA 1
ATOM 10167 C C . VAL F 1 238 ? -16.029 103.909 -5.969 1.00 52.23 246 VAL F C 1
ATOM 10168 O O . VAL F 1 238 ? -16.790 103.027 -6.389 1.00 53.56 246 VAL F O 1
ATOM 10172 N N . SER F 1 239 ? -14.997 103.659 -5.167 1.00 48.59 247 SER F N 1
ATOM 10173 C CA . SER F 1 239 ? -14.693 102.333 -4.644 1.00 46.25 247 SER F CA 1
ATOM 10174 C C . SER F 1 239 ? -14.769 102.383 -3.124 1.00 42.82 247 SER F C 1
ATOM 10175 O O . SER F 1 239 ? -14.243 103.309 -2.497 1.00 40.05 247 SER F O 1
ATOM 10178 N N . PHE F 1 240 ? -15.455 101.401 -2.542 1.00 42.33 248 PHE F N 1
ATOM 10179 C CA . PHE F 1 240 ? -15.483 101.194 -1.103 1.00 40.47 248 PHE F CA 1
ATOM 10180 C C . PHE F 1 240 ? -14.846 99.854 -0.795 1.00 40.63 248 PHE F C 1
ATOM 10181 O O . PHE F 1 240 ? -15.225 98.837 -1.388 1.00 44.79 248 PHE F O 1
ATOM 10189 N N . THR F 1 241 ? -13.887 99.844 0.130 1.00 36.17 249 THR F N 1
ATOM 10190 C CA . THR F 1 241 ? -13.165 98.620 0.491 1.00 34.19 249 THR F CA 1
ATOM 10191 C C . THR F 1 241 ? -13.236 98.483 2.004 1.00 30.18 249 THR F C 1
ATOM 10192 O O . THR F 1 241 ? -12.700 99.381 2.724 1.00 31.03 249 THR F O 1
ATOM 10196 N N . PRO F 1 242 ? -13.798 97.431 2.525 1.00 27.93 250 PRO F N 1
ATOM 10197 C CA . PRO F 1 242 ? -13.845 97.272 3.994 1.00 29.74 250 PRO F CA 1
ATOM 10198 C C . PRO F 1 242 ? -12.445 97.104 4.565 1.00 31.86 250 PRO F C 1
ATOM 10199 O O . PRO F 1 242 ? -11.575 96.476 3.946 1.00 32.11 250 PRO F O 1
ATOM 10203 N N . VAL F 1 243 ? -12.221 97.700 5.729 1.00 30.00 251 VAL F N 1
ATOM 10204 C CA . VAL F 1 243 ? -10.977 97.496 6.479 1.00 30.62 251 VAL F CA 1
ATOM 10205 C C . VAL F 1 243 ? -11.186 96.268 7.349 1.00 32.24 251 VAL F C 1
ATOM 10206 O O . VAL F 1 243 ? -12.049 96.271 8.232 1.00 34.72 251 VAL F O 1
ATOM 10210 N N . LYS F 1 244 ? -10.374 95.241 7.126 1.00 31.28 252 LYS F N 1
ATOM 10211 C CA . LYS F 1 244 ? -10.519 93.993 7.849 1.00 28.09 252 LYS F CA 1
ATOM 10212 C C . LYS F 1 244 ? -9.910 94.084 9.252 1.00 32.94 252 LYS F C 1
ATOM 10213 O O . LYS F 1 244 ? -8.995 94.871 9.513 1.00 29.66 252 LYS F O 1
ATOM 10219 N N . GLY F 1 245 ? -10.461 93.276 10.169 1.00 36.82 253 GLY F N 1
ATOM 10220 C CA . GLY F 1 245 ? -9.846 92.999 11.452 1.00 36.37 253 GLY F CA 1
ATOM 10221 C C . GLY F 1 245 ? -10.116 94.002 12.549 1.00 39.27 253 GLY F C 1
ATOM 10222 O O . GLY F 1 245 ? -9.492 93.915 13.612 1.00 41.42 253 GLY F O 1
ATOM 10223 N N . LEU F 1 246 ? -10.971 94.934 12.331 1.00 39.07 254 LEU F N 1
ATOM 10224 C CA . LEU F 1 246 ? -11.341 95.894 13.358 1.00 35.92 254 LEU F CA 1
ATOM 10225 C C . LEU F 1 246 ? -12.523 95.351 14.144 1.00 39.54 254 LEU F C 1
ATOM 10226 O O . LEU F 1 246 ? -13.566 95.056 13.550 1.00 44.06 254 LEU F O 1
ATOM 10231 N N . PRO F 1 247 ? -12.416 95.218 15.468 1.00 37.69 255 PRO F N 1
ATOM 10232 C CA . PRO F 1 247 ? -13.522 94.665 16.251 1.00 40.13 255 PRO F CA 1
ATOM 10233 C C . PRO F 1 247 ? -14.667 95.652 16.431 1.00 41.35 255 PRO F C 1
ATOM 10234 O O . PRO F 1 247 ? -14.479 96.805 16.832 1.00 41.02 255 PRO F O 1
ATOM 10238 N N . GLY F 1 248 ? -15.879 95.174 16.139 1.00 40.52 256 GLY F N 1
ATOM 10239 C CA . GLY F 1 248 ? -17.090 95.907 16.411 1.00 41.53 256 GLY F CA 1
ATOM 10240 C C . GLY F 1 248 ? -17.383 97.109 15.540 1.00 42.60 256 GLY F C 1
ATOM 10241 O O . GLY F 1 248 ? -18.299 97.861 15.886 1.00 45.83 256 GLY F O 1
ATOM 10242 N N . VAL F 1 249 ? -16.641 97.344 14.442 1.00 35.37 257 VAL F N 1
ATOM 10243 C CA . VAL F 1 249 ? -16.954 98.440 13.518 1.00 30.49 257 VAL F CA 1
ATOM 10244 C C . VAL F 1 249 ? -16.787 97.947 12.093 1.00 29.97 257 VAL F C 1
ATOM 10245 O O . VAL F 1 249 ? -16.061 96.987 11.813 1.00 30.99 257 VAL F O 1
ATOM 10249 N N . THR F 1 250 ? -17.437 98.622 11.179 1.00 30.21 258 THR F N 1
ATOM 10250 C CA . THR F 1 250 ? -17.261 98.353 9.767 1.00 29.40 258 THR F CA 1
ATOM 10251 C C . THR F 1 250 ? -16.907 99.703 9.145 1.00 29.92 258 THR F C 1
ATOM 10252 O O . THR F 1 250 ? -17.777 100.554 8.944 1.00 31.82 258 THR F O 1
ATOM 10256 N N . TRP F 1 251 ? -15.626 99.891 8.882 1.00 28.74 259 TRP F N 1
ATOM 10257 C CA . TRP F 1 251 ? -15.106 101.049 8.181 1.00 28.76 259 TRP F CA 1
ATOM 10258 C C . TRP F 1 251 ? -14.621 100.683 6.803 1.00 29.23 259 TRP F C 1
ATOM 10259 O O . TRP F 1 251 ? -14.075 99.596 6.590 1.00 32.97 259 TRP F O 1
ATOM 10270 N N . TYR F 1 252 ? -14.741 101.662 5.897 1.00 27.25 260 TYR F N 1
ATOM 10271 C CA . TYR F 1 252 ? -14.398 101.504 4.494 1.00 28.25 260 TYR F CA 1
ATOM 10272 C C . TYR F 1 252 ? -13.340 102.512 4.081 1.00 31.69 260 TYR F C 1
ATOM 10273 O O . TYR F 1 252 ? -13.426 103.699 4.438 1.00 29.32 260 TYR F O 1
ATOM 10282 N N . VAL F 1 253 ? -12.394 102.063 3.265 1.00 25.65 261 VAL F N 1
ATOM 10283 C CA . VAL F 1 253 ? -11.627 102.993 2.450 1.00 29.52 261 VAL F CA 1
ATOM 10284 C C . VAL F 1 253 ? -12.463 103.375 1.223 1.00 32.25 261 VAL F C 1
ATOM 10285 O O . VAL F 1 253 ? -12.978 102.507 0.508 1.00 37.67 261 VAL F O 1
ATOM 10289 N N . ALA F 1 254 ? -12.598 104.677 0.985 1.00 33.57 262 ALA F N 1
ATOM 10290 C CA . ALA F 1 254 ? -13.303 105.235 -0.163 1.00 32.80 262 ALA F CA 1
ATOM 10291 C C . ALA F 1 254 ? -12.299 105.866 -1.118 1.00 30.83 262 ALA F C 1
ATOM 10292 O O . ALA F 1 254 ? -11.524 106.732 -0.717 1.00 31.30 262 ALA F O 1
ATOM 10294 N N . LEU F 1 255 ? -12.323 105.447 -2.376 1.00 34.21 263 LEU F N 1
ATOM 10295 C CA . LEU F 1 255 ? -11.539 106.075 -3.425 1.00 34.65 263 LEU F CA 1
ATOM 10296 C C . LEU F 1 255 ? -12.495 106.783 -4.392 1.00 38.01 263 LEU F C 1
ATOM 10297 O O . LEU F 1 255 ? -13.548 106.246 -4.756 1.00 38.82 263 LEU F O 1
ATOM 10302 N N . VAL F 1 256 ? -12.142 108.004 -4.774 1.00 38.08 264 VAL F N 1
ATOM 10303 C CA . VAL F 1 256 ? -12.892 108.799 -5.732 1.00 40.69 264 VAL F CA 1
ATOM 10304 C C . VAL F 1 256 ? -11.962 109.134 -6.883 1.00 47.62 264 VAL F C 1
ATOM 10305 O O . VAL F 1 256 ? -10.857 109.638 -6.655 1.00 48.71 264 VAL F O 1
ATOM 10309 N N . LEU F 1 257 ? -12.396 108.841 -8.113 1.00 52.79 265 LEU F N 1
ATOM 10310 C CA . LEU F 1 257 ? -11.583 109.108 -9.295 1.00 58.65 265 LEU F CA 1
ATOM 10311 C C . LEU F 1 257 ? -12.468 109.605 -10.430 1.00 64.22 265 LEU F C 1
ATOM 10312 O O . LEU F 1 257 ? -13.603 109.144 -10.589 1.00 64.38 265 LEU F O 1
ATOM 10317 N N . ASP F 1 258 ? -11.941 110.543 -11.218 1.00 72.32 266 ASP F N 1
ATOM 10318 C CA . ASP F 1 258 ? -12.594 110.980 -12.461 1.00 77.51 266 ASP F CA 1
ATOM 10319 C C . ASP F 1 258 ? -12.257 110.081 -13.656 1.00 73.42 266 ASP F C 1
ATOM 10320 O O . ASP F 1 258 ? -13.064 109.942 -14.582 1.00 72.43 266 ASP F O 1
ATOM 10325 N N . THR G 1 34 ? 51.471 96.999 45.610 1.00 77.90 42 THR G N 1
ATOM 10326 C CA . THR G 1 34 ? 50.385 96.686 44.680 1.00 81.74 42 THR G CA 1
ATOM 10327 C C . THR G 1 34 ? 50.225 97.781 43.595 1.00 86.15 42 THR G C 1
ATOM 10328 O O . THR G 1 34 ? 49.817 97.492 42.464 1.00 86.80 42 THR G O 1
ATOM 10332 N N . GLU G 1 35 ? 50.569 99.030 43.916 1.00 85.72 43 GLU G N 1
ATOM 10333 C CA . GLU G 1 35 ? 50.809 99.996 42.849 1.00 84.40 43 GLU G CA 1
ATOM 10334 C C . GLU G 1 35 ? 51.934 99.516 41.947 1.00 83.83 43 GLU G C 1
ATOM 10335 O O . GLU G 1 35 ? 51.807 99.528 40.716 1.00 82.88 43 GLU G O 1
ATOM 10341 N N . ASN G 1 36 ? 53.054 99.112 42.558 1.00 83.46 44 ASN G N 1
ATOM 10342 C CA . ASN G 1 36 ? 54.100 98.338 41.897 1.00 82.69 44 ASN G CA 1
ATOM 10343 C C . ASN G 1 36 ? 53.532 97.320 40.913 1.00 79.98 44 ASN G C 1
ATOM 10344 O O . ASN G 1 36 ? 53.957 97.244 39.754 1.00 77.84 44 ASN G O 1
ATOM 10349 N N . TYR G 1 37 ? 52.533 96.560 41.368 1.00 77.81 45 TYR G N 1
ATOM 10350 C CA . TYR G 1 37 ? 52.106 95.347 40.690 1.00 75.80 45 TYR G CA 1
ATOM 10351 C C . TYR G 1 37 ? 51.222 95.637 39.489 1.00 72.83 45 TYR G C 1
ATOM 10352 O O . TYR G 1 37 ? 51.421 95.053 38.419 1.00 70.18 45 TYR G O 1
ATOM 10361 N N . LEU G 1 38 ? 50.238 96.527 39.629 1.00 73.29 46 LEU G N 1
ATOM 10362 C CA . LEU G 1 38 ? 49.384 96.805 38.480 1.00 71.45 46 LEU G CA 1
ATOM 10363 C C . LEU G 1 38 ? 50.137 97.590 37.415 1.00 63.97 46 LEU G C 1
ATOM 10364 O O . LEU G 1 38 ? 49.875 97.412 36.219 1.00 59.36 46 LEU G O 1
ATOM 10369 N N . GLY G 1 39 ? 51.073 98.446 37.838 1.00 62.57 47 GLY G N 1
ATOM 10370 C CA . GLY G 1 39 ? 51.900 99.163 36.883 1.00 62.04 47 GLY G CA 1
ATOM 10371 C C . GLY G 1 39 ? 52.683 98.229 35.981 1.00 60.52 47 GLY G C 1
ATOM 10372 O O . GLY G 1 39 ? 52.899 98.523 34.801 1.00 60.20 47 GLY G O 1
ATOM 10373 N N A GLU G 1 40 ? 53.117 97.090 36.523 0.52 59.27 48 GLU G N 1
ATOM 10374 N N B GLU G 1 40 ? 53.091 97.076 36.511 0.48 59.25 48 GLU G N 1
ATOM 10375 C CA A GLU G 1 40 ? 53.819 96.117 35.700 0.52 58.78 48 GLU G CA 1
ATOM 10376 C CA B GLU G 1 40 ? 53.831 96.124 35.696 0.48 58.77 48 GLU G CA 1
ATOM 10377 C C A GLU G 1 40 ? 52.843 95.329 34.838 0.52 57.53 48 GLU G C 1
ATOM 10378 C C B GLU G 1 40 ? 52.902 95.218 34.891 0.48 57.62 48 GLU G C 1
ATOM 10379 O O A GLU G 1 40 ? 53.104 95.104 33.652 0.52 58.01 48 GLU G O 1
ATOM 10380 O O B GLU G 1 40 ? 53.263 94.802 33.788 0.48 58.54 48 GLU G O 1
ATOM 10391 N N . ILE G 1 41 ? 51.708 94.915 35.403 1.00 55.08 49 ILE G N 1
ATOM 10392 C CA . ILE G 1 41 ? 50.729 94.171 34.611 1.00 52.91 49 ILE G CA 1
ATOM 10393 C C . ILE G 1 41 ? 50.190 95.029 33.464 1.00 55.38 49 ILE G C 1
ATOM 10394 O O . ILE G 1 41 ? 49.995 94.541 32.344 1.00 55.29 49 ILE G O 1
ATOM 10399 N N . GLY G 1 42 ? 49.910 96.311 33.734 1.00 52.55 50 GLY G N 1
ATOM 10400 C CA . GLY G 1 42 ? 49.477 97.204 32.672 1.00 50.28 50 GLY G CA 1
ATOM 10401 C C . GLY G 1 42 ? 50.507 97.347 31.563 1.00 47.17 50 GLY G C 1
ATOM 10402 O O . GLY G 1 42 ? 50.163 97.281 30.381 1.00 45.99 50 GLY G O 1
ATOM 10403 N N . THR G 1 43 ? 51.774 97.580 31.932 1.00 41.60 51 THR G N 1
ATOM 10404 C CA . THR G 1 43 ? 52.841 97.682 30.946 1.00 40.96 51 THR G CA 1
ATOM 10405 C C . THR G 1 43 ? 52.926 96.432 30.080 1.00 38.73 51 THR G C 1
ATOM 10406 O O . THR G 1 43 ? 53.025 96.529 28.848 1.00 34.98 51 THR G O 1
ATOM 10410 N N . LEU G 1 44 ? 52.854 95.251 30.706 1.00 36.99 52 LEU G N 1
ATOM 10411 C CA . LEU G 1 44 ? 52.910 94.006 29.946 1.00 37.93 52 LEU G CA 1
ATOM 10412 C C . LEU G 1 44 ? 51.663 93.802 29.095 1.00 38.47 52 LEU G C 1
ATOM 10413 O O . LEU G 1 44 ? 51.764 93.319 27.956 1.00 37.02 52 LEU G O 1
ATOM 10418 N N . THR G 1 45 ? 50.478 94.130 29.637 1.00 38.97 53 THR G N 1
ATOM 10419 C CA . THR G 1 45 ? 49.253 93.998 28.861 1.00 35.93 53 THR G CA 1
ATOM 10420 C C . THR G 1 45 ? 49.289 94.943 27.667 1.00 35.16 53 THR G C 1
ATOM 10421 O O . THR G 1 45 ? 48.879 94.577 26.560 1.00 31.51 53 THR G O 1
ATOM 10425 N N . ALA G 1 46 ? 49.819 96.151 27.866 1.00 36.08 54 ALA G N 1
ATOM 10426 C CA . ALA G 1 46 ? 49.769 97.147 26.811 1.00 34.91 54 ALA G CA 1
ATOM 10427 C C . ALA G 1 46 ? 50.681 96.746 25.658 1.00 38.04 54 ALA G C 1
ATOM 10428 O O . ALA G 1 46 ? 50.317 96.894 24.481 1.00 37.92 54 ALA G O 1
ATOM 10430 N N . SER G 1 47 ? 51.877 96.242 25.983 1.00 36.23 55 SER G N 1
ATOM 10431 C CA . SER G 1 47 ? 52.812 95.815 24.948 1.00 37.78 55 SER G CA 1
ATOM 10432 C C . SER G 1 47 ? 52.299 94.582 24.209 1.00 35.77 55 SER G C 1
ATOM 10433 O O . SER G 1 47 ? 52.609 94.405 23.024 1.00 32.74 55 SER G O 1
ATOM 10436 N N . ASN G 1 48 ? 51.496 93.739 24.873 1.00 34.88 56 ASN G N 1
ATOM 10437 C CA . ASN G 1 48 ? 50.851 92.636 24.161 1.00 35.64 56 ASN G CA 1
ATOM 10438 C C . ASN G 1 48 ? 49.852 93.140 23.110 1.00 34.66 56 ASN G C 1
ATOM 10439 O O . ASN G 1 48 ? 49.841 92.667 21.961 1.00 31.29 56 ASN G O 1
ATOM 10444 N N . ILE G 1 49 ? 49.014 94.116 23.490 1.00 33.67 57 ILE G N 1
ATOM 10445 C CA . ILE G 1 49 ? 48.091 94.746 22.555 1.00 35.19 57 ILE G CA 1
ATOM 10446 C C . ILE G 1 49 ? 48.849 95.437 21.436 1.00 32.63 57 ILE G C 1
ATOM 10447 O O . ILE G 1 49 ? 48.459 95.370 20.269 1.00 29.98 57 ILE G O 1
ATOM 10452 N N . GLN G 1 50 ? 49.938 96.126 21.784 1.00 32.84 58 GLN G N 1
ATOM 10453 C CA . GLN G 1 50 ? 50.752 96.804 20.794 1.00 30.04 58 GLN G CA 1
ATOM 10454 C C . GLN G 1 50 ? 51.325 95.831 19.748 1.00 30.72 58 GLN G C 1
ATOM 10455 O O . GLN G 1 50 ? 51.177 96.061 18.540 1.00 27.00 58 GLN G O 1
ATOM 10461 N N . SER G 1 51 ? 52.009 94.754 20.192 1.00 28.96 59 SER G N 1
ATOM 10462 C CA . SER G 1 51 ? 52.582 93.763 19.259 1.00 27.63 59 SER G CA 1
ATOM 10463 C C . SER G 1 51 ? 51.510 93.160 18.360 1.00 27.24 59 SER G C 1
ATOM 10464 O O . SER G 1 51 ? 51.677 93.077 17.130 1.00 25.12 59 SER G O 1
ATOM 10467 N N . TRP G 1 52 ? 50.395 92.722 18.959 1.00 22.63 60 TRP G N 1
ATOM 10468 C CA . TRP G 1 52 ? 49.323 92.161 18.143 1.00 25.76 60 TRP G CA 1
ATOM 10469 C C . TRP G 1 52 ? 48.860 93.147 17.088 1.00 26.72 60 TRP G C 1
ATOM 10470 O O . TRP G 1 52 ? 48.725 92.784 15.909 1.00 28.47 60 TRP G O 1
ATOM 10481 N N . LEU G 1 53 ? 48.641 94.416 17.476 1.00 23.33 61 LEU G N 1
ATOM 10482 C CA . LEU G 1 53 ? 48.082 95.389 16.520 1.00 24.39 61 LEU G CA 1
ATOM 10483 C C . LEU G 1 53 ? 49.112 95.843 15.494 1.00 21.82 61 LEU G C 1
ATOM 10484 O O . LEU G 1 53 ? 48.771 96.084 14.329 1.00 24.18 61 LEU G O 1
ATOM 10489 N N . GLU G 1 54 ? 50.372 95.969 15.909 1.00 20.39 62 GLU G N 1
ATOM 10490 C CA . GLU G 1 54 ? 51.457 96.225 14.972 1.00 33.10 62 GLU G CA 1
ATOM 10491 C C . GLU G 1 54 ? 51.583 95.123 13.923 1.00 33.54 62 GLU G C 1
ATOM 10492 O O . GLU G 1 54 ? 51.846 95.417 12.746 1.00 29.28 62 GLU G O 1
ATOM 10498 N N . GLY G 1 55 ? 51.378 93.856 14.307 1.00 32.31 63 GLY G N 1
ATOM 10499 C CA . GLY G 1 55 ? 51.451 92.793 13.309 1.00 26.94 63 GLY G CA 1
ATOM 10500 C C . GLY G 1 55 ? 50.407 92.967 12.220 1.00 25.60 63 GLY G C 1
ATOM 10501 O O . GLY G 1 55 ? 50.697 92.837 11.034 1.00 29.46 63 GLY G O 1
ATOM 10502 N N . ARG G 1 56 ? 49.191 93.323 12.606 1.00 23.34 64 ARG G N 1
ATOM 10503 C CA . ARG G 1 56 ? 48.147 93.509 11.609 1.00 28.89 64 ARG G CA 1
ATOM 10504 C C . ARG G 1 56 ? 48.414 94.756 10.762 1.00 30.02 64 ARG G C 1
ATOM 10505 O O . ARG G 1 56 ? 48.093 94.780 9.568 1.00 27.26 64 ARG G O 1
ATOM 10513 N N . MET G 1 57 ? 48.995 95.800 11.365 1.00 28.80 65 MET G N 1
ATOM 10514 C CA . MET G 1 57 ? 49.336 97.006 10.622 1.00 29.37 65 MET G CA 1
ATOM 10515 C C . MET G 1 57 ? 50.364 96.715 9.537 1.00 26.74 65 MET G C 1
ATOM 10516 O O . MET G 1 57 ? 50.261 97.232 8.418 1.00 22.56 65 MET G O 1
ATOM 10521 N N . HIS G 1 58 ? 51.427 95.960 9.892 1.00 28.60 66 HIS G N 1
ATOM 10522 C CA . HIS G 1 58 ? 52.432 95.556 8.911 1.00 25.83 66 HIS G CA 1
ATOM 10523 C C . HIS G 1 58 ? 51.781 94.799 7.751 1.00 27.29 66 HIS G C 1
ATOM 10524 O O . HIS G 1 58 ? 52.041 95.094 6.579 1.00 31.44 66 HIS G O 1
ATOM 10531 N N . LEU G 1 59 ? 50.888 93.854 8.059 1.00 25.16 67 LEU G N 1
ATOM 10532 C CA . LEU G 1 59 ? 50.181 93.123 6.998 1.00 28.98 67 LEU G CA 1
ATOM 10533 C C . LEU G 1 59 ? 49.359 94.057 6.089 1.00 28.04 67 LEU G C 1
ATOM 10534 O O . LEU G 1 59 ? 49.337 93.859 4.866 1.00 21.05 67 LEU G O 1
ATOM 10539 N N . VAL G 1 60 ? 48.729 95.114 6.643 1.00 26.04 68 VAL G N 1
ATOM 10540 C CA . VAL G 1 60 ? 48.029 96.081 5.782 1.00 27.35 68 VAL G CA 1
ATOM 10541 C C . VAL G 1 60 ? 49.027 96.993 5.032 1.00 25.89 68 VAL G C 1
ATOM 10542 O O . VAL G 1 60 ? 48.780 97.361 3.890 1.00 22.77 68 VAL G O 1
ATOM 10546 N N . GLU G 1 61 ? 50.151 97.396 5.651 1.00 24.82 69 GLU G N 1
ATOM 10547 C CA . GLU G 1 61 ? 51.169 98.132 4.870 1.00 25.96 69 GLU G CA 1
ATOM 10548 C C . GLU G 1 61 ? 51.646 97.298 3.690 1.00 25.68 69 GLU G C 1
ATOM 10549 O O . GLU G 1 61 ? 51.756 97.798 2.556 1.00 25.66 69 GLU G O 1
ATOM 10555 N N . GLY G 1 62 ? 51.874 96.005 3.931 1.00 24.20 70 GLY G N 1
ATOM 10556 C CA . GLY G 1 62 ? 52.318 95.124 2.868 1.00 26.23 70 GLY G CA 1
ATOM 10557 C C . GLY G 1 62 ? 51.282 94.918 1.791 1.00 29.28 70 GLY G C 1
ATOM 10558 O O . GLY G 1 62 ? 51.628 94.701 0.626 1.00 33.80 70 GLY G O 1
ATOM 10559 N N . LEU G 1 63 ? 49.998 94.966 2.154 1.00 29.99 71 LEU G N 1
ATOM 10560 C CA . LEU G 1 63 ? 48.966 94.802 1.144 1.00 32.61 71 LEU G CA 1
ATOM 10561 C C . LEU G 1 63 ? 48.942 95.985 0.198 1.00 30.38 71 LEU G C 1
ATOM 10562 O O . LEU G 1 63 ? 48.805 95.797 -1.011 1.00 34.77 71 LEU G O 1
ATOM 10567 N N . ALA G 1 64 ? 49.106 97.210 0.716 1.00 28.33 72 ALA G N 1
ATOM 10568 C CA . ALA G 1 64 ? 49.228 98.386 -0.153 1.00 27.95 72 ALA G CA 1
ATOM 10569 C C . ALA G 1 64 ? 50.451 98.293 -1.079 1.00 28.56 72 ALA G C 1
ATOM 10570 O O . ALA G 1 64 ? 50.349 98.542 -2.289 1.00 29.20 72 ALA G O 1
ATOM 10572 N N A SER G 1 65 ? 51.615 97.943 -0.522 0.20 28.28 73 SER G N 1
ATOM 10573 N N B SER G 1 65 ? 51.626 97.968 -0.532 0.80 27.95 73 SER G N 1
ATOM 10574 C CA A SER G 1 65 ? 52.819 97.812 -1.336 0.20 28.76 73 SER G CA 1
ATOM 10575 C CA B SER G 1 65 ? 52.799 97.894 -1.397 0.80 28.88 73 SER G CA 1
ATOM 10576 C C A SER G 1 65 ? 52.645 96.767 -2.425 0.20 28.89 73 SER G C 1
ATOM 10577 C C B SER G 1 65 ? 52.680 96.764 -2.427 0.80 28.76 73 SER G C 1
ATOM 10578 O O A SER G 1 65 ? 53.065 96.975 -3.569 0.20 28.72 73 SER G O 1
ATOM 10579 O O B SER G 1 65 ? 53.136 96.927 -3.560 0.80 29.21 73 SER G O 1
ATOM 10584 N N . GLN G 1 66 ? 52.057 95.620 -2.079 1.00 29.45 74 GLN G N 1
ATOM 10585 C CA . GLN G 1 66 ? 51.750 94.606 -3.105 1.00 32.33 74 GLN G CA 1
ATOM 10586 C C . GLN G 1 66 ? 50.917 95.191 -4.236 1.00 33.26 74 GLN G C 1
ATOM 10587 O O . GLN G 1 66 ? 51.263 95.064 -5.423 1.00 38.28 74 GLN G O 1
ATOM 10593 N N . LEU G 1 67 ? 49.791 95.820 -3.872 1.00 25.96 75 LEU G N 1
ATOM 10594 C CA . LEU G 1 67 ? 48.889 96.377 -4.871 1.00 28.98 75 LEU G CA 1
ATOM 10595 C C . LEU G 1 67 ? 49.594 97.392 -5.771 1.00 30.46 75 LEU G C 1
ATOM 10596 O O . LEU G 1 67 ? 49.441 97.345 -6.992 1.00 33.33 75 LEU G O 1
ATOM 10601 N N . ALA G 1 68 ? 50.387 98.300 -5.185 1.00 29.66 76 ALA G N 1
ATOM 10602 C CA . ALA G 1 68 ? 51.193 99.251 -5.948 1.00 32.46 76 ALA G CA 1
ATOM 10603 C C . ALA G 1 68 ? 52.168 98.580 -6.919 1.00 34.80 76 ALA G C 1
ATOM 10604 O O . ALA G 1 68 ? 52.574 99.208 -7.897 1.00 38.01 76 ALA G O 1
ATOM 10606 N N . LEU G 1 69 ? 52.608 97.348 -6.646 1.00 38.11 77 LEU G N 1
ATOM 10607 C CA . LEU G 1 69 ? 53.575 96.702 -7.537 1.00 43.62 77 LEU G CA 1
ATOM 10608 C C . LEU G 1 69 ? 52.953 96.091 -8.787 1.00 47.17 77 LEU G C 1
ATOM 10609 O O . LEU G 1 69 ? 53.700 95.708 -9.695 1.00 52.55 77 LEU G O 1
ATOM 10614 N N . LEU G 1 70 ? 51.629 95.988 -8.848 1.00 45.58 78 LEU G N 1
ATOM 10615 C CA . LEU G 1 70 ? 50.970 95.323 -9.960 1.00 50.08 78 LEU G CA 1
ATOM 10616 C C . LEU G 1 70 ? 51.126 96.142 -11.232 1.00 61.37 78 LEU G C 1
ATOM 10617 O O . LEU G 1 70 ? 50.888 97.362 -11.226 1.00 58.86 78 LEU G O 1
ATOM 10622 N N . ASP G 1 71 ? 51.536 95.458 -12.307 1.00 73.39 79 ASP G N 1
ATOM 10623 C CA . ASP G 1 71 ? 51.837 96.121 -13.580 1.00 88.56 79 ASP G CA 1
ATOM 10624 C C . ASP G 1 71 ? 50.620 96.846 -14.119 1.00 93.82 79 ASP G C 1
ATOM 10625 O O . ASP G 1 71 ? 50.621 98.084 -14.270 1.00 92.68 79 ASP G O 1
ATOM 10630 N N . GLN G 1 72 ? 49.537 96.136 -14.382 1.00 96.36 80 GLN G N 1
ATOM 10631 C CA . GLN G 1 72 ? 48.290 96.752 -14.819 1.00 97.91 80 GLN G CA 1
ATOM 10632 C C . GLN G 1 72 ? 47.198 96.187 -13.922 1.00 97.06 80 GLN G C 1
ATOM 10633 O O . GLN G 1 72 ? 46.690 95.081 -14.151 1.00 97.19 80 GLN G O 1
ATOM 10639 N N . PRO G 1 73 ? 46.832 96.916 -12.880 1.00 95.24 81 PRO G N 1
ATOM 10640 C CA . PRO G 1 73 ? 45.893 96.386 -11.890 1.00 91.63 81 PRO G CA 1
ATOM 10641 C C . PRO G 1 73 ? 44.467 96.360 -12.419 1.00 89.74 81 PRO G C 1
ATOM 10642 O O . PRO G 1 73 ? 43.738 97.361 -12.342 1.00 89.09 81 PRO G O 1
ATOM 10646 N N . ASP G 1 74 ? 44.068 95.221 -12.975 1.00 87.16 82 ASP G N 1
ATOM 10647 C CA . ASP G 1 74 ? 42.686 95.001 -13.368 1.00 84.27 82 ASP G CA 1
ATOM 10648 C C . ASP G 1 74 ? 41.964 94.189 -12.288 1.00 76.94 82 ASP G C 1
ATOM 10649 O O . ASP G 1 74 ? 42.563 93.703 -11.325 1.00 74.31 82 ASP G O 1
ATOM 10654 N N . GLU G 1 75 ? 40.656 94.020 -12.466 1.00 72.76 83 GLU G N 1
ATOM 10655 C CA . GLU G 1 75 ? 39.838 93.498 -11.378 1.00 69.25 83 GLU G CA 1
ATOM 10656 C C . GLU G 1 75 ? 40.168 92.049 -11.039 1.00 62.35 83 GLU G C 1
ATOM 10657 O O . GLU G 1 75 ? 40.033 91.644 -9.874 1.00 59.21 83 GLU G O 1
ATOM 10663 N N . ALA G 1 76 ? 40.589 91.250 -12.023 1.00 56.87 84 ALA G N 1
ATOM 10664 C CA . ALA G 1 76 ? 40.858 89.848 -11.724 1.00 54.49 84 ALA G CA 1
ATOM 10665 C C . ALA G 1 76 ? 42.141 89.690 -10.922 1.00 53.03 84 ALA G C 1
ATOM 10666 O O . ALA G 1 76 ? 42.231 88.810 -10.055 1.00 51.89 84 ALA G O 1
ATOM 10668 N N . ASN G 1 77 ? 43.150 90.515 -11.208 1.00 51.20 85 ASN G N 1
ATOM 10669 C CA . ASN G 1 77 ? 44.387 90.411 -10.449 1.00 52.70 85 ASN G CA 1
ATOM 10670 C C . ASN G 1 77 ? 44.219 90.964 -9.040 1.00 44.45 85 ASN G C 1
ATOM 10671 O O . ASN G 1 77 ? 44.814 90.436 -8.104 1.00 44.60 85 ASN G O 1
ATOM 10676 N N . ILE G 1 78 ? 43.400 92.006 -8.877 1.00 42.77 86 ILE G N 1
ATOM 10677 C CA . ILE G 1 78 ? 43.198 92.601 -7.566 1.00 38.14 86 ILE G CA 1
ATOM 10678 C C . ILE G 1 78 ? 42.543 91.594 -6.634 1.00 34.47 86 ILE G C 1
ATOM 10679 O O . ILE G 1 78 ? 42.986 91.396 -5.494 1.00 31.37 86 ILE G O 1
ATOM 10684 N N . ALA G 1 79 ? 41.513 90.893 -7.130 1.00 35.42 87 ALA G N 1
ATOM 10685 C CA . ALA G 1 79 ? 40.850 89.865 -6.336 1.00 35.88 87 ALA G CA 1
ATOM 10686 C C . ALA G 1 79 ? 41.790 88.703 -6.044 1.00 38.30 87 ALA G C 1
ATOM 10687 O O . ALA G 1 79 ? 41.799 88.170 -4.921 1.00 35.12 87 ALA G O 1
ATOM 10689 N N . ARG G 1 80 ? 42.589 88.291 -7.046 1.00 41.23 88 ARG G N 1
ATOM 10690 C CA . ARG G 1 80 ? 43.625 87.283 -6.811 1.00 41.59 88 ARG G CA 1
ATOM 10691 C C . ARG G 1 80 ? 44.543 87.712 -5.677 1.00 36.19 88 ARG G C 1
ATOM 10692 O O . ARG G 1 80 ? 44.852 86.921 -4.779 1.00 37.83 88 ARG G O 1
ATOM 10700 N N . GLN G 1 81 ? 44.995 88.969 -5.708 1.00 30.82 89 GLN G N 1
ATOM 10701 C CA . GLN G 1 81 ? 45.883 89.459 -4.656 1.00 34.83 89 GLN G CA 1
ATOM 10702 C C . GLN G 1 81 ? 45.183 89.436 -3.299 1.00 33.13 89 GLN G C 1
ATOM 10703 O O . GLN G 1 81 ? 45.758 89.002 -2.290 1.00 31.72 89 GLN G O 1
ATOM 10709 N N . LEU G 1 82 ? 43.913 89.821 -3.271 1.00 27.27 90 LEU G N 1
ATOM 10710 C CA . LEU G 1 82 ? 43.199 89.896 -1.993 1.00 32.45 90 LEU G CA 1
ATOM 10711 C C . LEU G 1 82 ? 42.810 88.531 -1.439 1.00 34.61 90 LEU G C 1
ATOM 10712 O O . LEU G 1 82 ? 42.527 88.425 -0.242 1.00 31.67 90 LEU G O 1
ATOM 10717 N N . GLU G 1 83 ? 42.794 87.483 -2.270 1.00 38.43 91 GLU G N 1
ATOM 10718 C CA . GLU G 1 83 ? 42.402 86.147 -1.812 1.00 37.30 91 GLU G CA 1
ATOM 10719 C C . GLU G 1 83 ? 43.531 85.362 -1.139 1.00 33.78 91 GLU G C 1
ATOM 10720 O O . GLU G 1 83 ? 43.325 84.189 -0.779 1.00 33.32 91 GLU G O 1
ATOM 10726 N N . GLN G 1 84 ? 44.701 85.946 -0.914 1.00 28.32 92 GLN G N 1
ATOM 10727 C CA . GLN G 1 84 ? 45.750 85.155 -0.302 1.00 30.42 92 GLN G CA 1
ATOM 10728 C C . GLN G 1 84 ? 45.325 84.677 1.090 1.00 33.12 92 GLN G C 1
ATOM 10729 O O . GLN G 1 84 ? 44.750 85.448 1.863 1.00 32.45 92 GLN G O 1
ATOM 10735 N N . PRO G 1 85 ? 45.562 83.397 1.421 1.00 33.99 93 PRO G N 1
ATOM 10736 C CA . PRO G 1 85 ? 45.179 82.870 2.738 1.00 31.65 93 PRO G CA 1
ATOM 10737 C C . PRO G 1 85 ? 45.693 83.683 3.904 1.00 30.45 93 PRO G C 1
ATOM 10738 O O . PRO G 1 85 ? 44.991 83.740 4.923 1.00 33.55 93 PRO G O 1
ATOM 10742 N N . VAL G 1 86 ? 46.897 84.287 3.820 1.00 23.95 94 VAL G N 1
ATOM 10743 C CA . VAL G 1 86 ? 47.374 85.081 4.955 1.00 25.26 94 VAL G CA 1
ATOM 10744 C C . VAL G 1 86 ? 46.364 86.184 5.296 1.00 25.30 94 VAL G C 1
ATOM 10745 O O . VAL G 1 86 ? 46.194 86.535 6.472 1.00 25.27 94 VAL G O 1
ATOM 10749 N N . PHE G 1 87 ? 45.653 86.721 4.286 1.00 24.84 95 PHE G N 1
ATOM 10750 C CA . PHE G 1 87 ? 44.682 87.785 4.558 1.00 30.65 95 PHE G CA 1
ATOM 10751 C C . PHE G 1 87 ? 43.381 87.239 5.139 1.00 29.41 95 PHE G C 1
ATOM 10752 O O . PHE G 1 87 ? 42.810 87.831 6.058 1.00 29.68 95 PHE G O 1
ATOM 10760 N N . SER G 1 88 ? 42.925 86.094 4.669 1.00 29.46 96 SER G N 1
ATOM 10761 C CA . SER G 1 88 ? 41.666 85.597 5.193 1.00 35.60 96 SER G CA 1
ATOM 10762 C C . SER G 1 88 ? 41.838 84.974 6.586 1.00 31.78 96 SER G C 1
ATOM 10763 O O . SER G 1 88 ? 40.890 84.972 7.369 1.00 27.96 96 SER G O 1
ATOM 10766 N N A ARG G 1 89 ? 43.029 84.466 6.911 0.62 28.62 97 ARG G N 1
ATOM 10767 N N B ARG G 1 89 ? 43.028 84.505 6.938 0.38 29.09 97 ARG G N 1
ATOM 10768 C CA A ARG G 1 89 ? 43.276 83.992 8.266 0.62 29.01 97 ARG G CA 1
ATOM 10769 C CA B ARG G 1 89 ? 43.230 83.972 8.278 0.38 29.06 97 ARG G CA 1
ATOM 10770 C C A ARG G 1 89 ? 43.313 85.143 9.263 0.62 28.71 97 ARG G C 1
ATOM 10771 C C B ARG G 1 89 ? 43.602 85.040 9.309 0.38 28.59 97 ARG G C 1
ATOM 10772 O O A ARG G 1 89 ? 42.779 85.021 10.371 0.62 26.79 97 ARG G O 1
ATOM 10773 O O B ARG G 1 89 ? 43.558 84.756 10.512 0.38 27.95 97 ARG G O 1
ATOM 10788 N N . ASN G 1 90 ? 43.945 86.262 8.898 1.00 26.41 98 ASN G N 1
ATOM 10789 C CA . ASN G 1 90 ? 44.292 87.300 9.863 1.00 26.59 98 ASN G CA 1
ATOM 10790 C C . ASN G 1 90 ? 43.384 88.518 9.854 1.00 28.60 98 ASN G C 1
ATOM 10791 O O . ASN G 1 90 ? 43.562 89.409 10.701 1.00 28.60 98 ASN G O 1
ATOM 10796 N N . PHE G 1 91 ? 42.425 88.588 8.928 1.00 24.22 99 PHE G N 1
ATOM 10797 C CA . PHE G 1 91 ? 41.444 89.666 8.874 1.00 24.22 99 PHE G CA 1
ATOM 10798 C C . PHE G 1 91 ? 40.070 89.058 8.651 1.00 24.94 99 PHE G C 1
ATOM 10799 O O . PHE G 1 91 ? 39.926 88.001 8.036 1.00 29.49 99 PHE G O 1
ATOM 10807 N N . ALA G 1 92 ? 39.065 89.710 9.200 1.00 23.95 100 ALA G N 1
ATOM 10808 C CA . ALA G 1 92 ? 37.702 89.423 8.783 1.00 25.63 100 ALA G CA 1
ATOM 10809 C C . ALA G 1 92 ? 37.541 89.686 7.288 1.00 27.30 100 ALA G C 1
ATOM 10810 O O . ALA G 1 92 ? 36.965 88.873 6.562 1.00 25.70 100 ALA G O 1
ATOM 10812 N N . SER G 1 93 ? 38.062 90.815 6.800 1.00 25.11 101 SER G N 1
ATOM 10813 C CA . SER G 1 93 ? 38.082 91.035 5.355 1.00 24.77 101 SER G CA 1
ATOM 10814 C C . SER G 1 93 ? 39.156 92.062 5.036 1.00 23.32 101 SER G C 1
ATOM 10815 O O . SER G 1 93 ? 39.638 92.781 5.924 1.00 24.05 101 SER G O 1
ATOM 10818 N N . VAL G 1 94 ? 39.577 92.054 3.772 1.00 19.55 102 VAL G N 1
ATOM 10819 C CA . VAL G 1 94 ? 40.513 93.007 3.194 1.00 22.98 102 VAL G CA 1
ATOM 10820 C C . VAL G 1 94 ? 39.875 93.522 1.923 1.00 24.17 102 VAL G C 1
ATOM 10821 O O . VAL G 1 94 ? 39.078 92.821 1.293 1.00 25.81 102 VAL G O 1
ATOM 10825 N N . TYR G 1 95 ? 40.194 94.769 1.564 1.00 25.21 103 TYR G N 1
ATOM 10826 C CA . TYR G 1 95 ? 39.539 95.406 0.429 1.00 27.85 103 TYR G CA 1
ATOM 10827 C C . TYR G 1 95 ? 40.366 96.567 -0.114 1.00 30.82 103 TYR G C 1
ATOM 10828 O O . TYR G 1 95 ? 41.246 97.116 0.557 1.00 31.28 103 TYR G O 1
ATOM 10837 N N . LEU G 1 96 ? 40.013 96.971 -1.330 1.00 31.69 104 LEU G N 1
ATOM 10838 C CA . LEU G 1 96 ? 40.576 98.132 -2.010 1.00 30.43 104 LEU G CA 1
ATOM 10839 C C . LEU G 1 96 ? 39.466 98.954 -2.662 1.00 34.69 104 LEU G C 1
ATOM 10840 O O . LEU G 1 96 ? 38.651 98.423 -3.439 1.00 33.96 104 LEU G O 1
ATOM 10845 N N . GLY G 1 97 ? 39.450 100.250 -2.356 1.00 33.35 105 GLY G N 1
ATOM 10846 C CA . GLY G 1 97 ? 38.602 101.188 -3.037 1.00 34.44 105 GLY G CA 1
ATOM 10847 C C . GLY G 1 97 ? 39.461 102.024 -3.966 1.00 35.93 105 GLY G C 1
ATOM 10848 O O . GLY G 1 97 ? 40.440 102.645 -3.530 1.00 33.90 105 GLY G O 1
ATOM 10849 N N . GLU G 1 98 ? 39.095 102.038 -5.251 1.00 36.42 106 GLU G N 1
ATOM 10850 C CA . GLU G 1 98 ? 39.935 102.663 -6.279 1.00 40.64 106 GLU G CA 1
ATOM 10851 C C . GLU G 1 98 ? 39.522 104.099 -6.513 1.00 36.91 106 GLU G C 1
ATOM 10852 O O . GLU G 1 98 ? 38.336 104.436 -6.478 1.00 39.07 106 GLU G O 1
ATOM 10858 N N . ALA G 1 99 ? 40.519 104.952 -6.719 1.00 38.44 107 ALA G N 1
ATOM 10859 C CA . ALA G 1 99 ? 40.248 106.385 -6.853 1.00 38.87 107 ALA G CA 1
ATOM 10860 C C . ALA G 1 99 ? 39.573 106.742 -8.173 1.00 38.85 107 ALA G C 1
ATOM 10861 O O . ALA G 1 99 ? 38.733 107.654 -8.206 1.00 38.19 107 ALA G O 1
ATOM 10863 N N . ALA G 1 100 ? 39.920 106.056 -9.269 1.00 40.47 108 ALA G N 1
ATOM 10864 C CA . ALA G 1 100 ? 39.495 106.545 -10.584 1.00 44.28 108 ALA G CA 1
ATOM 10865 C C . ALA G 1 100 ? 37.976 106.583 -10.697 1.00 50.28 108 ALA G C 1
ATOM 10866 O O . ALA G 1 100 ? 37.406 107.625 -11.027 1.00 51.42 108 ALA G O 1
ATOM 10868 N N . SER G 1 101 ? 37.289 105.476 -10.370 1.00 54.52 109 SER G N 1
ATOM 10869 C CA . SER G 1 101 ? 35.829 105.521 -10.433 1.00 55.64 109 SER G CA 1
ATOM 10870 C C . SER G 1 101 ? 35.113 104.875 -9.245 1.00 55.01 109 SER G C 1
ATOM 10871 O O . SER G 1 101 ? 33.923 104.541 -9.364 1.00 55.72 109 SER G O 1
ATOM 10874 N N . GLY G 1 102 ? 35.788 104.691 -8.106 1.00 47.99 110 GLY G N 1
ATOM 10875 C CA . GLY G 1 102 ? 35.136 104.068 -6.969 1.00 38.69 110 GLY G CA 1
ATOM 10876 C C . GLY G 1 102 ? 34.853 102.580 -7.088 1.00 35.95 110 GLY G C 1
ATOM 10877 O O . GLY G 1 102 ? 33.988 102.079 -6.369 1.00 35.40 110 GLY G O 1
ATOM 10878 N N . THR G 1 103 ? 35.551 101.858 -7.965 1.00 35.07 111 THR G N 1
ATOM 10879 C CA . THR G 1 103 ? 35.433 100.402 -7.999 1.00 37.12 111 THR G CA 1
ATOM 10880 C C . THR G 1 103 ? 35.909 99.813 -6.667 1.00 40.62 111 THR G C 1
ATOM 10881 O O . THR G 1 103 ? 36.958 100.208 -6.133 1.00 40.81 111 THR G O 1
ATOM 10885 N N . PHE G 1 104 ? 35.124 98.873 -6.133 1.00 36.02 112 PHE G N 1
ATOM 10886 C CA . PHE G 1 104 ? 35.368 98.261 -4.837 1.00 35.75 112 PHE G CA 1
ATOM 10887 C C . PHE G 1 104 ? 35.618 96.771 -5.032 1.00 34.09 112 PHE G C 1
ATOM 10888 O O . PHE G 1 104 ? 34.879 96.091 -5.754 1.00 38.85 112 PHE G O 1
ATOM 10896 N N . THR G 1 105 ? 36.655 96.264 -4.399 1.00 30.81 113 THR G N 1
ATOM 10897 C CA . THR G 1 105 ? 36.856 94.820 -4.325 1.00 29.60 113 THR G CA 1
ATOM 10898 C C . THR G 1 105 ? 37.126 94.425 -2.877 1.00 28.13 113 THR G C 1
ATOM 10899 O O . THR G 1 105 ? 37.968 95.038 -2.209 1.00 25.65 113 THR G O 1
ATOM 10903 N N . MET G 1 106 ? 36.433 93.382 -2.405 1.00 29.50 114 MET G N 1
ATOM 10904 C CA . MET G 1 106 ? 36.563 92.913 -1.033 1.00 27.12 114 MET G CA 1
ATOM 10905 C C . MET G 1 106 ? 36.606 91.392 -1.007 1.00 31.54 114 MET G C 1
ATOM 10906 O O . MET G 1 106 ? 35.835 90.730 -1.712 1.00 33.24 114 MET G O 1
ATOM 10911 N N . ARG G 1 107 ? 37.515 90.841 -0.207 1.00 29.64 115 ARG G N 1
ATOM 10912 C CA . ARG G 1 107 ? 37.525 89.394 0.077 1.00 30.03 115 ARG G CA 1
ATOM 10913 C C . ARG G 1 107 ? 37.552 89.145 1.595 1.00 34.79 115 ARG G C 1
ATOM 10914 O O . ARG G 1 107 ? 38.138 89.923 2.339 1.00 32.48 115 ARG G O 1
ATOM 10922 N N . PRO G 1 108 ? 36.871 88.083 2.075 1.00 38.66 116 PRO G N 1
ATOM 10923 C CA . PRO G 1 108 ? 35.982 87.231 1.291 1.00 36.48 116 PRO G CA 1
ATOM 10924 C C . PRO G 1 108 ? 34.753 88.009 0.810 1.00 41.10 116 PRO G C 1
ATOM 10925 O O . PRO G 1 108 ? 34.323 88.994 1.428 1.00 41.81 116 PRO G O 1
ATOM 10929 N N . TYR G 1 109 ? 34.217 87.578 -0.328 1.00 42.74 117 TYR G N 1
ATOM 10930 C CA . TYR G 1 109 ? 33.216 88.377 -1.026 1.00 48.62 117 TYR G CA 1
ATOM 10931 C C . TYR G 1 109 ? 31.960 88.567 -0.171 1.00 48.48 117 TYR G C 1
ATOM 10932 O O . TYR G 1 109 ? 31.503 87.637 0.507 1.00 49.87 117 TYR G O 1
ATOM 10941 N N . ASP G 1 110 ? 31.436 89.792 -0.152 1.00 49.22 118 ASP G N 1
ATOM 10942 C CA . ASP G 1 110 ? 30.086 90.019 0.356 1.00 54.80 118 ASP G CA 1
ATOM 10943 C C . ASP G 1 110 ? 29.538 91.219 -0.386 1.00 53.53 118 ASP G C 1
ATOM 10944 O O . ASP G 1 110 ? 30.232 92.222 -0.537 1.00 55.39 118 ASP G O 1
ATOM 10949 N N . ALA G 1 111 ? 28.312 91.087 -0.880 1.00 52.89 119 ALA G N 1
ATOM 10950 C CA . ALA G 1 111 ? 27.730 92.132 -1.699 1.00 52.15 119 ALA G CA 1
ATOM 10951 C C . ALA G 1 111 ? 27.555 93.404 -0.878 1.00 52.22 119 ALA G C 1
ATOM 10952 O O . ALA G 1 111 ? 27.115 93.370 0.278 1.00 53.53 119 ALA G O 1
ATOM 10954 N N . MET G 1 112 ? 27.954 94.510 -1.465 1.00 51.34 120 MET G N 1
ATOM 10955 C CA . MET G 1 112 ? 27.790 95.842 -0.929 1.00 46.57 120 MET G CA 1
ATOM 10956 C C . MET G 1 112 ? 26.484 96.408 -1.436 1.00 43.06 120 MET G C 1
ATOM 10957 O O . MET G 1 112 ? 25.915 95.893 -2.403 1.00 40.48 120 MET G O 1
ATOM 10962 N N . PRO G 1 113 ? 25.960 97.442 -0.779 1.00 44.26 121 PRO G N 1
ATOM 10963 C CA . PRO G 1 113 ? 24.809 98.152 -1.351 1.00 43.77 121 PRO G CA 1
ATOM 10964 C C . PRO G 1 113 ? 25.171 98.592 -2.754 1.00 43.69 121 PRO G C 1
ATOM 10965 O O . PRO G 1 113 ? 26.241 99.161 -2.975 1.00 47.96 121 PRO G O 1
ATOM 10969 N N . GLU G 1 114 ? 24.307 98.273 -3.714 1.00 43.31 122 GLU G N 1
ATOM 10970 C CA . GLU G 1 114 ? 24.493 98.782 -5.066 1.00 45.85 122 GLU G CA 1
ATOM 10971 C C . GLU G 1 114 ? 24.630 100.308 -5.018 1.00 46.49 122 GLU G C 1
ATOM 10972 O O . GLU G 1 114 ? 23.929 100.975 -4.258 1.00 47.44 122 GLU G O 1
ATOM 10978 N N . GLY G 1 115 ? 25.574 100.858 -5.795 1.00 45.10 123 GLY G N 1
ATOM 10979 C CA . GLY G 1 115 ? 25.920 102.265 -5.708 1.00 44.13 123 GLY G CA 1
ATOM 10980 C C . GLY G 1 115 ? 26.910 102.622 -4.605 1.00 47.27 123 GLY G C 1
ATOM 10981 O O . GLY G 1 115 ? 27.190 103.810 -4.403 1.00 49.26 123 GLY G O 1
ATOM 10982 N N . TYR G 1 116 ? 27.439 101.643 -3.874 1.00 45.95 124 TYR G N 1
ATOM 10983 C CA . TYR G 1 116 ? 28.415 101.931 -2.829 1.00 39.83 124 TYR G CA 1
ATOM 10984 C C . TYR G 1 116 ? 29.670 102.553 -3.426 1.00 39.49 124 TYR G C 1
ATOM 10985 O O . TYR G 1 116 ? 30.266 102.005 -4.360 1.00 40.66 124 TYR G O 1
ATOM 10994 N N . ASP G 1 117 ? 30.074 103.695 -2.877 1.00 39.68 125 ASP G N 1
ATOM 10995 C CA . ASP G 1 117 ? 31.293 104.383 -3.308 1.00 39.93 125 ASP G CA 1
ATOM 10996 C C . ASP G 1 117 ? 32.288 104.425 -2.159 1.00 39.89 125 ASP G C 1
ATOM 10997 O O . ASP G 1 117 ? 32.118 105.237 -1.226 1.00 38.73 125 ASP G O 1
ATOM 11002 N N . PRO G 1 118 ? 33.338 103.602 -2.183 1.00 39.60 126 PRO G N 1
ATOM 11003 C CA . PRO G 1 118 ? 34.308 103.616 -1.072 1.00 35.53 126 PRO G CA 1
ATOM 11004 C C . PRO G 1 118 ? 34.945 104.980 -0.854 1.00 35.94 126 PRO G C 1
ATOM 11005 O O . PRO G 1 118 ? 35.389 105.269 0.254 1.00 36.17 126 PRO G O 1
ATOM 11009 N N . ARG G 1 119 ? 34.990 105.837 -1.869 1.00 35.10 127 ARG G N 1
ATOM 11010 C CA . ARG G 1 119 ? 35.666 107.110 -1.696 1.00 34.89 127 ARG G CA 1
ATOM 11011 C C . ARG G 1 119 ? 34.905 108.036 -0.777 1.00 36.96 127 ARG G C 1
ATOM 11012 O O . ARG G 1 119 ? 35.495 108.995 -0.271 1.00 38.94 127 ARG G O 1
ATOM 11020 N N . THR G 1 120 ? 33.626 107.759 -0.522 1.00 40.19 128 THR G N 1
ATOM 11021 C CA . THR G 1 120 ? 32.801 108.557 0.386 1.00 40.24 128 THR G CA 1
ATOM 11022 C C . THR G 1 120 ? 32.888 108.114 1.847 1.00 39.42 128 THR G C 1
ATOM 11023 O O . THR G 1 120 ? 32.252 108.728 2.693 1.00 41.08 128 THR G O 1
ATOM 11027 N N A ARG G 1 121 ? 33.667 107.082 2.167 0.59 38.94 129 ARG G N 1
ATOM 11028 N N B ARG G 1 121 ? 33.680 107.095 2.166 0.41 38.95 129 ARG G N 1
ATOM 11029 C CA A ARG G 1 121 ? 33.691 106.508 3.506 0.59 37.90 129 ARG G CA 1
ATOM 11030 C CA B ARG G 1 121 ? 33.696 106.508 3.497 0.41 37.98 129 ARG G CA 1
ATOM 11031 C C A ARG G 1 121 ? 34.896 107.007 4.297 0.59 37.81 129 ARG G C 1
ATOM 11032 C C B ARG G 1 121 ? 34.904 106.993 4.296 0.41 37.81 129 ARG G C 1
ATOM 11033 O O A ARG G 1 121 ? 35.925 107.391 3.731 0.59 39.36 129 ARG G O 1
ATOM 11034 O O B ARG G 1 121 ? 35.940 107.362 3.734 0.41 39.05 129 ARG G O 1
ATOM 11049 N N . ALA G 1 122 ? 34.754 106.992 5.624 1.00 35.10 130 ALA G N 1
ATOM 11050 C CA . ALA G 1 122 ? 35.763 107.604 6.485 1.00 32.56 130 ALA G CA 1
ATOM 11051 C C . ALA G 1 122 ? 37.076 106.829 6.458 1.00 32.66 130 ALA G C 1
ATOM 11052 O O . ALA G 1 122 ? 38.150 107.444 6.507 1.00 30.31 130 ALA G O 1
ATOM 11054 N N . TRP G 1 123 ? 37.012 105.481 6.384 1.00 32.32 131 TRP G N 1
ATOM 11055 C CA . TRP G 1 123 ? 38.233 104.693 6.259 1.00 27.79 131 TRP G CA 1
ATOM 11056 C C . TRP G 1 123 ? 39.006 105.072 4.994 1.00 28.77 131 TRP G C 1
ATOM 11057 O O . TRP G 1 123 ? 40.238 104.994 4.968 1.00 32.13 131 TRP G O 1
ATOM 11068 N N . TYR G 1 124 ? 38.315 105.503 3.950 1.00 29.52 132 TYR G N 1
ATOM 11069 C CA . TYR G 1 124 ? 38.999 105.963 2.746 1.00 33.45 132 TYR G CA 1
ATOM 11070 C C . TYR G 1 124 ? 39.568 107.373 2.942 1.00 33.86 132 TYR G C 1
ATOM 11071 O O . TYR G 1 124 ? 40.768 107.618 2.740 1.00 30.04 132 TYR G O 1
ATOM 11080 N N . LYS G 1 125 ? 38.709 108.308 3.347 1.00 32.74 133 LYS G N 1
ATOM 11081 C CA . LYS G 1 125 ? 39.088 109.715 3.378 1.00 31.37 133 LYS G CA 1
ATOM 11082 C C . LYS G 1 125 ? 40.081 109.982 4.485 1.00 32.24 133 LYS G C 1
ATOM 11083 O O . LYS G 1 125 ? 41.022 110.760 4.305 1.00 36.45 133 LYS G O 1
ATOM 11089 N N . ASP G 1 126 ? 39.899 109.338 5.637 1.00 31.81 134 ASP G N 1
ATOM 11090 C CA . ASP G 1 126 ? 40.872 109.500 6.707 1.00 31.21 134 ASP G CA 1
ATOM 11091 C C . ASP G 1 126 ? 42.246 108.925 6.351 1.00 30.02 134 ASP G C 1
ATOM 11092 O O . ASP G 1 126 ? 43.257 109.412 6.886 1.00 31.85 134 ASP G O 1
ATOM 11097 N N . ALA G 1 127 ? 42.334 107.915 5.460 1.00 26.86 135 ALA G N 1
ATOM 11098 C CA . ALA G 1 127 ? 43.675 107.463 5.042 1.00 27.86 135 ALA G CA 1
ATOM 11099 C C . ALA G 1 127 ? 44.338 108.483 4.126 1.00 31.85 135 ALA G C 1
ATOM 11100 O O . ALA G 1 127 ? 45.546 108.742 4.230 1.00 28.24 135 ALA G O 1
ATOM 11102 N N . LEU G 1 128 ? 43.566 109.054 3.200 1.00 33.76 136 LEU G N 1
ATOM 11103 C CA . LEU G 1 128 ? 44.106 110.136 2.389 1.00 31.50 136 LEU G CA 1
ATOM 11104 C C . LEU G 1 128 ? 44.459 111.326 3.262 1.00 30.84 136 LEU G C 1
ATOM 11105 O O . LEU G 1 128 ? 45.514 111.951 3.080 1.00 33.70 136 LEU G O 1
ATOM 11110 N N . ALA G 1 129 ? 43.603 111.656 4.229 1.00 29.90 137 ALA G N 1
ATOM 11111 C CA . ALA G 1 129 ? 43.856 112.869 5.007 1.00 34.77 137 ALA G CA 1
ATOM 11112 C C . ALA G 1 129 ? 45.169 112.761 5.774 1.00 41.57 137 ALA G C 1
ATOM 11113 O O . ALA G 1 129 ? 45.983 113.690 5.752 1.00 43.83 137 ALA G O 1
ATOM 11115 N N . ALA G 1 130 ? 45.405 111.613 6.445 1.00 39.52 138 ALA G N 1
ATOM 11116 C CA . ALA G 1 130 ? 46.655 111.412 7.175 1.00 36.03 138 ALA G CA 1
ATOM 11117 C C . ALA G 1 130 ? 47.804 111.060 6.264 1.00 33.91 138 ALA G C 1
ATOM 11118 O O . ALA G 1 130 ? 48.962 111.262 6.656 1.00 35.79 138 ALA G O 1
ATOM 11120 N N . ASP G 1 131 ? 47.504 110.569 5.058 1.00 33.06 139 ASP G N 1
ATOM 11121 C CA . ASP G 1 131 ? 48.503 110.022 4.136 1.00 36.91 139 ASP G CA 1
ATOM 11122 C C . ASP G 1 131 ? 49.479 109.088 4.865 1.00 37.06 139 ASP G C 1
ATOM 11123 O O . ASP G 1 131 ? 50.703 109.185 4.734 1.00 37.78 139 ASP G O 1
ATOM 11128 N N A ARG G 1 132 ? 48.912 108.174 5.645 0.66 33.77 140 ARG G N 1
ATOM 11129 N N B ARG G 1 132 ? 48.909 108.183 5.653 0.34 34.37 140 ARG G N 1
ATOM 11130 C CA A ARG G 1 132 ? 49.649 107.036 6.188 0.66 35.30 140 ARG G CA 1
ATOM 11131 C CA B ARG G 1 132 ? 49.650 107.109 6.311 0.34 35.07 140 ARG G CA 1
ATOM 11132 C C A ARG G 1 132 ? 48.618 106.090 6.794 0.66 31.62 140 ARG G C 1
ATOM 11133 C C B ARG G 1 132 ? 48.618 106.123 6.855 0.34 31.84 140 ARG G C 1
ATOM 11134 O O A ARG G 1 132 ? 47.408 106.334 6.714 0.66 29.78 140 ARG G O 1
ATOM 11135 O O B ARG G 1 132 ? 47.408 106.358 6.766 0.34 30.23 140 ARG G O 1
ATOM 11150 N N . LEU G 1 133 ? 49.106 105.011 7.406 1.00 32.64 141 LEU G N 1
ATOM 11151 C CA . LEU G 1 133 ? 48.215 103.990 7.962 1.00 34.67 141 LEU G CA 1
ATOM 11152 C C . LEU G 1 133 ? 47.485 104.555 9.163 1.00 35.16 141 LEU G C 1
ATOM 11153 O O . LEU G 1 133 ? 48.109 105.124 10.066 1.00 33.73 141 LEU G O 1
ATOM 11158 N N . ILE G 1 134 ? 46.161 104.438 9.146 1.00 33.39 142 ILE G N 1
ATOM 11159 C CA . ILE G 1 134 ? 45.337 104.838 10.277 1.00 34.84 142 ILE G CA 1
ATOM 11160 C C . ILE G 1 134 ? 44.678 103.591 10.847 1.00 37.05 142 ILE G C 1
ATOM 11161 O O . ILE G 1 134 ? 44.454 102.595 10.144 1.00 39.58 142 ILE G O 1
ATOM 11166 N N . VAL G 1 135 ? 44.387 103.637 12.142 1.00 38.07 143 VAL G N 1
ATOM 11167 C CA . VAL G 1 135 ? 43.623 102.596 12.812 1.00 38.03 143 VAL G CA 1
ATOM 11168 C C . VAL G 1 135 ? 42.390 103.256 13.422 1.00 39.82 143 VAL G C 1
ATOM 11169 O O . VAL G 1 135 ? 42.497 104.248 14.157 1.00 40.34 143 VAL G O 1
ATOM 11173 N N . THR G 1 136 ? 41.232 102.719 13.096 1.00 37.22 144 THR G N 1
ATOM 11174 C CA . THR G 1 136 ? 39.967 103.264 13.549 1.00 39.91 144 THR G CA 1
ATOM 11175 C C . THR G 1 136 ? 39.657 102.828 14.979 1.00 40.67 144 THR G C 1
ATOM 11176 O O . THR G 1 136 ? 40.199 101.843 15.501 1.00 38.58 144 THR G O 1
ATOM 11180 N N . GLU G 1 137 ? 38.718 103.529 15.588 1.00 47.08 145 GLU G N 1
ATOM 11181 C CA . GLU G 1 137 ? 38.106 102.998 16.800 1.00 54.24 145 GLU G CA 1
ATOM 11182 C C . GLU G 1 137 ? 37.148 101.845 16.460 1.00 56.24 145 GLU G C 1
ATOM 11183 O O . GLU G 1 137 ? 36.601 101.788 15.348 1.00 51.62 145 GLU G O 1
ATOM 11189 N N . PRO G 1 138 ? 36.944 100.904 17.420 1.00 62.10 146 PRO G N 1
ATOM 11190 C CA . PRO G 1 138 ? 36.043 99.762 17.205 1.00 66.55 146 PRO G CA 1
ATOM 11191 C C . PRO G 1 138 ? 34.654 100.161 16.734 1.00 72.56 146 PRO G C 1
ATOM 11192 O O . PRO G 1 138 ? 34.196 101.264 17.030 1.00 72.85 146 PRO G O 1
ATOM 11196 N N . PHE G 1 139 ? 33.983 99.246 16.020 0.95 80.60 147 PHE G N 1
ATOM 11197 C CA . PHE G 1 139 ? 32.736 99.486 15.289 0.95 88.87 147 PHE G CA 1
ATOM 11198 C C . PHE G 1 139 ? 32.319 98.180 14.588 0.95 90.80 147 PHE G C 1
ATOM 11199 O O . PHE G 1 139 ? 33.182 97.414 14.171 0.95 94.29 147 PHE G O 1
ATOM 11207 N N . VAL G 1 140 ? 31.024 97.921 14.427 1.00 90.54 148 VAL G N 1
ATOM 11208 C CA . VAL G 1 140 ? 30.580 96.856 13.512 1.00 88.95 148 VAL G CA 1
ATOM 11209 C C . VAL G 1 140 ? 29.475 97.371 12.593 1.00 91.30 148 VAL G C 1
ATOM 11210 O O . VAL G 1 140 ? 29.455 97.010 11.416 1.00 92.86 148 VAL G O 1
ATOM 11214 N N . ILE G 1 148 ? 34.431 95.832 14.658 1.00 70.30 156 ILE G N 1
ATOM 11215 C CA . ILE G 1 148 ? 35.669 95.470 14.052 1.00 64.72 156 ILE G CA 1
ATOM 11216 C C . ILE G 1 148 ? 36.465 96.717 14.197 1.00 59.01 156 ILE G C 1
ATOM 11217 O O . ILE G 1 148 ? 35.928 97.725 14.586 1.00 60.28 156 ILE G O 1
ATOM 11222 N N . LEU G 1 149 ? 37.748 96.660 13.972 1.00 52.91 157 LEU G N 1
ATOM 11223 C CA . LEU G 1 149 ? 38.441 97.891 13.703 1.00 48.83 157 LEU G CA 1
ATOM 11224 C C . LEU G 1 149 ? 39.062 97.738 12.324 1.00 43.60 157 LEU G C 1
ATOM 11225 O O . LEU G 1 149 ? 39.423 96.624 11.907 1.00 41.90 157 LEU G O 1
ATOM 11230 N N . ALA G 1 150 ? 39.087 98.836 11.581 1.00 32.76 158 ALA G N 1
ATOM 11231 C CA . ALA G 1 150 ? 39.768 98.842 10.302 1.00 28.87 158 ALA G CA 1
ATOM 11232 C C . ALA G 1 150 ? 41.132 99.501 10.434 1.00 30.13 158 ALA G C 1
ATOM 11233 O O . ALA G 1 150 ? 41.331 100.407 11.248 1.00 29.47 158 ALA G O 1
ATOM 11235 N N . MET G 1 151 ? 42.057 99.036 9.597 1.00 31.02 159 MET G N 1
ATOM 11236 C CA . MET G 1 151 ? 43.296 99.734 9.265 1.00 27.75 159 MET G CA 1
ATOM 11237 C C . MET G 1 151 ? 43.309 100.010 7.769 1.00 30.35 159 MET G C 1
ATOM 11238 O O . MET G 1 151 ? 43.087 99.091 6.966 1.00 31.19 159 MET G O 1
ATOM 11243 N N . SER G 1 152 ? 43.570 101.262 7.380 1.00 27.47 160 SER G N 1
ATOM 11244 C CA . SER G 1 152 ? 43.589 101.596 5.958 1.00 24.37 160 SER G CA 1
ATOM 11245 C C . SER G 1 152 ? 44.752 102.553 5.676 1.00 30.69 160 SER G C 1
ATOM 11246 O O . SER G 1 152 ? 45.255 103.247 6.583 1.00 29.37 160 SER G O 1
ATOM 11249 N N . LEU G 1 153 ? 45.187 102.582 4.406 1.00 29.48 161 LEU G N 1
ATOM 11250 C CA . LEU G 1 153 ? 46.252 103.497 3.994 1.00 30.61 161 LEU G CA 1
ATOM 11251 C C . LEU G 1 153 ? 46.262 103.638 2.469 1.00 29.37 161 LEU G C 1
ATOM 11252 O O . LEU G 1 153 ? 45.804 102.721 1.755 1.00 24.93 161 LEU G O 1
ATOM 11257 N N . PRO G 1 154 ? 46.790 104.764 1.944 1.00 28.76 162 PRO G N 1
ATOM 11258 C CA . PRO G 1 154 ? 46.789 104.994 0.489 1.00 29.15 162 PRO G CA 1
ATOM 11259 C C . PRO G 1 154 ? 47.661 103.982 -0.251 1.00 30.46 162 PRO G C 1
ATOM 11260 O O . PRO G 1 154 ? 48.664 103.483 0.269 1.00 29.13 162 PRO G O 1
ATOM 11264 N N . VAL G 1 155 ? 47.255 103.676 -1.475 1.00 32.15 163 VAL G N 1
ATOM 11265 C CA . VAL G 1 155 ? 48.020 102.833 -2.389 1.00 37.10 163 VAL G CA 1
ATOM 11266 C C . VAL G 1 155 ? 48.483 103.710 -3.541 1.00 39.42 163 VAL G C 1
ATOM 11267 O O . VAL G 1 155 ? 47.657 104.199 -4.323 1.00 39.22 163 VAL G O 1
ATOM 11271 N N A ARG G 1 156 ? 49.787 103.927 -3.634 0.10 42.36 164 ARG G N 1
ATOM 11272 N N B ARG G 1 156 ? 49.804 103.829 -3.697 0.90 40.95 164 ARG G N 1
ATOM 11273 C CA A ARG G 1 156 ? 50.359 104.715 -4.708 0.10 45.19 164 ARG G CA 1
ATOM 11274 C CA B ARG G 1 156 ? 50.452 104.819 -4.556 0.90 45.64 164 ARG G CA 1
ATOM 11275 C C A ARG G 1 156 ? 51.437 103.921 -5.414 0.10 47.35 164 ARG G C 1
ATOM 11276 C C B ARG G 1 156 ? 51.651 104.199 -5.284 0.90 47.68 164 ARG G C 1
ATOM 11277 O O A ARG G 1 156 ? 51.990 102.966 -4.876 0.10 47.46 164 ARG G O 1
ATOM 11278 O O B ARG G 1 156 ? 52.489 103.564 -4.630 0.90 47.99 164 ARG G O 1
ATOM 11293 N N . HIS G 1 157 ? 51.758 104.372 -6.614 1.00 48.90 165 HIS G N 1
ATOM 11294 C CA . HIS G 1 157 ? 52.915 103.859 -7.353 1.00 59.21 165 HIS G CA 1
ATOM 11295 C C . HIS G 1 157 ? 53.434 104.970 -8.246 1.00 62.48 165 HIS G C 1
ATOM 11296 O O . HIS G 1 157 ? 52.678 105.531 -9.047 1.00 60.85 165 HIS G O 1
ATOM 11303 N N . ALA G 1 158 ? 54.718 105.288 -8.093 1.00 68.39 166 ALA G N 1
ATOM 11304 C CA . ALA G 1 158 ? 55.347 106.347 -8.879 1.00 76.31 166 ALA G CA 1
ATOM 11305 C C . ALA G 1 158 ? 54.587 107.668 -8.722 1.00 78.85 166 ALA G C 1
ATOM 11306 O O . ALA G 1 158 ? 54.465 108.460 -9.663 1.00 82.10 166 ALA G O 1
ATOM 11308 N N . GLY G 1 159 ? 54.049 107.896 -7.524 1.00 77.36 167 GLY G N 1
ATOM 11309 C CA . GLY G 1 159 ? 53.345 109.118 -7.221 1.00 77.69 167 GLY G CA 1
ATOM 11310 C C . GLY G 1 159 ? 51.875 109.148 -7.587 1.00 76.45 167 GLY G C 1
ATOM 11311 O O . GLY G 1 159 ? 51.196 110.121 -7.233 1.00 79.07 167 GLY G O 1
ATOM 11312 N N . GLN G 1 160 ? 51.351 108.123 -8.264 1.00 71.90 168 GLN G N 1
ATOM 11313 C CA . GLN G 1 160 ? 49.952 108.100 -8.697 1.00 67.66 168 GLN G CA 1
ATOM 11314 C C . GLN G 1 160 ? 49.091 107.283 -7.723 1.00 55.18 168 GLN G C 1
ATOM 11315 O O . GLN G 1 160 ? 49.467 106.172 -7.334 1.00 54.19 168 GLN G O 1
ATOM 11321 N N . LEU G 1 161 ? 47.934 107.831 -7.339 1.00 44.83 169 LEU G N 1
ATOM 11322 C CA . LEU G 1 161 ? 47.043 107.164 -6.391 1.00 37.82 169 LEU G CA 1
ATOM 11323 C C . LEU G 1 161 ? 46.236 106.072 -7.094 1.00 36.35 169 LEU G C 1
ATOM 11324 O O . LEU G 1 161 ? 45.486 106.363 -8.029 1.00 39.23 169 LEU G O 1
ATOM 11329 N N . LEU G 1 162 ? 46.377 104.809 -6.651 1.00 36.35 170 LEU G N 1
ATOM 11330 C CA . LEU G 1 162 ? 45.456 103.766 -7.128 1.00 32.94 170 LEU G CA 1
ATOM 11331 C C . LEU G 1 162 ? 44.172 103.758 -6.296 1.00 33.09 170 LEU G C 1
ATOM 11332 O O . LEU G 1 162 ? 43.071 103.663 -6.847 1.00 34.00 170 LEU G O 1
ATOM 11337 N N . GLY G 1 163 ? 44.297 103.909 -4.974 1.00 32.74 171 GLY G N 1
ATOM 11338 C CA . GLY G 1 163 ? 43.137 104.023 -4.096 1.00 27.58 171 GLY G CA 1
ATOM 11339 C C . GLY G 1 163 ? 43.538 103.864 -2.634 1.00 28.91 171 GLY G C 1
ATOM 11340 O O . GLY G 1 163 ? 44.652 104.235 -2.235 1.00 29.06 171 GLY G O 1
ATOM 11341 N N . VAL G 1 164 ? 42.634 103.283 -1.841 1.00 27.00 172 VAL G N 1
ATOM 11342 C CA . VAL G 1 164 ? 42.987 102.942 -0.473 1.00 25.66 172 VAL G CA 1
ATOM 11343 C C . VAL G 1 164 ? 42.713 101.466 -0.228 1.00 26.67 172 VAL G C 1
ATOM 11344 O O . VAL G 1 164 ? 41.628 100.961 -0.553 1.00 26.65 172 VAL G O 1
ATOM 11348 N N . ALA G 1 165 ? 43.713 100.777 0.316 1.00 26.92 173 ALA G N 1
ATOM 11349 C CA . ALA G 1 165 ? 43.614 99.410 0.819 1.00 29.11 173 ALA G CA 1
ATOM 11350 C C . ALA G 1 165 ? 43.289 99.407 2.314 1.00 30.14 173 ALA G C 1
ATOM 11351 O O . ALA G 1 165 ? 43.696 100.301 3.070 1.00 29.62 173 ALA G O 1
ATOM 11353 N N . ALA G 1 166 ? 42.561 98.380 2.744 1.00 27.76 174 ALA G N 1
ATOM 11354 C CA . ALA G 1 166 ? 42.213 98.276 4.155 1.00 25.94 174 ALA G CA 1
ATOM 11355 C C . ALA G 1 166 ? 42.097 96.805 4.565 1.00 30.62 174 ALA G C 1
ATOM 11356 O O . ALA G 1 166 ? 41.922 95.915 3.736 1.00 31.46 174 ALA G O 1
ATOM 11358 N N . GLY G 1 167 ? 42.201 96.593 5.869 1.00 28.07 175 GLY G N 1
ATOM 11359 C CA . GLY G 1 167 ? 41.796 95.331 6.472 1.00 26.07 175 GLY G CA 1
ATOM 11360 C C . GLY G 1 167 ? 40.985 95.645 7.707 1.00 27.26 175 GLY G C 1
ATOM 11361 O O . GLY G 1 167 ? 41.259 96.615 8.420 1.00 27.70 175 GLY G O 1
ATOM 11362 N N . ASP G 1 168 ? 39.947 94.868 7.929 1.00 26.60 176 ASP G N 1
ATOM 11363 C CA . ASP G 1 168 ? 39.304 94.979 9.225 1.00 32.97 176 ASP G CA 1
ATOM 11364 C C . ASP G 1 168 ? 39.404 93.643 9.943 1.00 36.21 176 ASP G C 1
ATOM 11365 O O . ASP G 1 168 ? 39.568 92.585 9.332 1.00 38.09 176 ASP G O 1
ATOM 11370 N N . MET G 1 169 ? 39.460 93.727 11.254 1.00 40.87 177 MET G N 1
ATOM 11371 C CA . MET G 1 169 ? 39.774 92.577 12.067 1.00 47.36 177 MET G CA 1
ATOM 11372 C C . MET G 1 169 ? 38.898 92.696 13.291 1.00 54.51 177 MET G C 1
ATOM 11373 O O . MET G 1 169 ? 38.256 93.726 13.512 1.00 53.81 177 MET G O 1
ATOM 11378 N N . LYS G 1 170 ? 38.866 91.637 14.080 1.00 77.42 178 LYS G N 1
ATOM 11379 C CA . LYS G 1 170 ? 38.345 91.817 15.414 1.00 88.08 178 LYS G CA 1
ATOM 11380 C C . LYS G 1 170 ? 39.102 91.033 16.466 1.00 97.09 178 LYS G C 1
ATOM 11381 O O . LYS G 1 170 ? 39.864 90.100 16.197 1.00 100.79 178 LYS G O 1
ATOM 11387 N N . LEU G 1 171 ? 38.739 91.372 17.685 1.00 101.82 179 LEU G N 1
ATOM 11388 C CA . LEU G 1 171 ? 39.646 91.597 18.789 1.00 106.74 179 LEU G CA 1
ATOM 11389 C C . LEU G 1 171 ? 39.569 90.505 19.816 1.00 108.15 179 LEU G C 1
ATOM 11390 O O . LEU G 1 171 ? 40.126 90.658 20.911 1.00 108.80 179 LEU G O 1
ATOM 11395 N N . GLU G 1 172 ? 38.884 89.393 19.504 1.00 107.41 180 GLU G N 1
ATOM 11396 C CA . GLU G 1 172 ? 38.590 88.419 20.541 1.00 106.47 180 GLU G CA 1
ATOM 11397 C C . GLU G 1 172 ? 39.875 87.965 21.213 1.00 96.49 180 GLU G C 1
ATOM 11398 O O . GLU G 1 172 ? 39.923 87.789 22.440 1.00 95.88 180 GLU G O 1
ATOM 11404 N N . THR G 1 173 ? 40.948 87.866 20.431 1.00 86.58 181 THR G N 1
ATOM 11405 C CA . THR G 1 173 ? 42.293 87.736 20.969 1.00 79.69 181 THR G CA 1
ATOM 11406 C C . THR G 1 173 ? 42.548 88.818 22.006 1.00 72.86 181 THR G C 1
ATOM 11407 O O . THR G 1 173 ? 42.677 88.513 23.193 1.00 69.41 181 THR G O 1
ATOM 11411 N N . LEU G 1 174 ? 42.556 90.083 21.566 1.00 72.70 182 LEU G N 1
ATOM 11412 C CA . LEU G 1 174 ? 42.817 91.215 22.457 1.00 68.98 182 LEU G CA 1
ATOM 11413 C C . LEU G 1 174 ? 41.918 91.207 23.690 1.00 64.50 182 LEU G C 1
ATOM 11414 O O . LEU G 1 174 ? 42.409 91.376 24.815 1.00 61.65 182 LEU G O 1
ATOM 11419 N N . THR G 1 175 ? 40.598 91.012 23.506 1.00 66.54 183 THR G N 1
ATOM 11420 C CA . THR G 1 175 ? 39.720 90.872 24.668 1.00 63.84 183 THR G CA 1
ATOM 11421 C C . THR G 1 175 ? 40.137 89.705 25.546 1.00 67.67 183 THR G C 1
ATOM 11422 O O . THR G 1 175 ? 40.106 89.803 26.781 1.00 68.42 183 THR G O 1
ATOM 11426 N N . ALA G 1 176 ? 40.541 88.595 24.936 1.00 73.17 184 ALA G N 1
ATOM 11427 C CA . ALA G 1 176 ? 40.863 87.424 25.740 1.00 80.80 184 ALA G CA 1
ATOM 11428 C C . ALA G 1 176 ? 42.002 87.719 26.709 1.00 82.84 184 ALA G C 1
ATOM 11429 O O . ALA G 1 176 ? 41.985 87.264 27.865 1.00 82.80 184 ALA G O 1
ATOM 11431 N N . ILE G 1 177 ? 42.981 88.510 26.268 1.00 84.02 185 ILE G N 1
ATOM 11432 C CA . ILE G 1 177 ? 44.027 88.951 27.184 1.00 86.10 185 ILE G CA 1
ATOM 11433 C C . ILE G 1 177 ? 43.456 89.872 28.257 1.00 83.92 185 ILE G C 1
ATOM 11434 O O . ILE G 1 177 ? 43.753 89.715 29.446 1.00 85.61 185 ILE G O 1
ATOM 11439 N N . LEU G 1 178 ? 42.641 90.849 27.862 1.00 79.53 186 LEU G N 1
ATOM 11440 C CA . LEU G 1 178 ? 42.070 91.754 28.853 1.00 81.88 186 LEU G CA 1
ATOM 11441 C C . LEU G 1 178 ? 41.225 91.020 29.897 1.00 87.58 186 LEU G C 1
ATOM 11442 O O . LEU G 1 178 ? 41.180 91.444 31.058 1.00 88.41 186 LEU G O 1
ATOM 11447 N N . ASN G 1 179 ? 40.545 89.931 29.524 1.00 92.35 187 ASN G N 1
ATOM 11448 C CA . ASN G 1 179 ? 39.758 89.200 30.520 1.00 96.77 187 ASN G CA 1
ATOM 11449 C C . ASN G 1 179 ? 40.660 88.457 31.507 1.00 96.20 187 ASN G C 1
ATOM 11450 O O . ASN G 1 179 ? 40.391 88.444 32.715 1.00 95.69 187 ASN G O 1
ATOM 11455 N N . SER G 1 180 ? 41.739 87.850 31.012 1.00 95.41 188 SER G N 1
ATOM 11456 C CA . SER G 1 180 ? 42.585 86.976 31.821 1.00 94.89 188 SER G CA 1
ATOM 11457 C C . SER G 1 180 ? 43.229 87.703 32.994 1.00 95.05 188 SER G C 1
ATOM 11458 O O . SER G 1 180 ? 43.738 87.065 33.913 1.00 95.72 188 SER G O 1
ATOM 11461 N N . GLY G 1 187 ? 39.427 93.422 40.898 1.00 76.86 195 GLY G N 1
ATOM 11462 C CA . GLY G 1 187 ? 40.168 93.825 39.714 1.00 73.16 195 GLY G CA 1
ATOM 11463 C C . GLY G 1 187 ? 39.604 93.441 38.339 1.00 73.72 195 GLY G C 1
ATOM 11464 O O . GLY G 1 187 ? 39.070 92.335 38.157 1.00 77.77 195 GLY G O 1
ATOM 11465 N N . TYR G 1 188 ? 39.727 94.343 37.361 1.00 70.75 196 TYR G N 1
ATOM 11466 C CA . TYR G 1 188 ? 39.371 94.017 35.983 1.00 70.96 196 TYR G CA 1
ATOM 11467 C C . TYR G 1 188 ? 40.157 94.903 35.008 1.00 64.95 196 TYR G C 1
ATOM 11468 O O . TYR G 1 188 ? 40.823 95.872 35.410 1.00 60.09 196 TYR G O 1
ATOM 11477 N N . ALA G 1 189 ? 40.039 94.577 33.700 1.00 60.81 197 ALA G N 1
ATOM 11478 C CA . ALA G 1 189 ? 40.842 95.224 32.660 1.00 60.49 197 ALA G CA 1
ATOM 11479 C C . ALA G 1 189 ? 40.056 95.523 31.384 1.00 57.56 197 ALA G C 1
ATOM 11480 O O . ALA G 1 189 ? 39.371 94.637 30.859 1.00 61.79 197 ALA G O 1
ATOM 11482 N N . PHE G 1 190 ? 40.211 96.749 30.845 1.00 51.56 198 PHE G N 1
ATOM 11483 C CA . PHE G 1 190 ? 39.584 97.105 29.557 1.00 47.10 198 PHE G CA 1
ATOM 11484 C C . PHE G 1 190 ? 40.439 98.126 28.786 1.00 42.21 198 PHE G C 1
ATOM 11485 O O . PHE G 1 190 ? 41.460 98.618 29.283 1.00 43.72 198 PHE G O 1
ATOM 11493 N N . LEU G 1 191 ? 40.022 98.428 27.546 1.00 36.88 199 LEU G N 1
ATOM 11494 C CA . LEU G 1 191 ? 40.691 99.397 26.664 1.00 36.90 199 LEU G CA 1
ATOM 11495 C C . LEU G 1 191 ? 39.854 100.661 26.498 1.00 39.08 199 LEU G C 1
ATOM 11496 O O . LEU G 1 191 ? 38.657 100.587 26.203 1.00 40.22 199 LEU G O 1
ATOM 11501 N N . VAL G 1 192 ? 40.475 101.831 26.672 1.00 34.03 200 VAL G N 1
ATOM 11502 C CA . VAL G 1 192 ? 39.725 103.087 26.632 1.00 27.77 200 VAL G CA 1
ATOM 11503 C C . VAL G 1 192 ? 40.573 104.153 25.935 1.00 31.36 200 VAL G C 1
ATOM 11504 O O . VAL G 1 192 ? 41.806 104.178 26.048 1.00 35.73 200 VAL G O 1
ATOM 11508 N N . SER G 1 193 ? 39.905 105.028 25.183 1.00 28.96 201 SER G N 1
ATOM 11509 C CA . SER G 1 193 ? 40.629 106.139 24.570 1.00 30.79 201 SER G CA 1
ATOM 11510 C C . SER G 1 193 ? 40.857 107.297 25.561 1.00 31.63 201 SER G C 1
ATOM 11511 O O . SER G 1 193 ? 40.191 107.422 26.599 1.00 29.20 201 SER G O 1
ATOM 11514 N N . ASP G 1 194 ? 41.783 108.187 25.185 1.00 34.50 202 ASP G N 1
ATOM 11515 C CA . ASP G 1 194 ? 42.065 109.380 25.983 1.00 37.08 202 ASP G CA 1
ATOM 11516 C C . ASP G 1 194 ? 40.820 110.257 26.173 1.00 37.65 202 ASP G C 1
ATOM 11517 O O . ASP G 1 194 ? 40.690 110.933 27.201 1.00 40.06 202 ASP G O 1
ATOM 11522 N N . ALA G 1 195 ? 39.895 110.255 25.207 1.00 35.52 203 ALA G N 1
ATOM 11523 C CA . ALA G 1 195 ? 38.632 110.958 25.373 1.00 37.55 203 ALA G CA 1
ATOM 11524 C C . ALA G 1 195 ? 37.639 110.240 26.283 1.00 40.55 203 ALA G C 1
ATOM 11525 O O . ALA G 1 195 ? 36.592 110.817 26.575 1.00 43.27 203 ALA G O 1
ATOM 11527 N N . GLY G 1 196 ? 37.905 109.010 26.724 1.00 41.20 204 GLY G N 1
ATOM 11528 C CA . GLY G 1 196 ? 36.965 108.304 27.582 1.00 41.67 204 GLY G CA 1
ATOM 11529 C C . GLY G 1 196 ? 36.004 107.344 26.896 1.00 39.41 204 GLY G C 1
ATOM 11530 O O . GLY G 1 196 ? 35.104 106.814 27.566 1.00 37.18 204 GLY G O 1
ATOM 11531 N N . LYS G 1 197 ? 36.170 107.102 25.591 1.00 37.46 205 LYS G N 1
ATOM 11532 C CA . LYS G 1 197 ? 35.360 106.152 24.845 1.00 38.97 205 LYS G CA 1
ATOM 11533 C C . LYS G 1 197 ? 35.933 104.754 25.031 1.00 38.17 205 LYS G C 1
ATOM 11534 O O . LYS G 1 197 ? 37.109 104.500 24.720 1.00 36.65 205 LYS G O 1
ATOM 11540 N N . ILE G 1 198 ? 35.114 103.855 25.570 1.00 38.90 206 ILE G N 1
ATOM 11541 C CA . ILE G 1 198 ? 35.551 102.482 25.780 1.00 40.55 206 ILE G CA 1
ATOM 11542 C C . ILE G 1 198 ? 35.639 101.795 24.426 1.00 42.61 206 ILE G C 1
ATOM 11543 O O . ILE G 1 198 ? 34.736 101.929 23.588 1.00 45.46 206 ILE G O 1
ATOM 11548 N N . LEU G 1 199 ? 36.758 101.115 24.185 1.00 39.03 207 LEU G N 1
ATOM 11549 C CA . LEU G 1 199 ? 37.041 100.447 22.924 1.00 41.80 207 LEU G CA 1
ATOM 11550 C C . LEU G 1 199 ? 36.950 98.931 23.019 1.00 46.81 207 LEU G C 1
ATOM 11551 O O . LEU G 1 199 ? 36.421 98.290 22.104 1.00 47.33 207 LEU G O 1
ATOM 11556 N N . LEU G 1 200 ? 37.435 98.343 24.112 1.00 49.08 208 LEU G N 1
ATOM 11557 C CA . LEU G 1 200 ? 37.302 96.924 24.380 1.00 53.71 208 LEU G CA 1
ATOM 11558 C C . LEU G 1 200 ? 36.936 96.751 25.845 1.00 59.17 208 LEU G C 1
ATOM 11559 O O . LEU G 1 200 ? 37.545 97.379 26.720 1.00 55.61 208 LEU G O 1
ATOM 11564 N N . HIS G 1 201 ? 35.981 95.850 26.114 1.00 68.96 209 HIS G N 1
ATOM 11565 C CA . HIS G 1 201 ? 35.554 95.555 27.479 1.00 74.87 209 HIS G CA 1
ATOM 11566 C C . HIS G 1 201 ? 35.069 94.112 27.570 1.00 76.65 209 HIS G C 1
ATOM 11567 O O . HIS G 1 201 ? 34.351 93.655 26.671 1.00 73.19 209 HIS G O 1
ATOM 11574 N N . PRO G 1 202 ? 35.469 93.368 28.606 1.00 85.50 210 PRO G N 1
ATOM 11575 C CA . PRO G 1 202 ? 34.846 92.052 28.861 1.00 91.86 210 PRO G CA 1
ATOM 11576 C C . PRO G 1 202 ? 33.335 92.102 28.878 1.00 97.71 210 PRO G C 1
ATOM 11577 O O . PRO G 1 202 ? 32.668 91.235 28.299 1.00 99.23 210 PRO G O 1
ATOM 11581 N N . ASP G 1 203 ? 32.772 93.099 29.555 1.00 100.90 211 ASP G N 1
ATOM 11582 C CA . ASP G 1 203 ? 31.374 93.481 29.357 1.00 103.16 211 ASP G CA 1
ATOM 11583 C C . ASP G 1 203 ? 31.209 93.923 27.917 1.00 99.31 211 ASP G C 1
ATOM 11584 O O . ASP G 1 203 ? 31.547 95.062 27.567 1.00 99.10 211 ASP G O 1
ATOM 11589 N N . SER G 1 204 ? 30.705 93.043 27.048 1.00 95.93 212 SER G N 1
ATOM 11590 C CA . SER G 1 204 ? 30.319 93.546 25.736 1.00 91.32 212 SER G CA 1
ATOM 11591 C C . SER G 1 204 ? 29.181 94.551 25.858 1.00 86.25 212 SER G C 1
ATOM 11592 O O . SER G 1 204 ? 28.873 95.252 24.888 1.00 84.20 212 SER G O 1
ATOM 11595 N N . GLY G 1 205 ? 28.585 94.636 27.054 1.00 85.37 213 GLY G N 1
ATOM 11596 C CA . GLY G 1 205 ? 27.575 95.598 27.448 1.00 84.13 213 GLY G CA 1
ATOM 11597 C C . GLY G 1 205 ? 28.024 97.042 27.612 1.00 83.41 213 GLY G C 1
ATOM 11598 O O . GLY G 1 205 ? 27.234 97.885 28.056 1.00 85.81 213 GLY G O 1
ATOM 11599 N N . LEU G 1 206 ? 29.287 97.349 27.232 1.00 81.20 214 LEU G N 1
ATOM 11600 C CA . LEU G 1 206 ? 29.843 98.677 27.459 1.00 75.77 214 LEU G CA 1
ATOM 11601 C C . LEU G 1 206 ? 30.806 99.175 26.386 1.00 72.67 214 LEU G C 1
ATOM 11602 O O . LEU G 1 206 ? 31.433 100.218 26.593 1.00 72.48 214 LEU G O 1
ATOM 11607 N N . VAL G 1 207 ? 30.928 98.511 25.243 1.00 71.35 215 VAL G N 1
ATOM 11608 C CA . VAL G 1 207 ? 31.869 98.940 24.211 1.00 68.80 215 VAL G CA 1
ATOM 11609 C C . VAL G 1 207 ? 31.258 100.079 23.402 1.00 66.59 215 VAL G C 1
ATOM 11610 O O . VAL G 1 207 ? 30.062 100.081 23.117 1.00 68.11 215 VAL G O 1
ATOM 11614 N N . LEU G 1 208 ? 32.085 101.065 23.047 1.00 65.13 216 LEU G N 1
ATOM 11615 C CA . LEU G 1 208 ? 31.718 102.367 22.483 1.00 63.23 216 LEU G CA 1
ATOM 11616 C C . LEU G 1 208 ? 30.927 103.255 23.456 1.00 59.78 216 LEU G C 1
ATOM 11617 O O . LEU G 1 208 ? 30.470 104.352 23.065 1.00 57.30 216 LEU G O 1
ATOM 11622 N N . LYS G 1 209 ? 30.772 102.849 24.721 1.00 58.15 217 LYS G N 1
ATOM 11623 C CA . LYS G 1 209 ? 30.188 103.726 25.739 1.00 57.06 217 LYS G CA 1
ATOM 11624 C C . LYS G 1 209 ? 31.264 104.609 26.384 1.00 51.86 217 LYS G C 1
ATOM 11625 O O . LYS G 1 209 ? 32.443 104.255 26.435 1.00 53.33 217 LYS G O 1
ATOM 11631 N N . THR G 1 210 ? 30.858 105.769 26.879 1.00 47.23 218 THR G N 1
ATOM 11632 C CA . THR G 1 210 ? 31.862 106.589 27.552 1.00 45.36 218 THR G CA 1
ATOM 11633 C C . THR G 1 210 ? 32.073 106.118 28.991 1.00 41.00 218 THR G C 1
ATOM 11634 O O . THR G 1 210 ? 31.290 105.340 29.529 1.00 40.87 218 THR G O 1
ATOM 11638 N N . LEU G 1 211 ? 33.158 106.586 29.613 1.00 40.83 219 LEU G N 1
ATOM 11639 C CA . LEU G 1 211 ? 33.397 106.221 31.008 1.00 44.45 219 LEU G CA 1
ATOM 11640 C C . LEU G 1 211 ? 32.257 106.710 31.881 1.00 43.52 219 LEU G C 1
ATOM 11641 O O . LEU G 1 211 ? 31.846 106.032 32.827 1.00 45.95 219 LEU G O 1
ATOM 11646 N N . ALA G 1 212 ? 31.719 107.880 31.559 1.00 44.38 220 ALA G N 1
ATOM 11647 C CA . ALA G 1 212 ? 30.606 108.423 32.327 1.00 41.47 220 ALA G CA 1
ATOM 11648 C C . ALA G 1 212 ? 29.404 107.492 32.268 1.00 44.13 220 ALA G C 1
ATOM 11649 O O . ALA G 1 212 ? 28.767 107.233 33.291 1.00 47.89 220 ALA G O 1
ATOM 11651 N N . GLU G 1 213 ? 29.113 106.929 31.089 1.00 46.44 221 GLU G N 1
ATOM 11652 C CA . GLU G 1 213 ? 27.995 105.992 30.967 1.00 46.47 221 GLU G CA 1
ATOM 11653 C C . GLU G 1 213 ? 28.288 104.662 31.661 1.00 46.45 221 GLU G C 1
ATOM 11654 O O . GLU G 1 213 ? 27.391 104.066 32.257 1.00 47.21 221 GLU G O 1
ATOM 11660 N N . ALA G 1 214 ? 29.534 104.193 31.621 1.00 46.78 222 ALA G N 1
ATOM 11661 C CA . ALA G 1 214 ? 29.907 102.971 32.325 1.00 45.48 222 ALA G CA 1
ATOM 11662 C C . ALA G 1 214 ? 30.021 103.145 33.846 1.00 47.32 222 ALA G C 1
ATOM 11663 O O . ALA G 1 214 ? 29.931 102.149 34.573 1.00 51.41 222 ALA G O 1
ATOM 11665 N N . TYR G 1 215 ? 30.245 104.360 34.351 1.00 46.63 223 TYR G N 1
ATOM 11666 C CA . TYR G 1 215 ? 30.279 104.624 35.794 1.00 49.03 223 TYR G CA 1
ATOM 11667 C C . TYR G 1 215 ? 29.357 105.802 36.112 1.00 47.94 223 TYR G C 1
ATOM 11668 O O . TYR G 1 215 ? 29.826 106.929 36.301 1.00 48.81 223 TYR G O 1
ATOM 11677 N N . PRO G 1 216 ? 28.033 105.582 36.154 1.00 48.67 224 PRO G N 1
ATOM 11678 C CA . PRO G 1 216 ? 27.116 106.710 36.427 1.00 55.67 224 PRO G CA 1
ATOM 11679 C C . PRO G 1 216 ? 27.225 107.291 37.829 1.00 62.45 224 PRO G C 1
ATOM 11680 O O . PRO G 1 216 ? 26.892 108.469 38.014 1.00 63.68 224 PRO G O 1
ATOM 11684 N N A LYS G 1 217 ? 27.664 106.519 38.826 0.52 64.96 225 LYS G N 1
ATOM 11685 N N B LYS G 1 217 ? 27.674 106.499 38.808 0.48 64.94 225 LYS G N 1
ATOM 11686 C CA A LYS G 1 217 ? 27.912 107.091 40.145 0.52 66.18 225 LYS G CA 1
ATOM 11687 C CA B LYS G 1 217 ? 27.951 106.997 40.150 0.48 66.17 225 LYS G CA 1
ATOM 11688 C C A LYS G 1 217 ? 29.207 107.890 40.201 0.52 64.54 225 LYS G C 1
ATOM 11689 C C B LYS G 1 217 ? 29.195 107.874 40.193 0.48 64.54 225 LYS G C 1
ATOM 11690 O O A LYS G 1 217 ? 29.426 108.616 41.179 0.52 65.01 225 LYS G O 1
ATOM 11691 O O B LYS G 1 217 ? 29.369 108.635 41.154 0.48 65.06 225 LYS G O 1
ATOM 11702 N N . GLY G 1 218 ? 30.065 107.776 39.186 1.00 62.15 226 GLY G N 1
ATOM 11703 C CA . GLY G 1 218 ? 31.281 108.568 39.133 1.00 61.60 226 GLY G CA 1
ATOM 11704 C C . GLY G 1 218 ? 32.445 107.902 38.424 1.00 63.20 226 GLY G C 1
ATOM 11705 O O . GLY G 1 218 ? 32.881 106.814 38.811 1.00 63.83 226 GLY G O 1
ATOM 11706 N N . ALA G 1 219 ? 32.985 108.573 37.390 1.00 61.22 227 ALA G N 1
ATOM 11707 C CA . ALA G 1 219 ? 33.978 107.979 36.514 1.00 60.20 227 ALA G CA 1
ATOM 11708 C C . ALA G 1 219 ? 35.383 108.420 36.904 1.00 59.19 227 ALA G C 1
ATOM 11709 O O . ALA G 1 219 ? 35.591 109.564 37.324 1.00 63.87 227 ALA G O 1
ATOM 11711 N N . PRO G 1 220 ? 36.366 107.540 36.776 1.00 55.82 228 PRO G N 1
ATOM 11712 C CA . PRO G 1 220 ? 37.741 107.918 37.108 1.00 57.02 228 PRO G CA 1
ATOM 11713 C C . PRO G 1 220 ? 38.340 108.789 36.025 1.00 58.09 228 PRO G C 1
ATOM 11714 O O . PRO G 1 220 ? 38.034 108.643 34.843 1.00 58.40 228 PRO G O 1
ATOM 11718 N N . ASN G 1 221 ? 39.199 109.709 36.440 1.00 59.84 229 ASN G N 1
ATOM 11719 C CA . ASN G 1 221 ? 39.904 110.518 35.463 1.00 61.64 229 ASN G CA 1
ATOM 11720 C C . ASN G 1 221 ? 40.991 109.670 34.816 1.00 57.59 229 ASN G C 1
ATOM 11721 O O . ASN G 1 221 ? 41.619 108.837 35.469 1.00 55.07 229 ASN G O 1
ATOM 11726 N N . ILE G 1 222 ? 41.179 109.855 33.513 1.00 57.48 230 ILE G N 1
ATOM 11727 C CA . ILE G 1 222 ? 42.208 109.136 32.780 1.00 57.79 230 ILE G CA 1
ATOM 11728 C C . ILE G 1 222 ? 43.514 109.890 33.003 1.00 62.93 230 ILE G C 1
ATOM 11729 O O . ILE G 1 222 ? 43.763 110.937 32.408 1.00 66.40 230 ILE G O 1
ATOM 11734 N N . VAL G 1 223 ? 44.333 109.378 33.907 1.00 65.24 231 VAL G N 1
ATOM 11735 C CA . VAL G 1 223 ? 45.644 109.943 34.177 1.00 65.31 231 VAL G CA 1
ATOM 11736 C C . VAL G 1 223 ? 46.593 108.756 34.204 1.00 66.99 231 VAL G C 1
ATOM 11737 O O . VAL G 1 223 ? 46.313 107.762 34.889 1.00 67.79 231 VAL G O 1
ATOM 11741 N N . PRO G 1 224 ? 47.669 108.774 33.421 1.00 68.71 232 PRO G N 1
ATOM 11742 C CA . PRO G 1 224 ? 48.637 107.677 33.491 1.00 70.50 232 PRO G CA 1
ATOM 11743 C C . PRO G 1 224 ? 49.104 107.507 34.925 1.00 72.82 232 PRO G C 1
ATOM 11744 O O . PRO G 1 224 ? 49.377 108.489 35.623 1.00 72.60 232 PRO G O 1
ATOM 11748 N N . GLY G 1 225 ? 49.149 106.259 35.375 1.00 74.90 233 GLY G N 1
ATOM 11749 C CA . GLY G 1 225 ? 49.575 105.991 36.731 1.00 78.71 233 GLY G CA 1
ATOM 11750 C C . GLY G 1 225 ? 48.514 105.237 37.496 1.00 82.31 233 GLY G C 1
ATOM 11751 O O . GLY G 1 225 ? 47.572 104.707 36.884 1.00 84.41 233 GLY G O 1
ATOM 11752 N N . VAL G 1 226 ? 48.642 105.187 38.824 1.00 81.33 234 VAL G N 1
ATOM 11753 C CA . VAL G 1 226 ? 47.682 104.462 39.657 1.00 82.05 234 VAL G CA 1
ATOM 11754 C C . VAL G 1 226 ? 46.932 105.366 40.673 1.00 81.96 234 VAL G C 1
ATOM 11755 O O . VAL G 1 226 ? 47.283 106.531 40.912 1.00 80.93 234 VAL G O 1
ATOM 11759 N N . PHE G 1 237 ? 42.031 100.809 43.420 0.85 81.29 245 PHE G N 1
ATOM 11760 C CA . PHE G 1 237 ? 43.043 101.413 42.563 0.85 79.46 245 PHE G CA 1
ATOM 11761 C C . PHE G 1 237 ? 42.622 101.415 41.101 0.85 74.81 245 PHE G C 1
ATOM 11762 O O . PHE G 1 237 ? 42.169 100.387 40.589 0.85 72.56 245 PHE G O 1
ATOM 11770 N N . VAL G 1 238 ? 42.777 102.572 40.438 1.00 72.96 246 VAL G N 1
ATOM 11771 C CA . VAL G 1 238 ? 42.640 102.687 38.987 1.00 70.10 246 VAL G CA 1
ATOM 11772 C C . VAL G 1 238 ? 44.043 102.758 38.408 1.00 69.03 246 VAL G C 1
ATOM 11773 O O . VAL G 1 238 ? 44.921 103.421 38.982 1.00 69.88 246 VAL G O 1
ATOM 11777 N N . SER G 1 239 ? 44.278 102.028 37.310 1.00 65.00 247 SER G N 1
ATOM 11778 C CA . SER G 1 239 ? 45.552 102.074 36.590 1.00 60.00 247 SER G CA 1
ATOM 11779 C C . SER G 1 239 ? 45.273 102.265 35.102 1.00 52.19 247 SER G C 1
ATOM 11780 O O . SER G 1 239 ? 44.535 101.480 34.495 1.00 49.26 247 SER G O 1
ATOM 11783 N N . PHE G 1 240 ? 45.872 103.299 34.523 1.00 50.35 248 PHE G N 1
ATOM 11784 C CA . PHE G 1 240 ? 45.771 103.587 33.102 1.00 51.07 248 PHE G CA 1
ATOM 11785 C C . PHE G 1 240 ? 47.159 103.530 32.486 1.00 51.32 248 PHE G C 1
ATOM 11786 O O . PHE G 1 240 ? 48.007 104.379 32.796 1.00 49.38 248 PHE G O 1
ATOM 11794 N N . THR G 1 241 ? 47.383 102.546 31.602 1.00 51.18 249 THR G N 1
ATOM 11795 C CA . THR G 1 241 ? 48.674 102.395 30.910 1.00 48.42 249 THR G CA 1
ATOM 11796 C C . THR G 1 241 ? 48.492 102.719 29.436 1.00 48.89 249 THR G C 1
ATOM 11797 O O . THR G 1 241 ? 47.685 102.046 28.772 1.00 48.83 249 THR G O 1
ATOM 11801 N N . PRO G 1 242 ? 49.231 103.684 28.876 1.00 47.39 250 PRO G N 1
ATOM 11802 C CA . PRO G 1 242 ? 49.114 103.965 27.436 1.00 44.70 250 PRO G CA 1
ATOM 11803 C C . PRO G 1 242 ? 49.749 102.881 26.579 1.00 45.31 250 PRO G C 1
ATOM 11804 O O . PRO G 1 242 ? 50.820 102.356 26.898 1.00 46.23 250 PRO G O 1
ATOM 11808 N N . VAL G 1 243 ? 49.070 102.558 25.478 1.00 39.32 251 VAL G N 1
ATOM 11809 C CA . VAL G 1 243 ? 49.562 101.602 24.493 1.00 31.10 251 VAL G CA 1
ATOM 11810 C C . VAL G 1 243 ? 50.480 102.339 23.536 1.00 34.66 251 VAL G C 1
ATOM 11811 O O . VAL G 1 243 ? 50.065 103.306 22.885 1.00 34.55 251 VAL G O 1
ATOM 11815 N N . LYS G 1 244 ? 51.725 101.878 23.424 1.00 35.64 252 LYS G N 1
ATOM 11816 C CA . LYS G 1 244 ? 52.653 102.564 22.550 1.00 37.64 252 LYS G CA 1
ATOM 11817 C C . LYS G 1 244 ? 52.491 102.061 21.119 1.00 42.33 252 LYS G C 1
ATOM 11818 O O . LYS G 1 244 ? 51.869 101.025 20.863 1.00 45.94 252 LYS G O 1
ATOM 11824 N N . GLY G 1 245 ? 53.053 102.823 20.179 1.00 41.24 253 GLY G N 1
ATOM 11825 C CA . GLY G 1 245 ? 53.183 102.399 18.799 1.00 43.08 253 GLY G CA 1
ATOM 11826 C C . GLY G 1 245 ? 51.942 102.497 17.924 1.00 42.52 253 GLY G C 1
ATOM 11827 O O . GLY G 1 245 ? 52.022 102.147 16.734 1.00 45.83 253 GLY G O 1
ATOM 11828 N N . LEU G 1 246 ? 50.800 102.941 18.461 1.00 37.22 254 LEU G N 1
ATOM 11829 C CA . LEU G 1 246 ? 49.625 103.127 17.609 1.00 37.47 254 LEU G CA 1
ATOM 11830 C C . LEU G 1 246 ? 49.663 104.511 16.939 1.00 43.82 254 LEU G C 1
ATOM 11831 O O . LEU G 1 246 ? 49.835 105.526 17.635 1.00 45.24 254 LEU G O 1
ATOM 11836 N N . PRO G 1 247 ? 49.500 104.590 15.613 1.00 46.51 255 PRO G N 1
ATOM 11837 C CA . PRO G 1 247 ? 49.591 105.892 14.914 1.00 44.21 255 PRO G CA 1
ATOM 11838 C C . PRO G 1 247 ? 48.307 106.709 15.070 1.00 40.97 255 PRO G C 1
ATOM 11839 O O . PRO G 1 247 ? 47.208 106.174 14.942 1.00 43.26 255 PRO G O 1
ATOM 11843 N N . GLY G 1 248 ? 48.451 108.006 15.394 1.00 40.06 256 GLY G N 1
ATOM 11844 C CA . GLY G 1 248 ? 47.348 108.950 15.507 1.00 44.96 256 GLY G CA 1
ATOM 11845 C C . GLY G 1 248 ? 46.332 108.764 16.636 1.00 47.96 256 GLY G C 1
ATOM 11846 O O . GLY G 1 248 ? 45.324 109.481 16.649 1.00 46.95 256 GLY G O 1
ATOM 11847 N N . VAL G 1 249 ? 46.529 107.843 17.589 1.00 44.43 257 VAL G N 1
ATOM 11848 C CA . VAL G 1 249 ? 45.577 107.663 18.682 1.00 37.63 257 VAL G CA 1
ATOM 11849 C C . VAL G 1 249 ? 46.305 107.531 20.017 1.00 37.70 257 VAL G C 1
ATOM 11850 O O . VAL G 1 249 ? 47.478 107.178 20.093 1.00 41.99 257 VAL G O 1
ATOM 11854 N N . THR G 1 250 ? 45.582 107.809 21.088 1.00 38.75 258 THR G N 1
ATOM 11855 C CA . THR G 1 250 ? 46.092 107.640 22.441 1.00 40.87 258 THR G CA 1
ATOM 11856 C C . THR G 1 250 ? 45.073 106.766 23.174 1.00 36.48 258 THR G C 1
ATOM 11857 O O . THR G 1 250 ? 44.015 107.233 23.614 1.00 34.76 258 THR G O 1
ATOM 11861 N N . TRP G 1 251 ? 45.378 105.483 23.235 1.00 35.77 259 TRP G N 1
ATOM 11862 C CA . TRP G 1 251 ? 44.552 104.472 23.866 1.00 31.87 259 TRP G CA 1
ATOM 11863 C C . TRP G 1 251 ? 45.229 103.940 25.122 1.00 30.42 259 TRP G C 1
ATOM 11864 O O . TRP G 1 251 ? 46.452 103.783 25.163 1.00 33.32 259 TRP G O 1
ATOM 11875 N N . TYR G 1 252 ? 44.424 103.580 26.117 1.00 31.02 260 TYR G N 1
ATOM 11876 C CA . TYR G 1 252 ? 44.949 103.133 27.410 1.00 33.72 260 TYR G CA 1
ATOM 11877 C C . TYR G 1 252 ? 44.403 101.769 27.812 1.00 33.75 260 TYR G C 1
ATOM 11878 O O . TYR G 1 252 ? 43.204 101.489 27.662 1.00 29.26 260 TYR G O 1
ATOM 11887 N N . VAL G 1 253 ? 45.292 100.945 28.360 1.00 34.67 261 VAL G N 1
ATOM 11888 C CA . VAL G 1 253 ? 44.880 99.780 29.136 1.00 37.15 261 VAL G CA 1
ATOM 11889 C C . VAL G 1 253 ? 44.430 100.268 30.509 1.00 43.30 261 VAL G C 1
ATOM 11890 O O . VAL G 1 253 ? 45.179 100.951 31.222 1.00 45.29 261 VAL G O 1
ATOM 11894 N N . ALA G 1 254 ? 43.202 99.939 30.869 1.00 45.16 262 ALA G N 1
ATOM 11895 C CA . ALA G 1 254 ? 42.638 100.317 32.148 1.00 44.51 262 ALA G CA 1
ATOM 11896 C C . ALA G 1 254 ? 42.597 99.081 33.031 1.00 47.46 262 ALA G C 1
ATOM 11897 O O . ALA G 1 254 ? 42.018 98.048 32.644 1.00 42.15 262 ALA G O 1
ATOM 11899 N N . LEU G 1 255 ? 43.239 99.187 34.195 1.00 52.62 263 LEU G N 1
ATOM 11900 C CA . LEU G 1 255 ? 43.165 98.184 35.250 1.00 59.47 263 LEU G CA 1
ATOM 11901 C C . LEU G 1 255 ? 42.532 98.809 36.482 1.00 63.10 263 LEU G C 1
ATOM 11902 O O . LEU G 1 255 ? 42.972 99.867 36.947 1.00 63.17 263 LEU G O 1
ATOM 11907 N N . VAL G 1 256 ? 41.509 98.165 37.009 1.00 64.55 264 VAL G N 1
ATOM 11908 C CA . VAL G 1 256 ? 40.983 98.586 38.297 1.00 67.64 264 VAL G CA 1
ATOM 11909 C C . VAL G 1 256 ? 40.766 97.365 39.160 1.00 69.86 264 VAL G C 1
ATOM 11910 O O . VAL G 1 256 ? 39.916 96.551 38.825 1.00 72.73 264 VAL G O 1
#

B-factor: mean 45.33, std 20.07, range [15.58, 154.19]

Solvent-accessible surface area: 62966 Å² total; per-residue (Å²): 45,78,55,50,100,58,6,30,40,18,0,74,6,7,5,26,6,1,40,11,21,4,41,6,28,15,28,7,1,39,5,0,9,24,6,0,39,43,25,120,113,32,62,80,73,43,0,16,109,9,1,98,7,73,3,4,56,144,12,13,37,8,0,8,0,0,21,29,101,81,9,52,48,12,18,57,67,156,97,68,48,67,181,68,48,38,0,78,90,66,62,7,8,114,70,0,64,92,34,96,143,17,26,10,16,77,9,44,83,17,38,34,77,50,81,63,2,2,0,0,0,21,19,3,122,51,97,49,134,55,22,0,0,0,0,0,3,4,42,2,122,62,1,18,65,40,8,49,58,111,92,73,6,2,3,0,3,82,94,10,74,0,0,1,12,72,79,58,44,32,10,60,84,47,8,70,106,15,70,156,67,22,125,44,82,78,32,24,121,102,80,157,79,70,80,12,1,7,19,37,7,129,45,17,35,68,42,60,3,24,0,0,14,6,88,150,105,21,23,51,15,0,72,4,10,4,26,6,0,40,11,24,2,40,6,31,16,28,7,1,38,4,0,0,4,8,0,11,28,27,111,86,1,52,93,72,48,0,12,112,18,2,97,6,82,1,3,58,145,12,12,52,9,1,7,0,0,10,20,33,73,10,46,44,3,18,54,70,154,95,67,46,69,181,73,48,39,0,80,91,66,62,8,9,110,74,0,64,90,16,31,42,18,23,7,15,64,8,43,86,19,39,33,81,54,73,65,3,0,0,0,0,18,14,0,61,6,32,19,5,32,1,0,0,0,0,0,3,4,81,7,101,55,1,9,64,45,9,45,64,105,124,6,1,2,0,4,84,92,7,69,0,0,1,10,63,80,49,55,39,10,78,84,58,8,67,105,16,39,92,217,61,49,44,130,30,91,84,39,105,150,79,118,13,4,6,19,49,12,150,44,17,17,40,44,61,4,25,0,0,11,12,83,150,141,54,75,83,49,0,24,45,0,0,43,5,0,6,20,0,0,39,11,20,1,40,8,33,18,26,6,0,30,6,0,5,26,6,0,20,35,35,106,168,26,75,110,72,52,1,9,82,8,2,88,5,74,3,5,71,148,11,11,54,10,2,1,1,0,26,32,101,82,10,37,44,8,4,58,84,156,49,9,33,6,136,47,32,34,0,81,79,24,61,20,9,112,72,0,59,93,45,79,103,12,18,11,42,73,2,18,62,39,23,2,71,27,61,13,6,1,10,0,0,20,18,1,103,62,99,62,139,56,33,0,0,0,0,0,4,0,50,2,113,65,1,28,58,20,1,82,75,6,107,20,130,38,65,6,62,0,2,2,0,2,82,92,7,38,0,0,0,17,53,74,73,42,42,11,6,41,35,9,60,63,19,32,100,187,32,48,12,116,41,68,80,36,26,81,123,43,135,26,106,72,43,49,4,2,4,20,47,10,139,41,15,31,66,42,62,4,22,0,0,0,1,40,120,43,88,60,49,0,24,27,2,0,62,2,0,5,22,1,0,37,11,24,0,44,8,31,17,27,6,1,32,6,0,6,25,5,1,23,51,24,114,160,25,92,74,78,28,0,11,78,8,2,76,0,11,1,4,71,125,11,11,37,16,2,14,0,0,20,30,101,41,4,50,48,13,20,63,83,112,89,81,76,95,178,37,41,17,0,70,69,108,62,38,8,86,57,0,11,53,48,63,91,10,22,7,40,66,6,92,65,48,107,73,96,43,52,25,16,1,9,0,1,31,16,1,81,51,106,59,142,29,29,0,0,0,0,0,23,1,90,1,120,66,1,29,62,17,0,64,54,2,118,11,104,71,40,14,68,0,2,1,0,3,33,28,2,80,0,0,0,14,48,78,85,43,41,9,51,82,54,4,66,95,17,12,112,164,32,42,11,112,14,63,83,33,31,83,120,44,139,3,92,62,43,74,19,40,4,1,5,18,58,9,148,46,16,32,64,40,58,4,24,0,0,0,1,20,100,144,62,87,115,53,0,25,31,0,0,44,6,0,1,24,0,0,42,15,21,0,40,9,33,16,24,5,1,36,5,0,5,26,6,0,24,35,33,104,160,19,91,79,76,37,0,13,79,9,2,80,0,14,1,5,72,128,12,10,33,11,2,3,0,0,17,29,100,83,11,51,42,12,4,58,83,156,50,14,32,9,90,61,29,33,0,77,74,19,66,20,12,116,71,0,55,89,41,84,102,12,20,8,40,72,3,20,50,26,26,2,70,21,41,21,9,2,10,0,0,22,17,1,104,42,96,61,137,55,30,0,0,0,0,0,6,1,82,1,104,66,1,28,62,18,0,66,67,8,122,16,160,69,42,12,63,0,2,2,0,2,82,92,7,44,0,0,2,13,48,75,74,37,45,13,17,72,44,9,67,57,16,18,156,76,15,112,37,42,88,35,14,62,122,64,122,9,113,79,47,66,14,50,2,2,4,12,48,10,101,44,14,36,65,45,57,4,25,0,0,0,2,23,98,127,68,94,85,52,0,24,35,5,0,70,5,0,5,29,0,0,40,12,19,0,41,9,30,18,28,7,2,38,4,1,0,4,8,0,10,23,20,94,90,0,38,54,76,31,0,14,92,8,1,88,6,76,2,4,76,142,16,14,44,15,4,16,0,0,2,16,26,75,9,48,43,13,28,59,85,154,97,78,74,95,182,82,54,43,0,80,88,107,48,18,9,110,71,0,58,91,29,49,51,14,30,10,38,58,6,83,106,133,125,54,6,2,4,0,1,19,18,0,73,8,29,8,3,23,1,0,0,0,0,0,19,2,98,3,125,52,1,38,64,16,0,55,45,3,108,12,89,70,39,13,66,0,3,2,0,1,84,92,9,83,0,0,2,12,44,75,80,46,43,22,66,86,54,12,69,102,19,33,117,190,28,44,10,113,41,70,82,36,30,49,131,38,147,32,108,32,50,1,2,3,14,55,9,148,45,16,19,57,40,59,3,23,0,0,0,2,20,105,103,96,138,134,34,29,99,66,0,71,107,18,3,43,78,0,33,75,42,1,46,31,45,10,109,54,1,72,30,0,6,67,51,1,15,133,43,142,154,51,76,77,69,50,0,12,168,40,2,92,58,80,49,5,69,175,36,9,60,16,3,11,0,0,17,28,102,81,9,54,43,14,29,57,79,163,100,45,58,53,67,83,50,38,0,80,86,105,51,20,7,103,72,0,60,90,51,76,143,11,30,9,32,59,12,86,120,36,7,1,0,0,24,16,1,101,106,101,62,140,58,36,0,0,0,0,0,11,3,82,21,103,67,1,29,61,48,5,104,123,114,92,12,2,2,0,2,85,94,6,70,0,1,3,20,51,71,59,9,35,43,94,57,54,10,66,104,19,55,122,214,53,46,33,122,38,95,81,39,68,150,54,2,4,19,56,11,143,46,17,23,85,46,60,3,21,0,0,9,45